Protein 3QHX (pdb70)

CATH classification: 3.40.640.10 (+1 more: 3.90.1150.10)

Organism: Mycobacterium ulcerans (strain Agy99) (NCBI:txid362242)

Solvent-accessible surface area: 43841 Å² total

Secondary structure (DSSP, 8-state):
--HHHHHHHSSPPPPTTT-BSS--B---SBB--SSTT--BTTB-BTTT--HHHHHHHHHHHHHTT-SEEEEESSHHHHHHHHHHHH--TT-EEEEETT--HHHHHIIIIIGGGGT-EEEEE-TT-HHHHHHH--TTEEEEEEESS-TTT-----HHHHHHHHHHHT-EEEEE-TTT-TTT--GGGGT-SEEEEE----S-SS----EEEEES-HHHHHHHHHHHHHH-----HHHHHHHHHHHTTHHHHHHHHHHHHHHHHHHHHT-TTEEEEE-TTSTTSTTHHHHHHH-SS--SEEEEEETT-HHHHHHHHHH-SSSEE-S----SS-EEE-GGGTS-GGGBTTBPPPPTTEEEEE--SS-HHHHHHHHHHHH-/--HHHHHHHSSPPPPTTT-BSS--B---SBB--SSTT--BTTB-BTTT--HHHHHHHHHHHHHTT-SEEEEESSHHHHHHHHHHHH--TT-EEEEETT--HHHHHIIIIIGGGGT-EEEEE-TT-HHHHHHH--TTEEEEEEESS-TTT-----HHHHHHHHHHTT-EEEEE-TTT-TTT--GGGGT-SEEEEE----S-SS----EEEEES-HHHHHHHHHHHHHH-----HHHHHHHHHHHTTHHHHHHHHHHHHHHHHHHHHT-TTEEEEE-TTSTTSTTHHHHHHH-SS--SEEEEEETT-HHHHHHHHHH-SSSEE-S---SSS-EEE-TT---SPPPPTTEEEEE--SS-HHHHHHHHHHHH-/--HHHHHHHSSPPPPTTT-BSS--B---SBB-----BTTBSBTTT--HHHHHHHHHHHHHTT-SEEEEESSHHHHHHHHHHHH--TT-EEEEETT--HHHHHIIIIIGGGGT-EEEEE-TT-HHHHHHH--TTEEEEEEESS-TTT-----HHHHHHHHHHTT-EEEEE-TTT-TTT--GGGGT-SEEEEE----S-SS----EEEEES-HHHHHHHHHHHHHH-----HHHHHHHHHHHTTHHHHHHHHHHHHHHHHHHHHT-TTEEEEE-TTSTTSTTHHHHHHH-SS--SEEEEEETT-HHHHHHHHHH-SSSEE-S---SSS-EEE-GGGG---SPPPPTTEEEEE--SS-HHHHHHHHHHHH-/--HHHHHHHTT-PPPTTT-BSS--B---SBB--BTTTB-BTTB-BTTT--HHHHHHHHHHHHHTT-SEEEEESSHHHHHHHHHHHH--TT-EEEEETT--HHHHHIIIIIGGGGT-EEEEE-TT-HHHHHHT--TTEEEEEEESS-TTT-----HHHHHHHHHHTT-EEEEE-TTT-TTT--GGGGT-SEEEEE----S-SS----EEEEES-HHHHHHHHHHHHHH-----HHHHHHHHHHHTTHHHHHHHHHHHHHHHHHHHHT-TTEEEEE-TTSTTSTTHHHHHHH-SS--SEEEEEETT-HHHHHHHHHH-SSSEE-S----SS-EEE-GGGG--GGGBTTBPPPPTTEEEEE--SS-HHHHHHHHHHHH-

InterPro domains:
  IPR000277 Cys/Met metabolism, pyridoxal phosphate-dependent enzyme [PF01053] (16-387)
  IPR000277 Cys/Met metabolism, pyridoxal phosphate-dependent enzyme [PIRSF001434] (3-387)
  IPR000277 Cys/Met metabolism, pyridoxal phosphate-dependent enzyme [PTHR11808] (14-387)
  IPR000277 Cys/Met metabolism, pyridoxal phosphate-dependent enzyme [cd00614] (30-387)
  IPR015421 Pyridoxal phosphate-dependent transferase, major domain [G3DSA:3.40.640.10] (1-258)
  IPR015422 Pyridoxal phosphate-dependent transferase, small domain [G3DSA:3.90.1150.10] (259-388)
  IPR015424 Pyridoxal phosphate-dependent transferase [SSF53383] (18-387)
  IPR054542 Cys/Met metabolism enzyme, pyridoxal-phosphate attachment site [PS00868] (200-214)

Nearest PDB structures (foldseek):
  3qhx-assembly1_C  TM=1.003E+00  e=1.417E-79  Mycobacterium ulcerans Agy99
  3qi6-assembly1_B  TM=1.000E+00  e=4.882E-76  Mycobacterium ulcerans Agy99
  3aem-assembly1_B  TM=9.634E-01  e=2.079E-43  Entamoeba histolytica
  5x2y-assembly1_C  TM=9.244E-01  e=3.757E-45  Pseudomonas putida
  1qgn-assembly1_A  TM=9.499E-01  e=1.149E-40  Nicotiana tabacum

Foldseek 3Di:
DDLLVLLQDWQDQQDPVPRPSAQDQPPDQADDADPPPNDDVPTGGPLLHDNLQSSLFRSQCVLLVFPTKGKFQALLVVLVLLPVLQDAAPAEEEEAQQADQSSVCCCVVPVVVRRYYYAHFHQQDLVGLLVRDDLRYAEYEAEALHPPQRDGHQLLSNLVSCVVNNHAYEYACAQQGSLWFRSVVSRHAKYKYQLCLLLAANPGHMMMIGGRDPVSSVSSSCCSSVVRRHDRSVSSRSSSVSSSCSNVFFVLLLVLQVVVQVLLVPDVQWDDKAWLCDPPHVCVVSSVVGTPGGGNKMKTFTPVFLVLQVQLLVQFDQADDDDDASHLGKHKYQCLVVHDPVCVPRHDRDGSRMMMIRHHNPPSVSVSVRSVVSND/DDLLVLLQDWQDAQDPVPRPSAQDAPPDQAADADPVPNGDVPTGGPLLHDRLQSSLQRSQCRLLVFPTKGKFQALLVLLVLLPVLFDAAQAEEEEAQQADVSNVCCCVVPVVVRRYYYAHFHQQDLVRLLVRDDLRYAEYEAEALHPPQRDGHQLLSVLVSCVVRNHAYEYACAQQPSLWFRSVVSRHAKYKYQLCLLLAANDGHMMMIGGRDPVSSVSSSCCSSPVRRHDRNVRSSSSSVSNSCSNVFFVLLQVLQVLVQVLLVPDPQWDDKRWLCDPPHVCVVSSVVGTPGTGNKMKTFTPVFLVLLVQLLVQFDQADDDDDASHQGKHKYQVQCVRHDRDGSRMMMIRHHNPDSVSVSVRSVVSND/DDLLVLLQDWQDAQDPVPRPSAQDQPPDQAADCPPHDVNTGGPLLHDRLQSSLFRSQQRLLVFPTKDKFQALLRQLVLLCVLQDAAPAEEEEALQADFSNVCCCVVPVVVRRYYYAHDHQQDLVGLLVRDDLRYAEYEAEALHPPQRDGHQLLSVLVSCVVNVHAYEYACAFQPSLWFNSVVSRHAKYKYQLCLLLAANPGHMMMIGGRDPVSSVSSSCCSSPVRRHDHSVRSSSSSVSNSCSNVFFVLLLVLQVVVQVLLVPDPQFDDKAWLCDPPHVCVVSSVVGTNGGGNKMKTFTPVFLVLLVQLLVQFDQADDDDDASHQGKHKYQCQVVHVRHDRDGSRMMMIRHHNPDSVSVSVRSVVSND/DDLLVLLQDWQDAQDPVPRPSAQDQPPDQAADAPPPVNGDVPTGGPLLHDRLQSSLQRSQCVLLVFPTKGKFQALLRVLVLLCVLQDAAPAEEEEALQADPSSVCCCPVPVVVRRYYYAHDHQQPLVGLLVRDDLRYAEYEAEALHPPQRDGHQLLSVLVSCVVNVHAYEYACAQQPSLWFRSVVSRHAKYKYQLCLLLAAVPAHMMMMGGRDPVSSVSSSCCSSPVRRHDHSVRSSSSSVSNSCSNVFFVLLLVLQVVVQVLLVPDPQFDDKRWLCDPPHVCVVSSVVGTPGGGNKMKTFTPVFLVLQVQLLVQFDQADDDDDASHLGKHKYQCLVVDDPVSVPRHDRDGSRMMMIRHHNPDSVSVSVRSVRSND

Structure (mmCIF, N/CA/C/O backbone):
data_3QHX
#
_entry.id   3QHX
#
_cell.length_a   80.963
_cell.length_b   106.326
_cell.length_c   100.548
_cell.angle_alpha   90.00
_cell.angle_beta   113.72
_cell.angle_gamma   90.00
#
_symmetry.space_group_name_H-M   'P 1 21 1'
#
loop_
_entity.id
_entity.type
_entity.pdbx_description
1 polymer 'Cystathionine gamma-synthase MetB (Cgs)'
2 non-polymer 'SULFATE ION'
3 non-polymer '4-(2-HYDROXYETHYL)-1-PIPERAZINE ETHANESULFONIC ACID'
4 non-polymer GLYCEROL
5 non-polymer 'SODIUM ION'
6 water water
#
loop_
_atom_site.group_PDB
_atom_site.id
_atom_site.type_symbol
_atom_site.label_atom_id
_atom_site.label_alt_id
_atom_site.label_comp_id
_atom_site.label_asym_id
_atom_site.label_entity_id
_atom_site.label_seq_id
_atom_site.pdbx_PDB_ins_code
_atom_site.Cartn_x
_atom_site.Cartn_y
_atom_site.Cartn_z
_atom_site.occupancy
_atom_site.B_iso_or_equiv
_atom_site.auth_seq_id
_atom_site.auth_comp_id
_atom_site.auth_asym_id
_atom_site.auth_atom_id
_atom_site.pdbx_PDB_model_num
ATOM 1 N N . ALA A 1 16 ? 12.322 -4.371 -25.338 1.00 25.35 12 ALA A N 1
ATOM 2 C CA . ALA A 1 16 ? 13.512 -4.563 -26.262 1.00 23.32 12 ALA A CA 1
ATOM 3 C C . ALA A 1 16 ? 13.935 -6.016 -26.542 1.00 21.95 12 ALA A C 1
ATOM 4 O O . ALA A 1 16 ? 13.777 -6.390 -27.697 1.00 23.31 12 ALA A O 1
ATOM 6 N N . GLY A 1 17 ? 14.420 -6.833 -25.593 1.00 17.28 13 GLY A N 1
ATOM 7 C CA . GLY A 1 17 ? 14.736 -8.290 -25.877 1.00 15.60 13 GLY A CA 1
ATOM 8 C C . GLY A 1 17 ? 13.493 -9.111 -26.128 1.00 13.02 13 GLY A C 1
ATOM 9 O O . GLY A 1 17 ? 12.398 -8.750 -25.745 1.00 11.29 13 GLY A O 1
ATOM 10 N N . LEU A 1 18 ? 13.650 -10.234 -26.816 1.00 12.16 14 LEU A N 1
ATOM 11 C CA . LEU A 1 18 ? 12.510 -10.993 -27.173 1.00 12.14 14 LEU A CA 1
ATOM 12 C C . LEU A 1 18 ? 11.746 -11.575 -25.975 1.00 10.59 14 LEU A C 1
ATOM 13 O O . LEU A 1 18 ? 10.510 -11.597 -25.978 1.00 10.49 14 LEU A O 1
ATOM 18 N N . ALA A 1 19 ? 12.434 -12.070 -24.972 1.00 9.73 15 ALA A N 1
ATOM 19 C CA . ALA A 1 19 ? 11.733 -12.553 -23.757 1.00 8.59 15 ALA A CA 1
ATOM 20 C C . ALA A 1 19 ? 10.941 -11.484 -23.087 1.00 8.80 15 ALA A C 1
ATOM 21 O O . ALA A 1 19 ? 9.818 -11.712 -22.629 1.00 9.46 15 ALA A O 1
ATOM 23 N N . THR A 1 20 ? 11.474 -10.271 -23.095 1.00 10.95 16 THR A N 1
ATOM 24 C CA . THR A 1 20 ? 10.752 -9.189 -22.510 1.00 7.72 16 THR A CA 1
ATOM 25 C C . THR A 1 20 ? 9.508 -8.830 -23.293 1.00 8.19 16 THR A C 1
ATOM 26 O O . THR A 1 20 ? 8.412 -8.626 -22.748 1.00 8.89 16 THR A O 1
ATOM 30 N N . ARG A 1 21 ? 9.639 -8.852 -24.636 1.00 9.08 17 ARG A N 1
ATOM 31 C CA . ARG A 1 21 ? 8.487 -8.518 -25.479 1.00 9.60 17 ARG A CA 1
ATOM 32 C C . ARG A 1 21 ? 7.362 -9.533 -25.407 1.00 9.41 17 ARG A C 1
ATOM 33 O O . ARG A 1 21 ? 6.151 -9.191 -25.398 1.00 11.28 17 ARG A O 1
ATOM 41 N N . ALA A 1 22 ? 7.746 -10.833 -25.328 1.00 9.84 18 ALA A N 1
ATOM 42 C CA . ALA A 1 22 ? 6.793 -11.881 -25.203 1.00 10.40 18 ALA A CA 1
ATOM 43 C C . ALA A 1 22 ? 5.910 -11.741 -23.962 1.00 11.60 18 ALA A C 1
ATOM 44 O O . ALA A 1 22 ? 4.798 -12.223 -23.942 1.00 13.75 18 ALA A O 1
ATOM 46 N N . ILE A 1 23 ? 6.441 -11.095 -22.910 1.00 8.79 19 ILE A N 1
ATOM 47 C CA . ILE A 1 23 ? 5.796 -10.931 -21.633 1.00 7.93 19 ILE A CA 1
ATOM 48 C C . ILE A 1 23 ? 5.003 -9.634 -21.603 1.00 10.14 19 ILE A C 1
ATOM 49 O O . ILE A 1 23 ? 3.885 -9.581 -21.009 1.00 12.71 19 ILE A O 1
ATOM 54 N N . HIS A 1 24 ? 5.529 -8.600 -22.222 1.00 10.52 20 HIS A N 1
ATOM 55 C CA . HIS A 1 24 ? 5.054 -7.269 -21.980 1.00 11.32 20 HIS A CA 1
ATOM 56 C C . HIS A 1 24 ? 4.367 -6.630 -23.188 1.00 15.78 20 HIS A C 1
ATOM 57 O O . HIS A 1 24 ? 3.558 -5.715 -22.972 1.00 15.98 20 HIS A O 1
ATOM 64 N N . SER A 1 25 ? 4.662 -7.078 -24.414 1.00 15.57 21 SER A N 1
ATOM 65 C CA . SER A 1 25 ? 4.131 -6.380 -25.620 1.00 17.61 21 SER A CA 1
ATOM 66 C C . SER A 1 25 ? 2.707 -6.774 -25.873 1.00 19.03 21 SER A C 1
ATOM 67 O O . SER A 1 25 ? 2.240 -7.823 -25.568 1.00 20.56 21 SER A O 1
ATOM 70 N N A GLY A 1 26 ? 1.972 -5.959 -26.560 0.50 21.05 22 GLY A N 1
ATOM 71 N N B GLY A 1 26 ? 1.891 -5.907 -26.398 0.50 20.81 22 GLY A N 1
ATOM 72 C CA A GLY A 1 26 ? 0.620 -6.407 -26.677 0.50 22.11 22 GLY A CA 1
ATOM 73 C CA B GLY A 1 26 ? 0.557 -6.448 -26.733 0.50 21.45 22 GLY A CA 1
ATOM 74 C C A GLY A 1 26 ? 0.043 -5.960 -25.373 0.50 21.61 22 GLY A C 1
ATOM 75 C C B GLY A 1 26 ? -0.567 -6.728 -25.705 0.50 20.79 22 GLY A C 1
ATOM 76 O O A GLY A 1 26 ? 0.016 -4.754 -25.178 0.50 23.01 22 GLY A O 1
ATOM 77 O O B GLY A 1 26 ? -1.689 -6.849 -26.068 0.50 18.41 22 GLY A O 1
ATOM 78 N N . TYR A 1 27 ? -0.307 -6.862 -24.424 1.00 20.94 23 TYR A N 1
ATOM 79 C CA . TYR A 1 27 ? -1.325 -6.399 -23.446 1.00 17.62 23 TYR A CA 1
ATOM 80 C C . TYR A 1 27 ? -0.666 -5.503 -22.392 1.00 19.51 23 TYR A C 1
ATOM 81 O O . TYR A 1 27 ? 0.301 -5.962 -21.816 1.00 23.22 23 TYR A O 1
ATOM 90 N N . ARG A 1 28 ? -1.179 -4.289 -22.245 1.00 16.45 24 ARG A N 1
ATOM 91 C CA . ARG A 1 28 ? -0.841 -3.339 -21.186 1.00 17.88 24 ARG A CA 1
ATOM 92 C C . ARG A 1 28 ? -1.851 -3.572 -20.024 1.00 16.20 24 ARG A C 1
ATOM 93 O O . ARG A 1 28 ? -3.039 -3.631 -20.268 1.00 17.32 24 ARG A O 1
ATOM 95 N N . PRO A 1 29 ? -1.389 -3.576 -18.775 1.00 15.62 25 PRO A N 1
ATOM 96 C CA . PRO A 1 29 ? -2.348 -3.707 -17.703 1.00 14.68 25 PRO A CA 1
ATOM 97 C C . PRO A 1 29 ? -3.473 -2.701 -17.837 1.00 15.27 25 PRO A C 1
ATOM 98 O O . PRO A 1 29 ? -3.305 -1.497 -18.065 1.00 14.38 25 PRO A O 1
ATOM 102 N N . ASP A 1 30 ? -4.633 -3.196 -17.613 1.00 15.17 26 ASP A N 1
ATOM 103 C CA . ASP A 1 30 ? -5.874 -2.528 -17.875 1.00 16.39 26 ASP A CA 1
ATOM 104 C C . ASP A 1 30 ? -6.015 -1.199 -17.177 1.00 15.49 26 ASP A C 1
ATOM 105 O O . ASP A 1 30 ? -5.783 -1.090 -15.990 1.00 15.91 26 ASP A O 1
ATOM 110 N N . PRO A 1 31 ? -6.467 -0.164 -17.847 1.00 17.04 27 PRO A N 1
ATOM 111 C CA . PRO A 1 31 ? -6.676 1.074 -17.053 1.00 17.74 27 PRO A CA 1
ATOM 112 C C . PRO A 1 31 ? -7.729 1.003 -15.986 1.00 17.31 27 PRO A C 1
ATOM 113 O O . PRO A 1 31 ? -7.577 1.623 -14.934 1.00 19.04 27 PRO A O 1
ATOM 117 N N . ALA A 1 32 ? -8.809 0.271 -16.221 1.00 17.15 28 ALA A N 1
ATOM 118 C CA . ALA A 1 32 ? -9.848 0.294 -15.226 1.00 16.22 28 ALA A CA 1
ATOM 119 C C . ALA A 1 32 ? -9.556 -0.504 -13.931 1.00 15.94 28 ALA A C 1
ATOM 120 O O . ALA A 1 32 ? -10.066 -0.148 -12.839 1.00 15.84 28 ALA A O 1
ATOM 122 N N . THR A 1 33 ? -8.832 -1.629 -14.117 1.00 13.02 29 THR A N 1
ATOM 123 C CA . THR A 1 33 ? -8.607 -2.579 -13.034 1.00 11.52 29 THR A CA 1
ATOM 124 C C . THR A 1 33 ? -7.147 -2.898 -12.783 1.00 12.05 29 THR A C 1
ATOM 125 O O . THR A 1 33 ? -6.820 -3.362 -11.690 1.00 11.09 29 THR A O 1
ATOM 129 N N . GLY A 1 34 ? -6.306 -2.613 -13.750 1.00 11.50 30 GLY A N 1
ATOM 130 C CA . GLY A 1 34 ? -4.856 -2.934 -13.640 1.00 10.39 30 GLY A CA 1
ATOM 131 C C . GLY A 1 34 ? -4.527 -4.420 -13.778 1.00 8.14 30 GLY A C 1
ATOM 132 O O . GLY A 1 34 ? -3.363 -4.812 -13.626 1.00 7.65 30 GLY A O 1
ATOM 133 N N . ALA A 1 35 ? -5.512 -5.250 -14.151 1.00 9.16 31 ALA A N 1
ATOM 134 C CA . ALA A 1 35 ? -5.271 -6.689 -14.300 1.00 7.21 31 ALA A CA 1
ATOM 135 C C . ALA A 1 35 ? -4.004 -6.931 -15.100 1.00 6.96 31 ALA A C 1
ATOM 136 O O . ALA A 1 35 ? -3.895 -6.444 -16.249 1.00 8.39 31 ALA A O 1
ATOM 138 N N . VAL A 1 36 ? -3.089 -7.747 -14.580 1.00 8.02 32 VAL A N 1
ATOM 139 C CA . VAL A 1 36 ? -1.732 -7.863 -15.263 1.00 7.57 32 VAL A CA 1
ATOM 140 C C . VAL A 1 36 ? -1.780 -8.673 -16.488 1.00 8.18 32 VAL A C 1
ATOM 141 O O . VAL A 1 36 ? -0.912 -8.559 -17.361 1.00 9.03 32 VAL A O 1
ATOM 145 N N . ASN A 1 37 ? -2.799 -9.563 -16.554 1.00 7.45 33 ASN A N 1
ATOM 146 C CA . ASN A 1 37 ? -3.005 -10.403 -17.711 1.00 7.25 33 ASN A CA 1
ATOM 147 C C . ASN A 1 37 ? -4.213 -10.025 -18.525 1.00 6.20 33 ASN A C 1
ATOM 148 O O . ASN A 1 37 ? -5.200 -9.460 -17.998 1.00 6.60 33 ASN A O 1
ATOM 153 N N . ALA A 1 38 ? -4.144 -10.333 -19.839 1.00 7.33 34 ALA A N 1
ATOM 154 C CA . ALA A 1 38 ? -5.308 -10.063 -20.695 1.00 6.69 34 ALA A CA 1
ATOM 155 C C . ALA A 1 38 ? -6.499 -10.820 -20.206 1.00 7.58 34 ALA A C 1
ATOM 156 O O . ALA A 1 38 ? -6.426 -12.068 -20.101 1.00 6.93 34 ALA A O 1
ATOM 158 N N . PRO A 1 39 ? -7.621 -10.157 -19.880 1.00 7.37 35 PRO A N 1
ATOM 159 C CA . PRO A 1 39 ? -8.804 -10.921 -19.433 1.00 6.86 35 PRO A CA 1
ATOM 160 C C . PRO A 1 39 ? -9.352 -11.854 -20.558 1.00 6.49 35 PRO A C 1
ATOM 161 O O . PRO A 1 39 ? -9.132 -11.586 -21.783 1.00 6.29 35 PRO A O 1
ATOM 165 N N . ILE A 1 40 ? -10.076 -12.904 -20.181 1.00 5.87 36 ILE A N 1
ATOM 166 C CA . ILE A 1 40 ? -10.731 -13.819 -21.077 1.00 6.14 36 ILE A CA 1
ATOM 167 C C . ILE A 1 40 ? -12.161 -13.217 -21.269 1.00 7.24 36 ILE A C 1
ATOM 168 O O . ILE A 1 40 ? -13.018 -13.304 -20.397 1.00 6.14 36 ILE A O 1
ATOM 173 N N . TYR A 1 41 ? -12.380 -12.617 -22.437 1.00 6.65 37 TYR A N 1
ATOM 174 C CA . TYR A 1 41 ? -13.636 -11.976 -22.797 1.00 6.88 37 TYR A CA 1
ATOM 175 C C . TYR A 1 41 ? -14.537 -12.992 -23.461 1.00 8.88 37 TYR A C 1
ATOM 176 O O . TYR A 1 41 ? -14.601 -13.087 -24.708 1.00 8.29 37 TYR A O 1
ATOM 185 N N . ALA A 1 42 ? -15.290 -13.690 -22.638 1.00 6.96 38 ALA A N 1
ATOM 186 C CA . ALA A 1 42 ? -16.296 -14.675 -23.138 1.00 7.73 38 ALA A CA 1
ATOM 187 C C . ALA A 1 42 ? -17.597 -13.860 -23.333 1.00 5.27 38 ALA A C 1
ATOM 188 O O . ALA A 1 42 ? -18.531 -13.939 -22.527 1.00 6.64 38 ALA A O 1
ATOM 190 N N . SER A 1 43 ? -17.564 -13.051 -24.389 1.00 6.92 39 SER A N 1
ATOM 191 C CA . SER A 1 43 ? -18.676 -12.265 -24.926 1.00 6.39 39 SER A CA 1
ATOM 192 C C . SER A 1 43 ? -18.610 -12.325 -26.434 1.00 5.90 39 SER A C 1
ATOM 193 O O . SER A 1 43 ? -17.524 -12.110 -27.014 1.00 7.61 39 SER A O 1
ATOM 196 N N . SER A 1 44 ? -19.747 -12.617 -27.088 1.00 5.44 40 SER A N 1
ATOM 197 C CA . SER A 1 44 ? -19.771 -12.647 -28.514 1.00 5.00 40 SER A CA 1
ATOM 198 C C . SER A 1 44 ? -20.094 -11.273 -29.110 1.00 7.38 40 SER A C 1
ATOM 199 O O . SER A 1 44 ? -19.968 -11.075 -30.315 1.00 7.92 40 SER A O 1
ATOM 202 N N . THR A 1 45 ? -20.557 -10.374 -28.249 1.00 5.10 41 THR A N 1
ATOM 203 C CA . THR A 1 45 ? -21.016 -9.096 -28.699 1.00 5.99 41 THR A CA 1
ATOM 204 C C . THR A 1 45 ? -20.741 -8.011 -27.672 1.00 6.12 41 THR A C 1
ATOM 205 O O . THR A 1 45 ? -20.329 -8.353 -26.542 1.00 7.32 41 THR A O 1
ATOM 209 N N . PHE A 1 46 ? -20.806 -6.751 -28.103 1.00 7.44 42 PHE A N 1
ATOM 210 C CA . PHE A 1 46 ? -20.315 -5.578 -27.348 1.00 6.56 42 PHE A CA 1
ATOM 211 C C . PHE A 1 46 ? -21.313 -4.416 -27.478 1.00 6.70 42 PHE A C 1
ATOM 212 O O . PHE A 1 46 ? -21.752 -4.082 -28.610 1.00 8.45 42 PHE A O 1
ATOM 220 N N . ALA A 1 47 ? -21.694 -3.909 -26.352 1.00 6.97 43 ALA A N 1
ATOM 221 C CA . ALA A 1 47 ? -22.627 -2.755 -26.289 1.00 8.88 43 ALA A CA 1
ATOM 222 C C . ALA A 1 47 ? -22.010 -1.540 -26.973 1.00 9.71 43 ALA A C 1
ATOM 223 O O . ALA A 1 47 ? -20.776 -1.319 -26.875 1.00 9.48 43 ALA A O 1
ATOM 225 N N . GLN A 1 48 ? -22.872 -0.775 -27.664 1.00 9.88 44 GLN A N 1
ATOM 226 C CA . GLN A 1 48 ? -22.474 0.406 -28.456 1.00 12.68 44 GLN A CA 1
ATOM 227 C C . GLN A 1 48 ? -23.159 1.569 -27.752 1.00 14.87 44 GLN A C 1
ATOM 228 O O . GLN A 1 48 ? -24.214 1.427 -27.092 1.00 17.06 44 GLN A O 1
ATOM 234 N N . ASP A 1 49 ? -22.635 2.758 -28.026 1.00 20.01 45 ASP A N 1
ATOM 235 C CA . ASP A 1 49 ? -23.255 4.004 -27.531 1.00 23.60 45 ASP A CA 1
ATOM 236 C C . ASP A 1 49 ? -23.925 4.726 -28.678 1.00 26.49 45 ASP A C 1
ATOM 237 O O . ASP A 1 49 ? -23.246 5.195 -29.592 1.00 29.44 45 ASP A O 1
ATOM 242 N N . GLY A 1 50 ? -25.230 4.823 -28.672 1.00 30.68 46 GLY A N 1
ATOM 243 C CA . GLY A 1 50 ? -25.938 5.261 -29.913 1.00 33.60 46 GLY A CA 1
ATOM 244 C C . GLY A 1 50 ? -25.423 4.343 -31.035 1.00 35.37 46 GLY A C 1
ATOM 245 O O . GLY A 1 50 ? -24.300 3.728 -30.879 1.00 36.61 46 GLY A O 1
ATOM 246 N N . VAL A 1 51 ? -26.172 4.216 -32.150 1.00 35.66 47 VAL A N 1
ATOM 247 C CA . VAL A 1 51 ? -25.906 3.112 -33.130 1.00 36.99 47 VAL A CA 1
ATOM 248 C C . VAL A 1 51 ? -24.535 3.434 -33.880 1.00 37.76 47 VAL A C 1
ATOM 249 O O . VAL A 1 51 ? -24.280 4.587 -34.323 1.00 37.82 47 VAL A O 1
ATOM 251 N N . GLY A 1 52 ? -23.583 2.496 -33.820 1.00 37.87 48 GLY A N 1
ATOM 252 C CA . GLY A 1 52 ? -22.208 2.755 -34.370 1.00 37.31 48 GLY A CA 1
ATOM 253 C C . GLY A 1 52 ? -21.208 3.513 -33.458 1.00 36.54 48 GLY A C 1
ATOM 254 O O . GLY A 1 52 ? -20.065 3.783 -33.875 1.00 38.03 48 GLY A O 1
ATOM 255 N N . GLY A 1 53 ? -21.592 3.865 -32.222 1.00 34.02 49 GLY A N 1
ATOM 256 C CA . GLY A 1 53 ? -20.644 4.468 -31.299 1.00 30.35 49 GLY A CA 1
ATOM 257 C C . GLY A 1 53 ? -19.934 3.255 -30.694 1.00 25.68 49 GLY A C 1
ATOM 258 O O . GLY A 1 53 ? -20.284 2.826 -29.592 1.00 25.03 49 GLY A O 1
ATOM 259 N N . LEU A 1 54 ? -18.960 2.706 -31.393 1.00 22.01 50 LEU A N 1
ATOM 260 C CA . LEU A 1 54 ? -18.233 1.506 -30.823 1.00 19.21 50 LEU A CA 1
ATOM 261 C C . LEU A 1 54 ? -17.393 1.881 -29.625 1.00 19.39 50 LEU A C 1
ATOM 262 O O . LEU A 1 54 ? -16.823 3.005 -29.577 1.00 20.51 50 LEU A O 1
ATOM 267 N N . ARG A 1 55 ? -17.259 0.973 -28.699 1.00 15.59 51 ARG A N 1
ATOM 268 C CA . ARG A 1 55 ? -16.378 1.069 -27.552 1.00 15.35 51 ARG A CA 1
ATOM 269 C C . ARG A 1 55 ? -15.090 0.338 -27.867 1.00 15.92 51 ARG A C 1
ATOM 270 O O . ARG A 1 55 ? -15.063 -0.896 -28.061 1.00 12.72 51 ARG A O 1
ATOM 278 N N . GLY A 1 56 ? -13.962 1.079 -27.970 1.00 15.82 52 GLY A N 1
ATOM 279 C CA . GLY A 1 56 ? -12.701 0.428 -28.283 1.00 15.03 52 GLY A CA 1
ATOM 280 C C . GLY A 1 56 ? -12.633 -0.253 -29.627 1.00 13.69 52 GLY A C 1
ATOM 281 O O . GLY A 1 56 ? -11.715 -1.072 -29.861 1.00 14.23 52 GLY A O 1
ATOM 282 N N . GLY A 1 57 ? -13.567 0.102 -30.520 1.00 13.24 53 GLY A N 1
ATOM 283 C CA . GLY A 1 57 ? -13.640 -0.471 -31.840 1.00 14.40 53 GLY A CA 1
ATOM 284 C C . GLY A 1 57 ? -14.327 -1.851 -31.876 1.00 12.53 53 GLY A C 1
ATOM 285 O O . GLY A 1 57 ? -14.380 -2.498 -32.983 1.00 15.06 53 GLY A O 1
ATOM 286 N N . TYR A 1 58 ? -14.843 -2.304 -30.762 1.00 10.86 54 TYR A N 1
ATOM 287 C CA . TYR A 1 58 ? -15.380 -3.715 -30.692 1.00 9.29 54 TYR A CA 1
ATOM 288 C C . TYR A 1 58 ? -16.860 -3.733 -31.037 1.00 9.83 54 TYR A C 1
ATOM 289 O O . TYR A 1 58 ? -17.647 -2.862 -30.653 1.00 8.73 54 TYR A O 1
ATOM 298 N N . GLU A 1 59 ? -17.230 -4.747 -31.789 1.00 8.54 55 GLU A N 1
ATOM 299 C CA . GLU A 1 59 ? -18.596 -4.872 -32.264 1.00 9.90 55 GLU A CA 1
ATOM 300 C C . GLU A 1 59 ? -19.126 -6.305 -32.289 1.00 8.19 55 GLU A C 1
ATOM 301 O O . GLU A 1 59 ? -20.237 -6.511 -31.963 1.00 9.58 55 GLU A O 1
ATOM 307 N N . TYR A 1 60 ? -18.309 -7.289 -32.663 1.00 7.45 56 TYR A N 1
ATOM 308 C CA . TYR A 1 60 ? -18.786 -8.652 -32.740 1.00 5.93 56 TYR A CA 1
ATOM 309 C C . TYR A 1 60 ? -17.544 -9.564 -32.653 1.00 7.02 56 TYR A C 1
ATOM 310 O O . TYR A 1 60 ? -16.587 -9.333 -33.396 1.00 7.64 56 TYR A O 1
ATOM 319 N N . ALA A 1 61 ? -17.537 -10.615 -31.832 1.00 6.72 57 ALA A N 1
ATOM 320 C CA . ALA A 1 61 ? -16.318 -11.271 -31.497 1.00 6.72 57 ALA A CA 1
ATOM 321 C C . ALA A 1 61 ? -15.598 -11.945 -32.627 1.00 7.82 57 ALA A C 1
ATOM 322 O O . ALA A 1 61 ? -14.344 -11.944 -32.690 1.00 8.66 57 ALA A O 1
ATOM 324 N N . ARG A 1 62 ? -16.343 -12.542 -33.553 1.00 7.82 58 ARG A N 1
ATOM 325 C CA . ARG A 1 62 ? -15.676 -13.100 -34.747 1.00 6.15 58 ARG A CA 1
ATOM 326 C C . ARG A 1 62 ? -14.819 -12.037 -35.474 1.00 6.81 58 ARG A C 1
ATOM 327 O O . ARG A 1 62 ? -13.684 -12.311 -35.840 1.00 7.53 58 ARG A O 1
ATOM 335 N N . THR A 1 63 ? -15.344 -10.833 -35.637 1.00 7.64 59 THR A N 1
ATOM 336 C CA . THR A 1 63 ? -14.652 -9.730 -36.265 1.00 7.09 59 THR A CA 1
ATOM 337 C C . THR A 1 63 ? -13.425 -9.272 -35.502 1.00 8.68 59 THR A C 1
ATOM 338 O O . THR A 1 63 ? -12.341 -9.021 -36.093 1.00 8.31 59 THR A O 1
ATOM 342 N N . GLY A 1 64 ? -13.575 -9.187 -34.176 1.00 8.03 60 GLY A N 1
ATOM 343 C CA . GLY A 1 64 ? -12.544 -8.799 -33.299 1.00 7.28 60 GLY A CA 1
ATOM 344 C C . GLY A 1 64 ? -12.984 -8.889 -31.848 1.00 6.64 60 GLY A C 1
ATOM 345 O O . GLY A 1 64 ? -14.119 -8.567 -31.569 1.00 6.98 60 GLY A O 1
ATOM 346 N N . ASN A 1 65 ? -12.075 -9.264 -30.951 1.00 6.38 61 ASN A N 1
ATOM 347 C CA . ASN A 1 65 ? -12.395 -9.269 -29.492 1.00 8.19 61 ASN A CA 1
ATOM 348 C C . ASN A 1 65 ? -11.133 -8.956 -28.722 1.00 7.93 61 ASN A C 1
ATOM 349 O O . ASN A 1 65 ? -10.027 -9.182 -29.198 1.00 7.57 61 ASN A O 1
ATOM 354 N N . PRO A 1 66 ? -11.245 -8.484 -27.493 1.00 8.17 62 PRO A N 1
ATOM 355 C CA . PRO A 1 66 ? -10.036 -7.990 -26.787 1.00 6.96 62 PRO A CA 1
ATOM 356 C C . PRO A 1 66 ? -9.020 -9.071 -26.481 1.00 6.37 62 PRO A C 1
ATOM 357 O O . PRO A 1 66 ? -7.817 -8.754 -26.480 1.00 7.77 62 PRO A O 1
ATOM 361 N N . THR A 1 67 ? -9.411 -10.330 -26.209 1.00 5.35 63 THR A N 1
ATOM 362 C CA . THR A 1 67 ? -8.428 -11.367 -25.888 1.00 5.02 63 THR A CA 1
ATOM 363 C C . THR A 1 67 ? -7.665 -11.721 -27.145 1.00 7.07 63 THR A C 1
ATOM 364 O O . THR A 1 67 ? -6.460 -11.818 -27.106 1.00 6.59 63 THR A O 1
ATOM 368 N N . ARG A 1 68 ? -8.377 -11.825 -28.293 1.00 5.66 64 ARG A N 1
ATOM 369 C CA . ARG A 1 68 ? -7.665 -12.059 -29.592 1.00 4.95 64 ARG A CA 1
ATOM 370 C C . ARG A 1 68 ? -6.784 -10.923 -30.007 1.00 6.54 64 ARG A C 1
ATOM 371 O O . ARG A 1 68 ? -5.678 -11.160 -30.481 1.00 7.96 64 ARG A O 1
ATOM 379 N N . THR A 1 69 ? -7.206 -9.696 -29.734 1.00 5.49 65 THR A N 1
ATOM 380 C CA . THR A 1 69 ? -6.345 -8.568 -30.013 1.00 5.92 65 THR A CA 1
ATOM 381 C C . THR A 1 69 ? -5.041 -8.654 -29.287 1.00 6.23 65 THR A C 1
ATOM 382 O O . THR A 1 69 ? -4.004 -8.346 -29.851 1.00 7.44 65 THR A O 1
ATOM 386 N N . ALA A 1 70 ? -5.106 -8.943 -27.987 1.00 6.67 66 ALA A N 1
ATOM 387 C CA . ALA A 1 70 ? -3.940 -9.079 -27.173 1.00 6.30 66 ALA A CA 1
ATOM 388 C C . ALA A 1 70 ? -3.019 -10.188 -27.697 1.00 6.79 66 ALA A C 1
ATOM 389 O O . ALA A 1 70 ? -1.805 -9.964 -27.819 1.00 7.26 66 ALA A O 1
ATOM 391 N N . LEU A 1 71 ? -3.586 -11.319 -28.115 1.00 5.97 67 LEU A N 1
ATOM 392 C CA . LEU A 1 71 ? -2.763 -12.387 -28.660 1.00 4.67 67 LEU A CA 1
ATOM 393 C C . LEU A 1 71 ? -2.082 -11.972 -29.960 1.00 6.06 67 LEU A C 1
ATOM 394 O O . LEU A 1 71 ? -0.893 -12.237 -30.141 1.00 5.16 67 LEU A O 1
ATOM 399 N N . GLU A 1 72 ? -2.848 -11.347 -30.820 1.00 5.05 68 GLU A N 1
ATOM 400 C CA . GLU A 1 72 ? -2.352 -10.882 -32.122 1.00 6.00 68 GLU A CA 1
ATOM 401 C C . GLU A 1 72 ? -1.192 -9.853 -31.913 1.00 5.88 68 GLU A C 1
ATOM 402 O O . GLU A 1 72 ? -0.177 -9.925 -32.655 1.00 7.99 68 GLU A O 1
ATOM 408 N N . ALA A 1 73 ? -1.352 -8.978 -30.937 1.00 7.16 69 ALA A N 1
ATOM 409 C CA . ALA A 1 73 ? -0.303 -8.013 -30.654 1.00 7.85 69 ALA A CA 1
ATOM 410 C C . ALA A 1 73 ? 0.981 -8.696 -30.136 1.00 6.44 69 ALA A C 1
ATOM 411 O O . ALA A 1 73 ? 2.053 -8.259 -30.526 1.00 8.06 69 ALA A O 1
ATOM 413 N N . ALA A 1 74 ? 0.830 -9.728 -29.302 1.00 6.67 70 ALA A N 1
ATOM 414 C CA . ALA A 1 74 ? 1.960 -10.414 -28.770 1.00 6.50 70 ALA A CA 1
ATOM 415 C C . ALA A 1 74 ? 2.681 -11.184 -29.897 1.00 6.57 70 ALA A C 1
ATOM 416 O O . ALA A 1 74 ? 3.959 -11.215 -29.946 1.00 6.85 70 ALA A O 1
ATOM 418 N N . LEU A 1 75 ? 1.929 -11.868 -30.717 1.00 7.31 71 LEU A N 1
ATOM 419 C CA . LEU A 1 75 ? 2.490 -12.643 -31.827 1.00 8.14 71 LEU A CA 1
ATOM 420 C C . LEU A 1 75 ? 3.265 -11.753 -32.821 1.00 7.63 71 LEU A C 1
ATOM 421 O O . LEU A 1 75 ? 4.387 -12.081 -33.258 1.00 7.65 71 LEU A O 1
ATOM 426 N N . ALA A 1 76 ? 2.688 -10.588 -33.115 1.00 7.34 72 ALA A N 1
ATOM 427 C CA . ALA A 1 76 ? 3.304 -9.680 -34.068 1.00 7.59 72 ALA A CA 1
ATOM 428 C C . ALA A 1 76 ? 4.585 -9.181 -33.392 1.00 7.99 72 ALA A C 1
ATOM 429 O O . ALA A 1 76 ? 5.609 -9.086 -34.068 1.00 7.74 72 ALA A O 1
ATOM 431 N N . ALA A 1 77 ? 4.530 -8.803 -32.123 1.00 6.54 73 ALA A N 1
ATOM 432 C CA . ALA A 1 77 ? 5.721 -8.267 -31.426 1.00 6.64 73 ALA A CA 1
ATOM 433 C C . ALA A 1 77 ? 6.907 -9.225 -31.481 1.00 7.37 73 ALA A C 1
ATOM 434 O O . ALA A 1 77 ? 8.067 -8.761 -31.714 1.00 10.84 73 ALA A O 1
ATOM 436 N N . VAL A 1 78 ? 6.653 -10.526 -31.209 1.00 6.60 74 VAL A N 1
ATOM 437 C CA . VAL A 1 78 ? 7.759 -11.469 -31.162 1.00 7.95 74 VAL A CA 1
ATOM 438 C C . VAL A 1 78 ? 8.373 -11.802 -32.535 1.00 8.89 74 VAL A C 1
ATOM 439 O O . VAL A 1 78 ? 9.506 -12.265 -32.582 1.00 10.65 74 VAL A O 1
ATOM 443 N N . GLU A 1 79 ? 7.667 -11.524 -33.638 1.00 8.56 75 GLU A N 1
ATOM 444 C CA . GLU A 1 79 ? 8.238 -11.645 -34.960 1.00 8.80 75 GLU A CA 1
ATOM 445 C C . GLU A 1 79 ? 8.691 -10.305 -35.538 1.00 8.85 75 GLU A C 1
ATOM 446 O O . GLU A 1 79 ? 8.977 -10.217 -36.729 1.00 11.85 75 GLU A O 1
ATOM 452 N N . ASP A 1 80 ? 8.741 -9.275 -34.696 1.00 10.44 76 ASP A N 1
ATOM 453 C CA . ASP A 1 80 ? 9.009 -7.822 -35.076 1.00 12.29 76 ASP A CA 1
ATOM 454 C C . ASP A 1 80 ? 8.172 -7.396 -36.248 1.00 13.81 76 ASP A C 1
ATOM 455 O O . ASP A 1 80 ? 8.652 -6.758 -37.231 1.00 17.20 76 ASP A O 1
ATOM 460 N N . ALA A 1 81 ? 6.880 -7.811 -36.235 1.00 11.57 77 ALA A N 1
ATOM 461 C CA . ALA A 1 81 ? 5.937 -7.564 -37.289 1.00 9.00 77 ALA A CA 1
ATOM 462 C C . ALA A 1 81 ? 4.919 -6.462 -36.888 1.00 8.04 77 ALA A C 1
ATOM 463 O O . ALA A 1 81 ? 4.576 -6.224 -35.714 1.00 9.14 77 ALA A O 1
ATOM 465 N N . ALA A 1 82 ? 4.458 -5.736 -37.889 1.00 8.34 78 ALA A N 1
ATOM 466 C CA . ALA A 1 82 ? 3.480 -4.697 -37.655 1.00 9.09 78 ALA A CA 1
ATOM 467 C C . ALA A 1 82 ? 2.017 -5.256 -37.453 1.00 10.13 78 ALA A C 1
ATOM 468 O O . ALA A 1 82 ? 1.203 -4.642 -36.761 1.00 11.86 78 ALA A O 1
ATOM 470 N N . PHE A 1 83 ? 1.767 -6.444 -37.988 1.00 8.04 79 PHE A N 1
ATOM 471 C CA . PHE A 1 83 ? 0.423 -7.000 -38.006 1.00 7.11 79 PHE A CA 1
ATOM 472 C C . PHE A 1 83 ? 0.418 -8.481 -37.631 1.00 7.83 79 PHE A C 1
ATOM 473 O O . PHE A 1 83 ? 1.249 -9.249 -38.089 1.00 10.05 79 PHE A O 1
ATOM 481 N N . GLY A 1 84 ? -0.586 -8.877 -36.829 1.00 8.75 80 GLY A N 1
ATOM 482 C CA . GLY A 1 84 ? -0.802 -10.286 -36.469 1.00 7.79 80 GLY A CA 1
ATOM 483 C C . GLY A 1 84 ? -2.260 -10.654 -36.603 1.00 6.63 80 GLY A C 1
ATOM 484 O O . GLY A 1 84 ? -3.128 -9.846 -36.382 1.00 6.97 80 GLY A O 1
ATOM 485 N N . ARG A 1 85 ? -2.496 -11.938 -36.911 1.00 6.30 81 ARG A N 1
ATOM 486 C CA . ARG A 1 85 ? -3.817 -12.495 -37.040 1.00 6.78 81 ARG A CA 1
ATOM 487 C C . ARG A 1 85 ? -3.774 -13.903 -36.458 1.00 5.63 81 ARG A C 1
ATOM 488 O O . ARG A 1 85 ? -2.911 -14.707 -36.816 1.00 6.12 81 ARG A O 1
ATOM 496 N N . ALA A 1 86 ? -4.738 -14.216 -35.598 1.00 6.19 82 ALA A N 1
ATOM 497 C CA . ALA A 1 86 ? -4.859 -15.496 -34.925 1.00 5.30 82 ALA A CA 1
ATOM 498 C C . ALA A 1 86 ? -6.043 -16.280 -35.481 1.00 4.85 82 ALA A C 1
ATOM 499 O O . ALA A 1 86 ? -7.090 -15.694 -35.788 1.00 5.13 82 ALA A O 1
ATOM 501 N N . PHE A 1 87 ? -5.849 -17.614 -35.565 1.00 5.76 83 PHE A N 1
ATOM 502 C CA . PHE A 1 87 ? -6.758 -18.583 -36.132 1.00 4.75 83 PHE A CA 1
ATOM 503 C C . PHE A 1 87 ? -6.964 -19.772 -35.194 1.00 4.52 83 PHE A C 1
ATOM 504 O O . PHE A 1 87 ? -6.176 -19.990 -34.256 1.00 5.50 83 PHE A O 1
ATOM 512 N N . SER A 1 88 ? -8.027 -20.536 -35.509 1.00 5.32 84 SER A N 1
ATOM 513 C CA . SER A 1 88 ? -8.391 -21.742 -34.765 1.00 5.18 84 SER A CA 1
ATOM 514 C C . SER A 1 88 ? -7.393 -22.877 -34.821 1.00 5.03 84 SER A C 1
ATOM 515 O O . SER A 1 88 ? -7.459 -23.785 -33.975 1.00 6.41 84 SER A O 1
ATOM 518 N N . SER A 1 89 ? -6.483 -22.847 -35.785 1.00 5.59 85 SER A N 1
ATOM 519 C CA . SER A 1 89 ? -5.468 -23.891 -35.941 1.00 4.51 85 SER A CA 1
ATOM 520 C C . SER A 1 89 ? -4.368 -23.352 -36.889 1.00 4.45 85 SER A C 1
ATOM 521 O O . SER A 1 89 ? -4.587 -22.394 -37.675 1.00 4.59 85 SER A O 1
ATOM 524 N N . GLY A 1 90 ? -3.210 -24.008 -36.852 1.00 4.45 86 GLY A N 1
ATOM 525 C CA . GLY A 1 90 ? -2.237 -23.778 -37.935 1.00 5.57 86 GLY A CA 1
ATOM 526 C C . GLY A 1 90 ? -2.805 -23.977 -39.304 1.00 5.49 86 GLY A C 1
ATOM 527 O O . GLY A 1 90 ? -2.519 -23.180 -40.211 1.00 4.59 86 GLY A O 1
ATOM 528 N N . MET A 1 91 ? -3.592 -25.033 -39.529 1.00 4.50 87 MET A N 1
ATOM 529 C CA . MET A 1 91 ? -4.170 -25.249 -40.813 1.00 4.53 87 MET A CA 1
ATOM 530 C C . MET A 1 91 ? -5.139 -24.206 -41.246 1.00 4.54 87 MET A C 1
ATOM 531 O O . MET A 1 91 ? -5.214 -23.846 -42.458 1.00 5.84 87 MET A O 1
ATOM 536 N N . ALA A 1 92 ? -5.865 -23.611 -40.298 1.00 4.52 88 ALA A N 1
ATOM 537 C CA . ALA A 1 92 ? -6.741 -22.474 -40.675 1.00 5.45 88 ALA A CA 1
ATOM 538 C C . ALA A 1 92 ? -5.930 -21.265 -41.056 1.00 5.57 88 ALA A C 1
ATOM 539 O O . ALA A 1 92 ? -6.321 -20.513 -41.924 1.00 5.89 88 ALA A O 1
ATOM 541 N N . ALA A 1 93 ? -4.800 -21.000 -40.398 1.00 4.51 89 ALA A N 1
ATOM 542 C CA . ALA A 1 93 ? -3.899 -19.938 -40.850 1.00 4.52 89 ALA A CA 1
ATOM 543 C C . ALA A 1 93 ? -3.369 -20.196 -42.289 1.00 4.56 89 ALA A C 1
ATOM 544 O O . ALA A 1 93 ? -3.294 -19.297 -43.065 1.00 5.71 89 ALA A O 1
ATOM 546 N N . ALA A 1 94 ? -3.007 -21.438 -42.563 1.00 5.67 90 ALA A N 1
ATOM 547 C CA . ALA A 1 94 ? -2.512 -21.847 -43.891 1.00 4.85 90 ALA A CA 1
ATOM 548 C C . ALA A 1 94 ? -3.604 -21.622 -44.931 1.00 4.89 90 ALA A C 1
ATOM 549 O O . ALA A 1 94 ? -3.364 -21.091 -45.987 1.00 6.01 90 ALA A O 1
ATOM 551 N N . ASP A 1 95 ? -4.809 -22.082 -44.621 1.00 4.63 91 ASP A N 1
ATOM 552 C CA . ASP A 1 95 ? -5.988 -21.930 -45.515 1.00 4.88 91 ASP A CA 1
ATOM 553 C C . ASP A 1 95 ? -6.175 -20.459 -45.819 1.00 4.71 91 ASP A C 1
ATOM 554 O O . ASP A 1 95 ? -6.440 -20.079 -46.935 1.00 6.85 91 ASP A O 1
ATOM 559 N N . CYS A 1 96 ? -6.157 -19.600 -44.781 1.00 5.11 92 CYS A N 1
ATOM 560 C CA . CYS A 1 96 ? -6.403 -18.174 -44.958 1.00 6.02 92 CYS A CA 1
ATOM 561 C C . CYS A 1 96 ? -5.299 -17.641 -45.898 1.00 6.11 92 CYS A C 1
ATOM 562 O O . CYS A 1 96 ? -5.593 -16.843 -46.805 1.00 6.27 92 CYS A O 1
ATOM 565 N N . ALA A 1 97 ? -3.980 -17.950 -45.638 1.00 5.30 93 ALA A N 1
ATOM 566 C CA . ALA A 1 97 ? -2.897 -17.453 -46.487 1.00 5.37 93 ALA A CA 1
ATOM 567 C C . ALA A 1 97 ? -3.119 -17.855 -47.915 1.00 4.83 93 ALA A C 1
ATOM 568 O O . ALA A 1 97 ? -2.976 -17.031 -48.821 1.00 6.50 93 ALA A O 1
ATOM 570 N N . LEU A 1 98 ? -3.402 -19.129 -48.176 1.00 5.86 94 LEU A N 1
ATOM 571 C CA . LEU A 1 98 ? -3.593 -19.596 -49.542 1.00 5.87 94 LEU A CA 1
ATOM 572 C C . LEU A 1 98 ? -4.751 -18.883 -50.229 1.00 4.94 94 LEU A C 1
ATOM 573 O O . LEU A 1 98 ? -4.650 -18.390 -51.360 1.00 7.87 94 LEU A O 1
ATOM 578 N N . ARG A 1 99 ? -5.862 -18.757 -49.565 1.00 5.53 95 ARG A N 1
ATOM 579 C CA . ARG A 1 99 ? -7.070 -18.111 -50.135 1.00 6.76 95 ARG A CA 1
ATOM 580 C C . ARG A 1 99 ? -6.886 -16.635 -50.311 1.00 7.19 95 ARG A C 1
ATOM 581 O O . ARG A 1 99 ? -7.474 -16.058 -51.227 1.00 9.18 95 ARG A O 1
ATOM 589 N N . ALA A 1 100 ? -6.067 -15.999 -49.484 1.00 6.44 96 ALA A N 1
ATOM 590 C CA . ALA A 1 100 ? -5.789 -14.614 -49.636 1.00 7.41 96 ALA A CA 1
ATOM 591 C C . ALA A 1 100 ? -4.909 -14.285 -50.813 1.00 7.03 96 ALA A C 1
ATOM 592 O O . ALA A 1 100 ? -5.063 -13.201 -51.414 1.00 8.51 96 ALA A O 1
ATOM 594 N N . MET A 1 101 ? -3.951 -15.157 -51.074 1.00 7.23 97 MET A N 1
ATOM 595 C CA . MET A 1 101 ? -2.851 -14.832 -51.992 1.00 7.15 97 MET A CA 1
ATOM 596 C C . MET A 1 101 ? -2.965 -15.530 -53.374 1.00 11.24 97 MET A C 1
ATOM 597 O O . MET A 1 101 ? -2.167 -15.247 -54.264 1.00 12.20 97 MET A O 1
ATOM 602 N N . LEU A 1 102 ? -3.919 -16.436 -53.498 1.00 9.62 98 LEU A N 1
ATOM 603 C CA . LEU A 1 102 ? -4.146 -17.274 -54.720 1.00 7.75 98 LEU A CA 1
ATOM 604 C C . LEU A 1 102 ? -5.592 -17.136 -55.169 1.00 10.56 98 LEU A C 1
ATOM 605 O O . LEU A 1 102 ? -6.498 -16.937 -54.379 1.00 9.74 98 LEU A O 1
ATOM 610 N N . ARG A 1 103 ? -5.786 -17.346 -56.478 1.00 11.06 99 ARG A N 1
ATOM 611 C CA . ARG A 1 103 ? -7.108 -17.509 -57.120 1.00 10.53 99 ARG A CA 1
ATOM 612 C C . ARG A 1 103 ? -6.980 -18.596 -58.166 1.00 10.63 99 ARG A C 1
ATOM 613 O O . ARG A 1 103 ? -5.883 -18.966 -58.532 1.00 9.62 99 ARG A O 1
ATOM 621 N N . PRO A 1 104 ? -8.092 -19.094 -58.701 1.00 10.31 100 PRO A N 1
ATOM 622 C CA . PRO A 1 104 ? -8.049 -20.061 -59.784 1.00 10.42 100 PRO A CA 1
ATOM 623 C C . PRO A 1 104 ? -7.137 -19.557 -60.925 1.00 10.11 100 PRO A C 1
ATOM 624 O O . PRO A 1 104 ? -7.137 -18.399 -61.333 1.00 10.65 100 PRO A O 1
ATOM 628 N N . GLY A 1 105 ? -6.328 -20.489 -61.375 1.00 11.73 101 GLY A N 1
ATOM 629 C CA . GLY A 1 105 ? -5.383 -20.175 -62.452 1.00 11.66 101 GLY A CA 1
ATOM 630 C C . GLY A 1 105 ? -3.981 -19.867 -61.951 1.00 12.99 101 GLY A C 1
ATOM 631 O O . GLY A 1 105 ? -3.038 -19.900 -62.727 1.00 13.88 101 GLY A O 1
ATOM 632 N N . ASP A 1 106 ? -3.873 -19.621 -60.659 1.00 11.08 102 ASP A N 1
ATOM 633 C CA . ASP A 1 106 ? -2.551 -19.273 -60.065 1.00 7.91 102 ASP A CA 1
ATOM 634 C C . ASP A 1 106 ? -1.827 -20.534 -59.644 1.00 8.13 102 ASP A C 1
ATOM 635 O O . ASP A 1 106 ? -2.374 -21.623 -59.547 1.00 9.18 102 ASP A O 1
ATOM 640 N N . HIS A 1 107 ? -0.568 -20.356 -59.294 1.00 6.58 103 HIS A N 1
ATOM 641 C CA . HIS A 1 107 ? 0.368 -21.402 -59.002 1.00 7.69 103 HIS A CA 1
ATOM 642 C C . HIS A 1 107 ? 1.173 -21.090 -57.733 1.00 7.74 103 HIS A C 1
ATOM 643 O O . HIS A 1 107 ? 1.533 -19.934 -57.467 1.00 8.71 103 HIS A O 1
ATOM 650 N N . VAL A 1 108 ? 1.484 -22.148 -56.999 1.00 7.57 104 VAL A N 1
ATOM 651 C CA . VAL A 1 108 ? 2.344 -22.065 -55.807 1.00 6.60 104 VAL A CA 1
ATOM 652 C C . VAL A 1 108 ? 3.508 -23.064 -55.873 1.00 7.74 104 VAL A C 1
ATOM 653 O O . VAL A 1 108 ? 3.335 -24.233 -56.191 1.00 8.34 104 VAL A O 1
ATOM 657 N N . VAL A 1 109 ? 4.714 -22.570 -55.529 1.00 6.81 105 VAL A N 1
ATOM 658 C CA . VAL A 1 109 ? 5.856 -23.455 -55.394 1.00 6.63 105 VAL A CA 1
ATOM 659 C C . VAL A 1 109 ? 5.914 -23.903 -53.941 1.00 8.31 105 VAL A C 1
ATOM 660 O O . VAL A 1 109 ? 5.829 -23.043 -53.037 1.00 8.77 105 VAL A O 1
ATOM 664 N N . ILE A 1 110 ? 6.086 -25.194 -53.693 1.00 7.38 106 ILE A N 1
ATOM 665 C CA . ILE A 1 110 ? 5.986 -25.759 -52.350 1.00 7.50 106 ILE A CA 1
ATOM 666 C C . ILE A 1 110 ? 7.222 -26.608 -52.052 1.00 7.64 106 ILE A C 1
ATOM 667 O O . ILE A 1 110 ? 7.931 -27.043 -52.981 1.00 7.02 106 ILE A O 1
ATOM 672 N N . PRO A 1 111 ? 7.483 -26.932 -50.781 1.00 7.42 107 PRO A N 1
ATOM 673 C CA . PRO A 1 111 ? 8.547 -27.843 -50.503 1.00 8.04 107 PRO A CA 1
ATOM 674 C C . PRO A 1 111 ? 8.248 -29.257 -50.983 1.00 8.54 107 PRO A C 1
ATOM 675 O O . PRO A 1 111 ? 7.094 -29.647 -50.975 1.00 8.65 107 PRO A O 1
ATOM 679 N N . ASP A 1 112 ? 9.290 -29.996 -51.361 1.00 8.06 108 ASP A N 1
ATOM 680 C CA . ASP A 1 112 ? 9.118 -31.385 -51.713 1.00 7.96 108 ASP A CA 1
ATOM 681 C C . ASP A 1 112 ? 8.982 -32.293 -50.499 1.00 8.66 108 ASP A C 1
ATOM 682 O O . ASP A 1 112 ? 8.604 -33.427 -50.647 1.00 9.82 108 ASP A O 1
ATOM 687 N N . ASP A 1 113 ? 9.170 -31.757 -49.305 1.00 8.07 109 ASP A N 1
ATOM 688 C CA . ASP A 1 113 ? 9.035 -32.498 -48.075 1.00 9.90 109 ASP A CA 1
ATOM 689 C C . ASP A 1 113 ? 8.350 -31.600 -47.050 1.00 10.28 109 ASP A C 1
ATOM 690 O O . ASP A 1 113 ? 8.807 -31.425 -45.952 1.00 11.78 109 ASP A O 1
ATOM 695 N N . ALA A 1 114 ? 7.163 -31.095 -47.427 1.00 9.20 110 ALA A N 1
ATOM 696 C CA . ALA A 1 114 ? 6.344 -30.193 -46.565 1.00 7.78 110 ALA A CA 1
ATOM 697 C C . ALA A 1 114 ? 5.679 -30.976 -45.433 1.00 7.64 110 ALA A C 1
ATOM 698 O O . ALA A 1 114 ? 5.482 -32.215 -45.559 1.00 8.81 110 ALA A O 1
ATOM 700 N N . TYR A 1 115 ? 5.299 -30.234 -44.412 1.00 8.87 111 TYR A N 1
ATOM 701 C CA . TYR A 1 115 ? 4.384 -30.767 -43.420 1.00 8.18 111 TYR A CA 1
ATOM 702 C C . TYR A 1 115 ? 3.192 -31.443 -44.132 1.00 7.94 111 TYR A C 1
ATOM 703 O O . TYR A 1 115 ? 2.597 -30.881 -45.076 1.00 8.68 111 TYR A O 1
ATOM 712 N N . GLY A 1 116 ? 2.833 -32.704 -43.730 1.00 8.64 112 GLY A N 1
ATOM 713 C CA . GLY A 1 116 ? 1.853 -33.457 -44.445 1.00 8.77 112 GLY A CA 1
ATOM 714 C C . GLY A 1 116 ? 0.470 -32.744 -44.542 1.00 9.29 112 GLY A C 1
ATOM 715 O O . GLY A 1 116 ? -0.219 -32.850 -45.552 1.00 9.61 112 GLY A O 1
ATOM 716 N N . GLY A 1 117 ? 0.119 -31.980 -43.509 1.00 8.02 113 GLY A N 1
ATOM 717 C CA . GLY A 1 117 ? -1.205 -31.302 -43.451 1.00 8.39 113 GLY A CA 1
ATOM 718 C C . GLY A 1 117 ? -1.261 -30.218 -44.540 1.00 7.24 113 GLY A C 1
ATOM 719 O O . GLY A 1 117 ? -2.325 -29.927 -45.138 1.00 7.48 113 GLY A O 1
ATOM 720 N N . THR A 1 118 ? -0.147 -29.505 -44.678 1.00 8.29 114 THR A N 1
ATOM 721 C CA . THR A 1 118 ? -0.058 -28.410 -45.662 1.00 7.38 114 THR A CA 1
ATOM 722 C C . THR A 1 118 ? -0.145 -28.986 -47.055 1.00 6.72 114 THR A C 1
ATOM 723 O O . THR A 1 118 ? -0.918 -28.570 -47.894 1.00 7.17 114 THR A O 1
ATOM 727 N N . PHE A 1 119 ? 0.605 -30.076 -47.294 1.00 6.58 115 PHE A N 1
ATOM 728 C CA . PHE A 1 119 ? 0.545 -30.732 -48.581 1.00 7.59 115 PHE A CA 1
ATOM 729 C C . PHE A 1 119 ? -0.844 -31.293 -48.897 1.00 6.41 115 PHE A C 1
ATOM 730 O O . PHE A 1 119 ? -1.308 -31.140 -50.020 1.00 7.27 115 PHE A O 1
ATOM 738 N N . ARG A 1 120 ? -1.510 -31.894 -47.929 1.00 5.13 116 ARG A N 1
ATOM 739 C CA . ARG A 1 120 ? -2.827 -32.477 -48.131 1.00 6.54 116 ARG A CA 1
ATOM 740 C C . ARG A 1 120 ? -3.853 -31.398 -48.473 1.00 6.85 116 ARG A C 1
ATOM 741 O O . ARG A 1 120 ? -4.620 -31.544 -49.398 1.00 6.78 116 ARG A O 1
ATOM 749 N N . LEU A 1 121 ? -3.763 -30.234 -47.837 1.00 5.97 117 LEU A N 1
ATOM 750 C CA . LEU A 1 121 ? -4.701 -29.168 -48.152 1.00 5.53 117 LEU A CA 1
ATOM 751 C C . LEU A 1 121 ? -4.561 -28.677 -49.573 1.00 7.96 117 LEU A C 1
ATOM 752 O O . LEU A 1 121 ? -5.534 -28.500 -50.278 1.00 8.25 117 LEU A O 1
ATOM 757 N N . ILE A 1 122 ? -3.299 -28.509 -50.001 1.00 8.04 118 ILE A N 1
ATOM 758 C CA . ILE A 1 122 ? -2.969 -27.963 -51.320 1.00 7.44 118 ILE A CA 1
ATOM 759 C C . ILE A 1 122 ? -3.316 -29.024 -52.335 1.00 8.38 118 ILE A C 1
ATOM 760 O O . ILE A 1 122 ? -4.040 -28.710 -53.289 1.00 8.61 118 ILE A O 1
ATOM 765 N N . ASP A 1 123 ? -2.892 -30.271 -52.150 1.00 7.89 119 ASP A N 1
ATOM 766 C CA . ASP A 1 123 ? -3.113 -31.273 -53.170 1.00 6.46 119 ASP A CA 1
ATOM 767 C C . ASP A 1 123 ? -4.513 -31.779 -53.263 1.00 9.21 119 ASP A C 1
ATOM 768 O O . ASP A 1 123 ? -4.957 -32.149 -54.338 1.00 12.02 119 ASP A O 1
ATOM 773 N N . LYS A 1 124 ? -5.163 -31.988 -52.150 1.00 10.07 120 LYS A N 1
ATOM 774 C CA . LYS A 1 124 ? -6.490 -32.579 -52.169 1.00 9.92 120 LYS A CA 1
ATOM 775 C C . LYS A 1 124 ? -7.628 -31.549 -52.212 1.00 11.84 120 LYS A C 1
ATOM 776 O O . LYS A 1 124 ? -8.754 -31.915 -52.618 1.00 14.47 120 LYS A O 1
ATOM 782 N N . VAL A 1 125 ? -7.404 -30.298 -51.727 1.00 9.20 121 VAL A N 1
ATOM 783 C CA . VAL A 1 125 ? -8.456 -29.339 -51.773 1.00 9.29 121 VAL A CA 1
ATOM 784 C C . VAL A 1 125 ? -8.150 -28.313 -52.868 1.00 9.08 121 VAL A C 1
ATOM 785 O O . VAL A 1 125 ? -8.990 -28.113 -53.783 1.00 11.55 121 VAL A O 1
ATOM 789 N N . PHE A 1 126 ? -7.026 -27.601 -52.745 1.00 7.32 122 PHE A N 1
ATOM 790 C CA . PHE A 1 126 ? -6.843 -26.494 -53.684 1.00 7.44 122 PHE A CA 1
ATOM 791 C C . PHE A 1 126 ? -6.749 -26.851 -55.194 1.00 6.65 122 PHE A C 1
ATOM 792 O O . PHE A 1 126 ? -7.105 -26.030 -56.059 1.00 7.18 122 PHE A O 1
ATOM 800 N N . THR A 1 127 ? -6.216 -28.045 -55.499 1.00 8.66 123 THR A N 1
ATOM 801 C CA . THR A 1 127 ? -6.162 -28.507 -56.903 1.00 10.67 123 THR A CA 1
ATOM 802 C C . THR A 1 127 ? -7.551 -28.595 -57.503 1.00 12.70 123 THR A C 1
ATOM 803 O O . THR A 1 127 ? -7.690 -28.356 -58.725 1.00 11.00 123 THR A O 1
ATOM 807 N N . GLY A 1 128 ? -8.541 -28.921 -56.678 1.00 11.77 124 GLY A N 1
ATOM 808 C CA . GLY A 1 128 ? -9.934 -28.917 -57.118 1.00 12.22 124 GLY A CA 1
ATOM 809 C C . GLY A 1 128 ? -10.545 -27.547 -57.382 1.00 11.58 124 GLY A C 1
ATOM 810 O O . GLY A 1 128 ? -11.641 -27.435 -57.970 1.00 13.98 124 GLY A O 1
ATOM 811 N N . TRP A 1 129 ? -9.867 -26.482 -56.939 1.00 9.51 125 TRP A N 1
ATOM 812 C CA . TRP A 1 129 ? -10.258 -25.081 -57.182 1.00 9.52 125 TRP A CA 1
ATOM 813 C C . TRP A 1 129 ? -9.342 -24.408 -58.177 1.00 12.17 125 TRP A C 1
ATOM 814 O O . TRP A 1 129 ? -9.256 -23.208 -58.231 1.00 11.85 125 TRP A O 1
ATOM 825 N N . ASN A 1 130 ? -8.689 -25.256 -58.962 1.00 13.21 126 ASN A N 1
ATOM 826 C CA . ASN A 1 130 ? -7.882 -24.846 -60.127 1.00 15.57 126 ASN A CA 1
ATOM 827 C C . ASN A 1 130 ? -6.651 -24.028 -59.736 1.00 12.68 126 ASN A C 1
ATOM 828 O O . ASN A 1 130 ? -6.106 -23.262 -60.476 1.00 12.13 126 ASN A O 1
ATOM 833 N N . VAL A 1 131 ? -6.128 -24.310 -58.553 1.00 9.97 127 VAL A N 1
ATOM 834 C CA . VAL A 1 131 ? -4.766 -23.867 -58.223 1.00 9.21 127 VAL A CA 1
ATOM 835 C C . VAL A 1 131 ? -3.785 -24.977 -58.530 1.00 10.95 127 VAL A C 1
ATOM 836 O O . VAL A 1 131 ? -4.080 -26.176 -58.272 1.00 11.57 127 VAL A O 1
ATOM 840 N N . GLU A 1 132 ? -2.625 -24.628 -59.081 1.00 8.64 128 GLU A N 1
ATOM 841 C CA . GLU A 1 132 ? -1.605 -25.646 -59.374 1.00 9.48 128 GLU A CA 1
ATOM 842 C C . GLU A 1 132 ? -0.418 -25.429 -58.449 1.00 7.01 128 GLU A C 1
ATOM 843 O O . GLU A 1 132 ? -0.228 -24.356 -57.864 1.00 7.59 128 GLU A O 1
ATOM 849 N N . TYR A 1 133 ? 0.396 -26.488 -58.322 1.00 7.02 129 TYR A N 1
ATOM 850 C CA . TYR A 1 133 ? 1.577 -26.400 -57.473 1.00 6.86 129 TYR A CA 1
ATOM 851 C C . TYR A 1 133 ? 2.742 -27.154 -58.128 1.00 8.49 129 TYR A C 1
ATOM 852 O O . TYR A 1 133 ? 2.538 -28.121 -58.955 1.00 8.88 129 TYR A O 1
ATOM 861 N N . THR A 1 134 ? 3.970 -26.832 -57.710 1.00 8.25 130 THR A N 1
ATOM 862 C CA . THR A 1 134 ? 5.159 -27.610 -58.093 1.00 8.03 130 THR A CA 1
ATOM 863 C C . THR A 1 134 ? 5.979 -27.833 -56.866 1.00 7.60 130 THR A C 1
ATOM 864 O O . THR A 1 134 ? 6.325 -26.812 -56.222 1.00 7.25 130 THR A O 1
ATOM 868 N N . PRO A 1 135 ? 6.273 -29.072 -56.478 1.00 8.24 131 PRO A N 1
ATOM 869 C CA . PRO A 1 135 ? 7.101 -29.336 -55.324 1.00 8.28 131 PRO A CA 1
ATOM 870 C C . PRO A 1 135 ? 8.589 -29.247 -55.716 1.00 7.72 131 PRO A C 1
ATOM 871 O O . PRO A 1 135 ? 8.949 -29.659 -56.854 1.00 9.78 131 PRO A O 1
ATOM 875 N N . VAL A 1 136 ? 9.452 -28.746 -54.839 1.00 7.66 132 VAL A N 1
ATOM 876 C CA A VAL A 1 136 ? 10.854 -28.557 -55.194 0.50 7.84 132 VAL A CA 1
ATOM 877 C CA B VAL A 1 136 ? 10.843 -28.547 -55.186 0.50 9.27 132 VAL A CA 1
ATOM 878 C C . VAL A 1 136 ? 11.711 -28.764 -53.920 1.00 9.49 132 VAL A C 1
ATOM 879 O O . VAL A 1 136 ? 11.227 -28.561 -52.806 1.00 10.03 132 VAL A O 1
ATOM 886 N N . ALA A 1 137 ? 12.969 -29.148 -54.146 1.00 10.46 133 ALA A N 1
ATOM 887 C CA . ALA A 1 137 ? 13.992 -29.178 -53.101 1.00 10.45 133 ALA A CA 1
ATOM 888 C C . ALA A 1 137 ? 14.339 -27.740 -52.802 1.00 9.36 133 ALA A C 1
ATOM 889 O O . ALA A 1 137 ? 15.101 -27.106 -53.507 1.00 11.10 133 ALA A O 1
ATOM 891 N N . LEU A 1 138 ? 13.853 -27.224 -51.667 1.00 9.90 134 LEU A N 1
ATOM 892 C CA . LEU A 1 138 ? 13.981 -25.823 -51.386 1.00 8.43 134 LEU A CA 1
ATOM 893 C C . LEU A 1 138 ? 15.459 -25.385 -51.174 1.00 11.07 134 LEU A C 1
ATOM 894 O O . LEU A 1 138 ? 15.797 -24.209 -51.324 1.00 11.52 134 LEU A O 1
ATOM 899 N N . ALA A 1 139 ? 16.316 -26.345 -50.815 1.00 10.34 135 ALA A N 1
ATOM 900 C CA . ALA A 1 139 ? 17.731 -26.117 -50.654 1.00 9.74 135 ALA A CA 1
ATOM 901 C C . ALA A 1 139 ? 18.441 -25.803 -51.914 1.00 10.82 135 ALA A C 1
ATOM 902 O O . ALA A 1 139 ? 19.543 -25.220 -51.836 1.00 13.51 135 ALA A O 1
ATOM 904 N N . ASP A 1 140 ? 17.850 -26.150 -53.052 1.00 10.43 136 ASP A N 1
ATOM 905 C CA . ASP A 1 140 ? 18.493 -25.888 -54.361 1.00 10.37 136 ASP A CA 1
ATOM 906 C C . ASP A 1 140 ? 17.863 -24.617 -54.980 1.00 10.30 136 ASP A C 1
ATOM 907 O O . ASP A 1 140 ? 16.803 -24.749 -55.574 1.00 11.46 136 ASP A O 1
ATOM 912 N N . LEU A 1 141 ? 18.535 -23.456 -54.846 1.00 10.36 137 LEU A N 1
ATOM 913 C CA . LEU A 1 141 ? 17.924 -22.243 -55.283 1.00 9.50 137 LEU A CA 1
ATOM 914 C C . LEU A 1 141 ? 17.684 -22.220 -56.796 1.00 11.31 137 LEU A C 1
ATOM 915 O O . LEU A 1 141 ? 16.727 -21.591 -57.261 1.00 10.06 137 LEU A O 1
ATOM 920 N N . ASP A 1 142 ? 18.540 -22.938 -57.541 1.00 11.47 138 ASP A N 1
ATOM 921 C CA . ASP A 1 142 ? 18.292 -23.021 -58.970 1.00 13.65 138 ASP A CA 1
ATOM 922 C C . ASP A 1 142 ? 16.986 -23.718 -59.288 1.00 10.77 138 ASP A C 1
ATOM 923 O O . ASP A 1 142 ? 16.286 -23.356 -60.250 1.00 10.81 138 ASP A O 1
ATOM 928 N N . ALA A 1 143 ? 16.714 -24.793 -58.557 1.00 11.21 139 ALA A N 1
ATOM 929 C CA . ALA A 1 143 ? 15.503 -25.562 -58.754 1.00 10.47 139 ALA A CA 1
ATOM 930 C C . ALA A 1 143 ? 14.272 -24.758 -58.362 1.00 9.58 139 ALA A C 1
ATOM 931 O O . ALA A 1 143 ? 13.261 -24.857 -59.000 1.00 9.55 139 ALA A O 1
ATOM 933 N N . VAL A 1 144 ? 14.360 -24.060 -57.230 1.00 8.83 140 VAL A N 1
ATOM 934 C CA . VAL A 1 144 ? 13.291 -23.155 -56.777 1.00 8.08 140 VAL A CA 1
ATOM 935 C C . VAL A 1 144 ? 12.950 -22.116 -57.906 1.00 9.57 140 VAL A C 1
ATOM 936 O O . VAL A 1 144 ? 11.803 -21.959 -58.312 1.00 8.19 140 VAL A O 1
ATOM 940 N N . ARG A 1 145 ? 13.951 -21.465 -58.434 1.00 8.90 141 ARG A N 1
ATOM 941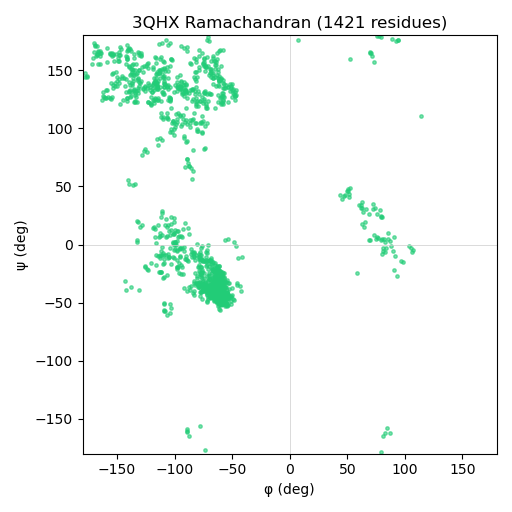 C CA A ARG A 1 145 ? 13.752 -20.494 -59.476 0.50 8.61 141 ARG A CA 1
ATOM 942 C CA B ARG A 1 145 ? 13.766 -20.480 -59.492 0.50 8.86 141 ARG A CA 1
ATOM 943 C C . ARG A 1 145 ? 13.122 -21.139 -60.703 1.00 9.11 141 ARG A C 1
ATOM 944 O O . ARG A 1 145 ? 12.208 -20.576 -61.290 1.00 8.58 141 ARG A O 1
ATOM 959 N N . ALA A 1 146 ? 13.606 -22.308 -61.096 1.00 9.24 142 ALA A N 1
ATOM 960 C CA . ALA A 1 146 ? 13.072 -22.961 -62.266 1.00 8.87 142 ALA A CA 1
ATOM 961 C C . ALA A 1 146 ? 11.601 -23.365 -62.144 1.00 10.53 142 ALA A C 1
ATOM 962 O O . ALA A 1 146 ? 10.980 -23.620 -63.144 1.00 10.79 142 ALA A O 1
ATOM 964 N N . ALA A 1 147 ? 11.122 -23.553 -60.929 1.00 7.89 143 ALA A N 1
ATOM 965 C CA . ALA A 1 147 ? 9.750 -23.936 -60.675 1.00 8.69 143 ALA A CA 1
ATOM 966 C C . ALA A 1 147 ? 8.766 -22.796 -60.772 1.00 8.75 143 ALA A C 1
ATOM 967 O O . ALA A 1 147 ? 7.529 -22.988 -60.816 1.00 9.40 143 ALA A O 1
ATOM 969 N N . ILE A 1 148 ? 9.294 -21.581 -60.810 1.00 8.31 144 ILE A N 1
ATOM 970 C CA . ILE A 1 148 ? 8.490 -20.339 -60.902 1.00 7.40 144 ILE A CA 1
ATOM 971 C C . ILE A 1 148 ? 7.944 -20.172 -62.304 1.00 9.74 144 ILE A C 1
ATOM 972 O O . ILE A 1 148 ? 8.683 -20.146 -63.288 1.00 12.74 144 ILE A O 1
ATOM 977 N N . ARG A 1 149 ? 6.666 -20.019 -62.462 1.00 8.08 145 ARG A N 1
ATOM 978 C CA . ARG A 1 149 ? 5.971 -19.824 -63.780 1.00 9.26 145 ARG A CA 1
ATOM 979 C C . ARG A 1 149 ? 5.464 -18.426 -63.806 1.00 8.98 145 ARG A C 1
ATOM 980 O O . ARG A 1 149 ? 5.356 -17.771 -62.708 1.00 8.17 145 ARG A O 1
ATOM 988 N N . PRO A 1 150 ? 4.922 -17.968 -64.935 1.00 8.93 146 PRO A N 1
ATOM 989 C CA . PRO A 1 150 ? 4.241 -16.652 -64.988 1.00 10.09 146 PRO A CA 1
ATOM 990 C C . PRO A 1 150 ? 3.047 -16.511 -64.061 1.00 9.91 146 PRO A C 1
ATOM 991 O O . PRO A 1 150 ? 2.733 -15.353 -63.663 1.00 10.92 146 PRO A O 1
ATOM 995 N N . THR A 1 151 ? 2.401 -17.619 -63.716 1.00 9.61 147 THR A N 1
ATOM 996 C CA . THR A 1 151 ? 1.234 -17.685 -62.863 1.00 8.86 147 THR A CA 1
ATOM 997 C C . THR A 1 151 ? 1.583 -17.895 -61.366 1.00 10.39 147 THR A C 1
ATOM 998 O O . THR A 1 151 ? 0.692 -17.993 -60.518 1.00 9.05 147 THR A O 1
ATOM 1002 N N . THR A 1 152 ? 2.893 -18.035 -61.080 1.00 6.93 148 THR A N 1
ATOM 1003 C CA . THR A 1 152 ? 3.284 -18.285 -59.645 1.00 6.11 148 THR A CA 1
ATOM 1004 C C . THR A 1 152 ? 3.081 -17.006 -58.831 1.00 8.39 148 THR A C 1
ATOM 1005 O O . THR A 1 152 ? 3.745 -15.977 -59.069 1.00 10.10 148 THR A O 1
ATOM 1009 N N . ARG A 1 153 ? 2.178 -17.081 -57.832 1.00 8.41 149 ARG A N 1
ATOM 1010 C CA . ARG A 1 153 ? 1.923 -15.960 -56.965 1.00 8.72 149 ARG A CA 1
ATOM 1011 C C . ARG A 1 153 ? 2.494 -16.090 -55.582 1.00 9.16 149 ARG A C 1
ATOM 1012 O O . ARG A 1 153 ? 2.527 -15.122 -54.799 1.00 8.89 149 ARG A O 1
ATOM 1020 N N . LEU A 1 154 ? 2.946 -17.280 -55.225 1.00 7.39 150 LEU A N 1
ATOM 1021 C CA . LEU A 1 154 ? 3.390 -17.623 -53.866 1.00 7.21 150 LEU A CA 1
ATOM 1022 C C . LEU A 1 154 ? 4.435 -18.716 -53.872 1.00 8.11 150 LEU A C 1
ATOM 1023 O O . LEU A 1 154 ? 4.337 -19.649 -54.647 1.00 7.32 150 LEU A O 1
ATOM 1028 N N . ILE A 1 155 ? 5.451 -18.558 -53.010 1.00 5.86 151 ILE A N 1
ATOM 1029 C CA . ILE A 1 155 ? 6.445 -19.599 -52.713 1.00 6.33 151 ILE A CA 1
ATOM 1030 C C . ILE A 1 155 ? 6.286 -19.922 -51.201 1.00 7.09 151 ILE A C 1
ATOM 1031 O O . ILE A 1 155 ? 6.401 -19.007 -50.351 1.00 5.98 151 ILE A O 1
ATOM 1036 N N . TRP A 1 156 ? 6.053 -21.227 -50.947 1.00 7.29 152 TRP A N 1
ATOM 1037 C CA . TRP A 1 156 ? 5.714 -21.753 -49.601 1.00 6.18 152 TRP A CA 1
ATOM 1038 C C . TRP A 1 156 ? 6.975 -22.404 -48.997 1.00 6.73 152 TRP A C 1
ATOM 1039 O O . TRP A 1 156 ? 7.403 -23.465 -49.486 1.00 8.21 152 TRP A O 1
ATOM 1050 N N . VAL A 1 157 ? 7.595 -21.718 -48.049 1.00 6.75 153 VAL A N 1
ATOM 1051 C CA . VAL A 1 157 ? 8.875 -22.154 -47.472 1.00 6.88 153 VAL A CA 1
ATOM 1052 C C . VAL A 1 157 ? 8.615 -22.735 -46.098 1.00 8.16 153 VAL A C 1
ATOM 1053 O O . VAL A 1 157 ? 7.832 -22.093 -45.330 1.00 8.76 153 VAL A O 1
ATOM 1057 N N . GLU A 1 158 ? 9.204 -23.864 -45.759 1.00 7.41 154 GLU A N 1
ATOM 1058 C CA . GLU A 1 158 ? 9.089 -24.421 -44.385 1.00 7.34 154 GLU A CA 1
ATOM 1059 C C . GLU A 1 158 ? 10.495 -24.799 -44.062 1.00 7.27 154 GLU A C 1
ATOM 1060 O O . GLU A 1 158 ? 11.158 -25.450 -44.848 1.00 8.63 154 GLU A O 1
ATOM 1066 N N . THR A 1 159 ? 11.011 -24.366 -42.928 1.00 6.23 155 THR A N 1
ATOM 1067 C CA . THR A 1 159 ? 12.374 -24.654 -42.538 1.00 6.37 155 THR A CA 1
ATOM 1068 C C . THR A 1 159 ? 12.624 -24.491 -41.041 1.00 6.41 155 THR A C 1
ATOM 1069 O O . THR A 1 159 ? 12.297 -23.431 -40.488 1.00 6.13 155 THR A O 1
ATOM 1073 N N . PRO A 1 160 ? 13.158 -25.502 -40.351 1.00 6.59 156 PRO A N 1
ATOM 1074 C CA . PRO A 1 160 ? 13.437 -26.890 -40.790 1.00 7.53 156 PRO A CA 1
ATOM 1075 C C . PRO A 1 160 ? 12.096 -27.565 -41.089 1.00 7.60 156 PRO A C 1
ATOM 1076 O O . PRO A 1 160 ? 11.059 -27.181 -40.514 1.00 9.07 156 PRO A O 1
ATOM 1080 N N . THR A 1 161 ? 12.106 -28.577 -41.964 1.00 7.36 157 THR A N 1
ATOM 1081 C CA . THR A 1 161 ? 10.842 -29.272 -42.371 1.00 9.14 157 THR A CA 1
ATOM 1082 C C . THR A 1 161 ? 10.478 -30.384 -41.436 1.00 9.37 157 THR A C 1
ATOM 1083 O O . THR A 1 161 ? 11.329 -30.908 -40.712 1.00 8.16 157 THR A O 1
ATOM 1087 N N . ASN A 1 162 ? 9.164 -30.718 -41.425 1.00 9.89 158 ASN A N 1
ATOM 1088 C CA . ASN A 1 162 ? 8.513 -31.759 -40.585 1.00 9.74 158 ASN A CA 1
ATOM 1089 C C . ASN A 1 162 ? 8.300 -32.977 -41.454 1.00 12.28 158 ASN A C 1
ATOM 1090 O O . ASN A 1 162 ? 7.395 -32.897 -42.312 1.00 11.90 158 ASN A O 1
ATOM 1095 N N . PRO A 1 163 ? 9.089 -34.112 -41.313 1.00 10.80 159 PRO A N 1
ATOM 1096 C CA . PRO A 1 163 ? 9.927 -34.524 -40.139 1.00 11.30 159 PRO A CA 1
ATOM 1097 C C . PRO A 1 163 ? 11.383 -34.566 -40.450 1.00 10.89 159 PRO A C 1
ATOM 1098 O O . PRO A 1 163 ? 12.204 -34.837 -39.580 1.00 11.20 159 PRO A O 1
ATOM 1102 N N . LEU A 1 164 ? 11.752 -34.225 -41.688 1.00 11.35 160 LEU A N 1
ATOM 1103 C CA . LEU A 1 164 ? 13.100 -34.544 -42.101 1.00 11.02 160 LEU A CA 1
ATOM 1104 C C . LEU A 1 164 ? 14.192 -33.459 -41.713 1.00 11.73 160 LEU A C 1
ATOM 1105 O O . LEU A 1 164 ? 15.388 -33.670 -41.777 1.00 10.77 160 LEU A O 1
ATOM 1110 N N . LEU A 1 165 ? 13.708 -32.340 -41.228 1.00 9.51 161 LEU A N 1
ATOM 1111 C CA . LEU A 1 165 ? 14.571 -31.243 -40.709 1.00 9.30 161 LEU A CA 1
ATOM 1112 C C . LEU A 1 165 ? 15.526 -30.709 -41.812 1.00 10.26 161 LEU A C 1
ATOM 1113 O O . LEU A 1 165 ? 16.615 -30.180 -41.534 1.00 10.32 161 LEU A O 1
ATOM 1118 N N . SER A 1 166 ? 15.036 -30.710 -43.064 1.00 10.50 162 SER A N 1
ATOM 1119 C CA A SER A 1 166 ? 15.782 -30.059 -44.121 0.50 9.70 162 SER A CA 1
ATOM 1120 C CA B SER A 1 166 ? 15.789 -30.058 -44.136 0.50 9.65 162 SER A CA 1
ATOM 1121 C C . SER A 1 166 ? 15.671 -28.544 -44.021 1.00 9.96 162 SER A C 1
ATOM 1122 O O . SER A 1 166 ? 14.665 -27.987 -43.493 1.00 8.96 162 SER A O 1
ATOM 1127 N N . ILE A 1 167 ? 16.674 -27.878 -44.585 1.00 9.53 163 ILE A N 1
ATOM 1128 C CA . ILE A 1 167 ? 16.876 -26.418 -44.362 1.00 7.98 163 ILE A CA 1
ATOM 1129 C C . ILE A 1 167 ? 16.739 -25.682 -45.693 1.00 10.24 163 ILE A C 1
ATOM 1130 O O . ILE A 1 167 ? 17.194 -26.196 -46.766 1.00 11.85 163 ILE A O 1
ATOM 1135 N N . ALA A 1 168 ? 16.112 -24.534 -45.631 1.00 10.28 164 ALA A N 1
ATOM 1136 C CA . ALA A 1 168 ? 15.911 -23.625 -46.800 1.00 9.04 164 ALA A CA 1
ATOM 1137 C C . ALA A 1 168 ? 16.478 -22.302 -46.483 1.00 8.16 164 ALA A C 1
ATOM 1138 O O . ALA A 1 168 ? 16.185 -21.727 -45.408 1.00 9.34 164 ALA A O 1
ATOM 1140 N N . ASP A 1 169 ? 17.143 -21.709 -47.454 1.00 8.45 165 ASP A N 1
ATOM 1141 C CA . ASP A 1 169 ? 17.689 -20.339 -47.315 1.00 7.71 165 ASP A CA 1
ATOM 1142 C C . ASP A 1 169 ? 16.655 -19.266 -47.535 1.00 8.09 165 ASP A C 1
ATOM 1143 O O . ASP A 1 169 ? 16.344 -18.909 -48.672 1.00 7.57 165 ASP A O 1
ATOM 1148 N N . ILE A 1 170 ? 16.103 -18.742 -46.419 1.00 6.67 166 ILE A N 1
ATOM 1149 C CA . ILE A 1 170 ? 15.011 -17.834 -46.507 1.00 8.09 166 ILE A CA 1
ATOM 1150 C C . ILE A 1 170 ? 15.333 -16.595 -47.326 1.00 7.82 166 ILE A C 1
ATOM 1151 O O . ILE A 1 170 ? 14.543 -16.196 -48.209 1.00 7.98 166 ILE A O 1
ATOM 1156 N N . ALA A 1 171 ? 16.511 -15.969 -47.061 1.00 9.61 167 ALA A N 1
ATOM 1157 C CA . ALA A 1 171 ? 16.893 -14.761 -47.768 1.00 7.97 167 ALA A CA 1
ATOM 1158 C C . ALA A 1 171 ? 17.062 -15.051 -49.224 1.00 9.12 167 ALA A C 1
ATOM 1159 O O . ALA A 1 171 ? 16.624 -14.254 -50.053 1.00 10.02 167 ALA A O 1
ATOM 1161 N N . GLY A 1 172 ? 17.653 -16.181 -49.561 1.00 9.86 168 GLY A N 1
ATOM 1162 C CA . GLY A 1 172 ? 17.819 -16.536 -50.972 1.00 8.72 168 GLY A CA 1
ATOM 1163 C C . GLY A 1 172 ? 16.475 -16.674 -51.722 1.00 10.03 168 GLY A C 1
ATOM 1164 O O . GLY A 1 172 ? 16.328 -16.262 -52.862 1.00 10.83 168 GLY A O 1
ATOM 1165 N N . ILE A 1 173 ? 15.519 -17.332 -51.074 1.00 8.83 169 ILE A N 1
ATOM 1166 C CA . ILE A 1 173 ? 14.212 -17.589 -51.664 1.00 8.03 169 ILE A CA 1
ATOM 1167 C C . ILE A 1 173 ? 13.403 -16.261 -51.742 1.00 8.96 169 ILE A C 1
ATOM 1168 O O . ILE A 1 173 ? 12.710 -15.967 -52.728 1.00 9.74 169 ILE A O 1
ATOM 1173 N N . ALA A 1 174 ? 13.506 -15.422 -50.704 1.00 9.51 170 ALA A N 1
ATOM 1174 C CA . ALA A 1 174 ? 12.912 -14.101 -50.768 1.00 11.66 170 ALA A CA 1
ATOM 1175 C C . ALA A 1 174 ? 13.367 -13.308 -51.959 1.00 11.76 170 ALA A C 1
ATOM 1176 O O . ALA A 1 174 ? 12.541 -12.615 -52.588 1.00 11.86 170 ALA A O 1
ATOM 1178 N N . GLN A 1 175 ? 14.652 -13.416 -52.307 1.00 12.58 171 GLN A N 1
ATOM 1179 C CA . GLN A 1 175 ? 15.133 -12.738 -53.475 1.00 13.47 171 GLN A CA 1
ATOM 1180 C C . GLN A 1 175 ? 14.524 -13.267 -54.726 1.00 14.05 171 GLN A C 1
ATOM 1181 O O . GLN A 1 175 ? 14.158 -12.475 -55.602 1.00 13.35 171 GLN A O 1
ATOM 1187 N N . LEU A 1 176 ? 14.390 -14.606 -54.848 1.00 10.57 172 LEU A N 1
ATOM 1188 C CA . LEU A 1 176 ? 13.751 -15.203 -56.041 1.00 11.35 172 LEU A CA 1
ATOM 1189 C C . LEU A 1 176 ? 12.279 -14.688 -56.120 1.00 9.80 172 LEU A C 1
ATOM 1190 O O . LEU A 1 176 ? 11.715 -14.427 -57.185 1.00 12.03 172 LEU A O 1
ATOM 1195 N N . GLY A 1 177 ? 11.595 -14.609 -54.966 1.00 10.53 173 GLY A N 1
ATOM 1196 C CA . GLY A 1 177 ? 10.230 -14.055 -55.039 1.00 11.20 173 GLY A CA 1
ATOM 1197 C C . GLY A 1 177 ? 10.098 -12.597 -55.447 1.00 13.25 173 GLY A C 1
ATOM 1198 O O . GLY A 1 177 ? 9.237 -12.253 -56.280 1.00 14.91 173 GLY A O 1
ATOM 1199 N N . ALA A 1 178 ? 10.981 -11.771 -54.935 1.00 14.48 174 ALA A N 1
ATOM 1200 C CA . ALA A 1 178 ? 11.045 -10.376 -55.354 1.00 15.90 174 ALA A CA 1
ATOM 1201 C C . ALA A 1 178 ? 11.304 -10.302 -56.827 1.00 17.58 174 ALA A C 1
ATOM 1202 O O . ALA A 1 178 ? 10.603 -9.546 -57.537 1.00 19.22 174 ALA A O 1
ATOM 1204 N N . ASP A 1 179 ? 12.255 -11.078 -57.344 1.00 15.62 175 ASP A N 1
ATOM 1205 C CA . ASP A 1 179 ? 12.587 -11.033 -58.803 1.00 17.46 175 ASP A CA 1
ATOM 1206 C C . ASP A 1 179 ? 11.388 -11.388 -59.676 1.00 16.08 175 ASP A C 1
ATOM 1207 O O . ASP A 1 179 ? 11.372 -10.996 -60.826 1.00 18.21 175 ASP A O 1
ATOM 1212 N N . SER A 1 180 ? 10.488 -12.256 -59.228 1.00 15.14 176 SER A N 1
ATOM 1213 C CA . SER A 1 180 ? 9.302 -12.717 -60.065 1.00 15.73 176 SER A CA 1
ATOM 1214 C C . SER A 1 180 ? 7.941 -12.301 -59.542 1.00 15.15 176 SER A C 1
ATOM 1215 O O . SER A 1 180 ? 6.907 -12.826 -59.996 1.00 16.54 176 SER A O 1
ATOM 1218 N N . SER A 1 181 ? 7.924 -11.330 -58.652 1.00 14.69 177 SER A N 1
ATOM 1219 C CA . SER A 1 181 ? 6.670 -10.818 -58.091 1.00 17.16 177 SER A CA 1
ATOM 1220 C C . SER A 1 181 ? 5.833 -11.957 -57.542 1.00 15.50 177 SER A C 1
ATOM 1221 O O . SER A 1 181 ? 4.626 -12.071 -57.708 1.00 17.22 177 SER A O 1
ATOM 1224 N N . ALA A 1 182 ? 6.454 -12.824 -56.756 1.00 12.29 178 ALA A N 1
ATOM 1225 C CA . ALA A 1 182 ? 5.697 -13.837 -56.068 1.00 10.82 178 ALA A CA 1
ATOM 1226 C C . ALA A 1 182 ? 5.940 -13.526 -54.556 1.00 10.59 178 ALA A C 1
ATOM 1227 O O . ALA A 1 182 ? 7.042 -13.300 -54.172 1.00 11.61 178 ALA A O 1
ATOM 1229 N N . LYS A 1 183 ? 4.914 -13.652 -53.746 1.00 10.30 179 LYS A N 1
ATOM 1230 C CA . LYS A 1 183 ? 5.045 -13.541 -52.303 1.00 8.95 179 LYS A CA 1
ATOM 1231 C C . LYS A 1 183 ? 5.744 -14.766 -51.720 1.00 8.29 179 LYS A C 1
ATOM 1232 O O . LYS A 1 183 ? 5.634 -15.881 -52.257 1.00 10.45 179 LYS A O 1
ATOM 1238 N N . VAL A 1 184 ? 6.405 -14.568 -50.598 1.00 6.68 180 VAL A N 1
ATOM 1239 C CA . VAL A 1 184 ? 7.085 -15.649 -49.934 1.00 5.93 180 VAL A CA 1
ATOM 1240 C C . VAL A 1 184 ? 6.545 -15.757 -48.522 1.00 5.87 180 VAL A C 1
ATOM 1241 O O . VAL A 1 184 ? 6.604 -14.792 -47.732 1.00 7.38 180 VAL A O 1
ATOM 1245 N N . LEU A 1 185 ? 6.026 -16.941 -48.203 1.00 5.25 181 LEU A N 1
ATOM 1246 C CA . LEU A 1 185 ? 5.488 -17.277 -46.867 1.00 5.92 181 LEU A CA 1
ATOM 1247 C C . LEU A 1 185 ? 6.476 -18.256 -46.234 1.00 6.44 181 LEU A C 1
ATOM 1248 O O . LEU A 1 185 ? 7.006 -19.161 -46.896 1.00 6.54 181 LEU A O 1
ATOM 1253 N N . VAL A 1 186 ? 6.813 -18.059 -44.935 1.00 6.30 182 VAL A N 1
ATOM 1254 C CA . VAL A 1 186 ? 7.613 -19.048 -44.207 1.00 5.00 182 VAL A CA 1
ATOM 1255 C C . VAL A 1 186 ? 6.778 -19.590 -43.058 1.00 5.51 182 VAL A C 1
ATOM 1256 O O . VAL A 1 186 ? 6.286 -18.839 -42.217 1.00 5.70 182 VAL A O 1
ATOM 1260 N N . ASP A 1 187 ? 6.651 -20.915 -43.024 1.00 4.87 183 ASP A N 1
ATOM 1261 C CA . ASP A 1 187 ? 6.102 -21.644 -41.910 1.00 4.64 183 ASP A CA 1
ATOM 1262 C C . ASP A 1 187 ? 7.279 -21.841 -40.936 1.00 5.06 183 ASP A C 1
ATOM 1263 O O . ASP A 1 187 ? 8.150 -22.683 -41.136 1.00 7.38 183 ASP A O 1
ATOM 1268 N N . ASN A 1 188 ? 7.192 -21.070 -39.846 1.00 6.19 184 ASN A N 1
ATOM 1269 C CA . ASN A 1 188 ? 8.216 -20.920 -38.803 1.00 5.12 184 ASN A CA 1
ATOM 1270 C C . ASN A 1 188 ? 7.845 -21.691 -37.576 1.00 4.62 184 ASN A C 1
ATOM 1271 O O . ASN A 1 188 ? 8.324 -21.378 -36.513 1.00 5.34 184 ASN A O 1
ATOM 1276 N N . THR A 1 189 ? 6.926 -22.628 -37.672 1.00 4.59 185 THR A N 1
ATOM 1277 C CA . THR A 1 189 ? 6.479 -23.404 -36.544 1.00 4.57 185 THR A CA 1
ATOM 1278 C C . THR A 1 189 ? 7.557 -24.112 -35.773 1.00 5.84 185 THR A C 1
ATOM 1279 O O . THR A 1 189 ? 7.644 -23.995 -34.533 1.00 6.12 185 THR A O 1
ATOM 1283 N N . PHE A 1 190 ? 8.482 -24.854 -36.453 1.00 5.60 186 PHE A N 1
ATOM 1284 C CA . PHE A 1 190 ? 9.480 -25.659 -35.710 1.00 5.45 186 PHE A CA 1
ATOM 1285 C C . PHE A 1 190 ? 10.545 -24.770 -35.074 1.00 6.05 186 PHE A C 1
ATOM 1286 O O . PHE A 1 190 ? 11.005 -25.022 -33.942 1.00 7.26 186 PHE A O 1
ATOM 1294 N N . ALA A 1 191 ? 10.976 -23.703 -35.752 1.00 6.21 187 ALA A N 1
ATOM 1295 C CA . ALA A 1 191 ? 12.029 -22.841 -35.171 1.00 5.52 187 ALA A CA 1
ATOM 1296 C C . ALA A 1 191 ? 11.453 -21.970 -34.096 1.00 6.75 187 ALA A C 1
ATOM 1297 O O . ALA A 1 191 ? 12.093 -21.756 -33.081 1.00 7.88 187 ALA A O 1
ATOM 1299 N N . SER A 1 192 ? 10.219 -21.450 -34.352 1.00 6.23 188 SER A N 1
ATOM 1300 C CA . SER A 1 192 ? 9.524 -20.491 -33.488 1.00 5.73 188 SER A CA 1
ATOM 1301 C C . SER A 1 192 ? 10.235 -19.128 -33.602 1.00 6.35 188 SER A C 1
ATOM 1302 O O . SER A 1 192 ? 11.365 -19.000 -34.089 1.00 6.39 188 SER A O 1
ATOM 1305 N N . PRO A 1 193 ? 9.559 -18.023 -33.184 1.00 7.37 189 PRO A N 1
ATOM 1306 C CA . PRO A 1 193 ? 10.135 -16.682 -33.207 1.00 8.34 189 PRO A CA 1
ATOM 1307 C C . PRO A 1 193 ? 11.397 -16.556 -32.346 1.00 7.87 189 PRO A C 1
ATOM 1308 O O . PRO A 1 193 ? 12.272 -15.770 -32.589 1.00 7.97 189 PRO A O 1
ATOM 1312 N N . ALA A 1 194 ? 11.538 -17.438 -31.368 1.00 6.99 190 ALA A N 1
ATOM 1313 C CA . ALA A 1 194 ? 12.713 -17.432 -30.501 1.00 8.55 190 ALA A CA 1
ATOM 1314 C C . ALA A 1 194 ? 14.004 -17.778 -31.212 1.00 8.59 190 ALA A C 1
ATOM 1315 O O . ALA A 1 194 ? 15.063 -17.390 -30.813 1.00 8.80 190 ALA A O 1
ATOM 1317 N N . LEU A 1 195 ? 13.896 -18.568 -32.279 1.00 6.50 191 LEU A N 1
ATOM 1318 C CA . LEU A 1 195 ? 15.099 -19.062 -33.017 1.00 7.04 191 LEU A CA 1
ATOM 1319 C C . LEU A 1 195 ? 15.258 -18.482 -34.441 1.00 8.44 191 LEU A C 1
ATOM 1320 O O . LEU A 1 195 ? 16.378 -18.524 -34.933 1.00 9.35 191 LEU A O 1
ATOM 1325 N N . GLN A 1 196 ? 14.170 -18.019 -35.065 1.00 7.91 192 GLN A N 1
ATOM 1326 C CA . GLN A 1 196 ? 14.223 -17.596 -36.462 1.00 6.36 192 GLN A CA 1
ATOM 1327 C C . GLN A 1 196 ? 13.207 -16.502 -36.717 1.00 7.40 192 GLN A C 1
ATOM 1328 O O . GLN A 1 196 ? 12.103 -16.531 -36.165 1.00 7.33 192 GLN A O 1
ATOM 1334 N N . GLN A 1 197 ? 1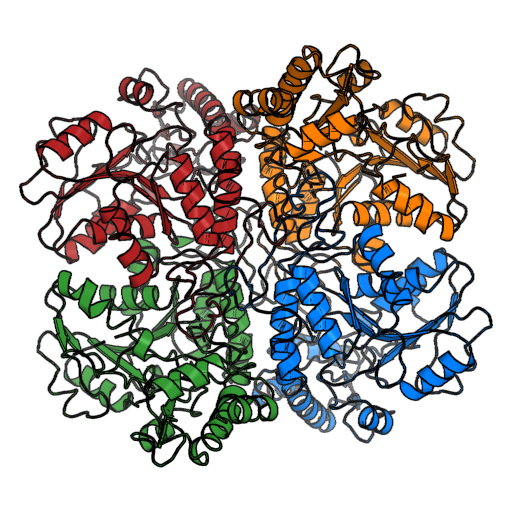3.614 -15.479 -37.450 1.00 8.28 193 GLN A N 1
ATOM 13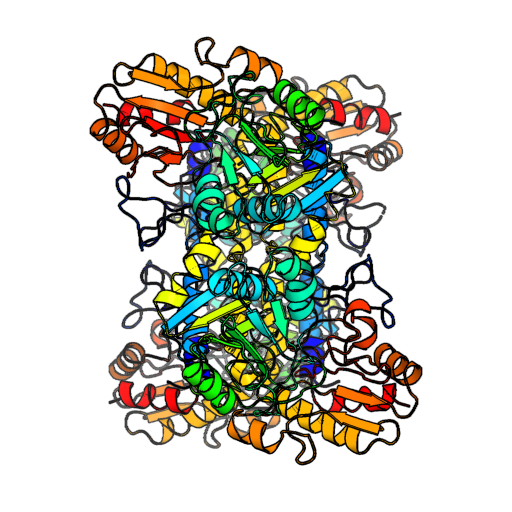35 C CA . GLN A 1 197 ? 12.781 -14.321 -37.712 1.00 9.11 193 GLN A CA 1
ATOM 1336 C C . GLN A 1 197 ? 12.665 -14.067 -39.212 1.00 7.68 193 GLN A C 1
ATOM 1337 O O . GLN A 1 197 ? 13.358 -13.214 -39.801 1.00 7.74 193 GLN A O 1
ATOM 1343 N N . PRO A 1 198 ? 11.768 -14.793 -39.864 1.00 7.46 194 PRO A N 1
ATOM 1344 C CA . PRO A 1 198 ? 11.799 -14.719 -41.332 1.00 6.92 194 PRO A CA 1
ATOM 1345 C C . PRO A 1 198 ? 11.487 -13.366 -41.923 1.00 6.86 194 PRO A C 1
ATOM 1346 O O . PRO A 1 198 ? 11.966 -13.110 -43.036 1.00 7.77 194 PRO A O 1
ATOM 1350 N N . LEU A 1 199 ? 10.675 -12.506 -41.267 1.00 7.87 195 LEU A N 1
ATOM 1351 C CA . LEU A 1 199 ? 10.424 -11.224 -41.889 1.00 8.39 195 LEU A CA 1
ATOM 1352 C C . LEU A 1 199 ? 11.759 -10.393 -42.035 1.00 10.27 195 LEU A C 1
ATOM 1353 O O . LEU A 1 199 ? 11.906 -9.572 -42.995 1.00 12.30 195 LEU A O 1
ATOM 1358 N N . SER A 1 200 ? 12.679 -10.605 -41.123 1.00 10.85 196 SER A N 1
ATOM 1359 C CA A SER A 1 200 ? 13.989 -9.920 -41.150 0.50 10.17 196 SER A CA 1
ATOM 1360 C CA B SER A 1 200 ? 13.988 -9.908 -41.152 0.50 11.88 196 SER A CA 1
ATOM 1361 C C . SER A 1 200 ? 14.848 -10.393 -42.270 1.00 11.37 196 SER A C 1
ATOM 1362 O O . SER A 1 200 ? 15.867 -9.778 -42.602 1.00 14.12 196 SER A O 1
ATOM 1367 N N . LEU A 1 201 ? 14.503 -11.542 -42.824 1.00 10.96 197 LEU A N 1
ATOM 1368 C CA . LEU A 1 201 ? 15.232 -12.137 -43.950 1.00 11.34 197 LEU A CA 1
ATOM 1369 C C . LEU A 1 201 ? 14.481 -11.998 -45.276 1.00 12.06 197 LEU A C 1
ATOM 1370 O O . LEU A 1 201 ? 14.842 -12.630 -46.258 1.00 14.34 197 LEU A O 1
ATOM 1375 N N . GLY A 1 202 ? 13.429 -11.191 -45.339 1.00 9.48 198 GLY A N 1
ATOM 1376 C CA . GLY A 1 202 ? 12.775 -10.928 -46.593 1.00 12.20 198 GLY A CA 1
ATOM 1377 C C . GLY A 1 202 ? 11.431 -11.567 -46.836 1.00 11.09 198 GLY A C 1
ATOM 1378 O O . GLY A 1 202 ? 10.794 -11.319 -47.866 1.00 11.39 198 GLY A O 1
ATOM 1379 N N . ALA A 1 203 ? 10.971 -12.443 -45.947 1.00 9.87 199 ALA A N 1
ATOM 1380 C CA . ALA A 1 203 ? 9.677 -13.113 -46.143 1.00 9.36 199 ALA A CA 1
ATOM 1381 C C . ALA A 1 203 ? 8.595 -12.073 -46.149 1.00 7.40 199 ALA A C 1
ATOM 1382 O O . ALA A 1 203 ? 8.666 -11.064 -45.415 1.00 10.31 199 ALA A O 1
ATOM 1384 N N . ASP A 1 204 ? 7.518 -12.294 -46.893 1.00 7.89 200 ASP A N 1
ATOM 1385 C CA . ASP A 1 204 ? 6.389 -11.442 -46.811 1.00 6.53 200 ASP A CA 1
ATOM 1386 C C . ASP A 1 204 ? 5.368 -11.720 -45.635 1.00 7.71 200 ASP A C 1
ATOM 1387 O O . ASP A 1 204 ? 4.813 -10.800 -45.066 1.00 7.79 200 ASP A O 1
ATOM 1392 N N . VAL A 1 205 ? 5.269 -12.975 -45.268 1.00 7.32 201 VAL A N 1
ATOM 1393 C CA A VAL A 1 205 ? 4.348 -13.490 -44.264 0.50 6.69 201 VAL A CA 1
ATOM 1394 C CA B VAL A 1 205 ? 4.387 -13.419 -44.220 0.50 6.55 201 VAL A CA 1
ATOM 1395 C C . VAL A 1 205 ? 4.992 -14.636 -43.516 1.00 5.60 201 VAL A C 1
ATOM 1396 O O . VAL A 1 205 ? 5.695 -15.441 -44.137 1.00 7.11 201 VAL A O 1
ATOM 1403 N N . VAL A 1 206 ? 4.742 -14.742 -42.209 1.00 4.81 202 VAL A N 1
ATOM 1404 C CA . VAL A 1 206 ? 5.199 -15.878 -41.409 1.00 5.62 202 VAL A CA 1
ATOM 1405 C C . VAL A 1 206 ? 3.920 -16.556 -40.853 1.00 4.68 202 VAL A C 1
ATOM 1406 O O . VAL A 1 206 ? 2.958 -15.860 -40.381 1.00 5.83 202 VAL A O 1
ATOM 1410 N N . LEU A 1 207 ? 3.888 -17.887 -40.953 1.00 4.91 203 LEU A N 1
ATOM 1411 C CA . LEU A 1 207 ? 2.848 -18.726 -40.392 1.00 4.83 203 LEU A CA 1
ATOM 1412 C C . LEU A 1 207 ? 3.394 -19.500 -39.220 1.00 5.84 203 LEU A C 1
ATOM 1413 O O . LEU A 1 207 ? 4.536 -19.971 -39.225 1.00 5.02 203 LEU A O 1
ATOM 1418 N N . HIS A 1 208 ? 2.585 -19.645 -38.174 1.00 4.52 204 HIS A N 1
ATOM 1419 C CA . HIS A 1 208 ? 2.839 -20.593 -37.111 1.00 5.36 204 HIS A CA 1
ATOM 1420 C C . HIS A 1 208 ? 1.589 -21.481 -36.834 1.00 5.68 204 HIS A C 1
ATOM 1421 O O . HIS A 1 208 ? 0.446 -20.976 -36.844 1.00 7.04 204 HIS A O 1
ATOM 1428 N N . SER A 1 209 ? 1.826 -22.770 -36.580 1.00 5.80 205 SER A N 1
ATOM 1429 C CA . SER A 1 209 ? 0.926 -23.496 -35.742 1.00 5.11 205 SER A CA 1
ATOM 1430 C C . SER A 1 209 ? 1.358 -23.185 -34.282 1.00 5.42 205 SER A C 1
ATOM 1431 O O . SER A 1 209 ? 2.373 -23.714 -33.789 1.00 5.75 205 SER A O 1
ATOM 1434 N N . THR A 1 210 ? 0.483 -22.479 -33.570 1.00 4.60 206 THR A N 1
ATOM 1435 C CA . THR A 1 210 ? 0.775 -22.182 -32.223 1.00 4.45 206 THR A CA 1
ATOM 1436 C C . THR A 1 210 ? 0.431 -23.358 -31.315 1.00 4.46 206 THR A C 1
ATOM 1437 O O . THR A 1 210 ? 0.764 -23.362 -30.115 1.00 6.12 206 THR A O 1
ATOM 1441 N N . THR A 1 211 ? -0.235 -24.390 -31.837 1.00 4.82 207 THR A N 1
ATOM 1442 C CA . THR A 1 211 ? -0.373 -25.703 -31.194 1.00 4.50 207 THR A CA 1
ATOM 1443 C C . THR A 1 211 ? 0.939 -26.275 -30.691 1.00 5.03 207 THR A C 1
ATOM 1444 O O . THR A 1 211 ? 0.938 -27.011 -29.709 1.00 4.77 207 THR A O 1
ATOM 1472 N N . TYR A 1 213 ? 5.294 -25.149 -30.422 1.00 5.02 209 TYR A N 1
ATOM 1473 C CA . TYR A 1 213 ? 6.048 -24.528 -29.438 1.00 4.63 209 TYR A CA 1
ATOM 1474 C C . TYR A 1 213 ? 5.487 -23.281 -28.778 1.00 5.47 209 TYR A C 1
ATOM 1475 O O . TYR A 1 213 ? 5.799 -23.016 -27.611 1.00 4.88 209 TYR A O 1
ATOM 1484 N N . ILE A 1 214 ? 4.758 -22.443 -29.502 1.00 5.54 210 ILE A N 1
ATOM 1485 C CA . ILE A 1 214 ? 4.291 -21.199 -28.898 1.00 5.82 210 ILE A CA 1
ATOM 1486 C C . ILE A 1 214 ? 3.363 -21.465 -27.717 1.00 4.56 210 ILE A C 1
ATOM 1487 O O . ILE A 1 214 ? 3.594 -20.993 -26.614 1.00 5.70 210 ILE A O 1
ATOM 1492 N N . GLY A 1 215 ? 2.324 -22.270 -27.896 1.00 4.54 211 GLY A N 1
ATOM 1493 C CA . GLY A 1 215 ? 1.493 -22.736 -26.762 1.00 5.23 211 GLY A CA 1
ATOM 1494 C C . GLY A 1 215 ? 2.346 -23.524 -25.779 1.00 5.46 211 GLY A C 1
ATOM 1495 O O . GLY A 1 215 ? 2.274 -23.304 -24.548 1.00 6.06 211 GLY A O 1
ATOM 1496 N N . GLY A 1 216 ? 3.094 -24.513 -26.305 1.00 5.15 212 GLY A N 1
ATOM 1497 C CA . GLY A 1 216 ? 4.112 -25.203 -25.578 1.00 5.18 212 GLY A CA 1
ATOM 1498 C C . GLY A 1 216 ? 3.769 -26.301 -24.643 1.00 4.74 212 GLY A C 1
ATOM 1499 O O . GLY A 1 216 ? 4.667 -26.915 -24.102 1.00 6.05 212 GLY A O 1
ATOM 1500 N N . HIS A 1 217 ? 2.488 -26.556 -24.470 1.00 4.75 213 HIS A N 1
ATOM 1501 C CA . HIS A 1 217 ? 1.986 -27.447 -23.430 1.00 6.47 213 HIS A CA 1
ATOM 1502 C C . HIS A 1 217 ? 0.994 -28.501 -23.931 1.00 5.61 213 HIS A C 1
ATOM 1503 O O . HIS A 1 217 ? 0.289 -29.091 -23.133 1.00 6.04 213 HIS A O 1
ATOM 1510 N N . SER A 1 218 ? 0.936 -28.689 -25.230 1.00 5.42 214 SER A N 1
ATOM 1511 C CA . SER A 1 218 ? 0.014 -29.639 -25.858 1.00 5.30 214 SER A CA 1
ATOM 1512 C C . SER A 1 218 ? -1.423 -29.483 -25.377 1.00 5.63 214 SER A C 1
ATOM 1513 O O . SER A 1 218 ? -2.128 -30.459 -25.122 1.00 6.41 214 SER A O 1
ATOM 1516 N N A ASP A 1 219 ? -1.881 -28.254 -25.217 0.50 6.80 215 ASP A N 1
ATOM 1517 N N B ASP A 1 219 ? -1.855 -28.262 -25.179 0.50 7.25 215 ASP A N 1
ATOM 1518 C CA A ASP A 1 219 ? -3.226 -28.001 -24.706 0.50 7.18 215 ASP A CA 1
ATOM 1519 C CA B ASP A 1 219 ? -3.233 -28.084 -24.816 0.50 8.24 215 ASP A CA 1
ATOM 1520 C C A ASP A 1 219 ? -4.075 -26.952 -25.350 0.50 7.61 215 ASP A C 1
ATOM 1521 C C B ASP A 1 219 ? -4.019 -27.458 -26.014 0.50 10.03 215 ASP A C 1
ATOM 1522 O O A ASP A 1 219 ? -5.136 -26.710 -24.872 0.50 7.68 215 ASP A O 1
ATOM 1523 O O B ASP A 1 219 ? -4.792 -28.095 -26.747 0.50 13.30 215 ASP A O 1
ATOM 1532 N N . VAL A 1 220 ? -3.618 -26.335 -26.439 1.00 6.78 216 VAL A N 1
ATOM 1533 C CA . VAL A 1 220 ? -4.425 -25.447 -27.199 1.00 6.72 216 VAL A CA 1
ATOM 1534 C C . VAL A 1 220 ? -4.081 -25.636 -28.708 1.00 8.57 216 VAL A C 1
ATOM 1535 O O . VAL A 1 220 ? -2.884 -25.506 -29.091 1.00 12.57 216 VAL A O 1
ATOM 1539 N N . VAL A 1 221 ? -5.060 -25.813 -29.578 1.00 5.19 217 VAL A N 1
ATOM 1540 C CA . VAL A 1 221 ? -4.887 -25.804 -31.027 1.00 4.49 217 VAL A CA 1
ATOM 1541 C C . VAL A 1 221 ? -5.058 -24.407 -31.525 1.00 5.49 217 VAL A C 1
ATOM 1542 O O . VAL A 1 221 ? -5.998 -23.729 -31.058 1.00 6.70 217 VAL A O 1
ATOM 1546 N N . GLY A 1 222 ? -4.146 -23.893 -32.350 1.00 5.12 218 GLY A N 1
ATOM 1547 C CA . GLY A 1 222 ? -4.203 -22.510 -32.815 1.00 5.35 218 GLY A CA 1
ATOM 1548 C C . GLY A 1 222 ? -3.193 -22.258 -33.934 1.00 4.76 218 GLY A C 1
ATOM 1549 O O . GLY A 1 222 ? -2.258 -23.027 -34.085 1.00 6.25 218 GLY A O 1
ATOM 1550 N N . GLY A 1 223 ? -3.397 -21.120 -34.608 1.00 4.69 219 GLY A N 1
ATOM 1551 C CA . GLY A 1 223 ? -2.521 -20.712 -35.658 1.00 5.60 219 GLY A CA 1
ATOM 1552 C C . GLY A 1 223 ? -2.417 -19.208 -35.733 1.00 4.92 219 GLY A C 1
ATOM 1553 O O . GLY A 1 223 ? -3.146 -18.474 -35.042 1.00 4.70 219 GLY A O 1
ATOM 1554 N N . ALA A 1 224 ? -1.467 -18.758 -36.535 1.00 4.47 220 ALA A N 1
ATOM 1555 C CA . ALA A 1 224 ? -1.155 -17.329 -36.663 1.00 4.50 220 ALA A CA 1
ATOM 1556 C C . ALA A 1 224 ? -0.527 -17.025 -37.995 1.00 5.79 220 ALA A C 1
ATOM 1557 O O . ALA A 1 224 ? 0.172 -17.859 -38.568 1.00 6.40 220 ALA A O 1
ATOM 1559 N N . LEU A 1 225 ? -0.839 -15.821 -38.480 1.00 4.58 221 LEU A N 1
ATOM 1560 C CA . LEU A 1 225 ? -0.137 -15.176 -39.579 1.00 4.64 221 LEU A CA 1
ATOM 1561 C C . LEU A 1 225 ? 0.363 -13.835 -39.161 1.00 6.35 221 LEU A C 1
ATOM 1562 O O . LEU A 1 225 ? -0.399 -13.065 -38.541 1.00 6.57 221 LEU A O 1
ATOM 1567 N N . VAL A 1 226 ? 1.604 -13.512 -39.494 1.00 5.11 222 VAL A N 1
ATOM 1568 C CA . VAL A 1 226 ? 2.107 -12.184 -39.183 1.00 5.75 222 VAL A CA 1
ATOM 1569 C C . VAL A 1 226 ? 2.794 -11.624 -40.432 1.00 7.39 222 VAL A C 1
ATOM 1570 O O . VAL A 1 226 ? 3.357 -12.368 -41.276 1.00 8.42 222 VAL A O 1
ATOM 1574 N N . THR A 1 227 ? 2.707 -10.283 -40.580 1.00 6.36 223 THR A N 1
ATOM 1575 C CA . THR A 1 227 ? 3.254 -9.591 -41.768 1.00 6.40 223 THR A CA 1
ATOM 1576 C C . THR A 1 227 ? 3.560 -8.162 -41.394 1.00 6.71 223 THR A C 1
ATOM 1577 O O . THR A 1 227 ? 2.998 -7.602 -40.414 1.00 7.30 223 THR A O 1
ATOM 1581 N N . ASN A 1 228 ? 4.357 -7.517 -42.233 1.00 7.35 224 ASN A N 1
ATOM 1582 C CA . ASN A 1 228 ? 4.478 -6.042 -42.239 1.00 7.40 224 ASN A CA 1
ATOM 1583 C C . ASN A 1 228 ? 3.691 -5.331 -43.300 1.00 8.36 224 ASN A C 1
ATOM 1584 O O . ASN A 1 228 ? 3.670 -4.065 -43.304 1.00 11.39 224 ASN A O 1
ATOM 1589 N N . ASP A 1 229 ? 3.039 -6.071 -44.170 1.00 9.56 225 ASP A N 1
ATOM 1590 C CA . ASP A 1 229 ? 2.329 -5.515 -45.355 1.00 8.39 225 ASP A CA 1
ATOM 1591 C C . ASP A 1 229 ? 0.874 -5.343 -44.944 1.00 8.70 225 ASP A C 1
ATOM 1592 O O . ASP A 1 229 ? 0.158 -6.336 -44.750 1.00 10.16 225 ASP A O 1
ATOM 1597 N N . GLU A 1 230 ? 0.446 -4.073 -44.822 1.00 11.96 226 GLU A N 1
ATOM 1598 C CA . GLU A 1 230 ? -0.884 -3.725 -44.377 1.00 11.96 226 GLU A CA 1
ATOM 1599 C C . GLU A 1 230 ? -1.930 -4.244 -45.314 1.00 12.24 226 GLU A C 1
ATOM 1600 O O . GLU A 1 230 ? -2.981 -4.702 -44.834 1.00 12.36 226 GLU A O 1
ATOM 1606 N N . GLU A 1 231 ? -1.677 -4.240 -46.626 1.00 11.04 227 GLU A N 1
ATOM 1607 C CA . GLU A 1 231 ? -2.656 -4.758 -47.609 1.00 11.52 227 GLU A CA 1
ATOM 1608 C C . GLU A 1 231 ? -2.818 -6.259 -47.491 1.00 11.53 227 GLU A C 1
ATOM 1609 O O . GLU A 1 231 ? -3.960 -6.810 -47.593 1.00 11.62 227 GLU A O 1
ATOM 1611 N N . LEU A 1 232 ? -1.733 -6.979 -47.225 1.00 10.20 228 LEU A N 1
ATOM 1612 C CA . LEU A 1 232 ? -1.823 -8.413 -47.035 1.00 12.34 228 LEU A CA 1
ATOM 1613 C C . LEU A 1 232 ? -2.582 -8.676 -45.751 1.00 9.44 228 LEU A C 1
ATOM 1614 O O . LEU A 1 232 ? -3.485 -9.499 -45.697 1.00 8.46 228 LEU A O 1
ATOM 1619 N N . ASP A 1 233 ? -2.289 -7.935 -44.671 1.00 10.46 229 ASP A N 1
ATOM 1620 C CA . ASP A 1 233 ? -3.009 -8.135 -43.389 1.00 7.73 229 ASP A CA 1
ATOM 1621 C C . ASP A 1 233 ? -4.539 -7.859 -43.573 1.00 9.27 229 ASP A C 1
ATOM 1622 O O . ASP A 1 233 ? -5.377 -8.546 -43.063 1.00 9.42 229 ASP A O 1
ATOM 1627 N N . GLN A 1 234 ? -4.891 -6.879 -44.392 1.00 9.16 230 GLN A N 1
ATOM 1628 C CA . GLN A 1 234 ? -6.301 -6.666 -44.696 1.00 8.37 230 GLN A CA 1
ATOM 1629 C C . GLN A 1 234 ? -6.915 -7.854 -45.418 1.00 8.36 230 GLN A C 1
ATOM 1630 O O . GLN A 1 234 ? -8.061 -8.154 -45.178 1.00 8.95 230 GLN A O 1
ATOM 1636 N N . SER A 1 235 ? -6.166 -8.436 -46.312 1.00 7.98 231 SER A N 1
ATOM 1637 C CA A SER A 1 235 ? -6.684 -9.610 -47.078 0.50 8.89 231 SER A CA 1
ATOM 1638 C CA B SER A 1 235 ? -6.704 -9.635 -47.084 0.50 9.03 231 SER A CA 1
ATOM 1639 C C . SER A 1 235 ? -6.900 -10.829 -46.173 1.00 7.89 231 SER A C 1
ATOM 1640 O O . SER A 1 235 ? -7.885 -11.566 -46.264 1.00 8.81 231 SER A O 1
ATOM 1645 N N . PHE A 1 236 ? -5.992 -10.963 -45.223 1.00 7.87 232 PHE A N 1
ATOM 1646 C CA . PHE A 1 236 ? -6.158 -12.020 -44.197 1.00 6.55 232 PHE A CA 1
ATOM 1647 C C . PHE A 1 236 ? -7.364 -11.720 -43.293 1.00 7.02 232 PHE A C 1
ATOM 1648 O O . PHE A 1 236 ? -8.174 -12.616 -42.973 1.00 6.33 232 PHE A O 1
ATOM 1656 N N . ALA A 1 237 ? -7.485 -10.466 -42.853 1.00 6.33 233 ALA A N 1
ATOM 1657 C CA . ALA A 1 237 ? -8.641 -10.089 -41.993 1.00 6.17 233 ALA A CA 1
ATOM 1658 C C . ALA A 1 237 ? -9.992 -10.373 -42.640 1.00 5.31 233 ALA A C 1
ATOM 1659 O O . ALA A 1 237 ? -10.934 -10.798 -41.986 1.00 5.22 233 ALA A O 1
ATOM 1661 N N . PHE A 1 238 ? -10.070 -10.130 -43.961 1.00 5.26 234 PHE A N 1
ATOM 1662 C CA . PHE A 1 238 ? -11.268 -10.310 -44.687 1.00 5.66 234 PHE A CA 1
ATOM 1663 C C . PHE A 1 238 ? -11.717 -11.770 -44.550 1.00 7.04 234 PHE A C 1
ATOM 1664 O O . PHE A 1 238 ? -12.897 -12.026 -44.359 1.00 7.63 234 PHE A O 1
ATOM 1672 N N . LEU A 1 239 ? -10.785 -12.673 -44.631 1.00 6.23 235 LEU A N 1
ATOM 1673 C CA . LEU A 1 239 ? -11.074 -14.103 -44.533 1.00 5.51 235 LEU A CA 1
ATOM 1674 C C . LEU A 1 239 ? -11.182 -14.638 -43.126 1.00 5.94 235 LEU A C 1
ATOM 1675 O O . LEU A 1 239 ? -11.992 -15.507 -42.841 1.00 7.03 235 LEU A O 1
ATOM 1680 N N . GLN A 1 240 ? -10.414 -14.089 -42.212 1.00 5.80 236 GLN A N 1
ATOM 1681 C CA . GLN A 1 240 ? -10.580 -14.364 -40.772 1.00 5.63 236 GLN A CA 1
ATOM 1682 C C . GLN A 1 240 ? -12.037 -14.048 -40.337 1.00 7.36 236 GLN A C 1
ATOM 1683 O O . GLN A 1 240 ? -12.699 -14.862 -39.767 1.00 8.47 236 GLN A O 1
ATOM 1689 N N . ASN A 1 241 ? -12.522 -12.854 -40.669 1.00 7.28 237 ASN A N 1
ATOM 1690 C CA . ASN A 1 241 ? -13.853 -12.428 -40.317 1.00 8.56 237 ASN A CA 1
ATOM 1691 C C . ASN A 1 241 ? -14.891 -13.184 -41.182 1.00 8.11 237 ASN A C 1
ATOM 1692 O O . ASN A 1 241 ? -15.949 -13.671 -40.707 1.00 9.13 237 ASN A O 1
ATOM 1697 N N . GLY A 1 242 ? -14.586 -13.356 -42.458 1.00 8.17 238 GLY A N 1
ATOM 1698 C CA . GLY A 1 242 ? -15.562 -13.830 -43.449 1.00 7.54 238 GLY A CA 1
ATOM 1699 C C . GLY A 1 242 ? -15.838 -15.287 -43.438 1.00 8.12 238 GLY A C 1
ATOM 1700 O O . GLY A 1 242 ? -16.996 -15.718 -43.552 1.00 9.50 238 GLY A O 1
ATOM 1701 N N . ALA A 1 243 ? -14.790 -16.038 -43.265 1.00 6.35 239 ALA A N 1
ATOM 1702 C CA . ALA A 1 243 ? -14.850 -17.524 -43.117 1.00 8.66 239 ALA A CA 1
ATOM 1703 C C . ALA A 1 243 ? -14.804 -17.972 -41.665 1.00 10.38 239 ALA A C 1
ATOM 1704 O O . ALA A 1 243 ? -15.191 -19.114 -41.376 1.00 12.80 239 ALA A O 1
ATOM 1706 N N . GLY A 1 244 ? -14.342 -17.156 -40.725 1.00 8.00 240 GLY A N 1
ATOM 1707 C CA . GLY A 1 244 ? -14.601 -17.363 -39.282 1.00 7.05 240 GLY A CA 1
ATOM 1708 C C . GLY A 1 244 ? -13.826 -18.505 -38.613 1.00 5.31 240 GLY A C 1
ATOM 1709 O O . GLY A 1 244 ? -14.316 -19.067 -37.680 1.00 5.31 240 GLY A O 1
ATOM 1710 N N . ALA A 1 245 ? -12.597 -18.820 -39.055 1.00 4.97 241 ALA A N 1
ATOM 1711 C CA . ALA A 1 245 ? -11.731 -19.828 -38.401 1.00 4.59 241 ALA A CA 1
ATOM 1712 C C . ALA A 1 245 ? -10.928 -19.186 -37.268 1.00 5.61 241 ALA A C 1
ATOM 1713 O O . ALA A 1 245 ? -9.723 -19.081 -37.377 1.00 6.68 241 ALA A O 1
ATOM 1715 N N . VAL A 1 246 ? -11.673 -18.743 -36.237 1.00 5.98 242 VAL A N 1
ATOM 1716 C CA . VAL A 1 246 ? -11.118 -17.858 -35.216 1.00 6.53 242 VAL A CA 1
ATOM 1717 C C . VAL A 1 246 ? -11.058 -18.583 -33.869 1.00 6.03 242 VAL A C 1
ATOM 1718 O O . VAL A 1 246 ? -11.868 -19.498 -33.588 1.00 7.19 242 VAL A O 1
ATOM 1722 N N . PRO A 1 247 ? -10.118 -18.253 -33.018 1.00 5.88 243 PRO A N 1
ATOM 1723 C CA . PRO A 1 247 ? -9.890 -18.927 -31.720 1.00 6.13 243 PRO A CA 1
ATOM 1724 C C . PRO A 1 247 ? -10.853 -18.395 -30.706 1.00 6.85 243 PRO A C 1
ATOM 1725 O O . PRO A 1 247 ? -11.178 -17.214 -30.692 1.00 8.63 243 PRO A O 1
ATOM 1729 N N . GLY A 1 248 ? -11.210 -19.281 -29.791 1.00 6.06 244 GLY A N 1
ATOM 1730 C CA . GLY A 1 248 ? -11.894 -18.901 -28.573 1.00 7.83 244 GLY A CA 1
ATOM 1731 C C . GLY A 1 248 ? -11.000 -18.187 -27.611 1.00 8.17 244 GLY A C 1
ATOM 1732 O O . GLY A 1 248 ? -9.776 -18.338 -27.718 1.00 5.68 244 GLY A O 1
ATOM 1733 N N . PRO A 1 249 ? -11.578 -17.449 -26.627 1.00 6.03 245 PRO A N 1
ATOM 1734 C CA . PRO A 1 249 ? -10.796 -16.596 -25.774 1.00 6.47 245 PRO A CA 1
ATOM 1735 C C . PRO A 1 249 ? -9.981 -17.369 -24.765 1.00 6.39 245 PRO A C 1
ATOM 1736 O O . PRO A 1 249 ? -8.895 -16.883 -24.396 1.00 5.37 245 PRO A O 1
ATOM 1740 N N . PHE A 1 250 ? -10.466 -18.483 -24.271 1.00 6.18 246 PHE A N 1
ATOM 1741 C CA A PHE A 1 250 ? -9.724 -19.361 -23.384 0.50 7.59 246 PHE A CA 1
ATOM 1742 C CA B PHE A 1 250 ? -9.617 -19.263 -23.329 0.50 7.37 246 PHE A CA 1
ATOM 1743 C C . PHE A 1 250 ? -8.476 -19.854 -24.084 1.00 7.98 246 PHE A C 1
ATOM 1744 O O . PHE A 1 250 ? -7.399 -19.833 -23.528 1.00 8.13 246 PHE A O 1
ATOM 1759 N N . ASP A 1 251 ? -8.688 -20.323 -25.324 1.00 6.34 247 ASP A N 1
ATOM 1760 C CA . ASP A 1 251 ? -7.535 -20.829 -26.055 1.00 7.54 247 ASP A CA 1
ATOM 1761 C C . ASP A 1 251 ? -6.579 -19.722 -26.398 1.00 6.95 247 ASP A C 1
ATOM 1762 O O . ASP A 1 251 ? -5.338 -19.863 -26.265 1.00 5.49 247 ASP A O 1
ATOM 1767 N N . ALA A 1 252 ? -7.093 -18.552 -26.780 1.00 5.62 248 ALA A N 1
ATOM 1768 C CA . ALA A 1 252 ? -6.175 -17.434 -27.052 1.00 5.36 248 ALA A CA 1
ATOM 1769 C C . ALA A 1 252 ? -5.347 -17.098 -25.832 1.00 5.20 248 ALA A C 1
ATOM 1770 O O . ALA A 1 252 ? -4.149 -16.782 -25.883 1.00 6.13 248 ALA A O 1
ATOM 1772 N N . TYR A 1 253 ? -5.968 -17.097 -24.649 1.00 4.56 249 TYR A N 1
ATOM 1773 C CA . TYR A 1 253 ? -5.263 -16.876 -23.374 1.00 4.59 249 TYR A CA 1
ATOM 1774 C C . TYR A 1 253 ? -4.198 -17.937 -23.111 1.00 6.56 249 TYR A C 1
ATOM 1775 O O . TYR A 1 253 ? -3.023 -17.570 -22.769 1.00 5.36 249 TYR A O 1
ATOM 1784 N N . LEU A 1 254 ? -4.496 -19.196 -23.301 1.00 6.02 250 LEU A N 1
ATOM 1785 C CA . LEU A 1 254 ? -3.473 -20.241 -23.118 1.00 6.24 250 LEU A CA 1
ATOM 1786 C C . LEU A 1 254 ? -2.324 -20.060 -24.097 1.00 5.93 250 LEU A C 1
ATOM 1787 O O . LEU A 1 254 ? -1.168 -20.297 -23.730 1.00 4.98 250 LEU A O 1
ATOM 1792 N N . THR A 1 255 ? -2.615 -19.684 -25.354 1.00 5.19 251 THR A N 1
ATOM 1793 C CA . THR A 1 255 ? -1.553 -19.434 -26.302 1.00 4.60 251 THR A CA 1
ATOM 1794 C C . THR A 1 255 ? -0.652 -18.254 -25.814 1.00 6.84 251 THR A C 1
ATOM 1795 O O . THR A 1 255 ? 0.620 -18.397 -25.821 1.00 6.31 251 THR A O 1
ATOM 1799 N N . MET A 1 256 ? -1.248 -17.156 -25.377 1.00 6.71 252 MET A N 1
ATOM 1800 C CA . MET A 1 256 ? -0.465 -16.042 -24.837 1.00 6.77 252 MET A CA 1
ATOM 1801 C C . MET A 1 256 ? 0.335 -16.499 -23.606 1.00 6.80 252 MET A C 1
ATOM 1802 O O . MET A 1 256 ? 1.492 -16.066 -23.390 1.00 6.37 252 MET A O 1
ATOM 1807 N N . ARG A 1 257 ? -0.274 -17.321 -22.761 1.00 5.36 253 ARG A N 1
ATOM 1808 C CA . ARG A 1 257 ? 0.431 -17.791 -21.544 1.00 6.28 253 ARG A CA 1
ATOM 1809 C C . ARG A 1 257 ? 1.659 -18.586 -21.928 1.00 7.19 253 ARG A C 1
ATOM 1810 O O . ARG A 1 257 ? 2.792 -18.380 -21.390 1.00 6.61 253 ARG A O 1
ATOM 1818 N N . GLY A 1 258 ? 1.506 -19.536 -22.858 1.00 5.07 254 GLY A N 1
ATOM 1819 C CA . GLY A 1 258 ? 2.635 -20.306 -23.307 1.00 5.59 254 GLY A CA 1
ATOM 1820 C C . GLY A 1 258 ? 3.719 -19.385 -23.873 1.00 5.22 254 GLY A C 1
ATOM 1821 O O . GLY A 1 258 ? 4.928 -19.596 -23.666 1.00 5.32 254 GLY A O 1
ATOM 1822 N N . LEU A 1 259 ? 3.357 -18.408 -24.719 1.00 5.79 255 LEU A N 1
ATOM 1823 C CA . LEU A 1 259 ? 4.329 -17.512 -25.332 1.00 5.37 255 LEU A CA 1
ATOM 1824 C C . LEU A 1 259 ? 5.249 -16.845 -24.324 1.00 6.52 255 LEU A C 1
ATOM 1825 O O . LEU A 1 259 ? 6.444 -16.652 -24.635 1.00 7.38 255 LEU A O 1
ATOM 1830 N N . LYS A 1 260 ? 4.709 -16.570 -23.122 1.00 5.70 256 LYS A N 1
ATOM 1831 C CA . LYS A 1 260 ? 5.552 -15.936 -22.083 1.00 5.62 256 LYS A CA 1
ATOM 1832 C C . LYS A 1 260 ? 6.778 -16.705 -21.718 1.00 6.31 256 LYS A C 1
ATOM 1833 O O . LYS A 1 260 ? 7.707 -16.148 -21.124 1.00 5.69 256 LYS A O 1
ATOM 1839 N N . THR A 1 261 ? 6.785 -17.997 -21.913 1.00 5.28 257 THR A N 1
ATOM 1840 C CA . THR A 1 261 ? 7.972 -18.811 -21.560 1.00 4.94 257 THR A CA 1
ATOM 1841 C C . THR A 1 261 ? 8.677 -19.414 -22.807 1.00 4.97 257 THR A C 1
ATOM 1842 O O . THR A 1 261 ? 9.607 -20.229 -22.662 1.00 5.20 257 THR A O 1
ATOM 1846 N N . LEU A 1 262 ? 8.275 -18.985 -24.023 1.00 4.98 258 LEU A N 1
ATOM 1847 C CA . LEU A 1 262 ? 8.843 -19.558 -25.225 1.00 4.83 258 LEU A CA 1
ATOM 1848 C C . LEU A 1 262 ? 10.386 -19.477 -25.286 1.00 5.07 258 LEU A C 1
ATOM 1849 O O . LEU A 1 262 ? 11.088 -20.433 -25.587 1.00 5.69 258 LEU A O 1
ATOM 1854 N N . VAL A 1 263 ? 10.882 -18.250 -25.066 1.00 5.10 259 VAL A N 1
ATOM 1855 C CA . VAL A 1 263 ? 12.345 -18.029 -25.176 1.00 6.24 259 VAL A CA 1
ATOM 1856 C C . VAL A 1 263 ? 13.144 -18.961 -24.223 1.00 7.09 259 VAL A C 1
ATOM 1857 O O . VAL A 1 263 ? 14.089 -19.681 -24.617 1.00 7.92 259 VAL A O 1
ATOM 1861 N N . LEU A 1 264 ? 12.673 -19.044 -22.982 1.00 5.82 260 LEU A N 1
ATOM 1862 C CA . LEU A 1 264 ? 13.275 -19.899 -21.989 1.00 6.75 260 LEU A CA 1
ATOM 1863 C C . LEU A 1 264 ? 13.143 -21.350 -22.375 1.00 6.51 260 LEU A C 1
ATOM 1864 O O . LEU A 1 264 ? 14.138 -22.131 -22.275 1.00 7.13 260 LEU A O 1
ATOM 1869 N N . ARG A 1 265 ? 11.977 -21.806 -22.781 1.00 6.32 261 ARG A N 1
ATOM 1870 C CA . ARG A 1 265 ? 11.791 -23.210 -23.194 1.00 5.29 261 ARG A CA 1
ATOM 1871 C C . ARG A 1 265 ? 12.653 -23.591 -24.390 1.00 5.18 261 ARG A C 1
ATOM 1872 O O . ARG A 1 265 ? 13.201 -24.710 -24.430 1.00 6.99 261 ARG A O 1
ATOM 1880 N N . MET A 1 266 ? 12.671 -22.771 -25.420 1.00 5.36 262 MET A N 1
ATOM 1881 C CA A MET A 1 266 ? 13.377 -23.107 -26.672 0.50 5.01 262 MET A CA 1
ATOM 1882 C CA B MET A 1 266 ? 13.365 -23.139 -26.633 0.50 5.39 262 MET A CA 1
ATOM 1883 C C . MET A 1 266 ? 14.881 -23.297 -26.378 1.00 5.88 262 MET A C 1
ATOM 1884 O O . MET A 1 266 ? 15.532 -24.177 -27.023 1.00 6.28 262 MET A O 1
ATOM 1893 N N . GLN A 1 267 ? 15.443 -22.484 -25.470 1.00 7.15 263 GLN A N 1
ATOM 1894 C CA . GLN A 1 267 ? 16.829 -22.682 -25.030 1.00 8.57 263 GLN A CA 1
ATOM 1895 C C . GLN A 1 267 ? 17.041 -24.070 -24.506 1.00 8.73 263 GLN A C 1
ATOM 1896 O O . GLN A 1 267 ? 17.991 -24.742 -24.885 1.00 8.65 263 GLN A O 1
ATOM 1902 N N . ARG A 1 268 ? 16.127 -24.561 -23.646 1.00 6.49 264 ARG A N 1
ATOM 1903 C CA . ARG A 1 268 ? 16.308 -25.877 -23.087 1.00 8.23 264 ARG A CA 1
ATOM 1904 C C . ARG A 1 268 ? 15.999 -26.983 -24.027 1.00 6.22 264 ARG A C 1
ATOM 1905 O O . ARG A 1 268 ? 16.659 -28.074 -24.083 1.00 7.23 264 ARG A O 1
ATOM 1913 N N . HIS A 1 269 ? 15.008 -26.764 -24.866 1.00 5.58 265 HIS A N 1
ATOM 1914 C CA . HIS A 1 269 ? 14.739 -27.727 -25.936 1.00 5.71 265 HIS A CA 1
ATOM 1915 C C . HIS A 1 269 ? 15.973 -28.006 -26.808 1.00 6.21 265 HIS A C 1
ATOM 1916 O O . HIS A 1 269 ? 16.258 -29.143 -27.173 1.00 5.86 265 HIS A O 1
ATOM 1923 N N . SER A 1 270 ? 16.664 -26.922 -27.198 1.00 5.83 266 SER A N 1
ATOM 1924 C CA . SER A 1 270 ? 17.845 -26.950 -28.097 1.00 6.82 266 SER A CA 1
ATOM 1925 C C . SER A 1 270 ? 18.970 -27.674 -27.362 1.00 6.14 266 SER A C 1
ATOM 1926 O O . SER A 1 270 ? 19.590 -28.546 -27.960 1.00 7.23 266 SER A O 1
ATOM 1929 N N . GLU A 1 271 ? 19.210 -27.352 -26.104 1.00 7.14 267 GLU A N 1
ATOM 1930 C CA . GLU A 1 271 ? 20.251 -28.017 -25.275 1.00 7.09 267 GLU A CA 1
ATOM 1931 C C . GLU A 1 271 ? 19.989 -29.519 -25.144 1.00 7.63 267 GLU A C 1
ATOM 1932 O O . GLU A 1 271 ? 20.843 -30.385 -25.419 1.00 8.99 267 GLU A O 1
ATOM 1938 N N . ASN A 1 272 ? 18.756 -29.849 -24.815 1.00 7.09 268 ASN A N 1
ATOM 1939 C CA . ASN A 1 272 ? 18.395 -31.221 -24.641 1.00 7.14 268 ASN A CA 1
ATOM 1940 C C . ASN A 1 272 ? 18.506 -31.986 -25.965 1.00 7.00 268 ASN A C 1
ATOM 1941 O O . ASN A 1 272 ? 18.999 -33.150 -25.989 1.00 9.16 268 ASN A O 1
ATOM 1946 N N . ALA A 1 273 ? 18.007 -31.375 -27.050 1.00 6.23 269 ALA A N 1
ATOM 1947 C CA . ALA A 1 273 ? 18.024 -31.989 -28.351 1.00 6.48 269 ALA A CA 1
ATOM 1948 C C . ALA A 1 273 ? 19.461 -32.270 -28.816 1.00 6.03 269 ALA A C 1
ATOM 1949 O O . ALA A 1 273 ? 19.739 -33.300 -29.418 1.00 7.53 269 ALA A O 1
ATOM 1951 N N . ALA A 1 274 ? 20.368 -31.307 -28.598 1.00 8.07 270 ALA A N 1
ATOM 1952 C CA . ALA A 1 274 ? 21.756 -31.532 -28.977 1.00 9.11 270 ALA A CA 1
ATOM 1953 C C . ALA A 1 274 ? 22.318 -32.734 -28.243 1.00 11.27 270 ALA A C 1
ATOM 1954 O O . ALA A 1 274 ? 23.089 -33.521 -28.838 1.00 10.24 270 ALA A O 1
ATOM 1956 N N . ALA A 1 275 ? 21.945 -32.900 -26.971 1.00 9.07 271 ALA A N 1
ATOM 1957 C CA . ALA A 1 275 ? 22.454 -33.993 -26.197 1.00 9.27 271 ALA A CA 1
ATOM 1958 C C . ALA A 1 275 ? 21.900 -35.319 -26.682 1.00 9.65 271 ALA A C 1
ATOM 1959 O O . ALA A 1 275 ? 22.623 -36.365 -26.739 1.00 10.55 271 ALA A O 1
ATOM 1961 N N . VAL A 1 276 ? 20.598 -35.334 -27.028 1.00 8.86 272 VAL A N 1
ATOM 1962 C CA . VAL A 1 276 ? 19.990 -36.532 -27.573 1.00 8.88 272 VAL A CA 1
ATOM 1963 C C . VAL A 1 276 ? 20.587 -36.901 -28.919 1.00 8.12 272 VAL A C 1
ATOM 1964 O O . VAL A 1 276 ? 20.789 -38.057 -29.229 1.00 10.42 272 VAL A O 1
ATOM 1968 N N . ALA A 1 277 ? 20.856 -35.922 -29.768 1.00 7.94 273 ALA A N 1
ATOM 1969 C CA . ALA A 1 277 ? 21.362 -36.178 -31.108 1.00 9.87 273 ALA A CA 1
ATOM 1970 C C . ALA A 1 277 ? 22.771 -36.783 -30.931 1.00 12.21 273 ALA A C 1
ATOM 1971 O O . ALA A 1 277 ? 23.120 -37.744 -31.609 1.00 13.11 273 ALA A O 1
ATOM 1973 N N . GLU A 1 278 ? 23.553 -36.231 -30.014 1.00 12.87 274 GLU A N 1
ATOM 1974 C CA . GLU A 1 278 ? 24.969 -36.790 -29.752 1.00 13.91 274 GLU A CA 1
ATOM 1975 C C . GLU A 1 278 ? 24.919 -38.212 -29.261 1.00 15.08 274 GLU A C 1
ATOM 1976 O O . GLU A 1 278 ? 25.676 -39.059 -29.746 1.00 15.92 274 GLU A O 1
ATOM 1982 N N . PHE A 1 279 ? 24.038 -38.473 -28.319 1.00 12.67 275 PHE A N 1
ATOM 1983 C CA . PHE A 1 279 ? 23.803 -39.846 -27.787 1.00 13.93 275 PHE A CA 1
ATOM 1984 C C . PHE A 1 279 ? 23.443 -40.819 -28.879 1.00 14.42 275 PHE A C 1
ATOM 1985 O O . PHE A 1 279 ? 23.965 -41.938 -28.958 1.00 14.29 275 PHE A O 1
ATOM 1993 N N . LEU A 1 280 ? 22.447 -40.448 -29.699 1.00 12.62 276 LEU A N 1
ATOM 1994 C CA . LEU A 1 280 ? 21.956 -41.331 -30.764 1.00 10.89 276 LEU A CA 1
ATOM 1995 C C . LEU A 1 280 ? 23.026 -41.483 -31.858 1.00 12.35 276 LEU A C 1
ATOM 1996 O O . LEU A 1 280 ? 23.174 -42.547 -32.435 1.00 12.99 276 LEU A O 1
ATOM 2001 N N . ALA A 1 281 ? 23.820 -40.444 -32.108 1.00 12.30 277 ALA A N 1
ATOM 2002 C CA . ALA A 1 281 ? 24.841 -40.489 -33.169 1.00 14.57 277 ALA A CA 1
ATOM 2003 C C . ALA A 1 281 ? 25.909 -41.524 -32.783 1.00 17.67 277 ALA A C 1
ATOM 2004 O O . ALA A 1 281 ? 26.591 -42.033 -33.683 1.00 19.80 277 ALA A O 1
ATOM 2006 N N . GLU A 1 282 ? 26.090 -41.797 -31.505 1.00 17.76 278 GLU A N 1
ATOM 2007 C CA . GLU A 1 282 ? 27.124 -42.744 -31.002 1.00 19.52 278 GLU A CA 1
ATOM 2008 C C . GLU A 1 282 ? 26.564 -44.144 -30.780 1.00 21.03 278 GLU A C 1
ATOM 2009 O O . GLU A 1 282 ? 27.311 -45.065 -30.391 1.00 22.61 278 GLU A O 1
ATOM 2015 N N . HIS A 1 283 ? 25.257 -44.340 -30.972 1.00 17.11 279 HIS A N 1
ATOM 2016 C CA . HIS A 1 283 ? 24.614 -45.573 -30.628 1.00 17.71 279 HIS A CA 1
ATOM 2017 C C . HIS A 1 283 ? 24.554 -46.514 -31.829 1.00 18.42 279 HIS A C 1
ATOM 2018 O O . HIS A 1 283 ? 24.102 -46.174 -32.909 1.00 17.98 279 HIS A O 1
ATOM 2025 N N . PRO A 1 284 ? 24.987 -47.756 -31.616 1.00 21.63 280 PRO A N 1
ATOM 2026 C CA . PRO A 1 284 ? 25.033 -48.635 -32.778 1.00 21.93 280 PRO A CA 1
ATOM 2027 C C . PRO A 1 284 ? 23.681 -48.997 -33.433 1.00 20.84 280 PRO A C 1
ATOM 2028 O O . PRO A 1 284 ? 23.694 -49.492 -34.551 1.00 19.98 280 PRO A O 1
ATOM 2032 N N . ALA A 1 285 ? 22.545 -48.783 -32.777 1.00 18.82 281 ALA A N 1
ATOM 2033 C CA . ALA A 1 285 ? 21.272 -49.153 -33.420 1.00 17.11 281 ALA A CA 1
ATOM 2034 C C . ALA A 1 285 ? 20.835 -48.085 -34.465 1.00 17.05 281 ALA A C 1
ATOM 2035 O O . ALA A 1 285 ? 19.836 -48.271 -35.208 1.00 16.05 281 ALA A O 1
ATOM 2037 N N . ILE A 1 286 ? 21.509 -46.942 -34.468 1.00 14.90 282 ILE A N 1
ATOM 2038 C CA . ILE A 1 286 ? 21.113 -45.747 -35.281 1.00 14.53 282 ILE A CA 1
ATOM 2039 C C . ILE A 1 286 ? 22.025 -45.597 -36.447 1.00 14.67 282 ILE A C 1
ATOM 2040 O O . ILE A 1 286 ? 23.283 -45.556 -36.263 1.00 16.88 282 ILE A O 1
ATOM 2045 N N . SER A 1 287 ? 21.441 -45.548 -37.648 1.00 16.35 283 SER A N 1
ATOM 2046 C CA . SER A 1 287 ? 22.244 -45.346 -38.865 1.00 16.18 283 SER A CA 1
ATOM 2047 C C . SER A 1 287 ? 22.551 -43.896 -39.164 1.00 17.26 283 SER A C 1
ATOM 2048 O O . SER A 1 287 ? 23.669 -43.569 -39.590 1.00 19.88 283 SER A O 1
ATOM 2051 N N . THR A 1 288 ? 21.565 -43.029 -38.987 1.00 14.53 284 THR A N 1
ATOM 2052 C CA . THR A 1 288 ? 21.669 -41.594 -39.349 1.00 15.95 284 THR A CA 1
ATOM 2053 C C . THR A 1 288 ? 20.913 -40.746 -38.338 1.00 13.17 284 THR A C 1
ATOM 2054 O O . THR A 1 288 ? 19.848 -41.152 -37.873 1.00 11.48 284 THR A O 1
ATOM 2058 N N . VAL A 1 289 ? 21.451 -39.565 -38.037 1.00 10.76 285 VAL A N 1
ATOM 2059 C CA . VAL A 1 289 ? 20.831 -38.604 -37.178 1.00 9.77 285 VAL A CA 1
ATOM 2060 C C . VAL A 1 289 ? 20.612 -37.329 -37.940 1.00 10.86 285 VAL A C 1
ATOM 2061 O O . VAL A 1 289 ? 21.609 -36.799 -38.529 1.00 11.48 285 VAL A O 1
ATOM 2065 N N . LEU A 1 290 ? 19.363 -36.847 -37.919 1.00 9.54 286 LEU A N 1
ATOM 2066 C CA . LEU A 1 290 ? 18.963 -35.625 -38.559 1.00 8.05 286 LEU A CA 1
ATOM 2067 C C . LEU A 1 290 ? 18.729 -34.555 -37.479 1.00 8.53 286 LEU A C 1
ATOM 2068 O O . LEU A 1 290 ? 17.866 -34.709 -36.650 1.00 9.04 286 LEU A O 1
ATOM 2073 N N . TYR A 1 291 ? 19.624 -33.561 -37.420 1.00 8.96 287 TYR A N 1
ATOM 2074 C CA . TYR A 1 291 ? 19.559 -32.458 -36.474 1.00 6.75 287 TYR A CA 1
ATOM 2075 C C . TYR A 1 291 ? 20.284 -31.265 -37.086 1.00 8.50 287 TYR A C 1
ATOM 2076 O O . TYR A 1 291 ? 21.452 -31.417 -37.481 1.00 9.79 287 TYR A O 1
ATOM 2085 N N . PRO A 1 292 ? 19.636 -30.104 -37.145 1.00 7.82 288 PRO A N 1
ATOM 2086 C CA . PRO A 1 292 ? 20.300 -28.978 -37.829 1.00 9.30 288 PRO A CA 1
ATOM 2087 C C . PRO A 1 292 ? 21.584 -28.520 -37.240 1.00 9.41 288 PRO A C 1
ATOM 2088 O O . PRO A 1 292 ? 22.426 -27.937 -37.959 1.00 10.12 288 PRO A O 1
ATOM 2092 N N . GLY A 1 293 ? 21.830 -28.793 -35.955 1.00 8.75 289 GLY A N 1
ATOM 2093 C CA . GLY A 1 293 ? 23.066 -28.397 -35.305 1.00 10.10 289 GLY A CA 1
ATOM 2094 C C . GLY A 1 293 ? 24.294 -29.239 -35.621 1.00 8.71 289 GLY A C 1
ATOM 2095 O O . GLY A 1 293 ? 25.405 -28.782 -35.321 1.00 11.76 289 GLY A O 1
ATOM 2096 N N . LEU A 1 294 ? 24.155 -30.402 -36.248 1.00 9.97 290 LEU A N 1
ATOM 2097 C CA . LEU A 1 294 ? 25.303 -31.258 -36.544 1.00 10.06 290 LEU A CA 1
ATOM 2098 C C . LEU A 1 294 ? 25.997 -30.679 -37.781 1.00 11.12 290 LEU A C 1
ATOM 2099 O O . LEU A 1 294 ? 25.335 -30.376 -38.748 1.00 11.17 290 LEU A O 1
ATOM 2104 N N . PRO A 1 295 ? 27.329 -30.483 -37.713 1.00 11.98 291 PRO A N 1
ATOM 2105 C CA . PRO A 1 295 ? 28.048 -29.941 -38.856 1.00 13.54 291 PRO A CA 1
ATOM 2106 C C . PRO A 1 295 ? 27.872 -30.766 -40.117 1.00 13.90 291 PRO A C 1
ATOM 2107 O O . PRO A 1 295 ? 27.852 -30.197 -41.203 1.00 12.69 291 PRO A O 1
ATOM 2111 N N . SER A 1 296 ? 27.560 -32.077 -39.997 1.00 12.43 292 SER A N 1
ATOM 2112 C CA . SER A 1 296 ? 27.342 -32.919 -41.195 1.00 15.50 292 SER A CA 1
ATOM 2113 C C . SER A 1 296 ? 25.939 -32.894 -41.757 1.00 14.15 292 SER A C 1
ATOM 2114 O O . SER A 1 296 ? 25.646 -33.458 -42.775 1.00 14.42 292 SER A O 1
ATOM 2117 N N . HIS A 1 297 ? 25.046 -32.198 -41.085 1.00 12.16 293 HIS A N 1
ATOM 2118 C CA . HIS A 1 297 ? 23.618 -32.185 -41.518 1.00 11.94 293 HIS A CA 1
ATOM 2119 C C . HIS A 1 297 ? 23.589 -31.311 -42.761 1.00 12.83 293 HIS A C 1
ATOM 2120 O O . HIS A 1 297 ? 24.080 -30.231 -42.736 1.00 9.83 293 HIS A O 1
ATOM 2127 N N . PRO A 1 298 ? 22.947 -31.766 -43.849 1.00 12.82 294 PRO A N 1
ATOM 2128 C CA . PRO A 1 298 ? 22.839 -30.935 -45.046 1.00 14.30 294 PRO A CA 1
ATOM 2129 C C . PRO A 1 298 ? 22.094 -29.615 -44.699 1.00 13.83 294 PRO A C 1
ATOM 2130 O O . PRO A 1 298 ? 21.010 -29.656 -44.081 1.00 15.85 294 PRO A O 1
ATOM 2134 N N . GLY A 1 299 ? 22.723 -28.504 -45.043 1.00 13.74 295 GLY A N 1
ATOM 2135 C CA . GLY A 1 299 ? 22.139 -27.236 -44.757 1.00 12.26 295 GLY A CA 1
ATOM 2136 C C . GLY A 1 299 ? 22.532 -26.661 -43.418 1.00 10.74 295 GLY A C 1
ATOM 2137 O O . GLY A 1 299 ? 22.009 -25.648 -42.974 1.00 8.53 295 GLY A O 1
ATOM 2138 N N . HIS A 1 300 ? 23.458 -27.328 -42.732 1.00 9.43 296 HIS A N 1
ATOM 2139 C CA . HIS A 1 300 ? 23.914 -26.829 -41.390 1.00 9.38 296 HIS A CA 1
ATOM 2140 C C . HIS A 1 300 ? 24.403 -25.353 -41.459 1.00 11.31 296 HIS A C 1
ATOM 2141 O O . HIS A 1 300 ? 23.963 -24.569 -40.610 1.00 9.83 296 HIS A O 1
ATOM 2148 N N . ALA A 1 301 ? 25.149 -25.001 -42.506 1.00 11.19 297 ALA A N 1
ATOM 2149 C CA . ALA A 1 301 ? 25.748 -23.606 -42.539 1.00 11.47 297 ALA A CA 1
ATOM 2150 C C . ALA A 1 301 ? 24.612 -22.617 -42.766 1.00 10.84 297 ALA A C 1
ATOM 2151 O O . ALA A 1 301 ? 24.627 -21.527 -42.208 1.00 10.94 297 ALA A O 1
ATOM 2153 N N . VAL A 1 302 ? 23.622 -22.982 -43.578 1.00 9.56 298 VAL A N 1
ATOM 2154 C CA . VAL A 1 302 ? 22.411 -22.097 -43.784 1.00 9.82 298 VAL A CA 1
ATOM 2155 C C . VAL A 1 302 ? 21.627 -21.934 -42.457 1.00 10.49 298 VAL A C 1
ATOM 2156 O O . VAL A 1 302 ? 21.266 -20.811 -42.072 1.00 9.52 298 VAL A O 1
ATOM 2160 N N . ALA A 1 303 ? 21.363 -23.044 -41.803 1.00 9.10 299 ALA A N 1
ATOM 2161 C CA . ALA A 1 303 ? 20.724 -23.002 -40.474 1.00 8.80 299 ALA A CA 1
ATOM 2162 C C . ALA A 1 303 ? 21.522 -22.125 -39.483 1.00 9.68 299 ALA A C 1
ATOM 2163 O O . ALA A 1 303 ? 20.957 -21.381 -38.780 1.00 11.15 299 ALA A O 1
ATOM 2165 N N . ALA A 1 304 ? 22.861 -22.251 -39.468 1.00 8.85 300 ALA A N 1
ATOM 2166 C CA . ALA A 1 304 ? 23.636 -21.461 -38.532 1.00 10.00 300 ALA A CA 1
ATOM 2167 C C . ALA A 1 304 ? 23.563 -19.974 -38.793 1.00 10.93 300 ALA A C 1
ATOM 2168 O O . ALA A 1 304 ? 23.775 -19.128 -37.871 1.00 14.22 300 ALA A O 1
ATOM 2170 N N . ARG A 1 305 ? 23.394 -19.625 -40.033 1.00 10.80 301 ARG A N 1
ATOM 2171 C CA . ARG A 1 305 ? 23.317 -18.264 -40.496 1.00 11.99 301 ARG A CA 1
ATOM 2172 C C . ARG A 1 305 ? 21.955 -17.632 -40.151 1.00 11.32 301 ARG A C 1
ATOM 2173 O O . ARG A 1 305 ? 21.913 -16.458 -39.767 1.00 13.95 301 ARG A O 1
ATOM 2181 N N . GLN A 1 306 ? 20.857 -18.410 -40.166 1.00 8.53 302 GLN A N 1
ATOM 2182 C CA . GLN A 1 306 ? 19.489 -17.825 -40.079 1.00 8.66 302 GLN A CA 1
ATOM 2183 C C . GLN A 1 306 ? 18.778 -18.174 -38.798 1.00 9.25 302 GLN A C 1
ATOM 2184 O O . GLN A 1 306 ? 17.726 -17.593 -38.497 1.00 12.65 302 GLN A O 1
ATOM 2190 N N . MET A 1 307 ? 19.339 -19.099 -37.988 1.00 8.89 303 MET A N 1
ATOM 2191 C CA . MET A 1 307 ? 18.720 -19.546 -36.762 1.00 8.89 303 MET A CA 1
ATOM 2192 C C . MET A 1 307 ? 19.612 -19.194 -35.589 1.00 11.17 303 MET A C 1
ATOM 2193 O O . MET A 1 307 ? 20.865 -19.314 -35.685 1.00 11.14 303 MET A O 1
ATOM 2198 N N . ARG A 1 308 ? 19.012 -18.827 -34.472 1.00 8.70 304 ARG A N 1
ATOM 2199 C CA A ARG A 1 308 ? 19.756 -18.493 -33.229 0.50 10.54 304 ARG A CA 1
ATOM 2200 C CA B ARG A 1 308 ? 19.762 -18.492 -33.240 0.50 10.43 304 ARG A CA 1
ATOM 2201 C C . ARG A 1 308 ? 20.128 -19.697 -32.421 1.00 11.85 304 ARG A C 1
ATOM 2202 O O . ARG A 1 308 ? 21.024 -19.608 -31.599 1.00 12.45 304 ARG A O 1
ATOM 2217 N N . GLY A 1 309 ? 19.468 -20.819 -32.688 1.00 9.32 305 GLY A N 1
ATOM 2218 C CA . GLY A 1 309 ? 19.659 -22.092 -32.020 1.00 10.14 305 GLY A CA 1
ATOM 2219 C C . GLY A 1 309 ? 19.019 -23.137 -32.903 1.00 10.09 305 GLY A C 1
ATOM 2220 O O . GLY A 1 309 ? 18.338 -22.760 -33.845 1.00 8.58 305 GLY A O 1
ATOM 2221 N N . PHE A 1 310 ? 19.307 -24.403 -32.683 1.00 8.42 306 PHE A N 1
ATOM 2222 C CA . PHE A 1 310 ? 19.025 -25.452 -33.636 1.00 8.03 306 PHE A CA 1
ATOM 2223 C C . PHE A 1 310 ? 17.768 -26.268 -33.355 1.00 7.32 306 PHE A C 1
ATOM 2224 O O . PHE A 1 310 ? 17.412 -27.126 -34.196 1.00 8.97 306 PHE A O 1
ATOM 2232 N N . GLY A 1 311 ? 17.038 -25.940 -32.316 1.00 8.33 307 GLY A N 1
ATOM 2233 C CA . GLY A 1 311 ? 15.709 -26.418 -32.135 1.00 6.86 307 GLY A CA 1
ATOM 2234 C C . GLY A 1 311 ? 15.606 -27.671 -31.296 1.00 6.30 307 GLY A C 1
ATOM 2235 O O . GLY A 1 311 ? 16.622 -28.283 -30.918 1.00 6.76 307 GLY A O 1
ATOM 2236 N N . GLY A 1 312 ? 14.368 -28.142 -31.011 1.00 6.01 308 GLY A N 1
ATOM 2237 C CA . GLY A 1 312 ? 14.112 -29.279 -30.199 1.00 6.48 308 GLY A CA 1
ATOM 2238 C C . GLY A 1 312 ? 13.797 -30.559 -30.879 1.00 6.46 308 GLY A C 1
ATOM 2239 O O . GLY A 1 312 ? 13.592 -31.573 -30.165 1.00 6.17 308 GLY A O 1
ATOM 2240 N N . MET A 1 313 ? 13.759 -30.592 -32.212 1.00 6.96 309 MET A N 1
ATOM 2241 C CA . MET A 1 313 ? 13.430 -31.776 -32.973 1.00 5.74 309 MET A CA 1
ATOM 2242 C C . MET A 1 313 ? 14.655 -32.509 -33.411 1.00 5.69 309 MET A C 1
ATOM 2243 O O . MET A 1 313 ? 15.637 -31.884 -33.882 1.00 6.77 309 MET A O 1
ATOM 2248 N N . VAL A 1 314 ? 14.607 -33.831 -33.270 1.00 5.68 310 VAL A N 1
ATOM 2249 C CA . VAL A 1 314 ? 15.651 -34.761 -33.768 1.00 6.05 310 VAL A CA 1
ATOM 2250 C C . VAL A 1 314 ? 14.979 -35.923 -34.491 1.00 6.38 310 VAL A C 1
ATOM 2251 O O . VAL A 1 314 ? 14.053 -36.501 -33.950 1.00 8.99 310 VAL A O 1
ATOM 2255 N N . SER A 1 315 ? 15.321 -36.280 -35.732 1.00 7.37 311 SER A N 1
ATOM 2256 C CA . SER A 1 315 ? 14.846 -37.501 -36.350 1.00 7.65 311 SER A CA 1
ATOM 2257 C C . SER A 1 315 ? 16.026 -38.421 -36.549 1.00 6.88 311 SER A C 1
ATOM 2258 O O . SER A 1 315 ? 17.190 -37.919 -36.755 1.00 10.43 311 SER A O 1
ATOM 2261 N N . VAL A 1 316 ? 15.804 -39.734 -36.461 1.00 9.57 312 VAL A N 1
ATOM 2262 C CA . VAL A 1 316 ? 16.869 -40.709 -36.597 1.00 9.62 312 VAL A CA 1
ATOM 2263 C C . VAL A 1 316 ? 16.389 -41.847 -37.456 1.00 10.63 312 VAL A C 1
ATOM 2264 O O . VAL A 1 316 ? 15.201 -42.097 -37.508 1.00 10.86 312 VAL A O 1
ATOM 2268 N N . ARG A 1 317 ? 17.316 -42.487 -38.165 1.00 10.48 313 ARG A N 1
ATOM 2269 C CA . ARG A 1 317 ? 17.009 -43.687 -38.931 1.00 11.09 313 ARG A CA 1
ATOM 2270 C C . ARG A 1 317 ? 17.599 -44.846 -38.225 1.00 11.62 313 ARG A C 1
ATOM 2271 O O . ARG A 1 317 ? 18.738 -44.804 -37.833 1.00 13.10 313 ARG A O 1
ATOM 2279 N N . MET A 1 318 ? 16.832 -45.913 -38.124 1.00 13.42 314 MET A N 1
ATOM 2280 C CA . MET A 1 318 ? 17.210 -47.123 -37.416 1.00 13.73 314 MET A CA 1
ATOM 2281 C C . MET A 1 318 ? 17.871 -48.105 -38.350 1.00 14.26 314 MET A C 1
ATOM 2282 O O . MET A 1 318 ? 17.361 -48.440 -39.387 1.00 14.79 314 MET A O 1
ATOM 2287 N N . ARG A 1 319 ? 19.037 -48.568 -37.947 1.00 18.53 315 ARG A N 1
ATOM 2288 C CA . ARG A 1 319 ? 19.819 -49.561 -38.728 1.00 20.20 315 ARG A CA 1
ATOM 2289 C C . ARG A 1 319 ? 18.964 -50.793 -39.032 1.00 19.74 315 ARG A C 1
ATOM 2290 O O . ARG A 1 319 ? 18.998 -51.272 -40.186 1.00 20.11 315 ARG A O 1
ATOM 2298 N N . ALA A 1 320 ? 18.190 -51.269 -38.052 1.00 18.33 316 ALA A N 1
ATOM 2299 C CA . ALA A 1 320 ? 17.395 -52.499 -38.235 1.00 19.95 316 ALA A CA 1
ATOM 2300 C C . ALA A 1 320 ? 15.990 -52.316 -38.832 1.00 21.02 316 ALA A C 1
ATOM 2301 O O . ALA A 1 320 ? 15.149 -53.261 -38.759 1.00 25.67 316 ALA A O 1
ATOM 2303 N N . GLY A 1 321 ? 15.725 -51.145 -39.391 1.00 17.38 317 GLY A N 1
ATOM 2304 C CA . GLY A 1 321 ? 14.543 -50.910 -40.167 1.00 15.99 317 GLY A CA 1
ATOM 2305 C C . GLY A 1 321 ? 13.257 -50.583 -39.434 1.00 15.30 317 GLY A C 1
ATOM 2306 O O . GLY A 1 321 ? 13.262 -50.155 -38.256 1.00 14.34 317 GLY A O 1
ATOM 2307 N N . ARG A 1 322 ? 12.167 -50.742 -40.173 1.00 14.98 318 ARG A N 1
ATOM 2308 C CA . ARG A 1 322 ? 10.832 -50.382 -39.720 0.70 11.97 318 ARG A CA 1
ATOM 2309 C C . ARG A 1 322 ? 10.510 -50.987 -38.354 1.00 12.88 318 ARG A C 1
ATOM 2310 O O . ARG A 1 322 ? 9.954 -50.331 -37.475 1.00 12.53 318 ARG A O 1
ATOM 2318 N N . THR A 1 323 ? 10.813 -52.261 -38.124 1.00 14.42 319 THR A N 1
ATOM 2319 C CA . THR A 1 323 ? 10.360 -52.881 -36.893 1.00 15.82 319 THR A CA 1
ATOM 2320 C C . THR A 1 323 ? 11.115 -52.262 -35.670 1.00 15.63 319 THR A C 1
ATOM 2321 O O . THR A 1 323 ? 10.558 -52.086 -34.570 1.00 13.31 319 THR A O 1
ATOM 2325 N N . ALA A 1 324 ? 12.400 -51.964 -35.870 1.00 14.99 320 ALA A N 1
ATOM 2326 C CA . ALA A 1 324 ? 13.200 -51.339 -34.832 1.00 14.21 320 ALA A CA 1
ATOM 2327 C C . ALA A 1 324 ? 12.641 -49.961 -34.503 1.00 12.83 320 ALA A C 1
ATOM 2328 O O . ALA A 1 324 ? 12.685 -49.507 -33.375 1.00 12.21 320 ALA A O 1
ATOM 2330 N N . ALA A 1 325 ? 12.189 -49.270 -35.538 1.00 13.00 321 ALA A N 1
ATOM 2331 C CA . ALA A 1 325 ? 11.599 -47.899 -35.346 1.00 12.54 321 ALA A CA 1
ATOM 2332 C C . ALA A 1 325 ? 10.304 -48.026 -34.517 1.00 12.06 321 ALA A C 1
ATOM 2333 O O . ALA A 1 325 ? 10.091 -47.306 -33.539 1.00 12.28 321 ALA A O 1
ATOM 2335 N N . GLU A 1 326 ? 9.405 -48.969 -34.890 1.00 13.20 322 GLU A N 1
ATOM 2336 C CA . GLU A 1 326 ? 8.221 -49.227 -34.122 1.00 13.62 322 GLU A CA 1
ATOM 2337 C C . GLU A 1 326 ? 8.547 -49.624 -32.695 1.00 13.51 322 GLU A C 1
ATOM 2338 O O . GLU A 1 326 ? 7.864 -49.197 -31.794 1.00 13.75 322 GLU A O 1
ATOM 2344 N N . GLN A 1 327 ? 9.564 -50.465 -32.479 1.00 12.70 323 GLN A N 1
ATOM 2345 C CA . GLN A 1 327 ? 9.866 -50.896 -31.121 1.00 12.58 323 GLN A CA 1
ATOM 2346 C C . GLN A 1 327 ? 10.333 -49.744 -30.251 1.00 12.85 323 GLN A C 1
ATOM 2347 O O . GLN A 1 327 ? 9.973 -49.644 -29.078 1.00 14.15 323 GLN A O 1
ATOM 2353 N N . LEU A 1 328 ? 11.171 -48.877 -30.809 1.00 12.06 324 LEU A N 1
ATOM 2354 C CA . LEU A 1 328 ? 11.750 -47.767 -30.060 1.00 11.50 324 LEU A CA 1
ATOM 2355 C C . LEU A 1 328 ? 10.554 -46.915 -29.612 1.00 13.17 324 LEU A C 1
ATOM 2356 O O . LEU A 1 328 ? 10.445 -46.510 -28.432 1.00 12.16 324 LEU A O 1
ATOM 2361 N N . CYS A 1 329 ? 9.631 -46.650 -30.548 1.00 12.68 325 CYS A N 1
ATOM 2362 C CA . CYS A 1 329 ? 8.494 -45.839 -30.196 1.00 10.85 325 CYS A CA 1
ATOM 2363 C C . CYS A 1 329 ? 7.625 -46.463 -29.095 1.00 10.20 325 CYS A C 1
ATOM 2364 O O . CYS A 1 329 ? 7.001 -45.698 -28.282 1.00 11.50 325 CYS A O 1
ATOM 2367 N N . ALA A 1 330 ? 7.442 -47.780 -29.095 1.00 11.63 326 ALA A N 1
ATOM 2368 C CA . ALA A 1 330 ? 6.618 -48.419 -28.114 1.00 12.27 326 ALA A CA 1
ATOM 2369 C C . ALA A 1 330 ? 7.274 -48.552 -26.747 1.00 14.79 326 ALA A C 1
ATOM 2370 O O . ALA A 1 330 ? 6.532 -48.742 -25.771 1.00 18.55 326 ALA A O 1
ATOM 2372 N N . LYS A 1 331 ? 8.610 -48.552 -26.661 1.00 13.41 327 LYS A N 1
ATOM 2373 C CA . LYS A 1 331 ? 9.349 -48.917 -25.459 1.00 13.02 327 LYS A CA 1
ATOM 2374 C C . LYS A 1 331 ? 9.775 -47.734 -24.599 1.00 13.19 327 LYS A C 1
ATOM 2375 O O . LYS A 1 331 ? 10.175 -47.928 -23.451 1.00 15.58 327 LYS A O 1
ATOM 2381 N N . THR A 1 332 ? 9.740 -46.524 -25.142 1.00 11.07 328 THR A N 1
ATOM 2382 C CA . THR A 1 332 ? 10.035 -45.385 -24.296 1.00 10.66 328 THR A CA 1
ATOM 2383 C C . THR A 1 332 ? 9.001 -45.159 -23.237 1.00 12.05 328 THR A C 1
ATOM 2384 O O . THR A 1 332 ? 7.836 -45.402 -23.479 1.00 13.06 328 THR A O 1
ATOM 2388 N N . ASN A 1 333 ? 9.437 -44.743 -22.040 1.00 13.27 329 ASN A N 1
ATOM 2389 C CA . ASN A 1 333 ? 8.525 -44.450 -20.940 1.00 14.80 329 ASN A CA 1
ATOM 2390 C C . ASN A 1 333 ? 8.483 -42.970 -20.561 1.00 16.41 329 ASN A C 1
ATOM 2391 O O . ASN A 1 333 ? 7.607 -42.601 -19.698 1.00 20.32 329 ASN A O 1
ATOM 2396 N N . ILE A 1 334 ? 9.415 -42.133 -21.062 1.00 11.28 330 ILE A N 1
ATOM 2397 C CA . ILE A 1 334 ? 9.382 -40.708 -20.864 1.00 11.34 330 ILE A CA 1
ATOM 2398 C C . ILE A 1 334 ? 8.903 -40.004 -22.134 1.00 10.70 330 ILE A C 1
ATOM 2399 O O . ILE A 1 334 ? 7.973 -39.191 -22.115 1.00 12.74 330 ILE A O 1
ATOM 2404 N N . PHE A 1 335 ? 9.519 -40.322 -23.246 1.00 8.06 331 PHE A N 1
ATOM 2405 C CA . PHE A 1 335 ? 8.966 -39.890 -24.535 1.00 7.76 331 PHE A CA 1
ATOM 2406 C C . PHE A 1 335 ? 7.599 -40.554 -24.682 1.00 8.48 331 PHE A C 1
ATOM 2407 O O . PHE A 1 335 ? 7.471 -41.786 -24.619 1.00 9.98 331 PHE A O 1
ATOM 2415 N N . ILE A 1 336 ? 6.572 -39.757 -24.863 1.00 7.08 332 ILE A N 1
ATOM 2416 C CA . ILE A 1 336 ? 5.250 -40.267 -25.011 1.00 7.84 332 ILE A CA 1
ATOM 2417 C C . ILE A 1 336 ? 4.935 -40.534 -26.509 1.00 6.76 332 ILE A C 1
ATOM 2418 O O . ILE A 1 336 ? 5.124 -39.670 -27.369 1.00 7.00 332 ILE A O 1
ATOM 2423 N N . LEU A 1 337 ? 4.393 -41.716 -26.846 1.00 8.62 333 LEU A N 1
ATOM 2424 C CA . LEU A 1 337 ? 4.047 -42.045 -28.264 1.00 8.01 333 LEU A CA 1
ATOM 2425 C C . LEU A 1 337 ? 2.699 -41.380 -28.565 1.00 8.88 333 LEU A C 1
ATOM 2426 O O . LEU A 1 337 ? 1.623 -41.803 -28.177 1.00 8.51 333 LEU A O 1
ATOM 2431 N N . ALA A 1 338 ? 2.805 -40.225 -29.229 1.00 7.70 334 ALA A N 1
ATOM 2432 C CA . ALA A 1 338 ? 1.642 -39.379 -29.554 1.00 8.37 334 ALA A CA 1
ATOM 2433 C C . ALA A 1 338 ? 2.085 -38.541 -30.674 1.00 8.59 334 ALA A C 1
ATOM 2434 O O . ALA A 1 338 ? 3.272 -38.249 -30.800 1.00 9.42 334 ALA A O 1
ATOM 2436 N N . GLU A 1 339 ? 1.143 -38.039 -31.457 1.00 7.62 335 GLU A N 1
ATOM 2437 C CA . GLU A 1 339 ? 1.437 -37.017 -32.471 1.00 8.05 335 GLU A CA 1
ATOM 2438 C C . GLU A 1 339 ? 1.692 -35.647 -31.852 1.00 7.68 335 GLU A C 1
ATOM 2439 O O . GLU A 1 339 ? 1.567 -35.463 -30.607 1.00 6.26 335 GLU A O 1
ATOM 2445 N N . SER A 1 340 ? 1.891 -34.678 -32.710 1.00 8.61 336 SER A N 1
ATOM 2446 C CA . SER A 1 340 ? 2.201 -33.302 -32.298 1.00 7.75 336 SER A CA 1
ATOM 2447 C C . SER A 1 340 ? 3.671 -33.221 -31.824 1.00 5.55 336 SER A C 1
ATOM 2448 O O . SER A 1 340 ? 4.425 -34.193 -31.811 1.00 8.63 336 SER A O 1
ATOM 2451 N N . LEU A 1 341 ? 4.063 -31.990 -31.425 1.00 7.11 337 LEU A N 1
ATOM 2452 C CA . LEU A 1 341 ? 5.430 -31.699 -31.091 1.00 7.18 337 LEU A CA 1
ATOM 2453 C C . LEU A 1 341 ? 5.457 -30.345 -30.442 1.00 6.18 337 LEU A C 1
ATOM 2454 O O . LEU A 1 341 ? 4.475 -29.627 -30.340 1.00 7.82 337 LEU A O 1
ATOM 2459 N N . GLY A 1 342 ? 6.612 -29.976 -29.902 1.00 7.16 338 GLY A N 1
ATOM 2460 C CA . GLY A 1 342 ? 6.796 -28.638 -29.305 1.00 6.59 338 GLY A CA 1
ATOM 2461 C C . GLY A 1 342 ? 6.248 -28.476 -27.947 1.00 8.37 338 GLY A C 1
ATOM 2462 O O . GLY A 1 342 ? 5.884 -27.407 -27.568 1.00 11.65 338 GLY A O 1
ATOM 2463 N N . SER A 1 343 ? 6.110 -29.557 -27.249 1.00 7.30 339 SER A N 1
ATOM 2464 C CA . SER A 1 343 ? 5.599 -29.532 -25.883 1.00 7.66 339 SER A CA 1
ATOM 2465 C C . SER A 1 343 ? 6.698 -29.666 -24.837 1.00 5.87 339 SER A C 1
ATOM 2466 O O . SER A 1 343 ? 7.773 -30.243 -25.088 1.00 6.29 339 SER A O 1
ATOM 2469 N N . VAL A 1 344 ? 6.413 -29.225 -23.587 1.00 4.59 340 VAL A N 1
ATOM 2470 C CA . VAL A 1 344 ? 7.324 -29.455 -22.504 1.00 5.07 340 VAL A CA 1
ATOM 2471 C C . VAL A 1 344 ? 7.593 -30.938 -22.298 1.00 6.59 340 VAL A C 1
ATOM 2472 O O . VAL A 1 344 ? 8.646 -31.316 -21.839 1.00 5.41 340 VAL A O 1
ATOM 2476 N N . GLU A 1 345 ? 6.599 -31.773 -22.547 1.00 7.14 341 GLU A N 1
ATOM 2477 C CA A GLU A 1 345 ? 6.784 -33.222 -22.472 0.50 8.06 341 GLU A CA 1
ATOM 2478 C CA B GLU A 1 345 ? 6.714 -33.204 -22.477 0.50 7.54 341 GLU A CA 1
ATOM 2479 C C . GLU A 1 345 ? 7.246 -33.778 -23.790 1.00 5.92 341 GLU A C 1
ATOM 2480 O O . GLU A 1 345 ? 6.745 -33.475 -24.837 1.00 7.92 341 GLU A O 1
ATOM 2491 N N . SER A 1 346 ? 8.263 -34.605 -23.678 1.00 6.00 342 SER A N 1
ATOM 2492 C CA . SER A 1 346 ? 8.864 -35.241 -24.821 1.00 6.11 342 SER A CA 1
ATOM 2493 C C . SER A 1 346 ? 7.846 -36.111 -25.540 1.00 7.10 342 SER A C 1
ATOM 2494 O O . SER A 1 346 ? 7.078 -36.869 -24.867 1.00 6.84 342 SER A O 1
ATOM 2497 N N . LEU A 1 347 ? 7.894 -36.113 -26.875 1.00 6.53 343 LEU A N 1
ATOM 2498 C CA . LEU A 1 347 ? 6.988 -36.891 -27.689 1.00 6.42 343 LEU A CA 1
ATOM 2499 C C . LEU A 1 347 ? 7.770 -37.678 -28.729 1.00 5.60 343 LEU A C 1
ATOM 2500 O O . LEU A 1 347 ? 8.835 -37.252 -29.133 1.00 6.79 343 LEU A O 1
ATOM 2505 N N . ILE A 1 348 ? 7.273 -38.844 -29.137 1.00 6.46 344 ILE A N 1
ATOM 2506 C CA . ILE A 1 348 ? 7.954 -39.660 -30.108 1.00 6.04 344 ILE A CA 1
ATOM 2507 C C . ILE A 1 348 ? 6.932 -40.188 -31.125 1.00 4.87 344 ILE A C 1
ATOM 2508 O O . ILE A 1 348 ? 5.789 -40.456 -30.732 1.00 6.71 344 ILE A O 1
ATOM 2513 N N . GLU A 1 349 ? 7.340 -40.364 -32.410 1.00 7.17 345 GLU A N 1
ATOM 2514 C CA . GLU A 1 349 ? 6.400 -40.894 -33.427 1.00 7.09 345 GLU A CA 1
ATOM 2515 C C . GLU A 1 349 ? 7.239 -41.536 -34.529 1.00 7.73 345 GLU A C 1
ATOM 2516 O O . GLU A 1 349 ? 8.483 -41.378 -34.618 1.00 8.85 345 GLU A O 1
ATOM 2522 N N . HIS A 1 350 ? 6.525 -42.335 -35.325 1.00 10.14 346 HIS A N 1
ATOM 2523 C CA . HIS A 1 350 ? 7.013 -43.058 -36.487 1.00 8.86 346 HIS A CA 1
ATOM 2524 C C . HIS A 1 350 ? 6.307 -42.471 -37.712 1.00 8.52 346 HIS A C 1
ATOM 2525 O O . HIS A 1 350 ? 5.186 -42.922 -38.055 1.00 10.26 346 HIS A O 1
ATOM 2532 N N . PRO A 1 351 ? 6.843 -41.400 -38.276 1.00 8.06 347 PRO A N 1
ATOM 2533 C CA . PRO A 1 351 ? 6.056 -40.580 -39.203 1.00 9.58 347 PRO A CA 1
ATOM 2534 C C . PRO A 1 351 ? 5.581 -41.298 -40.466 1.00 11.77 347 PRO A C 1
ATOM 2535 O O . PRO A 1 351 ? 4.564 -40.917 -41.050 1.00 13.07 347 PRO A O 1
ATOM 2539 N N . SER A 1 352 ? 6.234 -42.348 -40.877 1.00 11.15 348 SER A N 1
ATOM 2540 C CA . SER A 1 352 ? 5.783 -43.041 -42.097 1.00 12.81 348 SER A CA 1
ATOM 2541 C C . SER A 1 352 ? 4.426 -43.714 -41.829 1.00 14.89 348 SER A C 1
ATOM 2542 O O . SER A 1 352 ? 3.641 -43.982 -42.800 1.00 15.06 348 SER A O 1
ATOM 2545 N N . ALA A 1 353 ? 4.058 -43.871 -40.569 1.00 13.97 349 ALA A N 1
ATOM 2546 C CA . ALA A 1 353 ? 2.722 -44.442 -40.297 1.00 14.28 349 ALA A CA 1
ATOM 2547 C C . ALA A 1 353 ? 1.644 -43.346 -40.483 1.00 17.87 349 ALA A C 1
ATOM 2548 O O . ALA A 1 353 ? 0.446 -43.678 -40.519 1.00 18.38 349 ALA A O 1
ATOM 2550 N N . MET A 1 354 ? 2.040 -42.075 -40.449 1.00 16.17 350 MET A N 1
ATOM 2551 C CA . MET A 1 354 ? 1.120 -40.913 -40.465 1.00 17.76 350 MET A CA 1
ATOM 2552 C C . MET A 1 354 ? 0.978 -40.353 -41.893 1.00 18.36 350 MET A C 1
ATOM 2553 O O . MET A 1 354 ? 0.063 -39.562 -42.189 1.00 18.45 350 MET A O 1
ATOM 2558 N N . THR A 1 355 ? 1.921 -40.674 -42.765 1.00 15.38 351 THR A N 1
ATOM 2559 C CA . THR A 1 355 ? 1.902 -40.120 -44.132 1.00 16.92 351 THR A CA 1
ATOM 2560 C C . THR A 1 355 ? 0.846 -40.725 -44.997 1.00 15.41 351 THR A C 1
ATOM 2561 O O . THR A 1 355 ? 0.358 -41.877 -44.726 1.00 17.02 351 THR A O 1
ATOM 2565 N N . HIS A 1 356 ? 0.394 -39.990 -46.004 1.00 12.60 352 HIS A N 1
ATOM 2566 C CA . HIS A 1 356 ? -0.610 -40.496 -46.904 1.00 13.75 352 HIS A CA 1
ATOM 2567 C C . HIS A 1 356 ? 0.043 -41.020 -48.153 1.00 14.18 352 HIS A C 1
ATOM 2568 O O . HIS A 1 356 ? 0.893 -40.348 -48.753 1.00 14.08 352 HIS A O 1
ATOM 2575 N N . ALA A 1 357 ? -0.396 -42.177 -48.582 1.00 14.31 353 ALA A N 1
ATOM 2576 C CA . ALA A 1 357 ? 0.266 -42.888 -49.700 1.00 17.52 353 ALA A CA 1
ATOM 2577 C C . ALA A 1 357 ? 0.217 -42.078 -51.011 1.00 16.81 353 ALA A C 1
ATOM 2578 O O . ALA A 1 357 ? 1.179 -42.141 -51.867 1.00 17.10 353 ALA A O 1
ATOM 2580 N N . SER A 1 358 ? -0.856 -41.294 -51.192 1.00 13.85 354 SER A N 1
ATOM 2581 C CA . SER A 1 358 ? -1.031 -40.605 -52.450 1.00 15.35 354 SER A CA 1
ATOM 2582 C C . SER A 1 358 ? -0.040 -39.451 -52.619 1.00 14.91 354 SER A C 1
ATOM 2583 O O . SER A 1 358 ? 0.006 -38.883 -53.699 1.00 15.26 354 SER A O 1
ATOM 2586 N N . THR A 1 359 ? 0.776 -39.134 -51.620 1.00 14.52 355 THR A N 1
ATOM 2587 C CA . THR A 1 359 ? 1.878 -38.144 -51.814 1.00 13.56 355 THR A CA 1
ATOM 2588 C C . THR A 1 359 ? 2.964 -38.716 -52.782 1.00 14.87 355 THR A C 1
ATOM 2589 O O . THR A 1 359 ? 3.837 -37.987 -53.255 1.00 13.21 355 THR A O 1
ATOM 2593 N N . ALA A 1 360 ? 2.971 -40.033 -53.015 1.00 14.63 356 ALA A N 1
ATOM 2594 C CA . ALA A 1 360 ? 4.025 -40.648 -53.874 1.00 16.19 356 ALA A CA 1
ATOM 2595 C C . ALA A 1 360 ? 4.111 -39.898 -55.205 1.00 17.59 356 ALA A C 1
ATOM 2596 O O . ALA A 1 360 ? 3.087 -39.598 -55.851 1.00 19.26 356 ALA A O 1
ATOM 2598 N N . GLY A 1 361 ? 5.329 -39.540 -55.616 1.00 17.82 357 GLY A N 1
ATOM 2599 C CA . GLY A 1 361 ? 5.490 -38.769 -56.879 1.00 18.78 357 GLY A CA 1
ATOM 2600 C C . GLY A 1 361 ? 5.468 -37.279 -56.707 1.00 18.13 357 GLY A C 1
ATOM 2601 O O . GLY A 1 361 ? 5.989 -36.561 -57.567 1.00 20.05 357 GLY A O 1
ATOM 2602 N N . SER A 1 362 ? 4.884 -36.784 -55.625 1.00 15.58 358 SER A N 1
ATOM 2603 C CA . SER A 1 362 ? 4.738 -35.297 -55.438 1.00 14.51 358 SER A CA 1
ATOM 2604 C C . SER A 1 362 ? 5.425 -34.814 -54.168 1.00 13.50 358 SER A C 1
ATOM 2605 O O . SER A 1 362 ? 5.571 -33.619 -53.977 1.00 13.71 358 SER A O 1
ATOM 2608 N N . GLN A 1 363 ? 5.739 -35.744 -53.270 1.00 10.58 359 GLN A N 1
ATOM 2609 C CA . GLN A 1 363 ? 6.545 -35.447 -52.083 1.00 10.22 359 GLN A CA 1
ATOM 2610 C C . GLN A 1 363 ? 7.611 -36.554 -51.876 1.00 11.83 359 GLN A C 1
ATOM 2611 O O . GLN A 1 363 ? 7.399 -37.689 -52.297 1.00 13.04 359 GLN A O 1
ATOM 2617 N N . LEU A 1 364 ? 8.684 -36.204 -51.197 1.00 11.43 360 LEU A N 1
ATOM 2618 C CA . LEU A 1 364 ? 9.655 -37.203 -50.825 1.00 13.86 360 LEU A CA 1
ATOM 2619 C C . LEU A 1 364 ? 8.989 -38.222 -49.914 1.00 15.62 360 LEU A C 1
ATOM 2620 O O . LEU A 1 364 ? 8.226 -37.866 -48.988 1.00 15.72 360 LEU A O 1
ATOM 2625 N N . GLU A 1 365 ? 9.422 -39.480 -50.064 1.00 15.81 361 GLU A N 1
ATOM 2626 C CA . GLU A 1 365 ? 8.953 -40.558 -49.185 1.00 17.76 361 GLU A CA 1
ATOM 2627 C C . GLU A 1 365 ? 9.626 -40.429 -47.804 1.00 17.15 361 GLU A C 1
ATOM 2628 O O . GLU A 1 365 ? 10.826 -40.189 -47.735 1.00 20.32 361 GLU A O 1
ATOM 2634 N N . VAL A 1 366 ? 8.863 -40.474 -46.698 1.00 14.72 362 VAL A N 1
ATOM 2635 C CA . VAL A 1 366 ? 9.465 -40.482 -45.362 1.00 13.64 362 VAL A CA 1
ATOM 2636 C C . VAL A 1 366 ? 9.854 -41.935 -45.143 1.00 12.70 362 VAL A C 1
ATOM 2637 O O . VAL A 1 366 ? 8.981 -42.812 -45.147 1.00 15.86 362 VAL A O 1
ATOM 2641 N N . PRO A 1 367 ? 11.163 -42.214 -44.942 1.00 12.63 363 PRO A N 1
ATOM 2642 C CA . PRO A 1 367 ? 11.593 -43.586 -44.818 1.00 14.11 363 PRO A CA 1
ATOM 2643 C C . PRO A 1 367 ? 10.902 -44.267 -43.637 1.00 13.82 363 PRO A C 1
ATOM 2644 O O . PRO A 1 367 ? 10.749 -43.662 -42.578 1.00 12.99 363 PRO A O 1
ATOM 2648 N N . ASP A 1 368 ? 10.556 -45.559 -43.806 1.00 13.39 364 ASP A N 1
ATOM 2649 C CA . ASP A 1 368 ? 9.870 -46.282 -42.754 1.00 12.47 364 ASP A CA 1
ATOM 2650 C C . ASP A 1 368 ? 10.745 -46.717 -41.571 1.00 12.53 364 ASP A C 1
ATOM 2651 O O . ASP A 1 368 ? 10.253 -47.264 -40.585 1.00 12.17 364 ASP A O 1
ATOM 2656 N N . ASP A 1 369 ? 12.046 -46.414 -41.654 1.00 12.55 365 ASP A N 1
ATOM 2657 C CA . ASP A 1 369 ? 12.955 -46.663 -40.584 1.00 11.57 365 ASP A CA 1
ATOM 2658 C C . ASP A 1 369 ? 13.175 -45.439 -39.737 1.00 11.84 365 ASP A C 1
ATOM 2659 O O . ASP A 1 369 ? 13.960 -45.476 -38.815 1.00 11.45 365 ASP A O 1
ATOM 2664 N N . LEU A 1 370 ? 12.433 -44.364 -39.998 1.00 10.07 366 LEU A N 1
ATOM 2665 C CA . LEU A 1 370 ? 12.705 -43.083 -39.319 1.00 9.77 366 LEU A CA 1
ATOM 2666 C C . LEU A 1 370 ? 11.802 -42.898 -38.075 1.00 9.37 366 LEU A C 1
ATOM 2667 O O . LEU A 1 370 ? 10.604 -43.176 -38.146 1.00 9.64 366 LEU A O 1
ATOM 2672 N N . VAL A 1 371 ? 12.425 -42.419 -36.972 1.00 8.42 367 VAL A N 1
ATOM 2673 C CA . VAL A 1 371 ? 11.720 -42.065 -35.760 1.00 7.89 367 VAL A CA 1
ATOM 2674 C C . VAL A 1 371 ? 11.879 -40.527 -35.549 1.00 7.02 367 VAL A C 1
ATOM 2675 O O . VAL A 1 371 ? 13.000 -39.983 -35.771 1.00 9.14 367 VAL A O 1
ATOM 2679 N N . ARG A 1 372 ? 10.803 -39.840 -35.245 1.00 7.51 368 ARG A N 1
ATOM 2680 C CA . ARG A 1 372 ? 10.826 -38.406 -34.995 1.00 6.42 368 ARG A CA 1
ATOM 2681 C C . ARG A 1 372 ? 10.726 -38.183 -33.484 1.00 7.57 368 ARG A C 1
ATOM 2682 O O . ARG A 1 372 ? 9.748 -38.654 -32.872 1.00 7.82 368 ARG A O 1
ATOM 2690 N N . LEU A 1 373 ? 11.683 -37.430 -32.942 1.00 6.89 369 LEU A N 1
ATOM 2691 C CA A LEU A 1 373 ? 11.680 -37.101 -31.513 0.50 7.68 369 LEU A CA 1
ATOM 2692 C CA B LEU A 1 373 ? 11.695 -37.117 -31.522 0.50 7.71 369 LEU A CA 1
ATOM 2693 C C . LEU A 1 373 ? 11.475 -35.623 -31.325 1.00 7.54 369 LEU A C 1
ATOM 2694 O O . LEU A 1 373 ? 12.250 -34.763 -31.849 1.00 6.51 369 LEU A O 1
ATOM 2703 N N . SER A 1 374 ? 10.455 -35.310 -30.529 1.00 5.66 370 SER A N 1
ATOM 2704 C CA . SER A 1 374 ? 10.229 -33.944 -30.063 1.00 5.09 370 SER A CA 1
ATOM 2705 C C . SER A 1 374 ? 10.795 -33.922 -28.660 1.00 5.71 370 SER A C 1
ATOM 2706 O O . SER A 1 374 ? 10.180 -34.458 -27.712 1.00 5.90 370 SER A O 1
ATOM 2709 N N . VAL A 1 375 ? 12.019 -33.368 -28.515 1.00 7.02 371 VAL A N 1
ATOM 2710 C CA . VAL A 1 375 ? 12.718 -33.444 -27.211 1.00 7.36 371 VAL A CA 1
ATOM 2711 C C . VAL A 1 375 ? 12.182 -32.353 -26.303 1.00 6.71 371 VAL A C 1
ATOM 2712 O O . VAL A 1 375 ? 12.179 -31.163 -26.657 1.00 7.77 371 VAL A O 1
ATOM 2716 N N . GLY A 1 376 ? 11.658 -32.739 -25.140 1.00 7.05 372 GLY A N 1
ATOM 2717 C CA . GLY A 1 376 ? 11.043 -31.814 -24.175 1.00 5.87 372 GLY A CA 1
ATOM 2718 C C . GLY A 1 376 ? 12.031 -31.236 -23.222 1.00 7.11 372 GLY A C 1
ATOM 2719 O O . GLY A 1 376 ? 13.252 -31.268 -23.481 1.00 7.94 372 GLY A O 1
ATOM 2720 N N . ILE A 1 377 ? 11.581 -30.644 -22.120 1.00 5.96 373 ILE A N 1
ATOM 2721 C CA . ILE A 1 377 ? 12.445 -29.963 -21.171 1.00 6.62 373 ILE A CA 1
ATOM 2722 C C . ILE A 1 377 ? 12.660 -30.720 -19.887 1.00 7.77 373 ILE A C 1
ATOM 2723 O O . ILE A 1 377 ? 13.112 -30.147 -18.867 1.00 7.78 373 ILE A O 1
ATOM 2728 N N . GLU A 1 378 ? 12.344 -32.023 -19.914 1.00 6.63 374 GLU A N 1
ATOM 2729 C CA . GLU A 1 378 ? 12.650 -32.884 -18.788 1.00 8.79 374 GLU A CA 1
ATOM 2730 C C . GLU A 1 378 ? 14.163 -32.902 -18.543 1.00 8.29 374 GLU A C 1
ATOM 2731 O O . GLU A 1 378 ? 14.966 -32.461 -19.383 1.00 9.38 374 GLU A O 1
ATOM 2737 N N . ASP A 1 379 ? 14.593 -33.435 -17.387 1.00 8.71 375 ASP A N 1
ATOM 2738 C CA . ASP A 1 379 ? 16.013 -33.621 -17.147 1.00 10.34 375 ASP A CA 1
ATOM 2739 C C . ASP A 1 379 ? 16.654 -34.504 -18.204 1.00 9.77 375 ASP A C 1
ATOM 2740 O O . ASP A 1 379 ? 16.245 -35.678 -18.423 1.00 9.67 375 ASP A O 1
ATOM 2745 N N . VAL A 1 380 ? 17.731 -33.983 -18.789 1.00 9.74 376 VAL A N 1
ATOM 2746 C CA . VAL A 1 380 ? 18.411 -34.678 -19.912 1.00 10.85 376 VAL A CA 1
ATOM 2747 C C . VAL A 1 380 ? 18.873 -36.056 -19.532 1.00 11.06 376 VAL A C 1
ATOM 2748 O O . VAL A 1 380 ? 18.785 -36.946 -20.355 1.00 10.05 376 VAL A O 1
ATOM 2752 N N . ALA A 1 381 ? 19.400 -36.253 -18.297 1.00 11.25 377 ALA A N 1
ATOM 2753 C CA . ALA A 1 381 ? 19.853 -37.590 -17.924 1.00 12.75 377 ALA A CA 1
ATOM 2754 C C . ALA A 1 381 ? 18.719 -38.601 -18.005 1.00 13.23 377 ALA A C 1
ATOM 2755 O O . ALA A 1 381 ? 18.958 -39.760 -18.361 1.00 14.60 377 ALA A O 1
ATOM 2757 N N . ASP A 1 382 ? 17.519 -38.189 -17.620 1.00 11.13 378 ASP A N 1
ATOM 2758 C CA . ASP A 1 382 ? 16.359 -39.127 -17.694 1.00 10.50 378 ASP A CA 1
ATOM 2759 C C . ASP A 1 382 ? 15.963 -39.428 -19.141 1.00 10.37 378 ASP A C 1
ATOM 2760 O O . ASP A 1 382 ? 15.562 -40.544 -19.447 1.00 12.04 378 ASP A O 1
ATOM 2765 N N . LEU A 1 383 ? 16.098 -38.432 -20.003 1.00 10.05 379 LEU A N 1
ATOM 2766 C CA . LEU A 1 383 ? 15.768 -38.630 -21.449 1.00 10.37 379 LEU A CA 1
ATOM 2767 C C . LEU A 1 383 ? 16.776 -39.623 -22.113 1.00 11.56 379 LEU A C 1
ATOM 2768 O O . LEU A 1 383 ? 16.350 -40.541 -22.837 1.00 10.85 379 LEU A O 1
ATOM 2773 N N . LEU A 1 384 ? 18.063 -39.448 -21.825 1.00 10.98 380 LEU A N 1
ATOM 2774 C CA . LEU A 1 384 ? 19.073 -40.346 -22.340 1.00 12.45 380 LEU A CA 1
ATOM 2775 C C . LEU A 1 384 ? 18.901 -41.742 -21.761 1.00 13.34 380 LEU A C 1
ATOM 2776 O O . LEU A 1 384 ? 19.004 -42.720 -22.508 1.00 13.40 380 LEU A O 1
ATOM 2781 N N . ASP A 1 385 ? 18.612 -41.862 -20.450 1.00 13.16 381 ASP A N 1
ATOM 2782 C CA A ASP A 1 385 ? 18.337 -43.165 -19.859 0.50 14.46 381 ASP A CA 1
ATOM 2783 C CA B ASP A 1 385 ? 18.363 -43.162 -19.855 0.50 13.82 381 ASP A CA 1
ATOM 2784 C C . ASP A 1 385 ? 17.153 -43.836 -20.502 1.00 14.17 381 ASP A C 1
ATOM 2785 O O . ASP A 1 385 ? 17.141 -45.011 -20.726 1.00 12.83 381 ASP A O 1
ATOM 2794 N N . ASP A 1 386 ? 16.108 -43.062 -20.816 1.00 10.88 382 ASP A N 1
ATOM 2795 C CA . ASP A 1 386 ? 14.944 -43.643 -21.441 1.00 11.92 382 ASP A CA 1
ATOM 2796 C C . ASP A 1 386 ? 15.254 -44.204 -22.808 1.00 11.11 382 ASP A C 1
ATOM 2797 O O . ASP A 1 386 ? 14.758 -45.286 -23.161 1.00 12.03 382 ASP A O 1
ATOM 2802 N N . LEU A 1 387 ? 16.016 -43.444 -23.602 1.00 11.12 383 LEU A N 1
ATOM 2803 C CA . LEU A 1 387 ? 16.402 -43.916 -24.968 1.00 11.25 383 LEU A CA 1
ATOM 2804 C C . LEU A 1 387 ? 17.277 -45.149 -24.816 1.00 13.12 383 LEU A C 1
ATOM 2805 O O . LEU A 1 387 ? 17.047 -46.127 -25.535 1.00 13.89 383 LEU A O 1
ATOM 2810 N N . LYS A 1 388 ? 18.218 -45.118 -23.868 1.00 12.72 384 LYS A N 1
ATOM 2811 C CA . LYS A 1 388 ? 19.164 -46.298 -23.687 1.00 14.14 384 LYS A CA 1
ATOM 2812 C C . LYS A 1 388 ? 18.380 -47.549 -23.377 1.00 15.95 384 LYS A C 1
ATOM 2813 O O . LYS A 1 388 ? 18.635 -48.619 -23.977 1.00 16.73 384 LYS A O 1
ATOM 2819 N N . GLN A 1 389 ? 17.395 -47.456 -22.448 1.00 14.44 385 GLN A N 1
ATOM 2820 C CA . GLN A 1 389 ? 16.650 -48.672 -22.087 1.00 15.67 385 GLN A CA 1
ATOM 2821 C C . GLN A 1 389 ? 15.786 -49.137 -23.264 1.00 16.58 385 GLN A C 1
ATOM 2822 O O . GLN A 1 389 ? 15.658 -50.379 -23.530 1.00 17.70 385 GLN A O 1
ATOM 2828 N N . ALA A 1 390 ? 15.129 -48.189 -23.925 1.00 14.55 386 ALA A N 1
ATOM 2829 C CA . ALA A 1 390 ? 14.231 -48.517 -25.024 1.00 15.39 386 ALA A CA 1
ATOM 2830 C C . ALA A 1 390 ? 14.937 -49.150 -26.197 1.00 17.34 386 ALA A C 1
ATOM 2831 O O . ALA A 1 390 ? 14.319 -49.914 -26.907 1.00 19.88 386 ALA A O 1
ATOM 2833 N N . LEU A 1 391 ? 16.193 -48.785 -26.424 1.00 18.16 387 LEU A N 1
ATOM 2834 C CA . LEU A 1 391 ? 16.969 -49.288 -27.555 1.00 20.20 387 LEU A CA 1
ATOM 2835 C C . LEU A 1 391 ? 17.525 -50.693 -27.256 1.00 24.88 387 LEU A C 1
ATOM 2836 O O . LEU A 1 391 ? 17.745 -51.445 -28.213 1.00 26.23 387 LEU A O 1
ATOM 2841 N N . GLY A 1 392 ? 17.791 -51.036 -26.011 1.00 27.27 388 GLY A N 1
ATOM 2842 C CA . GLY A 1 392 ? 18.335 -52.374 -25.708 1.00 32.77 388 GLY A CA 1
ATOM 2843 C C . GLY A 1 392 ? 19.760 -52.596 -26.237 1.00 36.05 388 GLY A C 1
ATOM 2844 O O . GLY A 1 392 ? 20.594 -51.649 -26.229 1.00 39.20 388 GLY A O 1
ATOM 2845 N N . ALA B 1 16 ? -36.497 -39.458 -25.339 1.00 25.89 12 ALA B N 1
ATOM 2846 C CA . ALA B 1 16 ? -37.601 -39.363 -26.365 1.00 24.87 12 ALA B CA 1
ATOM 2847 C C . ALA B 1 16 ? -37.802 -37.884 -26.643 1.00 22.30 12 ALA B C 1
ATOM 2848 O O . ALA B 1 16 ? -37.575 -37.486 -27.757 1.00 24.72 12 ALA B O 1
ATOM 2850 N N . GLY B 1 17 ? -38.201 -37.067 -25.653 1.00 18.55 13 GLY B N 1
ATOM 2851 C CA . GLY B 1 17 ? -38.550 -35.655 -25.930 1.00 16.58 13 GLY B CA 1
ATOM 2852 C C . GLY B 1 17 ? -37.276 -34.871 -26.178 1.00 13.73 13 GLY B C 1
ATOM 2853 O O . GLY B 1 17 ? -36.192 -35.253 -25.805 1.00 13.01 13 GLY B O 1
ATOM 2854 N N . LEU B 1 18 ? -37.405 -33.752 -26.882 1.00 11.78 14 LEU B N 1
ATOM 2855 C CA . LEU B 1 18 ? -36.292 -32.931 -27.218 1.00 10.67 14 LEU B CA 1
ATOM 2856 C C . LEU B 1 18 ? -35.554 -32.353 -26.015 1.00 10.26 14 LEU B C 1
ATOM 2857 O O . LEU B 1 18 ? -34.345 -32.380 -25.983 1.00 10.70 14 LEU B O 1
ATOM 2862 N N . ALA B 1 19 ? -36.239 -31.917 -24.999 1.00 10.12 15 ALA B N 1
ATOM 2863 C CA . ALA B 1 19 ? -35.522 -31.330 -23.787 1.00 10.32 15 ALA B CA 1
ATOM 2864 C C . ALA B 1 19 ? -34.760 -32.453 -23.118 1.00 9.84 15 ALA B C 1
ATOM 2865 O O . ALA B 1 19 ? -33.637 -32.249 -22.665 1.00 9.71 15 ALA B O 1
ATOM 2867 N N . THR B 1 20 ? -35.351 -33.636 -23.092 1.00 9.45 16 THR B N 1
ATOM 2868 C CA . THR B 1 20 ? -34.616 -34.775 -22.565 1.00 8.63 16 THR B CA 1
ATOM 2869 C C . THR B 1 20 ? -33.347 -35.114 -23.332 1.00 8.04 16 THR B C 1
ATOM 2870 O O . THR B 1 20 ? -32.287 -35.278 -22.787 1.00 9.64 16 THR B O 1
ATOM 2874 N N . ARG B 1 21 ? -33.426 -35.155 -24.683 1.00 9.52 17 ARG B N 1
ATOM 2875 C CA . ARG B 1 21 ? -32.272 -35.459 -25.508 1.00 10.26 17 ARG B CA 1
ATOM 2876 C C . ARG B 1 21 ? -31.164 -34.446 -25.449 1.00 8.76 17 ARG B C 1
ATOM 2877 O O . ARG B 1 21 ? -29.965 -34.776 -25.374 1.00 10.92 17 ARG B O 1
ATOM 2885 N N . ALA B 1 22 ? -31.556 -33.147 -25.400 1.00 8.26 18 ALA B N 1
ATOM 2886 C CA . ALA B 1 22 ? -30.626 -32.083 -25.209 1.00 7.77 18 ALA B CA 1
ATOM 2887 C C . ALA B 1 22 ? -29.738 -32.231 -24.001 1.00 9.45 18 ALA B C 1
ATOM 2888 O O . ALA B 1 22 ? -28.587 -31.845 -24.001 1.00 11.85 18 ALA B O 1
ATOM 2890 N N . ILE B 1 23 ? -30.272 -32.841 -22.918 1.00 8.77 19 ILE B N 1
ATOM 2891 C CA . ILE B 1 23 ? -29.559 -33.034 -21.684 1.00 8.46 19 ILE B CA 1
ATOM 2892 C C . ILE B 1 23 ? -28.786 -34.347 -21.674 1.00 11.38 19 ILE B C 1
ATOM 2893 O O . ILE B 1 23 ? -27.666 -34.429 -21.120 1.00 13.73 19 ILE B O 1
ATOM 2898 N N . HIS B 1 24 ? -29.384 -35.378 -22.205 1.00 10.98 20 HIS B N 1
ATOM 2899 C CA . HIS B 1 24 ? -28.870 -36.731 -22.030 1.00 11.87 20 HIS B CA 1
ATOM 2900 C C . HIS B 1 24 ? -28.190 -37.349 -23.274 1.00 16.64 20 HIS B C 1
ATOM 2901 O O . HIS B 1 24 ? -27.414 -38.269 -23.120 1.00 18.69 20 HIS B O 1
ATOM 2908 N N . SER B 1 25 ? -28.515 -36.948 -24.479 1.00 18.24 21 SER B N 1
ATOM 2909 C CA . SER B 1 25 ? -27.960 -37.700 -25.664 1.00 20.82 21 SER B CA 1
ATOM 2910 C C . SER B 1 25 ? -26.528 -37.195 -25.898 1.00 22.39 21 SER B C 1
ATOM 2911 O O . SER B 1 25 ? -26.157 -36.170 -25.531 1.00 24.47 21 SER B O 1
ATOM 2914 N N A GLY B 1 26 ? -25.669 -37.773 -26.652 0.50 23.09 22 GLY B N 1
ATOM 2915 N N B GLY B 1 26 ? -25.587 -37.927 -26.432 0.50 23.33 22 GLY B N 1
ATOM 2916 C CA A GLY B 1 26 ? -24.423 -37.055 -26.659 0.50 22.72 22 GLY B CA 1
ATOM 2917 C CA B GLY B 1 26 ? -24.325 -37.227 -26.741 0.50 23.28 22 GLY B CA 1
ATOM 2918 C C A GLY B 1 26 ? -23.838 -37.717 -25.451 0.50 21.84 22 GLY B C 1
ATOM 2919 C C B GLY B 1 26 ? -23.160 -37.128 -25.744 0.50 22.20 22 GLY B C 1
ATOM 2920 O O A GLY B 1 26 ? -23.898 -38.932 -25.359 0.50 19.87 22 GLY B O 1
ATOM 2921 O O B GLY B 1 26 ? -22.005 -37.174 -26.130 0.50 22.11 22 GLY B O 1
ATOM 2922 N N . TYR B 1 27 ? -23.415 -36.933 -24.474 1.00 20.72 23 TYR B N 1
ATOM 2923 C CA . TYR B 1 27 ? -22.418 -37.484 -23.487 1.00 17.87 23 TYR B CA 1
ATOM 2924 C C . TYR B 1 27 ? -23.147 -38.327 -22.461 1.00 19.54 23 TYR B C 1
ATOM 2925 O O . TYR B 1 27 ? -24.123 -37.820 -21.929 1.00 21.04 23 TYR B O 1
ATOM 2934 N N . ARG B 1 28 ? -22.706 -39.567 -22.282 1.00 17.08 24 ARG B N 1
ATOM 2935 C CA . ARG B 1 28 ? -23.087 -40.399 -21.148 1.00 19.42 24 ARG B CA 1
ATOM 2936 C C . ARG B 1 28 ? -22.047 -40.296 -20.055 1.00 14.60 24 ARG B C 1
ATOM 2937 O O . ARG B 1 28 ? -20.870 -40.342 -20.310 1.00 15.08 24 ARG B O 1
ATOM 2945 N N . PRO B 1 29 ? -22.497 -40.356 -18.804 1.00 13.60 25 PRO B N 1
ATOM 2946 C CA . PRO B 1 29 ? -21.503 -40.280 -17.782 1.00 13.63 25 PRO B CA 1
ATOM 2947 C C . PRO B 1 29 ? -20.393 -41.282 -17.920 1.00 15.87 25 PRO B C 1
ATOM 2948 O O . PRO B 1 29 ? -20.565 -42.443 -18.234 1.00 15.26 25 PRO B O 1
ATOM 2952 N N . ASP B 1 30 ? -19.228 -40.761 -17.730 1.00 17.11 26 ASP B N 1
ATOM 2953 C CA . ASP B 1 30 ? -17.979 -41.377 -18.007 1.00 18.59 26 ASP B CA 1
ATOM 2954 C C . ASP B 1 30 ? -17.830 -42.726 -17.281 1.00 18.33 26 ASP B C 1
ATOM 2955 O O . ASP B 1 30 ? -18.155 -42.814 -16.108 1.00 16.01 26 ASP B O 1
ATOM 2960 N N . PRO B 1 31 ? -17.365 -43.769 -17.963 1.00 18.85 27 PRO B N 1
ATOM 2961 C CA . PRO B 1 31 ? -17.182 -45.039 -17.249 1.00 18.93 27 PRO B CA 1
ATOM 2962 C C . PRO B 1 31 ? -16.148 -45.015 -16.134 1.00 18.67 27 PRO B C 1
ATOM 2963 O O . PRO B 1 31 ? -16.328 -45.668 -15.088 1.00 20.15 27 PRO B O 1
ATOM 2967 N N . ALA B 1 32 ? -15.097 -44.241 -16.295 1.00 17.33 28 ALA B N 1
ATOM 2968 C CA . ALA B 1 32 ? -14.051 -44.279 -15.326 1.00 18.07 28 ALA B CA 1
ATOM 2969 C C . ALA B 1 32 ? -14.329 -43.450 -14.087 1.00 17.08 28 ALA B C 1
ATOM 2970 O O . ALA B 1 32 ? -13.813 -43.759 -13.021 1.00 18.74 28 ALA B O 1
ATOM 2972 N N . THR B 1 33 ? -15.048 -42.324 -14.255 1.00 13.31 29 THR B N 1
ATOM 2973 C CA . THR B 1 33 ? -15.213 -41.441 -13.143 1.00 11.94 29 THR B CA 1
ATOM 2974 C C . THR B 1 33 ? -16.694 -41.188 -12.846 1.00 11.49 29 THR B C 1
ATOM 2975 O O . THR B 1 33 ? -16.998 -40.651 -11.754 1.00 11.00 29 THR B O 1
ATOM 2979 N N . GLY B 1 34 ? -17.558 -41.414 -13.833 1.00 10.32 30 GLY B N 1
ATOM 2980 C CA . GLY B 1 34 ? -18.998 -41.036 -13.713 1.00 9.64 30 GLY B CA 1
ATOM 2981 C C . GLY B 1 34 ? -19.302 -39.566 -13.864 1.00 8.48 30 GLY B C 1
ATOM 2982 O O . GLY B 1 34 ? -20.464 -39.156 -13.627 1.00 7.02 30 GLY B O 1
ATOM 2983 N N . ALA B 1 35 ? -18.282 -38.771 -14.216 1.00 7.34 31 ALA B N 1
ATOM 2984 C CA . ALA B 1 35 ? -18.521 -37.342 -14.361 1.00 7.14 31 ALA B CA 1
ATOM 2985 C C . ALA B 1 35 ? -19.794 -37.101 -15.209 1.00 6.50 31 ALA B C 1
ATOM 2986 O O . ALA B 1 35 ? -19.956 -37.580 -16.352 1.00 8.28 31 ALA B O 1
ATOM 2988 N N . VAL B 1 36 ? -20.699 -36.290 -14.670 1.00 7.96 32 VAL B N 1
ATOM 2989 C CA . VAL B 1 36 ? -22.014 -36.099 -15.333 1.00 8.40 32 VAL B CA 1
ATOM 2990 C C . VAL B 1 36 ? -22.003 -35.253 -16.548 1.00 7.96 32 VAL B C 1
ATOM 2991 O O . VAL B 1 36 ? -22.881 -35.391 -17.453 1.00 7.39 32 VAL B O 1
ATOM 2995 N N . ASN B 1 37 ? -21.008 -34.384 -16.630 1.00 7.35 33 ASN B N 1
ATOM 2996 C CA . ASN B 1 37 ? -20.752 -33.538 -17.773 1.00 8.32 33 ASN B CA 1
ATOM 2997 C C . ASN B 1 37 ? -19.525 -33.956 -18.568 1.00 5.87 33 ASN B C 1
ATOM 2998 O O . ASN B 1 37 ? -18.581 -34.448 -18.069 1.00 7.01 33 ASN B O 1
ATOM 3003 N N . ALA B 1 38 ? -19.558 -33.694 -19.875 1.00 7.79 34 ALA B N 1
ATOM 3004 C CA . ALA B 1 38 ? -18.448 -33.967 -20.712 1.00 7.75 34 ALA B CA 1
ATOM 3005 C C . ALA B 1 38 ? -17.222 -33.164 -20.219 1.00 7.70 34 ALA B C 1
ATOM 3006 O O . ALA B 1 38 ? -17.286 -31.947 -20.120 1.00 8.09 34 ALA B O 1
ATOM 3008 N N . PRO B 1 39 ? -16.144 -33.834 -19.866 1.00 7.56 35 PRO B N 1
ATOM 3009 C CA . PRO B 1 39 ? -14.911 -33.082 -19.496 1.00 7.39 35 PRO B CA 1
ATOM 3010 C C . PRO B 1 39 ? -14.385 -32.210 -20.565 1.00 7.54 35 PRO B C 1
ATOM 3011 O O . PRO B 1 39 ? -14.619 -32.409 -21.764 1.00 8.19 35 PRO B O 1
ATOM 3015 N N . ILE B 1 40 ? -13.669 -31.145 -20.151 1.00 6.39 36 ILE B N 1
ATOM 3016 C CA . ILE B 1 40 ? -12.995 -30.250 -21.049 1.00 6.45 36 ILE B CA 1
ATOM 3017 C C . ILE B 1 40 ? -11.572 -30.795 -21.300 1.00 6.79 36 ILE B C 1
ATOM 3018 O O . ILE B 1 40 ? -10.711 -30.714 -20.443 1.00 7.09 36 ILE B O 1
ATOM 3023 N N . TYR B 1 41 ? -11.334 -31.397 -22.466 1.00 6.20 37 TYR B N 1
ATOM 3024 C CA . TYR B 1 41 ? -10.062 -32.031 -22.756 1.00 6.78 37 TYR B CA 1
ATOM 3025 C C . TYR B 1 41 ? -9.167 -30.994 -23.437 1.00 7.35 37 TYR B C 1
ATOM 3026 O O . TYR B 1 41 ? -9.109 -30.878 -24.689 1.00 8.73 37 TYR B O 1
ATOM 3035 N N . ALA B 1 42 ? -8.413 -30.325 -22.597 1.00 7.25 38 ALA B N 1
ATOM 3036 C CA . ALA B 1 42 ? -7.415 -29.336 -23.081 1.00 7.23 38 ALA B CA 1
ATOM 3037 C C . ALA B 1 42 ? -6.095 -30.119 -23.349 1.00 6.35 38 ALA B C 1
ATOM 3038 O O . ALA B 1 42 ? -5.142 -30.057 -22.531 1.00 7.01 38 ALA B O 1
ATOM 3040 N N . SER B 1 43 ? -6.157 -30.977 -24.357 1.00 7.41 39 SER B N 1
ATOM 3041 C CA . SER B 1 43 ? -5.051 -31.754 -24.925 1.00 6.92 39 SER B CA 1
ATOM 3042 C C . SER B 1 43 ? -5.106 -31.702 -26.430 1.00 6.61 39 SER B C 1
ATOM 3043 O O . SER B 1 43 ? -6.174 -31.868 -27.026 1.00 7.49 39 SER B O 1
ATOM 3046 N N . SER B 1 44 ? -3.954 -31.425 -27.079 1.00 5.43 40 SER B N 1
ATOM 3047 C CA . SER B 1 44 ? -3.897 -31.369 -28.535 1.00 5.48 40 SER B CA 1
ATOM 3048 C C . SER B 1 44 ? -3.565 -32.728 -29.097 1.00 6.31 40 SER B C 1
ATOM 3049 O O . SER B 1 44 ? -3.687 -32.897 -30.294 1.00 7.62 40 SER B O 1
ATOM 3052 N N . THR B 1 45 ? -3.128 -33.639 -28.215 1.00 5.00 41 THR B N 1
ATOM 3053 C CA . THR B 1 45 ? -2.682 -34.916 -28.700 1.00 5.59 41 THR B CA 1
ATOM 3054 C C . THR B 1 45 ? -3.025 -35.988 -27.644 1.00 5.19 41 THR B C 1
ATOM 3055 O O . THR B 1 45 ? -3.381 -35.701 -26.514 1.00 5.28 41 THR B O 1
ATOM 3059 N N . PHE B 1 46 ? -2.888 -37.261 -28.069 1.00 6.63 42 PHE B N 1
ATOM 3060 C CA . PHE B 1 46 ? -3.352 -38.438 -27.378 1.00 7.34 42 PHE B CA 1
ATOM 3061 C C . PHE B 1 46 ? -2.330 -39.593 -27.512 1.00 7.50 42 PHE B C 1
ATOM 3062 O O . PHE B 1 46 ? -1.904 -39.948 -28.587 1.00 7.36 42 PHE B O 1
ATOM 3070 N N . ALA B 1 47 ? -1.964 -40.092 -26.371 1.00 7.06 43 ALA B N 1
ATOM 3071 C CA . ALA B 1 47 ? -1.059 -41.269 -26.284 1.00 7.57 43 ALA B CA 1
ATOM 3072 C C . ALA B 1 47 ? -1.668 -42.488 -26.926 1.00 8.06 43 ALA B C 1
ATOM 3073 O O . ALA B 1 47 ? -2.882 -42.756 -26.802 1.00 9.63 43 ALA B O 1
ATOM 3075 N N . GLN B 1 48 ? -0.790 -43.246 -27.600 1.00 9.41 44 GLN B N 1
ATOM 3076 C CA . GLN B 1 48 ? -1.138 -44.432 -28.361 1.00 10.42 44 GLN B CA 1
ATOM 3077 C C . GLN B 1 48 ? -0.454 -45.609 -27.701 1.00 13.08 44 GLN B C 1
ATOM 3078 O O . GLN B 1 48 ? 0.628 -45.467 -27.103 1.00 13.28 44 GLN B O 1
ATOM 3084 N N . ASP B 1 49 ? -1.005 -46.794 -27.910 1.00 14.08 45 ASP B N 1
ATOM 3085 C CA . ASP B 1 49 ? -0.359 -48.043 -27.397 1.00 15.78 45 ASP B CA 1
ATOM 3086 C C . ASP B 1 49 ? 0.308 -48.755 -28.559 1.00 17.71 45 ASP B C 1
ATOM 3087 O O . ASP B 1 49 ? -0.346 -49.482 -29.347 1.00 21.23 45 ASP B O 1
ATOM 3092 N N . GLY B 1 50 ? 1.577 -48.552 -28.738 1.00 18.70 46 GLY B N 1
ATOM 3093 C CA . GLY B 1 50 ? 2.190 -48.974 -30.046 1.00 19.24 46 GLY B CA 1
ATOM 3094 C C . GLY B 1 50 ? 1.771 -48.023 -31.180 1.00 19.04 46 GLY B C 1
ATOM 3095 O O . GLY B 1 50 ? 0.791 -47.291 -31.039 1.00 17.42 46 GLY B O 1
ATOM 3096 N N . VAL B 1 51 ? 2.547 -47.953 -32.268 1.00 18.63 47 VAL B N 1
ATOM 3097 C CA . VAL B 1 51 ? 2.226 -46.983 -33.314 1.00 20.34 47 VAL B CA 1
ATOM 3098 C C . VAL B 1 51 ? 0.866 -47.394 -33.931 1.00 22.34 47 VAL B C 1
ATOM 3099 O O . VAL B 1 51 ? 0.720 -48.500 -34.493 1.00 20.67 47 VAL B O 1
ATOM 3103 N N . GLY B 1 52 ? -0.112 -46.488 -33.780 1.00 21.89 48 GLY B N 1
ATOM 3104 C CA . GLY B 1 52 ? -1.464 -46.634 -34.356 1.00 23.29 48 GLY B CA 1
ATOM 3105 C C . GLY B 1 52 ? -2.431 -47.386 -33.444 1.00 23.42 48 GLY B C 1
ATOM 3106 O O . GLY B 1 52 ? -3.602 -47.613 -33.828 1.00 24.24 48 GLY B O 1
ATOM 3107 N N . GLY B 1 53 ? -1.972 -47.853 -32.271 1.00 22.77 49 GLY B N 1
ATOM 3108 C CA . GLY B 1 53 ? -2.924 -48.366 -31.256 1.00 20.31 49 GLY B CA 1
ATOM 3109 C C . GLY B 1 53 ? -3.658 -47.193 -30.586 1.00 16.61 49 GLY B C 1
ATOM 3110 O O . GLY B 1 53 ? -3.379 -46.856 -29.432 1.00 16.05 49 GLY B O 1
ATOM 3111 N N . LEU B 1 54 ? -4.691 -46.697 -31.231 1.00 16.21 50 LEU B N 1
ATOM 3112 C CA . LEU B 1 54 ? -5.388 -45.535 -30.655 1.00 13.83 50 LEU B CA 1
ATOM 3113 C C . LEU B 1 54 ? -6.230 -45.917 -29.492 1.00 15.68 50 LEU B C 1
ATOM 3114 O O . LEU B 1 54 ? -6.726 -47.070 -29.402 1.00 15.79 50 LEU B O 1
ATOM 3119 N N . ARG B 1 55 ? -6.437 -44.965 -28.629 1.00 12.30 51 ARG B N 1
ATOM 3120 C CA . ARG B 1 55 ? -7.333 -45.085 -27.484 1.00 13.08 51 ARG B CA 1
ATOM 3121 C C . ARG B 1 55 ? -8.582 -44.324 -27.862 1.00 14.11 51 ARG B C 1
ATOM 3122 O O . ARG B 1 55 ? -8.577 -43.078 -28.041 1.00 10.68 51 ARG B O 1
ATOM 3130 N N . GLY B 1 56 ? -9.708 -45.025 -27.936 1.00 14.94 52 GLY B N 1
ATOM 3131 C CA . GLY B 1 56 ? -10.955 -44.399 -28.244 1.00 15.32 52 GLY B CA 1
ATOM 3132 C C . GLY B 1 56 ? -11.018 -43.801 -29.648 1.00 14.14 52 GLY B C 1
ATOM 3133 O O . GLY B 1 56 ? -11.882 -42.958 -29.897 1.00 14.91 52 GLY B O 1
ATOM 3134 N N . GLY B 1 57 ? -10.078 -44.164 -30.544 1.00 11.15 53 GLY B N 1
ATOM 3135 C CA . GLY B 1 57 ? -10.075 -43.511 -31.838 1.00 12.54 53 GLY B CA 1
ATOM 3136 C C . GLY B 1 57 ? -9.340 -42.160 -31.844 1.00 12.50 53 GLY B C 1
ATOM 3137 O O . GLY B 1 57 ? -9.313 -41.518 -32.926 1.00 13.45 53 GLY B O 1
ATOM 3138 N N . TYR B 1 58 ? -8.845 -41.678 -30.697 1.00 9.56 54 TYR B N 1
ATOM 3139 C CA . TYR B 1 58 ? -8.287 -40.291 -30.664 1.00 8.04 54 TYR B CA 1
ATOM 3140 C C . TYR B 1 58 ? -6.803 -40.280 -30.990 1.00 9.37 54 TYR B C 1
ATOM 3141 O O . TYR B 1 58 ? -6.020 -41.125 -30.589 1.00 9.13 54 TYR B O 1
ATOM 3150 N N . GLU B 1 59 ? -6.441 -39.313 -31.808 1.00 7.73 55 GLU B N 1
ATOM 3151 C CA . GLU B 1 59 ? -5.088 -39.124 -32.229 1.00 9.12 55 GLU B CA 1
ATOM 3152 C C . GLU B 1 59 ? -4.565 -37.707 -32.283 1.00 8.14 55 GLU B C 1
ATOM 3153 O O . GLU B 1 59 ? -3.401 -37.507 -31.963 1.00 9.34 55 GLU B O 1
ATOM 3159 N N . TYR B 1 60 ? -5.385 -36.723 -32.670 1.00 6.85 56 TYR B N 1
ATOM 3160 C CA . TYR B 1 60 ? -4.895 -35.377 -32.807 1.00 7.38 56 TYR B CA 1
ATOM 3161 C C . TYR B 1 60 ? -6.128 -34.474 -32.737 1.00 6.16 56 TYR B C 1
ATOM 3162 O O . TYR B 1 60 ? -7.108 -34.720 -33.411 1.00 6.53 56 TYR B O 1
ATOM 3171 N N . ALA B 1 61 ? -6.105 -33.520 -31.848 1.00 6.77 57 ALA B N 1
ATOM 3172 C CA . ALA B 1 61 ? -7.288 -32.760 -31.511 1.00 7.89 57 ALA B CA 1
ATOM 3173 C C . ALA B 1 61 ? -8.009 -32.102 -32.625 1.00 6.86 57 ALA B C 1
ATOM 3174 O O . ALA B 1 61 ? -9.267 -32.093 -32.650 1.00 6.81 57 ALA B O 1
ATOM 3176 N N . ARG B 1 62 ? -7.283 -31.514 -33.549 1.00 6.73 58 ARG B N 1
ATOM 3177 C CA . ARG B 1 62 ? -7.985 -30.878 -34.705 1.00 5.42 58 ARG B CA 1
ATOM 3178 C C . ARG B 1 62 ? -8.867 -31.926 -35.425 1.00 6.54 58 ARG B C 1
ATOM 3179 O O . ARG B 1 62 ? -9.997 -31.656 -35.821 1.00 8.11 58 ARG B O 1
ATOM 3187 N N . THR B 1 63 ? -8.364 -33.123 -35.587 1.00 7.09 59 THR B N 1
ATOM 3188 C CA . THR B 1 63 ? -9.030 -34.215 -36.284 1.00 7.11 59 THR B CA 1
ATOM 3189 C C . THR B 1 63 ? -10.252 -34.742 -35.520 1.00 7.54 59 THR B C 1
ATOM 3190 O O . THR B 1 63 ? -11.308 -34.960 -36.080 1.00 8.28 59 THR B O 1
ATOM 3194 N N . GLY B 1 64 ? -10.110 -34.821 -34.191 1.00 7.79 60 GLY B N 1
ATOM 3195 C CA . GLY B 1 64 ? -11.180 -35.235 -33.331 1.00 7.44 60 GLY B CA 1
ATOM 3196 C C . GLY B 1 64 ? -10.759 -35.174 -31.901 1.00 6.85 60 GLY B C 1
ATOM 3197 O O . GLY B 1 64 ? -9.595 -35.421 -31.575 1.00 7.84 60 GLY B O 1
ATOM 3198 N N . ASN B 1 65 ? -11.641 -34.807 -30.992 1.00 6.99 61 ASN B N 1
ATOM 3199 C CA . ASN B 1 65 ? -11.307 -34.817 -29.545 1.00 7.10 61 ASN B CA 1
ATOM 3200 C C . ASN B 1 65 ? -12.570 -35.029 -28.738 1.00 7.62 61 ASN B C 1
ATOM 3201 O O . ASN B 1 65 ? -13.645 -34.808 -29.272 1.00 6.96 61 ASN B O 1
ATOM 3206 N N . PRO B 1 66 ? -12.467 -35.500 -27.500 1.00 8.24 62 PRO B N 1
ATOM 3207 C CA . PRO B 1 66 ? -13.611 -35.996 -26.824 1.00 9.01 62 PRO B CA 1
ATOM 3208 C C . PRO B 1 66 ? -14.655 -34.919 -26.536 1.00 7.56 62 PRO B C 1
ATOM 3209 O O . PRO B 1 66 ? -15.854 -35.239 -26.570 1.00 7.97 62 PRO B O 1
ATOM 3213 N N . THR B 1 67 ? -14.268 -33.654 -26.277 1.00 5.67 63 THR B N 1
ATOM 3214 C CA . THR B 1 67 ? -15.241 -32.629 -25.934 1.00 5.92 63 THR B CA 1
ATOM 3215 C C . THR B 1 67 ? -16.018 -32.243 -27.175 1.00 5.67 63 THR B C 1
ATOM 3216 O O . THR B 1 67 ? -17.243 -32.178 -27.181 1.00 5.80 63 THR B O 1
ATOM 3220 N N . ARG B 1 68 ? -15.336 -32.162 -28.311 1.00 5.46 64 ARG B N 1
ATOM 3221 C CA . ARG B 1 68 ? -16.023 -31.900 -29.603 1.00 5.98 64 ARG B CA 1
ATOM 3222 C C . ARG B 1 68 ? -16.895 -33.074 -29.987 1.00 6.61 64 ARG B C 1
ATOM 3223 O O . ARG B 1 68 ? -17.994 -32.834 -30.516 1.00 7.73 64 ARG B O 1
ATOM 3231 N N . THR B 1 69 ? -16.454 -34.296 -29.760 1.00 5.73 65 THR B N 1
ATOM 3232 C CA . THR B 1 69 ? -17.348 -35.425 -30.048 1.00 6.21 65 THR B CA 1
ATOM 3233 C C . THR B 1 69 ? -18.660 -35.337 -29.322 1.00 6.86 65 THR B C 1
ATOM 3234 O O . THR B 1 69 ? -19.679 -35.666 -29.874 1.00 7.87 65 THR B O 1
ATOM 3238 N N . ALA B 1 70 ? -18.586 -35.040 -28.025 1.00 6.55 66 ALA B N 1
ATOM 3239 C CA . ALA B 1 70 ? -19.722 -34.880 -27.190 1.00 6.90 66 ALA B CA 1
ATOM 3240 C C . ALA B 1 70 ? -20.663 -33.796 -27.734 1.00 7.16 66 ALA B C 1
ATOM 3241 O O . ALA B 1 70 ? -21.883 -34.016 -27.851 1.00 6.58 66 ALA B O 1
ATOM 3243 N N . LEU B 1 71 ? -20.097 -32.655 -28.146 1.00 5.47 67 LEU B N 1
ATOM 3244 C CA . LEU B 1 71 ? -20.916 -31.568 -28.682 1.00 5.65 67 LEU B CA 1
ATOM 3245 C C . LEU B 1 71 ? -21.541 -32.004 -30.010 1.00 6.41 67 LEU B C 1
ATOM 3246 O O . LEU B 1 71 ? -22.750 -31.708 -30.190 1.00 6.00 67 LEU B O 1
ATOM 3251 N N . GLU B 1 72 ? -20.774 -32.663 -30.883 1.00 6.48 68 GLU B N 1
ATOM 3252 C CA . GLU B 1 72 ? -21.323 -33.081 -32.160 1.00 5.75 68 GLU B CA 1
ATOM 3253 C C . GLU B 1 72 ? -22.486 -34.100 -31.981 1.00 6.08 68 GLU B C 1
ATOM 3254 O O . GLU B 1 72 ? -23.498 -34.036 -32.717 1.00 8.04 68 GLU B O 1
ATOM 3260 N N . ALA B 1 73 ? -22.364 -34.976 -30.996 1.00 6.83 69 ALA B N 1
ATOM 3261 C CA . ALA B 1 73 ? -23.423 -35.948 -30.725 1.00 6.79 69 ALA B CA 1
ATOM 3262 C C . ALA B 1 73 ? -24.697 -35.247 -30.210 1.00 7.20 69 ALA B C 1
ATOM 3263 O O . ALA B 1 73 ? -25.817 -35.654 -30.611 1.00 6.90 69 ALA B O 1
ATOM 3265 N N . ALA B 1 74 ? -24.541 -34.281 -29.310 1.00 6.90 70 ALA B N 1
ATOM 3266 C CA . ALA B 1 74 ? -25.680 -33.504 -28.808 1.00 5.12 70 ALA B CA 1
ATOM 3267 C C . ALA B 1 74 ? -26.398 -32.725 -29.951 1.00 5.51 70 ALA B C 1
ATOM 3268 O O . ALA B 1 74 ? -27.655 -32.713 -30.017 1.00 7.60 70 ALA B O 1
ATOM 3270 N N . LEU B 1 75 ? -25.622 -32.047 -30.755 1.00 7.18 71 LEU B N 1
ATOM 3271 C CA . LEU B 1 75 ? -26.147 -31.298 -31.914 1.00 6.94 71 LEU B CA 1
ATOM 3272 C C . LEU B 1 75 ? -26.884 -32.156 -32.890 1.00 6.39 71 LEU B C 1
ATOM 3273 O O . LEU B 1 75 ? -28.008 -31.824 -33.311 1.00 7.42 71 LEU B O 1
ATOM 3278 N N . ALA B 1 76 ? -26.343 -33.325 -33.192 1.00 4.98 72 ALA B N 1
ATOM 3279 C CA . ALA B 1 76 ? -27.018 -34.264 -34.070 1.00 6.42 72 ALA B CA 1
ATOM 3280 C C . ALA B 1 76 ? -28.298 -34.758 -33.451 1.00 7.09 72 ALA B C 1
ATOM 3281 O O . ALA B 1 76 ? -29.331 -34.810 -34.121 1.00 8.22 72 ALA B O 1
ATOM 3283 N N . ALA B 1 77 ? -28.249 -35.132 -32.188 1.00 7.84 73 ALA B N 1
ATOM 3284 C CA . ALA B 1 77 ? -29.437 -35.653 -31.467 1.00 8.23 73 ALA B CA 1
ATOM 3285 C C . ALA B 1 77 ? -30.631 -34.674 -31.514 1.00 8.48 73 ALA B C 1
ATOM 3286 O O . ALA B 1 77 ? -31.786 -35.100 -31.775 1.00 9.55 73 ALA B O 1
ATOM 3288 N N . VAL B 1 78 ? -30.368 -33.382 -31.276 1.00 6.50 74 VAL B N 1
ATOM 3289 C CA . VAL B 1 78 ? -31.428 -32.445 -31.211 1.00 8.14 74 VAL B CA 1
ATOM 3290 C C . VAL B 1 78 ? -31.996 -32.056 -32.572 1.00 8.15 74 VAL B C 1
ATOM 3291 O O . VAL B 1 78 ? -33.121 -31.546 -32.618 1.00 9.64 74 VAL B O 1
ATOM 3295 N N . GLU B 1 79 ? -31.309 -32.389 -33.668 1.00 7.00 75 GLU B N 1
ATOM 3296 C CA . GLU B 1 79 ? -31.895 -32.315 -35.006 1.00 7.84 75 GLU B CA 1
ATOM 3297 C C . GLU B 1 79 ? -32.384 -33.618 -35.607 1.00 9.23 75 GLU B C 1
ATOM 3298 O O . GLU B 1 79 ? -32.687 -33.682 -36.802 1.00 10.95 75 GLU B O 1
ATOM 3304 N N . ASP B 1 80 ? -32.410 -34.641 -34.764 1.00 9.18 76 ASP B N 1
ATOM 3305 C CA . ASP B 1 80 ? -32.731 -36.066 -35.138 1.00 12.41 76 ASP B CA 1
ATOM 3306 C C . ASP B 1 80 ? -31.882 -36.462 -36.347 1.00 12.87 76 ASP B C 1
ATOM 3307 O O . ASP B 1 80 ? -32.339 -37.114 -37.290 1.00 13.40 76 ASP B O 1
ATOM 3312 N N . ALA B 1 81 ? -30.585 -36.148 -36.298 1.00 10.16 77 ALA B N 1
ATOM 3313 C CA . ALA B 1 81 ? -29.625 -36.358 -37.378 1.00 8.95 77 ALA B CA 1
ATOM 3314 C C . ALA B 1 81 ? -28.655 -37.482 -36.988 1.00 9.44 77 ALA B C 1
ATOM 3315 O O . ALA B 1 81 ? -28.269 -37.668 -35.794 1.00 10.80 77 ALA B O 1
ATOM 3317 N N . ALA B 1 82 ? -28.159 -38.180 -37.989 1.00 8.89 78 ALA B N 1
ATOM 3318 C CA . ALA B 1 82 ? -27.154 -39.222 -37.740 1.00 8.75 78 ALA B CA 1
ATOM 3319 C C . ALA B 1 82 ? -25.717 -38.691 -37.526 1.00 9.60 78 ALA B C 1
ATOM 3320 O O . ALA B 1 82 ? -24.900 -39.325 -36.837 1.00 11.12 78 ALA B O 1
ATOM 3322 N N . PHE B 1 83 ? -25.471 -37.509 -38.036 1.00 8.40 79 PHE B N 1
ATOM 3323 C CA . PHE B 1 83 ? -24.100 -36.898 -38.115 1.00 6.03 79 PHE B CA 1
ATOM 3324 C C . PHE B 1 83 ? -24.135 -35.446 -37.725 1.00 6.91 79 PHE B C 1
ATOM 3325 O O . PHE B 1 83 ? -24.990 -34.669 -38.145 1.00 8.61 79 PHE B O 1
ATOM 3333 N N . GLY B 1 84 ? -23.122 -35.099 -36.930 1.00 7.62 80 GLY B N 1
ATOM 3334 C CA . GLY B 1 84 ? -22.927 -33.680 -36.581 1.00 7.07 80 GLY B CA 1
ATOM 3335 C C . GLY B 1 84 ? -21.467 -33.297 -36.601 1.00 7.38 80 GLY B C 1
ATOM 3336 O O . GLY B 1 84 ? -20.595 -34.098 -36.459 1.00 6.79 80 GLY B O 1
ATOM 3337 N N . ARG B 1 85 ? -21.237 -32.056 -36.996 1.00 6.32 81 ARG B N 1
ATOM 3338 C CA . ARG B 1 85 ? -19.897 -31.422 -37.088 1.00 6.19 81 ARG B CA 1
ATOM 3339 C C . ARG B 1 85 ? -19.922 -30.058 -36.475 1.00 6.90 81 ARG B C 1
ATOM 3340 O O . ARG B 1 85 ? -20.793 -29.249 -36.788 1.00 7.42 81 ARG B O 1
ATOM 3348 N N . ALA B 1 86 ? -18.953 -29.738 -35.611 1.00 6.16 82 ALA B N 1
ATOM 3349 C CA . ALA B 1 86 ? -18.851 -28.456 -34.964 1.00 5.32 82 ALA B CA 1
ATOM 3350 C C . ALA B 1 86 ? -17.635 -27.662 -35.477 1.00 6.72 82 ALA B C 1
ATOM 3351 O O . ALA B 1 86 ? -16.608 -28.256 -35.787 1.00 5.60 82 ALA B O 1
ATOM 3353 N N . PHE B 1 87 ? -17.830 -26.337 -35.509 1.00 4.47 83 PHE B N 1
ATOM 3354 C CA . PHE B 1 87 ? -16.885 -25.422 -36.134 1.00 4.47 83 PHE B CA 1
ATOM 3355 C C . PHE B 1 87 ? -16.701 -24.239 -35.201 1.00 4.48 83 PHE B C 1
ATOM 3356 O O . PHE B 1 87 ? -17.474 -23.993 -34.300 1.00 4.62 83 PHE B O 1
ATOM 3364 N N . SER B 1 88 ? -15.614 -23.494 -35.482 1.00 4.46 84 SER B N 1
ATOM 3365 C CA . SER B 1 88 ? -15.265 -22.294 -34.758 1.00 4.68 84 SER B CA 1
ATOM 3366 C C . SER B 1 88 ? -16.277 -21.121 -34.801 1.00 4.46 84 SER B C 1
ATOM 3367 O O . SER B 1 88 ? -16.205 -20.216 -33.953 1.00 7.27 84 SER B O 1
ATOM 3370 N N . SER B 1 89 ? -17.213 -21.110 -35.778 1.00 5.32 85 SER B N 1
ATOM 3371 C CA . SER B 1 89 ? -18.207 -20.074 -35.912 1.00 4.48 85 SER B CA 1
ATOM 3372 C C . SER B 1 89 ? -19.267 -20.571 -36.901 1.00 4.47 85 SER B C 1
ATOM 3373 O O . SER B 1 89 ? -19.034 -21.549 -37.641 1.00 4.47 85 SER B O 1
ATOM 3376 N N . GLY B 1 90 ? -20.424 -19.907 -36.946 1.00 4.49 86 GLY B N 1
ATOM 3377 C CA . GLY B 1 90 ? -21.416 -20.154 -37.945 1.00 5.28 86 GLY B CA 1
ATOM 3378 C C . GLY B 1 90 ? -20.889 -19.950 -39.316 1.00 4.52 86 GLY B C 1
ATOM 3379 O O . GLY B 1 90 ? -21.136 -20.728 -40.227 1.00 4.53 86 GLY B O 1
ATOM 3380 N N . MET B 1 91 ? -20.082 -18.914 -39.512 1.00 4.60 87 MET B N 1
ATOM 3381 C CA . MET B 1 91 ? -19.546 -18.665 -40.849 1.00 4.57 87 MET B CA 1
ATOM 3382 C C . MET B 1 91 ? -18.590 -19.747 -41.270 1.00 5.34 87 MET B C 1
ATOM 3383 O O . MET B 1 91 ? -18.537 -20.093 -42.452 1.00 5.64 87 MET B O 1
ATOM 3388 N N . ALA B 1 92 ? -17.814 -20.336 -40.379 1.00 5.03 88 ALA B N 1
ATOM 3389 C CA . ALA B 1 92 ? -16.906 -21.475 -40.704 1.00 5.06 88 ALA B CA 1
ATOM 3390 C C . ALA B 1 92 ? -17.707 -22.695 -41.046 1.00 6.12 88 ALA B C 1
ATOM 3391 O O . ALA B 1 92 ? -17.335 -23.417 -41.943 1.00 6.13 88 ALA B O 1
ATOM 3393 N N . ALA B 1 93 ? -18.864 -22.946 -40.424 1.00 4.78 89 ALA B N 1
ATOM 3394 C CA . ALA B 1 93 ? -19.752 -24.017 -40.877 1.00 5.78 89 ALA B CA 1
ATOM 3395 C C . ALA B 1 93 ? -20.263 -23.728 -42.296 1.00 4.58 89 ALA B C 1
ATOM 3396 O O . ALA B 1 93 ? -20.370 -24.629 -43.127 1.00 5.45 89 ALA B O 1
ATOM 3398 N N . ALA B 1 94 ? -20.606 -22.484 -42.570 1.00 5.73 90 ALA B N 1
ATOM 3399 C CA . ALA B 1 94 ? -21.092 -22.108 -43.890 1.00 5.99 90 ALA B CA 1
ATOM 3400 C C . ALA B 1 94 ? -20.027 -22.329 -44.934 1.00 6.88 90 ALA B C 1
ATOM 3401 O O . ALA B 1 94 ? -20.295 -22.845 -46.014 1.00 7.08 90 ALA B O 1
ATOM 3403 N N . ASP B 1 95 ? -18.850 -21.794 -44.633 1.00 4.65 91 ASP B N 1
ATOM 3404 C CA . ASP B 1 95 ? -17.659 -21.966 -45.514 1.00 6.51 91 ASP B CA 1
ATOM 3405 C C . ASP B 1 95 ? -17.434 -23.458 -45.788 1.00 5.83 91 ASP B C 1
ATOM 3406 O O . ASP B 1 95 ? -17.210 -23.796 -46.930 1.00 6.47 91 ASP B O 1
ATOM 3411 N N . CYS B 1 96 ? -17.489 -24.353 -44.773 1.00 5.35 92 CYS B N 1
ATOM 3412 C CA . CYS B 1 96 ? -17.324 -25.772 -44.989 1.00 7.61 92 CYS B CA 1
ATOM 3413 C C . CYS B 1 96 ? -18.374 -26.321 -45.918 1.00 5.81 92 CYS B C 1
ATOM 3414 O O . CYS B 1 96 ? -18.074 -27.127 -46.811 1.00 6.90 92 CYS B O 1
ATOM 3417 N N . ALA B 1 97 ? -19.637 -25.922 -45.691 1.00 5.25 93 ALA B N 1
ATOM 3418 C CA . ALA B 1 97 ? -20.745 -26.463 -46.503 1.00 5.53 93 ALA B CA 1
ATOM 3419 C C . ALA B 1 97 ? -20.529 -26.064 -47.970 1.00 5.64 93 ALA B C 1
ATOM 3420 O O . ALA B 1 97 ? -20.706 -26.855 -48.885 1.00 6.52 93 ALA B O 1
ATOM 3422 N N . LEU B 1 98 ? -20.165 -24.810 -48.186 1.00 5.80 94 LEU B N 1
ATOM 3423 C CA . LEU B 1 98 ? -20.019 -24.298 -49.553 1.00 6.52 94 LEU B CA 1
ATOM 3424 C C . LEU B 1 98 ? -18.875 -25.033 -50.199 1.00 5.90 94 LEU B C 1
ATOM 3425 O O . LEU B 1 98 ? -18.940 -25.433 -51.376 1.00 7.41 94 LEU B O 1
ATOM 3430 N N . ARG B 1 99 ? -17.741 -25.139 -49.535 1.00 7.07 95 ARG B N 1
ATOM 3431 C CA . ARG B 1 99 ? -16.569 -25.824 -50.119 1.00 7.41 95 ARG B CA 1
ATOM 3432 C C . ARG B 1 99 ? -16.806 -27.305 -50.334 1.00 7.26 95 ARG B C 1
ATOM 3433 O O . ARG B 1 99 ? -16.187 -27.887 -51.215 1.00 8.74 95 ARG B O 1
ATOM 3441 N N . ALA B 1 100 ? -17.639 -27.956 -49.515 1.00 6.71 96 ALA B N 1
ATOM 3442 C CA . ALA B 1 100 ? -17.863 -29.353 -49.670 1.00 6.70 96 ALA B CA 1
ATOM 3443 C C . ALA B 1 100 ? -18.771 -29.662 -50.851 1.00 7.90 96 ALA B C 1
ATOM 3444 O O . ALA B 1 100 ? -18.606 -30.729 -51.494 1.00 10.21 96 ALA B O 1
ATOM 3446 N N . MET B 1 101 ? -19.726 -28.776 -51.108 1.00 8.24 97 MET B N 1
ATOM 3447 C CA . MET B 1 101 ? -20.822 -29.045 -52.044 1.00 8.54 97 MET B CA 1
ATOM 3448 C C . MET B 1 101 ? -20.689 -28.345 -53.380 1.00 10.65 97 MET B C 1
ATOM 3449 O O . MET B 1 101 ? -21.439 -28.669 -54.296 1.00 11.13 97 MET B O 1
ATOM 3454 N N . LEU B 1 102 ? -19.766 -27.419 -53.493 1.00 8.60 98 LEU B N 1
ATOM 3455 C CA . LEU B 1 102 ? -19.497 -26.661 -54.766 1.00 8.67 98 LEU B CA 1
ATOM 3456 C C . LEU B 1 102 ? -18.065 -26.794 -55.211 1.00 10.13 98 LEU B C 1
ATOM 3457 O O . LEU B 1 102 ? -17.156 -26.939 -54.411 1.00 8.40 98 LEU B O 1
ATOM 3462 N N . ARG B 1 103 ? -17.850 -26.593 -56.522 1.00 10.33 99 ARG B N 1
ATOM 3463 C CA . ARG B 1 103 ? -16.555 -26.425 -57.167 1.00 11.51 99 ARG B CA 1
ATOM 3464 C C . ARG B 1 103 ? -16.666 -25.325 -58.237 1.00 10.98 99 ARG B C 1
ATOM 3465 O O . ARG B 1 103 ? -17.787 -24.925 -58.626 1.00 10.20 99 ARG B O 1
ATOM 3473 N N . PRO B 1 104 ? -15.548 -24.861 -58.786 1.00 11.58 100 PRO B N 1
ATOM 3474 C CA . PRO B 1 104 ? -15.576 -23.840 -59.816 1.00 9.98 100 PRO B CA 1
ATOM 3475 C C . PRO B 1 104 ? -16.497 -24.289 -60.927 1.00 9.75 100 PRO B C 1
ATOM 3476 O O . PRO B 1 104 ? -16.518 -25.423 -61.327 1.00 9.36 100 PRO B O 1
ATOM 3480 N N . GLY B 1 105 ? -17.317 -23.358 -61.383 1.00 10.27 101 GLY B N 1
ATOM 3481 C CA . GLY B 1 105 ? -18.332 -23.661 -62.387 1.00 10.71 101 GLY B CA 1
ATOM 3482 C C . GLY B 1 105 ? -19.731 -23.955 -61.922 1.00 11.31 101 GLY B C 1
ATOM 3483 O O . GLY B 1 105 ? -20.681 -24.063 -62.727 1.00 12.62 101 GLY B O 1
ATOM 3484 N N . ASP B 1 106 ? -19.837 -24.197 -60.626 1.00 8.49 102 ASP B N 1
ATOM 3485 C CA . ASP B 1 106 ? -21.118 -24.577 -60.038 1.00 6.30 102 ASP B CA 1
ATOM 3486 C C . ASP B 1 106 ? -21.852 -23.329 -59.638 1.00 7.44 102 ASP B C 1
ATOM 3487 O O . ASP B 1 106 ? -21.279 -22.235 -59.539 1.00 9.20 102 ASP B O 1
ATOM 3492 N N . HIS B 1 107 ? -23.152 -23.510 -59.343 1.00 5.98 103 HIS B N 1
ATOM 3493 C CA . HIS B 1 107 ? -24.057 -22.424 -59.005 1.00 6.42 103 HIS B CA 1
ATOM 3494 C C . HIS B 1 107 ? -24.843 -22.741 -57.746 1.00 5.97 103 HIS B C 1
ATOM 3495 O O . HIS B 1 107 ? -25.169 -23.958 -57.486 1.00 7.83 103 HIS B O 1
ATOM 3502 N N . VAL B 1 108 ? -25.187 -21.677 -57.016 1.00 5.68 104 VAL B N 1
ATOM 3503 C CA . VAL B 1 108 ? -26.032 -21.788 -55.784 1.00 5.96 104 VAL B CA 1
ATOM 3504 C C . VAL B 1 108 ? -27.146 -20.784 -55.872 1.00 7.22 104 VAL B C 1
ATOM 3505 O O . VAL B 1 108 ? -26.934 -19.611 -56.216 1.00 7.48 104 VAL B O 1
ATOM 3509 N N . VAL B 1 109 ? -28.350 -21.226 -55.512 1.00 5.66 105 VAL B N 1
ATOM 3510 C CA . VAL B 1 109 ? -29.520 -20.371 -55.382 1.00 6.18 105 VAL B CA 1
ATOM 3511 C C . VAL B 1 109 ? -29.518 -19.892 -53.896 1.00 6.30 105 VAL B C 1
ATOM 3512 O O . VAL B 1 109 ? -29.370 -20.692 -53.016 1.00 7.16 105 VAL B O 1
ATOM 3516 N N . ILE B 1 110 ? -29.657 -18.591 -53.671 1.00 6.24 106 ILE B N 1
ATOM 3517 C CA . ILE B 1 110 ? -29.573 -18.030 -52.368 1.00 6.41 106 ILE B CA 1
ATOM 3518 C C . ILE B 1 110 ? -30.800 -17.117 -52.061 1.00 7.88 106 ILE B C 1
ATOM 3519 O O . ILE B 1 110 ? -31.519 -16.702 -53.001 1.00 7.11 106 ILE B O 1
ATOM 3524 N N . PRO B 1 111 ? -31.056 -16.815 -50.798 1.00 8.35 107 PRO B N 1
ATOM 3525 C CA . PRO B 1 111 ? -32.145 -15.903 -50.516 1.00 8.51 107 PRO B CA 1
ATOM 3526 C C . PRO B 1 111 ? -31.838 -14.489 -50.939 1.00 9.59 107 PRO B C 1
ATOM 3527 O O . PRO B 1 111 ? -30.657 -14.067 -50.878 1.00 10.25 107 PRO B O 1
ATOM 3531 N N . ASP B 1 112 ? -32.847 -13.749 -51.385 1.00 10.00 108 ASP B N 1
ATOM 3532 C CA . ASP B 1 112 ? -32.648 -12.359 -51.692 1.00 9.77 108 ASP B CA 1
ATOM 3533 C C . ASP B 1 112 ? -32.476 -11.450 -50.480 1.00 11.31 108 ASP B C 1
ATOM 3534 O O . ASP B 1 112 ? -32.084 -10.295 -50.615 1.00 12.04 108 ASP B O 1
ATOM 3539 N N . ASP B 1 113 ? -32.650 -12.006 -49.280 1.00 11.45 109 ASP B N 1
ATOM 3540 C CA . ASP B 1 113 ? -32.450 -11.260 -48.035 1.00 12.34 109 ASP B CA 1
ATOM 3541 C C . ASP B 1 113 ? -31.759 -12.194 -47.063 1.00 13.69 109 ASP B C 1
ATOM 3542 O O . ASP B 1 113 ? -32.190 -12.320 -45.910 1.00 13.17 109 ASP B O 1
ATOM 3547 N N . ALA B 1 114 ? -30.657 -12.772 -47.533 1.00 11.90 110 ALA B N 1
ATOM 3548 C CA . ALA B 1 114 ? -29.849 -13.659 -46.709 1.00 12.86 110 ALA B CA 1
ATOM 3549 C C . ALA B 1 114 ? -29.197 -12.898 -45.563 1.00 12.18 110 ALA B C 1
ATOM 3550 O O . ALA B 1 114 ? -28.962 -11.681 -45.604 1.00 13.11 110 ALA B O 1
ATOM 3552 N N . TYR B 1 115 ? -28.812 -13.662 -44.581 1.00 12.33 111 TYR B N 1
ATOM 3553 C CA . TYR B 1 115 ? -27.881 -13.153 -43.563 1.00 12.23 111 TYR B CA 1
ATOM 3554 C C . TYR B 1 115 ? -26.661 -12.442 -44.206 1.00 10.99 111 TYR B C 1
ATOM 3555 O O . TYR B 1 115 ? -26.020 -12.966 -45.116 1.00 10.83 111 TYR B O 1
ATOM 3564 N N . GLY B 1 116 ? -26.364 -11.223 -43.745 1.00 10.80 112 GLY B N 1
ATOM 3565 C CA . GLY B 1 116 ? -25.380 -10.436 -44.465 1.00 11.42 112 GLY B CA 1
ATOM 3566 C C . GLY B 1 116 ? -23.993 -11.167 -44.509 1.00 10.84 112 GLY B C 1
ATOM 3567 O O . GLY B 1 116 ? -23.275 -11.087 -45.485 1.00 10.38 112 GLY B O 1
ATOM 3568 N N . GLY B 1 117 ? -23.614 -11.892 -43.464 1.00 9.51 113 GLY B N 1
ATOM 3569 C CA . GLY B 1 117 ? -22.384 -12.659 -43.474 1.00 8.99 113 GLY B CA 1
ATOM 3570 C C . GLY B 1 117 ? -22.310 -13.730 -44.602 1.00 7.73 113 GLY B C 1
ATOM 3571 O O . GLY B 1 117 ? -21.264 -14.006 -45.205 1.00 8.32 113 GLY B O 1
ATOM 3572 N N . THR B 1 118 ? -23.411 -14.440 -44.752 1.00 8.46 114 THR B N 1
ATOM 3573 C CA . THR B 1 118 ? -23.525 -15.438 -45.793 1.00 8.21 114 THR B CA 1
ATOM 3574 C C . THR B 1 118 ? -23.434 -14.835 -47.136 1.00 6.59 114 THR B C 1
ATOM 3575 O O . THR B 1 118 ? -22.686 -15.299 -48.023 1.00 8.16 114 THR B O 1
ATOM 3579 N N . PHE B 1 119 ? -24.164 -13.752 -47.341 1.00 8.06 115 PHE B N 1
ATOM 3580 C CA . PHE B 1 119 ? -24.152 -13.058 -48.628 1.00 7.33 115 PHE B CA 1
ATOM 3581 C C . PHE B 1 119 ? -22.758 -12.526 -48.917 1.00 7.68 115 PHE B C 1
ATOM 3582 O O . PHE B 1 119 ? -22.248 -12.652 -50.045 1.00 8.66 115 PHE B O 1
ATOM 3590 N N . ARG B 1 120 ? -22.071 -12.024 -47.923 1.00 7.59 116 ARG B N 1
ATOM 3591 C CA . ARG B 1 120 ? -20.725 -11.503 -48.089 1.00 8.65 116 ARG B CA 1
ATOM 3592 C C . ARG B 1 120 ? -19.774 -12.588 -48.483 1.00 8.50 116 ARG B C 1
ATOM 3593 O O . ARG B 1 120 ? -18.941 -12.466 -49.427 1.00 7.60 116 ARG B O 1
ATOM 3601 N N . LEU B 1 121 ? -19.852 -13.725 -47.821 1.00 8.85 117 LEU B N 1
ATOM 3602 C CA . LEU B 1 121 ? -18.974 -14.811 -48.133 1.00 7.42 117 LEU B CA 1
ATOM 3603 C C . LEU B 1 121 ? -19.162 -15.308 -49.578 1.00 9.50 117 LEU B C 1
ATOM 3604 O O . LEU B 1 121 ? -18.221 -15.452 -50.354 1.00 8.72 117 LEU B O 1
ATOM 3609 N N . ILE B 1 122 ? -20.385 -15.468 -50.003 1.00 8.15 118 ILE B N 1
ATOM 3610 C CA . ILE B 1 122 ? -20.683 -15.923 -51.344 1.00 7.28 118 ILE B CA 1
ATOM 3611 C C . ILE B 1 122 ? -20.393 -14.927 -52.437 1.00 8.95 118 ILE B C 1
ATOM 3612 O O . ILE B 1 122 ? -19.677 -15.236 -53.387 1.00 10.65 118 ILE B O 1
ATOM 3617 N N . ASP B 1 123 ? -20.837 -13.697 -52.228 1.00 8.79 119 ASP B N 1
ATOM 3618 C CA . ASP B 1 123 ? -20.623 -12.613 -53.229 1.00 8.26 119 ASP B CA 1
ATOM 3619 C C . ASP B 1 123 ? -19.216 -12.072 -53.276 1.00 10.15 119 ASP B C 1
ATOM 3620 O O . ASP B 1 123 ? -18.728 -11.753 -54.408 1.00 12.60 119 ASP B O 1
ATOM 3625 N N . LYS B 1 124 ? -18.518 -11.927 -52.146 1.00 9.75 120 LYS B N 1
ATOM 3626 C CA . LYS B 1 124 ? -17.234 -11.305 -52.146 1.00 10.65 120 LYS B CA 1
ATOM 3627 C C . LYS B 1 124 ? -16.079 -12.277 -52.155 1.00 11.97 120 LYS B C 1
ATOM 3628 O O . LYS B 1 124 ? -14.979 -11.851 -52.559 1.00 16.20 120 LYS B O 1
ATOM 3634 N N . VAL B 1 125 ? -16.272 -13.531 -51.742 1.00 10.11 121 VAL B N 1
ATOM 3635 C CA . VAL B 1 125 ? -15.220 -14.528 -51.780 1.00 9.04 121 VAL B CA 1
ATOM 3636 C C . VAL B 1 125 ? -15.468 -15.585 -52.840 1.00 10.47 121 VAL B C 1
ATOM 3637 O O . VAL B 1 125 ? -14.652 -15.732 -53.755 1.00 11.80 121 VAL B O 1
ATOM 3641 N N . PHE B 1 126 ? -16.596 -16.293 -52.804 1.00 8.43 122 PHE B N 1
ATOM 3642 C CA . PHE B 1 126 ? -16.774 -17.426 -53.699 1.00 7.36 122 PHE B CA 1
ATOM 3643 C C . PHE B 1 126 ? -16.953 -17.056 -55.165 1.00 7.90 122 PHE B C 1
ATOM 3644 O O . PHE B 1 126 ? -16.548 -17.840 -56.043 1.00 8.59 122 PHE B O 1
ATOM 3652 N N . THR B 1 127 ? -17.462 -15.865 -55.452 1.00 9.78 123 THR B N 1
ATOM 3653 C CA . THR B 1 127 ? -17.521 -15.432 -56.885 1.00 10.28 123 THR B CA 1
ATOM 3654 C C . THR B 1 127 ? -16.115 -15.337 -57.493 1.00 11.59 123 THR B C 1
ATOM 3655 O O . THR B 1 127 ? -15.971 -15.536 -58.722 1.00 12.42 123 THR B O 1
ATOM 3659 N N . GLY B 1 128 ? -15.144 -15.006 -56.656 1.00 10.86 124 GLY B N 1
ATOM 3660 C CA . GLY B 1 128 ? -13.754 -14.957 -57.081 1.00 11.83 124 GLY B CA 1
ATOM 3661 C C . GLY B 1 128 ? -13.143 -16.310 -57.376 1.00 10.99 124 GLY B C 1
ATOM 3662 O O . GLY B 1 128 ? -12.040 -16.441 -57.912 1.00 12.74 124 GLY B O 1
ATOM 3663 N N . TRP B 1 129 ? -13.827 -17.368 -56.945 1.00 9.72 125 TRP B N 1
ATOM 3664 C CA . TRP B 1 129 ? -13.369 -18.756 -57.210 1.00 10.10 125 TRP B CA 1
ATOM 3665 C C . TRP B 1 129 ? -14.325 -19.435 -58.206 1.00 10.88 125 TRP B C 1
ATOM 3666 O O . TRP B 1 129 ? -14.417 -20.634 -58.201 1.00 11.40 125 TRP B O 1
ATOM 3677 N N . ASN B 1 130 ? -14.946 -18.630 -59.078 1.00 11.36 126 ASN B N 1
ATOM 3678 C CA . ASN B 1 130 ? -15.756 -19.097 -60.199 1.00 12.69 126 ASN B CA 1
ATOM 3679 C C . ASN B 1 130 ? -16.998 -19.930 -59.766 1.00 11.24 126 ASN B C 1
ATOM 3680 O O . ASN B 1 130 ? -17.492 -20.734 -60.528 1.00 12.33 126 ASN B O 1
ATOM 3685 N N . VAL B 1 131 ? -17.561 -19.613 -58.599 1.00 9.28 127 VAL B N 1
ATOM 3686 C CA . VAL B 1 131 ? -18.897 -20.029 -58.200 1.00 10.14 127 VAL B CA 1
ATOM 3687 C C . VAL B 1 131 ? -19.863 -18.877 -58.507 1.00 9.83 127 VAL B C 1
ATOM 3688 O O . VAL B 1 131 ? -19.555 -17.693 -58.321 1.00 10.84 127 VAL B O 1
ATOM 3692 N N . GLU B 1 132 ? -21.021 -19.257 -59.059 1.00 8.57 128 GLU B N 1
ATOM 3693 C CA . GLU B 1 132 ? -22.011 -18.232 -59.410 1.00 8.42 128 GLU B CA 1
ATOM 3694 C C . GLU B 1 132 ? -23.224 -18.410 -58.486 1.00 7.60 128 GLU B C 1
ATOM 3695 O O . GLU B 1 132 ? -23.431 -19.455 -57.920 1.00 7.35 128 GLU B O 1
ATOM 3701 N N . TYR B 1 133 ? -24.024 -17.360 -58.347 1.00 6.57 129 TYR B N 1
ATOM 3702 C CA . TYR B 1 133 ? -25.217 -17.458 -57.502 1.00 6.88 129 TYR B CA 1
ATOM 3703 C C . TYR B 1 133 ? -26.380 -16.661 -58.174 1.00 9.11 129 TYR B C 1
ATOM 3704 O O . TYR B 1 133 ? -26.126 -15.704 -58.943 1.00 11.06 129 TYR B O 1
ATOM 3713 N N . THR B 1 134 ? -27.603 -16.951 -57.730 1.00 8.31 130 THR B N 1
ATOM 3714 C CA . THR B 1 134 ? -28.788 -16.197 -58.049 1.00 8.27 130 THR B CA 1
ATOM 3715 C C . THR B 1 134 ? -29.557 -16.015 -56.776 1.00 8.30 130 THR B C 1
ATOM 3716 O O . THR B 1 134 ? -29.964 -17.036 -56.178 1.00 8.27 130 THR B O 1
ATOM 3720 N N . PRO B 1 135 ? -29.844 -14.759 -56.378 1.00 8.46 131 PRO B N 1
ATOM 3721 C CA . PRO B 1 135 ? -30.712 -14.458 -55.267 1.00 8.04 131 PRO B CA 1
ATOM 3722 C C . PRO B 1 135 ? -32.193 -14.538 -55.695 1.00 9.52 131 PRO B C 1
ATOM 3723 O O . PRO B 1 135 ? -32.571 -14.052 -56.825 1.00 11.51 131 PRO B O 1
ATOM 3727 N N . VAL B 1 136 ? -33.031 -15.079 -54.824 1.00 8.86 132 VAL B N 1
ATOM 3728 C CA A VAL B 1 136 ? -34.462 -15.240 -55.147 0.50 7.88 132 VAL B CA 1
ATOM 3729 C CA B VAL B 1 136 ? -34.444 -15.300 -55.125 0.50 9.10 132 VAL B CA 1
ATOM 3730 C C . VAL B 1 136 ? -35.276 -15.011 -53.896 1.00 9.27 132 VAL B C 1
ATOM 3731 O O . VAL B 1 136 ? -34.802 -15.223 -52.786 1.00 9.80 132 VAL B O 1
ATOM 3738 N N . ALA B 1 137 ? -36.544 -14.604 -54.094 1.00 9.31 133 ALA B N 1
ATOM 3739 C CA . ALA B 1 137 ? -37.530 -14.569 -52.989 1.00 10.54 133 ALA B CA 1
ATOM 3740 C C . ALA B 1 137 ? -37.921 -16.006 -52.740 1.00 8.39 133 ALA B C 1
ATOM 3741 O O . ALA B 1 137 ? -38.684 -16.629 -53.490 1.00 10.15 133 ALA B O 1
ATOM 3743 N N . LEU B 1 138 ? -37.418 -16.553 -51.640 1.00 9.91 134 LEU B N 1
ATOM 3744 C CA . LEU B 1 138 ? -37.637 -17.986 -51.378 1.00 10.58 134 LEU B CA 1
ATOM 3745 C C . LEU B 1 138 ? -39.076 -18.355 -51.167 1.00 11.56 134 LEU B C 1
ATOM 3746 O O . LEU B 1 138 ? -39.444 -19.542 -51.280 1.00 11.70 134 LEU B O 1
ATOM 3751 N N . ALA B 1 139 ? -39.879 -17.388 -50.729 1.00 11.20 135 ALA B N 1
ATOM 3752 C CA . ALA B 1 139 ? -41.311 -17.627 -50.574 1.00 11.82 135 ALA B CA 1
ATOM 3753 C C . ALA B 1 139 ? -42.015 -17.935 -51.892 1.00 12.65 135 ALA B C 1
ATOM 3754 O O . ALA B 1 139 ? -43.142 -18.491 -51.896 1.00 12.35 135 ALA B O 1
ATOM 3756 N N . ASP B 1 140 ? -41.402 -17.599 -53.036 1.00 10.77 136 ASP B N 1
ATOM 3757 C CA . ASP B 1 140 ? -42.071 -17.863 -54.323 1.00 11.25 136 ASP B CA 1
ATOM 3758 C C . ASP B 1 140 ? -41.476 -19.082 -54.955 1.00 12.00 136 ASP B C 1
ATOM 3759 O O . ASP B 1 140 ? -40.392 -19.011 -55.590 1.00 12.04 136 ASP B O 1
ATOM 3764 N N . LEU B 1 141 ? -42.126 -20.215 -54.768 1.00 11.56 137 LEU B N 1
ATOM 3765 C CA . LEU B 1 141 ? -41.556 -21.471 -55.270 1.00 10.37 137 LEU B CA 1
ATOM 3766 C C . LEU B 1 141 ? -41.356 -21.504 -56.787 1.00 11.50 137 LEU B C 1
ATOM 3767 O O . LEU B 1 141 ? -40.412 -22.152 -57.259 1.00 12.16 137 LEU B O 1
ATOM 3772 N N . ASP B 1 142 ? -42.213 -20.840 -57.551 1.00 11.60 138 ASP B N 1
ATOM 3773 C CA . ASP B 1 142 ? -41.923 -20.755 -58.998 1.00 12.24 138 ASP B CA 1
ATOM 3774 C C . ASP B 1 142 ? -40.614 -20.055 -59.316 1.00 12.06 138 ASP B C 1
ATOM 3775 O O . ASP B 1 142 ? -39.930 -20.409 -60.304 1.00 10.59 138 ASP B O 1
ATOM 3780 N N . ALA B 1 143 ? -40.344 -18.995 -58.568 1.00 11.56 139 ALA B N 1
ATOM 3781 C CA . ALA B 1 143 ? -39.126 -18.219 -58.767 1.00 12.17 139 ALA B CA 1
ATOM 3782 C C . ALA B 1 143 ? -37.896 -19.025 -58.331 1.00 11.13 139 ALA B C 1
ATOM 3783 O O . ALA B 1 143 ? -36.859 -18.942 -58.961 1.00 10.36 139 ALA B O 1
ATOM 3785 N N . VAL B 1 144 ? -37.991 -19.690 -57.167 1.00 9.39 140 VAL B N 1
ATOM 3786 C CA . VAL B 1 144 ? -36.932 -20.640 -56.776 1.00 8.36 140 VAL B CA 1
ATOM 3787 C C . VAL B 1 144 ? -36.635 -21.644 -57.902 1.00 9.57 140 VAL B C 1
ATOM 3788 O O . VAL B 1 144 ? -35.472 -21.858 -58.325 1.00 9.40 140 VAL B O 1
ATOM 3792 N N . ARG B 1 145 ? -37.667 -22.296 -58.428 1.00 8.61 141 ARG B N 1
ATOM 3793 C CA A ARG B 1 145 ? -37.470 -23.282 -59.472 0.50 8.26 141 ARG B CA 1
ATOM 3794 C CA B ARG B 1 145 ? -37.476 -23.280 -59.476 0.50 8.49 141 ARG B CA 1
ATOM 3795 C C . ARG B 1 145 ? -36.832 -22.642 -60.716 1.00 8.58 141 ARG B C 1
ATOM 3796 O O . ARG B 1 145 ? -35.879 -23.217 -61.298 1.00 9.62 141 ARG B O 1
ATOM 3811 N N . ALA B 1 146 ? -37.306 -21.462 -61.084 1.00 8.20 142 ALA B N 1
ATOM 3812 C CA . ALA B 1 146 ? -36.762 -20.797 -62.294 1.00 9.75 142 ALA B CA 1
ATOM 3813 C C . ALA B 1 146 ? -35.275 -20.392 -62.178 1.00 11.43 142 ALA B C 1
ATOM 3814 O O . ALA B 1 146 ? -34.585 -20.199 -63.198 1.00 12.26 142 ALA B O 1
ATOM 3816 N N . ALA B 1 147 ? -34.825 -20.226 -60.941 1.00 8.37 143 ALA B N 1
ATOM 3817 C CA . ALA B 1 147 ? -33.460 -19.871 -60.677 1.00 8.31 143 ALA B CA 1
ATOM 3818 C C . ALA B 1 147 ? -32.485 -21.037 -60.763 1.00 8.72 143 ALA B C 1
ATOM 3819 O O . ALA B 1 147 ? -31.250 -20.841 -60.759 1.00 9.25 143 ALA B O 1
ATOM 3821 N N . ILE B 1 148 ? -32.993 -22.248 -60.849 1.00 9.69 144 ILE B N 1
ATOM 3822 C CA . ILE B 1 148 ? -32.199 -23.476 -60.902 1.00 7.47 144 ILE B CA 1
ATOM 3823 C C . ILE B 1 148 ? -31.662 -23.684 -62.336 1.00 9.23 144 ILE B C 1
ATOM 3824 O O . ILE B 1 148 ? -32.420 -23.727 -63.296 1.00 12.19 144 ILE B O 1
ATOM 3829 N N . ARG B 1 149 ? -30.369 -23.715 -62.486 1.00 7.58 145 ARG B N 1
ATOM 3830 C CA . ARG B 1 149 ? -29.690 -23.969 -63.758 1.00 8.91 145 ARG B CA 1
ATOM 3831 C C . ARG B 1 149 ? -29.147 -25.389 -63.765 1.00 8.94 145 ARG B C 1
ATOM 3832 O O . ARG B 1 149 ? -29.063 -26.095 -62.703 1.00 9.11 145 ARG B O 1
ATOM 3840 N N . PRO B 1 150 ? -28.602 -25.874 -64.912 1.00 8.89 146 PRO B N 1
ATOM 3841 C CA . PRO B 1 150 ? -27.968 -27.194 -64.994 1.00 9.84 146 PRO B CA 1
ATOM 3842 C C . PRO B 1 150 ? -26.750 -27.340 -64.100 1.00 9.66 146 PRO B C 1
ATOM 3843 O O . PRO B 1 150 ? -26.487 -28.459 -63.634 1.00 11.39 146 PRO B O 1
ATOM 3847 N N . THR B 1 151 ? -26.183 -26.196 -63.707 1.00 8.94 147 THR B N 1
ATOM 3848 C CA . THR B 1 151 ? -24.954 -26.128 -62.891 1.00 8.79 147 THR B CA 1
ATOM 3849 C C . THR B 1 151 ? -25.307 -25.925 -61.386 1.00 9.91 147 THR B C 1
ATOM 3850 O O . THR B 1 151 ? -24.420 -25.821 -60.543 1.00 9.22 147 THR B O 1
ATOM 3854 N N . THR B 1 152 ? -26.582 -25.754 -61.067 1.00 9.12 148 THR B N 1
ATOM 3855 C CA . THR B 1 152 ? -26.968 -25.528 -59.668 1.00 7.72 148 THR B CA 1
ATOM 3856 C C . THR B 1 152 ? -26.824 -26.822 -58.868 1.00 9.30 148 THR B C 1
ATOM 3857 O O . THR B 1 152 ? -27.495 -27.830 -59.172 1.00 10.27 148 THR B O 1
ATOM 3861 N N . ARG B 1 153 ? -25.957 -26.771 -57.859 1.00 7.46 149 ARG B N 1
ATOM 3862 C CA . ARG B 1 153 ? -25.702 -27.877 -56.979 1.00 8.98 149 ARG B CA 1
ATOM 3863 C C . ARG B 1 153 ? -26.226 -27.703 -55.595 1.00 8.61 149 ARG B C 1
ATOM 3864 O O . ARG B 1 153 ? -26.216 -28.725 -54.828 1.00 8.41 149 ARG B O 1
ATOM 3872 N N . LEU B 1 154 ? -26.637 -26.472 -55.228 1.00 6.46 150 LEU B N 1
ATOM 3873 C CA . LEU B 1 154 ? -27.024 -26.175 -53.858 1.00 5.86 150 LEU B CA 1
ATOM 3874 C C . LEU B 1 154 ? -28.131 -25.080 -53.882 1.00 6.63 150 LEU B C 1
ATOM 3875 O O . LEU B 1 154 ? -28.016 -24.144 -54.685 1.00 6.10 150 LEU B O 1
ATOM 3880 N N . ILE B 1 155 ? -29.148 -25.223 -53.040 1.00 6.37 151 ILE B N 1
ATOM 3881 C CA . ILE B 1 155 ? -30.139 -24.188 -52.759 1.00 6.30 151 ILE B CA 1
ATOM 3882 C C . ILE B 1 155 ? -29.950 -23.892 -51.233 1.00 7.75 151 ILE B C 1
ATOM 3883 O O . ILE B 1 155 ? -30.007 -24.825 -50.412 1.00 7.78 151 ILE B O 1
ATOM 3888 N N . TRP B 1 156 ? -29.649 -22.643 -50.947 1.00 6.66 152 TRP B N 1
ATOM 3889 C CA . TRP B 1 156 ? -29.355 -22.152 -49.643 1.00 6.06 152 TRP B CA 1
ATOM 3890 C C . TRP B 1 156 ? -30.607 -21.486 -49.013 1.00 7.89 152 TRP B C 1
ATOM 3891 O O . TRP B 1 156 ? -31.018 -20.399 -49.459 1.00 7.32 152 TRP B O 1
ATOM 3902 N N . VAL B 1 157 ? -31.246 -22.131 -48.075 1.00 6.17 153 VAL B N 1
ATOM 3903 C CA . VAL B 1 157 ? -32.503 -21.647 -47.489 1.00 6.75 153 VAL B CA 1
ATOM 3904 C C . VAL B 1 157 ? -32.248 -21.093 -46.098 1.00 8.26 153 VAL B C 1
ATOM 3905 O O . VAL B 1 157 ? -31.524 -21.758 -45.303 1.00 8.78 153 VAL B O 1
ATOM 3909 N N . GLU B 1 158 ? -32.840 -19.951 -45.753 1.00 7.49 154 GLU B N 1
ATOM 3910 C CA . GLU B 1 158 ? -32.805 -19.456 -44.431 1.00 6.97 154 GLU B CA 1
ATOM 3911 C C . GLU B 1 158 ? -34.236 -19.090 -44.114 1.00 7.33 154 GLU B C 1
ATOM 3912 O O . GLU B 1 158 ? -34.875 -18.423 -44.938 1.00 7.90 154 GLU B O 1
ATOM 3918 N N . THR B 1 159 ? -34.748 -19.490 -42.945 1.00 6.73 155 THR B N 1
ATOM 3919 C CA . THR B 1 159 ? -36.132 -19.216 -42.569 1.00 6.40 155 THR B CA 1
ATOM 3920 C C . THR B 1 159 ? -36.325 -19.362 -41.068 1.00 6.64 155 THR B C 1
ATOM 3921 O O . THR B 1 159 ? -35.969 -20.462 -40.531 1.00 6.43 155 THR B O 1
ATOM 3925 N N . PRO B 1 160 ? -36.875 -18.347 -40.393 1.00 5.17 156 PRO B N 1
ATOM 3926 C CA . PRO B 1 160 ? -37.131 -16.998 -40.869 1.00 6.35 156 PRO B CA 1
ATOM 3927 C C . PRO B 1 160 ? -35.814 -16.289 -41.201 1.00 8.98 156 PRO B C 1
ATOM 3928 O O . PRO B 1 160 ? -34.826 -16.623 -40.577 1.00 8.03 156 PRO B O 1
ATOM 3932 N N . THR B 1 161 ? -35.841 -15.310 -42.086 1.00 8.15 157 THR B N 1
ATOM 3933 C CA . THR B 1 161 ? -34.592 -14.555 -42.486 1.00 9.73 157 THR B CA 1
ATOM 3934 C C . THR B 1 161 ? -34.265 -13.445 -41.514 1.00 12.18 157 THR B C 1
ATOM 3935 O O . THR B 1 161 ? -35.128 -12.944 -40.792 1.00 8.87 157 THR B O 1
ATOM 3939 N N . ASN B 1 162 ? -33.001 -13.021 -41.572 1.00 13.09 158 ASN B N 1
ATOM 3940 C CA . ASN B 1 162 ? -32.353 -12.028 -40.692 1.00 16.75 158 ASN B CA 1
ATOM 3941 C C . ASN B 1 162 ? -32.136 -10.830 -41.548 1.00 20.40 158 ASN B C 1
ATOM 3942 O O . ASN B 1 162 ? -31.188 -10.933 -42.398 1.00 20.12 158 ASN B O 1
ATOM 3947 N N . PRO B 1 163 ? -32.908 -9.709 -41.343 1.00 18.31 159 PRO B N 1
ATOM 3948 C CA . PRO B 1 163 ? -33.792 -9.339 -40.185 1.00 16.60 159 PRO B CA 1
ATOM 3949 C C . PRO B 1 163 ? -35.243 -9.195 -40.512 1.00 17.12 159 PRO B C 1
ATOM 3950 O O . PRO B 1 163 ? -36.037 -8.867 -39.627 1.00 15.13 159 PRO B O 1
ATOM 3954 N N . LEU B 1 164 ? -35.705 -9.527 -41.739 1.00 16.25 160 LEU B N 1
ATOM 3955 C CA . LEU B 1 164 ? -37.043 -9.286 -42.083 1.00 14.58 160 LEU B CA 1
ATOM 3956 C C . LEU B 1 164 ? -38.092 -10.391 -41.665 1.00 12.54 160 LEU B C 1
ATOM 3957 O O . LEU B 1 164 ? -39.283 -10.231 -41.724 1.00 12.61 160 LEU B O 1
ATOM 3962 N N . LEU B 1 165 ? -37.541 -11.524 -41.242 1.00 10.42 161 LEU B N 1
ATOM 3963 C CA . LEU B 1 165 ? -38.351 -12.628 -40.721 1.00 10.03 161 LEU B CA 1
ATOM 3964 C C . LEU B 1 165 ? -39.283 -13.156 -41.813 1.00 10.28 161 LEU B C 1
ATOM 3965 O O . LEU B 1 165 ? -40.343 -13.707 -41.508 1.00 9.03 161 LEU B O 1
ATOM 3970 N N . SER B 1 166 ? -38.789 -13.170 -43.052 1.00 9.01 162 SER B N 1
ATOM 3971 C CA A SER B 1 166 ? -39.539 -13.790 -44.116 0.50 8.56 162 SER B CA 1
ATOM 3972 C CA B SER B 1 166 ? -39.554 -13.812 -44.124 0.50 9.28 162 SER B CA 1
ATOM 3973 C C . SER B 1 166 ? -39.433 -15.317 -43.998 1.00 9.19 162 SER B C 1
ATOM 3974 O O . SER B 1 166 ? -38.371 -15.878 -43.539 1.00 10.19 162 SER B O 1
ATOM 3979 N N . ILE B 1 167 ? -40.452 -15.994 -44.527 1.00 9.05 163 ILE B N 1
ATOM 3980 C CA . ILE B 1 167 ? -40.598 -17.441 -44.354 1.00 7.13 163 ILE B CA 1
ATOM 3981 C C . ILE B 1 167 ? -40.458 -18.153 -45.719 1.00 10.58 163 ILE B C 1
ATOM 3982 O O . ILE B 1 167 ? -40.937 -17.633 -46.782 1.00 11.63 163 ILE B O 1
ATOM 3987 N N . ALA B 1 168 ? -39.774 -19.304 -45.662 1.00 9.39 164 ALA B N 1
ATOM 3988 C CA . ALA B 1 168 ? -39.598 -20.189 -46.821 1.00 10.47 164 ALA B CA 1
ATOM 3989 C C . ALA B 1 168 ? -40.132 -21.561 -46.520 1.00 9.86 164 ALA B C 1
ATOM 3990 O O . ALA B 1 168 ? -39.880 -22.089 -45.438 1.00 9.58 164 ALA B O 1
ATOM 3992 N N . ASP B 1 169 ? -40.836 -22.132 -47.489 1.00 9.15 165 ASP B N 1
ATOM 3993 C CA . ASP B 1 169 ? -41.412 -23.440 -47.352 1.00 8.73 165 ASP B CA 1
ATOM 3994 C C . ASP B 1 169 ? -40.381 -24.530 -47.568 1.00 8.03 165 ASP B C 1
ATOM 3995 O O . ASP B 1 169 ? -40.045 -24.870 -48.726 1.00 7.42 165 ASP B O 1
ATOM 4000 N N . ILE B 1 170 ? -39.823 -25.076 -46.465 1.00 7.22 166 ILE B N 1
ATOM 4001 C CA . ILE B 1 170 ? -38.707 -25.978 -46.566 1.00 8.32 166 ILE B CA 1
ATOM 4002 C C . ILE B 1 170 ? -39.018 -27.228 -47.371 1.00 6.82 166 ILE B C 1
ATOM 4003 O O . ILE B 1 170 ? -38.269 -27.622 -48.251 1.00 7.81 166 ILE B O 1
ATOM 4008 N N . ALA B 1 171 ? -40.180 -27.818 -47.099 1.00 8.89 167 ALA B N 1
ATOM 4009 C CA . ALA B 1 171 ? -40.577 -29.021 -47.812 1.00 8.28 167 ALA B CA 1
ATOM 4010 C C . ALA B 1 171 ? -40.745 -28.751 -49.295 1.00 9.65 167 ALA B C 1
ATOM 4011 O O . ALA B 1 171 ? -40.368 -29.581 -50.132 1.00 10.59 167 ALA B O 1
ATOM 4013 N N . GLY B 1 172 ? -41.331 -27.622 -49.616 1.00 9.96 168 GLY B N 1
ATOM 4014 C CA . GLY B 1 172 ? -41.491 -27.306 -51.022 1.00 9.74 168 GLY B CA 1
ATOM 4015 C C . GLY B 1 172 ? -40.184 -27.110 -51.769 1.00 10.56 168 GLY B C 1
ATOM 4016 O O . GLY B 1 172 ? -40.035 -27.536 -52.917 1.00 10.75 168 GLY B O 1
ATOM 4017 N N . ILE B 1 173 ? -39.202 -26.425 -51.123 1.00 9.04 169 ILE B N 1
ATOM 4018 C CA . ILE B 1 173 ? -37.893 -26.235 -51.726 1.00 8.73 169 ILE B CA 1
ATOM 4019 C C . ILE B 1 173 ? -37.147 -27.534 -51.789 1.00 8.99 169 ILE B C 1
ATOM 4020 O O . ILE B 1 173 ? -36.448 -27.810 -52.738 1.00 9.90 169 ILE B O 1
ATOM 4025 N N . ALA B 1 174 ? -37.253 -28.357 -50.745 1.00 9.00 170 ALA B N 1
ATOM 4026 C CA . ALA B 1 174 ? -36.690 -29.699 -50.780 1.00 10.70 170 ALA B CA 1
ATOM 4027 C C . ALA B 1 174 ? -37.093 -30.482 -52.015 1.00 11.75 170 ALA B C 1
ATOM 4028 O O . ALA B 1 174 ? -36.231 -31.158 -52.636 1.00 11.79 170 ALA B O 1
ATOM 4030 N N . GLN B 1 175 ? -38.370 -30.388 -52.364 1.00 10.98 171 GLN B N 1
ATOM 4031 C CA . GLN B 1 175 ? -38.872 -31.075 -53.554 1.00 13.28 171 GLN B CA 1
ATOM 4032 C C . GLN B 1 175 ? -38.242 -30.564 -54.810 1.00 12.73 171 GLN B C 1
ATOM 4033 O O . GLN B 1 175 ? -37.888 -31.347 -55.716 1.00 13.76 171 GLN B O 1
ATOM 4039 N N . LEU B 1 176 ? -38.103 -29.236 -54.908 1.00 11.47 172 LEU B N 1
ATOM 4040 C CA . LEU B 1 176 ? -37.427 -28.639 -56.039 1.00 11.64 172 LEU B CA 1
ATOM 4041 C C . LEU B 1 176 ? -35.976 -29.120 -56.138 1.00 11.58 172 LEU B C 1
ATOM 4042 O O . LEU B 1 176 ? -35.482 -29.403 -57.232 1.00 11.31 172 LEU B O 1
ATOM 4047 N N . GLY B 1 177 ? -35.286 -29.237 -55.005 1.00 11.08 173 GLY B N 1
ATOM 4048 C CA . GLY B 1 177 ? -33.908 -29.711 -54.987 1.00 12.13 173 GLY B CA 1
ATOM 4049 C C . GLY B 1 177 ? -33.787 -31.145 -55.472 1.00 13.30 173 GLY B C 1
ATOM 4050 O O . GLY B 1 177 ? -32.970 -31.448 -56.395 1.00 13.91 173 GLY B O 1
ATOM 4051 N N . ALA B 1 178 ? -34.675 -31.991 -54.988 1.00 13.91 174 ALA B N 1
ATOM 4052 C CA . ALA B 1 178 ? -34.740 -33.397 -55.400 1.00 16.07 174 ALA B CA 1
ATOM 4053 C C . ALA B 1 178 ? -34.945 -33.494 -56.911 1.00 17.29 174 ALA B C 1
ATOM 4054 O O . ALA B 1 178 ? -34.291 -34.336 -57.596 1.00 20.03 174 ALA B O 1
ATOM 4056 N N . ASP B 1 179 ? -35.870 -32.702 -57.442 1.00 15.16 175 ASP B N 1
ATOM 4057 C CA . ASP B 1 179 ? -36.266 -32.764 -58.843 1.00 18.01 175 ASP B CA 1
ATOM 4058 C C . ASP B 1 179 ? -35.075 -32.388 -59.755 1.00 17.68 175 ASP B C 1
ATOM 4059 O O . ASP B 1 179 ? -35.035 -32.805 -60.947 1.00 17.55 175 ASP B O 1
ATOM 4064 N N . SER B 1 180 ? -34.149 -31.589 -59.268 1.00 15.52 176 SER B N 1
ATOM 4065 C CA . SER B 1 180 ? -33.036 -31.062 -60.090 1.00 14.79 176 SER B CA 1
ATOM 4066 C C . SER B 1 180 ? -31.638 -31.516 -59.644 1.00 16.54 176 SER B C 1
ATOM 4067 O O . SER B 1 180 ? -30.641 -30.919 -60.038 1.00 17.17 176 SER B O 1
ATOM 4070 N N . SER B 1 181 ? -31.574 -32.512 -58.790 1.00 14.53 177 SER B N 1
ATOM 4071 C CA . SER B 1 181 ? -30.314 -32.979 -58.217 1.00 18.37 177 SER B CA 1
ATOM 4072 C C . SER B 1 181 ? -29.491 -31.888 -57.611 1.00 16.11 177 SER B C 1
ATOM 4073 O O . SER B 1 181 ? -28.272 -31.810 -57.807 1.00 16.06 177 SER B O 1
ATOM 4076 N N . ALA B 1 182 ? -30.147 -30.996 -56.865 1.00 13.00 178 ALA B N 1
ATOM 4077 C CA . ALA B 1 182 ? -29.432 -29.976 -56.132 1.00 12.21 178 ALA B CA 1
ATOM 4078 C C . ALA B 1 182 ? -29.665 -30.241 -54.587 1.00 11.53 178 ALA B C 1
ATOM 4079 O O . ALA B 1 182 ? -30.812 -30.552 -54.156 1.00 12.61 178 ALA B O 1
ATOM 4081 N N . LYS B 1 183 ? -28.612 -30.150 -53.795 1.00 9.94 179 LYS B N 1
ATOM 4082 C CA . LYS B 1 183 ? -28.777 -30.340 -52.362 1.00 9.40 179 LYS B CA 1
ATOM 4083 C C . LYS B 1 183 ? -29.420 -29.093 -51.797 1.00 9.67 179 LYS B C 1
ATOM 4084 O O . LYS B 1 183 ? -29.333 -27.998 -52.360 1.00 9.82 179 LYS B O 1
ATOM 4090 N N . VAL B 1 184 ? -30.080 -29.266 -50.667 1.00 6.96 180 VAL B N 1
ATOM 4091 C CA . VAL B 1 184 ? -30.813 -28.212 -49.963 1.00 6.79 180 VAL B CA 1
ATOM 4092 C C . VAL B 1 184 ? -30.185 -28.109 -48.581 1.00 7.08 180 VAL B C 1
ATOM 4093 O O . VAL B 1 184 ? -30.262 -29.033 -47.792 1.00 7.54 180 VAL B O 1
ATOM 4097 N N . LEU B 1 185 ? -29.664 -26.922 -48.266 1.00 6.83 181 LEU B N 1
ATOM 4098 C CA . LEU B 1 185 ? -29.178 -26.629 -46.913 1.00 7.14 181 LEU B CA 1
ATOM 4099 C C . LEU B 1 185 ? -30.149 -25.652 -46.290 1.00 7.02 181 LEU B C 1
ATOM 4100 O O . LEU B 1 185 ? -30.625 -24.707 -46.950 1.00 7.42 181 LEU B O 1
ATOM 4105 N N . VAL B 1 186 ? -30.503 -25.792 -45.002 1.00 5.04 182 VAL B N 1
ATOM 4106 C CA . VAL B 1 186 ? -31.248 -24.806 -44.282 1.00 6.98 182 VAL B CA 1
ATOM 4107 C C . VAL B 1 186 ? -30.444 -24.275 -43.086 1.00 5.10 182 VAL B C 1
ATOM 4108 O O . VAL B 1 186 ? -29.965 -25.070 -42.252 1.00 6.06 182 VAL B O 1
ATOM 4112 N N . ASP B 1 187 ? -30.293 -22.937 -43.082 1.00 4.77 183 ASP B N 1
ATOM 4113 C CA . ASP B 1 187 ? -29.732 -22.220 -41.964 1.00 4.95 183 ASP B CA 1
ATOM 4114 C C . ASP B 1 187 ? -30.884 -22.042 -40.968 1.00 5.84 183 ASP B C 1
ATOM 4115 O O . ASP B 1 187 ? -31.777 -21.228 -41.145 1.00 6.11 183 ASP B O 1
ATOM 4120 N N . ASN B 1 188 ? -30.839 -22.826 -39.920 1.00 6.02 184 ASN B N 1
ATOM 4121 C CA . ASN B 1 188 ? -31.857 -22.967 -38.863 1.00 6.25 184 ASN B CA 1
ATOM 4122 C C . ASN B 1 188 ? -31.502 -22.222 -37.636 1.00 5.60 184 ASN B C 1
ATOM 4123 O O . ASN B 1 188 ? -32.037 -22.517 -36.547 1.00 6.79 184 ASN B O 1
ATOM 4128 N N . THR B 1 189 ? -30.603 -21.248 -37.732 1.00 4.67 185 THR B N 1
ATOM 4129 C CA . THR B 1 189 ? -30.138 -20.504 -36.554 1.00 4.65 185 THR B CA 1
ATOM 4130 C C . THR B 1 189 ? -31.267 -19.803 -35.791 1.00 6.13 185 THR B C 1
ATOM 4131 O O . THR B 1 189 ? -31.306 -19.889 -34.563 1.00 5.78 185 THR B O 1
ATOM 4135 N N . PHE B 1 190 ? -32.164 -19.075 -36.506 1.00 5.57 186 PHE B N 1
ATOM 4136 C CA . PHE B 1 190 ? -33.196 -18.265 -35.817 1.00 5.84 186 PHE B CA 1
ATOM 4137 C C . PHE B 1 190 ? -34.250 -19.119 -35.176 1.00 6.99 186 PHE B C 1
ATOM 4138 O O . PHE B 1 190 ? -34.659 -18.897 -34.006 1.00 7.54 186 PHE B O 1
ATOM 4146 N N . ALA B 1 191 ? -34.659 -20.202 -35.834 1.00 6.65 187 ALA B N 1
ATOM 4147 C CA . ALA B 1 191 ? -35.687 -21.036 -35.259 1.00 6.65 187 ALA B CA 1
ATOM 4148 C C . ALA B 1 191 ? -35.162 -21.949 -34.143 1.00 6.54 187 ALA B C 1
ATOM 4149 O O . ALA B 1 191 ? -35.823 -22.141 -33.122 1.00 7.57 187 ALA B O 1
ATOM 4151 N N . SER B 1 192 ? -33.919 -22.445 -34.356 1.00 5.56 188 SER B N 1
ATOM 4152 C CA . SER B 1 192 ? -33.257 -23.449 -33.509 1.00 6.51 188 SER B CA 1
ATOM 4153 C C . SER B 1 192 ? -33.899 -24.811 -33.646 1.00 5.23 188 SER B C 1
ATOM 4154 O O . SER B 1 192 ? -35.085 -24.905 -34.077 1.00 5.90 188 SER B O 1
ATOM 4157 N N . PRO B 1 193 ? -33.233 -25.877 -33.190 1.00 6.85 189 PRO B N 1
ATOM 4158 C CA . PRO B 1 193 ? -33.784 -27.207 -33.249 1.00 7.47 189 PRO B CA 1
ATOM 4159 C C . PRO B 1 193 ? -35.078 -27.323 -32.400 1.00 7.79 189 PRO B C 1
ATOM 4160 O O . PRO B 1 193 ? -35.977 -28.152 -32.664 1.00 8.07 189 PRO B O 1
ATOM 4164 N N . ALA B 1 194 ? -35.240 -26.434 -31.412 1.00 7.03 190 ALA B N 1
ATOM 4165 C CA . ALA B 1 194 ? -36.423 -26.491 -30.552 1.00 6.91 190 ALA B CA 1
ATOM 4166 C C . ALA B 1 194 ? -37.689 -26.098 -31.263 1.00 9.14 190 ALA B C 1
ATOM 4167 O O . ALA B 1 194 ? -38.746 -26.492 -30.858 1.00 10.99 190 ALA B O 1
ATOM 4169 N N . LEU B 1 195 ? -37.567 -25.307 -32.335 1.00 7.03 191 LEU B N 1
ATOM 4170 C CA . LEU B 1 195 ? -38.734 -24.814 -33.075 1.00 6.31 191 LEU B CA 1
ATOM 4171 C C . LEU B 1 195 ? -38.893 -25.375 -34.476 1.00 8.98 191 LEU B C 1
ATOM 4172 O O . LEU B 1 195 ? -40.011 -25.314 -35.029 1.00 9.60 191 LEU B O 1
ATOM 4177 N N . GLN B 1 196 ? -37.801 -25.831 -35.092 1.00 7.34 192 GLN B N 1
ATOM 4178 C CA . GLN B 1 196 ? -37.918 -26.243 -36.504 1.00 5.29 192 GLN B CA 1
ATOM 4179 C C . GLN B 1 196 ? -36.878 -27.329 -36.789 1.00 6.96 192 GLN B C 1
ATOM 4180 O O . GLN B 1 196 ? -35.759 -27.291 -36.268 1.00 5.91 192 GLN B O 1
ATOM 4186 N N . GLN B 1 197 ? -37.305 -28.375 -37.518 1.00 9.07 193 GLN B N 1
ATOM 4187 C CA . GLN B 1 197 ? -36.480 -29.566 -37.783 1.00 9.80 193 GLN B CA 1
ATOM 4188 C C . GLN B 1 197 ? -36.332 -29.845 -39.270 1.00 7.67 193 GLN B C 1
ATOM 4189 O O . GLN B 1 197 ? -37.048 -30.651 -39.840 1.00 8.85 193 GLN B O 1
ATOM 4195 N N . PRO B 1 198 ? -35.435 -29.097 -39.923 1.00 6.44 194 PRO B N 1
ATOM 4196 C CA . PRO B 1 198 ? -35.498 -29.139 -41.400 1.00 5.69 194 PRO B CA 1
ATOM 4197 C C . PRO B 1 198 ? -35.198 -30.471 -42.029 1.00 5.92 194 PRO B C 1
ATOM 4198 O O . PRO B 1 198 ? -35.656 -30.758 -43.150 1.00 7.58 194 PRO B O 1
ATOM 4202 N N . LEU B 1 199 ? -34.414 -31.307 -41.341 1.00 7.09 195 LEU B N 1
ATOM 4203 C CA . LEU B 1 199 ? -34.142 -32.649 -41.935 1.00 7.51 195 LEU B CA 1
ATOM 4204 C C . LEU B 1 199 ? -35.443 -33.467 -42.065 1.00 8.67 195 LEU B C 1
ATOM 4205 O O . LEU B 1 199 ? -35.584 -34.221 -43.020 1.00 11.58 195 LEU B O 1
ATOM 4210 N N . SER B 1 200 ? -36.370 -33.272 -41.140 1.00 9.53 196 SER B N 1
ATOM 4211 C CA . SER B 1 200 ? -37.691 -33.959 -41.230 1.00 10.41 196 SER B CA 1
ATOM 4212 C C . SER B 1 200 ? -38.563 -33.469 -42.362 1.00 11.68 196 SER B C 1
ATOM 4213 O O . SER B 1 200 ? -39.545 -34.159 -42.709 1.00 13.21 196 SER B O 1
ATOM 4216 N N . LEU B 1 201 ? -38.186 -32.325 -42.953 1.00 9.70 197 LEU B N 1
ATOM 4217 C CA . LEU B 1 201 ? -38.929 -31.689 -44.072 1.00 12.08 197 LEU B CA 1
ATOM 4218 C C . LEU B 1 201 ? -38.219 -31.850 -45.375 1.00 12.58 197 LEU B C 1
ATOM 4219 O O . LEU B 1 201 ? -38.528 -31.157 -46.348 1.00 14.73 197 LEU B O 1
ATOM 4224 N N . GLY B 1 202 ? -37.155 -32.636 -45.408 1.00 10.21 198 GLY B N 1
ATOM 4225 C CA . GLY B 1 202 ? -36.479 -32.896 -46.593 1.00 11.68 198 GLY B CA 1
ATOM 4226 C C . GLY B 1 202 ? -35.170 -32.212 -46.891 1.00 10.69 198 GLY B C 1
ATOM 4227 O O . GLY B 1 202 ? -34.515 -32.537 -47.915 1.00 12.44 198 GLY B O 1
ATOM 4228 N N . ALA B 1 203 ? -34.700 -31.358 -46.016 1.00 9.07 199 ALA B N 1
ATOM 4229 C CA . ALA B 1 203 ? -33.377 -30.750 -46.197 1.00 8.75 199 ALA B CA 1
ATOM 4230 C C . ALA B 1 203 ? -32.294 -31.800 -46.164 1.00 7.22 199 ALA B C 1
ATOM 4231 O O . ALA B 1 203 ? -32.420 -32.837 -45.459 1.00 9.11 199 ALA B O 1
ATOM 4233 N N . ASP B 1 204 ? -31.226 -31.621 -46.929 1.00 7.19 200 ASP B N 1
ATOM 4234 C CA . ASP B 1 204 ? -30.050 -32.500 -46.867 1.00 6.85 200 ASP B CA 1
ATOM 4235 C C . ASP B 1 204 ? -29.135 -32.159 -45.682 1.00 7.47 200 ASP B C 1
ATOM 4236 O O . ASP B 1 204 ? -28.505 -33.097 -45.136 1.00 9.47 200 ASP B O 1
ATOM 4241 N N . VAL B 1 205 ? -28.997 -30.875 -45.357 1.00 5.91 201 VAL B N 1
ATOM 4242 C CA A VAL B 1 205 ? -28.052 -30.373 -44.334 0.50 6.14 201 VAL B CA 1
ATOM 4243 C CA B VAL B 1 205 ? -28.094 -30.445 -44.310 0.50 6.70 201 VAL B CA 1
ATOM 4244 C C . VAL B 1 205 ? -28.665 -29.254 -43.575 1.00 5.63 201 VAL B C 1
ATOM 4245 O O . VAL B 1 205 ? -29.355 -28.458 -44.185 1.00 6.70 201 VAL B O 1
ATOM 4252 N N . VAL B 1 206 ? -28.436 -29.173 -42.292 1.00 5.16 202 VAL B N 1
ATOM 4253 C CA . VAL B 1 206 ? -28.848 -28.045 -41.494 1.00 4.83 202 VAL B CA 1
ATOM 4254 C C . VAL B 1 206 ? -27.590 -27.373 -40.900 1.00 5.55 202 VAL B C 1
ATOM 4255 O O . VAL B 1 206 ? -26.665 -28.083 -40.434 1.00 5.43 202 VAL B O 1
ATOM 4259 N N . LEU B 1 207 ? -27.563 -26.061 -41.016 1.00 4.69 203 LEU B N 1
ATOM 4260 C CA . LEU B 1 207 ? -26.516 -25.181 -40.447 1.00 4.63 203 LEU B CA 1
ATOM 4261 C C . LEU B 1 207 ? -27.050 -24.372 -39.295 1.00 5.50 203 LEU B C 1
ATOM 4262 O O . LEU B 1 207 ? -28.192 -23.877 -39.315 1.00 5.14 203 LEU B O 1
ATOM 4267 N N . HIS B 1 208 ? -26.240 -24.260 -38.262 1.00 4.59 204 HIS B N 1
ATOM 4268 C CA . HIS B 1 208 ? -26.474 -23.323 -37.179 1.00 4.55 204 HIS B CA 1
ATOM 4269 C C . HIS B 1 208 ? -25.219 -22.482 -36.861 1.00 6.26 204 HIS B C 1
ATOM 4270 O O . HIS B 1 208 ? -24.102 -22.964 -36.907 1.00 5.98 204 HIS B O 1
ATOM 4277 N N . SER B 1 209 ? -25.456 -21.201 -36.604 1.00 4.52 205 SER B N 1
ATOM 4278 C CA . SER B 1 209 ? -24.588 -20.422 -35.754 1.00 5.30 205 SER B CA 1
ATOM 4279 C C . SER B 1 209 ? -24.978 -20.720 -34.299 1.00 5.92 205 SER B C 1
ATOM 4280 O O . SER B 1 209 ? -26.022 -20.267 -33.816 1.00 5.09 205 SER B O 1
ATOM 4283 N N . THR B 1 210 ? -24.197 -21.503 -33.603 1.00 5.23 206 THR B N 1
ATOM 4284 C CA . THR B 1 210 ? -24.445 -21.795 -32.207 1.00 4.51 206 THR B CA 1
ATOM 4285 C C . THR B 1 210 ? -24.144 -20.629 -31.318 1.00 5.59 206 THR B C 1
ATOM 4286 O O . THR B 1 210 ? -24.499 -20.613 -30.116 1.00 6.51 206 THR B O 1
ATOM 4290 N N . THR B 1 211 ? -23.455 -19.633 -31.846 1.00 5.88 207 THR B N 1
ATOM 4291 C CA . THR B 1 211 ? -23.291 -18.312 -31.222 1.00 4.99 207 THR B CA 1
ATOM 4292 C C . THR B 1 211 ? -24.621 -17.723 -30.678 1.00 4.74 207 THR B C 1
ATOM 4293 O O . THR B 1 211 ? -24.584 -16.995 -29.708 1.00 5.24 207 THR B O 1
ATOM 4321 N N . TYR B 1 213 ? -28.931 -18.823 -30.475 1.00 4.74 209 TYR B N 1
ATOM 4322 C CA . TYR B 1 213 ? -29.762 -19.454 -29.505 1.00 4.72 209 TYR B CA 1
ATOM 4323 C C . TYR B 1 213 ? -29.161 -20.645 -28.830 1.00 4.70 209 TYR B C 1
ATOM 4324 O O . TYR B 1 213 ? -29.483 -20.944 -27.646 1.00 4.73 209 TYR B O 1
ATOM 4333 N N . ILE B 1 214 ? -28.448 -21.499 -29.540 1.00 4.98 210 ILE B N 1
ATOM 4334 C CA . ILE B 1 214 ? -27.987 -22.788 -28.933 1.00 4.64 210 ILE B CA 1
ATOM 4335 C C . ILE B 1 214 ? -27.081 -22.522 -27.743 1.00 5.27 210 ILE B C 1
ATOM 4336 O O . ILE B 1 214 ? -27.375 -22.996 -26.647 1.00 6.60 210 ILE B O 1
ATOM 4341 N N . GLY B 1 215 ? -26.034 -21.688 -27.922 1.00 5.17 211 GLY B N 1
ATOM 4342 C CA . GLY B 1 215 ? -25.219 -21.243 -26.789 1.00 5.07 211 GLY B CA 1
ATOM 4343 C C . GLY B 1 215 ? -26.007 -20.422 -25.796 1.00 5.69 211 GLY B C 1
ATOM 4344 O O . GLY B 1 215 ? -25.940 -20.646 -24.569 1.00 6.57 211 GLY B O 1
ATOM 4345 N N . GLY B 1 216 ? -26.819 -19.509 -26.316 1.00 5.01 212 GLY B N 1
ATOM 4346 C CA . GLY B 1 216 ? -27.858 -18.815 -25.541 1.00 5.74 212 GLY B CA 1
ATOM 4347 C C . GLY B 1 216 ? -27.519 -17.661 -24.649 1.00 4.86 212 GLY B C 1
ATOM 4348 O O . GLY B 1 216 ? -28.399 -17.003 -24.071 1.00 6.84 212 GLY B O 1
ATOM 4349 N N . HIS B 1 217 ? -26.220 -17.438 -24.498 1.00 6.04 213 HIS B N 1
ATOM 4350 C CA . HIS B 1 217 ? -25.705 -16.533 -23.467 1.00 6.07 213 HIS B CA 1
ATOM 4351 C C . HIS B 1 217 ? -24.677 -15.527 -23.991 1.00 5.19 213 HIS B C 1
ATOM 4352 O O . HIS B 1 217 ? -24.019 -14.870 -23.172 1.00 6.37 213 HIS B O 1
ATOM 4359 N N . SER B 1 218 ? -24.646 -15.297 -25.277 1.00 5.65 214 SER B N 1
ATOM 4360 C CA . SER B 1 218 ? -23.699 -14.403 -25.911 1.00 6.99 214 SER B CA 1
ATOM 4361 C C . SER B 1 218 ? -22.300 -14.490 -25.388 1.00 6.19 214 SER B C 1
ATOM 4362 O O . SER B 1 218 ? -21.641 -13.438 -25.137 1.00 6.68 214 SER B O 1
ATOM 4365 N N A ASP B 1 219 ? -21.812 -15.717 -25.242 0.70 5.81 215 ASP B N 1
ATOM 4366 N N B ASP B 1 219 ? -21.817 -15.704 -25.196 0.30 6.23 215 ASP B N 1
ATOM 4367 C CA A ASP B 1 219 ? -20.469 -15.956 -24.727 0.70 6.77 215 ASP B CA 1
ATOM 4368 C CA B ASP B 1 219 ? -20.422 -15.854 -24.848 0.30 6.81 215 ASP B CA 1
ATOM 4369 C C A ASP B 1 219 ? -19.619 -16.979 -25.363 0.70 7.56 215 ASP B C 1
ATOM 4370 C C B ASP B 1 219 ? -19.633 -16.491 -26.035 0.30 7.31 215 ASP B C 1
ATOM 4371 O O A ASP B 1 219 ? -18.607 -17.303 -24.798 0.70 10.11 215 ASP B O 1
ATOM 4372 O O B ASP B 1 219 ? -18.858 -15.885 -26.770 0.30 7.54 215 ASP B O 1
ATOM 4381 N N . VAL B 1 220 ? -20.081 -17.600 -26.453 1.00 6.02 216 VAL B N 1
ATOM 4382 C CA . VAL B 1 220 ? -19.283 -18.516 -27.234 1.00 5.94 216 VAL B CA 1
ATOM 4383 C C . VAL B 1 220 ? -19.641 -18.362 -28.711 1.00 8.68 216 VAL B C 1
ATOM 4384 O O . VAL B 1 220 ? -20.802 -18.585 -29.117 1.00 11.36 216 VAL B O 1
ATOM 4388 N N . VAL B 1 221 ? -18.625 -18.137 -29.535 1.00 6.57 217 VAL B N 1
ATOM 4389 C CA . VAL B 1 221 ? -18.798 -18.153 -30.972 1.00 4.55 217 VAL B CA 1
ATOM 4390 C C . VAL B 1 221 ? -18.630 -19.593 -31.474 1.00 4.87 217 VAL B C 1
ATOM 4391 O O . VAL B 1 221 ? -17.714 -20.288 -31.028 1.00 6.63 217 VAL B O 1
ATOM 4395 N N . GLY B 1 222 ? -19.558 -20.107 -32.296 1.00 4.48 218 GLY B N 1
ATOM 4396 C CA . GLY B 1 222 ? -19.466 -21.475 -32.762 1.00 5.42 218 GLY B CA 1
ATOM 4397 C C . GLY B 1 222 ? -20.449 -21.731 -33.920 1.00 4.93 218 GLY B C 1
ATOM 4398 O O . GLY B 1 222 ? -21.374 -20.984 -34.090 1.00 5.24 218 GLY B O 1
ATOM 4399 N N . GLY B 1 223 ? -20.214 -22.829 -34.647 1.00 5.18 219 GLY B N 1
ATOM 4400 C CA . GLY B 1 223 ? -21.101 -23.275 -35.723 1.00 4.46 219 GLY B CA 1
ATOM 4401 C C . GLY B 1 223 ? -21.255 -24.766 -35.766 1.00 4.47 219 GLY B C 1
ATOM 4402 O O . GLY B 1 223 ? -20.548 -25.500 -35.054 1.00 4.47 219 GLY B O 1
ATOM 4403 N N . ALA B 1 224 ? -22.238 -25.194 -36.526 1.00 4.49 220 ALA B N 1
ATOM 4404 C CA . ALA B 1 224 ? -22.578 -26.606 -36.659 1.00 5.97 220 ALA B CA 1
ATOM 4405 C C . ALA B 1 224 ? -23.181 -26.898 -38.038 1.00 5.17 220 ALA B C 1
ATOM 4406 O O . ALA B 1 224 ? -23.876 -26.051 -38.627 1.00 5.21 220 ALA B O 1
ATOM 4408 N N . LEU B 1 225 ? -22.840 -28.098 -38.549 1.00 5.22 221 LEU B N 1
ATOM 4409 C CA . LEU B 1 225 ? -23.540 -28.783 -39.625 1.00 5.42 221 LEU B CA 1
ATOM 4410 C C . LEU B 1 225 ? -24.033 -30.125 -39.193 1.00 5.28 221 LEU B C 1
ATOM 4411 O O . LEU B 1 225 ? -23.259 -30.880 -38.592 1.00 6.35 221 LEU B O 1
ATOM 4416 N N . VAL B 1 226 ? -25.317 -30.440 -39.497 1.00 5.20 222 VAL B N 1
ATOM 4417 C CA . VAL B 1 226 ? -25.848 -31.756 -39.192 1.00 4.85 222 VAL B CA 1
ATOM 4418 C C . VAL B 1 226 ? -26.463 -32.306 -40.467 1.00 6.81 222 VAL B C 1
ATOM 4419 O O . VAL B 1 226 ? -27.011 -31.562 -41.301 1.00 7.16 222 VAL B O 1
ATOM 4423 N N . THR B 1 227 ? -26.418 -33.628 -40.614 1.00 6.40 223 THR B N 1
ATOM 4424 C CA . THR B 1 227 ? -26.907 -34.292 -41.833 1.00 7.17 223 THR B CA 1
ATOM 4425 C C . THR B 1 227 ? -27.267 -35.704 -41.470 1.00 6.18 223 THR B C 1
ATOM 4426 O O . THR B 1 227 ? -26.733 -36.315 -40.508 1.00 7.40 223 THR B O 1
ATOM 4430 N N . ASN B 1 228 ? -28.027 -36.363 -42.367 1.00 7.60 224 ASN B N 1
ATOM 4431 C CA . ASN B 1 228 ? -28.184 -37.832 -42.324 1.00 8.57 224 ASN B CA 1
ATOM 4432 C C . ASN B 1 228 ? -27.387 -38.548 -43.382 1.00 10.36 224 ASN B C 1
ATOM 4433 O O . ASN B 1 228 ? -27.315 -39.793 -43.406 1.00 10.83 224 ASN B O 1
ATOM 4438 N N . ASP B 1 229 ? -26.708 -37.780 -44.231 1.00 8.92 225 ASP B N 1
ATOM 4439 C CA . ASP B 1 229 ? -25.996 -38.357 -45.382 1.00 10.81 225 ASP B CA 1
ATOM 4440 C C . ASP B 1 229 ? -24.557 -38.567 -44.997 1.00 9.98 225 ASP B C 1
ATOM 4441 O O . ASP B 1 229 ? -23.830 -37.609 -44.791 1.00 10.18 225 ASP B O 1
ATOM 4446 N N . GLU B 1 230 ? -24.171 -39.843 -44.886 1.00 11.56 226 GLU B N 1
ATOM 4447 C CA A GLU B 1 230 ? -22.844 -40.203 -44.395 0.50 11.05 226 GLU B CA 1
ATOM 4448 C CA B GLU B 1 230 ? -22.834 -40.213 -44.404 0.50 11.20 226 GLU B CA 1
ATOM 4449 C C . GLU B 1 230 ? -21.746 -39.676 -45.320 1.00 11.76 226 GLU B C 1
ATOM 4450 O O . GLU B 1 230 ? -20.659 -39.267 -44.821 1.00 12.17 226 GLU B O 1
ATOM 4461 N N . GLU B 1 231 ? -22.003 -39.729 -46.629 1.00 12.10 227 GLU B N 1
ATOM 4462 C CA . GLU B 1 231 ? -21.052 -39.208 -47.616 1.00 13.04 227 GLU B CA 1
ATOM 4463 C C . GLU B 1 231 ? -20.816 -37.688 -47.494 1.00 12.62 227 GLU B C 1
ATOM 4464 O O . GLU B 1 231 ? -19.653 -37.220 -47.547 1.00 11.52 227 GLU B O 1
ATOM 4470 N N . LEU B 1 232 ? -21.895 -36.938 -47.258 1.00 10.08 228 LEU B N 1
ATOM 4471 C CA . LEU B 1 232 ? -21.817 -35.509 -47.089 1.00 10.90 228 LEU B CA 1
ATOM 4472 C C . LEU B 1 232 ? -21.081 -35.286 -45.795 1.00 9.53 228 LEU B C 1
ATOM 4473 O O . LEU B 1 232 ? -20.182 -34.389 -45.731 1.00 8.59 228 LEU B O 1
ATOM 4478 N N . ASP B 1 233 ? -21.371 -35.997 -44.714 1.00 9.12 229 ASP B N 1
ATOM 4479 C CA . ASP B 1 233 ? -20.641 -35.790 -43.459 1.00 7.93 229 ASP B CA 1
ATOM 4480 C C . ASP B 1 233 ? -19.143 -36.025 -43.664 1.00 9.15 229 ASP B C 1
ATOM 4481 O O . ASP B 1 233 ? -18.314 -35.302 -43.102 1.00 9.32 229 ASP B O 1
ATOM 4486 N N . GLN B 1 234 ? -18.790 -37.041 -44.470 1.00 8.87 230 GLN B N 1
ATOM 4487 C CA . GLN B 1 234 ? -17.383 -37.282 -44.727 1.00 9.39 230 GLN B CA 1
ATOM 4488 C C . GLN B 1 234 ? -16.719 -36.099 -45.454 1.00 8.81 230 GLN B C 1
ATOM 4489 O O . GLN B 1 234 ? -15.553 -35.765 -45.155 1.00 8.30 230 GLN B O 1
ATOM 4495 N N . SER B 1 235 ? -17.470 -35.479 -46.390 1.00 8.05 231 SER B N 1
ATOM 4496 C CA A SER B 1 235 ? -16.937 -34.319 -47.097 0.50 8.00 231 SER B CA 1
ATOM 4497 C CA B SER B 1 235 ? -16.917 -34.310 -47.092 0.50 8.79 231 SER B CA 1
ATOM 4498 C C . SER B 1 235 ? -16.750 -33.130 -46.159 1.00 7.42 231 SER B C 1
ATOM 4499 O O . SER B 1 235 ? -15.806 -32.360 -46.260 1.00 6.91 231 SER B O 1
ATOM 4504 N N . PHE B 1 236 ? -17.688 -32.982 -45.233 1.00 7.61 232 PHE B N 1
ATOM 4505 C CA . PHE B 1 236 ? -17.530 -31.977 -44.222 1.00 5.84 232 PHE B CA 1
ATOM 4506 C C . PHE B 1 236 ? -16.319 -32.263 -43.317 1.00 7.46 232 PHE B C 1
ATOM 4507 O O . PHE B 1 236 ? -15.505 -31.346 -42.982 1.00 7.83 232 PHE B O 1
ATOM 4515 N N . ALA B 1 237 ? -16.210 -33.491 -42.871 1.00 6.75 233 ALA B N 1
ATOM 4516 C CA . ALA B 1 237 ? -15.082 -33.873 -41.997 1.00 6.42 233 ALA B CA 1
ATOM 4517 C C . ALA B 1 237 ? -13.724 -33.587 -42.620 1.00 7.06 233 ALA B C 1
ATOM 4518 O O . ALA B 1 237 ? -12.774 -33.131 -41.972 1.00 8.57 233 ALA B O 1
ATOM 4520 N N . PHE B 1 238 ? -13.652 -33.789 -43.958 1.00 5.17 234 PHE B N 1
ATOM 4521 C CA . PHE B 1 238 ? -12.394 -33.629 -44.624 1.00 6.86 234 PHE B CA 1
ATOM 4522 C C . PHE B 1 238 ? -11.925 -32.208 -44.483 1.00 6.22 234 PHE B C 1
ATOM 4523 O O . PHE B 1 238 ? -10.734 -31.954 -44.284 1.00 7.27 234 PHE B O 1
ATOM 4531 N N . LEU B 1 239 ? -12.838 -31.266 -44.650 1.00 5.87 235 LEU B N 1
ATOM 4532 C CA . LEU B 1 239 ? -12.541 -29.825 -44.574 1.00 6.38 235 LEU B CA 1
ATOM 4533 C C . LEU B 1 239 ? -12.476 -29.335 -43.112 1.00 5.74 235 LEU B C 1
ATOM 4534 O O . LEU B 1 239 ? -11.634 -28.457 -42.783 1.00 8.71 235 LEU B O 1
ATOM 4539 N N . GLN B 1 240 ? -13.300 -29.926 -42.226 1.00 5.21 236 GLN B N 1
ATOM 4540 C CA . GLN B 1 240 ? -13.149 -29.604 -40.792 1.00 6.02 236 GLN B CA 1
ATOM 4541 C C . GLN B 1 240 ? -11.683 -29.861 -40.344 1.00 7.91 236 GLN B C 1
ATOM 4542 O O . GLN B 1 240 ? -11.017 -29.034 -39.732 1.00 8.33 236 GLN B O 1
ATOM 4548 N N . ASN B 1 241 ? -11.182 -31.043 -40.630 1.00 6.76 237 ASN B N 1
ATOM 4549 C CA . ASN B 1 241 ? -9.784 -31.401 -40.301 1.00 7.59 237 ASN B CA 1
ATOM 4550 C C . ASN B 1 241 ? -8.798 -30.621 -41.141 1.00 7.60 237 ASN B C 1
ATOM 4551 O O . ASN B 1 241 ? -7.821 -30.158 -40.635 1.00 8.04 237 ASN B O 1
ATOM 4556 N N . GLY B 1 242 ? -9.043 -30.537 -42.465 1.00 6.18 238 GLY B N 1
ATOM 4557 C CA . GLY B 1 242 ? -8.002 -30.122 -43.354 1.00 7.03 238 GLY B CA 1
ATOM 4558 C C . GLY B 1 242 ? -7.784 -28.674 -43.366 1.00 7.37 238 GLY B C 1
ATOM 4559 O O . GLY B 1 242 ? -6.622 -28.255 -43.508 1.00 9.05 238 GLY B O 1
ATOM 4560 N N . ALA B 1 243 ? -8.865 -27.899 -43.255 1.00 5.81 239 ALA B N 1
ATOM 4561 C CA . ALA B 1 243 ? -8.793 -26.400 -43.104 1.00 8.27 239 ALA B CA 1
ATOM 4562 C C . ALA B 1 243 ? -8.836 -25.961 -41.663 1.00 9.82 239 ALA B C 1
ATOM 4563 O O . ALA B 1 243 ? -8.494 -24.782 -41.390 1.00 13.06 239 ALA B O 1
ATOM 4565 N N . GLY B 1 244 ? -9.279 -26.806 -40.704 1.00 7.75 240 GLY B N 1
ATOM 4566 C CA . GLY B 1 244 ? -9.031 -26.603 -39.267 1.00 7.16 240 GLY B CA 1
ATOM 4567 C C . GLY B 1 244 ? -9.820 -25.477 -38.590 1.00 5.50 240 GLY B C 1
ATOM 4568 O O . GLY B 1 244 ? -9.341 -24.895 -37.635 1.00 5.92 240 GLY B O 1
ATOM 4569 N N . ALA B 1 245 ? -11.016 -25.201 -39.059 1.00 6.16 241 ALA B N 1
ATOM 4570 C CA . ALA B 1 245 ? -11.926 -24.199 -38.411 1.00 4.55 241 ALA B CA 1
ATOM 4571 C C . ALA B 1 245 ? -12.711 -24.803 -37.272 1.00 4.52 241 ALA B C 1
ATOM 4572 O O . ALA B 1 245 ? -13.968 -24.915 -37.395 1.00 6.95 241 ALA B O 1
ATOM 4574 N N . VAL B 1 246 ? -11.973 -25.235 -36.233 1.00 4.75 242 VAL B N 1
ATOM 4575 C CA . VAL B 1 246 ? -12.512 -26.140 -35.191 1.00 6.24 242 VAL B CA 1
ATOM 4576 C C . VAL B 1 246 ? -12.577 -25.404 -33.866 1.00 6.16 242 VAL B C 1
ATOM 4577 O O . VAL B 1 246 ? -11.751 -24.484 -33.589 1.00 7.25 242 VAL B O 1
ATOM 4581 N N . PRO B 1 247 ? -13.565 -25.726 -33.032 1.00 6.01 243 PRO B N 1
ATOM 4582 C CA . PRO B 1 247 ? -13.787 -25.080 -31.743 1.00 6.54 243 PRO B CA 1
ATOM 4583 C C . PRO B 1 247 ? -12.838 -25.605 -30.726 1.00 6.26 243 PRO B C 1
ATOM 4584 O O . PRO B 1 247 ? -12.492 -26.790 -30.714 1.00 10.26 243 PRO B O 1
ATOM 4588 N N . GLY B 1 248 ? -12.495 -24.759 -29.776 1.00 7.10 244 GLY B N 1
ATOM 4589 C CA . GLY B 1 248 ? -11.768 -25.148 -28.616 1.00 7.63 244 GLY B CA 1
ATOM 4590 C C . GLY B 1 248 ? -12.652 -25.803 -27.621 1.00 7.17 244 GLY B C 1
ATOM 4591 O O . GLY B 1 248 ? -13.888 -25.738 -27.738 1.00 7.45 244 GLY B O 1
ATOM 4592 N N . PRO B 1 249 ? -12.053 -26.542 -26.644 1.00 6.91 245 PRO B N 1
ATOM 4593 C CA . PRO B 1 249 ? -12.918 -27.374 -25.809 1.00 7.39 245 PRO B CA 1
ATOM 4594 C C . PRO B 1 249 ? -13.736 -26.622 -24.775 1.00 5.75 245 PRO B C 1
ATOM 4595 O O . PRO B 1 249 ? -14.820 -27.069 -24.362 1.00 5.73 245 PRO B O 1
ATOM 4599 N N . PHE B 1 250 ? -13.249 -25.500 -24.288 1.00 6.48 246 PHE B N 1
ATOM 4600 C CA A PHE B 1 250 ? -14.007 -24.657 -23.356 0.50 5.87 246 PHE B CA 1
ATOM 4601 C CA B PHE B 1 250 ? -14.098 -24.762 -23.301 0.50 5.59 246 PHE B CA 1
ATOM 4602 C C . PHE B 1 250 ? -15.238 -24.128 -24.058 1.00 7.07 246 PHE B C 1
ATOM 4603 O O . PHE B 1 250 ? -16.342 -24.130 -23.546 1.00 7.59 246 PHE B O 1
ATOM 4618 N N . ASP B 1 251 ? -15.018 -23.695 -25.314 1.00 7.26 247 ASP B N 1
ATOM 4619 C CA . ASP B 1 251 ? -16.142 -23.199 -26.100 1.00 8.09 247 ASP B CA 1
ATOM 4620 C C . ASP B 1 251 ? -17.124 -24.273 -26.437 1.00 7.90 247 ASP B C 1
ATOM 4621 O O . ASP B 1 251 ? -18.331 -24.127 -26.289 1.00 6.98 247 ASP B O 1
ATOM 4626 N N . ALA B 1 252 ? -16.609 -25.461 -26.788 1.00 5.17 248 ALA B N 1
ATOM 4627 C CA . ALA B 1 252 ? -17.538 -26.530 -27.080 1.00 5.26 248 ALA B CA 1
ATOM 4628 C C . ALA B 1 252 ? -18.343 -26.909 -25.867 1.00 5.21 248 ALA B C 1
ATOM 4629 O O . ALA B 1 252 ? -19.563 -27.180 -25.926 1.00 5.82 248 ALA B O 1
ATOM 4631 N N . TYR B 1 253 ? -17.729 -26.923 -24.667 1.00 4.61 249 TYR B N 1
ATOM 4632 C CA . TYR B 1 253 ? -18.467 -27.128 -23.404 1.00 5.44 249 TYR B CA 1
ATOM 4633 C C . TYR B 1 253 ? -19.538 -26.071 -23.151 1.00 5.76 249 TYR B C 1
ATOM 4634 O O . TYR B 1 253 ? -20.660 -26.450 -22.806 1.00 6.53 249 TYR B O 1
ATOM 4643 N N . LEU B 1 254 ? -19.225 -24.813 -23.309 1.00 5.81 250 LEU B N 1
ATOM 4644 C CA . LEU B 1 254 ? -20.211 -23.743 -23.152 1.00 6.70 250 LEU B CA 1
ATOM 4645 C C . LEU B 1 254 ? -21.397 -23.914 -24.112 1.00 6.04 250 LEU B C 1
ATOM 4646 O O . LEU B 1 254 ? -22.577 -23.693 -23.713 1.00 5.31 250 LEU B O 1
ATOM 4651 N N . THR B 1 255 ? -21.084 -24.324 -25.361 1.00 4.59 251 THR B N 1
ATOM 4652 C CA . THR B 1 255 ? -22.140 -24.539 -26.343 1.00 6.52 251 THR B CA 1
ATOM 4653 C C . THR B 1 255 ? -23.062 -25.649 -25.815 1.00 6.37 251 THR B C 1
ATOM 4654 O O . THR B 1 255 ? -24.332 -25.487 -25.872 1.00 6.21 251 THR B O 1
ATOM 4658 N N . MET B 1 256 ? -22.489 -26.794 -25.392 1.00 6.24 252 MET B N 1
ATOM 4659 C CA . MET B 1 256 ? -23.267 -27.927 -24.859 1.00 7.44 252 MET B CA 1
ATOM 4660 C C . MET B 1 256 ? -24.085 -27.492 -23.679 1.00 6.73 252 MET B C 1
ATOM 4661 O O . MET B 1 256 ? -25.212 -27.964 -23.455 1.00 6.59 252 MET B O 1
ATOM 4666 N N . ARG B 1 257 ? -23.458 -26.703 -22.803 1.00 5.97 253 ARG B N 1
ATOM 4667 C CA . ARG B 1 257 ? -24.169 -26.253 -21.554 1.00 6.33 253 ARG B CA 1
ATOM 4668 C C . ARG B 1 257 ? -25.384 -25.456 -21.961 1.00 5.99 253 ARG B C 1
ATOM 4669 O O . ARG B 1 257 ? -26.480 -25.656 -21.418 1.00 5.69 253 ARG B O 1
ATOM 4677 N N . GLY B 1 258 ? -25.202 -24.485 -22.853 1.00 5.78 254 GLY B N 1
ATOM 4678 C CA . GLY B 1 258 ? -26.327 -23.700 -23.358 1.00 5.14 254 GLY B CA 1
ATOM 4679 C C . GLY B 1 258 ? -27.424 -24.587 -23.916 1.00 5.46 254 GLY B C 1
ATOM 4680 O O . GLY B 1 258 ? -28.615 -24.382 -23.675 1.00 4.83 254 GLY B O 1
ATOM 4681 N N . LEU B 1 259 ? -27.050 -25.567 -24.688 1.00 5.09 255 LEU B N 1
ATOM 4682 C CA . LEU B 1 259 ? -28.038 -26.435 -25.363 1.00 5.24 255 LEU B CA 1
ATOM 4683 C C . LEU B 1 259 ? -29.001 -27.107 -24.376 1.00 6.48 255 LEU B C 1
ATOM 4684 O O . LEU B 1 259 ? -30.133 -27.377 -24.701 1.00 5.86 255 LEU B O 1
ATOM 4689 N N . LYS B 1 260 ? -28.495 -27.422 -23.172 1.00 6.50 256 LYS B N 1
ATOM 4690 C CA . LYS B 1 260 ? -29.263 -28.052 -22.124 1.00 5.41 256 LYS B CA 1
ATOM 4691 C C . LYS B 1 260 ? -30.496 -27.260 -21.747 1.00 6.11 256 LYS B C 1
ATOM 4692 O O . LYS B 1 260 ? -31.422 -27.849 -21.191 1.00 7.18 256 LYS B O 1
ATOM 4698 N N . THR B 1 261 ? -30.502 -25.960 -21.902 1.00 4.92 257 THR B N 1
ATOM 4699 C CA . THR B 1 261 ? -31.680 -25.135 -21.613 1.00 4.88 257 THR B CA 1
ATOM 4700 C C . THR B 1 261 ? -32.394 -24.590 -22.856 1.00 4.74 257 THR B C 1
ATOM 4701 O O . THR B 1 261 ? -33.330 -23.742 -22.732 1.00 5.60 257 THR B O 1
ATOM 4705 N N . LEU B 1 262 ? -31.966 -25.027 -24.045 1.00 4.61 258 LEU B N 1
ATOM 4706 C CA . LEU B 1 262 ? -32.548 -24.434 -25.270 1.00 4.46 258 LEU B CA 1
ATOM 4707 C C . LEU B 1 262 ? -34.122 -24.487 -25.328 1.00 4.47 258 LEU B C 1
ATOM 4708 O O . LEU B 1 262 ? -34.800 -23.498 -25.642 1.00 5.72 258 LEU B O 1
ATOM 4713 N N . VAL B 1 263 ? -34.638 -25.688 -25.111 1.00 4.57 259 VAL B N 1
ATOM 4714 C CA . VAL B 1 263 ? -36.128 -25.892 -25.225 1.00 5.41 259 VAL B CA 1
ATOM 4715 C C . VAL B 1 263 ? -36.876 -24.972 -24.295 1.00 7.69 259 VAL B C 1
ATOM 4716 O O . VAL B 1 263 ? -37.826 -24.266 -24.663 1.00 8.06 259 VAL B O 1
ATOM 4720 N N . LEU B 1 264 ? -36.381 -24.886 -23.064 1.00 6.61 260 LEU B N 1
ATOM 4721 C CA . LEU B 1 264 ? -36.966 -24.035 -22.065 1.00 6.93 260 LEU B CA 1
ATOM 4722 C C . LEU B 1 264 ? -36.846 -22.568 -22.423 1.00 6.74 260 LEU B C 1
ATOM 4723 O O . LEU B 1 264 ? -37.808 -21.817 -22.329 1.00 6.18 260 LEU B O 1
ATOM 4728 N N . ARG B 1 265 ? -35.657 -22.136 -22.878 1.00 6.51 261 ARG B N 1
ATOM 4729 C CA . ARG B 1 265 ? -35.482 -20.775 -23.244 1.00 5.60 261 ARG B CA 1
ATOM 4730 C C . ARG B 1 265 ? -36.297 -20.382 -24.438 1.00 4.87 261 ARG B C 1
ATOM 4731 O O . ARG B 1 265 ? -36.869 -19.308 -24.407 1.00 5.87 261 ARG B O 1
ATOM 4739 N N . MET B 1 266 ? -36.351 -21.227 -25.483 1.00 4.36 262 MET B N 1
ATOM 4740 C CA A MET B 1 266 ? -37.069 -20.852 -26.727 0.70 4.78 262 MET B CA 1
ATOM 4741 C CA B MET B 1 266 ? -37.072 -20.821 -26.679 0.30 5.52 262 MET B CA 1
ATOM 4742 C C . MET B 1 266 ? -38.577 -20.664 -26.392 1.00 5.75 262 MET B C 1
ATOM 4743 O O . MET B 1 266 ? -39.224 -19.789 -27.027 1.00 6.35 262 MET B O 1
ATOM 4752 N N . GLN B 1 267 ? -39.140 -21.467 -25.496 1.00 6.76 263 GLN B N 1
ATOM 4753 C CA . GLN B 1 267 ? -40.538 -21.276 -25.070 1.00 7.27 263 GLN B CA 1
ATOM 4754 C C . GLN B 1 267 ? -40.726 -19.861 -24.538 1.00 6.89 263 GLN B C 1
ATOM 4755 O O . GLN B 1 267 ? -41.645 -19.121 -24.962 1.00 8.58 263 GLN B O 1
ATOM 4761 N N . ARG B 1 268 ? -39.819 -19.393 -23.679 1.00 6.14 264 ARG B N 1
ATOM 4762 C CA . ARG B 1 268 ? -40.027 -18.072 -23.091 1.00 6.69 264 ARG B CA 1
ATOM 4763 C C . ARG B 1 268 ? -39.666 -16.959 -24.042 1.00 6.03 264 ARG B C 1
ATOM 4764 O O . ARG B 1 268 ? -40.323 -15.916 -24.059 1.00 7.00 264 ARG B O 1
ATOM 4772 N N . HIS B 1 269 ? -38.695 -17.188 -24.885 1.00 5.79 265 HIS B N 1
ATOM 4773 C CA . HIS B 1 269 ? -38.406 -16.232 -25.977 1.00 5.77 265 HIS B CA 1
ATOM 4774 C C . HIS B 1 269 ? -39.629 -15.949 -26.827 1.00 5.31 265 HIS B C 1
ATOM 4775 O O . HIS B 1 269 ? -39.970 -14.827 -27.174 1.00 5.47 265 HIS B O 1
ATOM 4782 N N . SER B 1 270 ? -40.332 -17.022 -27.170 1.00 5.47 266 SER B N 1
ATOM 4783 C CA . SER B 1 270 ? -41.512 -16.968 -28.083 1.00 7.32 266 SER B CA 1
ATOM 4784 C C . SER B 1 270 ? -42.653 -16.220 -27.379 1.00 6.84 266 SER B C 1
ATOM 4785 O O . SER B 1 270 ? -43.287 -15.340 -27.964 1.00 7.49 266 SER B O 1
ATOM 4788 N N . GLU B 1 271 ? -42.848 -16.548 -26.097 1.00 6.35 267 GLU B N 1
ATOM 4789 C CA . GLU B 1 271 ? -43.924 -15.905 -25.295 1.00 7.34 267 GLU B CA 1
ATOM 4790 C C . GLU B 1 271 ? -43.660 -14.420 -25.164 1.00 6.40 267 GLU B C 1
ATOM 4791 O O . GLU B 1 271 ? -44.555 -13.581 -25.378 1.00 6.58 267 GLU B O 1
ATOM 4797 N N . ASN B 1 272 ? -42.428 -14.069 -24.796 1.00 6.22 268 ASN B N 1
ATOM 4798 C CA . ASN B 1 272 ? -42.034 -12.668 -24.624 1.00 7.43 268 ASN B CA 1
ATOM 4799 C C . ASN B 1 272 ? -42.131 -11.901 -25.960 1.00 5.97 268 ASN B C 1
ATOM 4800 O O . ASN B 1 272 ? -42.618 -10.767 -25.975 1.00 8.14 268 ASN B O 1
ATOM 4805 N N . ALA B 1 273 ? -41.630 -12.529 -27.042 1.00 6.74 269 ALA B N 1
ATOM 4806 C CA . ALA B 1 273 ? -41.678 -11.910 -28.349 1.00 7.21 269 ALA B CA 1
ATOM 4807 C C . ALA B 1 273 ? -43.119 -11.622 -28.792 1.00 7.04 269 ALA B C 1
ATOM 4808 O O . ALA B 1 273 ? -43.380 -10.558 -29.362 1.00 7.38 269 ALA B O 1
ATOM 4810 N N . ALA B 1 274 ? -44.023 -12.605 -28.598 1.00 8.17 270 ALA B N 1
ATOM 4811 C CA . ALA B 1 274 ? -45.435 -12.394 -28.991 1.00 8.72 270 ALA B CA 1
ATOM 4812 C C . ALA B 1 274 ? -45.964 -11.165 -28.267 1.00 9.24 270 ALA B C 1
ATOM 4813 O O . ALA B 1 274 ? -46.722 -10.395 -28.833 1.00 10.34 270 ALA B O 1
ATOM 4815 N N . ALA B 1 275 ? -45.647 -11.035 -26.951 1.00 8.50 271 ALA B N 1
ATOM 4816 C CA . ALA B 1 275 ? -46.100 -9.890 -26.124 1.00 8.55 271 ALA B CA 1
ATOM 4817 C C . ALA B 1 275 ? -45.523 -8.580 -26.625 1.00 9.03 271 ALA B C 1
ATOM 4818 O O . ALA B 1 275 ? -46.232 -7.580 -26.701 1.00 8.32 271 ALA B O 1
ATOM 4820 N N . VAL B 1 276 ? -44.241 -8.586 -26.995 1.00 6.23 272 VAL B N 1
ATOM 4821 C CA . VAL B 1 276 ? -43.577 -7.401 -27.557 1.00 7.77 272 VAL B CA 1
ATOM 4822 C C . VAL B 1 276 ? -44.219 -7.024 -28.881 1.00 7.95 272 VAL B C 1
ATOM 4823 O O . VAL B 1 276 ? -44.476 -5.853 -29.160 1.00 9.74 272 VAL B O 1
ATOM 4827 N N . ALA B 1 277 ? -44.488 -8.020 -29.735 1.00 6.99 273 ALA B N 1
ATOM 4828 C CA . ALA B 1 277 ? -45.108 -7.765 -31.071 1.00 8.99 273 ALA B CA 1
ATOM 4829 C C . ALA B 1 277 ? -46.462 -7.129 -30.902 1.00 10.53 273 ALA B C 1
ATOM 4830 O O . ALA B 1 277 ? -46.713 -6.146 -31.624 1.00 11.92 273 ALA B O 1
ATOM 4832 N N . GLU B 1 278 ? -47.263 -7.659 -29.969 1.00 11.20 274 GLU B N 1
ATOM 4833 C CA . GLU B 1 278 ? -48.631 -7.132 -29.705 1.00 11.46 274 GLU B CA 1
ATOM 4834 C C . GLU B 1 278 ? -48.503 -5.714 -29.212 1.00 13.39 274 GLU B C 1
ATOM 4835 O O . GLU B 1 278 ? -49.302 -4.833 -29.686 1.00 14.44 274 GLU B O 1
ATOM 4841 N N . PHE B 1 279 ? -47.627 -5.457 -28.240 1.00 11.64 275 PHE B N 1
ATOM 4842 C CA . PHE B 1 279 ? -47.442 -4.107 -27.670 1.00 12.28 275 PHE B CA 1
ATOM 4843 C C . PHE B 1 279 ? -47.114 -3.135 -28.782 1.00 13.64 275 PHE B C 1
ATOM 4844 O O . PHE B 1 279 ? -47.742 -2.030 -28.901 1.00 15.03 275 PHE B O 1
ATOM 4852 N N . LEU B 1 280 ? -46.111 -3.485 -29.574 1.00 12.55 276 LEU B N 1
ATOM 4853 C CA . LEU B 1 280 ? -45.639 -2.565 -30.657 1.00 10.37 276 LEU B CA 1
ATOM 4854 C C . LEU B 1 280 ? -46.701 -2.382 -31.786 1.00 13.09 276 LEU B C 1
ATOM 4855 O O . LEU B 1 280 ? -46.784 -1.270 -32.386 1.00 12.14 276 LEU B O 1
ATOM 4860 N N . ALA B 1 281 ? -47.490 -3.412 -32.047 1.00 11.05 277 ALA B N 1
ATOM 4861 C CA . ALA B 1 281 ? -48.553 -3.375 -33.045 1.00 13.93 277 ALA B CA 1
ATOM 4862 C C . ALA B 1 281 ? -49.618 -2.321 -32.670 1.00 16.17 277 ALA B C 1
ATOM 4863 O O . ALA B 1 281 ? -50.275 -1.773 -33.595 1.00 17.85 277 ALA B O 1
ATOM 4865 N N . GLU B 1 282 ? -49.782 -2.072 -31.367 1.00 15.44 278 GLU B N 1
ATOM 4866 C CA . GLU B 1 282 ? -50.767 -1.157 -30.788 1.00 18.15 278 GLU B CA 1
ATOM 4867 C C . GLU B 1 282 ? -50.191 0.261 -30.599 1.00 19.53 278 GLU B C 1
ATOM 4868 O O . GLU B 1 282 ? -50.939 1.178 -30.264 1.00 19.15 278 GLU B O 1
ATOM 4874 N N . HIS B 1 283 ? -48.889 0.461 -30.851 1.00 15.14 279 HIS B N 1
ATOM 4875 C CA . HIS B 1 283 ? -48.237 1.723 -30.518 1.00 14.86 279 HIS B CA 1
ATOM 4876 C C . HIS B 1 283 ? -48.074 2.624 -31.683 1.00 16.87 279 HIS B C 1
ATOM 4877 O O . HIS B 1 283 ? -47.649 2.238 -32.769 1.00 14.65 279 HIS B O 1
ATOM 4884 N N . PRO B 1 284 ? -48.482 3.899 -31.496 1.00 20.08 280 PRO B N 1
ATOM 4885 C CA . PRO B 1 284 ? -48.567 4.747 -32.678 1.00 22.00 280 PRO B CA 1
ATOM 4886 C C . PRO B 1 284 ? -47.238 5.137 -33.333 1.00 19.89 280 PRO B C 1
ATOM 4887 O O . PRO B 1 284 ? -47.250 5.599 -34.500 1.00 20.83 280 PRO B O 1
ATOM 4891 N N . ALA B 1 285 ? -46.113 4.932 -32.635 1.00 18.34 281 ALA B N 1
ATOM 4892 C CA . ALA B 1 285 ? -44.793 5.227 -33.239 1.00 15.69 281 ALA B CA 1
ATOM 4893 C C . ALA B 1 285 ? -44.383 4.145 -34.231 1.00 16.43 281 ALA B C 1
ATOM 4894 O O . ALA B 1 285 ? -43.400 4.342 -34.957 1.00 14.33 281 ALA B O 1
ATOM 4896 N N . ILE B 1 286 ? -45.091 3.002 -34.236 1.00 13.81 282 ILE B N 1
ATOM 4897 C CA . ILE B 1 286 ? -44.728 1.856 -35.067 1.00 13.40 282 ILE B CA 1
ATOM 4898 C C . ILE B 1 286 ? -45.658 1.745 -36.285 1.00 13.69 282 ILE B C 1
ATOM 4899 O O . ILE B 1 286 ? -46.882 1.695 -36.123 1.00 15.33 282 ILE B O 1
ATOM 4904 N N . SER B 1 287 ? -45.077 1.739 -37.485 1.00 13.45 283 SER B N 1
ATOM 4905 C CA . SER B 1 287 ? -45.826 1.495 -38.726 1.00 15.79 283 SER B CA 1
ATOM 4906 C C . SER B 1 287 ? -46.186 0.043 -39.032 1.00 16.77 283 SER B C 1
ATOM 4907 O O . SER B 1 287 ? -47.321 -0.261 -39.371 1.00 20.07 283 SER B O 1
ATOM 4910 N N . THR B 1 288 ? -45.242 -0.839 -38.843 1.00 13.07 284 THR B N 1
ATOM 4911 C CA . THR B 1 288 ? -45.383 -2.236 -39.260 1.00 13.21 284 THR B CA 1
ATOM 4912 C C . THR B 1 288 ? -44.599 -3.097 -38.276 1.00 12.65 284 THR B C 1
ATOM 4913 O O . THR B 1 288 ? -43.518 -2.697 -37.860 1.00 12.11 284 THR B O 1
ATOM 4917 N N . VAL B 1 289 ? -45.149 -4.257 -37.969 1.00 10.17 285 VAL B N 1
ATOM 4918 C CA . VAL B 1 289 ? -44.521 -5.231 -37.100 1.00 10.73 285 VAL B CA 1
ATOM 4919 C C . VAL B 1 289 ? -44.317 -6.478 -37.875 1.00 10.24 285 VAL B C 1
ATOM 4920 O O . VAL B 1 289 ? -45.227 -6.982 -38.494 1.00 11.48 285 VAL B O 1
ATOM 4924 N N . LEU B 1 290 ? -43.099 -7.004 -37.800 1.00 8.57 286 LEU B N 1
ATOM 4925 C CA . LEU B 1 290 ? -42.682 -8.217 -38.467 1.00 8.12 286 LEU B CA 1
ATOM 4926 C C . LEU B 1 290 ? -42.436 -9.264 -37.398 1.00 9.20 286 LEU B C 1
ATOM 4927 O O . LEU B 1 290 ? -41.561 -9.139 -36.600 1.00 9.25 286 LEU B O 1
ATOM 4932 N N . TYR B 1 291 ? -43.322 -10.261 -37.366 1.00 7.24 287 TYR B N 1
ATOM 4933 C CA . TYR B 1 291 ? -43.269 -11.387 -36.433 1.00 6.43 287 TYR B CA 1
ATOM 4934 C C . TYR B 1 291 ? -44.019 -12.569 -37.042 1.00 7.53 287 TYR B C 1
ATOM 4935 O O . TYR B 1 291 ? -45.168 -12.402 -37.385 1.00 9.97 287 TYR B O 1
ATOM 4944 N N . PRO B 1 292 ? -43.377 -13.741 -37.146 1.00 6.48 288 PRO B N 1
ATOM 4945 C CA . PRO B 1 292 ? -44.018 -14.875 -37.792 1.00 7.56 288 PRO B CA 1
ATOM 4946 C C . PRO B 1 292 ? -45.325 -15.312 -37.237 1.00 8.05 288 PRO B C 1
ATOM 4947 O O . PRO B 1 292 ? -46.148 -15.911 -37.972 1.00 10.92 288 PRO B O 1
ATOM 4951 N N . GLY B 1 293 ? -45.535 -15.104 -35.952 1.00 8.61 289 GLY B N 1
ATOM 4952 C CA . GLY B 1 293 ? -46.762 -15.426 -35.269 1.00 7.94 289 GLY B CA 1
ATOM 4953 C C . GLY B 1 293 ? -47.992 -14.605 -35.580 1.00 9.31 289 GLY B C 1
ATOM 4954 O O . GLY B 1 293 ? -49.135 -15.024 -35.271 1.00 11.78 289 GLY B O 1
ATOM 4955 N N . LEU B 1 294 ? -47.840 -13.421 -36.164 1.00 9.40 290 LEU B N 1
ATOM 4956 C CA . LEU B 1 294 ? -49.008 -12.582 -36.532 1.00 9.71 290 LEU B CA 1
ATOM 4957 C C . LEU B 1 294 ? -49.676 -13.201 -37.728 1.00 10.75 290 LEU B C 1
ATOM 4958 O O . LEU B 1 294 ? -49.034 -13.492 -38.745 1.00 10.62 290 LEU B O 1
ATOM 4963 N N . PRO B 1 295 ? -51.026 -13.386 -37.657 1.00 12.38 291 PRO B N 1
ATOM 4964 C CA . PRO B 1 295 ? -51.753 -13.887 -38.807 1.00 13.60 291 PRO B CA 1
ATOM 4965 C C . PRO B 1 295 ? -51.553 -13.097 -40.074 1.00 13.73 291 PRO B C 1
ATOM 4966 O O . PRO B 1 295 ? -51.615 -13.659 -41.144 1.00 14.44 291 PRO B O 1
ATOM 4970 N N . SER B 1 296 ? -51.307 -11.805 -40.000 1.00 12.86 292 SER B N 1
ATOM 4971 C CA . SER B 1 296 ? -51.106 -10.975 -41.166 1.00 15.89 292 SER B CA 1
ATOM 4972 C C . SER B 1 296 ? -49.665 -10.989 -41.698 1.00 14.44 292 SER B C 1
ATOM 4973 O O . SER B 1 296 ? -49.364 -10.418 -42.716 1.00 14.55 292 SER B O 1
ATOM 4976 N N . HIS B 1 297 ? -48.742 -11.634 -40.995 1.00 10.72 293 HIS B N 1
ATOM 4977 C CA . HIS B 1 297 ? -47.352 -11.690 -41.489 1.00 10.88 293 HIS B CA 1
ATOM 4978 C C . HIS B 1 297 ? -47.291 -12.527 -42.711 1.00 10.64 293 HIS B C 1
ATOM 4979 O O . HIS B 1 297 ? -47.812 -13.624 -42.741 1.00 10.23 293 HIS B O 1
ATOM 4986 N N . PRO B 1 298 ? -46.682 -12.019 -43.768 1.00 12.42 294 PRO B N 1
ATOM 4987 C CA . PRO B 1 298 ? -46.565 -12.882 -44.923 1.00 13.65 294 PRO B CA 1
ATOM 4988 C C . PRO B 1 298 ? -45.822 -14.202 -44.611 1.00 14.13 294 PRO B C 1
ATOM 4989 O O . PRO B 1 298 ? -44.757 -14.180 -44.030 1.00 15.82 294 PRO B O 1
ATOM 4993 N N . GLY B 1 299 ? -46.427 -15.302 -45.017 1.00 13.44 295 GLY B N 1
ATOM 4994 C CA . GLY B 1 299 ? -45.817 -16.593 -44.717 1.00 12.04 295 GLY B CA 1
ATOM 4995 C C . GLY B 1 299 ? -46.205 -17.164 -43.380 1.00 11.50 295 GLY B C 1
ATOM 4996 O O . GLY B 1 299 ? -45.719 -18.234 -42.988 1.00 9.47 295 GLY B O 1
ATOM 4997 N N . HIS B 1 300 ? -47.086 -16.488 -42.647 1.00 9.08 296 HIS B N 1
ATOM 4998 C CA . HIS B 1 300 ? -47.597 -17.055 -41.392 1.00 8.70 296 HIS B CA 1
ATOM 4999 C C . HIS B 1 300 ? -48.063 -18.481 -41.497 1.00 9.94 296 HIS B C 1
ATOM 5000 O O . HIS B 1 300 ? -47.705 -19.278 -40.622 1.00 9.42 296 HIS B O 1
ATOM 5007 N N . ALA B 1 301 ? -48.873 -18.797 -42.511 1.00 9.82 297 ALA B N 1
ATOM 5008 C CA . ALA B 1 301 ? -49.397 -20.187 -42.536 1.00 9.66 297 ALA B CA 1
ATOM 5009 C C . ALA B 1 301 ? -48.309 -21.232 -42.758 1.00 10.14 297 ALA B C 1
ATOM 5010 O O . ALA B 1 301 ? -48.363 -22.309 -42.227 1.00 10.92 297 ALA B O 1
ATOM 5012 N N . VAL B 1 302 ? -47.327 -20.886 -43.611 1.00 9.15 298 VAL B N 1
ATOM 5013 C CA . VAL B 1 302 ? -46.135 -21.793 -43.814 1.00 8.01 298 VAL B CA 1
ATOM 5014 C C . VAL B 1 302 ? -45.399 -21.914 -42.508 1.00 8.16 298 VAL B C 1
ATOM 5015 O O . VAL B 1 302 ? -45.071 -23.042 -42.066 1.00 8.20 298 VAL B O 1
ATOM 5019 N N . ALA B 1 303 ? -45.140 -20.786 -41.838 1.00 8.82 299 ALA B N 1
ATOM 5020 C CA . ALA B 1 303 ? -44.503 -20.855 -40.505 1.00 7.38 299 ALA B CA 1
ATOM 5021 C C . ALA B 1 303 ? -45.250 -21.755 -39.507 1.00 8.89 299 ALA B C 1
ATOM 5022 O O . ALA B 1 303 ? -44.639 -22.601 -38.853 1.00 8.62 299 ALA B O 1
ATOM 5024 N N . ALA B 1 304 ? -46.594 -21.671 -39.492 1.00 8.84 300 ALA B N 1
ATOM 5025 C CA . ALA B 1 304 ? -47.371 -2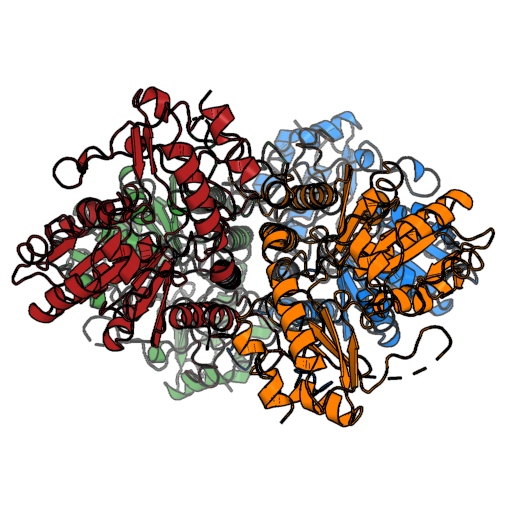2.434 -38.547 1.00 10.29 300 ALA B CA 1
ATOM 5026 C C . ALA B 1 304 ? -47.290 -23.915 -38.832 1.00 10.20 300 ALA B C 1
ATOM 5027 O O . ALA B 1 304 ? -47.397 -24.727 -37.901 1.00 12.62 300 ALA B O 1
ATOM 5029 N N . ARG B 1 305 ? -47.097 -24.267 -40.076 1.00 9.52 301 ARG B N 1
ATOM 5030 C CA . ARG B 1 305 ? -46.995 -25.679 -40.534 1.00 11.36 301 ARG B CA 1
ATOM 5031 C C . ARG B 1 305 ? -45.648 -26.293 -40.175 1.00 11.73 301 ARG B C 1
ATOM 5032 O O . ARG B 1 305 ? -45.604 -27.435 -39.796 1.00 12.98 301 ARG B O 1
ATOM 5040 N N . GLN B 1 306 ? -44.545 -25.519 -40.262 1.00 9.02 302 GLN B N 1
ATOM 5041 C CA . GLN B 1 306 ? -43.204 -26.060 -40.092 1.00 7.81 302 GLN B CA 1
ATOM 5042 C C . GLN B 1 306 ? -42.486 -25.665 -38.853 1.00 8.44 302 GLN B C 1
ATOM 5043 O O . GLN B 1 306 ? -41.421 -26.261 -38.567 1.00 10.60 302 GLN B O 1
ATOM 5049 N N . MET B 1 307 ? -43.025 -24.738 -38.028 1.00 10.68 303 MET B N 1
ATOM 5050 C CA . MET B 1 307 ? -42.414 -24.307 -36.770 1.00 8.05 303 MET B CA 1
ATOM 5051 C C . MET B 1 307 ? -43.316 -24.684 -35.613 1.00 11.01 303 MET B C 1
ATOM 5052 O O . MET B 1 307 ? -44.549 -24.519 -35.728 1.00 10.80 303 MET B O 1
ATOM 5057 N N . ARG B 1 308 ? -42.707 -25.147 -34.504 1.00 7.47 304 ARG B N 1
ATOM 5058 C CA . ARG B 1 308 ? -43.451 -25.483 -33.286 1.00 7.83 304 ARG B CA 1
ATOM 5059 C C . ARG B 1 308 ? -43.814 -24.217 -32.495 1.00 9.98 304 ARG B C 1
ATOM 5060 O O . ARG B 1 308 ? -44.745 -24.262 -31.667 1.00 11.22 304 ARG B O 1
ATOM 5062 N N . GLY B 1 309 ? -43.150 -23.107 -32.764 1.00 9.65 305 GLY B N 1
ATOM 5063 C CA . GLY B 1 309 ? -43.401 -21.815 -32.127 1.00 7.60 305 GLY B CA 1
ATOM 5064 C C . GLY B 1 309 ? -42.710 -20.752 -32.978 1.00 7.09 305 GLY B C 1
ATOM 5065 O O . GLY B 1 309 ? -41.970 -21.148 -33.900 1.00 9.40 305 GLY B O 1
ATOM 5066 N N . PHE B 1 310 ? -43.034 -19.498 -32.753 1.00 6.86 306 PHE B N 1
ATOM 5067 C CA . PHE B 1 310 ? -42.755 -18.425 -33.675 1.00 6.15 306 PHE B CA 1
ATOM 5068 C C . PHE B 1 310 ? -41.509 -17.590 -33.397 1.00 7.03 306 PHE B C 1
ATOM 5069 O O . PHE B 1 310 ? -41.157 -16.739 -34.198 1.00 7.49 306 PHE B O 1
ATOM 5077 N N . GLY B 1 311 ? -40.747 -17.953 -32.371 1.00 7.15 307 GLY B N 1
ATOM 5078 C CA . GLY B 1 311 ? -39.415 -17.425 -32.103 1.00 7.88 307 GLY B CA 1
ATOM 5079 C C . GLY B 1 311 ? -39.333 -16.188 -31.270 1.00 5.21 307 GLY B C 1
ATOM 5080 O O . GLY B 1 311 ? -40.347 -15.502 -30.948 1.00 6.52 307 GLY B O 1
ATOM 5081 N N . GLY B 1 312 ? -38.083 -15.772 -30.996 1.00 5.47 308 GLY B N 1
ATOM 5082 C CA . GLY B 1 312 ? -37.826 -14.632 -30.159 1.00 5.93 308 GLY B CA 1
ATOM 5083 C C . GLY B 1 312 ? -37.471 -13.363 -30.860 1.00 5.29 308 GLY B C 1
ATOM 5084 O O . GLY B 1 312 ? -37.232 -12.374 -30.175 1.00 5.78 308 GLY B O 1
ATOM 5085 N N . MET B 1 313 ? -37.447 -13.336 -32.220 1.00 5.22 309 MET B N 1
ATOM 5086 C CA . MET B 1 313 ? -37.126 -12.176 -32.959 1.00 5.25 309 MET B CA 1
ATOM 5087 C C . MET B 1 313 ? -38.370 -11.410 -33.353 1.00 5.94 309 MET B C 1
ATOM 5088 O O . MET B 1 313 ? -39.325 -11.999 -33.871 1.00 6.52 309 MET B O 1
ATOM 5093 N N . VAL B 1 314 ? -38.261 -10.069 -33.279 1.00 5.16 310 VAL B N 1
ATOM 5094 C CA . VAL B 1 314 ? -39.317 -9.113 -33.719 1.00 5.49 310 VAL B CA 1
ATOM 5095 C C . VAL B 1 314 ? -38.625 -7.986 -34.448 1.00 7.33 310 VAL B C 1
ATOM 5096 O O . VAL B 1 314 ? -37.700 -7.397 -33.925 1.00 8.68 310 VAL B O 1
ATOM 5100 N N . SER B 1 315 ? -39.048 -7.652 -35.654 1.00 8.52 311 SER B N 1
ATOM 5101 C CA . SER B 1 315 ? -38.579 -6.437 -36.305 1.00 7.57 311 SER B CA 1
ATOM 5102 C C . SER B 1 315 ? -39.771 -5.478 -36.485 1.00 7.61 311 SER B C 1
ATOM 5103 O O . SER B 1 315 ? -40.914 -5.890 -36.659 1.00 8.76 311 SER B O 1
ATOM 5106 N N . VAL B 1 316 ? -39.473 -4.174 -36.431 1.00 8.31 312 VAL B N 1
ATOM 5107 C CA . VAL B 1 316 ? -40.517 -3.143 -36.549 1.00 7.59 312 VAL B CA 1
ATOM 5108 C C . VAL B 1 316 ? -39.995 -2.032 -37.446 1.00 10.05 312 VAL B C 1
ATOM 5109 O O . VAL B 1 316 ? -38.824 -1.758 -37.446 1.00 11.30 312 VAL B O 1
ATOM 5113 N N . ARG B 1 317 ? -40.935 -1.365 -38.123 1.00 9.73 313 ARG B N 1
ATOM 5114 C CA . ARG B 1 317 ? -40.634 -0.169 -38.927 1.00 11.56 313 ARG B CA 1
ATOM 5115 C C . ARG B 1 317 ? -41.243 1.005 -38.227 1.00 10.56 313 ARG B C 1
ATOM 5116 O O . ARG B 1 317 ? -42.377 1.019 -37.819 1.00 10.98 313 ARG B O 1
ATOM 5124 N N . MET B 1 318 ? -40.421 2.018 -38.040 1.00 10.74 314 MET B N 1
ATOM 5125 C CA . MET B 1 318 ? -40.780 3.187 -37.330 1.00 10.02 314 MET B CA 1
ATOM 5126 C C . MET B 1 318 ? -41.507 4.224 -38.222 1.00 12.36 314 MET B C 1
ATOM 5127 O O . MET B 1 318 ? -40.990 4.609 -39.277 1.00 11.14 314 MET B O 1
ATOM 5132 N N . ARG B 1 319 ? -42.588 4.747 -37.708 1.00 11.89 315 ARG B N 1
ATOM 5133 C CA . ARG B 1 319 ? -43.424 5.748 -38.474 1.00 12.63 315 ARG B CA 1
ATOM 5134 C C . ARG B 1 319 ? -42.570 6.980 -38.815 1.00 14.06 315 ARG B C 1
ATOM 5135 O O . ARG B 1 319 ? -42.680 7.525 -39.954 1.00 14.16 315 ARG B O 1
ATOM 5137 N N . ALA B 1 320 ? -41.785 7.435 -37.851 1.00 12.57 316 ALA B N 1
ATOM 5138 C CA . ALA B 1 320 ? -40.973 8.668 -37.984 1.00 12.33 316 ALA B CA 1
ATOM 5139 C C . ALA B 1 320 ? -39.572 8.418 -38.610 1.00 14.01 316 ALA B C 1
ATOM 5140 O O . ALA B 1 320 ? -38.718 9.332 -38.626 1.00 13.94 316 ALA B O 1
ATOM 5142 N N . GLY B 1 321 ? -39.341 7.201 -39.119 1.00 12.94 317 GLY B N 1
ATOM 5143 C CA . GLY B 1 321 ? -38.195 6.942 -39.978 1.00 12.97 317 GLY B CA 1
ATOM 5144 C C . GLY B 1 321 ? -36.882 6.631 -39.241 1.00 12.28 317 GLY B C 1
ATOM 5145 O O . GLY B 1 321 ? -36.882 6.272 -38.019 1.00 11.61 317 GLY B O 1
ATOM 5146 N N . ARG B 1 322 ? -35.752 6.856 -39.954 1.00 12.53 318 ARG B N 1
ATOM 5147 C CA . ARG B 1 322 ? -34.400 6.407 -39.510 1.00 11.36 318 ARG B CA 1
ATOM 5148 C C . ARG B 1 322 ? -34.040 7.040 -38.225 1.00 13.26 318 ARG B C 1
ATOM 5149 O O . ARG B 1 322 ? -33.467 6.385 -37.377 1.00 14.22 318 ARG B O 1
ATOM 5151 N N . THR B 1 323 ? -34.353 8.339 -38.026 1.00 14.04 319 THR B N 1
ATOM 5152 C CA . THR B 1 323 ? -33.960 8.964 -36.791 1.00 15.75 319 THR B CA 1
ATOM 5153 C C . THR B 1 323 ? -34.737 8.383 -35.562 1.00 15.55 319 THR B C 1
ATOM 5154 O O . THR B 1 323 ? -34.174 8.210 -34.466 1.00 13.50 319 THR B O 1
ATOM 5158 N N . ALA B 1 324 ? -36.005 8.012 -35.774 1.00 12.13 320 ALA B N 1
ATOM 5159 C CA . ALA B 1 324 ? -36.760 7.404 -34.678 1.00 11.62 320 ALA B CA 1
ATOM 5160 C C . ALA B 1 324 ? -36.181 6.003 -34.355 1.00 11.67 320 ALA B C 1
ATOM 5161 O O . ALA B 1 324 ? -36.211 5.509 -33.189 1.00 13.07 320 ALA B O 1
ATOM 5163 N N . ALA B 1 325 ? -35.737 5.344 -35.401 1.00 12.02 321 ALA B N 1
ATOM 5164 C CA . ALA B 1 325 ? -35.138 3.958 -35.219 1.00 11.98 321 ALA B CA 1
ATOM 5165 C C . ALA B 1 325 ? -33.861 4.117 -34.415 1.00 12.95 321 ALA B C 1
ATOM 5166 O O . ALA B 1 325 ? -33.635 3.361 -33.419 1.00 11.83 321 ALA B O 1
ATOM 5168 N N . GLU B 1 326 ? -33.079 5.172 -34.721 1.00 13.77 322 GLU B N 1
ATOM 5169 C CA . GLU B 1 326 ? -31.853 5.421 -33.976 1.00 14.40 322 GLU B CA 1
ATOM 5170 C C . GLU B 1 326 ? -32.141 5.732 -32.532 1.00 14.93 322 GLU B C 1
ATOM 5171 O O . GLU B 1 326 ? -31.423 5.280 -31.623 1.00 15.09 322 GLU B O 1
ATOM 5177 N N . GLN B 1 327 ? -33.139 6.565 -32.321 1.00 14.74 323 GLN B N 1
ATOM 5178 C CA . GLN B 1 327 ? -33.487 7.002 -31.001 1.00 15.28 323 GLN B CA 1
ATOM 5179 C C . GLN B 1 327 ? -33.974 5.819 -30.127 1.00 14.23 323 GLN B C 1
ATOM 5180 O O . GLN B 1 327 ? -33.627 5.742 -28.958 1.00 15.22 323 GLN B O 1
ATOM 5186 N N . LEU B 1 328 ? -34.812 4.946 -30.662 1.00 13.15 324 LEU B N 1
ATOM 5187 C CA . LEU B 1 328 ? -35.328 3.861 -29.891 1.00 12.59 324 LEU B CA 1
ATOM 5188 C C . LEU B 1 328 ? -34.135 2.984 -29.448 1.00 12.75 324 LEU B C 1
ATOM 5189 O O . LEU B 1 328 ? -34.051 2.557 -28.289 1.00 13.98 324 LEU B O 1
ATOM 5194 N N . CYS B 1 329 ? -33.238 2.704 -30.406 1.00 11.34 325 CYS B N 1
ATOM 5195 C CA . CYS B 1 329 ? -32.033 1.857 -30.088 1.00 11.87 325 CYS B CA 1
ATOM 5196 C C . CYS B 1 329 ? -31.179 2.514 -28.996 1.00 11.77 325 CYS B C 1
ATOM 5197 O O . CYS B 1 329 ? -30.584 1.797 -28.168 1.00 12.99 325 CYS B O 1
ATOM 5200 N N . ALA B 1 330 ? -31.067 3.833 -29.003 1.00 11.59 326 ALA B N 1
ATOM 5201 C CA . ALA B 1 330 ? -30.272 4.509 -27.989 1.00 14.03 326 ALA B CA 1
ATOM 5202 C C . ALA B 1 330 ? -30.909 4.590 -26.615 1.00 14.81 326 ALA B C 1
ATOM 5203 O O . ALA B 1 330 ? -30.212 4.716 -25.599 1.00 16.46 326 ALA B O 1
ATOM 5205 N N . LYS B 1 331 ? -32.207 4.657 -26.545 1.00 13.69 327 LYS B N 1
ATOM 5206 C CA . LYS B 1 331 ? -32.902 4.977 -25.308 1.00 13.11 327 LYS B CA 1
ATOM 5207 C C . LYS B 1 331 ? -33.380 3.813 -24.484 1.00 14.57 327 LYS B C 1
ATOM 5208 O O . LYS B 1 331 ? -33.781 4.005 -23.359 1.00 15.58 327 LYS B O 1
ATOM 5214 N N . THR B 1 332 ? -33.340 2.578 -25.031 1.00 11.89 328 THR B N 1
ATOM 5215 C CA . THR B 1 332 ? -33.699 1.400 -24.221 1.00 11.79 328 THR B CA 1
ATOM 5216 C C . THR B 1 332 ? -32.633 1.191 -23.165 1.00 12.61 328 THR B C 1
ATOM 5217 O O . THR B 1 332 ? -31.408 1.439 -23.402 1.00 11.92 328 THR B O 1
ATOM 5221 N N . ASN B 1 333 ? -33.060 0.754 -21.973 1.00 12.22 329 ASN B N 1
ATOM 5222 C CA . ASN B 1 333 ? -32.138 0.448 -20.884 1.00 13.69 329 ASN B CA 1
ATOM 5223 C C . ASN B 1 333 ? -32.067 -1.027 -20.520 1.00 15.47 329 ASN B C 1
ATOM 5224 O O . ASN B 1 333 ? -31.203 -1.390 -19.668 1.00 18.68 329 ASN B O 1
ATOM 5229 N N . ILE B 1 334 ? -32.955 -1.860 -21.039 1.00 10.18 330 ILE B N 1
ATOM 5230 C CA . ILE B 1 334 ? -32.909 -3.276 -20.794 1.00 10.46 330 ILE B CA 1
ATOM 5231 C C . ILE B 1 334 ? -32.487 -3.988 -22.091 1.00 10.66 330 ILE B C 1
ATOM 5232 O O . ILE B 1 334 ? -31.560 -4.782 -22.089 1.00 13.47 330 ILE B O 1
ATOM 5237 N N . PHE B 1 335 ? -33.145 -3.701 -23.206 1.00 7.61 331 PHE B N 1
ATOM 5238 C CA . PHE B 1 335 ? -32.615 -4.137 -24.500 1.00 6.60 331 PHE B CA 1
ATOM 5239 C C . PHE B 1 335 ? -31.230 -3.476 -24.662 1.00 8.02 331 PHE B C 1
ATOM 5240 O O . PHE B 1 335 ? -31.106 -2.240 -24.610 1.00 9.56 331 PHE B O 1
ATOM 5248 N N . ILE B 1 336 ? -30.219 -4.265 -24.913 1.00 7.79 332 ILE B N 1
ATOM 5249 C CA A ILE B 1 336 ? -28.849 -3.731 -25.070 0.50 8.23 332 ILE B CA 1
ATOM 5250 C CA B ILE B 1 336 ? -28.846 -3.737 -25.071 0.50 7.94 332 ILE B CA 1
ATOM 5251 C C . ILE B 1 336 ? -28.526 -3.463 -26.568 1.00 7.69 332 ILE B C 1
ATOM 5252 O O . ILE B 1 336 ? -28.740 -4.297 -27.413 1.00 7.28 332 ILE B O 1
ATOM 5261 N N . LEU B 1 337 ? -28.031 -2.249 -26.859 1.00 7.03 333 LEU B N 1
ATOM 5262 C CA . LEU B 1 337 ? -27.702 -1.919 -28.233 1.00 7.60 333 LEU B CA 1
ATOM 5263 C C . LEU B 1 337 ? -26.388 -2.597 -28.588 1.00 8.00 333 LEU B C 1
ATOM 5264 O O . LEU B 1 337 ? -25.326 -2.186 -28.168 1.00 9.43 333 LEU B O 1
ATOM 5269 N N . ALA B 1 338 ? -26.495 -3.636 -29.369 1.00 8.97 334 ALA B N 1
ATOM 5270 C CA . ALA B 1 338 ? -25.383 -4.483 -29.663 1.00 10.01 334 ALA B CA 1
ATOM 5271 C C . ALA B 1 338 ? -25.814 -5.349 -30.841 1.00 9.82 334 ALA B C 1
ATOM 5272 O O . ALA B 1 338 ? -27.024 -5.570 -31.039 1.00 11.73 334 ALA B O 1
ATOM 5274 N N . GLU B 1 339 ? -24.835 -5.827 -31.582 1.00 8.24 335 GLU B N 1
ATOM 5275 C CA . GLU B 1 339 ? -25.065 -6.898 -32.605 1.00 9.00 335 GLU B CA 1
ATOM 5276 C C . GLU B 1 339 ? -25.377 -8.268 -31.955 1.00 8.50 335 GLU B C 1
ATOM 5277 O O . GLU B 1 339 ? -25.292 -8.443 -30.734 1.00 7.92 335 GLU B O 1
ATOM 5283 N N . SER B 1 340 ? -25.702 -9.255 -32.787 1.00 9.36 336 SER B N 1
ATOM 5284 C CA . SER B 1 340 ? -25.999 -10.574 -32.363 1.00 11.02 336 SER B CA 1
ATOM 5285 C C . SER B 1 340 ? -27.426 -10.688 -31.813 1.00 7.66 336 SER B C 1
ATOM 5286 O O . SER B 1 340 ? -28.202 -9.725 -31.825 1.00 9.06 336 SER B O 1
ATOM 5289 N N . LEU B 1 341 ? -27.803 -11.882 -31.420 1.00 6.67 337 LEU B N 1
ATOM 5290 C CA . LEU B 1 341 ? -29.147 -12.238 -31.115 1.00 6.88 337 LEU B CA 1
ATOM 5291 C C . LEU B 1 341 ? -29.174 -13.559 -30.468 1.00 7.54 337 LEU B C 1
ATOM 5292 O O . LEU B 1 341 ? -28.138 -14.259 -30.432 1.00 7.60 337 LEU B O 1
ATOM 5297 N N . GLY B 1 342 ? -30.307 -13.971 -29.942 1.00 7.62 338 GLY B N 1
ATOM 5298 C CA . GLY B 1 342 ? -30.461 -15.325 -29.327 1.00 7.40 338 GLY B CA 1
ATOM 5299 C C . GLY B 1 342 ? -29.862 -15.482 -27.992 1.00 9.68 338 GLY B C 1
ATOM 5300 O O . GLY B 1 342 ? -29.594 -16.532 -27.572 1.00 12.58 338 GLY B O 1
ATOM 5301 N N . SER B 1 343 ? -29.742 -14.411 -27.250 1.00 7.05 339 SER B N 1
ATOM 5302 C CA . SER B 1 343 ? -29.281 -14.478 -25.878 1.00 6.96 339 SER B CA 1
ATOM 5303 C C . SER B 1 343 ? -30.382 -14.349 -24.850 1.00 5.19 339 SER B C 1
ATOM 5304 O O . SER B 1 343 ? -31.462 -13.743 -25.110 1.00 5.15 339 SER B O 1
ATOM 5307 N N . VAL B 1 344 ? -30.105 -14.809 -23.658 1.00 6.67 340 VAL B N 1
ATOM 5308 C CA . VAL B 1 344 ? -30.993 -14.544 -22.540 1.00 5.71 340 VAL B CA 1
ATOM 5309 C C . VAL B 1 344 ? -31.262 -13.071 -22.322 1.00 6.20 340 VAL B C 1
ATOM 5310 O O . VAL B 1 344 ? -32.363 -12.690 -21.901 1.00 6.59 340 VAL B O 1
ATOM 5314 N N . GLU B 1 345 ? -30.233 -12.240 -22.557 1.00 6.31 341 GLU B N 1
ATOM 5315 C CA A GLU B 1 345 ? -30.326 -10.819 -22.495 0.70 7.76 341 GLU B CA 1
ATOM 5316 C CA B GLU B 1 345 ? -30.439 -10.811 -22.474 0.30 7.06 341 GLU B CA 1
ATOM 5317 C C . GLU B 1 345 ? -30.890 -10.240 -23.799 1.00 7.62 341 GLU B C 1
ATOM 5318 O O . GLU B 1 345 ? -30.386 -10.566 -24.852 1.00 8.83 341 GLU B O 1
ATOM 5329 N N . SER B 1 346 ? -31.912 -9.381 -23.714 1.00 6.41 342 SER B N 1
ATOM 5330 C CA . SER B 1 346 ? -32.490 -8.732 -24.878 1.00 7.42 342 SER B CA 1
ATOM 5331 C C . SER B 1 346 ? -31.478 -7.826 -25.531 1.00 6.77 342 SER B C 1
ATOM 5332 O O . SER B 1 346 ? -30.706 -7.122 -24.865 1.00 7.92 342 SER B O 1
ATOM 5335 N N . LEU B 1 347 ? -31.414 -7.870 -26.844 1.00 6.38 343 LEU B N 1
ATOM 5336 C CA . LEU B 1 347 ? -30.556 -7.081 -27.694 1.00 6.95 343 LEU B CA 1
ATOM 5337 C C . LEU B 1 347 ? -31.413 -6.297 -28.712 1.00 5.58 343 LEU B C 1
ATOM 5338 O O . LEU B 1 347 ? -32.476 -6.712 -29.133 1.00 7.00 343 LEU B O 1
ATOM 5343 N N . ILE B 1 348 ? -30.909 -5.145 -29.152 1.00 7.29 344 ILE B N 1
ATOM 5344 C CA . ILE B 1 348 ? -31.605 -4.278 -30.113 1.00 5.99 344 ILE B CA 1
ATOM 5345 C C . ILE B 1 348 ? -30.579 -3.674 -31.073 1.00 6.91 344 ILE B C 1
ATOM 5346 O O . ILE B 1 348 ? -29.424 -3.466 -30.682 1.00 8.23 344 ILE B O 1
ATOM 5351 N N . GLU B 1 349 ? -30.958 -3.548 -32.364 1.00 8.87 345 GLU B N 1
ATOM 5352 C CA . GLU B 1 349 ? -30.038 -2.966 -33.337 1.00 9.09 345 GLU B CA 1
ATOM 5353 C C . GLU B 1 349 ? -30.848 -2.330 -34.486 1.00 10.14 345 GLU B C 1
ATOM 5354 O O . GLU B 1 349 ? -32.060 -2.560 -34.637 1.00 8.25 345 GLU B O 1
ATOM 5360 N N . HIS B 1 350 ? -30.125 -1.504 -35.225 1.00 10.91 346 HIS B N 1
ATOM 5361 C CA . HIS B 1 350 ? -30.667 -0.749 -36.373 1.00 11.04 346 HIS B CA 1
ATOM 5362 C C . HIS B 1 350 ? -29.909 -1.306 -37.601 1.00 11.95 346 HIS B C 1
ATOM 5363 O O . HIS B 1 350 ? -28.817 -0.816 -37.920 1.00 14.66 346 HIS B O 1
ATOM 5370 N N . PRO B 1 351 ? -30.442 -2.351 -38.252 1.00 12.86 347 PRO B N 1
ATOM 5371 C CA . PRO B 1 351 ? -29.674 -3.112 -39.200 1.00 14.81 347 PRO B CA 1
ATOM 5372 C C . PRO B 1 351 ? -29.124 -2.276 -40.353 1.00 19.96 347 PRO B C 1
ATOM 5373 O O . PRO B 1 351 ? -28.052 -2.636 -40.892 1.00 21.62 347 PRO B O 1
ATOM 5377 N N . SER B 1 352 ? -29.847 -1.252 -40.763 1.00 20.08 348 SER B N 1
ATOM 5378 C CA . SER B 1 352 ? -29.372 -0.466 -41.946 1.00 23.83 348 SER B CA 1
ATOM 5379 C C . SER B 1 352 ? -28.004 0.124 -41.679 1.00 27.92 348 SER B C 1
ATOM 5380 O O . SER B 1 352 ? -27.210 0.246 -42.621 1.00 28.91 348 SER B O 1
ATOM 5383 N N . ALA B 1 353 ? -27.735 0.451 -40.413 1.00 30.83 349 ALA B N 1
ATOM 5384 C CA . ALA B 1 353 ? -26.428 1.004 -39.919 1.00 33.91 349 ALA B CA 1
ATOM 5385 C C . ALA B 1 353 ? -25.384 -0.091 -39.605 1.00 36.46 349 ALA B C 1
ATOM 5386 O O . ALA B 1 353 ? -24.572 -0.473 -40.490 1.00 38.94 349 ALA B O 1
ATOM 5388 N N . GLY B 1 361 ? -28.336 -4.195 -55.709 1.00 32.95 357 GLY B N 1
ATOM 5389 C CA . GLY B 1 361 ? -28.926 -4.919 -56.862 1.00 33.33 357 GLY B CA 1
ATOM 5390 C C . GLY B 1 361 ? -28.945 -6.464 -56.672 1.00 32.27 357 GLY B C 1
ATOM 5391 O O . GLY B 1 361 ? -29.547 -7.226 -57.467 1.00 35.46 357 GLY B O 1
ATOM 5392 N N . SER B 1 362 ? -28.245 -6.938 -55.665 1.00 25.97 358 SER B N 1
ATOM 5393 C CA . SER B 1 362 ? -28.095 -8.394 -55.478 1.00 24.18 358 SER B CA 1
ATOM 5394 C C . SER B 1 362 ? -28.853 -8.887 -54.269 1.00 20.75 358 SER B C 1
ATOM 5395 O O . SER B 1 362 ? -29.025 -10.097 -54.094 1.00 18.60 358 SER B O 1
ATOM 5398 N N . GLN B 1 363 ? -29.218 -7.943 -53.397 1.00 16.15 359 GLN B N 1
ATOM 5399 C CA . GLN B 1 363 ? -29.986 -8.265 -52.204 1.00 15.56 359 GLN B CA 1
ATOM 5400 C C . GLN B 1 363 ? -31.047 -7.168 -52.004 1.00 15.76 359 GLN B C 1
ATOM 5401 O O . GLN B 1 363 ? -30.823 -6.013 -52.382 1.00 16.07 359 GLN B O 1
ATOM 5407 N N . LEU B 1 364 ? -32.138 -7.529 -51.353 1.00 15.78 360 LEU B N 1
ATOM 5408 C CA . LEU B 1 364 ? -33.140 -6.541 -50.851 1.00 17.42 360 LEU B CA 1
ATOM 5409 C C . LEU B 1 364 ? -32.496 -5.529 -49.902 1.00 18.47 360 LEU B C 1
ATOM 5410 O O . LEU B 1 364 ? -31.620 -5.863 -49.062 1.00 19.00 360 LEU B O 1
ATOM 5415 N N . GLU B 1 365 ? -32.912 -4.265 -50.057 1.00 19.46 361 GLU B N 1
ATOM 5416 C CA . GLU B 1 365 ? -32.371 -3.179 -49.207 1.00 20.69 361 GLU B CA 1
ATOM 5417 C C . GLU B 1 365 ? -33.151 -3.254 -47.879 1.00 19.95 361 GLU B C 1
ATOM 5418 O O . GLU B 1 365 ? -34.390 -3.359 -47.911 1.00 23.86 361 GLU B O 1
ATOM 5420 N N . VAL B 1 366 ? -32.479 -3.347 -46.732 1.00 18.83 362 VAL B N 1
ATOM 5421 C CA . VAL B 1 366 ? -33.177 -3.363 -45.434 1.00 17.05 362 VAL B CA 1
ATOM 5422 C C . VAL B 1 366 ? -33.612 -1.910 -45.160 1.00 15.83 362 VAL B C 1
ATOM 5423 O O . VAL B 1 366 ? -32.741 -0.998 -45.165 1.00 16.55 362 VAL B O 1
ATOM 5427 N N . PRO B 1 367 ? -34.905 -1.673 -44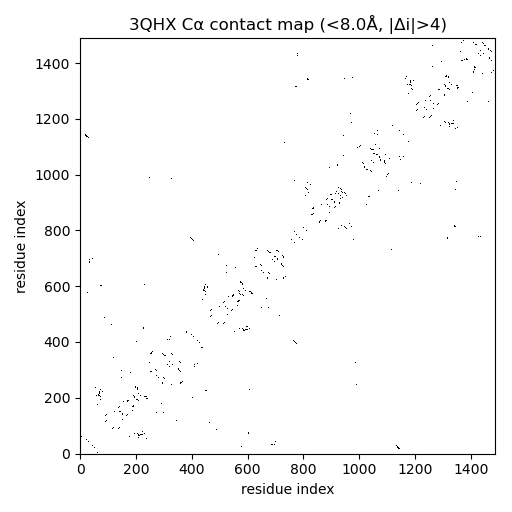.880 1.00 14.81 363 PRO B N 1
ATOM 5428 C CA . PRO B 1 367 ? -35.308 -0.275 -44.714 1.00 13.80 363 PRO B CA 1
ATOM 5429 C C . PRO B 1 367 ? -34.623 0.421 -43.569 1.00 14.31 363 PRO B C 1
ATOM 5430 O O . PRO B 1 367 ? -34.339 -0.216 -42.527 1.00 12.24 363 PRO B O 1
ATOM 5434 N N . ASP B 1 368 ? -34.310 1.705 -43.762 1.00 15.09 364 ASP B N 1
ATOM 5435 C CA . ASP B 1 368 ? -33.524 2.388 -42.699 1.00 13.59 364 ASP B CA 1
ATOM 5436 C C . ASP B 1 368 ? -34.430 2.838 -41.527 1.00 12.87 364 ASP B C 1
ATOM 5437 O O . ASP B 1 368 ? -33.926 3.330 -40.547 1.00 13.41 364 ASP B O 1
ATOM 5442 N N . ASP B 1 369 ? -35.748 2.569 -41.604 1.00 12.65 365 ASP B N 1
ATOM 5443 C CA . ASP B 1 369 ? -36.638 2.760 -40.513 1.00 12.55 365 ASP B CA 1
ATOM 5444 C C . ASP B 1 369 ? -36.832 1.527 -39.680 1.00 9.42 365 ASP B C 1
ATOM 5445 O O . ASP B 1 369 ? -37.694 1.540 -38.787 1.00 10.13 365 ASP B O 1
ATOM 5450 N N . LEU B 1 370 ? -36.076 0.485 -39.962 1.00 7.97 366 LEU B N 1
ATOM 5451 C CA . LEU B 1 370 ? -36.319 -0.862 -39.296 1.00 9.63 366 LEU B CA 1
ATOM 5452 C C . LEU B 1 370 ? -35.400 -1.018 -38.085 1.00 9.26 366 LEU B C 1
ATOM 5453 O O . LEU B 1 370 ? -34.222 -0.729 -38.128 1.00 9.18 366 LEU B O 1
ATOM 5458 N N . VAL B 1 371 ? -35.984 -1.467 -36.968 1.00 7.79 367 VAL B N 1
ATOM 5459 C CA . VAL B 1 371 ? -35.298 -1.869 -35.758 1.00 6.18 367 VAL B CA 1
ATOM 5460 C C . VAL B 1 371 ? -35.538 -3.401 -35.565 1.00 7.63 367 VAL B C 1
ATOM 5461 O O . VAL B 1 371 ? -36.657 -3.902 -35.711 1.00 8.87 367 VAL B O 1
ATOM 5465 N N . ARG B 1 372 ? -34.495 -4.103 -35.276 1.00 7.23 368 ARG B N 1
ATOM 5466 C CA . ARG B 1 372 ? -34.532 -5.559 -35.010 1.00 5.60 368 ARG B CA 1
ATOM 5467 C C . ARG B 1 372 ? -34.411 -5.789 -33.521 1.00 6.66 368 ARG B C 1
ATOM 5468 O O . ARG B 1 372 ? -33.412 -5.318 -32.918 1.00 5.99 368 ARG B O 1
ATOM 5476 N N . LEU B 1 373 ? -35.353 -6.500 -32.915 1.00 6.62 369 LEU B N 1
ATOM 5477 C CA . LEU B 1 373 ? -35.331 -6.801 -31.496 1.00 6.58 369 LEU B CA 1
ATOM 5478 C C . LEU B 1 373 ? -35.103 -8.271 -31.291 1.00 6.69 369 LEU B C 1
ATOM 5479 O O . LEU B 1 373 ? -35.850 -9.078 -31.799 1.00 7.27 369 LEU B O 1
ATOM 5484 N N . SER B 1 374 ? -34.091 -8.640 -30.570 1.00 6.01 370 SER B N 1
ATOM 5485 C CA . SER B 1 374 ? -33.898 -9.994 -30.053 1.00 6.51 370 SER B CA 1
ATOM 5486 C C . SER B 1 374 ? -34.463 -9.987 -28.683 1.00 6.08 370 SER B C 1
ATOM 5487 O O . SER B 1 374 ? -33.837 -9.476 -27.774 1.00 6.50 370 SER B O 1
ATOM 5490 N N . VAL B 1 375 ? -35.675 -10.527 -28.505 1.00 4.58 371 VAL B N 1
ATOM 5491 C CA . VAL B 1 375 ? -36.319 -10.498 -27.219 1.00 4.40 371 VAL B CA 1
ATOM 5492 C C . VAL B 1 375 ? -35.823 -11.567 -26.331 1.00 6.19 371 VAL B C 1
ATOM 5493 O O . VAL B 1 375 ? -35.859 -12.712 -26.702 1.00 8.82 371 VAL B O 1
ATOM 5497 N N . GLY B 1 376 ? -35.320 -11.223 -25.156 1.00 6.27 372 GLY B N 1
ATOM 5498 C CA . GLY B 1 376 ? -34.726 -12.157 -24.248 1.00 6.07 372 GLY B CA 1
ATOM 5499 C C . GLY B 1 376 ? -35.741 -12.769 -23.281 1.00 6.03 372 GLY B C 1
ATOM 5500 O O . GLY B 1 376 ? -36.965 -12.710 -23.507 1.00 7.19 372 GLY B O 1
ATOM 5501 N N . ILE B 1 377 ? -35.226 -13.313 -22.184 1.00 6.25 373 ILE B N 1
ATOM 5502 C CA . ILE B 1 377 ? -36.034 -13.963 -21.186 1.00 4.69 373 ILE B CA 1
ATOM 5503 C C . ILE B 1 377 ? -36.320 -13.198 -19.908 1.00 6.70 373 ILE B C 1
ATOM 5504 O O . ILE B 1 377 ? -36.794 -13.787 -18.904 1.00 8.39 373 ILE B O 1
ATOM 5509 N N . GLU B 1 378 ? -36.027 -11.907 -19.896 1.00 6.02 374 GLU B N 1
ATOM 5510 C CA . GLU B 1 378 ? -36.348 -11.073 -18.802 1.00 7.04 374 GLU B CA 1
ATOM 5511 C C . GLU B 1 378 ? -37.824 -11.022 -18.569 1.00 6.93 374 GLU B C 1
ATOM 5512 O O . GLU B 1 378 ? -38.637 -11.487 -19.413 1.00 8.15 374 GLU B O 1
ATOM 5518 N N . ASP B 1 379 ? -38.233 -10.487 -17.403 1.00 8.36 375 ASP B N 1
ATOM 5519 C CA . ASP B 1 379 ? -39.621 -10.338 -17.127 1.00 7.34 375 ASP B CA 1
ATOM 5520 C C . ASP B 1 379 ? -40.294 -9.457 -18.173 1.00 8.79 375 ASP B C 1
ATOM 5521 O O . ASP B 1 379 ? -39.852 -8.316 -18.399 1.00 9.35 375 ASP B O 1
ATOM 5526 N N . VAL B 1 380 ? -41.393 -9.978 -18.767 1.00 9.13 376 VAL B N 1
ATOM 5527 C CA . VAL B 1 380 ? -42.050 -9.305 -19.913 1.00 11.52 376 VAL B CA 1
ATOM 5528 C C . VAL B 1 380 ? -42.535 -7.910 -19.544 1.00 9.15 376 VAL B C 1
ATOM 5529 O O . VAL B 1 380 ? -42.397 -6.993 -20.334 1.00 10.35 376 VAL B O 1
ATOM 5533 N N . ALA B 1 381 ? -43.016 -7.705 -18.321 1.00 11.18 377 ALA B N 1
ATOM 5534 C CA . ALA B 1 381 ? -43.470 -6.371 -17.958 1.00 12.91 377 ALA B CA 1
ATOM 5535 C C . ALA B 1 381 ? -42.338 -5.347 -17.975 1.00 10.63 377 ALA B C 1
ATOM 5536 O O . ALA B 1 381 ? -42.551 -4.166 -18.315 1.00 12.21 377 ALA B O 1
ATOM 5538 N N . ASP B 1 382 ? -41.114 -5.772 -17.634 1.00 9.95 378 ASP B N 1
ATOM 5539 C CA . ASP B 1 382 ? -39.930 -4.914 -17.664 1.00 9.15 378 ASP B CA 1
ATOM 5540 C C . ASP B 1 382 ? -39.554 -4.570 -19.120 1.00 10.52 378 ASP B C 1
ATOM 5541 O O . ASP B 1 382 ? -39.225 -3.428 -19.413 1.00 11.16 378 ASP B O 1
ATOM 5546 N N . LEU B 1 383 ? -39.695 -5.540 -19.997 1.00 8.84 379 LEU B N 1
ATOM 5547 C CA . LEU B 1 383 ? -39.401 -5.349 -21.420 1.00 8.24 379 LEU B CA 1
ATOM 5548 C C . LEU B 1 383 ? -40.387 -4.352 -22.067 1.00 8.75 379 LEU B C 1
ATOM 5549 O O . LEU B 1 383 ? -39.965 -3.424 -22.742 1.00 8.98 379 LEU B O 1
ATOM 5554 N N . LEU B 1 384 ? -41.671 -4.508 -21.724 1.00 9.18 380 LEU B N 1
ATOM 5555 C CA . LEU B 1 384 ? -42.699 -3.608 -22.313 1.00 10.24 380 LEU B CA 1
ATOM 5556 C C . LEU B 1 384 ? -42.528 -2.224 -21.740 1.00 12.21 380 LEU B C 1
ATOM 5557 O O . LEU B 1 384 ? -42.629 -1.251 -22.503 1.00 12.31 380 LEU B O 1
ATOM 5562 N N . ASP B 1 385 ? -42.229 -2.111 -20.438 1.00 12.81 381 ASP B N 1
ATOM 5563 C CA A ASP B 1 385 ? -41.959 -0.812 -19.842 0.70 13.87 381 ASP B CA 1
ATOM 5564 C CA B ASP B 1 385 ? -41.949 -0.800 -19.820 0.30 13.15 381 ASP B CA 1
ATOM 5565 C C . ASP B 1 385 ? -40.732 -0.131 -20.425 1.00 13.03 381 ASP B C 1
ATOM 5566 O O . ASP B 1 385 ? -40.713 1.061 -20.634 1.00 11.46 381 ASP B O 1
ATOM 5575 N N . ASP B 1 386 ? -39.681 -0.894 -20.749 1.00 9.86 382 ASP B N 1
ATOM 5576 C CA . ASP B 1 386 ? -38.521 -0.329 -21.401 1.00 8.18 382 ASP B CA 1
ATOM 5577 C C . ASP B 1 386 ? -38.824 0.256 -22.770 1.00 8.77 382 ASP B C 1
ATOM 5578 O O . ASP B 1 386 ? -38.343 1.356 -23.139 1.00 9.01 382 ASP B O 1
ATOM 5583 N N . LEU B 1 387 ? -39.605 -0.477 -23.541 1.00 9.72 383 LEU B N 1
ATOM 5584 C CA . LEU B 1 387 ? -39.999 0.015 -24.894 1.00 10.75 383 LEU B CA 1
ATOM 5585 C C . LEU B 1 387 ? -40.873 1.255 -24.751 1.00 11.18 383 LEU B C 1
ATOM 5586 O O . LEU B 1 387 ? -40.703 2.232 -25.501 1.00 12.96 383 LEU B O 1
ATOM 5591 N N . LYS B 1 388 ? -41.771 1.238 -23.763 1.00 12.22 384 LYS B N 1
ATOM 5592 C CA . LYS B 1 388 ? -42.733 2.355 -23.586 1.00 14.21 384 LYS B CA 1
ATOM 5593 C C . LYS B 1 388 ? -41.941 3.627 -23.284 1.00 14.78 384 LYS B C 1
ATOM 5594 O O . LYS B 1 388 ? -42.155 4.688 -23.898 1.00 16.63 384 LYS B O 1
ATOM 5600 N N . GLN B 1 389 ? -40.985 3.539 -22.364 1.00 14.95 385 GLN B N 1
ATOM 5601 C CA . GLN B 1 389 ? -40.232 4.728 -22.009 1.00 15.22 385 GLN B CA 1
ATOM 5602 C C . GLN B 1 389 ? -39.351 5.190 -23.144 1.00 15.87 385 GLN B C 1
ATOM 5603 O O . GLN B 1 389 ? -39.249 6.400 -23.401 1.00 18.67 385 GLN B O 1
ATOM 5609 N N . ALA B 1 390 ? -38.714 4.251 -23.845 1.00 14.39 386 ALA B N 1
ATOM 5610 C CA . ALA B 1 390 ? -37.823 4.590 -24.950 1.00 14.81 386 ALA B CA 1
ATOM 5611 C C . ALA B 1 390 ? -38.552 5.253 -26.083 1.00 16.12 386 ALA B C 1
ATOM 5612 O O . ALA B 1 390 ? -37.966 6.076 -26.783 1.00 19.67 386 ALA B O 1
ATOM 5614 N N . LEU B 1 391 ? -39.796 4.883 -26.294 1.00 15.24 387 LEU B N 1
ATOM 5615 C CA . LEU B 1 391 ? -40.573 5.419 -27.437 1.00 17.18 387 LEU B CA 1
ATOM 5616 C C . LEU B 1 391 ? -41.114 6.814 -27.088 1.00 22.87 387 LEU B C 1
ATOM 5617 O O . LEU B 1 391 ? -41.446 7.594 -28.009 1.00 23.46 387 LEU B O 1
ATOM 5622 N N . GLY B 1 392 ? -41.327 7.091 -25.819 1.00 25.30 388 GLY B N 1
ATOM 5623 C CA . GLY B 1 392 ? -41.815 8.433 -25.411 1.00 29.01 388 GLY B CA 1
ATOM 5624 C C . GLY B 1 392 ? -43.192 8.754 -26.003 1.00 33.31 388 GLY B C 1
ATOM 5625 O O . GLY B 1 392 ? -43.989 7.827 -26.331 1.00 34.72 388 GLY B O 1
ATOM 5626 N N . ALA C 1 16 ? 12.798 -39.503 -12.353 1.00 24.79 12 ALA C N 1
ATOM 5627 C CA . ALA C 1 16 ? 13.792 -39.386 -11.289 1.00 24.26 12 ALA C CA 1
ATOM 5628 C C . ALA C 1 16 ? 14.062 -37.914 -11.087 1.00 22.57 12 ALA C C 1
ATOM 5629 O O . ALA C 1 16 ? 13.963 -37.478 -9.915 1.00 24.45 12 ALA C O 1
ATOM 5631 N N . GLY C 1 17 ? 14.467 -37.149 -12.133 1.00 17.41 13 GLY C N 1
ATOM 5632 C CA . GLY C 1 17 ? 14.792 -35.710 -11.943 1.00 16.16 13 GLY C CA 1
ATOM 5633 C C . GLY C 1 17 ? 13.506 -34.869 -11.683 1.00 12.65 13 GLY C C 1
ATOM 5634 O O . GLY C 1 17 ? 12.382 -35.233 -12.042 1.00 10.99 13 GLY C O 1
ATOM 5635 N N . LEU C 1 18 ? 13.641 -33.721 -10.974 1.00 12.30 14 LEU C N 1
ATOM 5636 C CA . LEU C 1 18 ? 12.527 -32.969 -10.592 1.00 12.04 14 LEU C CA 1
ATOM 5637 C C . LEU C 1 18 ? 11.739 -32.382 -11.786 1.00 9.92 14 LEU C C 1
ATOM 5638 O O . LEU C 1 18 ? 10.533 -32.395 -11.786 1.00 12.20 14 LEU C O 1
ATOM 5643 N N . ALA C 1 19 ? 12.450 -31.915 -12.799 1.00 9.77 15 ALA C N 1
ATOM 5644 C CA . ALA C 1 19 ? 11.750 -31.391 -14.017 1.00 9.72 15 ALA C CA 1
ATOM 5645 C C . ALA C 1 19 ? 10.969 -32.462 -14.674 1.00 8.41 15 ALA C C 1
ATOM 5646 O O . ALA C 1 19 ? 9.796 -32.240 -15.124 1.00 9.92 15 ALA C O 1
ATOM 5648 N N . THR C 1 20 ? 11.537 -33.661 -14.733 1.00 8.83 16 THR C N 1
ATOM 5649 C CA . THR C 1 20 ? 10.798 -34.797 -15.258 1.00 8.99 16 THR C CA 1
ATOM 5650 C C . THR C 1 20 ? 9.554 -35.110 -14.480 1.00 8.24 16 THR C C 1
ATOM 5651 O O . THR C 1 20 ? 8.514 -35.335 -15.025 1.00 9.19 16 THR C O 1
ATOM 5655 N N . ARG C 1 21 ? 9.648 -35.171 -13.127 1.00 9.26 17 ARG C N 1
ATOM 5656 C CA . ARG C 1 21 ? 8.521 -35.447 -12.297 1.00 9.71 17 ARG C CA 1
ATOM 5657 C C . ARG C 1 21 ? 7.402 -34.423 -12.367 1.00 9.47 17 ARG C C 1
ATOM 5658 O O . ARG C 1 21 ? 6.158 -34.718 -12.429 1.00 11.96 17 ARG C O 1
ATOM 5666 N N . ALA C 1 22 ? 7.801 -33.131 -12.442 1.00 8.93 18 ALA C N 1
ATOM 5667 C CA . ALA C 1 22 ? 6.816 -32.142 -12.630 1.00 9.13 18 ALA C CA 1
ATOM 5668 C C . ALA C 1 22 ? 5.931 -32.275 -13.810 1.00 9.94 18 ALA C C 1
ATOM 5669 O O . ALA C 1 22 ? 4.781 -31.857 -13.802 1.00 12.74 18 ALA C O 1
ATOM 5671 N N . ILE C 1 23 ? 6.510 -32.818 -14.891 1.00 10.36 19 ILE C N 1
ATOM 5672 C CA . ILE C 1 23 ? 5.822 -33.034 -16.155 1.00 9.74 19 ILE C CA 1
ATOM 5673 C C . ILE C 1 23 ? 5.058 -34.361 -16.215 1.00 11.93 19 ILE C C 1
ATOM 5674 O O . ILE C 1 23 ? 3.976 -34.436 -16.873 1.00 14.32 19 ILE C O 1
ATOM 5679 N N . HIS C 1 24 ? 5.595 -35.400 -15.605 1.00 11.50 20 HIS C N 1
ATOM 5680 C CA . HIS C 1 24 ? 5.135 -36.751 -15.787 1.00 10.46 20 HIS C CA 1
ATOM 5681 C C . HIS C 1 24 ? 4.409 -37.373 -14.584 1.00 16.67 20 HIS C C 1
ATOM 5682 O O . HIS C 1 24 ? 3.613 -38.308 -14.776 1.00 18.77 20 HIS C O 1
ATOM 5689 N N . SER C 1 25 ? 4.717 -36.957 -13.367 1.00 17.85 21 SER C N 1
ATOM 5690 C CA . SER C 1 25 ? 4.114 -37.652 -12.200 1.00 19.31 21 SER C CA 1
ATOM 5691 C C . SER C 1 25 ? 2.691 -37.171 -11.964 1.00 20.38 21 SER C C 1
ATOM 5692 O O . SER C 1 25 ? 2.245 -36.141 -12.348 1.00 22.86 21 SER C O 1
ATOM 5695 N N A GLY C 1 26 ? 1.949 -37.934 -11.245 0.70 23.88 22 GLY C N 1
ATOM 5696 N N B GLY C 1 26 ? 1.837 -37.996 -11.394 0.30 21.89 22 GLY C N 1
ATOM 5697 C CA A GLY C 1 26 ? 0.618 -37.402 -11.080 0.70 24.35 22 GLY C CA 1
ATOM 5698 C CA B GLY C 1 26 ? 0.520 -37.422 -10.996 0.30 21.76 22 GLY C CA 1
ATOM 5699 C C A GLY C 1 26 ? -0.055 -37.974 -12.282 0.70 24.06 22 GLY C C 1
ATOM 5700 C C B GLY C 1 26 ? -0.673 -37.353 -11.963 0.30 21.02 22 GLY C C 1
ATOM 5701 O O A GLY C 1 26 ? -0.044 -39.183 -12.431 0.70 26.00 22 GLY C O 1
ATOM 5702 O O B GLY C 1 26 ? -1.795 -37.378 -11.548 0.30 19.58 22 GLY C O 1
ATOM 5703 N N . TYR C 1 27 ? -0.452 -37.146 -13.242 1.00 22.41 23 TYR C N 1
ATOM 5704 C CA . TYR C 1 27 ? -1.447 -37.675 -14.275 1.00 17.97 23 TYR C CA 1
ATOM 5705 C C . TYR C 1 27 ? -0.786 -38.577 -15.317 1.00 18.38 23 TYR C C 1
ATOM 5706 O O . TYR C 1 27 ? 0.199 -38.143 -15.937 1.00 19.79 23 TYR C O 1
ATOM 5715 N N . ARG C 1 28 ? -1.330 -39.741 -15.499 1.00 17.49 24 ARG C N 1
ATOM 5716 C CA . ARG C 1 28 ? -0.925 -40.633 -16.565 1.00 17.66 24 ARG C CA 1
ATOM 5717 C C . ARG C 1 28 ? -1.940 -40.446 -17.739 1.00 14.96 24 ARG C C 1
ATOM 5718 O O . ARG C 1 28 ? -3.171 -40.396 -17.521 1.00 14.18 24 ARG C O 1
ATOM 5720 N N . PRO C 1 29 ? -1.427 -40.452 -18.976 1.00 14.16 25 PRO C N 1
ATOM 5721 C CA . PRO C 1 29 ? -2.414 -40.354 -20.056 1.00 14.37 25 PRO C CA 1
ATOM 5722 C C . PRO C 1 29 ? -3.563 -41.356 -19.887 1.00 14.45 25 PRO C C 1
ATOM 5723 O O . PRO C 1 29 ? -3.415 -42.545 -19.691 1.00 14.67 25 PRO C O 1
ATOM 5727 N N . ASP C 1 30 ? -4.745 -40.834 -20.067 1.00 15.12 26 ASP C N 1
ATOM 5728 C CA . ASP C 1 30 ? -5.929 -41.491 -19.808 1.00 16.73 26 ASP C CA 1
ATOM 5729 C C . ASP C 1 30 ? -6.114 -42.820 -20.549 1.00 17.44 26 ASP C C 1
ATOM 5730 O O . ASP C 1 30 ? -5.841 -42.837 -21.732 1.00 15.87 26 ASP C O 1
ATOM 5735 N N . PRO C 1 31 ? -6.633 -43.896 -19.918 1.00 17.01 27 PRO C N 1
ATOM 5736 C CA . PRO C 1 31 ? -6.853 -45.158 -20.677 1.00 16.98 27 PRO C CA 1
ATOM 5737 C C . PRO C 1 31 ? -7.838 -45.040 -21.810 1.00 16.43 27 PRO C C 1
ATOM 5738 O O . PRO C 1 31 ? -7.669 -45.650 -22.897 1.00 15.81 27 PRO C O 1
ATOM 5742 N N . ALA C 1 32 ? -8.870 -44.245 -21.593 1.00 14.52 28 ALA C N 1
ATOM 5743 C CA . ALA C 1 32 ? -9.932 -44.248 -22.565 1.00 14.10 28 ALA C CA 1
ATOM 5744 C C . ALA C 1 32 ? -9.626 -43.438 -23.813 1.00 14.10 28 ALA C C 1
ATOM 5745 O O . ALA C 1 32 ? -10.125 -43.786 -24.900 1.00 14.91 28 ALA C O 1
ATOM 5747 N N . THR C 1 33 ? -8.867 -42.339 -23.621 1.00 11.71 29 THR C N 1
ATOM 5748 C CA . THR C 1 33 ? -8.606 -41.447 -24.750 1.00 8.86 29 THR C CA 1
ATOM 5749 C C . THR C 1 33 ? -7.143 -41.209 -24.983 1.00 10.63 29 THR C C 1
ATOM 5750 O O . THR C 1 33 ? -6.800 -40.730 -26.083 1.00 10.54 29 THR C O 1
ATOM 5754 N N . GLY C 1 34 ? -6.311 -41.468 -23.977 1.00 9.42 30 GLY C N 1
ATOM 5755 C CA . GLY C 1 34 ? -4.898 -41.097 -24.139 1.00 8.96 30 GLY C CA 1
ATOM 5756 C C . GLY C 1 34 ? -4.560 -39.632 -24.021 1.00 7.44 30 GLY C C 1
ATOM 5757 O O . GLY C 1 34 ? -3.392 -39.242 -24.166 1.00 6.58 30 GLY C O 1
ATOM 5758 N N . ALA C 1 35 ? -5.551 -38.798 -23.684 1.00 7.66 31 ALA C N 1
ATOM 5759 C CA . ALA C 1 35 ? -5.274 -37.337 -23.531 1.00 6.84 31 ALA C CA 1
ATOM 5760 C C . ALA C 1 35 ? -4.020 -37.097 -22.683 1.00 7.21 31 ALA C C 1
ATOM 5761 O O . ALA C 1 35 ? -3.877 -37.567 -21.516 1.00 8.26 31 ALA C O 1
ATOM 5763 N N . VAL C 1 36 ? -3.072 -36.355 -23.266 1.00 9.63 32 VAL C N 1
ATOM 5764 C CA . VAL C 1 36 ? -1.753 -36.185 -22.571 1.00 7.77 32 VAL C CA 1
ATOM 5765 C C . VAL C 1 36 ? -1.763 -35.331 -21.338 1.00 8.37 32 VAL C C 1
ATOM 5766 O O . VAL C 1 36 ? -0.927 -35.473 -20.404 1.00 8.81 32 VAL C O 1
ATOM 5770 N N . ASN C 1 37 ? -2.790 -34.467 -21.218 1.00 7.54 33 ASN C N 1
ATOM 5771 C CA . ASN C 1 37 ? -3.008 -33.624 -20.077 1.00 8.03 33 ASN C CA 1
ATOM 5772 C C . ASN C 1 37 ? -4.217 -34.024 -19.268 1.00 7.07 33 ASN C C 1
ATOM 5773 O O . ASN C 1 37 ? -5.190 -34.571 -19.805 1.00 7.41 33 ASN C O 1
ATOM 5778 N N . ALA C 1 38 ? -4.152 -33.733 -17.954 1.00 7.12 34 ALA C N 1
ATOM 5779 C CA . ALA C 1 38 ? -5.297 -33.958 -17.087 1.00 5.98 34 ALA C CA 1
ATOM 5780 C C . ALA C 1 38 ? -6.514 -33.157 -17.603 1.00 6.39 34 ALA C C 1
ATOM 5781 O O . ALA C 1 38 ? -6.429 -31.959 -17.762 1.00 6.73 34 ALA C O 1
ATOM 5783 N N . PRO C 1 39 ? -7.613 -33.858 -17.917 1.00 5.63 35 PRO C N 1
ATOM 5784 C CA . PRO C 1 39 ? -8.790 -33.072 -18.350 1.00 6.73 35 PRO C CA 1
ATOM 5785 C C . PRO C 1 39 ? -9.356 -32.172 -17.259 1.00 6.17 35 PRO C C 1
ATOM 5786 O O . PRO C 1 39 ? -9.132 -32.421 -16.033 1.00 7.24 35 PRO C O 1
ATOM 5790 N N . ILE C 1 40 ? -10.102 -31.116 -17.648 1.00 5.65 36 ILE C N 1
ATOM 5791 C CA . ILE C 1 40 ? -10.761 -30.188 -16.738 1.00 6.85 36 ILE C CA 1
ATOM 5792 C C . ILE C 1 40 ? -12.162 -30.842 -16.534 1.00 6.97 36 ILE C C 1
ATOM 5793 O O . ILE C 1 40 ? -13.025 -30.735 -17.387 1.00 5.28 36 ILE C O 1
ATOM 5798 N N . TYR C 1 41 ? -12.389 -31.428 -15.343 1.00 4.97 37 TYR C N 1
ATOM 5799 C CA . TYR C 1 41 ? -13.695 -32.049 -15.045 1.00 6.88 37 TYR C CA 1
ATOM 5800 C C . TYR C 1 41 ? -14.549 -30.953 -14.371 1.00 8.29 37 TYR C C 1
ATOM 5801 O O . TYR C 1 41 ? -14.643 -30.862 -13.154 1.00 8.58 37 TYR C O 1
ATOM 5810 N N . ALA C 1 42 ? -15.306 -30.274 -15.161 1.00 6.45 38 ALA C N 1
ATOM 5811 C CA . ALA C 1 42 ? -16.341 -29.334 -14.669 1.00 7.57 38 ALA C CA 1
ATOM 5812 C C . ALA C 1 42 ? -17.618 -30.120 -14.460 1.00 6.33 38 ALA C C 1
ATOM 5813 O O . ALA C 1 42 ? -18.591 -30.069 -15.224 1.00 6.34 38 ALA C O 1
ATOM 5815 N N . SER C 1 43 ? -17.550 -30.932 -13.452 1.00 6.89 39 SER C N 1
ATOM 5816 C CA . SER C 1 43 ? -18.673 -31.724 -12.928 1.00 6.70 39 SER C CA 1
ATOM 5817 C C . SER C 1 43 ? -18.629 -31.686 -11.399 1.00 4.95 39 SER C C 1
ATOM 5818 O O . SER C 1 43 ? -17.566 -31.916 -10.780 1.00 7.19 39 SER C O 1
ATOM 5821 N N . SER C 1 44 ? -19.769 -31.383 -10.740 1.00 4.99 40 SER C N 1
ATOM 5822 C CA . SER C 1 44 ? -19.856 -31.379 -9.285 1.00 5.63 40 SER C CA 1
ATOM 5823 C C . SER C 1 44 ? -20.214 -32.687 -8.667 1.00 6.76 40 SER C C 1
ATOM 5824 O O . SER C 1 44 ? -20.045 -32.909 -7.483 1.00 6.83 40 SER C O 1
ATOM 5827 N N . THR C 1 45 ? -20.690 -33.576 -9.513 1.00 7.14 41 THR C N 1
ATOM 5828 C CA . THR C 1 45 ? -21.176 -34.896 -9.112 1.00 7.13 41 THR C CA 1
ATOM 5829 C C . THR C 1 45 ? -20.916 -35.915 -10.240 1.00 6.33 41 THR C C 1
ATOM 5830 O O . THR C 1 45 ? -20.508 -35.545 -11.344 1.00 7.67 41 THR C O 1
ATOM 5834 N N . PHE C 1 46 ? -20.990 -37.195 -9.824 1.00 7.99 42 PHE C N 1
ATOM 5835 C CA . PHE C 1 46 ? -20.455 -38.349 -10.536 1.00 8.37 42 PHE C CA 1
ATOM 5836 C C . PHE C 1 46 ? -21.466 -39.482 -10.365 1.00 7.00 42 PHE C C 1
ATOM 5837 O O . PHE C 1 46 ? -21.887 -39.842 -9.267 1.00 9.05 42 PHE C O 1
ATOM 5845 N N . ALA C 1 47 ? -21.881 -40.043 -11.490 1.00 8.11 43 ALA C N 1
ATOM 5846 C CA . ALA C 1 47 ? -22.813 -41.138 -11.554 1.00 9.31 43 ALA C CA 1
ATOM 5847 C C . ALA C 1 47 ? -22.131 -42.360 -10.899 1.00 9.79 43 ALA C C 1
ATOM 5848 O O . ALA C 1 47 ? -20.910 -42.597 -11.050 1.00 10.74 43 ALA C O 1
ATOM 5850 N N . GLN C 1 48 ? -22.955 -43.146 -10.216 1.00 12.70 44 GLN C N 1
ATOM 5851 C CA . GLN C 1 48 ? -22.488 -44.288 -9.457 1.00 14.50 44 GLN C CA 1
ATOM 5852 C C . GLN C 1 48 ? -23.031 -45.507 -10.130 1.00 20.29 44 GLN C C 1
ATOM 5853 O O . GLN C 1 48 ? -23.955 -45.419 -10.950 1.00 21.79 44 GLN C O 1
ATOM 5859 N N . ASP C 1 49 ? -22.594 -46.679 -9.668 1.00 22.66 45 ASP C N 1
ATOM 5860 C CA . ASP C 1 49 ? -23.230 -47.944 -10.189 1.00 25.79 45 ASP C CA 1
ATOM 5861 C C . ASP C 1 49 ? -24.229 -48.651 -9.300 1.00 25.27 45 ASP C C 1
ATOM 5862 O O . ASP C 1 49 ? -24.472 -48.261 -8.166 1.00 28.41 45 ASP C O 1
ATOM 5867 N N . GLY C 1 53 ? -21.626 -48.938 -6.074 1.00 28.31 49 GLY C N 1
ATOM 5868 C CA . GLY C 1 53 ? -20.339 -48.293 -5.775 1.00 26.83 49 GLY C CA 1
ATOM 5869 C C . GLY C 1 53 ? -19.822 -47.174 -6.720 1.00 24.85 49 GLY C C 1
ATOM 5870 O O . GLY C 1 53 ? -20.355 -46.900 -7.812 1.00 24.37 49 GLY C O 1
ATOM 5871 N N . LEU C 1 54 ? -18.696 -46.583 -6.337 1.00 20.01 50 LEU C N 1
ATOM 5872 C CA . LEU C 1 54 ? -18.281 -45.420 -7.048 1.00 17.02 50 LEU C CA 1
ATOM 5873 C C . LEU C 1 54 ? -17.491 -45.790 -8.257 1.00 20.36 50 LEU C C 1
ATOM 5874 O O . LEU C 1 54 ? -16.847 -46.843 -8.291 1.00 23.46 50 LEU C O 1
ATOM 5879 N N . ARG C 1 55 ? -17.484 -44.918 -9.233 1.00 17.25 51 ARG C N 1
ATOM 5880 C CA . ARG C 1 55 ? -16.548 -44.987 -10.344 1.00 17.48 51 ARG C CA 1
ATOM 5881 C C . ARG C 1 55 ? -15.272 -44.209 -10.070 1.00 17.94 51 ARG C C 1
ATOM 5882 O O . ARG C 1 55 ? -15.289 -42.917 -9.832 1.00 15.83 51 ARG C O 1
ATOM 5890 N N . GLY C 1 56 ? -14.131 -44.901 -10.028 1.00 16.98 52 GLY C N 1
ATOM 5891 C CA . GLY C 1 56 ? -12.890 -44.193 -9.800 1.00 16.51 52 GLY C CA 1
ATOM 5892 C C . GLY C 1 56 ? -12.780 -43.653 -8.424 1.00 16.29 52 GLY C C 1
ATOM 5893 O O . GLY C 1 56 ? -11.860 -42.927 -8.072 1.00 17.84 52 GLY C O 1
ATOM 5894 N N . GLY C 1 57 ? -13.759 -43.951 -7.571 1.00 14.54 53 GLY C N 1
ATOM 5895 C CA . GLY C 1 57 ? -13.710 -43.396 -6.242 1.00 14.09 53 GLY C CA 1
ATOM 5896 C C . GLY C 1 57 ? -14.312 -41.993 -6.113 1.00 13.73 53 GLY C C 1
ATOM 5897 O O . GLY C 1 57 ? -14.278 -41.423 -5.028 1.00 14.09 53 GLY C O 1
ATOM 5898 N N . TYR C 1 58 ? -14.897 -41.495 -7.198 1.00 8.93 54 TYR C N 1
ATOM 5899 C CA . TYR C 1 58 ? -15.469 -40.122 -7.207 1.00 9.67 54 TYR C CA 1
ATOM 5900 C C . TYR C 1 58 ? -16.996 -40.142 -6.884 1.00 9.65 54 TYR C C 1
ATOM 5901 O O . TYR C 1 58 ? -17.760 -41.008 -7.339 1.00 8.59 54 TYR C O 1
ATOM 5910 N N . GLU C 1 59 ? -17.369 -39.233 -5.984 1.00 9.94 55 GLU C N 1
ATOM 5911 C CA . GLU C 1 59 ? -18.760 -39.044 -5.532 1.00 10.24 55 GLU C CA 1
ATOM 5912 C C . GLU C 1 59 ? -19.278 -37.623 -5.544 1.00 9.12 55 GLU C C 1
ATOM 5913 O O . GLU C 1 59 ? -20.387 -37.364 -5.990 1.00 10.46 55 GLU C O 1
ATOM 5919 N N . TYR C 1 60 ? -18.453 -36.657 -5.166 1.00 8.40 56 TYR C N 1
ATOM 5920 C CA . TYR C 1 60 ? -18.919 -35.302 -5.111 1.00 6.74 56 TYR C CA 1
ATOM 5921 C C . TYR C 1 60 ? -17.678 -34.401 -5.147 1.00 6.75 56 TYR C C 1
ATOM 5922 O O . TYR C 1 60 ? -16.705 -34.671 -4.450 1.00 6.95 56 TYR C O 1
ATOM 5931 N N . ALA C 1 61 ? -17.653 -33.339 -5.982 1.00 7.48 57 ALA C N 1
ATOM 5932 C CA . ALA C 1 61 ? -16.410 -32.703 -6.320 1.00 6.52 57 ALA C CA 1
ATOM 5933 C C . ALA C 1 61 ? -15.702 -32.015 -5.177 1.00 6.35 57 ALA C C 1
ATOM 5934 O O . ALA C 1 6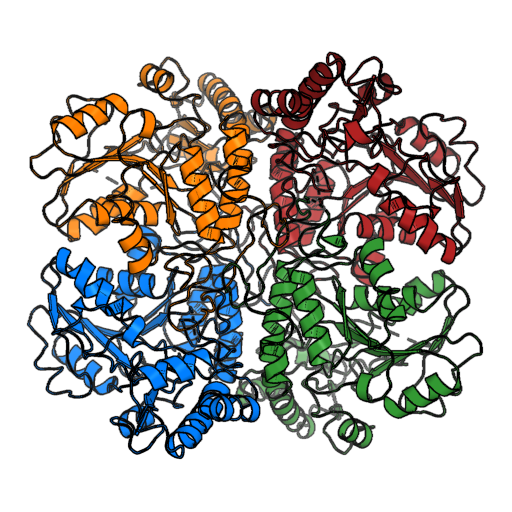1 ? -14.437 -32.064 -5.096 1.00 7.67 57 ALA C O 1
ATOM 5936 N N . ARG C 1 62 ? -16.441 -31.484 -4.230 1.00 6.87 58 ARG C N 1
ATOM 5937 C CA . ARG C 1 62 ? -15.767 -30.899 -3.052 1.00 7.47 58 ARG C CA 1
ATOM 5938 C C . ARG C 1 62 ? -14.915 -31.965 -2.341 1.00 5.73 58 ARG C C 1
ATOM 5939 O O . ARG C 1 62 ? -13.715 -31.654 -1.926 1.00 7.63 58 ARG C O 1
ATOM 5947 N N . THR C 1 63 ? -15.446 -33.166 -2.164 1.00 7.98 59 THR C N 1
ATOM 5948 C CA . THR C 1 63 ? -14.771 -34.272 -1.508 1.00 9.09 59 THR C CA 1
ATOM 5949 C C . THR C 1 63 ? -13.543 -34.737 -2.269 1.00 8.85 59 THR C C 1
ATOM 5950 O O . THR C 1 63 ? -12.460 -34.965 -1.701 1.00 8.71 59 THR C O 1
ATOM 5954 N N . GLY C 1 64 ? -13.676 -34.786 -3.580 1.00 7.68 60 GLY C N 1
ATOM 5955 C CA . GLY C 1 64 ? -12.646 -35.139 -4.467 1.00 7.14 60 GLY C CA 1
ATOM 5956 C C . GLY C 1 64 ? -13.108 -35.057 -5.880 1.00 7.73 60 GLY C C 1
ATOM 5957 O O . GLY C 1 64 ? -14.249 -35.419 -6.165 1.00 6.99 60 GLY C O 1
ATOM 5958 N N . ASN C 1 65 ? -12.230 -34.718 -6.783 1.00 6.69 61 ASN C N 1
ATOM 5959 C CA . ASN C 1 65 ? -12.496 -34.773 -8.215 1.00 7.83 61 ASN C CA 1
ATOM 5960 C C . ASN C 1 65 ? -11.239 -35.068 -9.032 1.00 8.21 61 ASN C C 1
ATOM 5961 O O . ASN C 1 65 ? -10.117 -34.789 -8.584 1.00 8.82 61 ASN C O 1
ATOM 5966 N N . PRO C 1 66 ? -11.373 -35.525 -10.273 1.00 8.42 62 PRO C N 1
ATOM 5967 C CA . PRO C 1 66 ? -10.145 -35.956 -10.966 1.00 7.34 62 PRO C CA 1
ATOM 5968 C C . PRO C 1 66 ? -9.120 -34.907 -11.257 1.00 6.79 62 PRO C C 1
ATOM 5969 O O . PRO C 1 66 ? -7.924 -35.200 -11.216 1.00 7.97 62 PRO C O 1
ATOM 5973 N N . THR C 1 67 ? -9.502 -33.673 -11.544 1.00 7.51 63 THR C N 1
ATOM 5974 C CA . THR C 1 67 ? -8.530 -32.635 -11.827 1.00 6.90 63 THR C CA 1
ATOM 5975 C C . THR C 1 67 ? -7.768 -32.283 -10.584 1.00 5.92 63 THR C C 1
ATOM 5976 O O . THR C 1 67 ? -6.538 -32.190 -10.620 1.00 6.39 63 THR C O 1
ATOM 5980 N N . ARG C 1 68 ? -8.464 -32.121 -9.437 1.00 6.33 64 ARG C N 1
ATOM 5981 C CA . ARG C 1 68 ? -7.729 -31.892 -8.180 1.00 6.04 64 ARG C CA 1
ATOM 5982 C C . ARG C 1 68 ? -6.837 -33.059 -7.793 1.00 6.72 64 ARG C C 1
ATOM 5983 O O . ARG C 1 68 ? -5.759 -32.851 -7.308 1.00 5.88 64 ARG C O 1
ATOM 5991 N N . THR C 1 69 ? -7.275 -34.298 -7.998 1.00 6.61 65 THR C N 1
ATOM 5992 C CA . THR C 1 69 ? -6.401 -35.451 -7.727 1.00 6.59 65 THR C CA 1
ATOM 5993 C C . THR C 1 69 ? -5.107 -35.384 -8.493 1.00 6.16 65 THR C C 1
ATOM 5994 O O . THR C 1 69 ? -4.034 -35.640 -7.941 1.00 5.84 65 THR C O 1
ATOM 5998 N N . ALA C 1 70 ? -5.166 -35.003 -9.758 1.00 6.83 66 ALA C N 1
ATOM 5999 C CA . ALA C 1 70 ? -3.996 -34.894 -10.576 1.00 6.04 66 ALA C CA 1
ATOM 6000 C C . ALA C 1 70 ? -3.064 -33.823 -10.033 1.00 6.14 66 ALA C C 1
ATOM 6001 O O . ALA C 1 70 ? -1.821 -33.987 -9.980 1.00 7.90 66 ALA C O 1
ATOM 6003 N N . LEU C 1 71 ? -3.652 -32.694 -9.660 1.00 6.48 67 LEU C N 1
ATOM 6004 C CA . LEU C 1 71 ? -2.838 -31.610 -9.130 1.00 6.30 67 LEU C CA 1
ATOM 6005 C C . LEU C 1 71 ? -2.191 -32.016 -7.805 1.00 6.39 67 LEU C C 1
ATOM 6006 O O . LEU C 1 71 ? -0.980 -31.804 -7.608 1.00 6.82 67 LEU C O 1
ATOM 6011 N N . GLU C 1 72 ? -2.990 -32.649 -6.941 1.00 6.54 68 GLU C N 1
ATOM 6012 C CA . GLU C 1 72 ? -2.419 -33.108 -5.676 1.00 5.57 68 GLU C CA 1
ATOM 6013 C C . GLU C 1 72 ? -1.246 -34.126 -5.847 1.00 6.78 68 GLU C C 1
ATOM 6014 O O . GLU C 1 72 ? -0.250 -34.031 -5.098 1.00 7.16 68 GLU C O 1
ATOM 6020 N N . ALA C 1 73 ? -1.405 -35.000 -6.815 1.00 5.41 69 ALA C N 1
ATOM 6021 C CA . ALA C 1 73 ? -0.355 -36.006 -7.069 1.00 7.70 69 ALA C CA 1
ATOM 6022 C C . ALA C 1 73 ? 0.917 -35.270 -7.603 1.00 6.73 69 ALA C C 1
ATOM 6023 O O . ALA C 1 73 ? 2.007 -35.681 -7.214 1.00 7.71 69 ALA C O 1
ATOM 6025 N N . ALA C 1 74 ? 0.791 -34.271 -8.482 1.00 7.33 70 ALA C N 1
ATOM 6026 C CA . ALA C 1 74 ? 1.941 -33.586 -9.010 1.00 7.22 70 ALA C CA 1
ATOM 6027 C C . ALA C 1 74 ? 2.626 -32.789 -7.885 1.00 7.55 70 ALA C C 1
ATOM 6028 O O . ALA C 1 74 ? 3.877 -32.778 -7.770 1.00 6.93 70 ALA C O 1
ATOM 6030 N N . LEU C 1 75 ? 1.847 -32.103 -7.086 1.00 5.70 71 LEU C N 1
ATOM 6031 C CA . LEU C 1 75 ? 2.417 -31.346 -5.936 1.00 6.39 71 LEU C CA 1
ATOM 6032 C C . LEU C 1 75 ? 3.191 -32.247 -4.981 1.00 6.42 71 LEU C C 1
ATOM 6033 O O . LEU C 1 75 ? 4.287 -31.876 -4.485 1.00 8.05 71 LEU C O 1
ATOM 6038 N N . ALA C 1 76 ? 2.613 -33.367 -4.621 1.00 6.44 72 ALA C N 1
ATOM 6039 C CA . ALA C 1 76 ? 3.284 -34.291 -3.723 1.00 6.03 72 ALA C CA 1
ATOM 6040 C C . ALA C 1 76 ? 4.579 -34.789 -4.392 1.00 7.23 72 ALA C C 1
ATOM 6041 O O . ALA C 1 76 ? 5.583 -34.819 -3.702 1.00 7.63 72 ALA C O 1
ATOM 6043 N N . ALA C 1 77 ? 4.525 -35.155 -5.677 1.00 6.52 73 ALA C N 1
ATOM 6044 C CA . ALA C 1 77 ? 5.688 -35.689 -6.370 1.00 7.86 73 ALA C CA 1
ATOM 6045 C C . ALA C 1 77 ? 6.843 -34.717 -6.321 1.00 9.20 73 ALA C C 1
ATOM 6046 O O . ALA C 1 77 ? 7.959 -35.163 -6.066 1.00 9.94 73 ALA C O 1
ATOM 6048 N N . VAL C 1 78 ? 6.597 -33.411 -6.493 1.00 6.81 74 VAL C N 1
ATOM 6049 C CA . VAL C 1 78 ? 7.749 -32.479 -6.612 1.00 7.48 74 VAL C CA 1
ATOM 6050 C C . VAL C 1 78 ? 8.397 -32.167 -5.234 1.00 8.04 74 VAL C C 1
ATOM 6051 O O . VAL C 1 78 ? 9.492 -31.649 -5.177 1.00 11.63 74 VAL C O 1
ATOM 6055 N N . GLU C 1 79 ? 7.651 -32.409 -4.141 1.00 8.04 75 GLU C N 1
ATOM 6056 C CA . GLU C 1 79 ? 8.193 -32.347 -2.826 1.00 8.40 75 GLU C CA 1
ATOM 6057 C C . GLU C 1 79 ? 8.619 -33.687 -2.244 1.00 9.63 75 GLU C C 1
ATOM 6058 O O . GLU C 1 79 ? 8.897 -33.783 -1.031 1.00 12.33 75 GLU C O 1
ATOM 6064 N N . ASP C 1 80 ? 8.670 -34.696 -3.084 1.00 10.55 76 ASP C N 1
ATOM 6065 C CA . ASP C 1 80 ? 8.967 -36.120 -2.665 1.00 14.37 76 ASP C CA 1
ATOM 6066 C C . ASP C 1 80 ? 8.113 -36.500 -1.460 1.00 15.48 76 ASP C C 1
ATOM 6067 O O . ASP C 1 80 ? 8.591 -37.076 -0.470 1.00 15.91 76 ASP C O 1
ATOM 6072 N N . ALA C 1 81 ? 6.815 -36.114 -1.495 1.00 11.02 77 ALA C N 1
ATOM 6073 C CA . ALA C 1 81 ? 5.890 -36.369 -0.379 1.00 9.24 77 ALA C CA 1
ATOM 6074 C C . ALA C 1 81 ? 4.929 -37.484 -0.776 1.00 9.81 77 ALA C C 1
ATOM 6075 O O . ALA C 1 81 ? 4.585 -37.669 -1.970 1.00 9.00 77 ALA C O 1
ATOM 6077 N N . ALA C 1 82 ? 4.433 -38.211 0.204 1.00 9.97 78 ALA C N 1
ATOM 6078 C CA . ALA C 1 82 ? 3.442 -39.238 -0.071 1.00 9.55 78 ALA C CA 1
ATOM 6079 C C . ALA C 1 82 ? 2.019 -38.668 -0.303 1.00 10.61 78 ALA C C 1
ATOM 6080 O O . ALA C 1 82 ? 1.200 -39.277 -1.039 1.00 10.93 78 ALA C O 1
ATOM 6082 N N . PHE C 1 83 ? 1.759 -37.500 0.254 1.00 8.14 79 PHE C N 1
ATOM 6083 C CA . PHE C 1 83 ? 0.404 -36.941 0.269 1.00 7.33 79 PHE C CA 1
ATOM 6084 C C . PHE C 1 83 ? 0.405 -35.464 -0.083 1.00 6.53 79 PHE C C 1
ATOM 6085 O O . PHE C 1 83 ? 1.265 -34.710 0.348 1.00 8.61 79 PHE C O 1
ATOM 6093 N N . GLY C 1 84 ? -0.605 -35.068 -0.868 1.00 7.39 80 GLY C N 1
ATOM 6094 C CA . GLY C 1 84 ? -0.842 -33.657 -1.225 1.00 5.66 80 GLY C CA 1
ATOM 6095 C C . GLY C 1 84 ? -2.294 -33.285 -1.183 1.00 7.12 80 GLY C C 1
ATOM 6096 O O . GLY C 1 84 ? -3.144 -34.130 -1.386 1.00 5.63 80 GLY C O 1
ATOM 6097 N N . ARG C 1 85 ? -2.512 -32.013 -0.792 1.00 5.76 81 ARG C N 1
ATOM 6098 C CA . ARG C 1 85 ? -3.846 -31.429 -0.700 1.00 5.81 81 ARG C CA 1
ATOM 6099 C C . ARG C 1 85 ? -3.816 -30.068 -1.320 1.00 6.36 81 ARG C C 1
ATOM 6100 O O . ARG C 1 85 ? -2.968 -29.248 -0.968 1.00 7.93 81 ARG C O 1
ATOM 6108 N N . ALA C 1 86 ? -4.820 -29.776 -2.194 1.00 5.74 82 ALA C N 1
ATOM 6109 C CA . ALA C 1 86 ? -4.919 -28.490 -2.862 1.00 6.34 82 ALA C CA 1
ATOM 6110 C C . ALA C 1 86 ? -6.083 -27.681 -2.334 1.00 5.69 82 ALA C C 1
ATOM 6111 O O . ALA C 1 86 ? -7.140 -28.250 -1.991 1.00 6.30 82 ALA C O 1
ATOM 6113 N N . PHE C 1 87 ? -5.890 -26.354 -2.272 1.00 5.34 83 PHE C N 1
ATOM 6114 C CA . PHE C 1 87 ? -6.804 -25.429 -1.641 1.00 5.42 83 PHE C CA 1
ATOM 6115 C C . PHE C 1 87 ? -7.001 -24.191 -2.541 1.00 4.66 83 PHE C C 1
ATOM 6116 O O . PHE C 1 87 ? -6.231 -23.946 -3.484 1.00 5.09 83 PHE C O 1
ATOM 6124 N N . SER C 1 88 ? -8.101 -23.472 -2.276 1.00 5.19 84 SER C N 1
ATOM 6125 C CA . SER C 1 88 ? -8.453 -22.313 -3.021 1.00 5.88 84 SER C CA 1
ATOM 6126 C C . SER C 1 88 ? -7.434 -21.159 -2.958 1.00 5.53 84 SER C C 1
ATOM 6127 O O . SER C 1 88 ? -7.497 -20.267 -3.828 1.00 6.31 84 SER C O 1
ATOM 6130 N N . SER C 1 89 ? -6.536 -21.145 -1.980 1.00 5.58 85 SER C N 1
ATOM 6131 C CA . SER C 1 89 ? -5.510 -20.112 -1.867 1.00 4.51 85 SER C CA 1
ATOM 6132 C C . SER C 1 89 ? -4.467 -20.621 -0.881 1.00 5.98 85 SER C C 1
ATOM 6133 O O . SER C 1 89 ? -4.684 -21.586 -0.125 1.00 4.86 85 SER C O 1
ATOM 6136 N N . GLY C 1 90 ? -3.292 -19.958 -0.879 1.00 4.46 86 GLY C N 1
ATOM 6137 C CA . GLY C 1 90 ? -2.310 -20.147 0.164 1.00 5.85 86 GLY C CA 1
ATOM 6138 C C . GLY C 1 90 ? -2.857 -19.939 1.539 1.00 4.67 86 GLY C C 1
ATOM 6139 O O . GLY C 1 90 ? -2.573 -20.750 2.444 1.00 4.72 86 GLY C O 1
ATOM 6140 N N . MET C 1 91 ? -3.660 -18.925 1.746 1.00 4.59 87 MET C N 1
ATOM 6141 C CA . MET C 1 91 ? -4.217 -18.654 3.075 1.00 5.20 87 MET C CA 1
ATOM 6142 C C . MET C 1 91 ? -5.195 -19.751 3.487 1.00 4.55 87 MET C C 1
ATOM 6143 O O . MET C 1 91 ? -5.274 -20.084 4.686 1.00 5.00 87 MET C O 1
ATOM 6148 N N . ALA C 1 92 ? -5.943 -20.340 2.548 1.00 4.53 88 ALA C N 1
ATOM 6149 C CA . ALA C 1 92 ? -6.828 -21.493 2.875 1.00 5.23 88 ALA C CA 1
ATOM 6150 C C . ALA C 1 92 ? -6.012 -22.723 3.286 1.00 5.81 88 ALA C C 1
ATOM 6151 O O . ALA C 1 92 ? -6.409 -23.483 4.149 1.00 5.61 88 ALA C O 1
ATOM 6153 N N . ALA C 1 93 ? -4.872 -22.941 2.641 1.00 4.98 89 ALA C N 1
ATOM 6154 C CA . ALA C 1 93 ? -3.938 -24.011 3.054 1.00 4.48 89 ALA C CA 1
ATOM 6155 C C . ALA C 1 93 ? -3.404 -23.730 4.465 1.00 4.52 89 ALA C C 1
ATOM 6156 O O . ALA C 1 93 ? -3.334 -24.646 5.297 1.00 5.87 89 ALA C O 1
ATOM 6158 N N . ALA C 1 94 ? -3.045 -22.490 4.758 1.00 5.47 90 ALA C N 1
ATOM 6159 C CA . ALA C 1 94 ? -2.615 -22.136 6.108 1.00 4.56 90 ALA C CA 1
ATOM 6160 C C . ALA C 1 94 ? -3.659 -22.322 7.185 1.00 6.00 90 ALA C C 1
ATOM 6161 O O . ALA C 1 94 ? -3.415 -22.848 8.260 1.00 5.96 90 ALA C O 1
ATOM 6163 N N . ASP C 1 95 ? -4.864 -21.857 6.846 1.00 5.77 91 ASP C N 1
ATOM 6164 C CA . ASP C 1 95 ? -6.012 -22.007 7.723 1.00 6.66 91 ASP C CA 1
ATOM 6165 C C . ASP C 1 95 ? -6.268 -23.512 8.025 1.00 5.63 91 ASP C C 1
ATOM 6166 O O . ASP C 1 95 ? -6.499 -23.870 9.178 1.00 7.02 91 ASP C O 1
ATOM 6171 N N . CYS C 1 96 ? -6.184 -24.360 6.983 1.00 4.63 92 CYS C N 1
ATOM 6172 C CA . CYS C 1 96 ? -6.408 -25.804 7.153 1.00 6.59 92 CYS C CA 1
ATOM 6173 C C . CYS C 1 96 ? -5.341 -26.348 8.093 1.00 7.54 92 CYS C C 1
ATOM 6174 O O . CYS C 1 96 ? -5.641 -27.073 9.009 1.00 6.87 92 CYS C O 1
ATOM 6177 N N . ALA C 1 97 ? -4.071 -25.943 7.872 1.00 6.49 93 ALA C N 1
ATOM 6178 C CA . ALA C 1 97 ? -2.970 -26.428 8.708 1.00 5.92 93 ALA C CA 1
ATOM 6179 C C . ALA C 1 97 ? -3.179 -26.039 10.147 1.00 5.61 93 ALA C C 1
ATOM 6180 O O . ALA C 1 97 ? -3.003 -26.842 11.059 1.00 6.16 93 ALA C O 1
ATOM 6182 N N . LEU C 1 98 ? -3.505 -24.796 10.397 1.00 6.30 94 LEU C N 1
ATOM 6183 C CA . LEU C 1 98 ? -3.669 -24.312 11.804 1.00 7.13 94 LEU C CA 1
ATOM 6184 C C . LEU C 1 98 ? -4.803 -25.063 12.456 1.00 6.55 94 LEU C C 1
ATOM 6185 O O . LEU C 1 98 ? -4.740 -25.486 13.589 1.00 7.65 94 LEU C O 1
ATOM 6190 N N . ARG C 1 99 ? -5.946 -25.222 11.787 1.00 6.66 95 ARG C N 1
ATOM 6191 C CA . ARG C 1 99 ? -7.106 -25.852 12.390 1.00 8.45 95 ARG C CA 1
ATOM 6192 C C . ARG C 1 99 ? -6.919 -27.331 12.571 1.00 7.30 95 ARG C C 1
ATOM 6193 O O . ARG C 1 99 ? -7.499 -27.884 13.475 1.00 8.45 95 ARG C O 1
ATOM 6201 N N . ALA C 1 100 ? -6.098 -27.986 11.759 1.00 6.05 96 ALA C N 1
ATOM 6202 C CA . ALA C 1 100 ? -5.857 -29.389 11.897 1.00 6.56 96 ALA C CA 1
ATOM 6203 C C . ALA C 1 100 ? -4.929 -29.693 13.049 1.00 7.08 96 ALA C C 1
ATOM 6204 O O . ALA C 1 100 ? -5.099 -30.733 13.715 1.00 8.95 96 ALA C O 1
ATOM 6206 N N . MET C 1 101 ? -3.995 -28.779 13.308 1.00 6.68 97 MET C N 1
ATOM 6207 C CA . MET C 1 101 ? -2.899 -29.038 14.245 1.00 6.83 97 MET C CA 1
ATOM 6208 C C . MET C 1 101 ? -3.039 -28.335 15.601 1.00 10.91 97 MET C C 1
ATOM 6209 O O . MET C 1 101 ? -2.306 -28.648 16.548 1.00 11.89 97 MET C O 1
ATOM 6214 N N . LEU C 1 102 ? -3.986 -27.409 15.713 1.00 9.62 98 LEU C N 1
ATOM 6215 C CA . LEU C 1 102 ? -4.197 -26.618 16.933 1.00 9.04 98 LEU C CA 1
ATOM 6216 C C . LEU C 1 102 ? -5.633 -26.774 17.398 1.00 10.20 98 LEU C C 1
ATOM 6217 O O . LEU C 1 102 ? -6.557 -26.970 16.625 1.00 9.51 98 LEU C O 1
ATOM 6222 N N . ARG C 1 103 ? -5.837 -26.559 18.692 1.00 9.92 99 ARG C N 1
ATOM 6223 C CA . ARG C 1 103 ? -7.126 -26.420 19.355 1.00 10.60 99 ARG C CA 1
ATOM 6224 C C . ARG C 1 103 ? -7.027 -25.297 20.432 1.00 11.42 99 ARG C C 1
ATOM 6225 O O . ARG C 1 103 ? -5.918 -24.903 20.798 1.00 9.55 99 ARG C O 1
ATOM 6233 N N . PRO C 1 104 ? -8.158 -24.823 21.006 1.00 11.17 100 PRO C N 1
ATOM 6234 C CA . PRO C 1 104 ? -8.100 -23.860 22.041 1.00 10.56 100 PRO C CA 1
ATOM 6235 C C . PRO C 1 104 ? -7.153 -24.319 23.161 1.00 10.92 100 PRO C C 1
ATOM 6236 O O . PRO C 1 104 ? -7.144 -25.474 23.543 1.00 10.76 100 PRO C O 1
ATOM 6240 N N . GLY C 1 105 ? -6.387 -23.346 23.629 1.00 11.54 101 GLY C N 1
ATOM 6241 C CA . GLY C 1 105 ? -5.390 -23.614 24.637 1.00 12.05 101 GLY C CA 1
ATOM 6242 C C . GLY C 1 105 ? -4.017 -23.948 24.138 1.00 12.07 101 GLY C C 1
ATOM 6243 O O . GLY C 1 105 ? -3.096 -24.091 24.955 1.00 12.54 101 GLY C O 1
ATOM 6244 N N . ASP C 1 106 ? -3.897 -24.156 22.846 1.00 11.03 102 ASP C N 1
ATOM 6245 C CA . ASP C 1 106 ? -2.595 -24.563 22.275 1.00 8.64 102 ASP C CA 1
ATOM 6246 C C . ASP C 1 106 ? -1.898 -23.286 21.871 1.00 7.54 102 ASP C C 1
ATOM 6247 O O . ASP C 1 106 ? -2.421 -22.188 21.771 1.00 10.29 102 ASP C O 1
ATOM 6252 N N . HIS C 1 107 ? -0.628 -23.480 21.560 1.00 7.28 103 HIS C N 1
ATOM 6253 C CA . HIS C 1 107 ? 0.318 -22.420 21.207 1.00 7.45 103 HIS C CA 1
ATOM 6254 C C . HIS C 1 107 ? 1.149 -22.763 19.966 1.00 6.07 103 HIS C C 1
ATOM 6255 O O . HIS C 1 107 ? 1.491 -23.940 19.727 1.00 6.65 103 HIS C O 1
ATOM 6262 N N . VAL C 1 108 ? 1.475 -21.703 19.203 1.00 6.15 104 VAL C N 1
ATOM 6263 C CA . VAL C 1 108 ? 2.307 -21.737 18.007 1.00 5.70 104 VAL C CA 1
ATOM 6264 C C . VAL C 1 108 ? 3.480 -20.765 18.064 1.00 6.80 104 VAL C C 1
ATOM 6265 O O . VAL C 1 108 ? 3.272 -19.596 18.440 1.00 8.56 104 VAL C O 1
ATOM 6269 N N . VAL C 1 109 ? 4.678 -21.218 17.732 1.00 6.47 105 VAL C N 1
ATOM 6270 C CA . VAL C 1 109 ? 5.821 -20.333 17.609 1.00 7.48 105 VAL C CA 1
ATOM 6271 C C . VAL C 1 109 ? 5.831 -19.890 16.149 1.00 7.50 105 VAL C C 1
ATOM 6272 O O . VAL C 1 109 ? 5.673 -20.724 15.248 1.00 9.18 105 VAL C O 1
ATOM 6276 N N . ILE C 1 110 ? 5.977 -18.603 15.926 1.00 7.38 106 ILE C N 1
ATOM 6277 C CA . ILE C 1 110 ? 5.906 -18.072 14.573 1.00 6.39 106 ILE C CA 1
ATOM 6278 C C . ILE C 1 110 ? 7.129 -17.193 14.288 1.00 7.99 106 ILE C C 1
ATOM 6279 O O . ILE C 1 110 ? 7.847 -16.741 15.178 1.00 8.40 106 ILE C O 1
ATOM 6284 N N . PRO C 1 111 ? 7.381 -16.887 13.014 1.00 8.09 107 PRO C N 1
ATOM 6285 C CA . PRO C 1 111 ? 8.465 -15.999 12.724 1.00 9.81 107 PRO C CA 1
ATOM 6286 C C . PRO C 1 111 ? 8.155 -14.563 13.205 1.00 11.29 107 PRO C C 1
ATOM 6287 O O . PRO C 1 111 ? 6.998 -14.123 13.080 1.00 11.36 107 PRO C O 1
ATOM 6291 N N . ASP C 1 112 ? 9.205 -13.797 13.555 1.00 10.06 108 ASP C N 1
ATOM 6292 C CA . ASP C 1 112 ? 9.001 -12.410 13.902 1.00 10.65 108 ASP C CA 1
ATOM 6293 C C . ASP C 1 112 ? 8.789 -11.480 12.692 1.00 12.01 108 ASP C C 1
ATOM 6294 O O . ASP C 1 112 ? 8.385 -10.311 12.837 1.00 13.01 108 ASP C O 1
ATOM 6299 N N . ASP C 1 113 ? 9.012 -12.057 11.519 1.00 12.13 109 ASP C N 1
ATOM 6300 C CA . ASP C 1 113 ? 8.811 -11.350 10.249 1.00 13.55 109 ASP C CA 1
ATOM 6301 C C . ASP C 1 113 ? 8.102 -12.242 9.291 1.00 13.58 109 ASP C C 1
ATOM 6302 O O . ASP C 1 113 ? 8.508 -12.395 8.154 1.00 14.66 109 ASP C O 1
ATOM 6307 N N . ALA C 1 114 ? 6.989 -12.820 9.740 1.00 13.28 110 ALA C N 1
ATOM 6308 C CA . ALA C 1 114 ? 6.145 -13.700 8.914 1.00 14.31 110 ALA C CA 1
ATOM 6309 C C . ALA C 1 114 ? 5.464 -12.958 7.737 1.00 14.25 110 ALA C C 1
ATOM 6310 O O . ALA C 1 114 ? 5.235 -11.743 7.806 1.00 13.02 110 ALA C O 1
ATOM 6312 N N . TYR C 1 115 ? 5.076 -13.684 6.714 1.00 12.81 111 TYR C N 1
ATOM 6313 C CA . TYR C 1 115 ? 4.180 -13.164 5.692 1.00 12.10 111 TYR C CA 1
ATOM 6314 C C . TYR C 1 115 ? 2.991 -12.456 6.353 1.00 12.16 111 TYR C C 1
ATOM 6315 O O . TYR C 1 115 ? 2.374 -13.006 7.307 1.00 10.13 111 TYR C O 1
ATOM 6324 N N . GLY C 1 116 ? 2.649 -11.236 5.876 1.00 10.52 112 GLY C N 1
ATOM 6325 C CA . GLY C 1 116 ? 1.651 -10.489 6.620 1.00 12.26 112 GLY C CA 1
ATOM 6326 C C . GLY C 1 116 ? 0.290 -11.221 6.722 1.00 10.88 112 GLY C C 1
ATOM 6327 O O . GLY C 1 116 ? -0.425 -11.066 7.711 1.00 11.01 112 GLY C O 1
ATOM 6328 N N . GLY C 1 117 ? -0.109 -11.967 5.698 1.00 10.16 113 GLY C N 1
ATOM 6329 C CA . GLY C 1 117 ? -1.397 -12.653 5.715 1.00 10.85 113 GLY C CA 1
ATOM 6330 C C . GLY C 1 117 ? -1.430 -13.742 6.847 1.00 8.67 113 GLY C C 1
ATOM 6331 O O . GLY C 1 117 ? -2.486 -14.032 7.420 1.00 9.22 113 GLY C O 1
ATOM 6332 N N . THR C 1 118 ? -0.325 -14.453 7.044 1.00 9.23 114 THR C N 1
ATOM 6333 C CA . THR C 1 118 ? -0.242 -15.494 8.016 1.00 8.90 114 THR C CA 1
ATOM 6334 C C . THR C 1 118 ? -0.255 -14.855 9.352 1.00 8.14 114 THR C C 1
ATOM 6335 O O . THR C 1 118 ? -0.991 -15.324 10.229 1.00 7.69 114 THR C O 1
ATOM 6339 N N . PHE C 1 119 ? 0.531 -13.777 9.557 1.00 8.38 115 PHE C N 1
ATOM 6340 C CA . PHE C 1 119 ? 0.463 -13.082 10.842 1.00 9.83 115 PHE C CA 1
ATOM 6341 C C . PHE C 1 119 ? -0.960 -12.568 11.125 1.00 9.02 115 PHE C C 1
ATOM 6342 O O . PHE C 1 119 ? -1.473 -12.731 12.252 1.00 9.22 115 PHE C O 1
ATOM 6350 N N . ARG C 1 120 ? -1.645 -11.998 10.139 1.00 8.48 116 ARG C N 1
ATOM 6351 C CA A ARG C 1 120 ? -2.963 -11.453 10.353 0.70 9.49 116 ARG C CA 1
ATOM 6352 C CA B ARG C 1 120 ? -2.986 -11.446 10.330 0.30 9.08 116 ARG C CA 1
ATOM 6353 C C . ARG C 1 120 ? -3.947 -12.555 10.741 1.00 9.50 116 ARG C C 1
ATOM 6354 O O . ARG C 1 120 ? -4.720 -12.384 11.638 1.00 8.70 116 ARG C O 1
ATOM 6369 N N . LEU C 1 121 ? -3.911 -13.680 10.035 1.00 8.41 117 LEU C N 1
ATOM 6370 C CA . LEU C 1 121 ? -4.785 -14.787 10.372 1.00 7.82 117 LEU C CA 1
ATOM 6371 C C . LEU C 1 121 ? -4.577 -15.305 11.777 1.00 9.60 117 LEU C C 1
ATOM 6372 O O . LEU C 1 121 ? -5.537 -15.464 12.529 1.00 9.78 117 LEU C O 1
ATOM 6377 N N . ILE C 1 122 ? -3.298 -15.448 12.189 1.00 8.30 118 ILE C N 1
ATOM 6378 C CA . ILE C 1 122 ? -2.996 -15.966 13.517 1.00 7.88 118 ILE C CA 1
ATOM 6379 C C . ILE C 1 122 ? -3.339 -14.919 14.580 1.00 7.93 118 ILE C C 1
ATOM 6380 O O . ILE C 1 122 ? -4.015 -15.233 15.555 1.00 9.74 118 ILE C O 1
ATOM 6385 N N . ASP C 1 123 ? -2.890 -13.691 14.407 1.00 8.82 119 ASP C N 1
ATOM 6386 C CA . ASP C 1 123 ? -3.091 -12.648 15.415 1.00 10.27 119 ASP C CA 1
ATOM 6387 C C . ASP C 1 123 ? -4.494 -12.072 15.483 1.00 11.38 119 ASP C C 1
ATOM 6388 O O . ASP C 1 123 ? -4.935 -11.744 16.593 1.00 13.03 119 ASP C O 1
ATOM 6393 N N . LYS C 1 124 ? -5.208 -11.917 14.388 1.00 10.67 120 LYS C N 1
ATOM 6394 C CA . LYS C 1 124 ? -6.503 -11.324 14.371 1.00 11.98 120 LYS C CA 1
ATOM 6395 C C . LYS C 1 124 ? -7.604 -12.334 14.406 1.00 13.50 120 LYS C C 1
ATOM 6396 O O . LYS C 1 124 ? -8.713 -11.970 14.830 1.00 15.58 120 LYS C O 1
ATOM 6402 N N . VAL C 1 125 ? -7.370 -13.565 13.957 1.00 12.75 121 VAL C N 1
ATOM 6403 C CA . VAL C 1 125 ? -8.451 -14.525 13.998 1.00 10.45 121 VAL C CA 1
ATOM 6404 C C . VAL C 1 125 ? -8.219 -15.572 15.058 1.00 11.00 121 VAL C C 1
ATOM 6405 O O . VAL C 1 125 ? -9.034 -15.735 15.928 1.00 11.98 121 VAL C O 1
ATOM 6409 N N . PHE C 1 126 ? -7.105 -16.298 15.019 1.00 9.16 122 PHE C N 1
ATOM 6410 C CA . PHE C 1 126 ? -6.908 -17.409 15.908 1.00 8.71 122 PHE C CA 1
ATOM 6411 C C . PHE C 1 126 ? -6.779 -17.053 17.400 1.00 7.87 122 PHE C C 1
ATOM 6412 O O . PHE C 1 126 ? -7.181 -17.842 18.271 1.00 7.27 122 PHE C O 1
ATOM 6420 N N . THR C 1 127 ? -6.216 -15.872 17.703 1.00 9.67 123 THR C N 1
ATOM 6421 C CA . THR C 1 127 ? -6.149 -15.399 19.113 1.00 11.09 123 THR C CA 1
ATOM 6422 C C . THR C 1 127 ? -7.563 -15.341 19.698 1.00 13.54 123 THR C C 1
ATOM 6423 O O . THR C 1 127 ? -7.723 -15.564 20.943 1.00 12.71 123 THR C O 1
ATOM 6427 N N . GLY C 1 128 ? -8.532 -14.959 18.871 1.00 12.49 124 GLY C N 1
ATOM 6428 C CA . GLY C 1 128 ? -9.953 -14.920 19.298 1.00 13.62 124 GLY C CA 1
ATOM 6429 C C . GLY C 1 128 ? -10.570 -16.289 19.564 1.00 12.81 124 GLY C C 1
ATOM 6430 O O . GLY C 1 128 ? -11.659 -16.407 20.148 1.00 14.42 124 GLY C O 1
ATOM 6431 N N . TRP C 1 129 ? -9.880 -17.366 19.178 1.00 10.61 125 TRP C N 1
ATOM 6432 C CA . TRP C 1 129 ? -10.281 -18.742 19.419 1.00 10.81 125 TRP C CA 1
ATOM 6433 C C . TRP C 1 129 ? -9.367 -19.430 20.393 1.00 10.82 125 TRP C C 1
ATOM 6434 O O . TRP C 1 129 ? -9.314 -20.654 20.419 1.00 10.27 125 TRP C O 1
ATOM 6445 N N . ASN C 1 130 ? -8.699 -18.633 21.218 1.00 11.79 126 ASN C N 1
ATOM 6446 C CA . ASN C 1 130 ? -7.922 -19.133 22.377 1.00 13.55 126 ASN C CA 1
ATOM 6447 C C . ASN C 1 130 ? -6.687 -19.913 21.981 1.00 12.86 126 ASN C C 1
ATOM 6448 O O . ASN C 1 130 ? -6.169 -20.701 22.768 1.00 13.10 126 ASN C O 1
ATOM 6453 N N . VAL C 1 131 ? -6.168 -19.602 20.789 1.00 9.97 127 VAL C N 1
ATOM 6454 C CA . VAL C 1 131 ? -4.827 -20.037 20.383 1.00 10.32 127 VAL C CA 1
ATOM 6455 C C . VAL C 1 131 ? -3.880 -18.887 20.730 1.00 10.42 127 VAL C C 1
ATOM 6456 O O . VAL C 1 131 ? -4.154 -17.720 20.435 1.00 11.73 127 VAL C O 1
ATOM 6460 N N . GLU C 1 132 ? -2.727 -19.218 21.318 1.00 8.57 128 GLU C N 1
ATOM 6461 C CA . GLU C 1 132 ? -1.668 -18.223 21.645 1.00 9.80 128 GLU C CA 1
ATOM 6462 C C . GLU C 1 132 ? -0.468 -18.438 20.722 1.00 8.85 128 GLU C C 1
ATOM 6463 O O . GLU C 1 132 ? -0.273 -19.474 20.152 1.00 9.08 128 GLU C O 1
ATOM 6469 N N . TYR C 1 133 ? 0.313 -17.373 20.566 1.00 8.06 129 TYR C N 1
ATOM 6470 C CA . TYR C 1 133 ? 1.509 -17.444 19.739 1.00 6.77 129 TYR C CA 1
ATOM 6471 C C . TYR C 1 133 ? 2.654 -16.648 20.367 1.00 10.20 129 TYR C C 1
ATOM 6472 O O . TYR C 1 133 ? 2.403 -15.705 21.094 1.00 10.50 129 TYR C O 1
ATOM 6481 N N . THR C 1 134 ? 3.896 -16.974 19.957 1.00 8.10 130 THR C N 1
ATOM 6482 C CA . THR C 1 134 ? 5.069 -16.194 20.265 1.00 7.54 130 THR C CA 1
ATOM 6483 C C . THR C 1 134 ? 5.884 -16.005 18.993 1.00 8.80 130 THR C C 1
ATOM 6484 O O . THR C 1 134 ? 6.294 -17.006 18.370 1.00 7.95 130 THR C O 1
ATOM 6488 N N . PRO C 1 135 ? 6.157 -14.781 18.595 1.00 8.35 131 PRO C N 1
ATOM 6489 C CA . PRO C 1 135 ? 7.034 -14.504 17.475 1.00 8.16 131 PRO C CA 1
ATOM 6490 C C . PRO C 1 135 ? 8.497 -14.580 17.884 1.00 10.03 131 PRO C C 1
ATOM 6491 O O . PRO C 1 135 ? 8.849 -14.137 18.987 1.00 11.54 131 PRO C O 1
ATOM 6495 N N . VAL C 1 136 ? 9.356 -15.059 16.997 1.00 10.17 132 VAL C N 1
ATOM 6496 C CA A VAL C 1 136 ? 10.764 -15.269 17.334 0.80 10.61 132 VAL C CA 1
ATOM 6497 C CA B VAL C 1 136 ? 10.770 -15.234 17.332 0.20 9.33 132 VAL C CA 1
ATOM 6498 C C . VAL C 1 136 ? 11.608 -15.072 16.102 1.00 10.38 132 VAL C C 1
ATOM 6499 O O . VAL C 1 136 ? 11.135 -15.275 14.983 1.00 9.50 132 VAL C O 1
ATOM 6506 N N . ALA C 1 137 ? 12.889 -14.697 16.303 1.00 10.78 133 ALA C N 1
ATOM 6507 C CA . ALA C 1 137 ? 13.840 -14.638 15.213 1.00 10.98 133 ALA C CA 1
ATOM 6508 C C . ALA C 1 137 ? 14.229 -16.062 14.914 1.00 10.22 133 ALA C C 1
ATOM 6509 O O . ALA C 1 137 ? 15.010 -16.676 15.666 1.00 10.22 133 ALA C O 1
ATOM 6511 N N . LEU C 1 138 ? 13.716 -16.632 13.819 1.00 10.39 134 LEU C N 1
ATOM 6512 C CA . LEU C 1 138 ? 13.973 -18.079 13.569 1.00 8.79 134 LEU C CA 1
ATOM 6513 C C . LEU C 1 138 ? 15.428 -18.457 13.349 1.00 11.27 134 LEU C C 1
ATOM 6514 O O . LEU C 1 138 ? 15.756 -19.614 13.488 1.00 12.00 134 LEU C O 1
ATOM 6519 N N . ALA C 1 139 ? 16.238 -17.481 12.926 1.00 9.53 135 ALA C N 1
ATOM 6520 C CA . ALA C 1 139 ? 17.663 -17.664 12.776 1.00 12.82 135 ALA C CA 1
ATOM 6521 C C . ALA C 1 139 ? 18.381 -17.977 14.060 1.00 11.66 135 ALA C C 1
ATOM 6522 O O . ALA C 1 139 ? 19.489 -18.530 14.020 1.00 13.54 135 ALA C O 1
ATOM 6524 N N . ASP C 1 140 ? 17.804 -17.637 15.195 1.00 10.91 136 ASP C N 1
ATOM 6525 C CA . ASP C 1 140 ? 18.421 -17.856 16.523 1.00 11.42 136 ASP C CA 1
ATOM 6526 C C . ASP C 1 140 ? 17.789 -19.112 17.161 1.00 11.79 136 ASP C C 1
ATOM 6527 O O . ASP C 1 140 ? 16.709 -19.031 17.772 1.00 11.85 136 ASP C O 1
ATOM 6532 N N . LEU C 1 141 ? 18.442 -20.273 16.976 1.00 12.18 137 LEU C N 1
ATOM 6533 C CA . LEU C 1 141 ? 17.881 -21.526 17.470 1.00 11.20 137 LEU C CA 1
ATOM 6534 C C . LEU C 1 141 ? 17.646 -21.552 19.000 1.00 12.93 137 LEU C C 1
ATOM 6535 O O . LEU C 1 141 ? 16.681 -22.139 19.481 1.00 12.42 137 LEU C O 1
ATOM 6540 N N . ASP C 1 142 ? 18.524 -20.891 19.768 1.00 12.50 138 ASP C N 1
ATOM 6541 C CA . ASP C 1 142 ? 18.278 -20.800 21.218 1.00 15.12 138 ASP C CA 1
ATOM 6542 C C . ASP C 1 142 ? 17.003 -20.065 21.521 1.00 12.49 138 ASP C C 1
ATOM 6543 O O . ASP C 1 142 ? 16.315 -20.417 22.446 1.00 13.22 138 ASP C O 1
ATOM 6548 N N . ALA C 1 143 ? 16.688 -19.055 20.711 1.00 10.14 139 ALA C N 1
ATOM 6549 C CA . ALA C 1 143 ? 15.463 -18.246 20.924 1.00 12.06 139 ALA C CA 1
ATOM 6550 C C . ALA C 1 143 ? 14.239 -19.021 20.503 1.00 11.32 139 ALA C C 1
ATOM 6551 O O . ALA C 1 143 ? 13.228 -18.971 21.164 1.00 10.99 139 ALA C O 1
ATOM 6553 N N . VAL C 1 144 ? 14.363 -19.776 19.394 1.00 10.45 140 VAL C N 1
ATOM 6554 C CA . VAL C 1 144 ? 13.275 -20.645 19.014 1.00 8.22 140 VAL C CA 1
ATOM 6555 C C . VAL C 1 144 ? 12.921 -21.659 20.125 1.00 8.59 140 VAL C C 1
ATOM 6556 O O . VAL C 1 144 ? 11.780 -21.874 20.526 1.00 8.35 140 VAL C O 1
ATOM 6560 N N . ARG C 1 145 ? 13.940 -22.322 20.637 1.00 8.49 141 ARG C N 1
ATOM 6561 C CA A ARG C 1 145 ? 13.715 -23.294 21.692 0.70 8.71 141 ARG C CA 1
ATOM 6562 C CA B ARG C 1 145 ? 13.745 -23.292 21.691 0.30 9.05 141 ARG C CA 1
ATOM 6563 C C . ARG C 1 145 ? 13.123 -22.647 22.916 1.00 9.73 141 ARG C C 1
ATOM 6564 O O . ARG C 1 145 ? 12.208 -23.209 23.516 1.00 10.31 141 ARG C O 1
ATOM 6579 N N . ALA C 1 146 ? 13.588 -21.457 23.282 1.00 8.70 142 ALA C N 1
ATOM 6580 C CA . ALA C 1 146 ? 13.100 -20.833 24.483 1.00 9.36 142 ALA C CA 1
ATOM 6581 C C . ALA C 1 146 ? 11.603 -20.415 24.393 1.00 11.90 142 ALA C C 1
ATOM 6582 O O . ALA C 1 146 ? 10.932 -20.230 25.393 1.00 12.00 142 ALA C O 1
ATOM 6584 N N . ALA C 1 147 ? 11.104 -20.274 23.167 1.00 7.95 143 ALA C N 1
ATOM 6585 C CA . ALA C 1 147 ? 9.719 -19.860 22.891 1.00 9.20 143 ALA C CA 1
ATOM 6586 C C . ALA C 1 147 ? 8.754 -21.032 22.970 1.00 9.34 143 ALA C C 1
ATOM 6587 O O . ALA C 1 147 ? 7.545 -20.848 22.987 1.00 10.19 143 ALA C O 1
ATOM 6589 N N . ILE C 1 148 ? 9.284 -22.248 23.039 1.00 8.13 144 ILE C N 1
ATOM 6590 C CA . ILE C 1 148 ? 8.475 -23.466 23.116 1.00 7.13 144 ILE C CA 1
ATOM 6591 C C . ILE C 1 148 ? 7.950 -23.646 24.527 1.00 9.32 144 ILE C C 1
ATOM 6592 O O . ILE C 1 148 ? 8.719 -23.680 25.511 1.00 11.39 144 ILE C O 1
ATOM 6597 N N . ARG C 1 149 ? 6.652 -23.741 24.653 1.00 7.29 145 ARG C N 1
ATOM 6598 C CA . ARG C 1 149 ? 5.918 -23.943 25.938 1.00 8.56 145 ARG C CA 1
ATOM 6599 C C . ARG C 1 149 ? 5.439 -25.368 25.992 1.00 7.38 145 ARG C C 1
ATOM 6600 O O . ARG C 1 149 ? 5.323 -26.036 24.933 1.00 8.89 145 ARG C O 1
ATOM 6608 N N . PRO C 1 150 ? 4.891 -25.808 27.162 1.00 9.04 146 PRO C N 1
ATOM 6609 C CA . PRO C 1 150 ? 4.301 -27.133 27.238 1.00 9.00 146 PRO C CA 1
ATOM 6610 C C . PRO C 1 150 ? 3.067 -27.298 26.303 1.00 9.56 146 PRO C C 1
ATOM 6611 O O . PRO C 1 150 ? 2.755 -28.429 25.918 1.00 10.38 146 PRO C O 1
ATOM 6615 N N . THR C 1 151 ? 2.441 -26.182 25.926 1.00 9.08 147 THR C N 1
ATOM 6616 C CA . THR C 1 151 ? 1.259 -26.127 25.112 1.00 8.60 147 THR C CA 1
ATOM 6617 C C . THR C 1 151 ? 1.599 -25.921 23.615 1.00 9.67 147 THR C C 1
ATOM 6618 O O . THR C 1 151 ? 0.707 -25.864 22.729 1.00 9.15 147 THR C O 1
ATOM 6622 N N . THR C 1 152 ? 2.885 -25.759 23.311 1.00 8.23 148 THR C N 1
ATOM 6623 C CA . THR C 1 152 ? 3.272 -25.523 21.900 1.00 7.08 148 THR C CA 1
ATOM 6624 C C . THR C 1 152 ? 3.110 -26.825 21.109 1.00 8.40 148 THR C C 1
ATOM 6625 O O . THR C 1 152 ? 3.795 -27.862 21.377 1.00 11.32 148 THR C O 1
ATOM 6629 N N . ARG C 1 153 ? 2.216 -26.800 20.105 1.00 8.58 149 ARG C N 1
ATOM 6630 C CA . ARG C 1 153 ? 1.967 -27.881 19.249 1.00 8.30 149 ARG C CA 1
ATOM 6631 C C . ARG C 1 153 ? 2.510 -27.679 17.846 1.00 7.91 149 ARG C C 1
ATOM 6632 O O . ARG C 1 153 ? 2.489 -28.669 17.097 1.00 8.41 149 ARG C O 1
ATOM 6640 N N . LEU C 1 154 ? 2.982 -26.511 17.474 1.00 8.01 150 LEU C N 1
ATOM 6641 C CA . LEU C 1 154 ? 3.401 -26.184 16.112 1.00 7.32 150 LEU C CA 1
ATOM 6642 C C . LEU C 1 154 ? 4.444 -25.086 16.113 1.00 8.12 150 LEU C C 1
ATOM 6643 O O . LEU C 1 154 ? 4.313 -24.150 16.889 1.00 7.89 150 LEU C O 1
ATOM 6648 N N . ILE C 1 155 ? 5.460 -25.277 15.280 1.00 6.29 151 ILE C N 1
ATOM 6649 C CA . ILE C 1 155 ? 6.407 -24.239 14.963 1.00 5.93 151 ILE C CA 1
ATOM 6650 C C . ILE C 1 155 ? 6.222 -23.931 13.479 1.00 7.59 151 ILE C C 1
ATOM 6651 O O . ILE C 1 155 ? 6.328 -24.840 12.641 1.00 7.53 151 ILE C O 1
ATOM 6656 N N . TRP C 1 156 ? 5.959 -22.646 13.190 1.00 6.76 152 TRP C N 1
ATOM 6657 C CA . TRP C 1 156 ? 5.654 -22.118 11.865 1.00 7.01 152 TRP C CA 1
ATOM 6658 C C . TRP C 1 156 ? 6.886 -21.443 11.264 1.00 8.48 152 TRP C C 1
ATOM 6659 O O . TRP C 1 156 ? 7.311 -20.365 11.711 1.00 8.00 152 TRP C O 1
ATOM 6670 N N . VAL C 1 157 ? 7.477 -22.117 10.301 1.00 7.45 153 VAL C N 1
ATOM 6671 C CA . VAL C 1 157 ? 8.751 -21.741 9.686 1.00 6.24 153 VAL C CA 1
ATOM 6672 C C . VAL C 1 157 ? 8.462 -21.178 8.299 1.00 8.14 153 VAL C C 1
ATOM 6673 O O . VAL C 1 157 ? 7.731 -21.801 7.512 1.00 8.74 153 VAL C O 1
ATOM 6677 N N . GLU C 1 158 ? 9.082 -20.058 7.992 1.00 7.27 154 GLU C N 1
ATOM 6678 C CA . GLU C 1 158 ? 9.108 -19.492 6.629 1.00 7.44 154 GLU C CA 1
ATOM 6679 C C . GLU C 1 158 ? 10.522 -19.134 6.301 1.00 7.98 154 GLU C C 1
ATOM 6680 O O . GLU C 1 158 ? 11.162 -18.506 7.097 1.00 9.64 154 GLU C O 1
ATOM 6686 N N . THR C 1 159 ? 11.041 -19.560 5.138 1.00 7.90 155 THR C N 1
ATOM 6687 C CA . THR C 1 159 ? 12.397 -19.265 4.752 1.00 6.44 155 THR C CA 1
ATOM 6688 C C . THR C 1 159 ? 12.636 -19.453 3.272 1.00 5.90 155 THR C C 1
ATOM 6689 O O . THR C 1 159 ? 12.262 -20.497 2.750 1.00 7.02 155 THR C O 1
ATOM 6693 N N . PRO C 1 160 ? 13.194 -18.462 2.567 1.00 6.66 156 PRO C N 1
ATOM 6694 C CA . PRO C 1 160 ? 13.398 -17.097 3.016 1.00 7.32 156 PRO C CA 1
ATOM 6695 C C . PRO C 1 160 ? 12.076 -16.353 3.330 1.00 7.46 156 PRO C C 1
ATOM 6696 O O . PRO C 1 160 ? 11.038 -16.695 2.772 1.00 8.10 156 PRO C O 1
ATOM 6700 N N . THR C 1 161 ? 12.152 -15.409 4.265 1.00 8.47 157 THR C N 1
ATOM 6701 C CA . THR C 1 161 ? 10.944 -14.666 4.665 1.00 8.76 157 THR C CA 1
ATOM 6702 C C . THR C 1 161 ? 10.556 -13.515 3.736 1.00 11.65 157 THR C C 1
ATOM 6703 O O . THR C 1 161 ? 11.375 -12.996 2.986 1.00 10.75 157 THR C O 1
ATOM 6707 N N . ASN C 1 162 ? 9.273 -13.168 3.789 1.00 12.70 158 ASN C N 1
ATOM 6708 C CA . ASN C 1 162 ? 8.621 -12.165 2.894 1.00 15.97 158 ASN C CA 1
ATOM 6709 C C . ASN C 1 162 ? 8.373 -10.926 3.720 1.00 19.15 158 ASN C C 1
ATOM 6710 O O . ASN C 1 162 ? 7.404 -11.031 4.551 1.00 19.85 158 ASN C O 1
ATOM 6715 N N . PRO C 1 163 ? 9.124 -9.766 3.513 1.00 17.89 159 PRO C N 1
ATOM 6716 C CA . PRO C 1 163 ? 10.039 -9.422 2.346 1.00 16.66 159 PRO C CA 1
ATOM 6717 C C . PRO C 1 163 ? 11.472 -9.325 2.708 1.00 16.33 159 PRO C C 1
ATOM 6718 O O . PRO C 1 163 ? 12.312 -8.994 1.854 1.00 14.48 159 PRO C O 1
ATOM 6722 N N . LEU C 1 164 ? 11.870 -9.674 3.958 1.00 15.96 160 LEU C N 1
ATOM 6723 C CA . LEU C 1 164 ? 13.228 -9.400 4.351 1.00 13.64 160 LEU C CA 1
ATOM 6724 C C . LEU C 1 164 ? 14.327 -10.472 3.895 1.00 13.92 160 LEU C C 1
ATOM 6725 O O . LEU C 1 164 ? 15.532 -10.289 3.958 1.00 12.69 160 LEU C O 1
ATOM 6730 N N . LEU C 1 165 ? 13.831 -11.623 3.453 1.00 10.83 161 LEU C N 1
ATOM 6731 C CA . LEU C 1 165 ? 14.650 -12.727 2.928 1.00 11.19 161 LEU C CA 1
ATOM 6732 C C . LEU C 1 165 ? 15.579 -13.267 4.029 1.00 10.95 161 LEU C C 1
ATOM 6733 O O . LEU C 1 165 ? 16.621 -13.819 3.748 1.00 11.38 161 LEU C O 1
ATOM 6738 N N . SER C 1 166 ? 15.139 -13.213 5.283 1.00 10.34 162 SER C N 1
ATOM 6739 C CA A SER C 1 166 ? 15.853 -13.888 6.353 0.50 10.65 162 SER C CA 1
ATOM 6740 C CA B SER C 1 166 ? 15.907 -13.871 6.331 0.50 10.61 162 SER C CA 1
ATOM 6741 C C . SER C 1 166 ? 15.724 -15.405 6.237 1.00 10.43 162 SER C C 1
ATOM 6742 O O . SER C 1 166 ? 14.702 -15.949 5.704 1.00 10.66 162 SER C O 1
ATOM 6747 N N . ILE C 1 167 ? 16.696 -16.105 6.801 1.00 7.94 163 ILE C N 1
ATOM 6748 C CA . ILE C 1 167 ? 16.847 -17.561 6.573 1.00 8.69 163 ILE C CA 1
ATOM 6749 C C . ILE C 1 167 ? 16.717 -18.321 7.904 1.00 9.70 163 ILE C C 1
ATOM 6750 O O . ILE C 1 167 ? 17.224 -17.824 8.964 1.00 12.49 163 ILE C O 1
ATOM 6755 N N . ALA C 1 168 ? 16.002 -19.446 7.871 1.00 9.32 164 ALA C N 1
ATOM 6756 C CA . ALA C 1 168 ? 15.807 -20.293 9.059 1.00 9.82 164 ALA C CA 1
ATOM 6757 C C . ALA C 1 168 ? 16.402 -21.646 8.740 1.00 10.06 164 ALA C C 1
ATOM 6758 O O . ALA C 1 168 ? 16.166 -22.161 7.667 1.00 8.82 164 ALA C O 1
ATOM 6760 N N . ASP C 1 169 ? 17.114 -22.213 9.699 1.00 9.92 165 ASP C N 1
ATOM 6761 C CA . ASP C 1 169 ? 17.689 -23.577 9.595 1.00 7.57 165 ASP C CA 1
ATOM 6762 C C . ASP C 1 169 ? 16.626 -24.621 9.787 1.00 8.02 165 ASP C C 1
ATOM 6763 O O . ASP C 1 169 ? 16.276 -24.960 10.914 1.00 8.41 165 ASP C O 1
ATOM 6768 N N . ILE C 1 170 ? 16.073 -25.139 8.686 1.00 7.71 166 ILE C N 1
ATOM 6769 C CA . ILE C 1 170 ? 14.933 -26.091 8.794 1.00 7.04 166 ILE C CA 1
ATOM 6770 C C . ILE C 1 170 ? 15.300 -27.308 9.610 1.00 7.72 166 ILE C C 1
ATOM 6771 O O . ILE C 1 170 ? 14.505 -27.727 10.479 1.00 7.69 166 ILE C O 1
ATOM 6776 N N . ALA C 1 171 ? 16.488 -27.907 9.342 1.00 8.68 167 ALA C N 1
ATOM 6777 C CA . ALA C 1 171 ? 16.844 -29.134 10.034 1.00 9.05 167 ALA C CA 1
ATOM 6778 C C . ALA C 1 171 ? 17.020 -28.872 11.534 1.00 10.02 167 ALA C C 1
ATOM 6779 O O . ALA C 1 171 ? 16.568 -29.672 12.353 1.00 11.30 167 ALA C O 1
ATOM 6781 N N . GLY C 1 172 ? 17.589 -27.724 11.860 1.00 10.05 168 GLY C N 1
ATOM 6782 C CA . GLY C 1 172 ? 17.811 -27.392 13.287 1.00 10.59 168 GLY C CA 1
ATOM 6783 C C . GLY C 1 172 ? 16.469 -27.131 13.995 1.00 10.50 168 GLY C C 1
ATOM 6784 O O . GLY C 1 172 ? 16.258 -27.582 15.107 1.00 10.93 168 GLY C O 1
ATOM 6785 N N . ILE C 1 173 ? 15.509 -26.481 13.306 1.00 8.78 169 ILE C N 1
ATOM 6786 C CA . ILE C 1 173 ? 14.199 -26.265 13.901 1.00 8.36 169 ILE C CA 1
ATOM 6787 C C . ILE C 1 173 ? 13.418 -27.569 13.987 1.00 9.10 169 ILE C C 1
ATOM 6788 O O . ILE C 1 173 ? 12.693 -27.859 14.990 1.00 8.58 169 ILE C O 1
ATOM 6793 N N . ALA C 1 174 ? 13.558 -28.424 12.967 1.00 9.92 170 ALA C N 1
ATOM 6794 C CA . ALA C 1 174 ? 12.956 -29.733 13.001 1.00 11.85 170 ALA C CA 1
ATOM 6795 C C . ALA C 1 174 ? 13.358 -30.557 14.225 1.00 13.04 170 ALA C C 1
ATOM 6796 O O . ALA C 1 174 ? 12.552 -31.272 14.838 1.00 11.84 170 ALA C O 1
ATOM 6798 N N . GLN C 1 175 ? 14.644 -30.504 14.570 1.00 11.62 171 GLN C N 1
ATOM 6799 C CA . GLN C 1 175 ? 15.115 -31.144 15.782 1.00 13.22 171 GLN C CA 1
ATOM 6800 C C . GLN C 1 175 ? 14.487 -30.580 17.022 1.00 12.24 171 GLN C C 1
ATOM 6801 O O . GLN C 1 175 ? 14.113 -31.344 17.909 1.00 14.01 171 GLN C O 1
ATOM 6807 N N . LEU C 1 176 ? 14.308 -29.262 17.104 1.00 10.16 172 LEU C N 1
ATOM 6808 C CA . LEU C 1 176 ? 13.660 -28.694 18.252 1.00 10.02 172 LEU C CA 1
ATOM 6809 C C . LEU C 1 176 ? 12.203 -29.218 18.376 1.00 9.73 172 LEU C C 1
ATOM 6810 O O . LEU C 1 176 ? 11.699 -29.411 19.467 1.00 10.73 172 LEU C O 1
ATOM 6815 N N . GLY C 1 177 ? 11.493 -29.282 17.260 1.00 10.93 173 GLY C N 1
ATOM 6816 C CA . GLY C 1 177 ? 10.161 -29.799 17.285 1.00 10.71 173 GLY C CA 1
ATOM 6817 C C . GLY C 1 177 ? 10.080 -31.224 17.803 1.00 12.91 173 GLY C C 1
ATOM 6818 O O . GLY C 1 177 ? 9.236 -31.510 18.685 1.00 12.30 173 GLY C O 1
ATOM 6819 N N . ALA C 1 178 ? 10.932 -32.091 17.278 1.00 13.15 174 ALA C N 1
ATOM 6820 C CA . ALA C 1 178 ? 11.008 -33.478 17.697 1.00 14.89 174 ALA C CA 1
ATOM 6821 C C . ALA C 1 178 ? 11.281 -33.533 19.183 1.00 16.98 174 ALA C C 1
ATOM 6822 O O . ALA C 1 178 ? 10.607 -34.315 19.876 1.00 18.30 174 ALA C O 1
ATOM 6824 N N . ASP C 1 179 ? 12.224 -32.729 19.698 1.00 14.97 175 ASP C N 1
ATOM 6825 C CA . ASP C 1 179 ? 12.575 -32.737 21.131 1.00 17.83 175 ASP C CA 1
ATOM 6826 C C . ASP C 1 179 ? 11.345 -32.365 22.051 1.00 16.93 175 ASP C C 1
ATOM 6827 O O . ASP C 1 179 ? 11.277 -32.805 23.228 1.00 17.51 175 ASP C O 1
ATOM 6832 N N . SER C 1 180 ? 10.374 -31.558 21.555 1.00 13.38 176 SER C N 1
ATOM 6833 C CA . SER C 1 180 ? 9.276 -31.051 22.375 1.00 15.18 176 SER C CA 1
ATOM 6834 C C . SER C 1 180 ? 7.881 -31.497 21.895 1.00 14.40 176 SER C C 1
ATOM 6835 O O . SER C 1 180 ? 6.845 -30.907 22.245 1.00 16.40 176 SER C O 1
ATOM 6838 N N . SER C 1 181 ? 7.866 -32.478 21.033 1.00 14.58 177 SER C N 1
ATOM 6839 C CA . SER C 1 181 ? 6.649 -33.018 20.445 1.00 17.24 177 SER C CA 1
ATOM 6840 C C . SER C 1 181 ? 5.784 -31.917 19.876 1.00 16.00 177 SER C C 1
ATOM 6841 O O . SER C 1 181 ? 4.541 -31.863 20.056 1.00 16.43 177 SER C O 1
ATOM 6844 N N . ALA C 1 182 ? 6.419 -31.056 19.117 1.00 13.27 178 ALA C N 1
ATOM 6845 C CA . ALA C 1 182 ? 5.710 -30.021 18.374 1.00 11.20 178 ALA C CA 1
ATOM 6846 C C . ALA C 1 182 ? 5.927 -30.315 16.852 1.00 11.47 178 ALA C C 1
ATOM 6847 O O . ALA C 1 182 ? 7.070 -30.599 16.432 1.00 11.02 178 ALA C O 1
ATOM 6849 N N . LYS C 1 183 ? 4.884 -30.220 16.012 1.00 8.35 179 LYS C N 1
ATOM 6850 C CA . LYS C 1 183 ? 5.046 -30.341 14.574 1.00 7.30 179 LYS C CA 1
ATOM 6851 C C . LYS C 1 183 ? 5.709 -29.092 13.996 1.00 7.39 179 LYS C C 1
ATOM 6852 O O . LYS C 1 183 ? 5.615 -27.994 14.566 1.00 8.88 179 LYS C O 1
ATOM 6858 N N . VAL C 1 184 ? 6.389 -29.256 12.878 1.00 6.39 180 VAL C N 1
ATOM 6859 C CA . VAL C 1 184 ? 7.065 -28.214 12.208 1.00 6.38 180 VAL C CA 1
ATOM 6860 C C . VAL C 1 184 ? 6.478 -28.115 10.795 1.00 6.51 180 VAL C C 1
ATOM 6861 O O . VAL C 1 184 ? 6.552 -29.014 10.001 1.00 7.68 180 VAL C O 1
ATOM 6865 N N . LEU C 1 185 ? 5.957 -26.904 10.478 1.00 6.96 181 LEU C N 1
ATOM 6866 C CA . LEU C 1 185 ? 5.453 -26.601 9.134 1.00 6.59 181 LEU C CA 1
ATOM 6867 C C . LEU C 1 185 ? 6.427 -25.644 8.489 1.00 6.85 181 LEU C C 1
ATOM 6868 O O . LEU C 1 185 ? 6.985 -24.722 9.154 1.00 7.40 181 LEU C O 1
ATOM 6873 N N . VAL C 1 186 ? 6.750 -25.830 7.209 1.00 6.35 182 VAL C N 1
ATOM 6874 C CA . VAL C 1 186 ? 7.510 -24.884 6.456 1.00 6.39 182 VAL C CA 1
ATOM 6875 C C . VAL C 1 186 ? 6.694 -24.332 5.282 1.00 5.32 182 VAL C C 1
ATOM 6876 O O . VAL C 1 186 ? 6.245 -25.086 4.446 1.00 5.31 182 VAL C O 1
ATOM 6880 N N . ASP C 1 187 ? 6.614 -23.061 5.223 1.00 5.74 183 ASP C N 1
ATOM 6881 C CA . ASP C 1 187 ? 5.999 -22.261 4.147 1.00 5.00 183 ASP C CA 1
ATOM 6882 C C . ASP C 1 187 ? 7.140 -22.116 3.161 1.00 7.08 183 ASP C C 1
ATOM 6883 O O . ASP C 1 187 ? 8.038 -21.300 3.330 1.00 6.61 183 ASP C O 1
ATOM 6888 N N . ASN C 1 188 ? 7.085 -22.918 2.120 1.00 6.31 184 ASN C N 1
ATOM 6889 C CA . ASN C 1 188 ? 8.139 -23.027 1.052 1.00 5.72 184 ASN C CA 1
ATOM 6890 C C . ASN C 1 188 ? 7.784 -22.278 -0.176 1.00 6.45 184 ASN C C 1
ATOM 6891 O O . ASN C 1 188 ? 8.298 -22.579 -1.260 1.00 5.68 184 ASN C O 1
ATOM 6896 N N . THR C 1 189 ? 6.895 -21.263 -0.063 1.00 4.96 185 THR C N 1
ATOM 6897 C CA . THR C 1 189 ? 6.433 -20.494 -1.191 1.00 4.74 185 THR C CA 1
ATOM 6898 C C . THR C 1 189 ? 7.583 -19.849 -1.987 1.00 5.65 185 THR C C 1
ATOM 6899 O O . THR C 1 189 ? 7.648 -19.940 -3.245 1.00 6.10 185 THR C O 1
ATOM 6903 N N . PHE C 1 190 ? 8.467 -19.090 -1.272 1.00 5.73 186 PHE C N 1
ATOM 6904 C CA . PHE C 1 190 ? 9.500 -18.304 -1.977 1.00 6.59 186 PHE C CA 1
ATOM 6905 C C . PHE C 1 190 ? 10.513 -19.228 -2.678 1.00 7.76 186 PHE C C 1
ATOM 6906 O O . PHE C 1 190 ? 10.946 -18.985 -3.818 1.00 8.17 186 PHE C O 1
ATOM 6914 N N . ALA C 1 191 ? 10.959 -20.268 -1.990 1.00 6.92 187 ALA C N 1
ATOM 6915 C CA . ALA C 1 191 ? 12.011 -21.112 -2.555 1.00 7.59 187 ALA C CA 1
ATOM 6916 C C . ALA C 1 191 ? 11.420 -21.970 -3.656 1.00 6.61 187 ALA C C 1
ATOM 6917 O O . ALA C 1 191 ? 12.059 -22.199 -4.677 1.00 7.81 187 ALA C O 1
ATOM 6919 N N . SER C 1 192 ? 10.186 -22.471 -3.403 1.00 6.64 188 SER C N 1
ATOM 6920 C CA . SER C 1 192 ? 9.524 -23.479 -4.228 1.00 5.77 188 SER C CA 1
ATOM 6921 C C . SER C 1 192 ? 10.178 -24.848 -4.132 1.00 6.28 188 SER C C 1
ATOM 6922 O O . SER C 1 192 ? 11.325 -24.970 -3.682 1.00 5.12 188 SER C O 1
ATOM 6925 N N . PRO C 1 193 ? 9.481 -25.913 -4.599 1.00 6.34 189 PRO C N 1
ATOM 6926 C CA . PRO C 1 193 ? 10.068 -27.239 -4.577 1.00 6.95 189 PRO C CA 1
ATOM 6927 C C . PRO C 1 193 ? 11.353 -27.360 -5.420 1.00 7.03 189 PRO C C 1
ATOM 6928 O O . PRO C 1 193 ? 12.211 -28.219 -5.173 1.00 7.47 189 PRO C O 1
ATOM 6932 N N . ALA C 1 194 ? 11.509 -26.504 -6.452 1.00 6.55 190 ALA C N 1
ATOM 6933 C CA . ALA C 1 194 ? 12.701 -26.567 -7.291 1.00 8.29 190 ALA C CA 1
ATOM 6934 C C . ALA C 1 194 ? 13.974 -26.173 -6.570 1.00 8.76 190 ALA C C 1
ATOM 6935 O O . ALA C 1 194 ? 15.059 -26.583 -6.983 1.00 9.64 190 ALA C O 1
ATOM 6937 N N . LEU C 1 195 ? 13.850 -25.410 -5.477 1.00 6.05 191 LEU C N 1
ATOM 6938 C CA . LEU C 1 195 ? 15.055 -24.945 -4.773 1.00 5.83 191 LEU C CA 1
ATOM 6939 C C . LEU C 1 195 ? 15.209 -25.479 -3.344 1.00 7.64 191 LEU C C 1
ATOM 6940 O O . LEU C 1 195 ? 16.291 -25.402 -2.780 1.00 8.35 191 LEU C O 1
ATOM 6945 N N . GLN C 1 196 ? 14.131 -25.987 -2.728 1.00 5.87 192 GLN C N 1
ATOM 6946 C CA . GLN C 1 196 ? 14.184 -26.336 -1.283 1.00 6.27 192 GLN C CA 1
ATOM 6947 C C . GLN C 1 196 ? 13.135 -27.440 -1.042 1.00 5.87 192 GLN C C 1
ATOM 6948 O O . GLN C 1 196 ? 12.020 -27.448 -1.579 1.00 7.14 192 GLN C O 1
ATOM 6954 N N . GLN C 1 197 ? 13.535 -28.472 -0.297 1.00 8.62 193 GLN C N 1
ATOM 6955 C CA . GLN C 1 197 ? 12.703 -29.627 -0.011 1.00 8.57 193 GLN C CA 1
ATOM 6956 C C . GLN C 1 197 ? 12.612 -29.889 1.475 1.00 6.37 193 GLN C C 1
ATOM 6957 O O . GLN C 1 197 ? 13.358 -30.727 2.032 1.00 8.45 193 GLN C O 1
ATOM 6963 N N . PRO C 1 198 ? 11.738 -29.142 2.163 1.00 7.55 194 PRO C N 1
ATOM 6964 C CA . PRO C 1 198 ? 11.753 -29.154 3.623 1.00 6.18 194 PRO C CA 1
ATOM 6965 C C . PRO C 1 198 ? 11.467 -30.530 4.204 1.00 7.64 194 PRO C C 1
ATOM 6966 O O . PRO C 1 198 ? 11.881 -30.788 5.354 1.00 8.28 194 PRO C O 1
ATOM 6970 N N . LEU C 1 199 ? 10.633 -31.346 3.553 1.00 7.47 195 LEU C N 1
ATOM 6971 C CA . LEU C 1 199 ? 10.375 -32.682 4.160 1.00 7.45 195 LEU C CA 1
ATOM 6972 C C . LEU C 1 199 ? 11.690 -33.494 4.322 1.00 11.18 195 LEU C C 1
ATOM 6973 O O . LEU C 1 199 ? 11.841 -34.308 5.269 1.00 12.23 195 LEU C O 1
ATOM 6978 N N . SER C 1 200 ? 12.630 -33.292 3.388 1.00 10.24 196 SER C N 1
ATOM 6979 C CA . SER C 1 200 ? 13.905 -34.055 3.455 1.00 13.48 196 SER C CA 1
ATOM 6980 C C . SER C 1 200 ? 14.770 -33.551 4.553 1.00 13.18 196 SER C C 1
ATOM 6981 O O . SER C 1 200 ? 15.743 -34.221 4.947 1.00 15.24 196 SER C O 1
ATOM 6984 N N . LEU C 1 201 ? 14.434 -32.380 5.076 1.00 10.75 197 LEU C N 1
ATOM 6985 C CA . LEU C 1 201 ? 15.127 -31.802 6.235 1.00 11.53 197 LEU C CA 1
ATOM 6986 C C . LEU C 1 201 ? 14.446 -31.926 7.561 1.00 12.35 197 LEU C C 1
ATOM 6987 O O . LEU C 1 201 ? 14.830 -31.270 8.558 1.00 15.61 197 LEU C O 1
ATOM 6992 N N . GLY C 1 202 ? 13.378 -32.698 7.626 1.00 11.09 198 GLY C N 1
ATOM 6993 C CA . GLY C 1 202 ? 12.709 -32.944 8.862 1.00 12.08 198 GLY C CA 1
ATOM 6994 C C . GLY C 1 202 ? 11.397 -32.275 9.130 1.00 11.44 198 GLY C C 1
ATOM 6995 O O . GLY C 1 202 ? 10.763 -32.570 10.169 1.00 12.03 198 GLY C O 1
ATOM 6996 N N . ALA C 1 203 ? 10.920 -31.426 8.249 1.00 8.16 199 ALA C N 1
ATOM 6997 C CA . ALA C 1 203 ? 9.664 -30.762 8.464 1.00 8.91 199 ALA C CA 1
ATOM 6998 C C . ALA C 1 203 ? 8.526 -31.790 8.388 1.00 7.85 199 ALA C C 1
ATOM 6999 O O . ALA C 1 203 ? 8.669 -32.811 7.685 1.00 9.86 199 ALA C O 1
ATOM 7001 N N . ASP C 1 204 ? 7.442 -31.608 9.152 1.00 7.92 200 ASP C N 1
ATOM 7002 C CA . ASP C 1 204 ? 6.301 -32.460 9.094 1.00 8.34 200 ASP C CA 1
ATOM 7003 C C . ASP C 1 204 ? 5.343 -32.155 7.922 1.00 9.00 200 ASP C C 1
ATOM 7004 O O . ASP C 1 204 ? 4.747 -33.065 7.367 1.00 8.86 200 ASP C O 1
ATOM 7009 N N . VAL C 1 205 ? 5.237 -30.901 7.555 1.00 7.70 201 VAL C N 1
ATOM 7010 C CA . VAL C 1 205 ? 4.330 -30.460 6.506 1.00 7.91 201 VAL C CA 1
ATOM 7011 C C . VAL C 1 205 ? 4.946 -29.325 5.769 1.00 8.42 201 VAL C C 1
ATOM 7012 O O . VAL C 1 205 ? 5.623 -28.512 6.399 1.00 6.01 201 VAL C O 1
ATOM 7016 N N . VAL C 1 206 ? 4.706 -29.227 4.455 1.00 5.44 202 VAL C N 1
ATOM 7017 C CA . VAL C 1 206 ? 5.106 -28.064 3.678 1.00 5.94 202 VAL C CA 1
ATOM 7018 C C . VAL C 1 206 ? 3.852 -27.392 3.140 1.00 5.17 202 VAL C C 1
ATOM 7019 O O . VAL C 1 206 ? 2.970 -28.049 2.595 1.00 6.78 202 VAL C O 1
ATOM 7023 N N . LEU C 1 207 ? 3.855 -26.059 3.185 1.00 5.58 203 LEU C N 1
ATOM 7024 C CA . LEU C 1 207 ? 2.789 -25.207 2.655 1.00 4.84 203 LEU C CA 1
ATOM 7025 C C . LEU C 1 207 ? 3.377 -24.476 1.476 1.00 6.61 203 LEU C C 1
ATOM 7026 O O . LEU C 1 207 ? 4.517 -23.955 1.487 1.00 6.73 203 LEU C O 1
ATOM 7031 N N . HIS C 1 208 ? 2.536 -24.294 0.447 1.00 5.15 204 HIS C N 1
ATOM 7032 C CA . HIS C 1 208 ? 2.738 -23.347 -0.649 1.00 4.46 204 HIS C CA 1
ATOM 7033 C C . HIS C 1 208 ? 1.517 -22.474 -0.929 1.00 5.50 204 HIS C C 1
ATOM 7034 O O . HIS C 1 208 ? 0.351 -22.985 -0.931 1.00 6.51 204 HIS C O 1
ATOM 7041 N N . SER C 1 209 ? 1.806 -21.196 -1.213 1.00 4.98 205 SER C N 1
ATOM 7042 C CA . SER C 1 209 ? 0.897 -20.408 -2.042 1.00 4.99 205 SER C CA 1
ATOM 7043 C C . SER C 1 209 ? 1.299 -20.747 -3.498 1.00 5.30 205 SER C C 1
ATOM 7044 O O . SER C 1 209 ? 2.330 -20.281 -3.996 1.00 5.27 205 SER C O 1
ATOM 7047 N N . THR C 1 210 ? 0.461 -21.508 -4.214 1.00 5.23 206 THR C N 1
ATOM 7048 C CA . THR C 1 210 ? 0.756 -21.850 -5.593 1.00 4.43 206 THR C CA 1
ATOM 7049 C C . THR C 1 210 ? 0.436 -20.669 -6.468 1.00 4.45 206 THR C C 1
ATOM 7050 O O . THR C 1 210 ? 0.766 -20.666 -7.652 1.00 6.69 206 THR C O 1
ATOM 7054 N N . THR C 1 211 ? -0.212 -19.612 -5.922 1.00 4.46 207 THR C N 1
ATOM 7055 C CA . THR C 1 211 ? -0.405 -18.340 -6.610 1.00 4.50 207 THR C CA 1
ATOM 7056 C C . THR C 1 211 ? 0.921 -17.739 -7.132 1.00 4.54 207 THR C C 1
ATOM 7057 O O . THR C 1 211 ? 0.925 -17.012 -8.118 1.00 5.84 207 THR C O 1
ATOM 7085 N N . TYR C 1 213 ? 5.251 -18.838 -7.392 1.00 4.95 209 TYR C N 1
ATOM 7086 C CA . TYR C 1 213 ? 6.051 -19.473 -8.353 1.00 4.61 209 TYR C CA 1
ATOM 7087 C C . TYR C 1 213 ? 5.499 -20.747 -8.972 1.00 5.32 209 TYR C C 1
ATOM 7088 O O . TYR C 1 213 ? 5.730 -21.010 -10.156 1.00 4.61 209 TYR C O 1
ATOM 7097 N N . ILE C 1 214 ? 4.735 -21.556 -8.238 1.00 4.54 210 ILE C N 1
ATOM 7098 C CA . ILE C 1 214 ? 4.215 -22.793 -8.854 1.00 5.89 210 ILE C CA 1
ATOM 7099 C C . ILE C 1 214 ? 3.344 -22.541 -10.052 1.00 4.77 210 ILE C C 1
ATOM 7100 O O . ILE C 1 214 ? 3.620 -23.024 -11.173 1.00 6.31 210 ILE C O 1
ATOM 7105 N N . GLY C 1 215 ? 2.294 -21.766 -9.894 1.00 4.51 211 GLY C N 1
ATOM 7106 C CA . GLY C 1 215 ? 1.542 -21.293 -11.055 1.00 4.91 211 GLY C CA 1
ATOM 7107 C C . GLY C 1 215 ? 2.347 -20.445 -12.002 1.00 5.18 211 GLY C C 1
ATOM 7108 O O . GLY C 1 215 ? 2.258 -20.665 -13.218 1.00 6.72 211 GLY C O 1
ATOM 7109 N N . GLY C 1 216 ? 3.098 -19.501 -11.470 1.00 5.30 212 GLY C N 1
ATOM 7110 C CA . GLY C 1 216 ? 4.161 -18.832 -12.227 1.00 5.87 212 GLY C CA 1
ATOM 7111 C C . GLY C 1 216 ? 3.750 -17.704 -13.113 1.00 6.37 212 GLY C C 1
ATOM 7112 O O . GLY C 1 216 ? 4.635 -17.075 -13.733 1.00 6.62 212 GLY C O 1
ATOM 7113 N N . HIS C 1 217 ? 2.462 -17.462 -13.267 1.00 5.58 213 HIS C N 1
ATOM 7114 C CA . HIS C 1 217 ? 2.012 -16.570 -14.332 1.00 4.77 213 HIS C CA 1
ATOM 7115 C C . HIS C 1 217 ? 0.983 -15.518 -13.808 1.00 6.03 213 HIS C C 1
ATOM 7116 O O . HIS C 1 217 ? 0.326 -14.875 -14.602 1.00 6.18 213 HIS C O 1
ATOM 7123 N N . SER C 1 218 ? 0.980 -15.313 -12.533 1.00 6.18 214 SER C N 1
ATOM 7124 C CA . SER C 1 218 ? 0.022 -14.420 -11.897 1.00 7.78 214 SER C CA 1
ATOM 7125 C C . SER C 1 218 ? -1.435 -14.546 -12.398 1.00 7.85 214 SER C C 1
ATOM 7126 O O . SER C 1 218 ? -2.110 -13.544 -12.634 1.00 5.09 214 SER C O 1
ATOM 7129 N N . ASP C 1 219 ? -1.905 -15.772 -12.589 1.00 5.94 215 ASP C N 1
ATOM 7130 C CA . ASP C 1 219 ? -3.257 -15.982 -13.084 1.00 6.87 215 ASP C CA 1
ATOM 7131 C C . ASP C 1 219 ? -4.154 -16.984 -12.415 1.00 10.51 215 ASP C C 1
ATOM 7132 O O . ASP C 1 219 ? -5.224 -17.368 -13.002 1.00 12.84 215 ASP C O 1
ATOM 7137 N N . VAL C 1 220 ? -3.678 -17.599 -11.362 1.00 7.08 216 VAL C N 1
ATOM 7138 C CA . VAL C 1 220 ? -4.440 -18.520 -10.566 1.00 6.69 216 VAL C CA 1
ATOM 7139 C C . VAL C 1 220 ? -4.057 -18.405 -9.100 1.00 8.24 216 VAL C C 1
ATOM 7140 O O . VAL C 1 220 ? -2.904 -18.621 -8.717 1.00 11.04 216 VAL C O 1
ATOM 7144 N N . VAL C 1 221 ? -5.036 -18.153 -8.247 1.00 7.27 217 VAL C N 1
ATOM 7145 C CA . VAL C 1 221 ? -4.855 -18.208 -6.806 1.00 4.52 217 VAL C CA 1
ATOM 7146 C C . VAL C 1 221 ? -5.076 -19.609 -6.335 1.00 5.55 217 VAL C C 1
ATOM 7147 O O . VAL C 1 221 ? -6.038 -20.286 -6.770 1.00 6.08 217 VAL C O 1
ATOM 7151 N N . GLY C 1 222 ? -4.179 -20.112 -5.502 1.00 4.74 218 GLY C N 1
ATOM 7152 C CA . GLY C 1 222 ? -4.230 -21.460 -5.046 1.00 4.67 218 GLY C CA 1
ATOM 7153 C C . GLY C 1 222 ? -3.256 -21.698 -3.880 1.00 4.41 218 GLY C C 1
ATOM 7154 O O . GLY C 1 222 ? -2.293 -20.946 -3.714 1.00 4.94 218 GLY C O 1
ATOM 7155 N N . GLY C 1 223 ? -3.483 -22.772 -3.157 1.00 4.40 219 GLY C N 1
ATOM 7156 C CA . GLY C 1 223 ? -2.568 -23.228 -2.120 1.00 4.43 219 GLY C CA 1
ATOM 7157 C C . GLY C 1 223 ? -2.425 -24.755 -2.064 1.00 4.40 219 GLY C C 1
ATOM 7158 O O . GLY C 1 223 ? -3.133 -25.493 -2.743 1.00 4.90 219 GLY C O 1
ATOM 7159 N N . ALA C 1 224 ? -1.478 -25.216 -1.253 1.00 4.42 220 ALA C N 1
ATOM 7160 C CA . ALA C 1 224 ? -1.180 -26.657 -1.117 1.00 5.51 220 ALA C CA 1
ATOM 7161 C C . ALA C 1 224 ? -0.582 -26.957 0.243 1.00 5.07 220 ALA C C 1
ATOM 7162 O O . ALA C 1 224 ? 0.178 -26.105 0.806 1.00 6.17 220 ALA C O 1
ATOM 7164 N N . LEU C 1 225 ? -0.893 -28.154 0.740 1.00 4.50 221 LEU C N 1
ATOM 7165 C CA . LEU C 1 225 ? -0.173 -28.760 1.847 1.00 4.55 221 LEU C CA 1
ATOM 7166 C C . LEU C 1 225 ? 0.302 -30.129 1.423 1.00 4.88 221 LEU C C 1
ATOM 7167 O O . LEU C 1 225 ? -0.420 -30.865 0.756 1.00 6.81 221 LEU C O 1
ATOM 7172 N N . VAL C 1 226 ? 1.543 -30.460 1.752 1.00 5.00 222 VAL C N 1
ATOM 7173 C CA . VAL C 1 226 ? 2.101 -31.759 1.394 1.00 5.85 222 VAL C CA 1
ATOM 7174 C C . VAL C 1 226 ? 2.751 -32.332 2.675 1.00 8.12 222 VAL C C 1
ATOM 7175 O O . VAL C 1 226 ? 3.321 -31.554 3.494 1.00 7.58 222 VAL C O 1
ATOM 7179 N N . THR C 1 227 ? 2.620 -33.644 2.846 1.00 6.70 223 THR C N 1
ATOM 7180 C CA . THR C 1 227 ? 3.171 -34.347 4.026 1.00 7.19 223 THR C CA 1
ATOM 7181 C C . THR C 1 227 ? 3.457 -35.825 3.711 1.00 7.81 223 THR C C 1
ATOM 7182 O O . THR C 1 227 ? 2.966 -36.312 2.703 1.00 6.68 223 THR C O 1
ATOM 7186 N N . ASN C 1 228 ? 4.290 -36.482 4.542 1.00 7.61 224 ASN C N 1
ATOM 7187 C CA . ASN C 1 228 ? 4.457 -37.931 4.517 1.00 9.62 224 ASN C CA 1
ATOM 7188 C C . ASN C 1 228 ? 3.630 -38.579 5.579 1.00 11.69 224 ASN C C 1
ATOM 7189 O O . ASN C 1 228 ? 3.616 -39.820 5.688 1.00 13.14 224 ASN C O 1
ATOM 7194 N N . ASP C 1 229 ? 2.972 -37.796 6.442 1.00 10.35 225 ASP C N 1
ATOM 7195 C CA . ASP C 1 229 ? 2.283 -38.351 7.625 1.00 10.56 225 ASP C CA 1
ATOM 7196 C C . ASP C 1 229 ? 0.824 -38.615 7.235 1.00 10.14 225 ASP C C 1
ATOM 7197 O O . ASP C 1 229 ? 0.042 -37.678 7.034 1.00 10.06 225 ASP C O 1
ATOM 7202 N N . GLU C 1 230 ? 0.472 -39.888 7.101 1.00 10.16 226 GLU C N 1
ATOM 7203 C CA . GLU C 1 230 ? -0.862 -40.288 6.661 1.00 9.88 226 GLU C CA 1
ATOM 7204 C C . GLU C 1 230 ? -2.008 -39.792 7.548 1.00 11.63 226 GLU C C 1
ATOM 7205 O O . GLU C 1 230 ? -3.069 -39.351 6.989 1.00 11.74 226 GLU C O 1
ATOM 7211 N N . GLU C 1 231 ? -1.826 -39.812 8.879 1.00 11.41 227 GLU C N 1
ATOM 7212 C CA . GLU C 1 231 ? -2.840 -39.322 9.793 1.00 10.64 227 GLU C CA 1
ATOM 7213 C C . GLU C 1 231 ? -3.034 -37.829 9.684 1.00 11.48 227 GLU C C 1
ATOM 7214 O O . GLU C 1 231 ? -4.144 -37.315 9.747 1.00 11.62 227 GLU C O 1
ATOM 7216 N N . LEU C 1 232 ? -1.947 -37.121 9.538 1.00 11.13 228 LEU C N 1
ATOM 7217 C CA . LEU C 1 232 ? -1.988 -35.700 9.342 1.00 10.86 228 LEU C CA 1
ATOM 7218 C C . LEU C 1 232 ? -2.634 -35.359 8.027 1.00 8.54 228 LEU C C 1
ATOM 7219 O O . LEU C 1 232 ? -3.552 -34.463 8.004 1.00 9.75 228 LEU C O 1
ATOM 7224 N N . ASP C 1 233 ? -2.335 -36.070 6.921 1.00 8.58 229 ASP C N 1
ATOM 7225 C CA . ASP C 1 233 ? -3.060 -35.799 5.684 1.00 8.64 229 ASP C CA 1
ATOM 7226 C C . ASP C 1 233 ? -4.597 -36.065 5.886 1.00 7.91 229 ASP C C 1
ATOM 7227 O O . ASP C 1 233 ? -5.444 -35.356 5.316 1.00 8.80 229 ASP C O 1
ATOM 7232 N N . GLN C 1 234 ? -4.976 -37.097 6.701 1.00 7.62 230 GLN C N 1
ATOM 7233 C CA . GLN C 1 234 ? -6.371 -37.275 6.911 1.00 7.32 230 GLN C CA 1
ATOM 7234 C C . GLN C 1 234 ? -7.033 -36.101 7.658 1.00 6.47 230 GLN C C 1
ATOM 7235 O O . GLN C 1 234 ? -8.205 -35.826 7.416 1.00 9.55 230 GLN C O 1
ATOM 7241 N N . SER C 1 235 ? -6.310 -35.522 8.609 1.00 8.41 231 SER C N 1
ATOM 7242 C CA A SER C 1 235 ? -6.811 -34.347 9.336 0.50 7.93 231 SER C CA 1
ATOM 7243 C CA B SER C 1 235 ? -6.816 -34.348 9.346 0.50 8.20 231 SER C CA 1
ATOM 7244 C C . SER C 1 235 ? -7.000 -33.144 8.396 1.00 7.12 231 SER C C 1
ATOM 7245 O O . SER C 1 235 ? -7.983 -32.404 8.474 1.00 8.37 231 SER C O 1
ATOM 7250 N N . PHE C 1 236 ? -6.063 -32.991 7.470 1.00 8.21 232 PHE C N 1
ATOM 7251 C CA . PHE C 1 236 ? -6.227 -32.005 6.434 1.00 6.27 232 PHE C CA 1
ATOM 7252 C C . PHE C 1 236 ? -7.431 -32.279 5.517 1.00 6.45 232 PHE C C 1
ATOM 7253 O O . PHE C 1 236 ? -8.236 -31.346 5.214 1.00 6.98 232 PHE C O 1
ATOM 7261 N N . ALA C 1 237 ? -7.590 -33.529 5.079 1.00 6.79 233 ALA C N 1
ATOM 7262 C CA . ALA C 1 237 ? -8.692 -33.863 4.212 1.00 7.72 233 ALA C CA 1
ATOM 7263 C C . ALA C 1 237 ? -10.048 -33.586 4.880 1.00 7.90 233 ALA C C 1
ATOM 7264 O O . ALA C 1 237 ? -11.017 -33.215 4.235 1.00 6.03 233 ALA C O 1
ATOM 7266 N N . PHE C 1 238 ? -10.113 -33.818 6.192 1.00 5.49 234 PHE C N 1
ATOM 7267 C CA . PHE C 1 238 ? -11.363 -33.642 6.918 1.00 7.73 234 PHE C CA 1
ATOM 7268 C C . PHE C 1 238 ? -11.805 -32.201 6.785 1.00 6.35 234 PHE C C 1
ATOM 7269 O O . PHE C 1 238 ? -12.987 -31.890 6.596 1.00 9.94 234 PHE C O 1
ATOM 7277 N N . LEU C 1 239 ? -10.845 -31.310 6.901 1.00 4.90 235 LEU C N 1
ATOM 7278 C CA . LEU C 1 239 ? -11.114 -29.845 6.780 1.00 7.11 235 LEU C CA 1
ATOM 7279 C C . LEU C 1 239 ? -11.245 -29.327 5.343 1.00 6.51 235 LEU C C 1
ATOM 7280 O O . LEU C 1 239 ? -12.070 -28.463 5.053 1.00 8.14 235 LEU C O 1
ATOM 7285 N N . GLN C 1 240 ? -10.496 -29.908 4.413 1.00 5.24 236 GLN C N 1
ATOM 7286 C CA . GLN C 1 240 ? -10.662 -29.607 2.977 1.00 5.80 236 GLN C CA 1
ATOM 7287 C C . GLN C 1 240 ? -12.060 -29.932 2.537 1.00 6.54 236 GLN C C 1
ATOM 7288 O O . GLN C 1 240 ? -12.771 -29.098 1.956 1.00 7.66 236 GLN C O 1
ATOM 7294 N N . ASN C 1 241 ? -12.569 -31.106 2.910 1.00 7.45 237 ASN C N 1
ATOM 7295 C CA . ASN C 1 241 ? -13.909 -31.477 2.570 1.00 8.96 237 ASN C CA 1
ATOM 7296 C C . ASN C 1 241 ? -14.966 -30.749 3.439 1.00 9.79 237 ASN C C 1
ATOM 7297 O O . ASN C 1 241 ? -16.007 -30.289 2.893 1.00 10.41 237 ASN C O 1
ATOM 7302 N N . GLY C 1 242 ? -14.701 -30.569 4.720 1.00 7.53 238 GLY C N 1
ATOM 7303 C CA . GLY C 1 242 ? -15.735 -30.143 5.611 1.00 8.03 238 GLY C CA 1
ATOM 7304 C C . GLY C 1 242 ? -15.920 -28.661 5.573 1.00 8.90 238 GLY C C 1
ATOM 7305 O O . GLY C 1 242 ? -17.051 -28.210 5.742 1.00 10.21 238 GLY C O 1
ATOM 7306 N N . ALA C 1 243 ? -14.820 -27.913 5.492 1.00 7.15 239 ALA C N 1
ATOM 7307 C CA . ALA C 1 243 ? -14.849 -26.417 5.382 1.00 9.24 239 ALA C CA 1
ATOM 7308 C C . ALA C 1 243 ? -14.801 -25.945 3.886 1.00 8.98 239 ALA C C 1
ATOM 7309 O O . ALA C 1 243 ? -15.171 -24.829 3.603 1.00 14.15 239 ALA C O 1
ATOM 7311 N N . GLY C 1 244 ? -14.361 -26.790 2.946 1.00 6.81 240 GLY C N 1
ATOM 7312 C CA . GLY C 1 244 ? -14.626 -26.610 1.531 1.00 6.73 240 GLY C CA 1
ATOM 7313 C C . GLY C 1 244 ? -13.877 -25.504 0.835 1.00 4.94 240 GLY C C 1
ATOM 7314 O O . GLY C 1 244 ? -14.413 -24.943 -0.120 1.00 6.29 240 GLY C O 1
ATOM 7315 N N . ALA C 1 245 ? -12.633 -25.243 1.226 1.00 5.47 241 ALA C N 1
ATOM 7316 C CA . ALA C 1 245 ? -11.797 -24.182 0.613 1.00 4.59 241 ALA C CA 1
ATOM 7317 C C . ALA C 1 245 ? -11.023 -24.828 -0.510 1.00 5.37 241 ALA C C 1
ATOM 7318 O O . ALA C 1 245 ? -9.785 -24.910 -0.422 1.00 6.88 241 ALA C O 1
ATOM 7320 N N . VAL C 1 246 ? -11.777 -25.244 -1.534 1.00 6.80 242 VAL C N 1
ATOM 7321 C CA . VAL C 1 246 ? -11.244 -26.108 -2.548 1.00 8.25 242 VAL C CA 1
ATOM 7322 C C . VAL C 1 246 ? -11.147 -25.392 -3.885 1.00 7.50 242 VAL C C 1
ATOM 7323 O O . VAL C 1 246 ? -11.986 -24.519 -4.205 1.00 8.96 242 VAL C O 1
ATOM 7327 N N . PRO C 1 247 ? -10.170 -25.795 -4.722 1.00 5.95 243 PRO C N 1
ATOM 7328 C CA . PRO C 1 247 ? -9.960 -25.129 -6.001 1.00 5.74 243 PRO C CA 1
ATOM 7329 C C . PRO C 1 247 ? -10.896 -25.630 -7.047 1.00 6.55 243 PRO C C 1
ATOM 7330 O O . PRO C 1 247 ? -11.201 -26.815 -7.075 1.00 9.92 243 PRO C O 1
ATOM 7334 N N . GLY C 1 248 ? -11.269 -24.765 -7.968 1.00 7.44 244 GLY C N 1
ATOM 7335 C CA . GLY C 1 248 ? -11.941 -25.213 -9.161 1.00 8.17 244 GLY C CA 1
ATOM 7336 C C . GLY C 1 248 ? -11.072 -25.853 -10.176 1.00 7.88 244 GLY C C 1
ATOM 7337 O O . GLY C 1 248 ? -9.817 -25.737 -10.089 1.00 8.03 244 GLY C O 1
ATOM 7338 N N . PRO C 1 249 ? -11.664 -26.566 -11.155 1.00 6.93 245 PRO C N 1
ATOM 7339 C CA . PRO C 1 249 ? -10.813 -27.434 -12.000 1.00 7.85 245 PRO C CA 1
ATOM 7340 C C . PRO C 1 249 ? -10.008 -26.646 -13.061 1.00 7.75 245 PRO C C 1
ATOM 7341 O O . PRO C 1 249 ? -8.973 -27.124 -13.444 1.00 6.80 245 PRO C O 1
ATOM 7345 N N . PHE C 1 250 ? -10.500 -25.508 -13.521 1.00 6.08 246 PHE C N 1
ATOM 7346 C CA . PHE C 1 250 ? -9.741 -24.691 -14.483 1.00 7.83 246 PHE C CA 1
ATOM 7347 C C . PHE C 1 250 ? -8.533 -24.142 -13.738 1.00 7.17 246 PHE C C 1
ATOM 7348 O O . PHE C 1 250 ? -7.407 -24.121 -14.297 1.00 7.19 246 PHE C O 1
ATOM 7356 N N . ASP C 1 251 ? -8.736 -23.707 -12.491 1.00 8.05 247 ASP C N 1
ATOM 7357 C CA . ASP C 1 251 ? -7.616 -23.208 -11.748 1.00 6.91 247 ASP C CA 1
ATOM 7358 C C . ASP C 1 251 ? -6.628 -24.289 -11.388 1.00 6.82 247 ASP C C 1
ATOM 7359 O O . ASP C 1 251 ? -5.417 -24.116 -11.550 1.00 7.49 247 ASP C O 1
ATOM 7364 N N . ALA C 1 252 ? -7.126 -25.473 -11.033 1.00 5.13 248 ALA C N 1
ATOM 7365 C CA . ALA C 1 252 ? -6.167 -26.554 -10.732 1.00 5.07 248 ALA C CA 1
ATOM 7366 C C . ALA C 1 252 ? -5.382 -26.929 -11.987 1.00 6.76 248 ALA C C 1
ATOM 7367 O O . ALA C 1 252 ? -4.190 -27.188 -11.918 1.00 5.55 248 ALA C O 1
ATOM 7369 N N . TYR C 1 253 ? -6.034 -26.897 -13.159 1.00 4.53 249 TYR C N 1
ATOM 7370 C CA . TYR C 1 253 ? -5.319 -27.108 -14.445 1.00 5.76 249 TYR C CA 1
ATOM 7371 C C . TYR C 1 253 ? -4.199 -26.084 -14.662 1.00 6.10 249 TYR C C 1
ATOM 7372 O O . TYR C 1 253 ? -3.064 -26.458 -15.012 1.00 6.09 249 TYR C O 1
ATOM 7381 N N . LEU C 1 254 ? -4.535 -24.824 -14.522 1.00 5.11 250 LEU C N 1
ATOM 7382 C CA . LEU C 1 254 ? -3.520 -23.738 -14.707 1.00 5.73 250 LEU C CA 1
ATOM 7383 C C . LEU C 1 254 ? -2.367 -23.936 -13.715 1.00 6.65 250 LEU C C 1
ATOM 7384 O O . LEU C 1 254 ? -1.198 -23.667 -14.065 1.00 5.29 250 LEU C O 1
ATOM 7389 N N . THR C 1 255 ? -2.682 -24.309 -12.454 1.00 4.83 251 THR C N 1
ATOM 7390 C CA . THR C 1 255 ? -1.639 -24.535 -11.479 1.00 4.47 251 THR C CA 1
ATOM 7391 C C . THR C 1 255 ? -0.668 -25.677 -11.940 1.00 5.66 251 THR C C 1
ATOM 7392 O O . THR C 1 255 ? 0.605 -25.573 -11.938 1.00 5.98 251 THR C O 1
ATOM 7396 N N . MET C 1 256 ? -1.236 -26.791 -12.414 1.00 7.05 252 MET C N 1
ATOM 7397 C CA . MET C 1 256 ? -0.518 -27.898 -12.953 1.00 6.10 252 MET C CA 1
ATOM 7398 C C . MET C 1 256 ? 0.269 -27.515 -14.171 1.00 6.81 252 MET C C 1
ATOM 7399 O O . MET C 1 256 ? 1.424 -27.956 -14.368 1.00 5.61 252 MET C O 1
ATOM 7404 N N . ARG C 1 257 ? -0.328 -26.724 -15.025 1.00 6.50 253 ARG C N 1
ATOM 7405 C CA . ARG C 1 257 ? 0.381 -26.240 -16.232 1.00 6.08 253 ARG C CA 1
ATOM 7406 C C . ARG C 1 257 ? 1.622 -25.469 -15.837 1.00 6.28 253 ARG C C 1
ATOM 7407 O O . ARG C 1 257 ? 2.722 -25.641 -16.412 1.00 6.28 253 ARG C O 1
ATOM 7415 N N . GLY C 1 258 ? 1.450 -24.484 -14.926 1.00 5.18 254 GLY C N 1
ATOM 7416 C CA . GLY C 1 258 ? 2.585 -23.686 -14.411 1.00 5.84 254 GLY C CA 1
ATOM 7417 C C . GLY C 1 258 ? 3.701 -24.568 -13.882 1.00 6.51 254 GLY C C 1
ATOM 7418 O O . GLY C 1 258 ? 4.887 -24.403 -14.156 1.00 6.43 254 GLY C O 1
ATOM 7419 N N . LEU C 1 259 ? 3.333 -25.572 -13.127 1.00 6.63 255 LEU C N 1
ATOM 7420 C CA . LEU C 1 259 ? 4.287 -26.467 -12.446 1.00 5.26 255 LEU C CA 1
ATOM 7421 C C . LEU C 1 259 ? 5.210 -27.138 -13.429 1.00 6.61 255 LEU C C 1
ATOM 7422 O O . LEU C 1 259 ? 6.368 -27.375 -13.115 1.00 6.56 255 LEU C O 1
ATOM 7427 N N . LYS C 1 260 ? 4.713 -27.400 -14.663 1.00 4.84 256 LYS C N 1
ATOM 7428 C CA . LYS C 1 260 ? 5.510 -28.064 -15.674 1.00 5.62 256 LYS C CA 1
ATOM 7429 C C . LYS C 1 260 ? 6.737 -27.293 -16.117 1.00 4.85 256 LYS C C 1
ATOM 7430 O O . LYS C 1 260 ? 7.674 -27.891 -16.660 1.00 6.84 256 LYS C O 1
ATOM 7436 N N . THR C 1 261 ? 6.803 -25.998 -15.889 1.00 5.64 257 THR C N 1
ATOM 7437 C CA . THR C 1 261 ? 7.959 -25.137 -16.197 1.00 5.13 257 THR C CA 1
ATOM 7438 C C . THR C 1 261 ? 8.663 -24.577 -14.958 1.00 5.94 257 THR C C 1
ATOM 7439 O O . THR C 1 261 ? 9.585 -23.773 -15.114 1.00 6.52 257 THR C O 1
ATOM 7443 N N . LEU C 1 262 ? 8.269 -25.031 -13.766 1.00 4.80 258 LEU C N 1
ATOM 7444 C CA . LEU C 1 262 ? 8.832 -24.429 -12.535 1.00 4.79 258 LEU C CA 1
ATOM 7445 C C . LEU C 1 262 ? 10.365 -24.546 -12.480 1.00 6.40 258 LEU C C 1
ATOM 7446 O O . LEU C 1 262 ? 11.077 -23.561 -12.174 1.00 5.71 258 LEU C O 1
ATOM 7451 N N . VAL C 1 263 ? 10.868 -25.766 -12.683 1.00 6.03 259 VAL C N 1
ATOM 7452 C CA . VAL C 1 263 ? 12.319 -25.948 -12.619 1.00 7.01 259 VAL C CA 1
ATOM 7453 C C . VAL C 1 263 ? 13.100 -25.005 -13.560 1.00 8.51 259 VAL C C 1
ATOM 7454 O O . VAL C 1 263 ? 14.061 -24.343 -13.133 1.00 8.33 259 VAL C O 1
ATOM 7458 N N . LEU C 1 264 ? 12.612 -24.870 -14.800 1.00 6.17 260 LEU C N 1
ATOM 7459 C CA . LEU C 1 264 ? 13.282 -24.123 -15.803 1.00 5.90 260 LEU C CA 1
ATOM 7460 C C . LEU C 1 264 ? 13.132 -22.602 -15.396 1.00 6.78 260 LEU C C 1
ATOM 7461 O O . LEU C 1 264 ? 14.086 -21.854 -15.498 1.00 7.44 260 LEU C O 1
ATOM 7466 N N . ARG C 1 265 ? 11.964 -22.209 -14.959 1.00 6.27 261 ARG C N 1
ATOM 7467 C CA . ARG C 1 265 ? 11.732 -20.803 -14.553 1.00 5.14 261 ARG C CA 1
ATOM 7468 C C . ARG C 1 265 ? 12.548 -20.453 -13.374 1.00 6.35 261 ARG C C 1
ATOM 7469 O O . ARG C 1 265 ? 13.152 -19.359 -13.401 1.00 6.62 261 ARG C O 1
ATOM 7477 N N . MET C 1 266 ? 12.675 -21.278 -12.344 1.00 5.15 262 MET C N 1
ATOM 7478 C CA A MET C 1 266 ? 13.379 -20.878 -11.111 0.80 6.23 262 MET C CA 1
ATOM 7479 C CA B MET C 1 266 ? 13.363 -20.826 -11.140 0.20 5.74 262 MET C CA 1
ATOM 7480 C C . MET C 1 266 ? 14.869 -20.702 -11.375 1.00 7.55 262 MET C C 1
ATOM 7481 O O . MET C 1 266 ? 15.540 -19.817 -10.767 1.00 6.71 262 MET C O 1
ATOM 7490 N N . GLN C 1 267 ? 15.398 -21.499 -12.310 1.00 7.54 263 GLN C N 1
ATOM 7491 C CA . GLN C 1 267 ? 16.780 -21.327 -12.698 1.00 7.34 263 GLN C CA 1
ATOM 7492 C C . GLN C 1 267 ? 17.005 -19.922 -13.249 1.00 7.78 263 GLN C C 1
ATOM 7493 O O . GLN C 1 267 ? 17.955 -19.178 -12.891 1.00 7.91 263 GLN C O 1
ATOM 7499 N N . ARG C 1 268 ? 16.132 -19.479 -14.155 1.00 6.43 264 ARG C N 1
ATOM 7500 C CA . ARG C 1 268 ? 16.295 -18.140 -14.731 1.00 5.80 264 ARG C CA 1
ATOM 7501 C C . ARG C 1 268 ? 15.967 -17.052 -13.774 1.00 6.06 264 ARG C C 1
ATOM 7502 O O . ARG C 1 268 ? 16.625 -15.966 -13.767 1.00 7.59 264 ARG C O 1
ATOM 7510 N N . HIS C 1 269 ? 14.987 -17.273 -12.912 1.00 4.56 265 HIS C N 1
ATOM 7511 C CA . HIS C 1 269 ? 14.713 -16.297 -11.848 1.00 4.47 265 HIS C CA 1
ATOM 7512 C C . HIS C 1 269 ? 15.949 -16.024 -11.004 1.00 5.30 265 HIS C C 1
ATOM 7513 O O . HIS C 1 269 ? 16.253 -14.914 -10.594 1.00 6.29 265 HIS C O 1
ATOM 7520 N N . SER C 1 270 ? 16.594 -17.100 -10.633 1.00 6.57 266 SER C N 1
ATOM 7521 C CA . SER C 1 270 ? 17.764 -17.047 -9.728 1.00 6.43 266 SER C CA 1
ATOM 7522 C C . SER C 1 270 ? 18.903 -16.329 -10.446 1.00 7.14 266 SER C C 1
ATOM 7523 O O . SER C 1 270 ? 19.538 -15.469 -9.810 1.00 8.26 266 SER C O 1
ATOM 7526 N N . GLU C 1 271 ? 19.163 -16.652 -11.720 1.00 7.22 267 GLU C N 1
ATOM 7527 C CA . GLU C 1 271 ? 20.231 -16.006 -12.509 1.00 8.63 267 GLU C CA 1
ATOM 7528 C C . GLU C 1 271 ? 19.953 -14.509 -12.657 1.00 7.41 267 GLU C C 1
ATOM 7529 O O . GLU C 1 271 ? 20.845 -13.660 -12.403 1.00 7.70 267 GLU C O 1
ATOM 7535 N N . ASN C 1 272 ? 18.710 -14.143 -12.995 1.00 7.08 268 ASN C N 1
ATOM 7536 C CA . ASN C 1 272 ? 18.328 -12.778 -13.160 1.00 6.07 268 ASN C CA 1
ATOM 7537 C C . ASN C 1 272 ? 18.388 -12.006 -11.799 1.00 6.60 268 ASN C C 1
ATOM 7538 O O . ASN C 1 272 ? 18.893 -10.848 -11.776 1.00 7.37 268 ASN C O 1
ATOM 7543 N N . ALA C 1 273 ? 17.977 -12.668 -10.702 1.00 6.19 269 ALA C N 1
ATOM 7544 C CA . ALA C 1 273 ? 17.990 -12.036 -9.415 1.00 7.46 269 ALA C CA 1
ATOM 7545 C C . ALA C 1 273 ? 19.406 -11.734 -8.976 1.00 6.67 269 ALA C C 1
ATOM 7546 O O . ALA C 1 273 ? 19.711 -10.662 -8.408 1.00 7.97 269 ALA C O 1
ATOM 7548 N N . ALA C 1 274 ? 20.322 -12.685 -9.207 1.00 6.72 270 ALA C N 1
ATOM 7549 C CA . ALA C 1 274 ? 21.686 -12.488 -8.837 1.00 8.89 270 ALA C CA 1
ATOM 7550 C C . ALA C 1 274 ? 22.271 -11.244 -9.532 1.00 8.43 270 ALA C C 1
ATOM 7551 O O . ALA C 1 274 ? 23.015 -10.426 -8.949 1.00 9.84 270 ALA C O 1
ATOM 7553 N N . ALA C 1 275 ? 21.941 -11.110 -10.830 1.00 9.47 271 ALA C N 1
ATOM 7554 C CA . ALA C 1 275 ? 22.418 -9.999 -11.639 1.00 9.12 271 ALA C CA 1
ATOM 7555 C C . ALA C 1 275 ? 21.817 -8.697 -11.113 1.00 8.73 271 ALA C C 1
ATOM 7556 O O . ALA C 1 275 ? 22.533 -7.678 -11.037 1.00 9.77 271 ALA C O 1
ATOM 7558 N N . VAL C 1 276 ? 20.538 -8.680 -10.764 1.00 8.21 272 VAL C N 1
ATOM 7559 C CA . VAL C 1 276 ? 19.898 -7.502 -10.208 1.00 7.20 272 VAL C CA 1
ATOM 7560 C C . VAL C 1 276 ? 20.560 -7.100 -8.890 1.00 7.55 272 VAL C C 1
ATOM 7561 O O . VAL C 1 276 ? 20.818 -5.904 -8.621 1.00 9.37 272 VAL C O 1
ATOM 7565 N N . ALA C 1 277 ? 20.830 -8.091 -8.050 1.00 7.49 273 ALA C N 1
ATOM 7566 C CA . ALA C 1 277 ? 21.358 -7.857 -6.697 1.00 8.17 273 ALA C CA 1
ATOM 7567 C C . ALA C 1 277 ? 22.727 -7.235 -6.858 1.00 11.18 273 ALA C C 1
ATOM 7568 O O . ALA C 1 277 ? 23.022 -6.235 -6.190 1.00 11.22 273 ALA C O 1
ATOM 7570 N N . GLU C 1 278 ? 23.513 -7.742 -7.804 1.00 10.19 274 GLU C N 1
ATOM 7571 C CA A GLU C 1 278 ? 24.894 -7.208 -8.015 0.70 12.50 274 GLU C CA 1
ATOM 7572 C CA B GLU C 1 278 ? 24.881 -7.229 -8.057 0.30 12.07 274 GLU C CA 1
ATOM 7573 C C . GLU C 1 278 ? 24.829 -5.791 -8.554 1.00 13.16 274 GLU C C 1
ATOM 7574 O O . GLU C 1 278 ? 25.638 -4.941 -8.132 1.00 13.77 274 GLU C O 1
ATOM 7585 N N . PHE C 1 279 ? 23.949 -5.543 -9.513 1.00 11.31 275 PHE C N 1
ATOM 7586 C CA . PHE C 1 279 ? 23.772 -4.176 -10.061 1.00 11.23 275 PHE C CA 1
ATOM 7587 C C . PHE C 1 279 ? 23.422 -3.223 -8.943 1.00 12.01 275 PHE C C 1
ATOM 7588 O O . PHE C 1 279 ? 23.920 -2.049 -8.843 1.00 13.74 275 PHE C O 1
ATOM 7596 N N . LEU C 1 280 ? 22.460 -3.631 -8.149 1.00 9.78 276 LEU C N 1
ATOM 7597 C CA . LEU C 1 280 ? 21.941 -2.706 -7.081 1.00 9.27 276 LEU C CA 1
ATOM 7598 C C . LEU C 1 280 ? 22.998 -2.538 -5.941 1.00 10.56 276 LEU C C 1
ATOM 7599 O O . LEU C 1 280 ? 23.104 -1.417 -5.367 1.00 12.51 276 LEU C O 1
ATOM 7604 N N . ALA C 1 281 ? 23.806 -3.568 -5.693 1.00 11.44 277 ALA C N 1
ATOM 7605 C CA . ALA C 1 281 ? 24.867 -3.500 -4.711 1.00 13.73 277 ALA C CA 1
ATOM 7606 C C . ALA C 1 281 ? 25.832 -2.385 -5.098 1.00 15.69 277 ALA C C 1
ATOM 7607 O O . ALA C 1 281 ? 26.500 -1.810 -4.220 1.00 19.17 277 ALA C O 1
ATOM 7609 N N . GLU C 1 282 ? 25.996 -2.147 -6.381 1.00 14.69 278 GLU C N 1
ATOM 7610 C CA . GLU C 1 282 ? 27.018 -1.212 -6.915 1.00 16.98 278 GLU C CA 1
ATOM 7611 C C . GLU C 1 282 ? 26.449 0.185 -7.162 1.00 17.20 278 GLU C C 1
ATOM 7612 O O . GLU C 1 282 ? 27.187 1.128 -7.565 1.00 18.81 278 GLU C O 1
ATOM 7618 N N . HIS C 1 283 ? 25.156 0.368 -6.940 1.00 15.26 279 HIS C N 1
ATOM 7619 C CA . HIS C 1 283 ? 24.492 1.588 -7.291 1.00 13.40 279 HIS C CA 1
ATOM 7620 C C . HIS C 1 283 ? 24.396 2.506 -6.080 1.00 15.16 279 HIS C C 1
ATOM 7621 O O . HIS C 1 283 ? 23.924 2.079 -4.997 1.00 14.61 279 HIS C O 1
ATOM 7628 N N . PRO C 1 284 ? 24.711 3.804 -6.264 1.00 14.63 280 PRO C N 1
ATOM 7629 C CA . PRO C 1 284 ? 24.770 4.660 -5.055 1.00 16.66 280 PRO C CA 1
ATOM 7630 C C . PRO C 1 284 ? 23.430 5.005 -4.431 1.00 16.71 280 PRO C C 1
ATOM 7631 O O . PRO C 1 284 ? 23.380 5.473 -3.275 1.00 16.84 280 PRO C O 1
ATOM 7635 N N . ALA C 1 285 ? 22.344 4.794 -5.159 1.00 15.05 281 ALA C N 1
ATOM 7636 C CA . ALA C 1 285 ? 21.032 5.127 -4.608 1.00 14.38 281 ALA C CA 1
ATOM 7637 C C . ALA C 1 285 ? 20.611 4.082 -3.583 1.00 13.88 281 ALA C C 1
ATOM 7638 O O . ALA C 1 285 ? 19.621 4.272 -2.876 1.00 14.36 281 ALA C O 1
ATOM 7640 N N . ILE C 1 286 ? 21.305 2.947 -3.572 1.00 13.48 282 ILE C N 1
ATOM 7641 C CA . ILE C 1 286 ? 20.936 1.804 -2.737 1.00 12.56 282 ILE C CA 1
ATOM 7642 C C . ILE C 1 286 ? 21.889 1.673 -1.514 1.00 13.92 282 ILE C C 1
ATOM 7643 O O . ILE C 1 286 ? 23.113 1.661 -1.730 1.00 15.91 282 ILE C O 1
ATOM 7648 N N . SER C 1 287 ? 21.341 1.602 -0.291 1.00 14.00 283 SER C N 1
ATOM 7649 C CA . SER C 1 287 ? 22.146 1.428 0.928 1.00 16.54 283 SER C CA 1
ATOM 7650 C C . SER C 1 287 ? 22.480 -0.024 1.304 1.00 17.63 283 SER C C 1
ATOM 7651 O O . SER C 1 287 ? 23.618 -0.291 1.695 1.00 20.98 283 SER C O 1
ATOM 7654 N N . THR C 1 288 ? 21.557 -0.951 1.131 1.00 14.48 284 THR C N 1
ATOM 7655 C CA . THR C 1 288 ? 21.671 -2.326 1.563 1.00 14.63 284 THR C CA 1
ATOM 7656 C C . THR C 1 288 ? 20.924 -3.185 0.495 1.00 12.43 284 THR C C 1
ATOM 7657 O O . THR C 1 288 ? 19.812 -2.771 0.086 1.00 11.41 284 THR C O 1
ATOM 7661 N N . VAL C 1 289 ? 21.467 -4.356 0.215 1.00 10.48 285 VAL C N 1
ATOM 7662 C CA . VAL C 1 289 ? 20.819 -5.353 -0.643 1.00 9.77 285 VAL C CA 1
ATOM 7663 C C . VAL C 1 289 ? 20.607 -6.599 0.150 1.00 10.37 285 VAL C C 1
ATOM 7664 O O . VAL C 1 289 ? 21.563 -7.087 0.763 1.00 10.43 285 VAL C O 1
ATOM 7668 N N . LEU C 1 290 ? 19.380 -7.125 0.084 1.00 8.13 286 LEU C N 1
ATOM 7669 C CA . LEU C 1 290 ? 19.020 -8.326 0.791 1.00 7.54 286 LEU C CA 1
ATOM 7670 C C . LEU C 1 290 ? 18.786 -9.366 -0.337 1.00 9.53 286 LEU C C 1
ATOM 7671 O O . LEU C 1 290 ? 17.805 -9.242 -1.160 1.00 8.27 286 LEU C O 1
ATOM 7676 N N . TYR C 1 291 ? 19.647 -10.394 -0.408 1.00 8.29 287 TYR C N 1
ATOM 7677 C CA . TYR C 1 291 ? 19.525 -11.453 -1.377 1.00 5.90 287 TYR C CA 1
ATOM 7678 C C . TYR C 1 291 ? 20.314 -12.670 -0.765 1.00 7.83 287 TYR C C 1
ATOM 7679 O O . TYR C 1 291 ? 21.456 -12.454 -0.373 1.00 10.27 287 TYR C O 1
ATOM 7688 N N . PRO C 1 292 ? 19.703 -13.849 -0.658 1.00 9.07 288 PRO C N 1
ATOM 7689 C CA . PRO C 1 292 ? 20.322 -14.951 0.030 1.00 9.69 288 PRO C CA 1
ATOM 7690 C C . PRO C 1 292 ? 21.650 -15.422 -0.536 1.00 10.38 288 PRO C C 1
ATOM 7691 O O . PRO C 1 292 ? 22.410 -16.048 0.193 1.00 10.67 288 PRO C O 1
ATOM 7695 N N . GLY C 1 293 ? 21.844 -15.204 -1.827 1.00 9.08 289 GLY C N 1
ATOM 7696 C CA . GLY C 1 293 ? 23.061 -15.562 -2.523 1.00 10.00 289 GLY C CA 1
ATOM 7697 C C . GLY C 1 293 ? 24.271 -14.713 -2.218 1.00 11.53 289 GLY C C 1
ATOM 7698 O O . GLY C 1 293 ? 25.389 -15.170 -2.459 1.00 11.67 289 GLY C O 1
ATOM 7699 N N . LEU C 1 294 ? 24.129 -13.555 -1.586 1.00 9.16 290 LEU C N 1
ATOM 7700 C CA . LEU C 1 294 ? 25.311 -12.691 -1.299 1.00 9.81 290 LEU C CA 1
ATOM 7701 C C . LEU C 1 294 ? 25.994 -13.290 -0.055 1.00 10.21 290 LEU C C 1
ATOM 7702 O O . LEU C 1 294 ? 25.331 -13.608 0.943 1.00 10.61 290 LEU C O 1
ATOM 7707 N N . PRO C 1 295 ? 27.296 -13.458 -0.121 1.00 11.54 291 PRO C N 1
ATOM 7708 C CA . PRO C 1 295 ? 27.991 -14.014 1.054 1.00 11.78 291 PRO C CA 1
ATOM 7709 C C . PRO C 1 295 ? 27.857 -13.245 2.303 1.00 12.90 291 PRO C C 1
ATOM 7710 O O . PRO C 1 295 ? 27.881 -13.827 3.362 1.00 12.97 291 PRO C O 1
ATOM 7714 N N . SER C 1 296 ? 27.596 -11.916 2.203 1.00 11.57 292 SER C N 1
ATOM 7715 C CA . SER C 1 296 ? 27.389 -11.052 3.367 1.00 15.20 292 SER C CA 1
ATOM 7716 C C . SER C 1 296 ? 25.948 -11.069 3.913 1.00 14.13 292 SER C C 1
ATOM 7717 O O . SER C 1 296 ? 25.623 -10.532 4.943 1.00 14.65 292 SER C O 1
ATOM 7720 N N . HIS C 1 297 ? 25.036 -11.717 3.211 1.00 10.29 293 HIS C N 1
ATOM 7721 C CA . HIS C 1 297 ? 23.656 -11.761 3.713 1.00 10.98 293 HIS C CA 1
ATOM 7722 C C . HIS C 1 297 ? 23.558 -12.610 4.940 1.00 10.42 293 HIS C C 1
ATOM 7723 O O . HIS C 1 297 ? 24.058 -13.734 4.928 1.00 9.91 293 HIS C O 1
ATOM 7730 N N . PRO C 1 298 ? 22.958 -12.138 6.015 1.00 12.16 294 PRO C N 1
ATOM 7731 C CA . PRO C 1 298 ? 22.824 -12.971 7.220 1.00 15.57 294 PRO C CA 1
ATOM 7732 C C . PRO C 1 298 ? 22.079 -14.279 6.892 1.00 12.97 294 PRO C C 1
ATOM 7733 O O . PRO C 1 298 ? 21.047 -14.218 6.271 1.00 14.05 294 PRO C O 1
ATOM 7737 N N . GLY C 1 299 ? 22.686 -15.385 7.252 1.00 13.33 295 GLY C N 1
ATOM 7738 C CA . GLY C 1 299 ? 22.152 -16.681 6.942 1.00 11.41 295 GLY C CA 1
ATOM 7739 C C . GLY C 1 299 ? 22.503 -17.229 5.592 1.00 11.70 295 GLY C C 1
ATOM 7740 O O . GLY C 1 299 ? 21.997 -18.305 5.174 1.00 9.66 295 GLY C O 1
ATOM 7741 N N . HIS C 1 300 ? 23.425 -16.587 4.873 1.00 9.44 296 HIS C N 1
ATOM 7742 C CA . HIS C 1 300 ? 23.888 -17.153 3.627 1.00 8.94 296 HIS C CA 1
ATOM 7743 C C . HIS C 1 300 ? 24.381 -18.593 3.723 1.00 8.71 296 HIS C C 1
ATOM 7744 O O . HIS C 1 300 ? 23.998 -19.381 2.820 1.00 8.21 296 HIS C O 1
ATOM 7751 N N . ALA C 1 301 ? 25.205 -18.913 4.722 1.00 8.43 297 ALA C N 1
ATOM 7752 C CA . ALA C 1 301 ? 25.697 -20.297 4.774 1.00 9.51 297 ALA C CA 1
ATOM 7753 C C . ALA C 1 301 ? 24.574 -21.294 4.998 1.00 9.31 297 ALA C C 1
ATOM 7754 O O . ALA C 1 301 ? 24.573 -22.402 4.464 1.00 9.43 297 ALA C O 1
ATOM 7756 N N . VAL C 1 302 ? 23.603 -20.905 5.814 1.00 10.43 298 VAL C N 1
ATOM 7757 C CA . VAL C 1 302 ? 22.415 -21.803 6.014 1.00 9.42 298 VAL C CA 1
ATOM 7758 C C . VAL C 1 302 ? 21.639 -21.970 4.683 1.00 9.94 298 VAL C C 1
ATOM 7759 O O . VAL C 1 302 ? 21.259 -23.105 4.296 1.00 9.37 298 VAL C O 1
ATOM 7763 N N . ALA C 1 303 ? 21.430 -20.846 4.026 1.00 9.32 299 ALA C N 1
ATOM 7764 C CA . ALA C 1 303 ? 20.776 -20.870 2.688 1.00 8.70 299 ALA C CA 1
ATOM 7765 C C . ALA C 1 303 ? 21.490 -21.833 1.696 1.00 10.26 299 ALA C C 1
ATOM 7766 O O . ALA C 1 303 ? 20.870 -22.667 1.065 1.00 10.14 299 ALA C O 1
ATOM 7768 N N . ALA C 1 304 ? 22.813 -21.728 1.662 1.00 8.75 300 ALA C N 1
ATOM 7769 C CA . ALA C 1 304 ? 23.612 -22.542 0.763 1.00 9.68 300 ALA C CA 1
ATOM 7770 C C . ALA C 1 304 ? 23.555 -24.009 1.060 1.00 10.29 300 ALA C C 1
ATOM 7771 O O . ALA C 1 304 ? 23.618 -24.821 0.138 1.00 12.62 300 ALA C O 1
ATOM 7773 N N . ARG C 1 305 ? 23.353 -24.361 2.295 1.00 11.25 301 ARG C N 1
ATOM 7774 C CA . ARG C 1 305 ? 23.305 -25.774 2.718 1.00 13.13 301 ARG C CA 1
ATOM 7775 C C . ARG C 1 305 ? 21.924 -26.375 2.363 1.00 12.97 301 ARG C C 1
ATOM 7776 O O . ARG C 1 305 ? 21.864 -27.534 1.994 1.00 14.42 301 ARG C O 1
ATOM 7784 N N . GLN C 1 306 ? 20.832 -25.612 2.448 1.00 10.32 302 GLN C N 1
ATOM 7785 C CA . GLN C 1 306 ? 19.476 -26.178 2.316 1.00 9.62 302 GLN C CA 1
ATOM 7786 C C . GLN C 1 306 ? 18.759 -25.750 1.062 1.00 10.75 302 GLN C C 1
ATOM 7787 O O . GLN C 1 306 ? 17.690 -26.336 0.789 1.00 11.16 302 GLN C O 1
ATOM 7793 N N . MET C 1 307 ? 19.318 -24.849 0.247 1.00 9.70 303 MET C N 1
ATOM 7794 C CA . MET C 1 307 ? 18.689 -24.393 -1.011 1.00 9.85 303 MET C CA 1
ATOM 7795 C C . MET C 1 307 ? 19.567 -24.758 -2.191 1.00 9.37 303 MET C C 1
ATOM 7796 O O . MET C 1 307 ? 20.863 -24.647 -2.090 1.00 12.95 303 MET C O 1
ATOM 7801 N N . ARG C 1 308 ? 18.948 -25.221 -3.278 1.00 7.93 304 ARG C N 1
ATOM 7802 C CA . ARG C 1 308 ? 19.678 -25.536 -4.530 1.00 8.96 304 ARG C CA 1
ATOM 7803 C C . ARG C 1 308 ? 20.077 -24.306 -5.329 1.00 11.53 304 ARG C C 1
ATOM 7804 O O . ARG C 1 308 ? 20.992 -24.372 -6.166 1.00 11.58 304 ARG C O 1
ATOM 7806 N N . GLY C 1 309 ? 19.384 -23.219 -5.088 1.00 9.93 305 GLY C N 1
ATOM 7807 C CA . GLY C 1 309 ? 19.646 -21.918 -5.675 1.00 8.94 305 GLY C CA 1
ATOM 7808 C C . GLY C 1 309 ? 19.019 -20.859 -4.800 1.00 9.19 305 GLY C C 1
ATOM 7809 O O . GLY C 1 309 ? 18.309 -21.195 -3.898 1.00 9.20 305 GLY C O 1
ATOM 7810 N N . PHE C 1 310 ? 19.322 -19.599 -5.039 1.00 8.06 306 PHE C N 1
ATOM 7811 C CA . PHE C 1 310 ? 19.050 -18.539 -4.076 1.00 6.67 306 PHE C CA 1
ATOM 7812 C C . PHE C 1 310 ? 17.754 -17.712 -4.380 1.00 8.02 306 PHE C C 1
ATOM 7813 O O . PHE C 1 310 ? 17.427 -16.820 -3.606 1.00 8.15 306 PHE C O 1
ATOM 7821 N N . GLY C 1 311 ? 17.012 -18.029 -5.453 1.00 7.00 307 GLY C N 1
ATOM 7822 C CA . GLY C 1 311 ? 15.706 -17.539 -5.668 1.00 7.90 307 GLY C CA 1
ATOM 7823 C C . GLY C 1 311 ? 15.602 -16.273 -6.520 1.00 7.34 307 GLY C C 1
ATOM 7824 O O . GLY C 1 311 ? 16.622 -15.642 -6.870 1.00 6.76 307 GLY C O 1
ATOM 7825 N N . GLY C 1 312 ? 14.343 -15.875 -6.783 1.00 6.41 308 GLY C N 1
ATOM 7826 C CA . GLY C 1 312 ? 14.044 -14.738 -7.629 1.00 6.10 308 GLY C CA 1
ATOM 7827 C C . GLY C 1 312 ? 13.744 -13.465 -6.927 1.00 6.81 308 GLY C C 1
ATOM 7828 O O . GLY C 1 312 ? 13.552 -12.459 -7.578 1.00 6.40 308 GLY C O 1
ATOM 7829 N N . MET C 1 313 ? 13.753 -13.450 -5.563 1.00 7.18 309 MET C N 1
ATOM 7830 C CA . MET C 1 313 ? 13.373 -12.270 -4.850 1.00 6.37 309 MET C CA 1
ATOM 7831 C C . MET C 1 313 ? 14.609 -11.503 -4.387 1.00 7.65 309 MET C C 1
ATOM 7832 O O . MET C 1 313 ? 15.589 -12.091 -3.898 1.00 6.92 309 MET C O 1
ATOM 7837 N N . VAL C 1 314 ? 14.589 -10.178 -4.532 1.00 6.85 310 VAL C N 1
ATOM 7838 C CA . VAL C 1 314 ? 15.637 -9.282 -4.028 1.00 7.96 310 VAL C CA 1
ATOM 7839 C C . VAL C 1 314 ? 14.924 -8.099 -3.343 1.00 6.76 310 VAL C C 1
ATOM 7840 O O . VAL C 1 314 ? 14.006 -7.508 -3.872 1.00 7.63 310 VAL C O 1
ATOM 7844 N N . SER C 1 315 ? 15.322 -7.777 -2.122 1.00 8.00 311 SER C N 1
ATOM 7845 C CA . SER C 1 315 ? 14.822 -6.561 -1.501 1.00 7.00 311 SER C CA 1
ATOM 7846 C C . SER C 1 315 ? 15.977 -5.601 -1.259 1.00 8.00 311 SER C C 1
ATOM 7847 O O . SER C 1 315 ? 17.147 -6.004 -1.106 1.00 9.08 311 SER C O 1
ATOM 7850 N N . VAL C 1 316 ? 15.738 -4.269 -1.359 1.00 7.65 312 VAL C N 1
ATOM 7851 C CA . VAL C 1 316 ? 16.784 -3.306 -1.197 1.00 9.11 312 VAL C CA 1
ATOM 7852 C C . VAL C 1 316 ? 16.305 -2.190 -0.273 1.00 10.96 312 VAL C C 1
ATOM 7853 O O . VAL C 1 316 ? 15.124 -1.928 -0.178 1.00 10.40 312 VAL C O 1
ATOM 7857 N N . ARG C 1 317 ? 17.256 -1.527 0.368 1.00 11.48 313 ARG C N 1
ATOM 7858 C CA . ARG C 1 317 ? 16.925 -0.314 1.132 1.00 11.47 313 ARG C CA 1
ATOM 7859 C C . ARG C 1 317 ? 17.496 0.851 0.457 1.00 11.50 313 ARG C C 1
ATOM 7860 O O . ARG C 1 317 ? 18.656 0.839 0.061 1.00 11.66 313 ARG C O 1
ATOM 7868 N N . MET C 1 318 ? 16.676 1.851 0.272 1.00 11.44 314 MET C N 1
ATOM 7869 C CA . MET C 1 318 ? 17.059 3.078 -0.436 1.00 11.09 314 MET C CA 1
ATOM 7870 C C . MET C 1 318 ? 17.820 4.077 0.448 1.00 12.13 314 MET C C 1
ATOM 7871 O O . MET C 1 318 ? 17.419 4.376 1.587 1.00 13.73 314 MET C O 1
ATOM 7876 N N . ARG C 1 319 ? 18.874 4.628 -0.101 1.00 12.63 315 ARG C N 1
ATOM 7877 C CA . ARG C 1 319 ? 19.733 5.559 0.663 1.00 13.37 315 ARG C CA 1
ATOM 7878 C C . ARG C 1 319 ? 18.912 6.788 1.096 1.00 13.51 315 ARG C C 1
ATOM 7879 O O . ARG C 1 319 ? 19.149 7.323 2.192 1.00 16.94 315 ARG C O 1
ATOM 7887 N N . ALA C 1 320 ? 18.085 7.290 0.173 1.00 11.79 316 ALA C N 1
ATOM 7888 C CA . ALA C 1 320 ? 17.339 8.541 0.379 1.00 13.94 316 ALA C CA 1
ATOM 7889 C C . ALA C 1 320 ? 15.968 8.336 0.987 1.00 14.61 316 ALA C C 1
ATOM 7890 O O . ALA C 1 320 ? 15.173 9.283 0.978 1.00 17.69 316 ALA C O 1
ATOM 7892 N N . GLY C 1 321 ? 15.740 7.171 1.604 1.00 12.98 317 GLY C N 1
ATOM 7893 C CA . GLY C 1 321 ? 14.535 6.947 2.352 1.00 13.62 317 GLY C CA 1
ATOM 7894 C C . GLY C 1 321 ? 13.246 6.563 1.651 1.00 13.35 317 GLY C C 1
ATOM 7895 O O . GLY C 1 321 ? 13.211 6.176 0.451 1.00 14.07 317 GLY C O 1
ATOM 7896 N N . ARG C 1 322 ? 12.144 6.698 2.400 1.00 13.76 318 ARG C N 1
ATOM 7897 C CA . ARG C 1 322 ? 10.803 6.350 1.929 1.00 11.81 318 ARG C CA 1
ATOM 7898 C C . ARG C 1 322 ? 10.436 6.964 0.585 1.00 12.61 318 ARG C C 1
ATOM 7899 O O . ARG C 1 322 ? 9.884 6.283 -0.284 1.00 13.26 318 ARG C O 1
ATOM 7907 N N . THR C 1 323 ? 10.724 8.244 0.360 1.00 13.96 319 THR C N 1
ATOM 7908 C CA . THR C 1 323 ? 10.292 8.852 -0.821 1.00 14.59 319 THR C CA 1
ATOM 7909 C C . THR C 1 323 ? 11.008 8.253 -2.004 1.00 15.01 319 THR C C 1
ATOM 7910 O O . THR C 1 323 ? 10.404 8.087 -3.055 1.00 14.30 319 THR C O 1
ATOM 7914 N N . ALA C 1 324 ? 12.298 7.917 -1.845 1.00 10.96 320 ALA C N 1
ATOM 7915 C CA . ALA C 1 324 ? 13.051 7.326 -2.950 1.00 11.51 320 ALA C CA 1
ATOM 7916 C C . ALA C 1 324 ? 12.532 5.910 -3.239 1.00 10.40 320 ALA C C 1
ATOM 7917 O O . ALA C 1 324 ? 12.532 5.498 -4.387 1.00 10.48 320 ALA C O 1
ATOM 7919 N N . ALA C 1 325 ? 12.164 5.160 -2.188 1.00 10.50 321 ALA C N 1
ATOM 7920 C CA . ALA C 1 325 ? 11.461 3.852 -2.380 1.00 10.02 321 ALA C CA 1
ATOM 7921 C C . ALA C 1 325 ? 10.132 3.997 -3.200 1.00 10.94 321 ALA C C 1
ATOM 7922 O O . ALA C 1 325 ? 9.938 3.278 -4.199 1.00 10.11 321 ALA C O 1
ATOM 7924 N N . GLU C 1 326 ? 9.294 4.966 -2.814 1.00 13.35 322 GLU C N 1
ATOM 7925 C CA . GLU C 1 326 ? 8.039 5.222 -3.502 1.00 13.82 322 GLU C CA 1
ATOM 7926 C C . GLU C 1 326 ? 8.328 5.576 -4.951 1.00 15.01 322 GLU C C 1
ATOM 7927 O O . GLU C 1 326 ? 7.648 5.139 -5.877 1.00 14.17 322 GLU C O 1
ATOM 7933 N N . GLN C 1 327 ? 9.282 6.451 -5.176 1.00 13.06 323 GLN C N 1
ATOM 7934 C CA . GLN C 1 327 ? 9.507 6.902 -6.541 1.00 12.49 323 GLN C CA 1
ATOM 7935 C C . GLN C 1 327 ? 10.113 5.852 -7.478 1.00 13.34 323 GLN C C 1
ATOM 7936 O O . GLN C 1 327 ? 9.779 5.823 -8.675 1.00 13.37 323 GLN C O 1
ATOM 7942 N N . LEU C 1 328 ? 10.992 5.004 -6.942 1.00 11.74 324 LEU C N 1
ATOM 7943 C CA . LEU C 1 328 ? 11.521 3.889 -7.697 1.00 12.29 324 LEU C CA 1
ATOM 7944 C C . LEU C 1 328 ? 10.333 3.017 -8.158 1.00 11.39 324 LEU C C 1
ATOM 7945 O O . LEU C 1 328 ? 10.268 2.582 -9.324 1.00 11.81 324 LEU C O 1
ATOM 7950 N N . CYS C 1 329 ? 9.419 2.724 -7.242 1.00 12.20 325 CYS C N 1
ATOM 7951 C CA . CYS C 1 329 ? 8.276 1.863 -7.566 1.00 11.14 325 CYS C CA 1
ATOM 7952 C C . CYS C 1 329 ? 7.410 2.508 -8.624 1.00 12.18 325 CYS C C 1
ATOM 7953 O O . CYS C 1 329 ? 6.840 1.762 -9.481 1.00 12.28 325 CYS C O 1
ATOM 7956 N N . ALA C 1 330 ? 7.261 3.839 -8.570 1.00 12.37 326 ALA C N 1
ATOM 7957 C CA . ALA C 1 330 ? 6.481 4.542 -9.592 1.00 14.83 326 ALA C CA 1
ATOM 7958 C C . ALA C 1 330 ? 7.057 4.624 -10.980 1.00 16.00 326 ALA C C 1
ATOM 7959 O O . ALA C 1 330 ? 6.298 4.861 -11.927 1.00 18.56 326 ALA C O 1
ATOM 7961 N N . LYS C 1 331 ? 8.382 4.622 -11.083 1.00 13.22 327 LYS C N 1
ATOM 7962 C CA . LYS C 1 331 ? 9.092 4.932 -12.267 1.00 12.95 327 LYS C CA 1
ATOM 7963 C C . LYS C 1 331 ? 9.574 3.776 -13.113 1.00 13.72 327 LYS C C 1
ATOM 7964 O O . LYS C 1 331 ? 9.901 3.951 -14.285 1.00 13.69 327 LYS C O 1
ATOM 7966 N N . THR C 1 332 ? 9.553 2.544 -12.602 1.00 12.55 328 THR C N 1
ATOM 7967 C CA . THR C 1 332 ? 9.870 1.412 -13.467 1.00 13.48 328 THR C CA 1
ATOM 7968 C C . THR C 1 332 ? 8.830 1.205 -14.543 1.00 11.79 328 THR C C 1
ATOM 7969 O O . THR C 1 332 ? 7.626 1.443 -14.344 1.00 13.29 328 THR C O 1
ATOM 7973 N N . ASN C 1 333 ? 9.279 0.754 -15.718 1.00 12.30 329 ASN C N 1
ATOM 7974 C CA . ASN C 1 333 ? 8.367 0.490 -16.820 1.00 12.83 329 ASN C CA 1
ATOM 7975 C C . ASN C 1 333 ? 8.308 -0.996 -17.250 1.00 15.63 329 ASN C C 1
ATOM 7976 O O . ASN C 1 333 ? 7.606 -1.268 -18.237 1.00 18.63 329 ASN C O 1
ATOM 7981 N N . ILE C 1 334 ? 9.196 -1.835 -16.734 1.00 11.00 330 ILE C N 1
ATOM 7982 C CA . ILE C 1 334 ? 9.177 -3.251 -16.989 1.00 10.10 330 ILE C CA 1
ATOM 7983 C C . ILE C 1 334 ? 8.751 -3.948 -15.689 1.00 11.18 330 ILE C C 1
ATOM 7984 O O . ILE C 1 334 ? 7.829 -4.742 -15.695 1.00 12.78 330 ILE C O 1
ATOM 7989 N N . PHE C 1 335 ? 9.469 -3.718 -14.584 1.00 9.55 331 PHE C N 1
ATOM 7990 C CA . PHE C 1 335 ? 8.929 -4.112 -13.244 1.00 7.68 331 PHE C CA 1
ATOM 7991 C C . PHE C 1 335 ? 7.523 -3.472 -13.108 1.00 8.51 331 PHE C C 1
ATOM 7992 O O . PHE C 1 335 ? 7.394 -2.251 -13.176 1.00 10.38 331 PHE C O 1
ATOM 8000 N N . ILE C 1 336 ? 6.483 -4.262 -12.883 1.00 7.92 332 ILE C N 1
ATOM 8001 C CA . ILE C 1 336 ? 5.138 -3.734 -12.722 1.00 7.38 332 ILE C CA 1
ATOM 8002 C C . ILE C 1 336 ? 4.859 -3.496 -11.213 1.00 7.46 332 ILE C C 1
ATOM 8003 O O . ILE C 1 336 ? 5.083 -4.399 -10.399 1.00 6.95 332 ILE C O 1
ATOM 8008 N N . LEU C 1 337 ? 4.362 -2.301 -10.909 1.00 7.84 333 LEU C N 1
ATOM 8009 C CA . LEU C 1 337 ? 3.988 -1.989 -9.520 1.00 7.72 333 LEU C CA 1
ATOM 8010 C C . LEU C 1 337 ? 2.680 -2.688 -9.229 1.00 10.13 333 LEU C C 1
ATOM 8011 O O . LEU C 1 337 ? 1.632 -2.282 -9.628 1.00 9.63 333 LEU C O 1
ATOM 8016 N N . ALA C 1 338 ? 2.759 -3.676 -8.398 1.00 9.19 334 ALA C N 1
ATOM 8017 C CA . ALA C 1 338 ? 1.627 -4.600 -8.091 1.00 9.13 334 ALA C CA 1
ATOM 8018 C C . ALA C 1 338 ? 2.073 -5.428 -6.964 1.00 10.92 334 ALA C C 1
ATOM 8019 O O . ALA C 1 338 ? 3.295 -5.688 -6.807 1.00 10.85 334 ALA C O 1
ATOM 8021 N N . GLU C 1 339 ? 1.107 -5.938 -6.225 1.00 8.99 335 GLU C N 1
ATOM 8022 C CA . GLU C 1 339 ? 1.341 -6.955 -5.194 1.00 10.40 335 GLU C CA 1
ATOM 8023 C C . GLU C 1 339 ? 1.664 -8.311 -5.834 1.00 10.04 335 GLU C C 1
ATOM 8024 O O . GLU C 1 339 ? 1.583 -8.487 -7.072 1.00 8.67 335 GLU C O 1
ATOM 8030 N N . SER C 1 340 ? 1.973 -9.291 -4.991 1.00 8.09 336 SER C N 1
ATOM 8031 C CA . SER C 1 340 ? 2.258 -10.665 -5.394 1.00 8.69 336 SER C CA 1
ATOM 8032 C C . SER C 1 340 ? 3.722 -10.772 -5.925 1.00 7.12 336 SER C C 1
ATOM 8033 O O . SER C 1 340 ? 4.434 -9.778 -5.932 1.00 9.57 336 SER C O 1
ATOM 8036 N N . LEU C 1 341 ? 4.081 -11.976 -6.342 1.00 6.48 337 LEU C N 1
ATOM 8037 C CA . LEU C 1 341 ? 5.429 -12.321 -6.698 1.00 6.12 337 LEU C CA 1
ATOM 8038 C C . LEU C 1 341 ? 5.469 -13.642 -7.340 1.00 7.55 337 LEU C C 1
ATOM 8039 O O . LEU C 1 341 ? 4.447 -14.358 -7.381 1.00 7.73 337 LEU C O 1
ATOM 8044 N N . GLY C 1 342 ? 6.624 -14.034 -7.851 1.00 6.66 338 GLY C N 1
ATOM 8045 C CA . GLY C 1 342 ? 6.764 -15.399 -8.411 1.00 6.16 338 GLY C CA 1
ATOM 8046 C C . GLY C 1 342 ? 6.186 -15.545 -9.798 1.00 9.47 338 GLY C C 1
ATOM 8047 O O . GLY C 1 342 ? 5.931 -16.618 -10.220 1.00 11.43 338 GLY C O 1
ATOM 8048 N N . SER C 1 343 ? 6.084 -14.459 -10.550 1.00 7.06 339 SER C N 1
ATOM 8049 C CA A SER C 1 343 ? 5.575 -14.483 -11.901 0.50 5.77 339 SER C CA 1
ATOM 8050 C CA B SER C 1 343 ? 5.585 -14.551 -11.910 0.50 8.02 339 SER C CA 1
ATOM 8051 C C . SER C 1 343 ? 6.696 -14.373 -12.957 1.00 5.88 339 SER C C 1
ATOM 8052 O O . SER C 1 343 ? 7.746 -13.757 -12.693 1.00 5.89 339 SER C O 1
ATOM 8057 N N . VAL C 1 344 ? 6.407 -14.857 -14.153 1.00 6.09 340 VAL C N 1
ATOM 8058 C CA . VAL C 1 344 ? 7.262 -14.563 -15.294 1.00 5.81 340 VAL C CA 1
ATOM 8059 C C . VAL C 1 344 ? 7.526 -13.073 -15.487 1.00 5.84 340 VAL C C 1
ATOM 8060 O O . VAL C 1 344 ? 8.623 -12.687 -15.887 1.00 6.62 340 VAL C O 1
ATOM 8064 N N . GLU C 1 345 ? 6.516 -12.233 -15.245 1.00 5.81 341 GLU C N 1
ATOM 8065 C CA . GLU C 1 345 ? 6.657 -10.793 -15.281 1.00 7.74 341 GLU C CA 1
ATOM 8066 C C . GLU C 1 345 ? 7.209 -10.268 -13.989 1.00 7.68 341 GLU C C 1
ATOM 8067 O O . GLU C 1 345 ? 6.718 -10.608 -12.943 1.00 8.05 341 GLU C O 1
ATOM 8073 N N . SER C 1 346 ? 8.225 -9.391 -14.073 1.00 5.87 342 SER C N 1
ATOM 8074 C CA . SER C 1 346 ? 8.851 -8.802 -12.919 1.00 6.77 342 SER C CA 1
ATOM 8075 C C . SER C 1 346 ? 7.805 -7.899 -12.238 1.00 7.49 342 SER C C 1
ATOM 8076 O O . SER C 1 346 ? 7.078 -7.146 -12.887 1.00 6.28 342 SER C O 1
ATOM 8079 N N . LEU C 1 347 ? 7.769 -7.951 -10.921 1.00 6.38 343 LEU C N 1
ATOM 8080 C CA . LEU C 1 347 ? 6.900 -7.134 -10.090 1.00 6.38 343 LEU C CA 1
ATOM 8081 C C . LEU C 1 347 ? 7.740 -6.352 -9.057 1.00 5.88 343 LEU C C 1
ATOM 8082 O O . LEU C 1 347 ? 8.844 -6.775 -8.660 1.00 6.64 343 LEU C O 1
ATOM 8087 N N . ILE C 1 348 ? 7.229 -5.223 -8.626 1.00 6.68 344 ILE C N 1
ATOM 8088 C CA . ILE C 1 348 ? 7.873 -4.332 -7.650 1.00 7.30 344 ILE C CA 1
ATOM 8089 C C . ILE C 1 348 ? 6.855 -3.768 -6.677 1.00 7.41 344 ILE C C 1
ATOM 8090 O O . ILE C 1 348 ? 5.709 -3.530 -7.061 1.00 7.93 344 ILE C O 1
ATOM 8095 N N . GLU C 1 349 ? 7.211 -3.676 -5.375 1.00 8.77 345 GLU C N 1
ATOM 8096 C CA . GLU C 1 349 ? 6.295 -3.100 -4.392 1.00 9.62 345 GLU C CA 1
ATOM 8097 C C . GLU C 1 349 ? 7.137 -2.446 -3.257 1.00 10.38 345 GLU C C 1
ATOM 8098 O O . GLU C 1 349 ? 8.346 -2.666 -3.104 1.00 8.95 345 GLU C O 1
ATOM 8104 N N . HIS C 1 350 ? 6.399 -1.618 -2.517 1.00 9.77 346 HIS C N 1
ATOM 8105 C CA . HIS C 1 350 ? 6.898 -0.926 -1.319 1.00 9.82 346 HIS C CA 1
ATOM 8106 C C . HIS C 1 350 ? 6.174 -1.543 -0.078 1.00 10.57 346 HIS C C 1
ATOM 8107 O O . HIS C 1 350 ? 5.072 -1.084 0.277 1.00 12.21 346 HIS C O 1
ATOM 8114 N N . PRO C 1 351 ? 6.714 -2.592 0.538 1.00 11.15 347 PRO C N 1
ATOM 8115 C CA . PRO C 1 351 ? 6.000 -3.399 1.550 1.00 13.10 347 PRO C CA 1
ATOM 8116 C C . PRO C 1 351 ? 5.532 -2.642 2.732 1.00 15.78 347 PRO C C 1
ATOM 8117 O O . PRO C 1 351 ? 4.470 -2.971 3.306 1.00 17.14 347 PRO C O 1
ATOM 8121 N N . SER C 1 352 ? 6.190 -1.558 3.068 1.00 14.66 348 SER C N 1
ATOM 8122 C CA . SER C 1 352 ? 5.729 -0.891 4.307 1.00 18.45 348 SER C CA 1
ATOM 8123 C C . SER C 1 352 ? 4.323 -0.296 4.119 1.00 21.28 348 SER C C 1
ATOM 8124 O O . SER C 1 352 ? 3.558 -0.108 5.119 1.00 22.68 348 SER C O 1
ATOM 8127 N N . ALA C 1 353 ? 3.977 -0.016 2.876 1.00 22.57 349 ALA C N 1
ATOM 8128 C CA . ALA C 1 353 ? 2.631 0.501 2.585 1.00 26.41 349 ALA C CA 1
ATOM 8129 C C . ALA C 1 353 ? 1.549 -0.607 2.729 1.00 29.66 349 ALA C C 1
ATOM 8130 O O . ALA C 1 353 ? 0.378 -0.256 2.744 1.00 31.56 349 ALA C O 1
ATOM 8132 N N . MET C 1 354 ? 1.927 -1.906 2.861 1.00 32.39 350 MET C N 1
ATOM 8133 C CA . MET C 1 354 ? 0.961 -3.061 3.034 1.00 34.82 350 MET C CA 1
ATOM 8134 C C . MET C 1 354 ? 0.821 -3.602 4.543 1.00 37.00 350 MET C C 1
ATOM 8135 O O . MET C 1 354 ? -0.080 -4.392 4.840 1.00 37.69 350 MET C O 1
ATOM 8137 N N . THR C 1 355 ? 1.684 -3.180 5.488 1.00 38.82 351 THR C N 1
ATOM 8138 C CA . THR C 1 355 ? 1.656 -3.704 6.912 1.00 38.65 351 THR C CA 1
ATOM 8139 C C . THR C 1 355 ? 0.530 -3.057 7.736 1.00 40.41 351 THR C C 1
ATOM 8140 O O . THR C 1 355 ? 0.266 -1.854 7.494 1.00 40.65 351 THR C O 1
ATOM 8142 N N . GLY C 1 361 ? 4.400 -4.232 18.173 1.00 34.95 357 GLY C N 1
ATOM 8143 C CA . GLY C 1 361 ? 5.328 -4.980 19.057 1.00 34.13 357 GLY C CA 1
ATOM 8144 C C . GLY C 1 361 ? 5.365 -6.492 18.773 1.00 32.30 357 GLY C C 1
ATOM 8145 O O . GLY C 1 361 ? 6.197 -7.228 19.307 1.00 34.67 357 GLY C O 1
ATOM 8146 N N . SER C 1 362 ? 4.447 -6.991 17.965 1.00 27.03 358 SER C N 1
ATOM 8147 C CA . SER C 1 362 ? 4.394 -8.455 17.747 1.00 24.09 358 SER C CA 1
ATOM 8148 C C . SER C 1 362 ? 5.130 -8.956 16.517 1.00 21.13 358 SER C C 1
ATOM 8149 O O . SER C 1 362 ? 5.218 -10.173 16.329 1.00 19.42 358 SER C O 1
ATOM 8152 N N . GLN C 1 363 ? 5.566 -8.050 15.647 1.00 16.94 359 GLN C N 1
ATOM 8153 C CA . GLN C 1 363 ? 6.364 -8.410 14.456 1.00 15.91 359 GLN C CA 1
ATOM 8154 C C . GLN C 1 363 ? 7.421 -7.311 14.249 1.00 15.73 359 GLN C C 1
ATOM 8155 O O . GLN C 1 363 ? 7.172 -6.174 14.678 1.00 19.33 359 GLN C O 1
ATOM 8161 N N . LEU C 1 364 ? 8.524 -7.635 13.598 1.00 16.15 360 LEU C N 1
ATOM 8162 C CA . LEU C 1 364 ? 9.506 -6.611 13.175 1.00 18.81 360 LEU C CA 1
ATOM 8163 C C . LEU C 1 364 ? 8.825 -5.601 12.228 1.00 19.70 360 LEU C C 1
ATOM 8164 O O . LEU C 1 364 ? 8.011 -5.972 11.354 1.00 22.04 360 LEU C O 1
ATOM 8169 N N . GLU C 1 365 ? 9.227 -4.339 12.363 1.00 22.21 361 GLU C N 1
ATOM 8170 C CA . GLU C 1 365 ? 8.738 -3.245 11.524 1.00 22.88 361 GLU C CA 1
ATOM 8171 C C . GLU C 1 365 ? 9.480 -3.360 10.175 1.00 22.60 361 GLU C C 1
ATOM 8172 O O . GLU C 1 365 ? 10.694 -3.465 10.181 1.00 25.43 361 GLU C O 1
ATOM 8174 N N . VAL C 1 366 ? 8.776 -3.475 9.048 1.00 21.40 362 VAL C N 1
ATOM 8175 C CA . VAL C 1 366 ? 9.436 -3.477 7.738 1.00 19.29 362 VAL C CA 1
ATOM 8176 C C . VAL C 1 366 ? 9.850 -2.038 7.489 1.00 19.36 362 VAL C C 1
ATOM 8177 O O . VAL C 1 366 ? 9.004 -1.144 7.500 1.00 18.88 362 VAL C O 1
ATOM 8181 N N . PRO C 1 367 ? 11.142 -1.798 7.248 1.00 17.13 363 PRO C N 1
ATOM 8182 C CA . PRO C 1 367 ? 11.601 -0.415 7.042 1.00 17.25 363 PRO C CA 1
ATOM 8183 C C . PRO C 1 367 ? 10.888 0.278 5.894 1.00 16.58 363 PRO C C 1
ATOM 8184 O O . PRO C 1 367 ? 10.707 -0.320 4.819 1.00 13.46 363 PRO C O 1
ATOM 8188 N N . ASP C 1 368 ? 10.450 1.533 6.101 1.00 14.37 364 ASP C N 1
ATOM 8189 C CA . ASP C 1 368 ? 9.782 2.225 5.021 1.00 14.89 364 ASP C CA 1
ATOM 8190 C C . ASP C 1 368 ? 10.681 2.664 3.835 1.00 12.40 364 ASP C C 1
ATOM 8191 O O . ASP C 1 368 ? 10.175 3.144 2.797 1.00 12.69 364 ASP C O 1
ATOM 8196 N N . ASP C 1 369 ? 11.979 2.386 3.908 1.00 11.36 365 ASP C N 1
ATOM 8197 C CA . ASP C 1 369 ? 12.843 2.613 2.772 1.00 11.04 365 ASP C CA 1
ATOM 8198 C C . ASP C 1 369 ? 13.108 1.389 1.956 1.00 9.96 365 ASP C C 1
ATOM 8199 O O . ASP C 1 369 ? 13.907 1.414 1.027 1.00 10.35 365 ASP C O 1
ATOM 8204 N N . LEU C 1 370 ? 12.343 0.331 2.235 1.00 9.23 366 LEU C N 1
ATOM 8205 C CA . LEU C 1 370 ? 12.643 -0.977 1.564 1.00 10.00 366 LEU C CA 1
ATOM 8206 C C . LEU C 1 370 ? 11.724 -1.124 0.358 1.00 10.36 366 LEU C C 1
ATOM 8207 O O . LEU C 1 370 ? 10.518 -0.799 0.407 1.00 10.86 366 LEU C O 1
ATOM 8212 N N . VAL C 1 371 ? 12.320 -1.570 -0.762 1.00 9.20 367 VAL C N 1
ATOM 8213 C CA . VAL C 1 371 ? 11.588 -1.988 -1.945 1.00 7.64 367 VAL C CA 1
ATOM 8214 C C . VAL C 1 371 ? 11.802 -3.472 -2.209 1.00 7.77 367 VAL C C 1
ATOM 8215 O O . VAL C 1 371 ? 12.939 -3.966 -2.081 1.00 7.81 367 VAL C O 1
ATOM 8219 N N . ARG C 1 372 ? 10.732 -4.195 -2.509 1.00 7.10 368 ARG C N 1
ATOM 8220 C CA . ARG C 1 372 ? 10.788 -5.629 -2.732 1.00 6.48 368 ARG C CA 1
ATOM 8221 C C . ARG C 1 372 ? 10.682 -5.845 -4.263 1.00 6.79 368 ARG C C 1
ATOM 8222 O O . ARG C 1 372 ? 9.684 -5.332 -4.881 1.00 7.79 368 ARG C O 1
ATOM 8230 N N . LEU C 1 373 ? 11.644 -6.549 -4.842 1.00 7.46 369 LEU C N 1
ATOM 8231 C CA A LEU C 1 373 ? 11.643 -6.881 -6.294 0.50 7.07 369 LEU C CA 1
ATOM 8232 C CA B LEU C 1 373 ? 11.654 -6.867 -6.301 0.50 7.44 369 LEU C CA 1
ATOM 8233 C C . LEU C 1 373 ? 11.413 -8.366 -6.485 1.00 6.51 369 LEU C C 1
ATOM 8234 O O . LEU C 1 373 ? 12.201 -9.203 -5.991 1.00 7.24 369 LEU C O 1
ATOM 8243 N N . SER C 1 374 ? 10.383 -8.726 -7.251 1.00 5.28 370 SER C N 1
ATOM 8244 C CA . SER C 1 374 ? 10.203 -10.088 -7.713 1.00 4.39 370 SER C CA 1
ATOM 8245 C C . SER C 1 374 ? 10.750 -10.072 -9.102 1.00 5.18 370 SER C C 1
ATOM 8246 O O . SER C 1 374 ? 10.096 -9.586 -10.051 1.00 5.09 370 SER C O 1
ATOM 8249 N N . VAL C 1 375 ? 11.971 -10.620 -9.303 1.00 5.70 371 VAL C N 1
ATOM 8250 C CA . VAL C 1 375 ? 12.641 -10.511 -10.569 1.00 5.50 371 VAL C CA 1
ATOM 8251 C C . VAL C 1 375 ? 12.120 -11.631 -11.471 1.00 5.25 371 VAL C C 1
ATOM 8252 O O . VAL C 1 375 ? 12.161 -12.784 -11.111 1.00 7.12 371 VAL C O 1
ATOM 8256 N N . GLY C 1 376 ? 11.628 -11.268 -12.647 1.00 4.98 372 GLY C N 1
ATOM 8257 C CA . GLY C 1 376 ? 11.028 -12.213 -13.603 1.00 5.01 372 GLY C CA 1
ATOM 8258 C C . GLY C 1 376 ? 12.054 -12.785 -14.546 1.00 5.79 372 GLY C C 1
ATOM 8259 O O . GLY C 1 376 ? 13.258 -12.750 -14.272 1.00 6.11 372 GLY C O 1
ATOM 8260 N N . ILE C 1 377 ? 11.581 -13.335 -15.660 1.00 5.31 373 ILE C N 1
ATOM 8261 C CA . ILE C 1 377 ? 12.387 -14.051 -16.609 1.00 6.57 373 ILE C CA 1
ATOM 8262 C C . ILE C 1 377 ? 12.600 -13.251 -17.874 1.00 7.21 373 ILE C C 1
ATOM 8263 O O . ILE C 1 377 ? 13.089 -13.821 -18.887 1.00 7.25 373 ILE C O 1
ATOM 8268 N N . GLU C 1 378 ? 12.316 -11.955 -17.852 1.0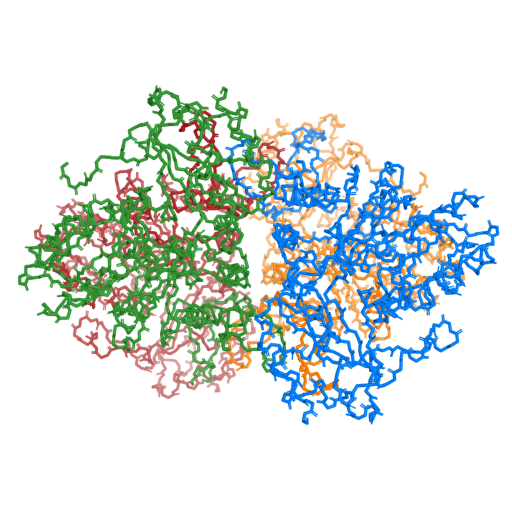0 7.33 374 GLU C N 1
ATOM 8269 C CA . GLU C 1 378 ? 12.677 -11.053 -18.986 1.00 6.83 374 GLU C CA 1
ATOM 8270 C C . GLU C 1 378 ? 14.156 -11.058 -19.265 1.00 7.97 374 GLU C C 1
ATOM 8271 O O . GLU C 1 378 ? 14.949 -11.468 -18.406 1.00 8.57 374 GLU C O 1
ATOM 8277 N N . ASP C 1 379 ? 14.585 -10.504 -20.396 1.00 8.44 375 ASP C N 1
ATOM 8278 C CA . ASP C 1 379 ? 15.967 -10.369 -20.625 1.00 8.46 375 ASP C CA 1
ATOM 8279 C C . ASP C 1 379 ? 16.605 -9.449 -19.570 1.00 9.61 375 ASP C C 1
ATOM 8280 O O . ASP C 1 379 ? 16.149 -8.300 -19.400 1.00 9.88 375 ASP C O 1
ATOM 8285 N N . VAL C 1 380 ? 17.692 -9.942 -18.947 1.00 8.87 376 VAL C N 1
ATOM 8286 C CA . VAL C 1 380 ? 18.300 -9.264 -17.806 1.00 11.45 376 VAL C CA 1
ATOM 8287 C C . VAL C 1 380 ? 18.771 -7.888 -18.184 1.00 10.79 376 VAL C C 1
ATOM 8288 O O . VAL C 1 380 ? 18.700 -7.005 -17.404 1.00 10.25 376 VAL C O 1
ATOM 8292 N N . ALA C 1 381 ? 19.288 -7.707 -19.411 1.00 11.20 377 ALA C N 1
ATOM 8293 C CA . ALA C 1 381 ? 19.755 -6.367 -19.784 1.00 12.46 377 ALA C CA 1
ATOM 8294 C C . ALA C 1 381 ? 18.631 -5.346 -19.742 1.00 11.32 377 ALA C C 1
ATOM 8295 O O . ALA C 1 381 ? 18.841 -4.174 -19.389 1.00 12.46 377 ALA C O 1
ATOM 8297 N N . ASP C 1 382 ? 17.402 -5.756 -20.076 1.00 10.31 378 ASP C N 1
ATOM 8298 C CA . ASP C 1 382 ? 16.233 -4.867 -20.051 1.00 9.95 378 ASP C CA 1
ATOM 8299 C C . ASP C 1 382 ? 15.830 -4.531 -18.595 1.00 11.01 378 ASP C C 1
ATOM 8300 O O . ASP C 1 382 ? 15.454 -3.401 -18.272 1.00 10.25 378 ASP C O 1
ATOM 8305 N N . LEU C 1 383 ? 15.971 -5.516 -17.730 1.00 8.75 379 LEU C N 1
ATOM 8306 C CA . LEU C 1 383 ? 15.656 -5.268 -16.316 1.00 9.22 379 LEU C CA 1
ATOM 8307 C C . LEU C 1 383 ? 16.638 -4.253 -15.674 1.00 9.00 379 LEU C C 1
ATOM 8308 O O . LEU C 1 383 ? 16.258 -3.419 -14.887 1.00 8.15 379 LEU C O 1
ATOM 8313 N N . LEU C 1 384 ? 17.942 -4.468 -15.897 1.00 10.94 380 LEU C N 1
ATOM 8314 C CA . LEU C 1 384 ? 18.961 -3.545 -15.390 1.00 11.17 380 LEU C CA 1
ATOM 8315 C C . LEU C 1 384 ? 18.818 -2.199 -15.988 1.00 11.65 380 LEU C C 1
ATOM 8316 O O . LEU C 1 384 ? 18.861 -1.222 -15.224 1.00 12.43 380 LEU C O 1
ATOM 8321 N N . ASP C 1 385 ? 18.485 -2.064 -17.279 1.00 11.60 381 ASP C N 1
ATOM 8322 C CA A ASP C 1 385 ? 18.192 -0.779 -17.841 0.50 13.22 381 ASP C CA 1
ATOM 8323 C CA B ASP C 1 385 ? 18.172 -0.771 -17.867 0.50 12.77 381 ASP C CA 1
ATOM 8324 C C . ASP C 1 385 ? 16.982 -0.118 -17.236 1.00 12.79 381 ASP C C 1
ATOM 8325 O O . ASP C 1 385 ? 16.947 1.113 -17.052 1.00 11.98 381 ASP C O 1
ATOM 8334 N N . ASP C 1 386 ? 15.945 -0.899 -16.962 1.00 11.22 382 ASP C N 1
ATOM 8335 C CA . ASP C 1 386 ? 14.741 -0.345 -16.346 1.00 10.59 382 ASP C CA 1
ATOM 8336 C C . ASP C 1 386 ? 15.039 0.222 -14.937 1.00 10.72 382 ASP C C 1
ATOM 8337 O O . ASP C 1 386 ? 14.591 1.351 -14.609 1.00 11.78 382 ASP C O 1
ATOM 8342 N N . LEU C 1 387 ? 15.831 -0.526 -14.158 1.00 9.04 383 LEU C N 1
ATOM 8343 C CA . LEU C 1 387 ? 16.210 -0.030 -12.839 1.00 9.82 383 LEU C CA 1
ATOM 8344 C C . LEU C 1 387 ? 17.120 1.201 -12.973 1.00 11.36 383 LEU C C 1
ATOM 8345 O O . LEU C 1 387 ? 16.885 2.201 -12.236 1.00 14.66 383 LEU C O 1
ATOM 8350 N N . LYS C 1 388 ? 18.076 1.161 -13.940 1.00 12.35 384 LYS C N 1
ATOM 8351 C CA . LYS C 1 388 ? 19.012 2.259 -14.039 1.00 13.07 384 LYS C CA 1
ATOM 8352 C C . LYS C 1 388 ? 18.187 3.544 -14.357 1.00 14.39 384 LYS C C 1
ATOM 8353 O O . LYS C 1 388 ? 18.423 4.632 -13.764 1.00 14.67 384 LYS C O 1
ATOM 8359 N N . GLN C 1 389 ? 17.198 3.446 -15.258 1.00 13.01 385 GLN C N 1
ATOM 8360 C CA . GLN C 1 389 ? 16.480 4.728 -15.607 1.00 13.92 385 GLN C CA 1
ATOM 8361 C C . GLN C 1 389 ? 15.571 5.186 -14.494 1.00 15.19 385 GLN C C 1
ATOM 8362 O O . GLN C 1 389 ? 15.462 6.410 -14.191 1.00 14.87 385 GLN C O 1
ATOM 8368 N N . ALA C 1 390 ? 15.010 4.247 -13.780 1.00 13.45 386 ALA C N 1
ATOM 8369 C CA . ALA C 1 390 ? 14.048 4.595 -12.724 1.00 14.70 386 ALA C CA 1
ATOM 8370 C C . ALA C 1 390 ? 14.806 5.202 -11.516 1.00 16.35 386 ALA C C 1
ATOM 8371 O O . ALA C 1 390 ? 14.228 5.917 -10.748 1.00 18.62 386 ALA C O 1
ATOM 8373 N N . LEU C 1 391 ? 16.012 4.770 -11.270 1.00 16.05 387 LEU C N 1
ATOM 8374 C CA . LEU C 1 391 ? 16.747 5.220 -10.095 1.00 16.23 387 LEU C CA 1
ATOM 8375 C C . LEU C 1 391 ? 17.303 6.609 -10.301 1.00 20.38 387 LEU C C 1
ATOM 8376 O O . LEU C 1 391 ? 17.511 7.331 -9.313 1.00 20.17 387 LEU C O 1
ATOM 8381 N N . GLY C 1 392 ? 17.550 6.990 -11.519 1.00 21.72 388 GLY C N 1
ATOM 8382 C CA . GLY C 1 392 ? 18.238 8.307 -11.778 1.00 25.02 388 GLY C CA 1
ATOM 8383 C C . GLY C 1 392 ? 19.664 8.470 -11.241 1.00 27.84 388 GLY C C 1
ATOM 8384 O O . GLY C 1 392 ? 20.326 7.518 -10.709 1.00 29.61 388 GLY C O 1
ATOM 8385 N N . ALA D 1 16 ? -36.238 -4.445 -12.333 1.00 20.21 12 ALA D N 1
ATOM 8386 C CA . ALA D 1 16 ? -37.376 -4.553 -11.356 1.00 20.21 12 ALA D CA 1
ATOM 8387 C C . ALA D 1 16 ? -37.632 -6.038 -11.115 1.00 17.92 12 ALA D C 1
ATOM 8388 O O . ALA D 1 16 ? -37.373 -6.441 -10.005 1.00 20.01 12 ALA D O 1
ATOM 8390 N N . GLY D 1 17 ? -38.058 -6.848 -12.103 1.00 13.16 13 GLY D N 1
ATOM 8391 C CA . GLY D 1 17 ? -38.388 -8.281 -11.824 1.00 13.18 13 GLY D CA 1
ATOM 8392 C C . GLY D 1 17 ? -37.153 -9.129 -11.622 1.00 10.40 13 GLY D C 1
ATOM 8393 O O . GLY D 1 17 ? -36.083 -8.786 -12.001 1.00 10.80 13 GLY D O 1
ATOM 8394 N N . LEU D 1 18 ? -37.287 -10.290 -10.995 1.00 10.38 14 LEU D N 1
ATOM 8395 C CA . LEU D 1 18 ? -36.125 -11.055 -10.608 1.00 11.60 14 LEU D CA 1
ATOM 8396 C C . LEU D 1 18 ? -35.365 -11.640 -11.778 1.00 9.42 14 LEU D C 1
ATOM 8397 O O . LEU D 1 18 ? -34.135 -11.644 -11.812 1.00 11.22 14 LEU D O 1
ATOM 8402 N N . ALA D 1 19 ? -36.086 -12.073 -12.824 1.00 9.82 15 ALA D N 1
ATOM 8403 C CA . ALA D 1 19 ? -35.428 -12.580 -14.029 1.00 8.90 15 ALA D CA 1
ATOM 8404 C C . ALA D 1 19 ? -34.608 -11.515 -14.691 1.00 8.95 15 ALA D C 1
ATOM 8405 O O . ALA D 1 19 ? -33.490 -11.765 -15.201 1.00 9.69 15 ALA D O 1
ATOM 8407 N N . THR D 1 20 ? -35.170 -10.296 -14.727 1.00 8.56 16 THR D N 1
ATOM 8408 C CA . THR D 1 20 ? -34.440 -9.171 -15.262 1.00 7.65 16 THR D CA 1
ATOM 8409 C C . THR D 1 20 ? -33.195 -8.871 -14.463 1.00 7.28 16 THR D C 1
ATOM 8410 O O . THR D 1 20 ? -32.119 -8.690 -14.992 1.00 8.99 16 THR D O 1
ATOM 8414 N N . ARG D 1 21 ? -33.327 -8.820 -13.123 1.00 8.51 17 ARG D N 1
ATOM 8415 C CA . ARG D 1 21 ? -32.126 -8.534 -12.297 1.00 9.01 17 ARG D CA 1
ATOM 8416 C C . ARG D 1 21 ? -31.027 -9.569 -12.393 1.00 8.77 17 ARG D C 1
ATOM 8417 O O . ARG D 1 21 ? -29.777 -9.281 -12.407 1.00 9.88 17 ARG D O 1
ATOM 8425 N N . ALA D 1 22 ? -31.447 -10.847 -12.459 1.00 7.96 18 ALA D N 1
ATOM 8426 C CA . ALA D 1 22 ? -30.492 -11.926 -12.565 1.00 10.26 18 ALA D CA 1
ATOM 8427 C C . ALA D 1 22 ? -29.599 -11.795 -13.804 1.00 11.21 18 ALA D C 1
ATOM 8428 O O . ALA D 1 22 ? -28.469 -12.270 -13.854 1.00 14.50 18 ALA D O 1
ATOM 8430 N N . ILE D 1 23 ? -30.163 -11.180 -14.894 1.00 9.01 19 ILE D N 1
ATOM 8431 C CA . ILE D 1 23 ? -29.482 -10.935 -16.143 1.00 9.20 19 ILE D CA 1
ATOM 8432 C C . ILE D 1 23 ? -28.700 -9.601 -16.179 1.00 9.58 19 ILE D C 1
ATOM 8433 O O . ILE D 1 23 ? -27.597 -9.549 -16.774 1.00 12.99 19 ILE D O 1
ATOM 8438 N N . HIS D 1 24 ? -29.230 -8.555 -15.547 1.00 9.29 20 HIS D N 1
ATOM 8439 C CA . HIS D 1 24 ? -28.746 -7.194 -15.798 1.00 11.57 20 HIS D CA 1
ATOM 8440 C C . HIS D 1 24 ? -27.987 -6.647 -14.600 1.00 16.00 20 HIS D C 1
ATOM 8441 O O . HIS D 1 24 ? -27.105 -5.810 -14.796 1.00 16.27 20 HIS D O 1
ATOM 8448 N N . SER D 1 25 ? -28.311 -7.074 -13.391 1.00 15.85 21 SER D N 1
ATOM 8449 C CA . SER D 1 25 ? -27.739 -6.388 -12.178 1.00 18.05 21 SER D CA 1
ATOM 8450 C C . SER D 1 25 ? -26.285 -6.808 -11.896 1.00 18.89 21 SER D C 1
ATOM 8451 O O . SER D 1 25 ? -25.824 -7.885 -12.177 1.00 19.96 21 SER D O 1
ATOM 8454 N N A GLY D 1 26 ? -25.470 -5.908 -11.395 0.50 20.51 22 GLY D N 1
ATOM 8455 N N B GLY D 1 26 ? -25.603 -5.946 -11.189 0.50 20.73 22 GLY D N 1
ATOM 8456 C CA A GLY D 1 26 ? -24.119 -6.345 -11.026 0.50 21.38 22 GLY D CA 1
ATOM 8457 C CA B GLY D 1 26 ? -24.204 -6.138 -11.102 0.50 22.10 22 GLY D CA 1
ATOM 8458 C C A GLY D 1 26 ? -23.077 -6.666 -12.119 0.50 20.38 22 GLY D C 1
ATOM 8459 C C B GLY D 1 26 ? -23.704 -5.760 -12.475 0.50 20.91 22 GLY D C 1
ATOM 8460 O O A GLY D 1 26 ? -21.968 -6.933 -11.834 0.50 17.94 22 GLY D O 1
ATOM 8461 O O B GLY D 1 26 ? -23.623 -4.571 -12.740 0.50 23.40 22 GLY D O 1
ATOM 8462 N N . TYR D 1 27 ? -23.437 -6.726 -13.383 1.00 20.91 23 TYR D N 1
ATOM 8463 C CA . TYR D 1 27 ? -22.422 -6.336 -14.427 1.00 17.34 23 TYR D CA 1
ATOM 8464 C C . TYR D 1 27 ? -23.071 -5.466 -15.459 1.00 19.58 23 TYR D C 1
ATOM 8465 O O . TYR D 1 27 ? -24.003 -5.924 -16.096 1.00 22.65 23 TYR D O 1
ATOM 8474 N N . ARG D 1 28 ? -22.560 -4.281 -15.638 1.00 17.40 24 ARG D N 1
ATOM 8475 C CA . ARG D 1 28 ? -22.972 -3.408 -16.711 1.00 17.73 24 ARG D CA 1
ATOM 8476 C C . ARG D 1 28 ? -21.919 -3.563 -17.857 1.00 15.56 24 ARG D C 1
ATOM 8477 O O . ARG D 1 28 ? -20.713 -3.583 -17.597 1.00 15.84 24 ARG D O 1
ATOM 8479 N N . PRO D 1 29 ? -22.345 -3.505 -19.111 1.00 15.43 25 PRO D N 1
ATOM 8480 C CA . PRO D 1 29 ? -21.365 -3.609 -20.176 1.00 15.57 25 PRO D CA 1
ATOM 8481 C C . PRO D 1 29 ? -20.210 -2.668 -19.990 1.00 15.79 25 PRO D C 1
ATOM 8482 O O . PRO D 1 29 ? -20.365 -1.497 -19.716 1.00 14.12 25 PRO D O 1
ATOM 8486 N N . ASP D 1 30 ? -19.034 -3.200 -20.163 1.00 15.46 26 ASP D N 1
ATOM 8487 C CA . ASP D 1 30 ? -17.828 -2.537 -19.888 1.00 16.85 26 ASP D CA 1
ATOM 8488 C C . ASP D 1 30 ? -17.666 -1.198 -20.604 1.00 16.96 26 ASP D C 1
ATOM 8489 O O . ASP D 1 30 ? -17.914 -1.134 -21.791 1.00 14.66 26 ASP D O 1
ATOM 8494 N N . PRO D 1 31 ? -17.160 -0.136 -19.918 1.00 18.45 27 PRO D N 1
ATOM 8495 C CA . PRO D 1 31 ? -17.000 1.111 -20.684 1.00 18.77 27 PRO D CA 1
ATOM 8496 C C . PRO D 1 31 ? -16.002 1.006 -21.827 1.00 16.79 27 PRO D C 1
ATOM 8497 O O . PRO D 1 31 ? -16.144 1.640 -22.926 1.00 18.15 27 PRO D O 1
ATOM 8501 N N . ALA D 1 32 ? -14.918 0.290 -21.617 1.00 16.03 28 ALA D N 1
ATOM 8502 C CA . ALA D 1 32 ? -13.837 0.289 -22.599 1.00 15.26 28 ALA D CA 1
ATOM 8503 C C . ALA D 1 32 ? -14.117 -0.506 -23.861 1.00 14.76 28 ALA D C 1
ATOM 8504 O O . ALA D 1 32 ? -13.625 -0.144 -24.969 1.00 16.23 28 ALA D O 1
ATOM 8506 N N . THR D 1 33 ? -14.860 -1.634 -23.655 1.00 12.33 29 THR D N 1
ATOM 8507 C CA . THR D 1 33 ? -15.062 -2.566 -24.758 1.00 11.25 29 THR D CA 1
ATOM 8508 C C . THR D 1 33 ? -16.564 -2.817 -25.068 1.00 10.76 29 THR D C 1
ATOM 8509 O O . THR D 1 33 ? -16.864 -3.319 -26.150 1.00 10.35 29 THR D O 1
ATOM 8513 N N . GLY D 1 34 ? -17.411 -2.573 -24.104 1.00 10.59 30 GLY D N 1
ATOM 8514 C CA . GLY D 1 34 ? -18.842 -2.933 -24.235 1.00 8.36 30 GLY D CA 1
ATOM 8515 C C . GLY D 1 34 ? -19.127 -4.394 -24.051 1.00 8.29 30 GLY D C 1
ATOM 8516 O O . GLY D 1 34 ? -20.256 -4.758 -24.208 1.00 6.76 30 GLY D O 1
ATOM 8517 N N . ALA D 1 35 ? -18.152 -5.210 -23.680 1.00 8.45 31 ALA D N 1
ATOM 8518 C CA . ALA D 1 35 ? -18.408 -6.634 -23.486 1.00 7.64 31 ALA D CA 1
ATOM 8519 C C . ALA D 1 35 ? -19.660 -6.846 -22.664 1.00 7.54 31 ALA D C 1
ATOM 8520 O O . ALA D 1 35 ? -19.824 -6.332 -21.533 1.00 9.98 31 ALA D O 1
ATOM 8522 N N . VAL D 1 36 ? -20.543 -7.671 -23.188 1.00 9.02 32 VAL D N 1
ATOM 8523 C CA . VAL D 1 36 ? -21.907 -7.774 -22.544 1.00 9.03 32 VAL D CA 1
ATOM 8524 C C . VAL D 1 36 ? -21.909 -8.649 -21.320 1.00 8.13 32 VAL D C 1
ATOM 8525 O O . VAL D 1 36 ? -22.789 -8.545 -20.417 1.00 8.06 32 VAL D O 1
ATOM 8529 N N . ASN D 1 37 ? -20.872 -9.507 -21.219 1.00 6.37 33 ASN D N 1
ATOM 8530 C CA . ASN D 1 37 ? -20.688 -10.406 -20.094 1.00 7.82 33 ASN D CA 1
ATOM 8531 C C . ASN D 1 37 ? -19.474 -10.022 -19.274 1.00 6.09 33 ASN D C 1
ATOM 8532 O O . ASN D 1 37 ? -18.509 -9.429 -19.775 1.00 7.44 33 ASN D O 1
ATOM 8537 N N . ALA D 1 38 ? -19.539 -10.296 -17.967 1.00 7.06 34 ALA D N 1
ATOM 8538 C CA . ALA D 1 38 ? -18.391 -10.039 -17.131 1.00 7.02 34 ALA D CA 1
ATOM 8539 C C . ALA D 1 38 ? -17.197 -10.811 -17.633 1.00 7.59 34 ALA D C 1
ATOM 8540 O O . ALA D 1 38 ? -17.268 -12.038 -17.732 1.00 8.04 34 ALA D O 1
ATOM 8542 N N . PRO D 1 39 ? -16.096 -10.160 -17.941 1.00 7.02 35 PRO D N 1
ATOM 8543 C CA . PRO D 1 39 ? -14.900 -10.935 -18.358 1.00 6.28 35 PRO D CA 1
ATOM 8544 C C . PRO D 1 39 ? -14.363 -11.863 -17.235 1.00 5.91 35 PRO D C 1
ATOM 8545 O O . PRO D 1 39 ? -14.618 -11.606 -16.021 1.00 7.42 35 PRO D O 1
ATOM 8549 N N . ILE D 1 40 ? -13.595 -12.883 -17.605 1.00 6.16 36 ILE D N 1
ATOM 8550 C CA . ILE D 1 40 ? -12.969 -13.841 -16.716 1.00 6.08 36 ILE D CA 1
ATOM 8551 C C . ILE D 1 40 ? -11.563 -13.227 -16.494 1.00 7.82 36 ILE D C 1
ATOM 8552 O O . ILE D 1 40 ? -10.749 -13.313 -17.373 1.00 5.21 36 ILE D O 1
ATOM 8557 N N . TYR D 1 41 ? -11.344 -12.615 -15.336 1.00 6.23 37 TYR D N 1
ATOM 8558 C CA . TYR D 1 41 ? -10.061 -11.960 -15.009 1.00 8.44 37 TYR D CA 1
ATOM 8559 C C . TYR D 1 41 ? -9.149 -13.042 -14.338 1.00 9.23 37 TYR D C 1
ATOM 8560 O O . TYR D 1 41 ? -9.066 -13.159 -13.109 1.00 9.47 37 TYR D O 1
ATOM 8569 N N . ALA D 1 42 ? -8.398 -13.752 -15.150 1.00 6.66 38 ALA D N 1
ATOM 8570 C CA . ALA D 1 42 ? -7.412 -14.714 -14.644 1.00 7.88 38 ALA D CA 1
ATOM 8571 C C . ALA D 1 42 ? -6.140 -13.913 -14.465 1.00 7.07 38 ALA D C 1
ATOM 8572 O O . ALA D 1 42 ? -5.167 -13.980 -15.231 1.00 7.24 38 ALA D O 1
ATOM 8574 N N . SER D 1 43 ? -6.202 -13.111 -13.432 1.00 6.93 39 SER D N 1
ATOM 8575 C CA . SER D 1 43 ? -5.102 -12.316 -12.878 1.00 7.19 39 SER D CA 1
ATOM 8576 C C . SER D 1 43 ? -5.145 -12.374 -11.354 1.00 6.75 39 SER D C 1
ATOM 8577 O O . SER D 1 43 ? -6.193 -12.131 -10.731 1.00 7.94 39 SER D O 1
ATOM 8580 N N . SER D 1 44 ? -3.971 -12.626 -10.724 1.00 6.17 40 SER D N 1
ATOM 8581 C CA . SER D 1 44 ? -3.904 -12.654 -9.283 1.00 6.07 40 SER D CA 1
ATOM 8582 C C . SER D 1 44 ? -3.575 -11.323 -8.664 1.00 7.85 40 SER D C 1
ATOM 8583 O O . SER D 1 44 ? -3.742 -11.129 -7.457 1.00 8.39 40 SER D O 1
ATOM 8586 N N . THR D 1 45 ? -3.156 -10.405 -9.517 1.00 5.99 41 THR D N 1
ATOM 8587 C CA . THR D 1 45 ? -2.684 -9.113 -9.080 1.00 6.07 41 THR D CA 1
ATOM 8588 C C . THR D 1 45 ? -2.996 -8.051 -10.129 1.00 5.57 41 THR D C 1
ATOM 8589 O O . THR D 1 45 ? -3.371 -8.376 -11.239 1.00 6.61 41 THR D O 1
ATOM 8593 N N . PHE D 1 46 ? -2.877 -6.806 -9.699 1.00 6.09 42 PHE D N 1
ATOM 8594 C CA . PHE D 1 46 ? -3.428 -5.608 -10.402 1.00 7.60 42 PHE D CA 1
ATOM 8595 C C . PHE D 1 46 ? -2.411 -4.444 -10.268 1.00 8.51 42 PHE D C 1
ATOM 8596 O O . PHE D 1 46 ? -1.943 -4.078 -9.143 1.00 9.60 42 PHE D O 1
ATOM 8604 N N . ALA D 1 47 ? -2.007 -3.941 -11.423 1.00 7.81 43 ALA D N 1
ATOM 8605 C CA . ALA D 1 47 ? -1.067 -2.805 -11.533 1.00 8.88 43 ALA D CA 1
ATOM 8606 C C . ALA D 1 47 ? -1.654 -1.547 -10.891 1.00 11.29 43 ALA D C 1
ATOM 8607 O O . ALA D 1 47 ? -2.884 -1.337 -10.954 1.00 9.90 43 ALA D O 1
ATOM 8609 N N . GLN D 1 48 ? -0.782 -0.791 -10.212 1.00 11.62 44 GLN D N 1
ATOM 8610 C CA . GLN D 1 48 ? -1.165 0.414 -9.461 1.00 11.51 44 GLN D CA 1
ATOM 8611 C C . GLN D 1 48 ? -0.445 1.586 -10.113 1.00 14.62 44 GLN D C 1
ATOM 8612 O O . GLN D 1 48 ? 0.579 1.473 -10.841 1.00 13.56 44 GLN D O 1
ATOM 8618 N N . ASP D 1 49 ? -0.973 2.758 -9.817 1.00 16.73 45 ASP D N 1
ATOM 8619 C CA . ASP D 1 49 ? -0.297 4.016 -10.303 1.00 20.74 45 ASP D CA 1
ATOM 8620 C C . ASP D 1 49 ? 0.345 4.753 -9.142 1.00 23.79 45 ASP D C 1
ATOM 8621 O O . ASP D 1 49 ? -0.213 4.871 -8.074 1.00 23.10 45 ASP D O 1
ATOM 8626 N N . GLY D 1 50 ? 1.573 5.237 -9.289 1.00 31.07 46 GLY D N 1
ATOM 8627 C CA . GLY D 1 50 ? 2.288 5.927 -8.173 1.00 33.17 46 GLY D CA 1
ATOM 8628 C C . GLY D 1 50 ? 2.576 5.255 -6.829 1.00 36.07 46 GLY D C 1
ATOM 8629 O O . GLY D 1 50 ? 3.517 5.645 -6.122 1.00 39.92 46 GLY D O 1
ATOM 8630 N N . VAL D 1 51 ? 1.774 4.239 -6.456 1.00 39.00 47 VAL D N 1
ATOM 8631 C CA . VAL D 1 51 ? 1.861 3.439 -5.193 1.00 38.86 47 VAL D CA 1
ATOM 8632 C C . VAL D 1 51 ? 0.642 3.625 -4.230 1.00 38.94 47 VAL D C 1
ATOM 8633 O O . VAL D 1 51 ? 0.399 4.699 -3.635 1.00 38.96 47 VAL D O 1
ATOM 8635 N N . GLY D 1 52 ? -0.130 2.545 -4.135 1.00 37.29 48 GLY D N 1
ATOM 8636 C CA . GLY D 1 52 ? -1.431 2.612 -3.481 1.00 35.91 48 GLY D CA 1
ATOM 8637 C C . GLY D 1 52 ? -2.380 3.452 -4.320 1.00 32.60 48 GLY D C 1
ATOM 8638 O O . GLY D 1 52 ? -3.524 3.653 -3.900 1.00 34.01 48 GLY D O 1
ATOM 8639 N N . GLY D 1 53 ? -1.954 3.926 -5.505 1.00 28.93 49 GLY D N 1
ATOM 8640 C CA . GLY D 1 53 ? -2.925 4.413 -6.483 1.00 25.68 49 GLY D CA 1
ATOM 8641 C C . GLY D 1 53 ? -3.644 3.204 -7.102 1.00 21.47 49 GLY D C 1
ATOM 8642 O O . GLY D 1 53 ? -3.318 2.778 -8.228 1.00 20.43 49 GLY D O 1
ATOM 8643 N N . LEU D 1 54 ? -4.671 2.687 -6.442 1.00 17.06 50 LEU D N 1
ATOM 8644 C CA . LEU D 1 54 ? -5.361 1.502 -6.993 1.00 16.83 50 LEU D CA 1
ATOM 8645 C C . LEU D 1 54 ? -6.216 1.840 -8.185 1.00 18.55 50 LEU D C 1
ATOM 8646 O O . LEU D 1 54 ? -6.714 2.965 -8.293 1.00 20.12 50 LEU D O 1
ATOM 8651 N N . ARG D 1 55 ? -6.365 0.908 -9.095 1.00 13.26 51 ARG D N 1
ATOM 8652 C CA . ARG D 1 55 ? -7.270 1.036 -10.230 1.00 12.99 51 ARG D CA 1
ATOM 8653 C C . ARG D 1 55 ? -8.573 0.294 -9.940 1.00 15.02 51 ARG D C 1
ATOM 8654 O O . ARG D 1 55 ? -8.594 -0.952 -9.799 1.00 13.40 51 ARG D O 1
ATOM 8662 N N . GLY D 1 56 ? -9.657 1.069 -9.793 1.00 15.59 52 GLY D N 1
ATOM 8663 C CA . GLY D 1 56 ? -10.966 0.492 -9.508 1.00 15.56 52 GLY D CA 1
ATOM 8664 C C . GLY D 1 56 ? -11.025 -0.189 -8.131 1.00 14.27 52 GLY D C 1
ATOM 8665 O O . GLY D 1 56 ? -11.888 -1.043 -7.927 1.00 14.65 52 GLY D O 1
ATOM 8666 N N . GLY D 1 57 ? -10.093 0.155 -7.234 1.00 12.50 53 GLY D N 1
ATOM 8667 C CA . GLY D 1 57 ? -10.049 -0.483 -5.916 1.00 13.47 53 GLY D CA 1
ATOM 8668 C C . GLY D 1 57 ? -9.389 -1.865 -5.940 1.00 12.36 53 GLY D C 1
ATOM 8669 O O . GLY D 1 57 ? -9.349 -2.499 -4.874 1.00 14.88 53 GLY D O 1
ATOM 8670 N N . TYR D 1 58 ? -8.860 -2.327 -7.068 1.00 12.86 54 TYR D N 1
ATOM 8671 C CA . TYR D 1 58 ? -8.319 -3.706 -7.134 1.00 9.07 54 TYR D CA 1
ATOM 8672 C C . TYR D 1 58 ? -6.827 -3.718 -6.754 1.00 10.18 54 TYR D C 1
ATOM 8673 O O . TYR D 1 58 ? -6.048 -2.859 -7.174 1.00 10.40 54 TYR D O 1
ATOM 8682 N N . GLU D 1 59 ? -6.454 -4.716 -5.977 1.00 10.66 55 GLU D N 1
ATOM 8683 C CA . GLU D 1 59 ? -5.073 -4.892 -5.549 1.00 11.03 55 GLU D CA 1
ATOM 8684 C C . GLU D 1 59 ? -4.581 -6.301 -5.454 1.00 9.47 55 GLU D C 1
ATOM 8685 O O . GLU D 1 59 ? -3.467 -6.543 -5.830 1.00 10.18 55 GLU D O 1
ATOM 8691 N N . TYR D 1 60 ? -5.435 -7.276 -5.127 1.00 8.46 56 TYR D N 1
ATOM 8692 C CA . TYR D 1 60 ? -4.940 -8.648 -5.025 1.00 7.02 56 TYR D CA 1
ATOM 8693 C C . TYR D 1 60 ? -6.192 -9.554 -5.089 1.00 7.95 56 TYR D C 1
ATOM 8694 O O . TYR D 1 60 ? -7.143 -9.313 -4.383 1.00 7.14 56 TYR D O 1
ATOM 8703 N N . ALA D 1 61 ? -6.169 -10.603 -5.940 1.00 7.57 57 ALA D N 1
ATOM 8704 C CA . ALA D 1 61 ? -7.391 -11.258 -6.280 1.00 6.14 57 ALA D CA 1
ATOM 8705 C C . ALA D 1 61 ? -8.114 -11.933 -5.154 1.00 6.56 57 ALA D C 1
ATOM 8706 O O . ALA D 1 61 ? -9.392 -12.016 -5.172 1.00 8.27 57 ALA D O 1
ATOM 8708 N N . ARG D 1 62 ? -7.366 -12.483 -4.194 1.00 7.24 58 ARG D N 1
ATOM 8709 C CA . ARG D 1 62 ? -8.042 -13.129 -3.056 1.00 6.69 58 ARG D CA 1
ATOM 8710 C C . ARG D 1 62 ? -8.943 -12.057 -2.374 1.00 6.30 58 ARG D C 1
ATOM 8711 O O . ARG D 1 62 ? -10.104 -12.337 -1.939 1.00 7.95 58 ARG D O 1
ATOM 8719 N N . THR D 1 63 ? -8.385 -10.859 -2.210 1.00 7.25 59 THR D N 1
ATOM 8720 C CA . THR D 1 63 ? -9.038 -9.737 -1.531 1.00 8.34 59 THR D CA 1
ATOM 8721 C C . THR D 1 63 ? -10.231 -9.262 -2.308 1.00 6.60 59 THR D C 1
ATOM 8722 O O . THR D 1 63 ? -11.301 -8.992 -1.762 1.00 8.25 59 THR D O 1
ATOM 8726 N N . GLY D 1 64 ? -10.100 -9.172 -3.632 1.00 6.36 60 GLY D N 1
ATOM 8727 C CA . GLY D 1 64 ? -11.147 -8.782 -4.510 1.00 6.31 60 GLY D CA 1
ATOM 8728 C C . GLY D 1 64 ? -10.740 -8.858 -5.932 1.00 7.15 60 GLY D C 1
ATOM 8729 O O . GLY D 1 64 ? -9.564 -8.562 -6.208 1.00 9.09 60 GLY D O 1
ATOM 8730 N N . ASN D 1 65 ? -11.618 -9.238 -6.832 1.00 7.87 61 ASN D N 1
ATOM 8731 C CA . ASN D 1 65 ? -11.298 -9.240 -8.255 1.00 7.79 61 ASN D CA 1
ATOM 8732 C C . ASN D 1 65 ? -12.564 -8.975 -9.075 1.00 8.11 61 ASN D C 1
ATOM 8733 O O . ASN D 1 65 ? -13.659 -9.238 -8.604 1.00 6.85 61 ASN D O 1
ATOM 8738 N N . PRO D 1 66 ? -12.423 -8.496 -10.333 1.00 8.61 62 PRO D N 1
ATOM 8739 C CA . PRO D 1 66 ? -13.608 -8.054 -10.981 1.00 7.21 62 PRO D CA 1
ATOM 8740 C C . PRO D 1 66 ? -14.655 -9.086 -11.288 1.00 6.31 62 PRO D C 1
ATOM 8741 O O . PRO D 1 66 ? -15.886 -8.754 -11.278 1.00 7.27 62 PRO D O 1
ATOM 8745 N N . THR D 1 67 ? -14.277 -10.330 -11.577 1.00 6.26 63 THR D N 1
ATOM 8746 C CA . THR D 1 67 ? -15.259 -11.368 -11.893 1.00 6.27 63 THR D CA 1
ATOM 8747 C C . THR D 1 67 ? -16.036 -11.705 -10.635 1.00 6.17 63 THR D C 1
ATOM 8748 O O . THR D 1 67 ? -17.258 -11.832 -10.685 1.00 7.61 63 THR D O 1
ATOM 8752 N N . ARG D 1 68 ? -15.320 -11.859 -9.512 1.00 5.57 64 ARG D N 1
ATOM 8753 C CA . ARG D 1 68 ? -16.026 -12.105 -8.260 1.00 6.14 64 ARG D CA 1
ATOM 8754 C C . ARG D 1 68 ? -16.919 -10.958 -7.846 1.00 6.59 64 ARG D C 1
ATOM 8755 O O . ARG D 1 68 ? -18.017 -11.165 -7.355 1.00 7.61 64 ARG D O 1
ATOM 8763 N N . THR D 1 69 ? -16.501 -9.731 -8.051 1.00 6.48 65 THR D N 1
ATOM 8764 C CA . THR D 1 69 ? -17.355 -8.622 -7.738 1.00 5.56 65 THR D CA 1
ATOM 8765 C C . THR D 1 69 ? -18.679 -8.676 -8.502 1.00 5.15 65 THR D C 1
ATOM 8766 O O . THR D 1 69 ? -19.749 -8.370 -7.955 1.00 6.44 65 THR D O 1
ATOM 8770 N N . ALA D 1 70 ? -18.607 -8.993 -9.791 1.00 5.92 66 ALA D N 1
ATOM 8771 C CA . ALA D 1 70 ? -19.772 -9.129 -10.614 1.00 7.23 66 ALA D CA 1
ATOM 8772 C C . ALA D 1 70 ? -20.710 -10.206 -10.076 1.00 6.77 66 ALA D C 1
ATOM 8773 O O . ALA D 1 70 ? -21.941 -10.069 -9.964 1.00 6.70 66 ALA D O 1
ATOM 8775 N N . LEU D 1 71 ? -20.145 -11.343 -9.653 1.00 7.10 67 LEU D N 1
ATOM 8776 C CA . LEU D 1 71 ? -20.991 -12.417 -9.151 1.00 6.00 67 LEU D CA 1
ATOM 8777 C C . LEU D 1 71 ? -21.650 -11.995 -7.846 1.00 7.06 67 LEU D C 1
ATOM 8778 O O . LEU D 1 71 ? -22.830 -12.282 -7.644 1.00 6.61 67 LEU D O 1
ATOM 8783 N N . GLU D 1 72 ? -20.833 -11.351 -6.988 1.00 6.58 68 GLU D N 1
ATOM 8784 C CA . GLU D 1 72 ? -21.360 -10.867 -5.686 1.00 6.00 68 GLU D CA 1
ATOM 8785 C C . GLU D 1 72 ? -22.506 -9.875 -5.875 1.00 6.77 68 GLU D C 1
ATOM 8786 O O . GLU D 1 72 ? -23.511 -9.937 -5.123 1.00 7.63 68 GLU D O 1
ATOM 8792 N N . ALA D 1 73 ? -22.389 -9.027 -6.881 1.00 7.74 69 ALA D N 1
ATOM 8793 C CA . ALA D 1 73 ? -23.433 -8.030 -7.117 1.00 7.39 69 ALA D CA 1
ATOM 8794 C C . ALA D 1 73 ? -24.688 -8.703 -7.645 1.00 7.05 69 ALA D C 1
ATOM 8795 O O . ALA D 1 73 ? -25.788 -8.316 -7.273 1.00 6.71 69 ALA D O 1
ATOM 8797 N N . ALA D 1 74 ? -24.526 -9.749 -8.457 1.00 6.45 70 ALA D N 1
ATOM 8798 C CA . ALA D 1 74 ? -25.693 -10.432 -9.022 1.00 6.30 70 ALA D CA 1
ATOM 8799 C C . ALA D 1 74 ? -26.406 -11.219 -7.937 1.00 6.88 70 ALA D C 1
ATOM 8800 O O . ALA D 1 74 ? -27.631 -11.232 -7.843 1.00 7.35 70 ALA D O 1
ATOM 8802 N N . LEU D 1 75 ? -25.624 -11.897 -7.128 1.00 6.66 71 LEU D N 1
ATOM 8803 C CA . LEU D 1 75 ? -26.146 -12.622 -5.956 1.00 7.41 71 LEU D CA 1
ATOM 8804 C C . LEU D 1 75 ? -26.938 -11.731 -5.001 1.00 8.17 71 LEU D C 1
ATOM 8805 O O . LEU D 1 75 ? -28.047 -12.086 -4.551 1.00 7.92 71 LEU D O 1
ATOM 8810 N N . ALA D 1 76 ? -26.352 -10.595 -4.655 1.00 6.84 72 ALA D N 1
ATOM 8811 C CA . ALA D 1 76 ? -27.039 -9.686 -3.752 1.00 5.90 72 ALA D CA 1
ATOM 8812 C C . ALA D 1 76 ? -28.340 -9.220 -4.396 1.00 8.25 72 ALA D C 1
ATOM 8813 O O . ALA D 1 76 ? -29.358 -9.122 -3.722 1.00 9.66 72 ALA D O 1
ATOM 8815 N N . ALA D 1 77 ? -28.268 -8.892 -5.684 1.00 7.01 73 ALA D N 1
ATOM 8816 C CA . ALA D 1 77 ? -29.431 -8.346 -6.368 1.00 6.85 73 ALA D CA 1
ATOM 8817 C C . ALA D 1 77 ? -30.631 -9.316 -6.360 1.00 6.77 73 ALA D C 1
ATOM 8818 O O . ALA D 1 77 ? -31.805 -8.903 -6.094 1.00 7.86 73 ALA D O 1
ATOM 8820 N N . VAL D 1 78 ? -30.361 -10.596 -6.591 1.00 6.91 74 VAL D N 1
ATOM 8821 C CA . VAL D 1 78 ? -31.447 -11.530 -6.661 1.00 7.58 74 VAL D CA 1
ATOM 8822 C C . VAL D 1 78 ? -32.064 -11.895 -5.249 1.00 7.16 74 VAL D C 1
ATOM 8823 O O . VAL D 1 78 ? -33.169 -12.392 -5.202 1.00 9.70 74 VAL D O 1
ATOM 8827 N N . GLU D 1 79 ? -31.384 -11.564 -4.154 1.00 7.12 75 GLU D N 1
ATOM 8828 C CA . GLU D 1 79 ? -31.958 -11.626 -2.821 1.00 7.72 75 GLU D CA 1
ATOM 8829 C C . GLU D 1 79 ? -32.415 -10.296 -2.264 1.00 8.67 75 GLU D C 1
ATOM 8830 O O . GLU D 1 79 ? -32.710 -10.199 -1.069 1.00 10.64 75 GLU D O 1
ATOM 8836 N N . ASP D 1 80 ? -32.409 -9.293 -3.113 1.00 10.03 76 ASP D N 1
ATOM 8837 C CA . ASP D 1 80 ? -32.727 -7.884 -2.746 1.00 12.46 76 ASP D CA 1
ATOM 8838 C C . ASP D 1 80 ? -31.869 -7.492 -1.554 1.00 14.45 76 ASP D C 1
ATOM 8839 O O . ASP D 1 80 ? -32.355 -6.876 -0.582 1.00 15.55 76 ASP D O 1
ATOM 8844 N N . ALA D 1 81 ? -30.589 -7.896 -1.550 1.00 10.04 77 ALA D N 1
ATOM 8845 C CA . ALA D 1 81 ? -29.667 -7.599 -0.484 1.00 9.74 77 ALA D CA 1
ATOM 8846 C C . ALA D 1 81 ? -28.688 -6.487 -0.878 1.00 9.72 77 ALA D C 1
ATOM 8847 O O . ALA D 1 81 ? -28.341 -6.316 -2.056 1.00 10.85 77 ALA D O 1
ATOM 8849 N N . ALA D 1 82 ? -28.170 -5.759 0.098 1.00 9.52 78 ALA D N 1
ATOM 8850 C CA . ALA D 1 82 ? -27.193 -4.743 -0.131 1.00 10.20 78 ALA D CA 1
ATOM 8851 C C . ALA D 1 82 ? -25.765 -5.292 -0.382 1.00 11.44 78 ALA D C 1
ATOM 8852 O O . ALA D 1 82 ? -24.957 -4.636 -1.075 1.00 11.40 78 ALA D O 1
ATOM 8854 N N . PHE D 1 83 ? -25.503 -6.491 0.142 1.00 7.98 79 PHE D N 1
ATOM 8855 C CA . PHE D 1 83 ? -24.124 -7.004 0.258 1.00 7.18 79 PHE D CA 1
ATOM 8856 C C . PHE D 1 83 ? -24.143 -8.489 -0.120 1.00 9.09 79 PHE D C 1
ATOM 8857 O O . PHE D 1 83 ? -24.969 -9.270 0.290 1.00 9.51 79 PHE D O 1
ATOM 8865 N N . GLY D 1 84 ? -23.153 -8.888 -0.887 1.00 7.37 80 GLY D N 1
ATOM 8866 C CA . GLY D 1 84 ? -22.912 -10.257 -1.220 1.00 7.39 80 GLY D CA 1
ATOM 8867 C C . GLY D 1 84 ? -21.467 -10.672 -1.173 1.00 6.66 80 GLY D C 1
ATOM 8868 O O . GLY D 1 84 ? -20.587 -9.843 -1.408 1.00 6.69 80 GLY D O 1
ATOM 8869 N N . ARG D 1 85 ? -21.211 -11.979 -0.815 1.00 6.52 81 ARG D N 1
ATOM 8870 C CA . ARG D 1 85 ? -19.850 -12.524 -0.739 1.00 6.91 81 ARG D CA 1
ATOM 8871 C C . ARG D 1 85 ? -19.869 -13.902 -1.306 1.00 6.64 81 ARG D C 1
ATOM 8872 O O . ARG D 1 85 ? -20.760 -14.696 -1.016 1.00 5.88 81 ARG D O 1
ATOM 8880 N N . ALA D 1 86 ? -18.954 -14.191 -2.184 1.00 5.46 82 ALA D N 1
ATOM 8881 C CA . ALA D 1 86 ? -18.820 -15.501 -2.858 1.00 4.88 82 ALA D CA 1
ATOM 8882 C C . ALA D 1 86 ? -17.659 -16.296 -2.332 1.00 6.39 82 ALA D C 1
ATOM 8883 O O . ALA D 1 86 ? -16.615 -15.710 -1.997 1.00 5.54 82 ALA D O 1
ATOM 8885 N N . PHE D 1 87 ? -17.845 -17.616 -2.245 1.00 5.64 83 PHE D N 1
ATOM 8886 C CA . PHE D 1 87 ? -16.911 -18.571 -1.649 1.00 4.93 83 PHE D CA 1
ATOM 8887 C C . PHE D 1 87 ? -16.703 -19.750 -2.583 1.00 6.06 83 PHE D C 1
ATOM 8888 O O . PHE D 1 87 ? -17.525 -19.973 -3.475 1.00 5.36 83 PHE D O 1
ATOM 8896 N N . SER D 1 88 ? -15.651 -20.556 -2.294 1.00 5.17 84 SER D N 1
ATOM 8897 C CA . SER D 1 88 ? -15.295 -21.723 -3.062 1.00 5.28 84 SER D CA 1
ATOM 8898 C C . SER D 1 88 ? -16.305 -22.893 -3.015 1.00 5.15 84 SER D C 1
ATOM 8899 O O . SER D 1 88 ? -16.263 -23.782 -3.858 1.00 5.53 84 SER D O 1
ATOM 8902 N N . SER D 1 89 ? -17.237 -22.844 -2.046 1.00 5.08 85 SER D N 1
ATOM 8903 C CA . SER D 1 89 ? -18.235 -23.860 -1.867 1.00 5.10 85 SER D CA 1
ATOM 8904 C C . SER D 1 89 ? -19.314 -23.322 -0.893 1.00 5.12 85 SER D C 1
ATOM 8905 O O . SER D 1 89 ? -19.071 -22.363 -0.151 1.00 4.68 85 SER D O 1
ATOM 8908 N N . GLY D 1 90 ? -20.459 -23.972 -0.872 1.00 5.76 86 GLY D N 1
ATOM 8909 C CA . GLY D 1 90 ? -21.496 -23.776 0.164 1.00 5.13 86 GLY D CA 1
ATOM 8910 C C . GLY D 1 90 ? -20.952 -23.980 1.544 1.00 4.90 86 GLY D C 1
ATOM 8911 O O . GLY D 1 90 ? -21.185 -23.141 2.405 1.00 4.46 86 GLY D O 1
ATOM 8912 N N . MET D 1 91 ? -20.158 -25.021 1.760 1.00 4.89 87 MET D N 1
ATOM 8913 C CA . MET D 1 91 ? -19.540 -25.290 3.064 1.00 5.43 87 MET D CA 1
ATOM 8914 C C . MET D 1 91 ? -18.581 -24.215 3.483 1.00 6.25 87 MET D C 1
ATOM 8915 O O . MET D 1 91 ? -18.519 -23.857 4.656 1.00 5.86 87 MET D O 1
ATOM 8920 N N . ALA D 1 92 ? -17.838 -23.607 2.555 1.00 5.66 88 ALA D N 1
ATOM 8921 C CA . ALA D 1 92 ? -16.954 -22.483 2.854 1.00 5.03 88 ALA D CA 1
ATOM 8922 C C . ALA D 1 92 ? -17.742 -21.232 3.264 1.00 6.27 88 ALA D C 1
ATOM 8923 O O . ALA D 1 92 ? -17.342 -20.512 4.171 1.00 6.31 88 ALA D O 1
ATOM 8925 N N . ALA D 1 93 ? -18.866 -21.010 2.625 1.00 6.74 89 ALA D N 1
ATOM 8926 C CA . ALA D 1 93 ? -19.781 -19.967 3.048 1.00 5.04 89 ALA D CA 1
ATOM 8927 C C . ALA D 1 93 ? -20.317 -20.217 4.454 1.00 4.52 89 ALA D C 1
ATOM 8928 O O . ALA D 1 93 ? -20.414 -19.294 5.279 1.00 5.60 89 ALA D O 1
ATOM 8930 N N . ALA D 1 94 ? -20.640 -21.454 4.760 1.00 5.48 90 ALA D N 1
ATOM 8931 C CA . ALA D 1 94 ? -21.142 -21.829 6.113 1.00 6.03 90 ALA D CA 1
ATOM 8932 C C . ALA D 1 94 ? -20.081 -21.666 7.161 1.00 6.29 90 ALA D C 1
ATOM 8933 O O . ALA D 1 94 ? -20.329 -21.085 8.202 1.00 7.44 90 ALA D O 1
ATOM 8935 N N . ASP D 1 95 ? -18.865 -22.132 6.810 1.00 6.09 91 ASP D N 1
ATOM 8936 C CA . ASP D 1 95 ? -17.742 -21.984 7.714 1.00 6.34 91 ASP D CA 1
ATOM 8937 C C . ASP D 1 95 ? -17.527 -20.455 8.014 1.00 6.83 91 ASP D C 1
ATOM 8938 O O . ASP D 1 95 ? -17.294 -20.059 9.162 1.00 7.97 91 ASP D O 1
ATOM 8943 N N . CYS D 1 96 ? -17.532 -19.611 6.964 1.00 4.65 92 CYS D N 1
ATOM 8944 C CA . CYS D 1 96 ? -17.365 -18.169 7.134 1.00 6.65 92 CYS D CA 1
ATOM 8945 C C . CYS D 1 96 ? -18.421 -17.628 8.069 1.00 6.47 92 CYS D C 1
ATOM 8946 O O . CYS D 1 96 ? -18.115 -16.845 8.998 1.00 6.60 92 CYS D O 1
ATOM 8949 N N . ALA D 1 97 ? -19.681 -18.022 7.819 1.00 5.62 93 ALA D N 1
ATOM 8950 C CA . ALA D 1 97 ? -20.801 -17.500 8.662 1.00 5.48 93 ALA D CA 1
ATOM 8951 C C . ALA D 1 97 ? -20.624 -17.874 10.139 1.00 6.71 93 ALA D C 1
ATOM 8952 O O . ALA D 1 97 ? -20.742 -17.015 11.014 1.00 5.46 93 ALA D O 1
ATOM 8954 N N . LEU D 1 98 ? -20.298 -19.149 10.401 1.00 6.23 94 LEU D N 1
ATOM 8955 C CA . LEU D 1 98 ? -20.108 -19.665 11.757 1.00 7.07 94 LEU D CA 1
ATOM 8956 C C . LEU D 1 98 ? -18.960 -18.908 12.428 1.00 7.57 94 LEU D C 1
ATOM 8957 O O . LEU D 1 98 ? -19.064 -18.409 13.561 1.00 8.92 94 LEU D O 1
ATOM 8962 N N . ARG D 1 99 ? -17.827 -18.762 11.720 1.00 6.49 95 ARG D N 1
ATOM 8963 C CA . ARG D 1 99 ? -16.630 -18.139 12.305 1.00 6.99 95 ARG D CA 1
ATOM 8964 C C . ARG D 1 99 ? -16.858 -16.630 12.500 1.00 8.30 95 ARG D C 1
ATOM 8965 O O . ARG D 1 99 ? -16.301 -16.029 13.400 1.00 8.49 95 ARG D O 1
ATOM 8973 N N . ALA D 1 100 ? -17.654 -16.000 11.635 1.00 5.80 96 ALA D N 1
ATOM 8974 C CA . ALA D 1 100 ? -17.932 -14.576 11.806 1.00 7.95 96 ALA D CA 1
ATOM 8975 C C . ALA D 1 100 ? -18.835 -14.254 12.998 1.00 7.95 96 ALA D C 1
ATOM 8976 O O . ALA D 1 100 ? -18.650 -13.196 13.616 1.00 9.13 96 ALA D O 1
ATOM 8978 N N . MET D 1 101 ? -19.800 -15.127 13.287 1.00 7.43 97 MET D N 1
ATOM 8979 C CA . MET D 1 101 ? -20.892 -14.846 14.242 1.00 8.62 97 MET D CA 1
ATOM 8980 C C . MET D 1 101 ? -20.709 -15.498 15.575 1.00 10.06 97 MET D C 1
ATOM 8981 O O . MET D 1 101 ? -21.474 -15.183 16.516 1.00 10.59 97 MET D O 1
ATOM 8986 N N . LEU D 1 102 ? -19.835 -16.493 15.667 1.00 8.49 98 LEU D N 1
ATOM 8987 C CA . LEU D 1 102 ? -19.553 -17.258 16.919 1.00 8.28 98 LEU D CA 1
ATOM 8988 C C . LEU D 1 102 ? -18.100 -17.137 17.399 1.00 10.01 98 LEU D C 1
ATOM 8989 O O . LEU D 1 102 ? -17.174 -16.921 16.634 1.00 9.45 98 LEU D O 1
ATOM 8994 N N . ARG D 1 103 ? -17.915 -17.294 18.710 1.00 9.50 99 ARG D N 1
ATOM 8995 C CA . ARG D 1 103 ? -16.586 -17.450 19.371 1.00 10.30 99 ARG D CA 1
ATOM 8996 C C . ARG D 1 103 ? -16.709 -18.544 20.420 1.00 12.29 99 ARG D C 1
ATOM 8997 O O . ARG D 1 103 ? -17.820 -18.982 20.750 1.00 10.82 99 ARG D O 1
ATOM 9005 N N . PRO D 1 104 ? -15.592 -19.052 20.947 1.00 11.19 100 PRO D N 1
ATOM 9006 C CA . PRO D 1 104 ? -15.629 -20.053 21.999 1.00 11.34 100 PRO D CA 1
ATOM 9007 C C . PRO D 1 104 ? -16.546 -19.576 23.107 1.00 11.68 100 PRO D C 1
ATOM 9008 O O . PRO D 1 104 ? -16.518 -18.421 23.512 1.00 11.21 100 PRO D O 1
ATOM 9012 N N . GLY D 1 105 ? -17.334 -20.520 23.596 1.00 11.90 101 GLY D N 1
ATOM 9013 C CA . GLY D 1 105 ? -18.352 -20.242 24.617 1.00 12.10 101 GLY D CA 1
ATOM 9014 C C . GLY D 1 105 ? -19.719 -19.852 24.163 1.00 12.95 101 GLY D C 1
ATOM 9015 O O . GLY D 1 105 ? -20.637 -19.750 24.979 1.00 12.88 101 GLY D O 1
ATOM 9016 N N . ASP D 1 106 ? -19.880 -19.682 22.853 1.00 9.77 102 ASP D N 1
ATOM 9017 C CA . ASP D 1 106 ? -21.180 -19.234 22.272 1.00 8.26 102 ASP D CA 1
ATOM 9018 C C . ASP D 1 106 ? -21.910 -20.492 21.876 1.00 8.28 102 ASP D C 1
ATOM 9019 O O . ASP D 1 106 ? -21.345 -21.581 21.766 1.00 8.82 102 ASP D O 1
ATOM 9024 N N . HIS D 1 107 ? -23.184 -20.328 21.508 1.00 7.35 103 HIS D N 1
ATOM 9025 C CA . HIS D 1 107 ? -24.076 -21.431 21.193 1.00 6.73 103 HIS D CA 1
ATOM 9026 C C . HIS D 1 107 ? -24.855 -21.088 19.948 1.00 7.23 103 HIS D C 1
ATOM 9027 O O . HIS D 1 107 ? -25.182 -19.924 19.663 1.00 7.76 103 HIS D O 1
ATOM 9034 N N . VAL D 1 108 ? -25.203 -22.124 19.201 1.00 6.98 104 VAL D N 1
ATOM 9035 C CA . VAL D 1 108 ? -26.030 -22.060 17.983 1.00 5.22 104 VAL D CA 1
ATOM 9036 C C . VAL D 1 108 ? -27.210 -23.048 18.104 1.00 7.15 104 VAL D C 1
ATOM 9037 O O . VAL D 1 108 ? -26.996 -24.252 18.472 1.00 7.78 104 VAL D O 1
ATOM 9041 N N . VAL D 1 109 ? -28.422 -22.603 17.764 1.00 6.94 105 VAL D N 1
ATOM 9042 C CA . VAL D 1 109 ? -29.556 -23.500 17.638 1.00 8.20 105 VAL D CA 1
ATOM 9043 C C . VAL D 1 109 ? -29.561 -23.935 16.160 1.00 9.07 105 VAL D C 1
ATOM 9044 O O . VAL D 1 109 ? -29.470 -23.090 15.285 1.00 7.96 105 VAL D O 1
ATOM 9048 N N . ILE D 1 110 ? -29.727 -25.230 15.923 1.00 7.26 106 ILE D N 1
ATOM 9049 C CA . ILE D 1 110 ? -29.652 -25.762 14.568 1.00 7.67 106 ILE D CA 1
ATOM 9050 C C . ILE D 1 110 ? -30.869 -26.681 14.285 1.00 9.48 106 ILE D C 1
ATOM 9051 O O . ILE D 1 110 ? -31.595 -27.134 15.229 1.00 7.93 106 ILE D O 1
ATOM 9056 N N . PRO D 1 111 ? -31.134 -26.961 12.998 1.00 7.38 107 PRO D N 1
ATOM 9057 C CA . PRO D 1 111 ? -32.204 -27.905 12.761 1.00 9.28 107 PRO D CA 1
ATOM 9058 C C . PRO D 1 111 ? -31.849 -29.327 13.226 1.00 10.37 107 PRO D C 1
ATOM 9059 O O . PRO D 1 111 ? -30.683 -29.728 13.168 1.00 10.28 107 PRO D O 1
ATOM 9063 N N . ASP D 1 112 ? -32.876 -30.104 13.606 1.00 10.05 108 ASP D N 1
ATOM 9064 C CA . ASP D 1 112 ? -32.701 -31.484 13.930 1.00 10.09 108 ASP D CA 1
ATOM 9065 C C . ASP D 1 112 ? -32.594 -32.372 12.709 1.00 10.72 108 ASP D C 1
ATOM 9066 O O . ASP D 1 112 ? -32.212 -33.549 12.837 1.00 11.16 108 ASP D O 1
ATOM 9071 N N . ASP D 1 113 ? -32.836 -31.820 11.530 1.00 10.17 109 ASP D N 1
ATOM 9072 C CA . ASP D 1 113 ? -32.594 -32.541 10.261 1.00 12.76 109 ASP D CA 1
ATOM 9073 C C . ASP D 1 113 ? -31.877 -31.625 9.273 1.00 12.97 109 ASP D C 1
ATOM 9074 O O . ASP D 1 113 ? -32.299 -31.451 8.122 1.00 12.70 109 ASP D O 1
ATOM 9079 N N . ALA D 1 114 ? -30.779 -31.042 9.750 1.00 11.66 110 ALA D N 1
ATOM 9080 C CA . ALA D 1 114 ? -29.950 -30.128 8.924 1.00 12.46 110 ALA D CA 1
ATOM 9081 C C . ALA D 1 114 ? -29.276 -30.912 7.763 1.00 12.11 110 ALA D C 1
ATOM 9082 O O . ALA D 1 114 ? -29.032 -32.165 7.857 1.00 12.61 110 ALA D O 1
ATOM 9084 N N . TYR D 1 115 ? -28.825 -30.177 6.772 1.00 12.38 111 TYR D N 1
ATOM 9085 C CA . TYR D 1 115 ? -27.931 -30.677 5.771 1.00 10.34 111 TYR D CA 1
ATOM 9086 C C . TYR D 1 115 ? -26.752 -31.405 6.436 1.00 11.41 111 TYR D C 1
ATOM 9087 O O . TYR D 1 115 ? -26.107 -30.868 7.361 1.00 10.03 111 TYR D O 1
ATOM 9096 N N . GLY D 1 116 ? -26.475 -32.614 5.975 1.00 10.30 112 GLY D N 1
ATOM 9097 C CA . GLY D 1 116 ? -25.428 -33.409 6.654 1.00 10.58 112 GLY D CA 1
ATOM 9098 C C . GLY D 1 116 ? -24.081 -32.690 6.796 1.00 9.91 112 GLY D C 1
ATOM 9099 O O . GLY D 1 116 ? -23.399 -32.819 7.779 1.00 9.78 112 GLY D O 1
ATOM 9100 N N . GLY D 1 117 ? -23.647 -32.021 5.729 1.00 8.54 113 GLY D N 1
ATOM 9101 C CA . GLY D 1 117 ? -22.410 -31.275 5.750 1.00 9.14 113 GLY D CA 1
ATOM 9102 C C . GLY D 1 117 ? -22.338 -30.167 6.825 1.00 9.17 113 GLY D C 1
ATOM 9103 O O . GLY D 1 117 ? -21.253 -29.897 7.416 1.00 9.24 113 GLY D O 1
ATOM 9104 N N . THR D 1 118 ? -23.461 -29.466 6.999 1.00 8.40 114 THR D N 1
ATOM 9105 C CA . THR D 1 118 ? -23.529 -28.425 8.029 1.00 8.15 114 THR D CA 1
ATOM 9106 C C . THR D 1 118 ? -23.452 -29.042 9.398 1.00 7.93 114 THR D C 1
ATOM 9107 O O . THR D 1 118 ? -22.697 -28.574 10.274 1.00 8.89 114 THR D O 1
ATOM 9111 N N . PHE D 1 119 ? -24.211 -30.130 9.586 1.00 8.74 115 PHE D N 1
ATOM 9112 C CA . PHE D 1 119 ? -24.224 -30.829 10.852 1.00 8.22 115 PHE D CA 1
ATOM 9113 C C . PHE D 1 119 ? -22.799 -31.352 11.181 1.00 7.37 115 PHE D C 1
ATOM 9114 O O . PHE D 1 119 ? -22.282 -31.188 12.316 1.00 8.37 115 PHE D O 1
ATOM 9122 N N . ARG D 1 120 ? -22.131 -31.918 10.198 1.00 6.69 116 ARG D N 1
ATOM 9123 C CA . ARG D 1 120 ? -20.792 -32.476 10.389 1.00 7.29 116 ARG D CA 1
ATOM 9124 C C . ARG D 1 120 ? -19.789 -31.350 10.753 1.00 7.93 116 ARG D C 1
ATOM 9125 O O . ARG D 1 120 ? -19.002 -31.462 11.713 1.00 7.66 116 ARG D O 1
ATOM 9133 N N . LEU D 1 121 ? -19.901 -30.185 10.059 1.00 6.93 117 LEU D N 1
ATOM 9134 C CA . LEU D 1 121 ? -18.989 -29.060 10.356 1.00 7.46 117 LEU D CA 1
ATOM 9135 C C . LEU D 1 121 ? -19.163 -28.572 11.779 1.00 9.16 117 LEU D C 1
ATOM 9136 O O . LEU D 1 121 ? -18.240 -28.487 12.540 1.00 8.01 117 LEU D O 1
ATOM 9141 N N . ILE D 1 122 ? -20.437 -28.469 12.231 1.00 7.69 118 ILE D N 1
ATOM 9142 C CA . ILE D 1 122 ? -20.714 -27.960 13.565 1.00 7.30 118 ILE D CA 1
ATOM 9143 C C . ILE D 1 122 ? -20.410 -28.982 14.617 1.00 7.34 118 ILE D C 1
ATOM 9144 O O . ILE D 1 122 ? -19.679 -28.646 15.588 1.00 9.59 118 ILE D O 1
ATOM 9149 N N . ASP D 1 123 ? -20.853 -30.201 14.426 1.00 9.28 119 ASP D N 1
ATOM 9150 C CA . ASP D 1 123 ? -20.646 -31.237 15.457 1.00 8.87 119 ASP D CA 1
ATOM 9151 C C . ASP D 1 123 ? -19.236 -31.766 15.519 1.00 11.59 119 ASP D C 1
ATOM 9152 O O . ASP D 1 123 ? -18.747 -32.109 16.606 1.00 11.70 119 ASP D O 1
ATOM 9157 N N . LYS D 1 124 ? -18.561 -31.954 14.380 1.00 10.82 120 LYS D N 1
ATOM 9158 C CA . LYS D 1 124 ? -17.229 -32.573 14.369 1.00 12.64 120 LYS D CA 1
ATOM 9159 C C . LYS D 1 124 ? -16.085 -31.573 14.401 1.00 13.41 120 LYS D C 1
ATOM 9160 O O . LYS D 1 124 ? -14.979 -31.934 14.866 1.00 17.78 120 LYS D O 1
ATOM 9166 N N . VAL D 1 125 ? -16.295 -30.326 13.934 1.00 12.06 121 VAL D N 1
ATOM 9167 C CA . VAL D 1 125 ? -15.288 -29.307 14.017 1.00 10.19 121 VAL D CA 1
ATOM 9168 C C . VAL D 1 125 ? -15.561 -28.301 15.098 1.00 9.94 121 VAL D C 1
ATOM 9169 O O . VAL D 1 125 ? -14.743 -28.130 15.981 1.00 11.74 121 VAL D O 1
ATOM 9173 N N . PHE D 1 126 ? -16.680 -27.596 15.069 1.00 8.15 122 PHE D N 1
ATOM 9174 C CA . PHE D 1 126 ? -16.819 -26.456 15.934 1.00 8.49 122 PHE D CA 1
ATOM 9175 C C . PHE D 1 126 ? -16.952 -26.804 17.436 1.00 9.04 122 PHE D C 1
ATOM 9176 O O . PHE D 1 126 ? -16.563 -26.023 18.303 1.00 8.82 122 PHE D O 1
ATOM 9184 N N . THR D 1 127 ? -17.448 -27.989 17.753 1.00 9.85 123 THR D N 1
ATOM 9185 C CA . THR D 1 127 ? -17.527 -28.419 19.183 1.00 10.06 123 THR D CA 1
ATOM 9186 C C . THR D 1 127 ? -16.119 -28.511 19.756 1.00 11.49 123 THR D C 1
ATOM 9187 O O . THR D 1 127 ? -15.930 -28.289 20.943 1.00 12.03 123 THR D O 1
ATOM 9191 N N . GLY D 1 128 ? -15.181 -28.874 18.923 1.00 10.38 124 GLY D N 1
ATOM 9192 C CA . GLY D 1 128 ? -13.770 -28.901 19.335 1.00 11.01 124 GLY D CA 1
ATOM 9193 C C . GLY D 1 128 ? -13.185 -27.542 19.588 1.00 11.23 124 GLY D C 1
ATOM 9194 O O . GLY D 1 128 ? -12.071 -27.417 20.159 1.00 14.08 124 GLY D O 1
ATOM 9195 N N . TRP D 1 129 ? -13.865 -26.484 19.173 1.00 10.93 125 TRP D N 1
ATOM 9196 C CA . TRP D 1 129 ? -13.432 -25.134 19.399 1.00 11.14 125 TRP D CA 1
ATOM 9197 C C . TRP D 1 129 ? -14.355 -24.435 20.395 1.00 12.12 125 TRP D C 1
ATOM 9198 O O . TRP D 1 129 ? -14.441 -23.226 20.397 1.00 10.91 125 TRP D O 1
ATOM 9209 N N . ASN D 1 130 ? -14.984 -25.235 21.269 1.00 11.94 126 ASN D N 1
ATOM 9210 C CA . ASN D 1 130 ? -15.784 -24.791 22.401 1.00 13.45 126 ASN D CA 1
ATOM 9211 C C . ASN D 1 130 ? -17.052 -23.989 21.998 1.00 11.98 126 ASN D C 1
ATOM 9212 O O . ASN D 1 130 ? -17.582 -23.191 22.733 1.00 11.98 126 ASN D O 1
ATOM 9217 N N . VAL D 1 131 ? -17.576 -24.280 20.811 1.00 8.98 127 VAL D N 1
ATOM 9218 C CA . VAL D 1 131 ? -18.909 -23.847 20.418 1.00 9.51 127 VAL D CA 1
ATOM 9219 C C . VAL D 1 131 ? -19.869 -24.976 20.775 1.00 10.78 127 VAL D C 1
ATOM 9220 O O . VAL D 1 131 ? -19.619 -26.180 20.480 1.00 11.65 127 VAL D O 1
ATOM 9224 N N . GLU D 1 132 ? -21.027 -24.614 21.337 1.00 9.98 128 GLU D N 1
ATOM 9225 C CA . GLU D 1 132 ? -22.073 -25.616 21.633 1.00 9.37 128 GLU D CA 1
ATOM 9226 C C . GLU D 1 132 ? -23.280 -25.443 20.720 1.00 8.45 128 GLU D C 1
ATOM 9227 O O . GLU D 1 132 ? -23.446 -24.375 20.124 1.00 7.37 128 GLU D O 1
ATOM 9233 N N . TYR D 1 133 ? -24.056 -26.523 20.577 1.00 7.61 129 TYR D N 1
ATOM 9234 C CA . TYR D 1 133 ? -25.256 -26.408 19.719 1.00 8.48 129 TYR D CA 1
ATOM 9235 C C . TYR D 1 133 ? -26.400 -27.205 20.365 1.00 9.85 129 TYR D C 1
ATOM 9236 O O . TYR D 1 133 ? -26.158 -28.116 21.193 1.00 10.38 129 TYR D O 1
ATOM 9245 N N . THR D 1 134 ? -27.614 -26.879 19.938 1.00 7.75 130 THR D N 1
ATOM 9246 C CA . THR D 1 134 ? -28.836 -27.665 20.267 1.00 9.20 130 THR D CA 1
ATOM 9247 C C . THR D 1 134 ? -29.622 -27.844 19.026 1.00 8.86 130 THR D C 1
ATOM 9248 O O . THR D 1 134 ? -30.025 -26.829 18.396 1.00 7.90 130 THR D O 1
ATOM 9252 N N . PRO D 1 135 ? -29.915 -29.106 18.646 1.00 8.81 131 PRO D N 1
ATOM 9253 C CA . PRO D 1 135 ? -30.795 -29.367 17.526 1.00 9.17 131 PRO D CA 1
ATOM 9254 C C . PRO D 1 135 ? -32.249 -29.284 17.933 1.00 9.95 131 PRO D C 1
ATOM 9255 O O . PRO D 1 135 ? -32.587 -29.770 19.037 1.00 11.54 131 PRO D O 1
ATOM 9259 N N . VAL D 1 136 ? -33.133 -28.747 17.084 1.00 9.33 132 VAL D N 1
ATOM 9260 C CA A VAL D 1 136 ? -34.545 -28.615 17.418 0.50 9.51 132 VAL D CA 1
ATOM 9261 C CA B VAL D 1 136 ? -34.543 -28.590 17.406 0.50 10.32 132 VAL D CA 1
ATOM 9262 C C . VAL D 1 136 ? -35.359 -28.828 16.147 1.00 10.22 132 VAL D C 1
ATOM 9263 O O . VAL D 1 136 ? -34.878 -28.618 15.022 1.00 9.70 132 VAL D O 1
ATOM 9270 N N . ALA D 1 137 ? -36.637 -29.174 16.343 1.00 10.12 133 ALA D N 1
ATOM 9271 C CA . ALA D 1 137 ? -37.585 -29.237 15.266 1.00 10.62 133 ALA D CA 1
ATOM 9272 C C . ALA D 1 137 ? -37.996 -27.830 14.959 1.00 9.77 133 ALA D C 1
ATOM 9273 O O . ALA D 1 137 ? -38.755 -27.191 15.686 1.00 10.88 133 ALA D O 1
ATOM 9275 N N . LEU D 1 138 ? -37.478 -27.281 13.857 1.00 9.63 134 LEU D N 1
ATOM 9276 C CA . LEU D 1 138 ? -37.686 -25.832 13.601 1.00 8.79 134 LEU D CA 1
ATOM 9277 C C . LEU D 1 138 ? -39.133 -25.445 13.350 1.00 10.94 134 LEU D C 1
ATOM 9278 O O . LEU D 1 138 ? -39.501 -24.287 13.488 1.00 11.37 134 LEU D O 1
ATOM 9283 N N . ALA D 1 139 ? -39.965 -26.426 12.982 1.00 10.44 135 ALA D N 1
ATOM 9284 C CA . ALA D 1 139 ? -41.419 -26.215 12.851 1.00 11.11 135 ALA D CA 1
ATOM 9285 C C . ALA D 1 139 ? -42.104 -25.882 14.129 1.00 13.14 135 ALA D C 1
ATOM 9286 O O . ALA D 1 139 ? -43.199 -25.334 14.088 1.00 13.39 135 ALA D O 1
ATOM 9288 N N . ASP D 1 140 ? -41.496 -26.207 15.286 1.00 12.31 136 ASP D N 1
ATOM 9289 C CA . ASP D 1 140 ? -42.175 -26.010 16.592 1.00 12.26 136 ASP D CA 1
ATOM 9290 C C . ASP D 1 140 ? -41.542 -24.740 17.194 1.00 12.05 136 ASP D C 1
ATOM 9291 O O . ASP D 1 140 ? -40.451 -24.864 17.762 1.00 12.09 136 ASP D O 1
ATOM 9296 N N . LEU D 1 141 ? -42.214 -23.576 17.064 1.00 10.37 137 LEU D N 1
ATOM 9297 C CA . LEU D 1 141 ? -41.595 -22.289 17.470 1.00 9.86 137 LEU D CA 1
ATOM 9298 C C . LEU D 1 141 ? -41.350 -22.248 19.018 1.00 12.05 137 LEU D C 1
ATOM 9299 O O . LEU D 1 141 ? -40.351 -21.684 19.482 1.00 11.54 137 LEU D O 1
ATOM 9304 N N . ASP D 1 142 ? -42.169 -22.985 19.757 1.00 12.34 138 ASP D N 1
ATOM 9305 C CA . ASP D 1 142 ? -41.944 -23.024 21.206 1.00 11.72 138 ASP D CA 1
ATOM 9306 C C . ASP D 1 142 ? -40.659 -23.763 21.533 1.00 11.48 138 ASP D C 1
ATOM 9307 O O . ASP D 1 142 ? -39.971 -23.403 22.490 1.00 11.39 138 ASP D O 1
ATOM 9312 N N . ALA D 1 143 ? -40.359 -24.811 20.757 1.00 11.20 139 ALA D N 1
ATOM 9313 C CA . ALA D 1 143 ? -39.132 -25.570 20.964 1.00 11.61 139 ALA D CA 1
ATOM 9314 C C . ALA D 1 143 ? -37.911 -24.789 20.563 1.00 10.69 139 ALA D C 1
ATOM 9315 O O . ALA D 1 143 ? -36.846 -24.906 21.187 1.00 10.18 139 ALA D O 1
ATOM 9317 N N . VAL D 1 144 ? -38.019 -24.083 19.446 1.00 10.84 140 VAL D N 1
ATOM 9318 C CA . VAL D 1 144 ? -36.937 -23.210 19.001 1.00 10.30 140 VAL D CA 1
ATOM 9319 C C . VAL D 1 144 ? -36.628 -22.194 20.127 1.00 10.39 140 VAL D C 1
ATOM 9320 O O . VAL D 1 144 ? -35.463 -21.971 20.474 1.00 10.54 140 VAL D O 1
ATOM 9324 N N . ARG D 1 145 ? -37.644 -21.517 20.642 1.00 8.87 141 ARG D N 1
ATOM 9325 C CA A ARG D 1 145 ? -37.420 -20.493 21.667 0.50 9.45 141 ARG D CA 1
ATOM 9326 C CA B ARG D 1 145 ? -37.430 -20.506 21.662 0.50 9.64 141 ARG D CA 1
ATOM 9327 C C . ARG D 1 145 ? -36.792 -21.145 22.901 1.00 9.28 141 ARG D C 1
ATOM 9328 O O . ARG D 1 145 ? -35.875 -20.583 23.498 1.00 10.59 141 ARG D O 1
ATOM 9343 N N . ALA D 1 146 ? -37.262 -22.314 23.254 1.00 8.44 142 ALA D N 1
ATOM 9344 C CA . ALA D 1 146 ? -36.771 -23.003 24.471 1.00 9.39 142 ALA D CA 1
ATOM 9345 C C . ALA D 1 146 ? -35.298 -23.429 24.379 1.00 11.08 142 ALA D C 1
ATOM 9346 O O . ALA D 1 146 ? -34.622 -23.596 25.386 1.00 11.33 142 ALA D O 1
ATOM 9348 N N . ALA D 1 147 ? -34.825 -23.573 23.153 1.00 7.92 143 ALA D N 1
ATOM 9349 C CA . ALA D 1 147 ? -33.461 -23.958 22.937 1.00 8.77 143 ALA D CA 1
ATOM 9350 C C . ALA D 1 147 ? -32.491 -22.758 23.008 1.00 8.56 143 ALA D C 1
ATOM 9351 O O . ALA D 1 147 ? -31.273 -22.956 23.010 1.00 9.43 143 ALA D O 1
ATOM 9353 N N . ILE D 1 148 ? -33.022 -21.565 23.055 1.00 9.21 144 ILE D N 1
ATOM 9354 C CA . ILE D 1 148 ? -32.236 -20.342 23.138 1.00 8.56 144 ILE D CA 1
ATOM 9355 C C . ILE D 1 148 ? -31.671 -20.148 24.559 1.00 10.51 144 ILE D C 1
ATOM 9356 O O . ILE D 1 148 ? -32.442 -20.027 25.501 1.00 12.89 144 ILE D O 1
ATOM 9361 N N . ARG D 1 149 ? -30.344 -20.055 24.703 1.00 9.06 145 ARG D N 1
ATOM 9362 C CA . ARG D 1 149 ? -29.655 -19.807 25.991 1.00 9.19 145 ARG D CA 1
ATOM 9363 C C . ARG D 1 149 ? -29.113 -18.399 26.014 1.00 8.99 145 ARG D C 1
ATOM 9364 O O . ARG D 1 149 ? -29.055 -17.756 24.949 1.00 9.49 145 ARG D O 1
ATOM 9372 N N . PRO D 1 150 ? -28.520 -17.952 27.135 1.00 7.38 146 PRO D N 1
ATOM 9373 C CA . PRO D 1 150 ? -27.953 -16.627 27.205 1.00 9.33 146 PRO D CA 1
ATOM 9374 C C . PRO D 1 150 ? -26.749 -16.479 26.264 1.00 8.89 146 PRO D C 1
ATOM 9375 O O . PRO D 1 150 ? -26.433 -15.321 25.821 1.00 10.23 146 PRO D O 1
ATOM 9379 N N . THR D 1 151 ? -26.143 -17.620 25.913 1.00 8.68 147 THR D N 1
ATOM 9380 C CA . THR D 1 151 ? -24.954 -17.688 25.043 1.00 8.18 147 THR D CA 1
ATOM 9381 C C . THR D 1 151 ? -25.303 -17.890 23.556 1.00 8.12 147 THR D C 1
ATOM 9382 O O . THR D 1 151 ? -24.357 -17.962 22.713 1.00 8.67 147 THR D O 1
ATOM 9386 N N . THR D 1 152 ? -26.598 -18.041 23.249 1.00 7.75 148 THR D N 1
ATOM 9387 C CA . THR D 1 152 ? -26.983 -18.295 21.862 1.00 7.93 148 THR D CA 1
ATOM 9388 C C . THR D 1 152 ? -26.810 -17.007 21.041 1.00 7.95 148 THR D C 1
ATOM 9389 O O . THR D 1 152 ? -27.465 -15.987 21.291 1.00 9.64 148 THR D O 1
ATOM 9393 N N . ARG D 1 153 ? -25.966 -17.101 20.015 1.00 7.22 149 ARG D N 1
ATOM 9394 C CA . ARG D 1 153 ? -25.657 -15.977 19.153 1.00 8.13 149 ARG D CA 1
ATOM 9395 C C . ARG D 1 153 ? -26.210 -16.149 17.761 1.00 7.99 149 ARG D C 1
ATOM 9396 O O . ARG D 1 153 ? -26.216 -15.143 17.033 1.00 8.44 149 ARG D O 1
ATOM 9404 N N . LEU D 1 154 ? -26.726 -17.336 17.429 1.00 8.12 150 LEU D N 1
ATOM 9405 C CA . LEU D 1 154 ? -27.100 -17.681 16.065 1.00 5.96 150 LEU D CA 1
ATOM 9406 C C . LEU D 1 154 ? -28.168 -18.782 16.123 1.00 6.31 150 LEU D C 1
ATOM 9407 O O . LEU D 1 154 ? -28.054 -19.696 16.885 1.00 7.27 150 LEU D O 1
ATOM 9412 N N . ILE D 1 155 ? -29.148 -18.606 15.239 1.00 6.78 151 ILE D N 1
ATOM 9413 C CA . ILE D 1 155 ? -30.142 -19.631 14.940 1.00 5.91 151 ILE D CA 1
ATOM 9414 C C . ILE D 1 155 ? -29.990 -19.921 13.432 1.00 6.33 151 ILE D C 1
ATOM 9415 O O . ILE D 1 155 ? -30.068 -19.039 12.592 1.00 6.40 151 ILE D O 1
ATOM 9420 N N . TRP D 1 156 ? -29.697 -21.187 13.161 1.00 6.47 152 TRP D N 1
ATOM 9421 C CA . TRP D 1 156 ? -29.436 -21.726 11.846 1.00 5.27 152 TRP D CA 1
ATOM 9422 C C . TRP D 1 156 ? -30.687 -22.395 11.247 1.00 6.21 152 TRP D C 1
ATOM 9423 O O . TRP D 1 156 ? -31.099 -23.461 11.732 1.00 7.42 152 TRP D O 1
ATOM 9434 N N . VAL D 1 157 ? -31.293 -21.755 10.254 1.00 7.05 153 VAL D N 1
ATOM 9435 C CA . VAL D 1 157 ? -32.556 -22.169 9.676 1.00 7.50 153 VAL D CA 1
ATOM 9436 C C . VAL D 1 157 ? -32.279 -22.757 8.316 1.00 7.77 153 VAL D C 1
ATOM 9437 O O . VAL D 1 157 ? -31.528 -22.148 7.523 1.00 8.53 153 VAL D O 1
ATOM 9441 N N . GLU D 1 158 ? -32.908 -23.873 7.969 1.00 5.73 154 GLU D N 1
ATOM 9442 C CA . GLU D 1 158 ? -32.892 -24.382 6.612 1.00 6.16 154 GLU D CA 1
ATOM 9443 C C . GLU D 1 158 ? -34.294 -24.776 6.288 1.00 7.72 154 GLU D C 1
ATOM 9444 O O . GLU D 1 158 ? -34.928 -25.442 7.085 1.00 8.51 154 GLU D O 1
ATOM 9450 N N . THR D 1 159 ? -34.815 -24.411 5.137 1.00 7.51 155 THR D N 1
ATOM 9451 C CA . THR D 1 159 ? -36.200 -24.670 4.772 1.00 7.17 155 THR D CA 1
ATOM 9452 C C . THR D 1 159 ? -36.402 -24.521 3.267 1.00 5.43 155 THR D C 1
ATOM 9453 O O . THR D 1 159 ? -36.047 -23.481 2.700 1.00 6.88 155 THR D O 1
ATOM 9457 N N . PRO D 1 160 ? -36.922 -25.576 2.594 1.00 4.80 156 PRO D N 1
ATOM 9458 C CA . PRO D 1 160 ? -37.183 -26.917 3.037 1.00 5.61 156 PRO D CA 1
ATOM 9459 C C . PRO D 1 160 ? -35.848 -27.642 3.388 1.00 8.24 156 PRO D C 1
ATOM 9460 O O . PRO D 1 160 ? -34.825 -27.282 2.818 1.00 7.80 156 PRO D O 1
ATOM 9464 N N . THR D 1 161 ? -35.908 -28.576 4.307 1.00 9.92 157 THR D N 1
ATOM 9465 C CA . THR D 1 161 ? -34.728 -29.349 4.703 1.00 8.25 157 THR D CA 1
ATOM 9466 C C . THR D 1 161 ? -34.424 -30.489 3.748 1.00 12.63 157 THR D C 1
ATOM 9467 O O . THR D 1 161 ? -35.263 -30.952 3.015 1.00 9.52 157 THR D O 1
ATOM 9471 N N . ASN D 1 162 ? -33.157 -30.923 3.814 1.00 14.52 158 ASN D N 1
ATOM 9472 C CA . ASN D 1 162 ? -32.559 -31.950 2.928 1.00 17.57 158 ASN D CA 1
ATOM 9473 C C . ASN D 1 162 ? -32.343 -33.119 3.797 1.00 20.84 158 ASN D C 1
ATOM 9474 O O . ASN D 1 162 ? -31.297 -32.981 4.552 1.00 22.21 158 ASN D O 1
ATOM 9479 N N . PRO D 1 163 ? -33.097 -34.271 3.666 1.00 19.52 159 PRO D N 1
ATOM 9480 C CA . PRO D 1 163 ? -34.013 -34.674 2.516 1.00 18.27 159 PRO D CA 1
ATOM 9481 C C . PRO D 1 163 ? -35.496 -34.712 2.787 1.00 17.91 159 PRO D C 1
ATOM 9482 O O . PRO D 1 163 ? -36.290 -35.024 1.861 1.00 17.45 159 PRO D O 1
ATOM 9486 N N . LEU D 1 164 ? -35.964 -34.436 4.024 1.00 16.30 160 LEU D N 1
ATOM 9487 C CA . LEU D 1 164 ? -37.327 -34.666 4.298 1.00 16.63 160 LEU D CA 1
ATOM 9488 C C . LEU D 1 164 ? -38.249 -33.527 3.869 1.00 14.17 160 LEU D C 1
ATOM 9489 O O . LEU D 1 164 ? -39.415 -33.633 3.917 1.00 13.47 160 LEU D O 1
ATOM 9494 N N . LEU D 1 165 ? -37.673 -32.427 3.438 1.00 11.11 161 LEU D N 1
ATOM 9495 C CA . LEU D 1 165 ? -38.457 -31.282 2.939 1.00 9.33 161 LEU D CA 1
ATOM 9496 C C . LEU D 1 165 ? -39.356 -30.700 4.015 1.00 10.56 161 LEU D C 1
ATOM 9497 O O . LEU D 1 165 ? -40.438 -30.188 3.737 1.00 10.47 161 LEU D O 1
ATOM 9502 N N . SER D 1 166 ? -38.913 -30.727 5.251 1.00 9.82 162 SER D N 1
ATOM 9503 C CA . SER D 1 166 ? -39.625 -30.059 6.301 1.00 10.79 162 SER D CA 1
ATOM 9504 C C . SER D 1 166 ? -39.507 -28.555 6.228 1.00 11.87 162 SER D C 1
ATOM 9505 O O . SER D 1 166 ? -38.554 -28.020 5.686 1.00 11.26 162 SER D O 1
ATOM 9508 N N . ILE D 1 167 ? -40.514 -27.875 6.756 1.00 9.64 163 ILE D N 1
ATOM 9509 C CA . ILE D 1 167 ? -40.687 -26.424 6.565 1.00 9.55 163 ILE D CA 1
ATOM 9510 C C . ILE D 1 167 ? -40.540 -25.684 7.938 1.00 11.91 163 ILE D C 1
ATOM 9511 O O . ILE D 1 167 ? -40.961 -26.216 9.017 1.00 12.29 163 ILE D O 1
ATOM 9516 N N . ALA D 1 168 ? -39.859 -24.546 7.905 1.00 8.81 164 ALA D N 1
ATOM 9517 C CA . ALA D 1 168 ? -39.656 -23.673 9.039 1.00 9.27 164 ALA D CA 1
ATOM 9518 C C . ALA D 1 168 ? -40.195 -22.343 8.731 1.00 7.72 164 ALA D C 1
ATOM 9519 O O . ALA D 1 168 ? -39.938 -21.784 7.645 1.00 8.18 164 ALA D O 1
ATOM 9521 N N . ASP D 1 169 ? -40.928 -21.752 9.683 1.00 9.65 165 ASP D N 1
ATOM 9522 C CA . ASP D 1 169 ? -41.445 -20.371 9.548 1.00 9.03 165 ASP D CA 1
ATOM 9523 C C . ASP D 1 169 ? -40.412 -19.285 9.754 1.00 8.40 165 ASP D C 1
ATOM 9524 O O . ASP D 1 169 ? -40.047 -18.968 10.912 1.00 8.30 165 ASP D O 1
ATOM 9529 N N . ILE D 1 170 ? -39.853 -18.778 8.675 1.00 6.93 166 ILE D N 1
ATOM 9530 C CA . ILE D 1 170 ? -38.715 -17.884 8.766 1.00 7.75 166 ILE D CA 1
ATOM 9531 C C . ILE D 1 170 ? -39.037 -16.617 9.568 1.00 7.81 166 ILE D C 1
ATOM 9532 O O . ILE D 1 170 ? -38.266 -16.191 10.399 1.00 7.66 166 ILE D O 1
ATOM 9537 N N . ALA D 1 171 ? -40.207 -15.992 9.302 1.00 8.19 167 ALA D N 1
ATOM 9538 C CA . ALA D 1 171 ? -40.578 -14.775 9.998 1.00 8.69 167 ALA D CA 1
ATOM 9539 C C . ALA D 1 171 ? -40.758 -15.022 11.482 1.00 10.54 167 ALA D C 1
ATOM 9540 O O . ALA D 1 171 ? -40.351 -14.238 12.318 1.00 10.70 167 ALA D O 1
ATOM 9542 N N . GLY D 1 172 ? -41.307 -16.186 11.781 1.00 8.87 168 GLY D N 1
ATOM 9543 C CA . GLY D 1 172 ? -41.533 -16.566 13.184 1.00 9.90 168 GLY D CA 1
ATOM 9544 C C . GLY D 1 172 ? -40.182 -16.738 13.940 1.00 10.09 168 GLY D C 1
ATOM 9545 O O . GLY D 1 172 ? -40.026 -16.312 15.115 1.00 10.02 168 GLY D O 1
ATOM 9546 N N . ILE D 1 173 ? -39.214 -17.409 13.272 1.00 9.36 169 ILE D N 1
ATOM 9547 C CA . ILE D 1 173 ? -37.926 -17.621 13.848 1.00 8.14 169 ILE D CA 1
ATOM 9548 C C . ILE D 1 173 ? -37.152 -16.321 13.938 1.00 8.14 169 ILE D C 1
ATOM 9549 O O . ILE D 1 173 ? -36.470 -16.070 14.940 1.00 8.79 169 ILE D O 1
ATOM 9554 N N . ALA D 1 174 ? -37.242 -15.455 12.920 1.00 7.78 170 ALA D N 1
ATOM 9555 C CA . ALA D 1 174 ? -36.618 -14.171 12.992 1.00 9.38 170 ALA D CA 1
ATOM 9556 C C . ALA D 1 174 ? -37.069 -13.348 14.188 1.00 11.84 170 ALA D C 1
ATOM 9557 O O . ALA D 1 174 ? -36.221 -12.705 14.826 1.00 12.55 170 ALA D O 1
ATOM 9559 N N . GLN D 1 175 ? -38.360 -13.366 14.493 1.00 10.78 171 GLN D N 1
ATOM 9560 C CA . GLN D 1 175 ? -38.853 -12.743 15.721 1.00 11.38 171 GLN D CA 1
ATOM 9561 C C . GLN D 1 175 ? -38.193 -13.280 16.961 1.00 12.55 171 GLN D C 1
ATOM 9562 O O . GLN D 1 175 ? -37.830 -12.530 17.856 1.00 11.12 171 GLN D O 1
ATOM 9568 N N . LEU D 1 176 ? -38.048 -14.615 17.047 1.00 10.72 172 LEU D N 1
ATOM 9569 C CA . LEU D 1 176 ? -37.403 -15.243 18.233 1.00 11.34 172 LEU D CA 1
ATOM 9570 C C . LEU D 1 176 ? -35.966 -14.714 18.340 1.00 11.58 172 LEU D C 1
ATOM 9571 O O . LEU D 1 176 ? -35.461 -14.407 19.451 1.00 12.76 172 LEU D O 1
ATOM 9576 N N . GLY D 1 177 ? -35.278 -14.593 17.206 1.00 11.37 173 GLY D N 1
ATOM 9577 C CA . GLY D 1 177 ? -33.874 -14.088 17.255 1.00 11.01 173 GLY D CA 1
ATOM 9578 C C . GLY D 1 177 ? -33.816 -12.668 17.709 1.00 13.76 173 GLY D C 1
ATOM 9579 O O . GLY D 1 177 ? -33.013 -12.349 18.557 1.00 14.44 173 GLY D O 1
ATOM 9580 N N . ALA D 1 178 ? -34.691 -11.825 17.160 1.00 15.89 174 ALA D N 1
ATOM 9581 C CA . ALA D 1 178 ? -34.751 -10.416 17.575 1.00 16.57 174 ALA D CA 1
ATOM 9582 C C . ALA D 1 178 ? -34.976 -10.358 19.058 1.00 17.41 174 ALA D C 1
ATOM 9583 O O . ALA D 1 178 ? -34.350 -9.499 19.750 1.00 20.45 174 ALA D O 1
ATOM 9585 N N . ASP D 1 179 ? -35.894 -11.142 19.596 1.00 15.48 175 ASP D N 1
ATOM 9586 C CA . ASP D 1 179 ? -36.213 -11.037 21.033 1.00 17.28 175 ASP D CA 1
ATOM 9587 C C . ASP D 1 179 ? -35.054 -11.452 21.940 1.00 17.26 175 ASP D C 1
ATOM 9588 O O . ASP D 1 179 ? -35.002 -11.009 23.119 1.00 19.29 175 ASP D O 1
ATOM 9593 N N . SER D 1 180 ? -34.115 -12.258 21.469 1.00 14.79 176 SER D N 1
ATOM 9594 C CA . SER D 1 180 ? -33.032 -12.731 22.286 1.00 14.95 176 SER D CA 1
ATOM 9595 C C . SER D 1 180 ? -31.612 -12.278 21.799 1.00 15.62 176 SER D C 1
ATOM 9596 O O . SER D 1 180 ? -30.606 -12.867 22.206 1.00 17.39 176 SER D O 1
ATOM 9599 N N . SER D 1 181 ? -31.584 -11.303 20.919 1.00 16.27 177 SER D N 1
ATOM 9600 C CA . SER D 1 181 ? -30.366 -10.802 20.306 1.00 18.65 177 SER D CA 1
ATOM 9601 C C . SER D 1 181 ? -29.534 -11.899 19.742 1.00 16.78 177 SER D C 1
ATOM 9602 O O . SER D 1 181 ? -28.335 -11.953 19.929 1.00 17.69 177 SER D O 1
ATOM 9605 N N . ALA D 1 182 ? -30.170 -12.810 19.012 1.00 12.04 178 ALA D N 1
ATOM 9606 C CA . ALA D 1 182 ? -29.443 -13.830 18.272 1.00 9.85 178 ALA D CA 1
ATOM 9607 C C . ALA D 1 182 ? -29.686 -13.588 16.762 1.00 12.91 178 ALA D C 1
ATOM 9608 O O . ALA D 1 182 ? -30.802 -13.249 16.382 1.00 12.37 178 ALA D O 1
ATOM 9610 N N . LYS D 1 183 ? -28.627 -13.707 15.955 1.00 9.46 179 LYS D N 1
ATOM 9611 C CA . LYS D 1 183 ? -28.773 -13.515 14.517 1.00 8.51 179 LYS D CA 1
ATOM 9612 C C . LYS D 1 183 ? -29.442 -14.759 13.936 1.00 8.93 179 LYS D C 1
ATOM 9613 O O . LYS D 1 183 ? -29.349 -15.855 14.486 1.00 9.67 179 LYS D O 1
ATOM 9619 N N . VAL D 1 184 ? -30.104 -14.594 12.802 1.00 7.90 180 VAL D N 1
ATOM 9620 C CA . VAL D 1 184 ? -30.802 -15.664 12.137 1.00 5.89 180 VAL D CA 1
ATOM 9621 C C . VAL D 1 184 ? -30.260 -15.795 10.744 1.00 7.31 180 VAL D C 1
ATOM 9622 O O . VAL D 1 184 ? -30.303 -14.857 9.966 1.00 7.92 180 VAL D O 1
ATOM 9626 N N . LEU D 1 185 ? -29.759 -16.991 10.419 1.00 6.46 181 LEU D N 1
ATOM 9627 C CA . LEU D 1 185 ? -29.197 -17.277 9.067 1.00 6.13 181 LEU D CA 1
ATOM 9628 C C . LEU D 1 185 ? -30.136 -18.280 8.441 1.00 5.26 181 LEU D C 1
ATOM 9629 O O . LEU D 1 185 ? -30.612 -19.210 9.130 1.00 7.12 181 LEU D O 1
ATOM 9634 N N . VAL D 1 186 ? -30.508 -18.085 7.153 1.00 5.08 182 VAL D N 1
ATOM 9635 C CA . VAL D 1 186 ? -31.306 -19.038 6.427 1.00 5.42 182 VAL D CA 1
ATOM 9636 C C . VAL D 1 186 ? -30.485 -19.605 5.261 1.00 4.62 182 VAL D C 1
ATOM 9637 O O . VAL D 1 186 ? -29.981 -18.816 4.420 1.00 7.21 182 VAL D O 1
ATOM 9641 N N . ASP D 1 187 ? -30.373 -20.933 5.248 1.00 6.24 183 ASP D N 1
ATOM 9642 C CA . ASP D 1 187 ? -29.751 -21.647 4.150 1.00 4.76 183 ASP D CA 1
ATOM 9643 C C . ASP D 1 187 ? -30.925 -21.830 3.192 1.00 7.02 183 ASP D C 1
ATOM 9644 O O . ASP D 1 187 ? -31.811 -22.701 3.344 1.00 8.17 183 ASP D O 1
ATOM 9649 N N . ASN D 1 188 ? -30.868 -21.063 2.105 1.00 6.43 184 ASN D N 1
ATOM 9650 C CA . ASN D 1 188 ? -31.897 -20.955 1.048 1.00 4.89 184 ASN D CA 1
ATOM 9651 C C . ASN D 1 188 ? -31.538 -21.696 -0.184 1.00 5.51 184 ASN D C 1
ATOM 9652 O O . ASN D 1 188 ? -32.070 -21.405 -1.242 1.00 6.12 184 ASN D O 1
ATOM 9657 N N . THR D 1 189 ? -30.681 -22.717 -0.091 1.00 4.52 185 THR D N 1
ATOM 9658 C CA . THR D 1 189 ? -30.198 -23.488 -1.232 1.00 4.81 185 THR D CA 1
ATOM 9659 C C . THR D 1 189 ? -31.306 -24.163 -1.987 1.00 4.82 185 THR D C 1
ATOM 9660 O O . THR D 1 189 ? -31.407 -24.030 -3.204 1.00 5.42 185 THR D O 1
ATOM 9664 N N . PHE D 1 190 ? -32.187 -24.880 -1.280 1.00 4.88 186 PHE D N 1
ATOM 9665 C CA . PHE D 1 190 ? -33.270 -25.689 -1.961 1.00 7.36 186 PHE D CA 1
ATOM 9666 C C . PHE D 1 190 ? -34.264 -24.806 -2.606 1.00 6.31 186 PHE D C 1
ATOM 9667 O O . PHE D 1 190 ? -34.672 -25.026 -3.756 1.00 7.88 186 PHE D O 1
ATOM 9675 N N . ALA D 1 191 ? -34.722 -23.738 -1.917 1.00 5.48 187 ALA D N 1
ATOM 9676 C CA . ALA D 1 191 ? -35.730 -22.857 -2.561 1.00 5.90 187 ALA D CA 1
ATOM 9677 C C . ALA D 1 191 ? -35.165 -22.007 -3.708 1.00 5.84 187 ALA D C 1
ATOM 9678 O O . ALA D 1 191 ? -35.815 -21.788 -4.727 1.00 7.65 187 ALA D O 1
ATOM 9680 N N . SER D 1 192 ? -33.934 -21.514 -3.470 1.00 6.17 188 SER D N 1
ATOM 9681 C CA . SER D 1 192 ? -33.282 -20.509 -4.294 1.00 6.87 188 SER D CA 1
ATOM 9682 C C . SER D 1 192 ? -33.926 -19.151 -4.171 1.00 6.89 188 SER D C 1
ATOM 9683 O O . SER D 1 192 ? -35.074 -19.018 -3.703 1.00 5.50 188 SER D O 1
ATOM 9686 N N . PRO D 1 193 ? -33.226 -18.110 -4.649 1.00 5.56 189 PRO D N 1
ATOM 9687 C CA . PRO D 1 193 ? -33.802 -16.743 -4.629 1.00 6.12 189 PRO D CA 1
ATOM 9688 C C . PRO D 1 193 ? -35.117 -16.654 -5.403 1.00 6.07 189 PRO D C 1
ATOM 9689 O O . PRO D 1 193 ? -35.939 -15.779 -5.193 1.00 7.71 189 PRO D O 1
ATOM 9693 N N . ALA D 1 194 ? -35.251 -17.508 -6.388 1.00 5.71 190 ALA D N 1
ATOM 9694 C CA . ALA D 1 194 ? -36.379 -17.490 -7.286 1.00 7.07 190 ALA D CA 1
ATOM 9695 C C . ALA D 1 194 ? -37.702 -17.802 -6.547 1.00 7.76 190 ALA D C 1
ATOM 9696 O O . ALA D 1 194 ? -38.777 -17.433 -7.022 1.00 9.89 190 ALA D O 1
ATOM 9698 N N . LEU D 1 195 ? -37.612 -18.601 -5.472 1.00 7.80 191 LEU D N 1
ATOM 9699 C CA . LEU D 1 195 ? -38.777 -19.087 -4.776 1.00 6.58 191 LEU D CA 1
ATOM 9700 C C . LEU D 1 195 ? -38.942 -18.527 -3.367 1.00 8.10 191 LEU D C 1
ATOM 9701 O O . LEU D 1 195 ? -40.069 -18.554 -2.835 1.00 7.68 191 LEU D O 1
ATOM 9706 N N . GLN D 1 196 ? -37.868 -18.067 -2.719 1.00 7.47 192 GLN D N 1
ATOM 9707 C CA . GLN D 1 196 ? -37.980 -17.665 -1.313 1.00 5.88 192 GLN D CA 1
ATOM 9708 C C . GLN D 1 196 ? -36.922 -16.542 -1.073 1.00 7.64 192 GLN D C 1
ATOM 9709 O O . GLN D 1 196 ? -35.820 -16.578 -1.610 1.00 6.77 192 GLN D O 1
ATOM 9715 N N . GLN D 1 197 ? -37.306 -15.526 -0.290 1.00 6.96 193 GLN D N 1
ATOM 9716 C CA . GLN D 1 197 ? -36.488 -14.336 -0.032 1.00 8.17 193 GLN D CA 1
ATOM 9717 C C . GLN D 1 197 ? -36.350 -14.070 1.436 1.00 7.20 193 GLN D C 1
ATOM 9718 O O . GLN D 1 197 ? -37.035 -13.250 1.986 1.00 8.13 193 GLN D O 1
ATOM 9724 N N . PRO D 1 198 ? -35.478 -14.844 2.117 1.00 6.12 194 PRO D N 1
ATOM 9725 C CA . PRO D 1 198 ? -35.483 -14.782 3.530 1.00 6.03 194 PRO D CA 1
ATOM 9726 C C . PRO D 1 198 ? -35.188 -13.437 4.160 1.00 7.39 194 PRO D C 1
ATOM 9727 O O . PRO D 1 198 ? -35.665 -13.192 5.290 1.00 8.03 194 PRO D O 1
ATOM 9731 N N . LEU D 1 199 ? -34.417 -12.585 3.491 1.00 7.78 195 LEU D N 1
ATOM 9732 C CA . LEU D 1 199 ? -34.119 -11.269 4.112 1.00 8.17 195 LEU D CA 1
ATOM 9733 C C . LEU D 1 199 ? -35.451 -10.460 4.242 1.00 10.10 195 LEU D C 1
ATOM 9734 O O . LEU D 1 199 ? -35.630 -9.685 5.209 1.00 12.04 195 LEU D O 1
ATOM 9739 N N . SER D 1 200 ? -36.383 -10.648 3.331 1.00 10.04 196 SER D N 1
ATOM 9740 C CA A SER D 1 200 ? -37.680 -9.921 3.396 0.50 11.14 196 SER D CA 1
ATOM 9741 C CA B SER D 1 200 ? -37.670 -9.918 3.399 0.50 12.64 196 SER D CA 1
ATOM 9742 C C . SER D 1 200 ? -38.531 -10.397 4.552 1.00 12.55 196 SER D C 1
ATOM 9743 O O . SER D 1 200 ? -39.521 -9.716 4.925 1.00 13.26 196 SER D O 1
ATOM 9748 N N . LEU D 1 201 ? -38.181 -11.562 5.092 1.00 11.63 197 LEU D N 1
ATOM 9749 C CA . LEU D 1 201 ? -38.928 -12.169 6.189 1.00 12.25 197 LEU D CA 1
ATOM 9750 C C . LEU D 1 201 ? -38.206 -12.001 7.510 1.00 12.96 197 LEU D C 1
ATOM 9751 O O . LEU D 1 201 ? -38.591 -12.608 8.466 1.00 15.95 197 LEU D O 1
ATOM 9756 N N . GLY D 1 202 ? -37.133 -11.239 7.584 1.00 8.49 198 GLY D N 1
ATOM 9757 C CA . GLY D 1 202 ? -36.474 -10.990 8.831 1.00 11.02 198 GLY D CA 1
ATOM 9758 C C . GLY D 1 202 ? -35.155 -11.646 9.098 1.00 9.32 198 GLY D C 1
ATOM 9759 O O . GLY D 1 202 ? -34.505 -11.381 10.114 1.00 10.66 198 GLY D O 1
ATOM 9760 N N . ALA D 1 203 ? -34.695 -12.497 8.205 1.00 8.65 199 ALA D N 1
ATOM 9761 C CA . ALA D 1 203 ? -33.393 -13.134 8.411 1.00 8.21 199 ALA D CA 1
ATOM 9762 C C . ALA D 1 203 ? -32.264 -12.089 8.329 1.00 7.99 199 ALA D C 1
ATOM 9763 O O . ALA D 1 203 ? -32.385 -11.068 7.620 1.00 9.83 199 ALA D O 1
ATOM 9765 N N . ASP D 1 204 ? -31.179 -12.276 9.092 1.00 6.18 200 ASP D N 1
ATOM 9766 C CA . ASP D 1 204 ? -30.092 -11.415 9.032 1.00 6.86 200 ASP D CA 1
ATOM 9767 C C . ASP D 1 204 ? -29.173 -11.755 7.868 1.00 7.01 200 ASP D C 1
ATOM 9768 O O . ASP D 1 204 ? -28.535 -10.837 7.300 1.00 8.38 200 ASP D O 1
ATOM 9773 N N . VAL D 1 205 ? -29.044 -13.044 7.557 1.00 6.15 201 VAL D N 1
ATOM 9774 C CA A VAL D 1 205 ? -28.085 -13.510 6.521 0.50 5.85 201 VAL D CA 1
ATOM 9775 C CA B VAL D 1 205 ? -28.154 -13.455 6.486 0.50 6.57 201 VAL D CA 1
ATOM 9776 C C . VAL D 1 205 ? -28.707 -14.647 5.752 1.00 6.22 201 VAL D C 1
ATOM 9777 O O . VAL D 1 205 ? -29.377 -15.468 6.351 1.00 7.75 201 VAL D O 1
ATOM 9784 N N . VAL D 1 206 ? -28.468 -14.724 4.451 1.00 5.81 202 VAL D N 1
ATOM 9785 C CA . VAL D 1 206 ? -28.874 -15.886 3.642 1.00 5.60 202 VAL D CA 1
ATOM 9786 C C . VAL D 1 206 ? -27.607 -16.557 3.118 1.00 6.57 202 VAL D C 1
ATOM 9787 O O . VAL D 1 206 ? -26.703 -15.909 2.621 1.00 6.55 202 VAL D O 1
ATOM 9791 N N . LEU D 1 207 ? -27.595 -17.883 3.193 1.00 5.28 203 LEU D N 1
ATOM 9792 C CA . LEU D 1 207 ? -26.577 -18.731 2.624 1.00 4.72 203 LEU D CA 1
ATOM 9793 C C . LEU D 1 207 ? -27.141 -19.498 1.443 1.00 4.86 203 LEU D C 1
ATOM 9794 O O . LEU D 1 207 ? -28.266 -20.028 1.458 1.00 5.40 203 LEU D O 1
ATOM 9799 N N . HIS D 1 208 ? -26.286 -19.683 0.431 1.00 4.45 204 HIS D N 1
ATOM 9800 C CA . HIS D 1 208 ? -26.496 -20.646 -0.663 1.00 4.43 204 HIS D CA 1
ATOM 9801 C C . HIS D 1 208 ? -25.251 -21.488 -0.921 1.00 5.15 204 HIS D C 1
ATOM 9802 O O . HIS D 1 208 ? -24.086 -21.023 -0.941 1.00 5.54 204 HIS D O 1
ATOM 9809 N N . SER D 1 209 ? -25.534 -22.757 -1.218 1.00 5.07 205 SER D N 1
ATOM 9810 C CA . SER D 1 209 ? -24.642 -23.524 -2.055 1.00 5.43 205 SER D CA 1
ATOM 9811 C C . SER D 1 209 ? -25.066 -23.225 -3.524 1.00 5.27 205 SER D C 1
ATOM 9812 O O . SER D 1 209 ? -26.083 -23.707 -4.001 1.00 5.83 205 SER D O 1
ATOM 9815 N N . THR D 1 210 ? -24.263 -22.395 -4.215 1.00 4.82 206 THR D N 1
ATOM 9816 C CA . THR D 1 210 ? -24.498 -22.122 -5.618 1.00 4.68 206 THR D CA 1
ATOM 9817 C C . THR D 1 210 ? -24.165 -23.300 -6.493 1.00 5.57 206 THR D C 1
ATOM 9818 O O . THR D 1 210 ? -24.564 -23.336 -7.687 1.00 5.98 206 THR D O 1
ATOM 9822 N N . THR D 1 211 ? -23.576 -24.348 -5.933 1.00 5.22 207 THR D N 1
ATOM 9823 C CA . THR D 1 211 ? -23.393 -25.613 -6.616 1.00 5.17 207 THR D CA 1
ATOM 9824 C C . THR D 1 211 ? -24.676 -26.232 -7.139 1.00 4.93 207 THR D C 1
ATOM 9825 O O . THR D 1 211 ? -24.652 -27.019 -8.113 1.00 4.57 207 THR D O 1
ATOM 9853 N N . TYR D 1 213 ? -29.011 -25.147 -7.355 1.00 4.68 209 TYR D N 1
ATOM 9854 C CA . TYR D 1 213 ? -29.822 -24.501 -8.336 1.00 4.59 209 TYR D CA 1
ATOM 9855 C C . TYR D 1 213 ? -29.226 -23.255 -9.004 1.00 4.77 209 TYR D C 1
ATOM 9856 O O . TYR D 1 213 ? -29.515 -22.997 -10.197 1.00 5.91 209 TYR D O 1
ATOM 9865 N N . ILE D 1 214 ? -28.479 -22.465 -8.275 1.00 4.52 210 ILE D N 1
ATOM 9866 C CA . ILE D 1 214 ? -27.988 -21.208 -8.859 1.00 5.10 210 ILE D CA 1
ATOM 9867 C C . ILE D 1 214 ? -27.117 -21.489 -10.049 1.00 4.81 210 ILE D C 1
ATOM 9868 O O . ILE D 1 214 ? -27.389 -21.009 -11.147 1.00 6.65 210 ILE D O 1
ATOM 9873 N N . GLY D 1 215 ? -26.068 -22.298 -9.909 1.00 4.58 211 GLY D N 1
ATOM 9874 C CA . GLY D 1 215 ? -25.270 -22.751 -11.079 1.00 4.53 211 GLY D CA 1
ATOM 9875 C C . GLY D 1 215 ? -26.108 -23.542 -12.042 1.00 5.81 211 GLY D C 1
ATOM 9876 O O . GLY D 1 215 ? -26.042 -23.308 -13.270 1.00 6.81 211 GLY D O 1
ATOM 9877 N N . GLY D 1 216 ? -26.847 -24.528 -11.469 1.00 4.78 212 GLY D N 1
ATOM 9878 C CA . GLY D 1 216 ? -27.903 -25.230 -12.218 1.00 5.80 212 GLY D CA 1
ATOM 9879 C C . GLY D 1 216 ? -27.554 -26.338 -13.152 1.00 4.73 212 GLY D C 1
ATOM 9880 O O . GLY D 1 216 ? -28.385 -26.937 -13.724 1.00 4.80 212 GLY D O 1
ATOM 9881 N N . HIS D 1 217 ? -26.256 -26.567 -13.358 1.00 4.72 213 HIS D N 1
ATOM 9882 C CA . HIS D 1 217 ? -25.716 -27.431 -14.365 1.00 5.38 213 HIS D CA 1
ATOM 9883 C C . HIS D 1 217 ? -24.707 -28.468 -13.847 1.00 6.18 213 HIS D C 1
ATOM 9884 O O . HIS D 1 217 ? -24.081 -29.140 -14.663 1.00 7.06 213 HIS D O 1
ATOM 9891 N N . SER D 1 218 ? -24.685 -28.706 -12.565 1.00 6.97 214 SER D N 1
ATOM 9892 C CA . SER D 1 218 ? -23.768 -29.608 -11.963 1.00 5.15 214 SER D CA 1
ATOM 9893 C C . SER D 1 218 ? -22.342 -29.479 -12.410 1.00 6.71 214 SER D C 1
ATOM 9894 O O . SER D 1 218 ? -21.704 -30.468 -12.678 1.00 6.96 214 SER D O 1
ATOM 9897 N N . ASP D 1 219 ? -21.867 -28.241 -12.616 1.00 6.10 215 ASP D N 1
ATOM 9898 C CA . ASP D 1 219 ? -20.552 -28.016 -13.109 1.00 6.83 215 ASP D CA 1
ATOM 9899 C C . ASP D 1 219 ? -19.683 -27.008 -12.431 1.00 9.16 215 ASP D C 1
ATOM 9900 O O . ASP D 1 219 ? -18.619 -26.689 -13.018 1.00 11.52 215 ASP D O 1
ATOM 9905 N N . VAL D 1 220 ? -20.095 -26.398 -11.347 1.00 7.12 216 VAL D N 1
ATOM 9906 C CA . VAL D 1 220 ? -19.306 -25.437 -10.617 1.00 6.21 216 VAL D CA 1
ATOM 9907 C C . VAL D 1 220 ? -19.662 -25.540 -9.119 1.00 7.95 216 VAL D C 1
ATOM 9908 O O . VAL D 1 220 ? -20.831 -25.284 -8.721 1.00 10.69 216 VAL D O 1
ATOM 9912 N N . VAL D 1 221 ? -18.664 -25.835 -8.286 1.00 5.59 217 VAL D N 1
ATOM 9913 C CA . VAL D 1 221 ? -18.860 -25.777 -6.829 1.00 4.98 217 VAL D CA 1
ATOM 9914 C C . VAL D 1 221 ? -18.674 -24.407 -6.340 1.00 5.42 217 VAL D C 1
ATOM 9915 O O . VAL D 1 221 ? -17.723 -23.679 -6.749 1.00 5.92 217 VAL D O 1
ATOM 9919 N N . GLY D 1 222 ? -19.581 -23.912 -5.486 1.00 4.43 218 GLY D N 1
ATOM 9920 C CA . GLY D 1 222 ? -19.536 -22.560 -5.026 1.00 4.80 218 GLY D CA 1
ATOM 9921 C C . GLY D 1 222 ? -20.523 -22.270 -3.898 1.00 4.41 218 GLY D C 1
ATOM 9922 O O . GLY D 1 222 ? -21.496 -23.010 -3.732 1.00 5.13 218 GLY D O 1
ATOM 9923 N N . GLY D 1 223 ? -20.280 -21.169 -3.139 1.00 4.39 219 GLY D N 1
ATOM 9924 C CA . GLY D 1 223 ? -21.154 -20.706 -2.081 1.00 5.49 219 GLY D CA 1
ATOM 9925 C C . GLY D 1 223 ? -21.299 -19.212 -2.099 1.00 4.84 219 GLY D C 1
ATOM 9926 O O . GLY D 1 223 ? -20.578 -18.460 -2.781 1.00 5.09 219 GLY D O 1
ATOM 9927 N N . ALA D 1 224 ? -22.278 -18.754 -1.309 1.00 4.42 220 ALA D N 1
ATOM 9928 C CA . ALA D 1 224 ? -22.585 -17.368 -1.145 1.00 5.45 220 ALA D CA 1
ATOM 9929 C C . ALA D 1 224 ? -23.180 -17.069 0.225 1.00 5.17 220 ALA D C 1
ATOM 9930 O O . ALA D 1 224 ? -23.986 -17.859 0.767 1.00 5.63 220 ALA D O 1
ATOM 9932 N N . LEU D 1 225 ? -22.872 -15.854 0.688 1.00 4.52 221 LEU D N 1
ATOM 9933 C CA . LEU D 1 225 ? -23.583 -15.191 1.818 1.00 4.57 221 LEU D CA 1
ATOM 9934 C C . LEU D 1 225 ? -24.071 -13.842 1.377 1.00 4.76 221 LEU D C 1
ATOM 9935 O O . LEU D 1 225 ? -23.309 -13.098 0.728 1.00 7.42 221 LEU D O 1
ATOM 9940 N N . VAL D 1 226 ? -25.325 -13.512 1.723 1.00 5.51 222 VAL D N 1
ATOM 9941 C CA . VAL D 1 226 ? -25.902 -12.166 1.438 1.00 6.90 222 VAL D CA 1
ATOM 9942 C C . VAL D 1 226 ? -26.555 -11.595 2.630 1.00 7.39 222 VAL D C 1
ATOM 9943 O O . VAL D 1 226 ? -27.082 -12.349 3.475 1.00 7.85 222 VAL D O 1
ATOM 9947 N N . THR D 1 227 ? -26.422 -10.255 2.797 1.00 7.22 223 THR D N 1
ATOM 9948 C CA . THR D 1 227 ? -26.963 -9.562 3.960 1.00 5.70 223 THR D CA 1
ATOM 9949 C C . THR D 1 227 ? -27.254 -8.143 3.607 1.00 7.65 223 THR D C 1
ATOM 9950 O O . THR D 1 227 ? -26.741 -7.617 2.628 1.00 6.26 223 THR D O 1
ATOM 9954 N N . ASN D 1 228 ? -28.064 -7.508 4.447 1.00 8.31 224 ASN D N 1
ATOM 9955 C CA . ASN D 1 228 ? -28.211 -6.077 4.430 1.00 7.56 224 ASN D CA 1
ATOM 9956 C C . ASN D 1 228 ? -27.421 -5.364 5.508 1.00 10.12 224 ASN D C 1
ATOM 9957 O O . ASN D 1 228 ? -27.386 -4.129 5.505 1.00 11.61 224 ASN D O 1
ATOM 9962 N N . ASP D 1 229 ? -26.778 -6.128 6.381 1.00 10.07 225 ASP D N 1
ATOM 9963 C CA . ASP D 1 229 ? -26.064 -5.555 7.553 1.00 10.39 225 ASP D CA 1
ATOM 9964 C C . ASP D 1 229 ? -24.632 -5.335 7.143 1.00 10.93 225 ASP D C 1
ATOM 9965 O O . ASP D 1 229 ? -23.868 -6.302 6.977 1.00 9.36 225 ASP D O 1
ATOM 9970 N N . GLU D 1 230 ? -24.234 -4.067 7.041 1.00 11.81 226 GLU D N 1
ATOM 9971 C CA . GLU D 1 230 ? -22.892 -3.757 6.642 1.00 10.21 226 GLU D CA 1
ATOM 9972 C C . GLU D 1 230 ? -21.795 -4.224 7.558 1.00 11.61 226 GLU D C 1
ATOM 9973 O O . GLU D 1 230 ? -20.732 -4.693 7.059 1.00 12.88 226 GLU D O 1
ATOM 9979 N N . GLU D 1 231 ? -22.039 -4.234 8.853 1.00 12.00 227 GLU D N 1
ATOM 9980 C CA . GLU D 1 231 ? -21.026 -4.728 9.793 1.00 11.99 227 GLU D CA 1
ATOM 9981 C C . GLU D 1 231 ? -20.866 -6.252 9.687 1.00 11.41 227 GLU D C 1
ATOM 9982 O O . GLU D 1 231 ? -19.742 -6.770 9.754 1.00 12.61 227 GLU D O 1
ATOM 9984 N N . LEU D 1 232 ? -21.945 -6.984 9.518 1.00 11.37 228 LEU D N 1
ATOM 9985 C CA . LEU D 1 232 ? -21.869 -8.424 9.225 1.00 11.32 228 LEU D CA 1
ATOM 9986 C C . LEU D 1 232 ? -21.137 -8.665 7.923 1.00 9.65 228 LEU D C 1
ATOM 9987 O O . LEU D 1 232 ? -20.272 -9.560 7.848 1.00 9.27 228 LEU D O 1
ATOM 9992 N N . ASP D 1 233 ? -21.432 -7.928 6.840 1.00 8.70 229 ASP D N 1
ATOM 9993 C CA . ASP D 1 233 ? -20.719 -8.165 5.596 1.00 8.76 229 ASP D CA 1
ATOM 9994 C C . ASP D 1 233 ? -19.178 -7.901 5.788 1.00 10.19 229 ASP D C 1
ATOM 9995 O O . ASP D 1 233 ? -18.310 -8.624 5.242 1.00 10.09 229 ASP D O 1
ATOM 10000 N N . GLN D 1 234 ? -18.839 -6.882 6.586 1.00 8.29 230 GLN D N 1
ATOM 10001 C CA . GLN D 1 234 ? -17.423 -6.653 6.908 1.00 10.50 230 GLN D CA 1
ATOM 10002 C C . GLN D 1 234 ? -16.749 -7.851 7.645 1.00 8.67 230 GLN D C 1
ATOM 10003 O O . GLN D 1 234 ? -15.562 -8.213 7.382 1.00 10.91 230 GLN D O 1
ATOM 10009 N N . SER D 1 235 ? -17.513 -8.458 8.529 1.00 8.82 231 SER D N 1
ATOM 10010 C CA A SER D 1 235 ? -17.004 -9.619 9.305 0.50 9.12 231 SER D CA 1
ATOM 10011 C CA B SER D 1 235 ? -17.019 -9.641 9.316 0.50 8.85 231 SER D CA 1
ATOM 10012 C C . SER D 1 235 ? -16.822 -10.781 8.369 1.00 8.55 231 SER D C 1
ATOM 10013 O O . SER D 1 235 ? -15.841 -11.504 8.443 1.00 8.29 231 SER D O 1
ATOM 10018 N N . PHE D 1 236 ? -17.764 -10.926 7.428 1.00 8.08 232 PHE D N 1
ATOM 10019 C CA . PHE D 1 236 ? -17.584 -11.999 6.424 1.00 6.83 232 PHE D CA 1
ATOM 10020 C C . PHE D 1 236 ? -16.341 -11.692 5.503 1.00 8.26 232 PHE D C 1
ATOM 10021 O O . PHE D 1 236 ? -15.548 -12.603 5.164 1.00 8.66 232 PHE D O 1
ATOM 10029 N N . ALA D 1 237 ? -16.192 -10.462 5.071 1.00 7.22 233 ALA D N 1
ATOM 10030 C CA . ALA D 1 237 ? -15.111 -10.102 4.181 1.00 7.69 233 ALA D CA 1
ATOM 10031 C C . ALA D 1 237 ? -13.762 -10.351 4.856 1.00 6.96 233 ALA D C 1
ATOM 10032 O O . ALA D 1 237 ? -12.832 -10.766 4.209 1.00 8.46 233 ALA D O 1
ATOM 10034 N N . PHE D 1 238 ? -13.684 -10.143 6.172 1.00 8.33 234 PHE D N 1
ATOM 10035 C CA . PHE D 1 238 ? -12.419 -10.325 6.846 1.00 8.64 234 PHE D CA 1
ATOM 10036 C C . PHE D 1 238 ? -11.989 -11.764 6.767 1.00 7.03 234 PHE D C 1
ATOM 10037 O O . PHE D 1 238 ? -10.788 -12.030 6.576 1.00 8.05 234 PHE D O 1
ATOM 10045 N N . LEU D 1 239 ? -12.944 -12.697 6.878 1.00 6.24 235 LEU D N 1
ATOM 10046 C CA . LEU D 1 239 ? -12.646 -14.112 6.766 1.00 5.37 235 LEU D CA 1
ATOM 10047 C C . LEU D 1 239 ? -12.501 -14.612 5.326 1.00 5.02 235 LEU D C 1
ATOM 10048 O O . LEU D 1 239 ? -11.720 -15.512 5.052 1.00 7.22 235 LEU D O 1
ATOM 10053 N N . GLN D 1 240 ? -13.251 -14.023 4.410 1.00 5.69 236 GLN D N 1
ATOM 10054 C CA . GLN D 1 240 ? -13.118 -14.351 2.965 1.00 5.89 236 GLN D CA 1
ATOM 10055 C C . GLN D 1 240 ? -11.714 -14.049 2.543 1.00 6.60 236 GLN D C 1
ATOM 10056 O O . GLN D 1 240 ? -11.007 -14.886 1.989 1.00 7.63 236 GLN D O 1
ATOM 10062 N N . ASN D 1 241 ? -11.250 -12.837 2.828 1.00 6.16 237 ASN D N 1
ATOM 10063 C CA . ASN D 1 241 ? -9.846 -12.466 2.579 1.00 8.75 237 ASN D CA 1
ATOM 10064 C C . ASN D 1 241 ? -8.838 -13.246 3.409 1.00 9.75 237 ASN D C 1
ATOM 10065 O O . ASN D 1 241 ? -7.811 -13.691 2.887 1.00 10.33 237 ASN D O 1
ATOM 10070 N N . GLY D 1 242 ? -9.123 -13.404 4.710 1.00 8.22 238 GLY D N 1
ATOM 10071 C CA . GLY D 1 242 ? -8.133 -13.852 5.636 1.00 7.22 238 GLY D CA 1
ATOM 10072 C C . GLY D 1 242 ? -7.848 -15.291 5.604 1.00 7.19 238 GLY D C 1
ATOM 10073 O O . GLY D 1 242 ? -6.661 -15.668 5.755 1.00 8.86 238 GLY D O 1
ATOM 10074 N N . ALA D 1 243 ? -8.910 -16.081 5.465 1.00 6.48 239 ALA D N 1
ATOM 10075 C CA . ALA D 1 243 ? -8.853 -17.531 5.339 1.00 8.93 239 ALA D CA 1
ATOM 10076 C C . ALA D 1 243 ? -8.944 -17.967 3.917 1.00 8.73 239 ALA D C 1
ATOM 10077 O O . ALA D 1 243 ? -8.507 -19.068 3.576 1.00 13.70 239 ALA D O 1
ATOM 10079 N N . GLY D 1 244 ? -9.445 -17.137 2.992 1.00 5.51 240 GLY D N 1
ATOM 10080 C CA . GLY D 1 244 ? -9.103 -17.326 1.550 1.00 6.50 240 GLY D CA 1
ATOM 10081 C C . GLY D 1 244 ? -9.872 -18.456 0.837 1.00 4.71 240 GLY D C 1
ATOM 10082 O O . GLY D 1 244 ? -9.356 -19.066 -0.112 1.00 7.18 240 GLY D O 1
ATOM 10083 N N . ALA D 1 245 ? -11.097 -18.741 1.272 1.00 5.45 241 ALA D N 1
ATOM 10084 C CA . ALA D 1 245 ? -11.942 -19.748 0.604 1.00 5.13 241 ALA D CA 1
ATOM 10085 C C . ALA D 1 245 ? -12.736 -19.160 -0.520 1.00 6.53 241 ALA D C 1
ATOM 10086 O O . ALA D 1 245 ? -13.992 -19.037 -0.390 1.00 7.43 241 ALA D O 1
ATOM 10088 N N . VAL D 1 246 ? -12.022 -18.745 -1.566 1.00 6.38 242 VAL D N 1
ATOM 10089 C CA . VAL D 1 246 ? -12.533 -17.827 -2.538 1.00 6.75 242 VAL D CA 1
ATOM 10090 C C . VAL D 1 246 ? -12.620 -18.589 -3.888 1.00 6.18 242 VAL D C 1
ATOM 10091 O O . VAL D 1 246 ? -11.801 -19.474 -4.186 1.00 7.64 242 VAL D O 1
ATOM 10095 N N . PRO D 1 247 ? -13.621 -18.252 -4.715 1.00 7.01 243 PRO D N 1
ATOM 10096 C CA . PRO D 1 247 ? -13.781 -18.906 -6.018 1.00 6.24 243 PRO D CA 1
ATOM 10097 C C . PRO D 1 247 ? -12.838 -18.370 -7.045 1.00 6.74 243 PRO D C 1
ATOM 10098 O O . PRO D 1 247 ? -12.542 -17.178 -7.126 1.00 10.18 243 PRO D O 1
ATOM 10102 N N . GLY D 1 248 ? -12.523 -19.223 -7.997 1.00 7.40 244 GLY D N 1
ATOM 10103 C CA . GLY D 1 248 ? -11.817 -18.808 -9.172 1.00 9.38 244 GLY D CA 1
ATOM 10104 C C . GLY D 1 248 ? -12.682 -18.139 -10.150 1.00 8.00 244 GLY D C 1
ATOM 10105 O O . GLY D 1 248 ? -13.897 -18.251 -10.040 1.00 7.69 244 GLY D O 1
ATOM 10106 N N . PRO D 1 249 ? -12.078 -17.474 -11.162 1.00 7.75 245 PRO D N 1
ATOM 10107 C CA . PRO D 1 249 ? -12.908 -16.616 -11.971 1.00 7.12 245 PRO D CA 1
ATOM 10108 C C . PRO D 1 249 ? -13.717 -17.405 -12.996 1.00 7.15 245 PRO D C 1
ATOM 10109 O O . PRO D 1 249 ? -14.775 -16.904 -13.475 1.00 6.77 245 PRO D O 1
ATOM 10113 N N . PHE D 1 250 ? -13.167 -18.509 -13.498 1.00 8.43 246 PHE D N 1
ATOM 10114 C CA . PHE D 1 250 ? -13.972 -19.322 -14.430 1.00 9.08 246 PHE D CA 1
ATOM 10115 C C . PHE D 1 250 ? -15.205 -19.900 -13.745 1.00 8.84 246 PHE D C 1
ATOM 10116 O O . PHE D 1 250 ? -16.298 -19.943 -14.273 1.00 8.72 246 PHE D O 1
ATOM 10124 N N . ASP D 1 251 ? -15.032 -20.333 -12.476 1.00 8.21 247 ASP D N 1
ATOM 10125 C CA . ASP D 1 251 ? -16.139 -20.819 -11.731 1.00 7.95 247 ASP D CA 1
ATOM 10126 C C . ASP D 1 251 ? -17.134 -19.700 -11.426 1.00 6.58 247 ASP D C 1
ATOM 10127 O O . ASP D 1 251 ? -18.343 -19.894 -11.520 1.00 6.86 247 ASP D O 1
ATOM 10132 N N . ALA D 1 252 ? -16.632 -18.534 -10.996 1.00 5.74 248 ALA D N 1
ATOM 10133 C CA . ALA D 1 252 ? -17.549 -17.387 -10.747 1.00 5.29 248 ALA D CA 1
ATOM 10134 C C . ALA D 1 252 ? -18.359 -17.065 -11.986 1.00 5.26 248 ALA D C 1
ATOM 10135 O O . ALA D 1 252 ? -19.547 -16.807 -11.941 1.00 5.88 248 ALA D O 1
ATOM 10137 N N . TYR D 1 253 ? -17.719 -17.108 -13.169 1.00 5.43 249 TYR D N 1
ATOM 10138 C CA . TYR D 1 253 ? -18.435 -16.915 -14.479 1.00 5.78 249 TYR D CA 1
ATOM 10139 C C . TYR D 1 253 ? -19.469 -17.958 -14.719 1.00 6.26 249 TYR D C 1
ATOM 10140 O O . TYR D 1 253 ? -20.617 -17.614 -15.071 1.00 5.71 249 TYR D O 1
ATOM 10149 N N . LEU D 1 254 ? -19.190 -19.200 -14.451 1.00 5.18 250 LEU D N 1
ATOM 10150 C CA . LEU D 1 254 ? -20.208 -20.255 -14.666 1.00 5.95 250 LEU D CA 1
ATOM 10151 C C . LEU D 1 254 ? -21.378 -20.149 -13.707 1.00 6.02 250 LEU D C 1
ATOM 10152 O O . LEU D 1 254 ? -22.517 -20.350 -14.089 1.00 5.53 250 LEU D O 1
ATOM 10157 N N . THR D 1 255 ? -21.100 -19.733 -12.453 1.00 5.63 251 THR D N 1
ATOM 10158 C CA . THR D 1 255 ? -22.138 -19.484 -11.502 1.00 6.36 251 THR D CA 1
ATOM 10159 C C . THR D 1 255 ? -23.048 -18.342 -12.007 1.00 6.23 251 THR D C 1
ATOM 10160 O O . THR D 1 255 ? -24.308 -18.485 -12.002 1.00 7.05 251 THR D O 1
ATOM 10164 N N . MET D 1 256 ? -22.458 -17.243 -12.423 1.00 6.89 252 MET D N 1
ATOM 10165 C CA . MET D 1 256 ? -23.212 -16.098 -12.925 1.00 7.31 252 MET D CA 1
ATOM 10166 C C . MET D 1 256 ? -24.021 -16.503 -14.147 1.00 7.52 252 MET D C 1
ATOM 10167 O O . MET D 1 256 ? -25.170 -16.075 -14.362 1.00 6.26 252 MET D O 1
ATOM 10172 N N . ARG D 1 257 ? -23.422 -17.268 -15.040 1.00 5.45 253 ARG D N 1
ATOM 10173 C CA . ARG D 1 257 ? -24.091 -17.758 -16.247 1.00 5.49 253 ARG D CA 1
ATOM 10174 C C . ARG D 1 257 ? -25.308 -18.580 -15.894 1.00 6.52 253 ARG D C 1
ATOM 10175 O O . ARG D 1 257 ? -26.397 -18.355 -16.440 1.00 6.62 253 ARG D O 1
ATOM 10183 N N . GLY D 1 258 ? -25.180 -19.508 -14.960 1.00 5.55 254 GLY D N 1
ATOM 10184 C CA . GLY D 1 258 ? -26.307 -20.303 -14.491 1.00 5.12 254 GLY D CA 1
ATOM 10185 C C . GLY D 1 258 ? -27.409 -19.402 -13.961 1.00 5.67 254 GLY D C 1
ATOM 10186 O O . GLY D 1 258 ? -28.603 -19.618 -14.186 1.00 5.67 254 GLY D O 1
ATOM 10187 N N . LEU D 1 259 ? -27.050 -18.428 -13.146 1.00 6.05 255 LEU D N 1
ATOM 10188 C CA . LEU D 1 259 ? -27.997 -17.573 -12.478 1.00 4.97 255 LEU D CA 1
ATOM 10189 C C . LEU D 1 259 ? -28.925 -16.888 -13.484 1.00 6.22 255 LEU D C 1
ATOM 10190 O O . LEU D 1 259 ? -30.099 -16.670 -13.160 1.00 6.38 255 LEU D O 1
ATOM 10195 N N . LYS D 1 260 ? -28.417 -16.620 -14.689 1.00 5.62 256 LYS D N 1
ATOM 10196 C CA . LYS D 1 260 ? -29.236 -15.954 -15.718 1.00 5.61 256 LYS D CA 1
ATOM 10197 C C . LYS D 1 260 ? -30.474 -16.710 -16.124 1.00 5.72 256 LYS D C 1
ATOM 10198 O O . LYS D 1 260 ? -31.380 -16.117 -16.708 1.00 7.23 256 LYS D O 1
ATOM 10204 N N . THR D 1 261 ? -30.483 -18.023 -15.916 1.00 5.94 257 THR D N 1
ATOM 10205 C CA . THR D 1 261 ? -31.672 -18.854 -16.218 1.00 4.53 257 THR D CA 1
ATOM 10206 C C . THR D 1 261 ? -32.386 -19.429 -15.015 1.00 4.69 257 THR D C 1
ATOM 10207 O O . THR D 1 261 ? -33.315 -20.260 -15.166 1.00 4.38 257 THR D O 1
ATOM 10211 N N . LEU D 1 262 ? -31.969 -18.992 -13.781 1.00 4.93 258 LEU D N 1
ATOM 10212 C CA . LEU D 1 262 ? -32.533 -19.558 -12.543 1.00 4.20 258 LEU D CA 1
ATOM 10213 C C . LEU D 1 262 ? -34.103 -19.457 -12.525 1.00 4.64 258 LEU D C 1
ATOM 10214 O O . LEU D 1 262 ? -34.792 -20.442 -12.194 1.00 4.20 258 LEU D O 1
ATOM 10219 N N . VAL D 1 263 ? -34.600 -18.268 -12.748 1.00 5.16 259 VAL D N 1
ATOM 10220 C CA . VAL D 1 263 ? -36.084 -18.089 -12.661 1.00 5.37 259 VAL D CA 1
ATOM 10221 C C . VAL D 1 263 ? -36.873 -18.966 -13.583 1.00 5.72 259 VAL D C 1
ATOM 10222 O O . VAL D 1 263 ? -37.815 -19.686 -13.146 1.00 7.76 259 VAL D O 1
ATOM 10226 N N . LEU D 1 264 ? -36.375 -19.070 -14.835 1.00 6.16 260 LEU D N 1
ATOM 10227 C CA . LEU D 1 264 ? -36.967 -19.907 -15.796 1.00 6.05 260 LEU D CA 1
ATOM 10228 C C . LEU D 1 264 ? -36.843 -21.375 -15.420 1.00 5.27 260 LEU D C 1
ATOM 10229 O O . LEU D 1 264 ? -37.807 -22.106 -15.528 1.00 6.13 260 LEU D O 1
ATOM 10234 N N . ARG D 1 265 ? -35.682 -21.829 -14.984 1.00 5.62 261 ARG D N 1
ATOM 10235 C CA . ARG D 1 265 ? -35.479 -23.185 -14.604 1.00 5.40 261 ARG D CA 1
ATOM 10236 C C . ARG D 1 265 ? -36.313 -23.573 -13.386 1.00 4.46 261 ARG D C 1
ATOM 10237 O O . ARG D 1 265 ? -36.946 -24.631 -13.441 1.00 4.59 261 ARG D O 1
ATOM 10245 N N . MET D 1 266 ? -36.370 -22.715 -12.364 1.00 5.83 262 MET D N 1
ATOM 10246 C CA A MET D 1 266 ? -37.113 -23.051 -11.132 0.50 5.59 262 MET D CA 1
ATOM 10247 C CA B MET D 1 266 ? -37.101 -23.113 -11.173 0.50 6.78 262 MET D CA 1
ATOM 10248 C C . MET D 1 266 ? -38.598 -23.263 -11.450 1.00 6.90 262 MET D C 1
ATOM 10249 O O . MET D 1 266 ? -39.247 -24.132 -10.842 1.00 5.50 262 MET D O 1
ATOM 10258 N N . GLN D 1 267 ? -39.149 -22.473 -12.360 1.00 6.93 263 GLN D N 1
ATOM 10259 C CA . GLN D 1 267 ? -40.541 -22.641 -12.753 1.00 6.42 263 GLN D CA 1
ATOM 10260 C C . GLN D 1 267 ? -40.764 -24.051 -13.314 1.00 6.92 263 GLN D C 1
ATOM 10261 O O . GLN D 1 267 ? -41.697 -24.757 -12.903 1.00 8.05 263 GLN D O 1
ATOM 10267 N N . ARG D 1 268 ? -39.859 -24.548 -14.138 1.00 5.20 264 ARG D N 1
ATOM 10268 C CA . ARG D 1 268 ? -40.039 -25.804 -14.771 1.00 6.99 264 ARG D CA 1
ATOM 10269 C C . ARG D 1 268 ? -39.768 -26.912 -13.791 1.00 4.53 264 ARG D C 1
ATOM 10270 O O . ARG D 1 268 ? -40.421 -28.017 -13.794 1.00 6.01 264 ARG D O 1
ATOM 10278 N N . HIS D 1 269 ? -38.742 -26.749 -12.981 1.00 5.92 265 HIS D N 1
ATOM 10279 C CA . HIS D 1 269 ? -38.488 -27.686 -11.925 1.00 4.78 265 HIS D CA 1
ATOM 10280 C C . HIS D 1 269 ? -39.759 -27.938 -11.061 1.00 4.56 265 HIS D C 1
ATOM 10281 O O . HIS D 1 269 ? -40.031 -29.091 -10.657 1.00 6.13 265 HIS D O 1
ATOM 10288 N N . SER D 1 270 ? -40.403 -26.835 -10.657 1.00 6.99 266 SER D N 1
ATOM 10289 C CA . SER D 1 270 ? -41.544 -26.904 -9.763 1.00 8.07 266 SER D CA 1
ATOM 10290 C C . SER D 1 270 ? -42.675 -27.624 -10.479 1.00 8.57 266 SER D C 1
ATOM 10291 O O . SER D 1 270 ? -43.344 -28.469 -9.879 1.00 8.50 266 SER D O 1
ATOM 10294 N N . GLU D 1 271 ? -42.891 -27.288 -11.736 1.00 7.38 267 GLU D N 1
ATOM 10295 C CA . GLU D 1 271 ? -43.975 -27.904 -12.494 1.00 7.71 267 GLU D CA 1
ATOM 10296 C C . GLU D 1 271 ? -43.760 -29.396 -12.681 1.00 7.43 267 GLU D C 1
ATOM 10297 O O . GLU D 1 271 ? -44.661 -30.250 -12.493 1.00 9.34 267 GLU D O 1
ATOM 10303 N N . ASN D 1 272 ? -42.535 -29.780 -13.074 1.00 6.53 268 ASN D N 1
ATOM 10304 C CA . ASN D 1 272 ? -42.182 -31.192 -13.233 1.00 6.63 268 ASN D CA 1
ATOM 10305 C C . ASN D 1 272 ? -42.258 -31.966 -11.878 1.00 7.39 268 ASN D C 1
ATOM 10306 O O . ASN D 1 272 ? -42.699 -33.129 -11.836 1.00 7.78 268 ASN D O 1
ATOM 10311 N N . ALA D 1 273 ? -41.786 -31.326 -10.789 1.00 6.73 269 ALA D N 1
ATOM 10312 C CA . ALA D 1 273 ? -41.784 -31.990 -9.506 1.00 5.82 269 ALA D CA 1
ATOM 10313 C C . ALA D 1 273 ? -43.228 -32.243 -9.022 1.00 6.92 269 ALA D C 1
ATOM 10314 O O . ALA D 1 273 ? -43.549 -33.285 -8.434 1.00 9.10 269 ALA D O 1
ATOM 10316 N N . ALA D 1 274 ? -44.107 -31.245 -9.239 1.00 8.21 270 ALA D N 1
ATOM 10317 C CA . ALA D 1 274 ? -45.516 -31.381 -8.844 1.00 9.50 270 ALA D CA 1
ATOM 10318 C C . ALA D 1 274 ? -46.079 -32.635 -9.579 1.00 10.33 270 ALA D C 1
ATOM 10319 O O . ALA D 1 274 ? -46.846 -33.416 -8.989 1.00 10.93 270 ALA D O 1
ATOM 10321 N N . ALA D 1 275 ? -45.762 -32.775 -10.876 1.00 8.24 271 ALA D N 1
ATOM 10322 C CA . ALA D 1 275 ? -46.243 -33.926 -11.681 1.00 10.42 271 ALA D CA 1
ATOM 10323 C C . ALA D 1 275 ? -45.677 -35.239 -11.163 1.00 10.30 271 ALA D C 1
ATOM 10324 O O . ALA D 1 275 ? -46.373 -36.277 -11.074 1.00 9.91 271 ALA D O 1
ATOM 10326 N N . VAL D 1 276 ? -44.397 -35.246 -10.805 1.00 8.23 272 VAL D N 1
ATOM 10327 C CA . VAL D 1 276 ? -43.761 -36.464 -10.280 1.00 8.90 272 VAL D CA 1
ATOM 10328 C C . VAL D 1 276 ? -44.375 -36.829 -8.939 1.00 9.28 272 VAL D C 1
ATOM 10329 O O . VAL D 1 276 ? -44.636 -37.997 -8.673 1.00 10.69 272 VAL D O 1
ATOM 10333 N N . ALA D 1 277 ? -44.694 -35.816 -8.120 1.00 8.75 273 ALA D N 1
ATOM 10334 C CA . ALA D 1 277 ? -45.229 -36.093 -6.749 1.00 9.46 273 ALA D CA 1
ATOM 10335 C C . ALA D 1 277 ? -46.597 -36.694 -6.904 1.00 12.36 273 ALA D C 1
ATOM 10336 O O . ALA D 1 277 ? -46.917 -37.602 -6.153 1.00 12.29 273 ALA D O 1
ATOM 10338 N N . GLU D 1 278 ? -47.402 -36.162 -7.849 1.00 13.19 274 GLU D N 1
ATOM 10339 C CA . GLU D 1 278 ? -48.779 -36.679 -8.071 1.00 13.96 274 GLU D CA 1
ATOM 10340 C C . GLU D 1 278 ? -48.709 -38.108 -8.595 1.00 15.64 274 GLU D C 1
ATOM 10341 O O . GLU D 1 278 ? -49.509 -38.972 -8.164 1.00 16.68 274 GLU D O 1
ATOM 10347 N N . PHE D 1 279 ? -47.785 -38.363 -9.527 1.00 13.01 275 PHE D N 1
ATOM 10348 C CA . PHE D 1 279 ? -47.636 -39.722 -10.072 1.00 13.80 275 PHE D CA 1
ATOM 10349 C C . PHE D 1 279 ? -47.309 -40.700 -8.983 1.00 14.58 275 PHE D C 1
ATOM 10350 O O . PHE D 1 279 ? -47.879 -41.820 -8.936 1.00 15.58 275 PHE D O 1
ATOM 10358 N N . LEU D 1 280 ? -46.309 -40.368 -8.164 1.00 12.94 276 LEU D N 1
ATOM 10359 C CA . LEU D 1 280 ? -45.833 -41.282 -7.091 1.00 11.78 276 LEU D CA 1
ATOM 10360 C C . LEU D 1 280 ? -46.920 -41.408 -5.977 1.00 12.28 276 LEU D C 1
ATOM 10361 O O . LEU D 1 280 ? -47.031 -42.494 -5.396 1.00 15.01 276 LEU D O 1
ATOM 10366 N N . ALA D 1 281 ? -47.736 -40.373 -5.763 1.00 14.16 277 ALA D N 1
ATOM 10367 C CA . ALA D 1 281 ? -48.774 -40.381 -4.736 1.00 15.59 277 ALA D CA 1
ATOM 10368 C C . ALA D 1 281 ? -49.840 -41.406 -5.106 1.00 18.00 277 ALA D C 1
ATOM 10369 O O . ALA D 1 281 ? -50.477 -41.953 -4.191 1.00 21.32 277 ALA D O 1
ATOM 10371 N N . GLU D 1 282 ? -50.012 -41.658 -6.391 1.00 18.06 278 GLU D N 1
ATOM 10372 C CA . GLU D 1 282 ? -50.995 -42.614 -6.946 1.00 21.33 278 GLU D CA 1
ATOM 10373 C C . GLU D 1 282 ? -50.448 -44.020 -7.109 1.00 21.99 278 GLU D C 1
ATOM 10374 O O . GLU D 1 282 ? -51.211 -44.948 -7.371 1.00 22.69 278 GLU D O 1
ATOM 10380 N N . HIS D 1 283 ? -49.139 -44.207 -6.942 1.00 19.84 279 HIS D N 1
ATOM 10381 C CA . HIS D 1 283 ? -48.480 -45.469 -7.243 1.00 18.98 279 HIS D CA 1
ATOM 10382 C C . HIS D 1 283 ? -48.423 -46.395 -6.024 1.00 19.50 279 HIS D C 1
ATOM 10383 O O . HIS D 1 283 ? -48.004 -46.047 -4.895 1.00 17.72 279 HIS D O 1
ATOM 10390 N N . PRO D 1 284 ? -48.793 -47.694 -6.257 1.00 20.11 280 PRO D N 1
ATOM 10391 C CA . PRO D 1 284 ? -48.833 -48.588 -5.125 1.00 21.70 280 PRO D CA 1
ATOM 10392 C C . PRO D 1 284 ? -47.510 -48.945 -4.457 1.00 20.70 280 PRO D C 1
ATOM 10393 O O . PRO D 1 284 ? -47.534 -49.400 -3.337 1.00 22.13 280 PRO D O 1
ATOM 10397 N N . ALA D 1 285 ? -46.376 -48.681 -5.099 1.00 20.57 281 ALA D N 1
ATOM 10398 C CA . ALA D 1 285 ? -45.114 -49.036 -4.472 1.00 18.69 281 ALA D CA 1
ATOM 10399 C C . ALA D 1 285 ? -44.735 -47.995 -3.383 1.00 17.82 281 ALA D C 1
ATOM 10400 O O . ALA D 1 285 ? -43.833 -48.236 -2.615 1.00 16.33 281 ALA D O 1
ATOM 10402 N N . ILE D 1 286 ? -45.405 -46.827 -3.376 1.00 17.12 282 ILE D N 1
ATOM 10403 C CA . ILE D 1 286 ? -45.011 -45.660 -2.561 1.00 16.40 282 ILE D CA 1
ATOM 10404 C C . ILE D 1 286 ? -45.929 -45.513 -1.361 1.00 17.47 282 ILE D C 1
ATOM 10405 O O . ILE D 1 286 ? -47.165 -45.451 -1.550 1.00 18.22 282 ILE D O 1
ATOM 10410 N N . SER D 1 287 ? -45.348 -45.455 -0.162 1.00 16.43 283 SER D N 1
ATOM 10411 C CA . SER D 1 287 ? -46.146 -45.247 1.066 1.00 19.21 283 SER D CA 1
ATOM 10412 C C . SER D 1 287 ? -46.470 -43.767 1.353 1.00 19.93 283 SER D C 1
ATOM 10413 O O . SER D 1 287 ? -47.597 -43.415 1.724 1.00 21.40 283 SER D O 1
ATOM 10416 N N . THR D 1 288 ? -45.470 -42.910 1.186 1.00 16.40 284 THR D N 1
ATOM 10417 C CA . THR D 1 288 ? -45.556 -41.499 1.590 1.00 16.54 284 THR D CA 1
ATOM 10418 C C . THR D 1 288 ? -44.801 -40.653 0.550 1.00 13.58 284 THR D C 1
ATOM 10419 O O . THR D 1 288 ? -43.753 -41.096 0.059 1.00 12.85 284 THR D O 1
ATOM 10423 N N . VAL D 1 289 ? -45.389 -39.524 0.146 1.00 12.49 285 VAL D N 1
ATOM 10424 C CA . VAL D 1 289 ? -44.716 -38.561 -0.740 1.00 11.54 285 VAL D CA 1
ATOM 10425 C C . VAL D 1 289 ? -44.478 -37.273 0.004 1.00 13.13 285 VAL D C 1
ATOM 10426 O O . VAL D 1 289 ? -45.423 -36.748 0.645 1.00 13.41 285 VAL D O 1
ATOM 10430 N N . LEU D 1 290 ? -43.214 -36.826 0.003 1.00 10.82 286 LEU D N 1
ATOM 10431 C CA . LEU D 1 290 ? -42.794 -35.636 0.696 1.00 9.65 286 LEU D CA 1
ATOM 10432 C C . LEU D 1 290 ? -42.554 -34.560 -0.368 1.00 9.41 286 LEU D C 1
ATOM 10433 O O . LEU D 1 290 ? -41.657 -34.728 -1.209 1.00 10.46 286 LEU D O 1
ATOM 10438 N N . TYR D 1 291 ? -43.437 -33.554 -0.443 1.00 9.07 287 TYR D N 1
ATOM 10439 C CA . TYR D 1 291 ? -43.347 -32.487 -1.420 1.00 8.48 287 TYR D CA 1
ATOM 10440 C C . TYR D 1 291 ? -44.091 -31.316 -0.794 1.00 9.39 287 TYR D C 1
ATOM 10441 O O . TYR D 1 291 ? -45.276 -31.441 -0.453 1.00 11.19 287 TYR D O 1
ATOM 10450 N N . PRO D 1 292 ? -43.443 -30.138 -0.674 1.00 7.38 288 PRO D N 1
ATOM 10451 C CA . PRO D 1 292 ? -44.100 -29.010 -0.003 1.00 8.84 288 PRO D CA 1
ATOM 10452 C C . PRO D 1 292 ? -45.397 -28.531 -0.591 1.00 9.20 288 PRO D C 1
ATOM 10453 O O . PRO D 1 292 ? -46.221 -27.921 0.155 1.00 9.72 288 PRO D O 1
ATOM 10457 N N . GLY D 1 293 ? -45.632 -28.776 -1.883 1.00 9.23 289 GLY D N 1
ATOM 10458 C CA . GLY D 1 293 ? -46.893 -28.328 -2.515 1.00 10.85 289 GLY D CA 1
ATOM 10459 C C . GLY D 1 293 ? -48.086 -29.161 -2.223 1.00 10.86 289 GLY D C 1
ATOM 10460 O O . GLY D 1 293 ? -49.190 -28.733 -2.531 1.00 10.66 289 GLY D O 1
ATOM 10461 N N . LEU D 1 294 ? -47.923 -30.338 -1.650 1.00 8.63 290 LEU D N 1
ATOM 10462 C CA . LEU D 1 294 ? -49.082 -31.193 -1.317 1.00 11.06 290 LEU D CA 1
ATOM 10463 C C . LEU D 1 294 ? -49.783 -30.618 -0.092 1.00 11.77 290 LEU D C 1
ATOM 10464 O O . LEU D 1 294 ? -49.175 -30.349 0.905 1.00 10.81 290 LEU D O 1
ATOM 10469 N N . PRO D 1 295 ? -51.122 -30.467 -0.156 1.00 13.15 291 PRO D N 1
ATOM 10470 C CA . PRO D 1 295 ? -51.876 -29.952 0.986 1.00 13.11 291 PRO D CA 1
ATOM 10471 C C . PRO D 1 295 ? -51.641 -30.756 2.241 1.00 13.26 291 PRO D C 1
ATOM 10472 O O . PRO D 1 295 ? -51.683 -30.180 3.326 1.00 14.13 291 PRO D O 1
ATOM 10476 N N . SER D 1 296 ? -51.396 -32.069 2.134 1.00 13.00 292 SER D N 1
ATOM 10477 C CA . SER D 1 296 ? -51.211 -32.925 3.277 1.00 15.24 292 SER D CA 1
ATOM 10478 C C . SER D 1 296 ? -49.784 -32.887 3.819 1.00 15.10 292 SER D C 1
ATOM 10479 O O . SER D 1 296 ? -49.498 -33.432 4.867 1.00 14.89 292 SER D O 1
ATOM 10482 N N . HIS D 1 297 ? -48.869 -32.203 3.126 1.00 11.65 293 HIS D N 1
ATOM 10483 C CA . HIS D 1 297 ? -47.474 -32.144 3.651 1.00 11.51 293 HIS D CA 1
ATOM 10484 C C . HIS D 1 297 ? -47.381 -31.292 4.905 1.00 11.05 293 HIS D C 1
ATOM 10485 O O . HIS D 1 297 ? -47.863 -30.182 4.929 1.00 10.57 293 HIS D O 1
ATOM 10492 N N . PRO D 1 298 ? -46.750 -31.796 5.959 1.00 12.14 294 PRO D N 1
ATOM 10493 C CA . PRO D 1 298 ? -46.710 -30.964 7.171 1.00 14.08 294 PRO D CA 1
ATOM 10494 C C . PRO D 1 298 ? -45.955 -29.630 6.830 1.00 13.20 294 PRO D C 1
ATOM 10495 O O . PRO D 1 298 ? -44.899 -29.647 6.224 1.00 15.28 294 PRO D O 1
ATOM 10499 N N . GLY D 1 299 ? -46.506 -28.528 7.298 1.00 13.23 295 GLY D N 1
ATOM 10500 C CA . GLY D 1 299 ? -45.896 -27.241 6.983 1.00 11.15 295 GLY D CA 1
ATOM 10501 C C . GLY D 1 299 ? -46.282 -26.703 5.603 1.00 11.61 295 GLY D C 1
ATOM 10502 O O . GLY D 1 299 ? -45.773 -25.649 5.214 1.00 9.49 295 GLY D O 1
ATOM 10503 N N . HIS D 1 300 ? -47.188 -27.379 4.868 1.00 9.50 296 HIS D N 1
ATOM 10504 C CA . HIS D 1 300 ? -47.671 -26.821 3.609 1.00 9.93 296 HIS D CA 1
ATOM 10505 C C . HIS D 1 300 ? -48.122 -25.352 3.718 1.00 10.06 296 HIS D C 1
ATOM 10506 O O . HIS D 1 300 ? -47.804 -24.580 2.795 1.00 9.27 296 HIS D O 1
ATOM 10513 N N . ALA D 1 301 ? -48.933 -24.969 4.744 1.00 9.89 297 ALA D N 1
ATOM 10514 C CA . ALA D 1 301 ? -49.471 -23.615 4.752 1.00 10.23 297 ALA D CA 1
ATOM 10515 C C . ALA D 1 301 ? -48.351 -22.594 4.971 1.00 8.09 297 ALA D C 1
ATOM 10516 O O . ALA D 1 301 ? -48.354 -21.519 4.408 1.00 11.82 297 ALA D O 1
ATOM 10518 N N . VAL D 1 302 ? -47.359 -22.969 5.772 1.00 9.87 298 VAL D N 1
ATOM 10519 C CA . VAL D 1 302 ? -46.185 -22.128 5.993 1.00 9.03 298 VAL D CA 1
ATOM 10520 C C . VAL D 1 302 ? -45.465 -21.976 4.666 1.00 7.97 298 VAL D C 1
ATOM 10521 O O . VAL D 1 302 ? -45.068 -20.830 4.290 1.00 8.79 298 VAL D O 1
ATOM 10525 N N . ALA D 1 303 ? -45.217 -23.090 3.988 1.00 8.02 299 ALA D N 1
ATOM 10526 C CA . ALA D 1 303 ? -44.549 -23.036 2.678 1.00 7.98 299 ALA D CA 1
ATOM 10527 C C . ALA D 1 303 ? -45.286 -22.135 1.702 1.00 9.61 299 ALA D C 1
ATOM 10528 O O . ALA D 1 303 ? -44.675 -21.327 1.044 1.00 10.99 299 ALA D O 1
ATOM 10530 N N . ALA D 1 304 ? -46.581 -22.246 1.650 1.00 9.41 300 ALA D N 1
ATOM 10531 C CA . ALA D 1 304 ? -47.363 -21.397 0.752 1.00 9.81 300 ALA D CA 1
ATOM 10532 C C . ALA D 1 304 ? -47.292 -19.918 1.027 1.00 11.52 300 ALA D C 1
ATOM 10533 O O . ALA D 1 304 ? -47.435 -19.098 0.092 1.00 11.93 300 ALA D O 1
ATOM 10535 N N . ARG D 1 305 ? -47.088 -19.575 2.264 1.00 12.10 301 ARG D N 1
ATOM 10536 C CA . ARG D 1 305 ? -47.026 -18.160 2.726 1.00 13.82 301 ARG D CA 1
ATOM 10537 C C . ARG D 1 305 ? -45.700 -17.568 2.398 1.00 13.08 301 ARG D C 1
ATOM 10538 O O . ARG D 1 305 ? -45.635 -16.440 1.998 1.00 13.30 301 ARG D O 1
ATOM 10546 N N . GLN D 1 306 ? -44.610 -18.346 2.469 1.00 7.82 302 GLN D N 1
ATOM 10547 C CA . GLN D 1 306 ? -43.238 -17.806 2.315 1.00 9.04 302 GLN D CA 1
ATOM 10548 C C . GLN D 1 306 ? -42.533 -18.186 1.051 1.00 8.77 302 GLN D C 1
ATOM 10549 O O . GLN D 1 306 ? -41.444 -17.669 0.757 1.00 10.30 302 GLN D O 1
ATOM 10555 N N . MET D 1 307 ? -43.095 -19.110 0.244 1.00 9.25 303 MET D N 1
ATOM 10556 C CA . MET D 1 307 ? -42.464 -19.531 -1.026 1.00 10.48 303 MET D CA 1
ATOM 10557 C C . MET D 1 307 ? -43.349 -19.162 -2.199 1.00 10.55 303 MET D C 1
ATOM 10558 O O . MET D 1 307 ? -44.599 -19.264 -2.081 1.00 12.77 303 MET D O 1
ATOM 10563 N N . ARG D 1 308 ? -42.733 -18.756 -3.303 1.00 8.51 304 ARG D N 1
ATOM 10564 C CA . ARG D 1 308 ? -43.424 -18.446 -4.571 1.00 6.85 304 ARG D CA 1
ATOM 10565 C C . ARG D 1 308 ? -43.838 -19.645 -5.366 1.00 10.14 304 ARG D C 1
ATOM 10566 O O . ARG D 1 308 ? -44.744 -19.554 -6.174 1.00 11.90 304 ARG D O 1
ATOM 10568 N N . GLY D 1 309 ? -43.213 -20.796 -5.086 1.00 8.56 305 GLY D N 1
ATOM 10569 C CA . GLY D 1 309 ? -43.438 -22.103 -5.738 1.00 8.46 305 GLY D CA 1
ATOM 10570 C C . GLY D 1 309 ? -42.774 -23.121 -4.871 1.00 7.81 305 GLY D C 1
ATOM 10571 O O . GLY D 1 309 ? -42.028 -22.774 -3.956 1.00 8.83 305 GLY D O 1
ATOM 10572 N N . PHE D 1 310 ? -43.091 -24.391 -5.117 1.00 7.07 306 PHE D N 1
ATOM 10573 C CA . PHE D 1 310 ? -42.802 -25.433 -4.165 1.00 6.74 306 PHE D CA 1
ATOM 10574 C C . PHE D 1 310 ? -41.545 -26.265 -4.450 1.00 7.95 306 PHE D C 1
ATOM 10575 O O . PHE D 1 310 ? -41.178 -27.126 -3.629 1.00 8.56 306 PHE D O 1
ATOM 10583 N N . GLY D 1 311 ? -40.811 -25.936 -5.499 1.00 8.24 307 GLY D N 1
ATOM 10584 C CA . GLY D 1 311 ? -39.497 -26.445 -5.688 1.00 7.07 307 GLY D CA 1
ATOM 10585 C C . GLY D 1 311 ? -39.387 -27.722 -6.521 1.00 6.72 307 GLY D C 1
ATOM 10586 O O . GLY D 1 311 ? -40.425 -28.349 -6.913 1.00 6.38 307 GLY D O 1
ATOM 10587 N N . GLY D 1 312 ? -38.136 -28.161 -6.793 1.00 6.97 308 GLY D N 1
ATOM 10588 C CA . GLY D 1 312 ? -37.859 -29.295 -7.664 1.00 7.02 308 GLY D CA 1
ATOM 10589 C C . GLY D 1 312 ? -37.539 -30.577 -6.962 1.00 5.63 308 GLY D C 1
ATOM 10590 O O . GLY D 1 312 ? -37.351 -31.592 -7.612 1.00 6.26 308 GLY D O 1
ATOM 10591 N N . MET D 1 313 ? -37.567 -30.586 -5.630 1.00 5.74 309 MET D N 1
ATOM 10592 C CA . MET D 1 313 ? -37.164 -31.732 -4.819 1.00 5.78 309 MET D CA 1
ATOM 10593 C C . MET D 1 313 ? -38.419 -32.517 -4.399 1.00 6.01 309 MET D C 1
ATOM 10594 O O . MET D 1 313 ? -39.417 -31.892 -3.960 1.00 7.00 309 MET D O 1
ATOM 10599 N N . VAL D 1 314 ? -38.407 -33.819 -4.555 1.00 6.72 310 VAL D N 1
ATOM 10600 C CA . VAL D 1 314 ? -39.438 -34.723 -4.048 1.00 6.80 310 VAL D CA 1
ATOM 10601 C C . VAL D 1 314 ? -38.731 -35.873 -3.337 1.00 8.31 310 VAL D C 1
ATOM 10602 O O . VAL D 1 314 ? -37.871 -36.460 -3.904 1.00 8.83 310 VAL D O 1
ATOM 10606 N N . SER D 1 315 ? -39.207 -36.253 -2.131 1.00 8.47 311 SER D N 1
ATOM 10607 C CA . SER D 1 315 ? -38.720 -37.483 -1.544 1.00 9.62 311 SER D CA 1
ATOM 10608 C C . SER D 1 315 ? -39.898 -38.424 -1.360 1.00 9.96 311 SER D C 1
ATOM 10609 O O . SER D 1 315 ? -41.084 -38.011 -1.224 1.00 10.62 311 SER D O 1
ATOM 10612 N N . VAL D 1 316 ? -39.624 -39.729 -1.404 1.00 8.33 312 VAL D N 1
ATOM 10613 C CA . VAL D 1 316 ? -40.732 -40.677 -1.227 1.00 8.93 312 VAL D CA 1
ATOM 10614 C C . VAL D 1 316 ? -40.235 -41.800 -0.289 1.00 9.46 312 VAL D C 1
ATOM 10615 O O . VAL D 1 316 ? -39.060 -42.112 -0.226 1.00 11.07 312 VAL D O 1
ATOM 10619 N N . ARG D 1 317 ? -41.188 -42.435 0.398 1.00 11.22 313 ARG D N 1
ATOM 10620 C CA . ARG D 1 317 ? -40.876 -43.610 1.182 1.00 12.04 313 ARG D CA 1
ATOM 10621 C C . ARG D 1 317 ? -41.489 -44.834 0.519 1.00 12.17 313 ARG D C 1
ATOM 10622 O O . ARG D 1 317 ? -42.632 -44.775 0.141 1.00 14.13 313 ARG D O 1
ATOM 10630 N N . MET D 1 318 ? -40.697 -45.894 0.345 1.00 13.55 314 MET D N 1
ATOM 10631 C CA . MET D 1 318 ? -41.125 -47.107 -0.350 1.00 13.45 314 MET D CA 1
ATOM 10632 C C . MET D 1 318 ? -41.860 -48.085 0.565 1.00 15.13 314 MET D C 1
ATOM 10633 O O . MET D 1 318 ? -41.365 -48.384 1.645 1.00 17.67 314 MET D O 1
ATOM 10638 N N . ARG D 1 319 ? -42.981 -48.583 0.090 1.00 17.60 315 ARG D N 1
ATOM 10639 C CA . ARG D 1 319 ? -43.830 -49.537 0.920 1.00 18.71 315 ARG D CA 1
ATOM 10640 C C . ARG D 1 319 ? -43.012 -50.774 1.266 1.00 20.20 315 ARG D C 1
ATOM 10641 O O . ARG D 1 319 ? -43.034 -51.253 2.420 1.00 21.67 315 ARG D O 1
ATOM 10643 N N . ALA D 1 320 ? -42.212 -51.236 0.324 1.00 19.60 316 ALA D N 1
ATOM 10644 C CA . ALA D 1 320 ? -41.473 -52.464 0.565 1.00 22.94 316 ALA D CA 1
ATOM 10645 C C . ALA D 1 320 ? -40.072 -52.264 1.141 1.00 22.98 316 ALA D C 1
ATOM 10646 O O . ALA D 1 320 ? -39.277 -53.177 1.078 1.00 27.17 316 ALA D O 1
ATOM 10648 N N . GLY D 1 321 ? -39.729 -51.079 1.631 1.00 18.14 317 GLY D N 1
ATOM 10649 C CA . GLY D 1 321 ? -38.536 -50.888 2.427 1.00 19.10 317 GLY D CA 1
ATOM 10650 C C . GLY D 1 321 ? -37.222 -50.594 1.731 1.00 18.49 317 GLY D C 1
ATOM 10651 O O . GLY D 1 321 ? -37.207 -50.164 0.541 1.00 18.20 317 GLY D O 1
ATOM 10652 N N . ARG D 1 322 ? -36.119 -50.790 2.465 1.00 17.78 318 ARG D N 1
ATOM 10653 C CA . ARG D 1 322 ? -34.761 -50.416 1.962 1.00 18.68 318 ARG D CA 1
ATOM 10654 C C . ARG D 1 322 ? -34.417 -51.058 0.570 1.00 18.42 318 ARG D C 1
ATOM 10655 O O . ARG D 1 322 ? -33.899 -50.397 -0.325 1.00 17.47 318 ARG D O 1
ATOM 10663 N N . THR D 1 323 ? -34.776 -52.324 0.356 1.00 19.30 319 THR D N 1
ATOM 10664 C CA . THR D 1 323 ? -34.464 -52.948 -0.897 1.00 20.37 319 THR D CA 1
ATOM 10665 C C . THR D 1 323 ? -35.154 -52.328 -2.117 1.00 18.88 319 THR D C 1
ATOM 10666 O O . THR D 1 323 ? -34.481 -52.142 -3.201 1.00 20.22 319 THR D O 1
ATOM 10670 N N . ALA D 1 324 ? -36.418 -51.976 -1.929 1.00 18.46 320 ALA D N 1
ATOM 10671 C CA . ALA D 1 324 ? -37.231 -51.323 -2.932 1.00 18.09 320 ALA D CA 1
ATOM 10672 C C . ALA D 1 324 ? -36.623 -49.941 -3.246 1.00 15.76 320 ALA D C 1
ATOM 10673 O O . ALA D 1 324 ? -36.666 -49.460 -4.388 1.00 16.04 320 ALA D O 1
ATOM 10675 N N . ALA D 1 325 ? -36.110 -49.281 -2.213 1.00 14.90 321 ALA D N 1
ATOM 10676 C CA . ALA D 1 325 ? -35.521 -47.913 -2.385 1.00 15.74 321 ALA D CA 1
ATOM 10677 C C . ALA D 1 325 ? -34.268 -48.053 -3.238 1.00 15.85 321 ALA D C 1
ATOM 10678 O O . ALA D 1 325 ? -34.010 -47.318 -4.154 1.00 13.89 321 ALA D O 1
ATOM 10680 N N . GLU D 1 326 ? -33.480 -49.073 -2.916 1.00 15.38 322 GLU D N 1
ATOM 10681 C CA . GLU D 1 326 ? -32.221 -49.290 -3.608 1.00 16.44 322 GLU D CA 1
ATOM 10682 C C . GLU D 1 326 ? -32.482 -49.695 -5.029 1.00 15.52 322 GLU D C 1
ATOM 10683 O O . GLU D 1 326 ? -31.812 -49.207 -5.945 1.00 15.24 322 GLU D O 1
ATOM 10689 N N . GLN D 1 327 ? -33.479 -50.524 -5.227 1.00 16.55 323 GLN D N 1
ATOM 10690 C CA A GLN D 1 327 ? -33.909 -50.979 -6.569 0.50 17.33 323 GLN D CA 1
ATOM 10691 C CA B GLN D 1 327 ? -33.780 -50.953 -6.598 0.50 17.30 323 GLN D CA 1
ATOM 10692 C C . GLN D 1 327 ? -34.364 -49.805 -7.461 1.00 16.92 323 GLN D C 1
ATOM 10693 O O . GLN D 1 327 ? -34.050 -49.699 -8.639 1.00 17.62 323 GLN D O 1
ATOM 10704 N N . LEU D 1 328 ? -35.179 -48.920 -6.906 1.00 16.14 324 LEU D N 1
ATOM 10705 C CA . LEU D 1 328 ? -35.686 -47.761 -7.681 1.00 13.87 324 LEU D CA 1
ATOM 10706 C C . LEU D 1 328 ? -34.449 -46.924 -8.153 1.00 14.41 324 LEU D C 1
ATOM 10707 O O . LEU D 1 328 ? -34.337 -46.527 -9.297 1.00 12.71 324 LEU D O 1
ATOM 10712 N N . CYS D 1 329 ? -33.544 -46.664 -7.218 1.00 12.29 325 CYS D N 1
ATOM 10713 C CA . CYS D 1 329 ? -32.345 -45.892 -7.519 1.00 13.71 325 CYS D CA 1
ATOM 10714 C C . CYS D 1 329 ? -31.483 -46.534 -8.605 1.00 12.36 325 CYS D C 1
ATOM 10715 O O . CYS D 1 329 ? -30.868 -45.795 -9.400 1.00 14.81 325 CYS D O 1
ATOM 10718 N N . ALA D 1 330 ? -31.440 -47.866 -8.633 1.00 13.97 326 ALA D N 1
ATOM 10719 C CA . ALA D 1 330 ? -30.648 -48.638 -9.585 1.00 15.38 326 ALA D CA 1
ATOM 10720 C C . ALA D 1 330 ? -31.230 -48.713 -10.949 1.00 14.88 326 ALA D C 1
ATOM 10721 O O . ALA D 1 330 ? -30.474 -48.822 -11.889 1.00 17.74 326 ALA D O 1
ATOM 10723 N N . LYS D 1 331 ? -32.553 -48.632 -11.091 1.00 13.14 327 LYS D N 1
ATOM 10724 C CA . LYS D 1 331 ? -33.251 -48.963 -12.326 1.00 13.88 327 LYS D CA 1
ATOM 10725 C C . LYS D 1 331 ? -33.674 -47.763 -13.191 1.00 14.94 327 LYS D C 1
ATOM 10726 O O . LYS D 1 331 ? -34.011 -47.946 -14.330 1.00 17.08 327 LYS D O 1
ATOM 10732 N N . THR D 1 332 ? -33.590 -46.540 -12.658 1.00 12.44 328 THR D N 1
ATOM 10733 C CA . THR D 1 332 ? -33.893 -45.358 -13.470 1.00 12.36 328 THR D CA 1
ATOM 10734 C C . THR D 1 332 ? -32.857 -45.190 -14.562 1.00 13.43 328 THR D C 1
ATOM 10735 O O . THR D 1 332 ? -31.666 -45.467 -14.365 1.00 14.60 328 THR D O 1
ATOM 10739 N N . ASN D 1 333 ? -33.330 -44.728 -15.749 1.00 14.20 329 ASN D N 1
ATOM 10740 C CA . ASN D 1 333 ? -32.439 -44.450 -16.839 1.00 15.85 329 ASN D CA 1
ATOM 10741 C C . ASN D 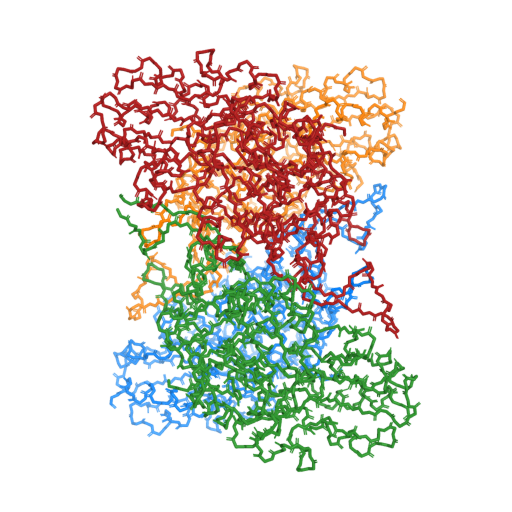1 333 ? -32.353 -42.988 -17.257 1.00 17.36 329 ASN D C 1
ATOM 10742 O O . ASN D 1 333 ? -31.509 -42.658 -18.131 1.00 20.65 329 ASN D O 1
ATOM 10747 N N . ILE D 1 334 ? -33.215 -42.139 -16.743 1.00 12.28 330 ILE D N 1
ATOM 10748 C CA . ILE D 1 334 ? -33.118 -40.700 -16.976 1.00 12.00 330 ILE D CA 1
ATOM 10749 C C . ILE D 1 334 ? -32.685 -40.005 -15.680 1.00 12.15 330 ILE D C 1
ATOM 10750 O O . ILE D 1 334 ? -31.706 -39.226 -15.688 1.00 14.48 330 ILE D O 1
ATOM 10755 N N . PHE D 1 335 ? -33.356 -40.286 -14.585 1.00 10.07 331 PHE D N 1
ATOM 10756 C CA . PHE D 1 335 ? -32.805 -39.885 -13.263 1.00 8.71 331 PHE D CA 1
ATOM 10757 C C . PHE D 1 335 ? -31.406 -40.566 -13.108 1.00 9.19 331 PHE D C 1
ATOM 10758 O O . PHE D 1 335 ? -31.270 -41.792 -13.159 1.00 9.62 331 PHE D O 1
ATOM 10766 N N . ILE D 1 336 ? -30.396 -39.790 -12.919 1.00 6.85 332 ILE D N 1
ATOM 10767 C CA . ILE D 1 336 ? -29.013 -40.276 -12.750 1.00 7.32 332 ILE D CA 1
ATOM 10768 C C . ILE D 1 336 ? -28.730 -40.551 -11.259 1.00 6.91 332 ILE D C 1
ATOM 10769 O O . ILE D 1 336 ? -28.869 -39.668 -10.417 1.00 8.21 332 ILE D O 1
ATOM 10774 N N . LEU D 1 337 ? -28.288 -41.740 -10.947 1.00 8.03 333 LEU D N 1
ATOM 10775 C CA . LEU D 1 337 ? -27.901 -42.115 -9.582 1.00 6.54 333 LEU D CA 1
ATOM 10776 C C . LEU D 1 337 ? -26.551 -41.429 -9.255 1.00 9.16 333 LEU D C 1
ATOM 10777 O O . LEU D 1 337 ? -25.459 -41.873 -9.654 1.00 9.83 333 LEU D O 1
ATOM 10782 N N . ALA D 1 338 ? -26.666 -40.363 -8.489 1.00 8.61 334 ALA D N 1
ATOM 10783 C CA . ALA D 1 338 ? -25.560 -39.508 -8.153 1.00 10.63 334 ALA D CA 1
ATOM 10784 C C . ALA D 1 338 ? -25.969 -38.645 -6.994 1.00 10.59 334 ALA D C 1
ATOM 10785 O O . ALA D 1 338 ? -27.160 -38.433 -6.787 1.00 11.05 334 ALA D O 1
ATOM 10787 N N . GLU D 1 339 ? -25.000 -38.180 -6.248 1.00 9.96 335 GLU D N 1
ATOM 10788 C CA . GLU D 1 339 ? -25.254 -37.151 -5.247 1.00 10.09 335 GLU D CA 1
ATOM 10789 C C . GLU D 1 339 ? -25.556 -35.748 -5.878 1.00 9.89 335 GLU D C 1
ATOM 10790 O O . GLU D 1 339 ? -25.423 -35.528 -7.068 1.00 8.94 335 GLU D O 1
ATOM 10796 N N . SER D 1 340 ? -25.826 -34.781 -5.030 1.00 9.48 336 SER D N 1
ATOM 10797 C CA . SER D 1 340 ? -26.112 -33.407 -5.429 1.00 10.03 336 SER D CA 1
ATOM 10798 C C . SER D 1 340 ? -27.538 -33.259 -5.970 1.00 7.06 336 SER D C 1
ATOM 10799 O O . SER D 1 340 ? -28.296 -34.201 -6.001 1.00 8.40 336 SER D O 1
ATOM 10802 N N . LEU D 1 341 ? -27.899 -32.049 -6.356 1.00 7.81 337 LEU D N 1
ATOM 10803 C CA . LEU D 1 341 ? -29.246 -31.717 -6.657 1.00 5.91 337 LEU D CA 1
ATOM 10804 C C . LEU D 1 341 ? -29.235 -30.377 -7.354 1.00 6.92 337 LEU D C 1
ATOM 10805 O O . LEU D 1 341 ? -28.200 -29.672 -7.442 1.00 7.98 337 LEU D O 1
ATOM 10810 N N . GLY D 1 342 ? -30.370 -29.989 -7.883 1.00 6.93 338 GLY D N 1
ATOM 10811 C CA . GLY D 1 342 ? -30.559 -28.658 -8.432 1.00 7.04 338 GLY D CA 1
ATOM 10812 C C . GLY D 1 342 ? -29.993 -28.513 -9.832 1.00 8.99 338 GLY D C 1
ATOM 10813 O O . GLY D 1 342 ? -29.691 -27.404 -10.243 1.00 13.02 338 GLY D O 1
ATOM 10814 N N . SER D 1 343 ? -29.859 -29.619 -10.561 1.00 6.87 339 SER D N 1
ATOM 10815 C CA . SER D 1 343 ? -29.342 -29.551 -11.928 1.00 7.28 339 SER D CA 1
ATOM 10816 C C . SER D 1 343 ? -30.457 -29.676 -12.973 1.00 5.23 339 SER D C 1
ATOM 10817 O O . SER D 1 343 ? -31.544 -30.247 -12.706 1.00 6.42 339 SER D O 1
ATOM 10820 N N . VAL D 1 344 ? -30.179 -29.226 -14.187 1.00 6.99 340 VAL D N 1
ATOM 10821 C CA . VAL D 1 344 ? -31.065 -29.429 -15.315 1.00 6.14 340 VAL D CA 1
ATOM 10822 C C . VAL D 1 344 ? -31.368 -30.936 -15.527 1.00 7.33 340 VAL D C 1
ATOM 10823 O O . VAL D 1 344 ? -32.434 -31.295 -15.938 1.00 6.73 340 VAL D O 1
ATOM 10827 N N . GLU D 1 345 ? -30.372 -31.789 -15.294 1.00 6.60 341 GLU D N 1
ATOM 10828 C CA . GLU D 1 345 ? -30.462 -33.204 -15.319 1.00 6.98 341 GLU D CA 1
ATOM 10829 C C . GLU D 1 345 ? -31.003 -33.718 -14.014 1.00 6.52 341 GLU D C 1
ATOM 10830 O O . GLU D 1 345 ? -30.505 -33.392 -12.930 1.00 6.40 341 GLU D O 1
ATOM 10832 N N . SER D 1 346 ? -32.041 -34.580 -14.103 1.00 5.99 342 SER D N 1
ATOM 10833 C CA . SER D 1 346 ? -32.613 -35.246 -12.950 1.00 6.15 342 SER D CA 1
ATOM 10834 C C . SER D 1 346 ? -31.645 -36.123 -12.263 1.00 7.39 342 SER D C 1
ATOM 10835 O O . SER D 1 346 ? -30.860 -36.867 -12.924 1.00 6.86 342 SER D O 1
ATOM 10838 N N . LEU D 1 347 ? -31.631 -36.084 -10.954 1.00 5.31 343 LEU D N 1
ATOM 10839 C CA . LEU D 1 347 ? -30.730 -36.930 -10.138 1.00 5.07 343 LEU D CA 1
ATOM 10840 C C . LEU D 1 347 ? -31.567 -37.666 -9.065 1.00 4.67 343 LEU D C 1
ATOM 10841 O O . LEU D 1 347 ? -32.642 -37.241 -8.651 1.00 6.30 343 LEU D O 1
ATOM 10846 N N . ILE D 1 348 ? -31.085 -38.847 -8.635 1.00 6.46 344 ILE D N 1
ATOM 10847 C CA . ILE D 1 348 ? -31.721 -39.713 -7.656 1.00 7.57 344 ILE D CA 1
ATOM 10848 C C . ILE D 1 348 ? -30.709 -40.219 -6.696 1.00 6.82 344 ILE D C 1
ATOM 10849 O O . ILE D 1 348 ? -29.600 -40.550 -7.087 1.00 7.68 344 ILE D O 1
ATOM 10854 N N . GLU D 1 349 ? -31.115 -40.347 -5.424 1.00 9.05 345 GLU D N 1
ATOM 10855 C CA . GLU D 1 349 ? -30.211 -40.969 -4.447 1.00 9.76 345 GLU D CA 1
ATOM 10856 C C . GLU D 1 349 ? -31.016 -41.583 -3.308 1.00 9.98 345 GLU D C 1
ATOM 10857 O O . GLU D 1 349 ? -32.251 -41.336 -3.124 1.00 9.53 345 GLU D O 1
ATOM 10863 N N . HIS D 1 350 ? -30.291 -42.416 -2.579 1.00 9.69 346 HIS D N 1
ATOM 10864 C CA . HIS D 1 350 ? -30.788 -43.131 -1.367 1.00 9.77 346 HIS D CA 1
ATOM 10865 C C . HIS D 1 350 ? -30.057 -42.601 -0.141 1.00 10.94 346 HIS D C 1
ATOM 10866 O O . HIS D 1 350 ? -29.003 -43.103 0.233 1.00 12.87 346 HIS D O 1
ATOM 10873 N N . PRO D 1 351 ? -30.617 -41.586 0.516 1.00 8.86 347 PRO D N 1
ATOM 10874 C CA . PRO D 1 351 ? -29.842 -40.856 1.465 1.00 9.95 347 PRO D CA 1
ATOM 10875 C C . PRO D 1 351 ? -29.369 -41.632 2.702 1.00 11.53 347 PRO D C 1
ATOM 10876 O O . PRO D 1 351 ? -28.328 -41.265 3.237 1.00 15.55 347 PRO D O 1
ATOM 10880 N N . SER D 1 352 ? -30.095 -42.630 3.118 1.00 13.93 348 SER D N 1
ATOM 10881 C CA . SER D 1 352 ? -29.684 -43.427 4.319 1.00 13.57 348 SER D CA 1
ATOM 10882 C C . SER D 1 352 ? -28.313 -44.070 4.066 1.00 16.54 348 SER D C 1
ATOM 10883 O O . SER D 1 352 ? -27.587 -44.339 5.040 1.00 17.12 348 SER D O 1
ATOM 10886 N N . ALA D 1 353 ? -27.932 -44.295 2.819 1.00 16.67 349 ALA D N 1
ATOM 10887 C CA . ALA D 1 353 ? -26.606 -44.865 2.494 1.00 20.14 349 ALA D CA 1
ATOM 10888 C C . ALA D 1 353 ? -25.439 -43.971 2.985 1.00 22.92 349 ALA D C 1
ATOM 10889 O O . ALA D 1 353 ? -24.338 -44.492 3.196 1.00 22.44 349 ALA D O 1
ATOM 10891 N N . MET D 1 354 ? -25.699 -42.657 3.165 1.00 25.43 350 MET D N 1
ATOM 10892 C CA . MET D 1 354 ? -24.702 -41.658 3.535 1.00 29.42 350 MET D CA 1
ATOM 10893 C C . MET D 1 354 ? -24.644 -41.403 5.060 1.00 31.51 350 MET D C 1
ATOM 10894 O O . MET D 1 354 ? -23.936 -40.492 5.498 1.00 33.38 350 MET D O 1
ATOM 10899 N N . THR D 1 355 ? -25.374 -42.221 5.845 1.00 32.31 351 THR D N 1
ATOM 10900 C CA . THR D 1 355 ? -25.464 -42.108 7.336 1.00 33.29 351 THR D CA 1
ATOM 10901 C C . THR D 1 355 ? -24.099 -42.214 8.005 1.00 33.30 351 THR D C 1
ATOM 10902 O O . THR D 1 355 ? -23.381 -43.219 7.801 1.00 33.31 351 THR D O 1
ATOM 10906 N N . HIS D 1 356 ? -23.764 -41.194 8.805 1.00 33.19 352 HIS D N 1
ATOM 10907 C CA . HIS D 1 356 ? -22.664 -41.284 9.753 1.00 34.01 352 HIS D CA 1
ATOM 10908 C C . HIS D 1 356 ? -23.257 -41.730 11.107 1.00 34.31 352 HIS D C 1
ATOM 10909 O O . HIS D 1 356 ? -24.203 -41.102 11.585 1.00 33.75 352 HIS D O 1
ATOM 10916 N N . ALA D 1 357 ? -22.652 -42.753 11.734 1.00 34.84 353 ALA D N 1
ATOM 10917 C CA . ALA D 1 357 ? -23.040 -43.293 13.082 1.00 36.01 353 ALA D CA 1
ATOM 10918 C C . ALA D 1 357 ? -23.169 -42.218 14.147 1.00 36.27 353 ALA D C 1
ATOM 10919 O O . ALA D 1 357 ? -24.040 -42.309 15.079 1.00 35.99 353 ALA D O 1
ATOM 10921 N N . SER D 1 358 ? -22.247 -41.254 14.015 1.00 34.04 354 SER D N 1
ATOM 10922 C CA . SER D 1 358 ? -22.030 -40.202 14.985 1.00 35.00 354 SER D CA 1
ATOM 10923 C C . SER D 1 358 ? -23.302 -39.346 15.177 1.00 33.95 354 SER D C 1
ATOM 10924 O O . SER D 1 358 ? -23.450 -38.777 16.268 1.00 35.55 354 SER D O 1
ATOM 10926 N N . THR D 1 359 ? -24.146 -39.195 14.135 1.00 31.74 355 THR D N 1
ATOM 10927 C CA . THR D 1 359 ? -25.354 -38.293 14.180 1.00 30.85 355 THR D CA 1
ATOM 10928 C C . THR D 1 359 ? -26.499 -38.840 15.050 1.00 30.79 355 THR D C 1
ATOM 10929 O O . THR D 1 359 ? -27.391 -38.091 15.411 1.00 28.07 355 THR D O 1
ATOM 10933 N N . ALA D 1 360 ? -26.490 -40.157 15.341 1.00 29.35 356 ALA D N 1
ATOM 10934 C CA . ALA D 1 360 ? -27.511 -40.791 16.199 1.00 30.77 356 ALA D CA 1
ATOM 10935 C C . ALA D 1 360 ? -27.678 -39.998 17.530 1.00 29.77 356 ALA D C 1
ATOM 10936 O O . ALA D 1 360 ? -26.688 -39.714 18.234 1.00 29.78 356 ALA D O 1
ATOM 10938 N N . GLY D 1 361 ? -28.915 -39.610 17.855 1.00 28.99 357 GLY D N 1
ATOM 10939 C CA . GLY D 1 361 ? -29.169 -38.884 19.110 1.00 26.69 357 GLY D CA 1
ATOM 10940 C C . GLY D 1 361 ? -29.126 -37.357 18.884 1.00 25.73 357 GLY D C 1
ATOM 10941 O O . GLY D 1 361 ? -29.748 -36.599 19.639 1.00 26.97 357 GLY D O 1
ATOM 10942 N N . SER D 1 362 ? -28.383 -36.885 17.886 1.00 19.71 358 SER D N 1
ATOM 10943 C CA . SER D 1 362 ? -28.263 -35.442 17.694 1.00 19.63 358 SER D CA 1
ATOM 10944 C C . SER D 1 362 ? -28.995 -34.951 16.468 1.00 17.41 358 SER D C 1
ATOM 10945 O O . SER D 1 362 ? -29.218 -33.748 16.326 1.00 18.32 358 SER D O 1
ATOM 10948 N N . GLN D 1 363 ? -29.342 -35.885 15.578 1.00 16.04 359 GLN D N 1
ATOM 10949 C CA . GLN D 1 363 ? -30.111 -35.557 14.363 1.00 13.76 359 GLN D CA 1
ATOM 10950 C C . GLN D 1 363 ? -31.144 -36.630 14.088 1.00 15.86 359 GLN D C 1
ATOM 10951 O O . GLN D 1 363 ? -30.928 -37.769 14.446 1.00 17.28 359 GLN D O 1
ATOM 10957 N N . LEU D 1 364 ? -32.222 -36.270 13.441 1.00 14.74 360 LEU D N 1
ATOM 10958 C CA . LEU D 1 364 ? -33.243 -37.300 13.069 1.00 16.39 360 LEU D CA 1
ATOM 10959 C C . LEU D 1 364 ? -32.631 -38.343 12.140 1.00 17.92 360 LEU D C 1
ATOM 10960 O O . LEU D 1 364 ? -31.846 -38.002 11.229 1.00 19.41 360 LEU D O 1
ATOM 10965 N N . GLU D 1 365 ? -33.024 -39.600 12.368 1.00 18.40 361 GLU D N 1
ATOM 10966 C CA . GLU D 1 365 ? -32.595 -40.725 11.520 1.00 18.24 361 GLU D CA 1
ATOM 10967 C C . GLU D 1 365 ? -33.343 -40.587 10.158 1.00 19.64 361 GLU D C 1
ATOM 10968 O O . GLU D 1 365 ? -34.587 -40.356 10.129 1.00 20.48 361 GLU D O 1
ATOM 10970 N N . VAL D 1 366 ? -32.623 -40.652 9.040 1.00 17.77 362 VAL D N 1
ATOM 10971 C CA . VAL D 1 366 ? -33.260 -40.624 7.700 1.00 17.92 362 VAL D CA 1
ATOM 10972 C C . VAL D 1 366 ? -33.737 -42.064 7.436 1.00 16.71 362 VAL D C 1
ATOM 10973 O O . VAL D 1 366 ? -32.962 -42.998 7.489 1.00 15.93 362 VAL D O 1
ATOM 10977 N N . PRO D 1 367 ? -35.027 -42.259 7.220 1.00 15.06 363 PRO D N 1
ATOM 10978 C CA . PRO D 1 367 ? -35.502 -43.603 7.025 1.00 14.22 363 PRO D CA 1
ATOM 10979 C C . PRO D 1 367 ? -34.815 -44.310 5.839 1.00 14.27 363 PRO D C 1
ATOM 10980 O O . PRO D 1 367 ? -34.578 -43.680 4.779 1.00 12.67 363 PRO D O 1
ATOM 10984 N N . ASP D 1 368 ? -34.532 -45.600 6.019 1.00 14.91 364 ASP D N 1
ATOM 10985 C CA . ASP D 1 368 ? -33.846 -46.333 5.012 1.00 13.91 364 ASP D CA 1
ATOM 10986 C C . ASP D 1 368 ? -34.690 -46.762 3.808 1.00 13.89 364 ASP D C 1
ATOM 10987 O O . ASP D 1 368 ? -34.095 -47.253 2.809 1.00 13.88 364 ASP D O 1
ATOM 10992 N N . ASP D 1 369 ? -35.997 -46.466 3.856 1.00 12.64 365 ASP D N 1
ATOM 10993 C CA . ASP D 1 369 ? -36.912 -46.674 2.758 1.00 11.77 365 ASP D CA 1
ATOM 10994 C C . ASP D 1 369 ? -37.120 -45.441 1.928 1.00 12.38 365 ASP D C 1
ATOM 10995 O O . ASP D 1 369 ? -37.880 -45.453 0.990 1.00 11.63 365 ASP D O 1
ATOM 11000 N N . LEU D 1 370 ? -36.338 -44.403 2.220 1.00 11.49 366 LEU D N 1
ATOM 11001 C CA . LEU D 1 370 ? -36.549 -43.114 1.546 1.00 11.59 366 LEU D CA 1
ATOM 11002 C C . LEU D 1 370 ? -35.651 -42.935 0.318 1.00 10.41 366 LEU D C 1
ATOM 11003 O O . LEU D 1 370 ? -34.413 -43.175 0.367 1.00 10.36 366 LEU D O 1
ATOM 11008 N N . VAL D 1 371 ? -36.260 -42.452 -0.781 1.00 8.28 367 VAL D N 1
ATOM 11009 C CA . VAL D 1 371 ? -35.520 -42.063 -1.964 1.00 8.21 367 VAL D CA 1
ATOM 11010 C C . VAL D 1 371 ? -35.689 -40.544 -2.192 1.00 7.63 367 VAL D C 1
ATOM 11011 O O . VAL D 1 371 ? -36.826 -40.020 -2.078 1.00 8.89 367 VAL D O 1
ATOM 11015 N N . ARG D 1 372 ? -34.603 -39.862 -2.576 1.00 7.78 368 ARG D N 1
ATOM 11016 C CA . ARG D 1 372 ? -34.678 -38.432 -2.827 1.00 7.49 368 ARG D CA 1
ATOM 11017 C C . ARG D 1 372 ? -34.540 -38.216 -4.327 1.00 6.89 368 ARG D C 1
ATOM 11018 O O . ARG D 1 372 ? -33.603 -38.655 -4.911 1.00 7.50 368 ARG D O 1
ATOM 11026 N N . LEU D 1 373 ? -35.463 -37.454 -4.887 1.00 6.95 369 LEU D N 1
ATOM 11027 C CA A LEU D 1 373 ? -35.460 -37.130 -6.302 0.50 7.02 369 LEU D CA 1
ATOM 11028 C CA B LEU D 1 373 ? -35.439 -37.135 -6.303 0.50 6.53 369 LEU D CA 1
ATOM 11029 C C . LEU D 1 373 ? -35.247 -35.624 -6.496 1.00 7.37 369 LEU D C 1
ATOM 11030 O O . LEU D 1 373 ? -35.996 -34.801 -5.985 1.00 8.27 369 LEU D O 1
ATOM 11039 N N . SER D 1 374 ? -34.218 -35.278 -7.289 1.00 6.63 370 SER D N 1
ATOM 11040 C CA . SER D 1 374 ? -34.027 -33.925 -7.747 1.00 6.18 370 SER D CA 1
ATOM 11041 C C . SER D 1 374 ? -34.578 -33.958 -9.170 1.00 4.38 370 SER D C 1
ATOM 11042 O O . SER D 1 374 ? -33.873 -34.451 -10.106 1.00 5.54 370 SER D O 1
ATOM 11045 N N . VAL D 1 375 ? -35.789 -33.384 -9.353 1.00 5.56 371 VAL D N 1
ATOM 11046 C CA . VAL D 1 375 ? -36.475 -33.468 -10.618 1.00 5.88 371 VAL D CA 1
ATOM 11047 C C . VAL D 1 375 ? -35.943 -32.344 -11.501 1.00 5.30 371 VAL D C 1
ATOM 11048 O O . VAL D 1 375 ? -35.967 -31.180 -11.132 1.00 7.77 371 VAL D O 1
ATOM 11052 N N . GLY D 1 376 ? -35.424 -32.685 -12.687 1.00 5.90 372 GLY D N 1
ATOM 11053 C CA . GLY D 1 376 ? -34.852 -31.721 -13.628 1.00 5.40 372 GLY D CA 1
ATOM 11054 C C . GLY D 1 376 ? -35.849 -31.171 -14.577 1.00 6.18 372 GLY D C 1
ATOM 11055 O O . GLY D 1 376 ? -37.109 -31.252 -14.343 1.00 6.49 372 GLY D O 1
ATOM 11056 N N . ILE D 1 377 ? -35.354 -30.660 -15.674 1.00 5.50 373 ILE D N 1
ATOM 11057 C CA . ILE D 1 377 ? -36.169 -29.946 -16.636 1.00 6.54 373 ILE D CA 1
ATOM 11058 C C . ILE D 1 377 ? -36.379 -30.718 -17.915 1.00 7.74 373 ILE D C 1
ATOM 11059 O O . ILE D 1 377 ? -36.911 -30.145 -18.929 1.00 8.52 373 ILE D O 1
ATOM 11064 N N . GLU D 1 378 ? -36.121 -32.005 -17.874 1.00 6.94 374 GLU D N 1
ATOM 11065 C CA . GLU D 1 378 ? -36.468 -32.871 -19.002 1.00 7.23 374 GLU D CA 1
ATOM 11066 C C . GLU D 1 378 ? -37.929 -32.917 -19.232 1.00 7.09 374 GLU D C 1
ATOM 11067 O O . GLU D 1 378 ? -38.763 -32.467 -18.433 1.00 8.98 374 GLU D O 1
ATOM 11073 N N . ASP D 1 379 ? -38.355 -33.421 -20.408 1.00 7.62 375 ASP D N 1
ATOM 11074 C CA . ASP D 1 379 ? -39.771 -33.514 -20.687 1.00 8.77 375 ASP D CA 1
ATOM 11075 C C . ASP D 1 379 ? -40.442 -34.394 -19.612 1.00 9.97 375 ASP D C 1
ATOM 11076 O O . ASP D 1 379 ? -40.022 -35.554 -19.426 1.00 9.35 375 ASP D O 1
ATOM 11081 N N . VAL D 1 380 ? -41.529 -33.919 -19.020 1.00 9.10 376 VAL D N 1
ATOM 11082 C CA . VAL D 1 380 ? -42.182 -34.640 -17.926 1.00 12.01 376 VAL D CA 1
ATOM 11083 C C . VAL D 1 380 ? -42.648 -36.019 -18.288 1.00 9.68 376 VAL D C 1
ATOM 11084 O O . VAL D 1 380 ? -42.582 -36.899 -17.503 1.00 11.47 376 VAL D O 1
ATOM 11088 N N . ALA D 1 381 ? -43.159 -36.192 -19.493 1.00 9.51 377 ALA D N 1
ATOM 11089 C CA . ALA D 1 381 ? -43.599 -37.557 -19.910 1.00 12.36 377 ALA D CA 1
ATOM 11090 C C . ALA D 1 381 ? -42.490 -38.589 -19.836 1.00 12.64 377 ALA D C 1
ATOM 11091 O O . ALA D 1 381 ? -42.755 -39.723 -19.490 1.00 12.83 377 ALA D O 1
ATOM 11093 N N . ASP D 1 382 ? -41.247 -38.199 -20.173 1.00 10.88 378 ASP D N 1
ATOM 11094 C CA . ASP D 1 382 ? -40.086 -39.095 -20.134 1.00 10.56 378 ASP D CA 1
ATOM 11095 C C . ASP D 1 382 ? -39.713 -39.392 -18.692 1.00 11.49 378 ASP D C 1
ATOM 11096 O O . ASP D 1 382 ? -39.338 -40.484 -18.375 1.00 11.26 378 ASP D O 1
ATOM 11101 N N . LEU D 1 383 ? -39.855 -38.386 -17.809 1.00 10.44 379 LEU D N 1
ATOM 11102 C CA . LEU D 1 383 ? -39.557 -38.587 -16.397 1.00 10.39 379 LEU D CA 1
ATOM 11103 C C . LEU D 1 383 ? -40.573 -39.575 -15.745 1.00 11.30 379 LEU D C 1
ATOM 11104 O O . LEU D 1 383 ? -40.176 -40.453 -14.970 1.00 9.86 379 LEU D O 1
ATOM 11109 N N . LEU D 1 384 ? -41.860 -39.386 -16.080 1.00 11.65 380 LEU D N 1
ATOM 11110 C CA . LEU D 1 384 ? -42.883 -40.247 -15.515 1.00 12.11 380 LEU D CA 1
ATOM 11111 C C . LEU D 1 384 ? -42.732 -41.676 -16.035 1.00 12.49 380 LEU D C 1
ATOM 11112 O O . LEU D 1 384 ? -42.906 -42.608 -15.278 1.00 12.15 380 LEU D O 1
ATOM 11117 N N . ASP D 1 385 ? -42.418 -41.833 -17.302 1.00 12.13 381 ASP D N 1
ATOM 11118 C CA A ASP D 1 385 ? -42.165 -43.140 -17.929 0.50 13.91 381 ASP D CA 1
ATOM 11119 C CA B ASP D 1 385 ? -42.204 -43.156 -17.860 0.50 13.47 381 ASP D CA 1
ATOM 11120 C C . ASP D 1 385 ? -40.945 -43.809 -17.311 1.00 13.37 381 ASP D C 1
ATOM 11121 O O . ASP D 1 385 ? -40.898 -45.018 -17.135 1.00 13.66 381 ASP D O 1
ATOM 11130 N N . ASP D 1 386 ? -39.912 -43.017 -17.003 1.00 11.40 382 ASP D N 1
ATOM 11131 C CA . ASP D 1 386 ? -38.730 -43.606 -16.367 1.00 11.95 382 ASP D CA 1
ATOM 11132 C C . ASP D 1 386 ? -39.082 -44.172 -14.989 1.00 10.64 382 ASP D C 1
ATOM 11133 O O . ASP D 1 386 ? -38.615 -45.264 -14.638 1.00 12.74 382 ASP D O 1
ATOM 11138 N N . LEU D 1 387 ? -39.861 -43.422 -14.190 1.00 11.31 383 LEU D N 1
ATOM 11139 C CA . LEU D 1 387 ? -40.208 -43.849 -12.848 1.00 10.59 383 LEU D CA 1
ATOM 11140 C C . LEU D 1 387 ? -41.125 -45.089 -12.974 1.00 13.27 383 LEU D C 1
ATOM 11141 O O . LEU D 1 387 ? -40.921 -46.053 -12.228 1.00 13.44 383 LEU D O 1
ATOM 11146 N N . LYS D 1 388 ? -42.076 -45.041 -13.926 1.00 13.22 384 LYS D N 1
ATOM 11147 C CA . LYS D 1 388 ? -43.021 -46.182 -14.083 1.00 15.93 384 LYS D CA 1
ATOM 11148 C C . LYS D 1 388 ? -42.218 -47.457 -14.403 1.00 16.03 384 LYS D C 1
ATOM 11149 O O . LYS D 1 388 ? -42.488 -48.529 -13.797 1.00 17.37 384 LYS D O 1
ATOM 11155 N N . GLN D 1 389 ? -41.260 -47.390 -15.345 1.00 15.12 385 GLN D N 1
ATOM 11156 C CA . GLN D 1 389 ? -40.482 -48.611 -15.685 1.00 15.23 385 GLN D CA 1
ATOM 11157 C C . GLN D 1 389 ? -39.586 -49.070 -14.494 1.00 16.77 385 GLN D C 1
ATOM 11158 O O . GLN D 1 389 ? -39.459 -50.280 -14.187 1.00 17.94 385 GLN D O 1
ATOM 11164 N N . ALA D 1 390 ? -38.989 -48.097 -13.812 1.00 15.28 386 ALA D N 1
ATOM 11165 C CA . ALA D 1 390 ? -38.076 -48.407 -12.694 1.00 14.83 386 ALA D CA 1
ATOM 11166 C C . ALA D 1 390 ? -38.823 -49.129 -11.564 1.00 17.53 386 ALA D C 1
ATOM 11167 O O . ALA D 1 390 ? -38.233 -49.935 -10.871 1.00 20.21 386 ALA D O 1
ATOM 11169 N N . LEU D 1 391 ? -40.073 -48.757 -11.346 1.00 17.65 387 LEU D N 1
ATOM 11170 C CA . LEU D 1 391 ? -40.865 -49.251 -10.243 1.00 18.15 387 LEU D CA 1
ATOM 11171 C C . LEU D 1 391 ? -41.445 -50.596 -10.602 1.00 23.83 387 LEU D C 1
ATOM 11172 O O . LEU D 1 391 ? -41.770 -51.333 -9.659 1.00 25.10 387 LEU D O 1
ATOM 11177 N N . GLY D 1 392 ? -41.616 -50.898 -11.896 1.00 25.74 388 GLY D N 1
ATOM 11178 C CA . GLY D 1 392 ? -42.075 -52.264 -12.287 1.00 30.53 388 GLY D CA 1
ATOM 11179 C C . GLY D 1 392 ? -43.394 -52.465 -11.582 1.00 33.71 388 GLY D C 1
ATOM 11180 O O . GLY D 1 392 ? -44.353 -51.711 -11.853 1.00 37.28 388 GLY D O 1
#

Radius of gyration: 32.61 Å; Cα contacts (8 Å, |Δi|>4): 3977; chains: 4; bounding box: 80×62×92 Å

Sequence (1489 aa):
AGLATRAIHSGGYRPDPATGAVNAPIYASSTFAQDGVGGLRGGYEYARTGNPTRTALEAALAAVEDAAFGRAFSSGMAAADCALRAMLRPGDHVVIPDDAYGGTFRLIDKVFTGWNVEYTPVVALADLDAVRRAAIRPTTRLIWVETPTNPLLSSIADIAGIAQLGADSSAKVLVDNTFASPALQQPLSSLGADVVVLHSTTYIGGHSDDVVGGALVTNDEELDQSSFAFLQNGAGAVPGPFFDAYLTMRGLKTLVLRMMQRHSENAAAVAEFLAEHPAISTVLYPGLPSHPGHAVAARQMRRGFGGMVSVRMRAGRTAAEQLCAKTNIFILAESLGSVEESLIEHPSAMTHASTAGSQLEVPDDLVRLLSVGIEDVADLLDDDLKQALGAGLATRAIHSGGYRPDPATGAVNAPIYASSTFAQDGVGGLRGGYEYARTGNPTRTALEAALAAVEDAAFGRAFSSGMAAADCALRAMLRPGDHVVIPDDAYGGTFRLIDKVFTGWNVEYTPVVALADLDAVRRAAIRPTTRLIWVETPTNPLLSSIADIAGIAQLGADSSAKVLVDNTFASPALQQPLSLGADVVVLHSTTYIGGHSDDVVGGALVTNDEEELDQSSFAFLQNGAGAVPGPFFDAYLTMRGLKTLVLRMMQRHSENAAAVAEFLAEHPAISTVLYPGLPSHPGHAVAARQMRGFGGMVSVRMRAGRTAAEQLCAKTNIFIILAESLGSVEESLIEHPSAGSQLEVPDDLVRLSVGIEDVADLLDDDLKQALGAGLATRAIHSGGYRPDPATGAVNAPIYASSTFAQDGLRGGYEYARTGNPTRTALEAALAAVEDAAFGRAFSSGMAAADCALRAMLRPGDHVVIPDDAYGGTFRRLIDKVFTGWNVEYTPVVALADLDAVRRAAIRPTTRLIWVETPTNPLLSSIADIAGIAQLGADSSAKVLVDNTFASPALQQPLSLGADVVLHSTTYIGGHSDVVGGALVTNDEELDQSSFAFLQNGAGAVPGPFDAYLTMRGLKTLVLRMMQRHSENAAAVAEEFLAEHPAISTVLYPGLPSHPGHAVAARQMRGFGGMVSVRMRAGRTAAEQLCAKTNIFILAESLGSSVESLIEHPSAMTGSQLEVPDDLVRLLSVGIEDVADLLDDDLKQALGAGLATRAIHSGGYRPDPATGAVNAPIYASSTFAQDGVGGLRGGYEYARTGNPTRTALEAALAAVEDAAFGRAFSSGMAAADCALRAMLRPGDHVVIPDDAYGGTFRLIDKVFTGWNVEYTPVVALADLDAVRRAAIRPTTRLIWVETPTNPLLSIADIAGIAQLGADSSAKVLVDNTFASPALQQPLSSLGADVVVLHSTTYIGGHSDVVGGALVTNDEELDQSSFAFLQNGAGAVPGPFDAYLTMRGLKTLVLRMMQRHSENAAAVAEFLAEHPAISTVLYPGLPSHPGHAVAARQMRGFGGMVSVRMRAGRTAAEQQLCAKTNIFILAESLGSVESLIEHPSAMTHASTAGSQLEVPDDLVRLLSVGIEDVADLLDDDLKQALG

B-factor: mean 12.44, std 7.19, range [3.04, 51.26]